Protein 9L0D (pdb70)

GO terms:
  GO:0005085 guanyl-nucleotide exchange factor activity (F, IDA)
  GO:0035658 Mon1-Ccz1 complex (C, IDA)
  GO:0005515 protein binding (F, IPI)
  GO:0005829 cytosol (C, TAS)

Solvent-accessible surface area: 75308 Å² total; per-residue (Å²): 186,121,80,34,111,70,86,73,60,54,87,47,33,48,90,71,96,25,1,0,0,0,0,1,30,3,0,2,2,13,16,13,38,88,18,80,45,67,45,17,0,4,17,0,0,0,0,8,0,2,9,7,13,2,63,40,68,158,13,25,6,87,2,0,24,13,94,29,5,34,1,3,5,20,92,88,86,9,0,1,0,0,0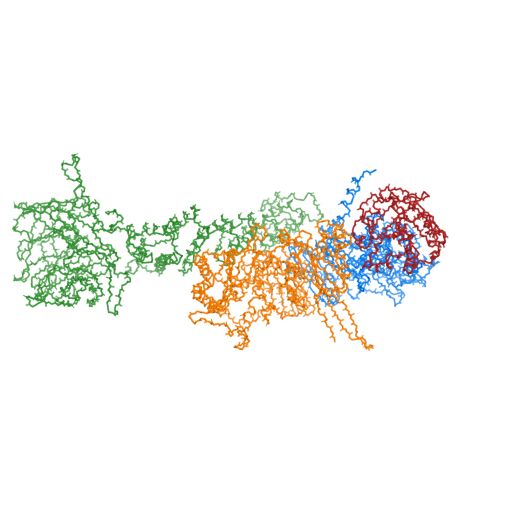,1,0,69,40,71,16,39,17,87,15,0,24,108,8,0,39,21,0,22,37,1,9,10,3,49,10,10,19,58,68,1,55,103,6,21,140,71,24,78,6,20,11,2,50,113,67,26,72,61,26,94,153,25,7,51,28,0,1,90,31,24,25,69,24,2,3,15,18,5,34,0,7,23,3,2,20,0,45,53,69,24,15,79,40,0,9,37,0,4,34,79,2,110,14,212,18,3,6,3,1,2,0,7,4,136,34,4,4,0,2,35,1,42,56,129,116,65,158,38,72,44,28,0,10,1,2,7,9,0,27,8,54,27,44,84,66,17,108,159,39,62,44,51,41,66,5,0,2,9,89,66,51,47,67,30,78,18,12,3,0,5,2,35,22,44,124,103,24,23,7,1,1,8,3,1,0,83,55,157,149,32,56,157,56,0,3,74,0,52,110,98,1,37,67,55,8,117,135,96,34,11,48,113,40,8,58,111,28,17,101,103,22,56,19,27,20,83,114,11,52,23,97,50,16,26,4,0,0,5,28,12,88,103,65,30,20,0,4,5,2,75,29,69,42,17,1,78,56,105,99,35,34,56,78,1,10,16,18,0,36,12,0,40,22,42,4,69,32,105,62,33,38,8,52,18,0,0,23,4,0,25,72,5,1,1,3,0,67,10,42,66,43,14,2,0,0,0,0,0,8,6,16,7,61,12,55,33,1,25,64,5,13,99,84,0,13,146,21,0,136,153,41,44,76,76,1,6,17,96,75,96,43,51,21,112,99,111,74,62,17,39,36,71,14,0,1,0,1,0,42,115,34,9,110,164,38,67,58,6,82,57,17,21,8,14,7,49,42,88,161,43,124,90,30,51,38,3,74,37,2,3,11,0,32,4,0,9,70,0,1,87,32,1,14,84,96,86,28,5,62,3,0,6,0,68,70,16,6,12,0,2,15,67,39,22,125,39,6,10,0,0,0,11,0,52,0,18,11,35,24,101,118,45,212,121,62,138,57,84,90,113,40,58,35,78,46,20,36,42,71,1,10,13,21,11,0,115,42,0,26,27,12,0,34,0,43,33,2,14,0,87,89,2,57,149,100,34,34,54,163,47,0,72,101,61,0,87,146,33,0,112,174,38,10,118,78,30,104,4,121,42,31,26,3,33,31,33,10,20,14,0,30,26,6,105,23,62,63,37,0,0,0,55,0,6,7,0,4,16,66,5,17,53,46,0,127,54,8,83,53,1,0,0,0,7,56,30,49,0,0,11,2,27,5,84,43,91,5,0,80,15,0,19,79,24,0,22,29,53,3,8,22,155,26,57,89,12,82,133,60,20,213,127,13,118,65,83,79,98,28,62,58,54,175,125,4,135,1,50,4,2,11,9,4,57,40,24,99,73,102,133,22,143,26,159,13,17,98,0,20,0,33,22,143,129,77,50,25,58,0,19,0,0,0,0,18,2,92,34,0,0,0,0,1,0,0,48,27,106,56,124,5,79,23,106,16,0,102,108,0,9,68,45,0,0,59,65,0,20,108,8,1,56,44,0,50,89,44,76,60,63,81,132,152,140,73,44,125,124,166,99,51,87,16,38,1,0,15,8,3,79,5,14,5,16,28,96,32,34,0,18,76,128,162,66,66,49,65,44,73,53,48,30,105,97,48,3,21,28,6,1,2,24,6,4,48,12,2,60,99,69,122,73,29,3,2,0,1,2,22,0,99,66,47,59,5,0,0,0,5,26,5,36,136,13,17,0,1,0,4,1,82,76,99,146,15,57,7,74,84,0,14,87,26,1,85,116,0,12,66,97,61,9,95,63,31,25,25,30,106,159,42,95,117,24,25,2,1,21,4,20,119,180,26,24,56,5,75,97,48,54,144,91,10,50,42,60,27,1,38,28,37,56,21,2,0,2,4,104,27,71,42,45,8,20,6,32,1,52,4,68,117,41,196,101,61,46,86,36,129,19,59,57,79,34,109,18,74,26,9,20,0,0,76,130,48,100,8,0,0,8,11,16,42,47,59,38,1,3,2,1,39,14,79,90,160,87,107,36,100,43,13,78,45,61,4,97,34,153,112,0,65,12,68,1,0,3,3,18,25,30,63,38,0,2,2,2,2,42,65,2,4,4,0,4,48,1,50,13,125,133,103,46,16,112,75,79,104,34,96,110,58,98,20,53,12,50,36,25,6,35,91,13,16,2,2,2,2,2,25,48,138,42,19,15,32,4,4,0,9,3,6,109,104,11,68,19,37,125,8,52,99,22,92,2,79,42,34,89,48,86,204,100,93,132,39,79,13,47,90,212,30,18,12,9,2,40,0,53,74,85,9,20,1,2,10,12,68,67,51,38,190,76,117,118,44,106,10,1,34,0,10,0,9,33,2,22,109,129,43,72,16,109,91,51,27,14,0,44,4,87,63,53,34,122,23,11,15,1,10,3,36,35,0,0,0,0,1,7,30,75,80,80,20,1,3,0,0,1,11,130,9,147,22,117,119,80,65,77,20,22,56,8,109,26,8,6,79,38,56,32,0,46,58,24,97,8,69,79,108,44,140,69,48,150,78,118,119,90,68,97,84,4,103,28,10,18,116,29,18,80,37,70,38,22,21,3,0,14,0,31,69,43,0,28,9,0,57,5,87,24,46,16,112,5,0,13,88,29,13,98,88,32,16,58,0,0,40,0,0,19,64,3,123,90,0,54,127,5,0,16,52,0,1,34,49,2,4,46,81,101,76,89,17,64,2,72,51,0,20,54,0,1,38,51,2,0,94,32,20,50,131,36,60,67,42,53,124,60,40,52,104,17,63,136,68,71,69,74,136,108,27,126,138,6,150,142,34,132,97,68,70,3,4,0,24,4,61,12,1,55,90,85,0,0,35,43,7,8,98,128,132,103,15,72,67,89,9,6,11,4,0,1,2,2,2,0,28,0,0,24,77,49,149,14,78,23,77,99,50,1,8,38,6,2,0,98,2,0,32,85,48,106,41,31,13,36,0,2,2,0,6,45,10,83,0,2,43,54,22,71,67,3,1,52,42,0,49,70,13,81,83,141,25,92,28,0,20,17,22,0,6,3,0,5,50,61,33,93,114,1,54,115,44,4,14,81,4,13,29,85,94,98,65,5,16,25,0,0,21,39,9,55,55,100,41,26,52,59,132,32,18,4,120,73,2,0,54,22,2,124,102,57,123,79,14,34,36,0,11,25,0,3,77,26,0,0,79,34,19,0,110,160,66,35,27,40,66,15,45,93,71,106,111,1,82,102,39,44,54,24,69,138,96,65,64,51,151,28,75,86,10,191,36,58,97,248,18,2,0,0,0,4,7,3,58,42,74,45,32,22,71,52,13,16,86,50,24,11,108,71,146,73,17,89,67,17,11,0,6,11,3,0,17,0,3,16,68,75,22,133,0,84,143,112,124,12,9,0,0,0,1,9,18,5,45,25,128,61,9,110,64,10,7,78,16,5,17,68,5,6,5,0,0,2,0,3,3,14,9,26,29,40,94,11,22,129,53,0,75,57,31,33,82,77,0,33,121,77,13,73,16,167,88,34,128,93,21,12,3,3,0,10,0,6,51,79,82,96,122,128,152,125,1,51,29,152,108,0,52,59,18,5,159,85,66,108,96,10,39,21,52,81,5,2,13,124,72,44,100,35,16,87,92,2,4,34,30,2,0,113,61,0,28,115,37,27,60,43,17,59,122,152,20,158

B-factor: mean 89.88, std 47.04, range [20.57, 197.23]

Sequence (1718 aa):
TTEGDEEDATEAWRLHQKHVFVLSEAGKPVYSRYGSEEALSSTMGVMVALVSFLEADKNAIRSIHADGYKVVFVRRSPLVLVAVARTRQSAQELAQELLYIYYQILSLLTGAQLSHIFQQKQNYDLRRLLSGSERITDNLLQLMARDPSFLMGAARCLPLAAAVRDTVSASLQQARARSLVFSILLARNQLVALVRRKDQFLHPIDLHLLFNLISSSSSFREGEAWTPVCLPKFNAAGFFHAHISYLEPDTDLCLLLVSTDREDFFAVSDCRRRFQERLRKRGAHLALREALRTPYYSVAQVGIPDLRHFLYKSKSSGLFTSPEIEAPYTSEEEQERLLGLYQYLHSRAHNASRPLKTIYYTGPNENLLAWVTGAFELYMCYSPLGTKASAVSAIHKLMRWIRKEEDRLFILTPLTYEKQFPPALLSFFIYNPRFGPREGQEENKILFYHPNEVEKNEKIRNVGLCEAIVQFTRTFSPSKPAKSLHTQKNRQFFNEPEENFWMVMVVRNPIIEKQSKDGKPVIEYQEEELLDKVYSSVLRQCYSMYKLFNGTFLKAMEDGGVKLLKERLEKFFHRYLQTLHLQSCDLLDIFGGISFFPLDKMTYLKIQSFINRMEESLNIVKYTAFLYNDQLIWSGLEQDDMRILYKYLTTSLFPRHIEPELAGRDSPIRAEMPGNLQHYGRFLTGPLNLNDPDAKCRFPKIFVNTDDTYEELHLIVYKAMSAAVCFMIDASVHPTLDFCRRLDSIVGPQLTVLASDICEQFNINKRMSGSEKEPQFKFIYFNHMNLAEKSTVHMRKTPSVSLTSVHPDLMKILGDINSDFTRVDEDEEIIVKAMSDYWVVGKKSDRRELYVILNQKNANLIEVNEEVKKLCATQFNNIFFLDMGEEDYYLELCERPVQFEKANPVNCVFFDEANKQVFAVRSGGATGVVVKGPDDRNPISFRMDDKGEVKCIKFSLENKILAVQRTSKTVDFCNFIPDNSQLEYTQECKTKNANILGFCWTSSTEIVFITDQGIEFYQVLPEKRSLKLLKSHNLNVNWYMYCPESAVILLSTTVLENVLQPFHFRAGTMSKLPKFEIELPAAPKSTKPSLSERDIAMATIYGQLYVLFLRHHSRTSNSTGAEVVLYHLPREGACKKMHILKLNRTGKFALNVVDNLVVVHHQDTETSVIFDIKLRGEFDGSVTFHHPVLPARSIQPYQIPITGPAAVTSQSPVPCKLYSSSWIVFQPDIIISASQGYLWNLQVKLEPIVNLLPDKGRLMDFLLQRKECKMVILSVCSQMLSESDRASLPVIATVFDKLNHEYKKYLDAEQSYAMAVEAGQSRSSPLLKRPVRTQAVLDQSDVYTHVLSAFVEKKEMPHKFVIAVLMEYIRSLNQFQIAVQHYLHELVIKTLVQHNLFYMLHQFLQYHVLSDSKPLACLLLSLESFYPPAHQLSLDMLKRLSTANDEIVEVLLSKHQVLAALRFIRGIGGHDNISARKFLDAAKQTEDNMLFYTIFRFFEQRNQRLRGSPNFTPGEHCEEHVAFFKQIFGDQALMRPTTFLLKVIILGDSGVGKNSLMNQYVNKKFSNQYKATIGADFLTKEVMVDDRLVTMQIWDTAGQERFQSLGVAFYRGADCCVLVFDVTAPNTFKTLDSWRDEFLIQASPRDPENFPFVVLGNKIDLENRQVATKRAQAWCYSKNNIPYFETSAKEAINVEQAFQTIARNALKQETEVELYNE

Secondary structure (DSSP, 8-state):
--HHHHHHHHHSSSS-SEEEEEEETTS-EEEESSS-TTGGGHHHHHHHHHHHHHTTTT--EEEEE-SS-EEEEEEETTEEEEEEE-SS--HHHHHHHHHHHHHHHHHHS-HHHHHHHHHH-TT---TTTS-STTHHHHSHHHHHHH-THHHHTSEEB----TTHHHHHHHHHHH---SS-SEEEEESSSSEEEEEEPTT----HHHHHHHHHHHHH-SGGGTS--EEEE--TTT-SSS-EEEEEEE-SSSS--EEEEEBSSTT-HHHHHHHHHHHHHHHHHTSHHHHHHHHHHS----SGGG--SS--EEEEEETTT-EEE-----SSTTSHHHHHHHHHHHHHHHHHT--SSS-EEEEEE--SS--EEEEE-SSEEEEEE--SS--HHHHHHHHHHHHHHHHHHHHHHS--S-EE-/-EEE---EEEEEEE-TTSS-STT-GGGGEEEEESTTS-HHHHHHHHHHHHHHHHHHTTT-TTS---EEEESS-EEEEEEEETTEEEEEEEPPPEEEE--TTS--EEEE-TT---HHHHHHHHHHHHHHHHHHH--HHHHHHHHHHHHHHHHHHHHHHHHGGG--GGG--HHHHH----B----HHHHHHHHHHHHHHHHHSTTEEEEEEEETTEEEEE-S-SHHHHHHHHHIIIIIHHHHHTHHHH-TT-TTGGG----SS---EESSS-S-TTSTT------EEEE-TTTT-EEEEEEEEE-SSEEEEEEEESS-PPPHHHHHHHHHHHHHHHHHHHHHHHHHHHHHHHHS------SEEEEEEETTT--EEESSEE-SSSSS-EE-S-HHHHHHHHHHHHHHTTS-S-EEEEEEETT--EEEEEEETTEEEEEEE--TT--HHHHHHHHHHHHHHHSTTS----/--GGG--EE--SS-EE-PPPBTTEEEEEETTTTEEEEEE-SSEEEEEEE-SS-SS-EEEEEE--S---EEEEPGGG-EEEEE-SSSEEEEEE--TTS----EEEE-SSTT--EEEEE--SSSEEEEEETTEEEEEEEETTTTEEEEEEEE----SEEEEETTTTEEEEE-STTS-EEEEEEEETTEEEE---EE-PPPP--TTSPPP--GGGEEEEEETTEEEEEEEE---S-TT----EEEEEE--SSS--EEEEEEE----S-EEEEEETTEEEEEETTTTEEEEE-SSS--EE-SSSEEE--SS--BPPPPP-BPP-SGGGGS-PPPB---TT-TTEEEETTTEEEETTTTEEEE-EE-SSTHHHH---HHHHHHHHTTSSS-SHHHHHHHHHTSSSSSPPPHHHHHHHHHHHHHHHHHHHHHHHHHHHHHHTT--TTSTT--PPP--SS---HHHIIIIIIHHHHHT--S-HHHHHHHHHHHHHHHHHTT----HHHHHHHHHHHHHTT--HHHHHHHHTTSS---HHHHHHHHHGGGTSTTHHHHHHHHHHHHSS-HHHHHHHHHHTT-HHHHHHHHHHHTGGGT--HHHHHHS-TTT--THHHHTTHHHHHHHHHHHH--SS--GGGSTTT-----SS--SS---------/-EEEEEE--TTS-TTTSSTTTS-STT-S-TTTTTTEEEEEEEEEETTEEEEEEEEEEP--GGG-TTHHHHTTT-SEEEEEEETT-SHHHHTHHHHHHHHHHHT--SSGGG--EEEEEE--SSSS--S-HHHHHHHHHHTT---EEE-BTTTTBSHHHHHHHHHHHHHHHHHHHHHH--

Foldseek 3Di:
DDCPVVCVCVVPQPVDFKWKWKPWLVQQTQDTQRDDSPVCSVVSSVVNCQQVVQVVVVGGDAWDDDPQWIWGWDDDDTMIMIITGRDPAPNVVSNLLVVLLVLLVCFVDFPQVSCVVCVVPVVDHNCVVCPPVVLLSNCLVVCVQFPLCSLVQFQFAFLAALVLLVVLQVLLQVLDDPQFAKKFKAFLRHGSAIAGAPPDDDGSSLVSSVSSVVVRDPVLLPAWDKDKTQRCVRPRHDIWIWTWYQDDNVGGITMITIGDDRPCCPVCVVSVCSSVVSCVVVVSVVSVVVCRVDRADADCVLVAAFFQWKKKAWPVPGHIHIHDRDDPQPPSVSSSVVSVVVSVVSCQQPVVVDHDAKDWAQDPAWTWIWGHDDTMTMITTGGNPADPVSVVVVVVSSVVVCVVSVSSRDPDDHHYD/DDKAFKDFPKKFKFFCVQQVDPVRLLRRTLGIPPPPDDSVVVSVVVVVVVVQQVVQCVVPVVDGDAWDFDQFWIKGWDPPDPRIIMITIMGAIWDFAQDPVGDTDIGRPRPQDFSLQVSLVRVLVQVLLCWQPNHQVVLCVVPHSVSSSVSVCVPCVPVVVPDPVSFTFVVSSQLFAAADDDDDPLLVVVVVVVVVLCVVLVQFDWKWKDFLLHGYGGRADQSNVSSVSLCCQAPFVQVVCCDVVVDPPDPPVVQQDADDVFQKAWRAAQRRLPPQPGGRGFRWTWGPSPPPTWIWGWTWIAGPGMIMTTTGGDPPDDDSVNVVVSCVPVGVVVRVSNVVVVVVVVVVVVVPPCDDDLQKFKWKAAQPNGHIDTDQWACPDRNDTHGNDDVVVRSVVSVVVVVPVPDQAWDKDWDADPQRKIWIWTHHPRMIMIIIGNDHPDDPVVVVVSVVVVCCVPVVVPDDDD/DDPLPFWKAWDPDWDFDDFDDPQWDWDADPLQGWIWTFRADQWTWIWIDHDPDPHIQTDTDGCPAAWDDWDAAPVRQKIWTDHDFFKIWIWRDDPPDDTDTAIDGDPDPPWGFPDKDNQHRFKIKTDTQFWIWIWGADRVVSDTHTDDIDTAHFPDWDADRVQAKIWTQHDQLSFKIWMWHADPSDIGGFDIDGDDAADDDPPDRDRQDPVQWAWAQAPNFIWIWGWHAHPDDPPGQGIKIWTFGRGPDDDGHTAEIEGDSHGDDWAWAAAQRWIWIADLVVQWIFTWHPQQQACDPVRYGYTYTPFPIDHHDFDFADDDDPPVPDPDGTDTPDGSDPQWHDHPHQWTAHSVRGIIIRIHTHLQSCLPRPPQLLSNLVVLLRGAPSQVVLLVSLQQCPPPVNVHDDVSLLSSLLSLVVLQLVLVVLQVVLVVVVVVDDDPPPPVRDHDDNTSSRQDVVNCCVRHLVCSLVVPPDDLVVNLSSLVSNLVSQVVSVHDDPLVSLVVNVCSCPVVPNVVVVVVCLVVQVNPADDVVLVVLCVCCVPPPCSVVSSLVSCVVVVPNLVVNLVSCVVVVVLVVSQVVCVVVPCLLVDDLCPSQVCPVVVPPCCNNVCPQLVNQVVPLQPPFFFGDDVPVDCVVVPDPCPVDDDDDPTHPRDYD/DAEEEEEEAPDDCLQQQPCPPLVDPPWHPPCPLVAWTWGWDWDCAPNDTDIYTYTYGHPDPVRPVCLLVSLARHLEYEYEDEQQDVVVVVCVVVVLVVSCVRSVDPDSLLRAYEYEHEDPVDPNGDHDVVSVVVVCVVSVNHHYDYYYSVVGPPVSVRVRVSCVVSVVVVVVVVVVVD

Nearest PDB structures (foldseek):
  8c7g-assembly1_C  TM=9.350E-01  e=1.320E-43  Drosophila melanogaster
  8jbe-assembly1_C  TM=9.454E-01  e=1.330E-42  Drosophila
  7qla-assembly1_A  TM=8.973E-01  e=1.290E-32  Thermochaetoides thermophila
  5ldd-assembly2_D  TM=7.441E-01  e=3.637E-09  Thermochaetoides thermophila DSM 1495
  5ldd-assembly1_A  TM=7.427E-01  e=1.321E-08  Thermochaetoides thermophila DSM 1495

Structure (mmCIF, N/CA/C/O backbone):
data_9L0D
#
_entry.id   9L0D
#
loop_
_entity.id
_entity.type
_entity.pdbx_description
1 polymer 'Vacuolar fusion protein MON1 homolog A'
2 polymer 'Vacuolar fusion protein CCZ1 homolog B'
3 polymer 'Regulator of MON1-CCZ1 complex'
4 polymer 'Ras-related protein Rab-7a'
#
loop_
_atom_site.group_PDB
_atom_site.id
_atom_site.type_symbol
_atom_site.label_atom_id
_atom_site.label_alt_id
_atom_site.label_comp_id
_atom_site.label_asym_id
_atom_site.label_entity_id
_atom_site.label_seq_id
_atom_site.pdbx_PDB_ins_code
_atom_site.Cartn_x
_atom_site.Cartn_y
_atom_site.Cartn_z
_atom_site.occupancy
_atom_site.B_iso_or_equiv
_atom_site.auth_seq_id
_atom_site.auth_comp_id
_atom_site.auth_asym_id
_atom_site.auth_atom_id
_atom_site.pdbx_PDB_model_num
ATOM 1 N N . THR A 1 2 ? 194.705 145.450 110.180 1.00 167.78 236 THR A N 1
ATOM 2 C CA . THR A 1 2 ? 194.077 146.395 111.098 1.00 167.78 236 THR A CA 1
ATOM 3 C C . THR A 1 2 ? 193.588 145.693 112.362 1.00 167.78 236 THR A C 1
ATOM 4 O O . THR A 1 2 ? 192.718 144.823 112.306 1.00 167.78 236 THR A O 1
ATOM 8 N N . THR A 1 3 ? 194.156 146.083 113.499 1.00 166.90 237 THR A N 1
ATOM 9 C CA . THR A 1 3 ? 193.833 145.499 114.791 1.00 166.90 237 THR A CA 1
ATOM 10 C C . THR A 1 3 ? 192.373 145.761 115.145 1.00 166.90 237 THR A C 1
ATOM 11 O O . THR A 1 3 ? 191.750 146.699 114.639 1.00 166.90 237 THR A O 1
ATOM 15 N N . GLU A 1 4 ? 191.831 144.916 116.024 1.00 160.31 238 GLU A N 1
ATOM 16 C CA . GLU A 1 4 ? 190.454 145.082 116.471 1.00 160.31 238 GLU A CA 1
ATOM 17 C C . GLU A 1 4 ? 190.295 146.236 117.454 1.00 160.31 238 GLU A C 1
ATOM 18 O O . GLU A 1 4 ? 189.177 146.491 117.910 1.00 160.31 238 GLU A O 1
ATOM 24 N N . GLY A 1 5 ? 191.385 146.927 117.798 1.00 152.21 239 GLY A N 1
ATOM 25 C CA . GLY A 1 5 ? 191.274 148.060 118.703 1.00 152.21 239 GLY A CA 1
ATOM 26 C C . GLY A 1 5 ? 190.405 149.173 118.148 1.00 152.21 239 GLY A C 1
ATOM 27 O O . GLY A 1 5 ? 189.596 149.761 118.872 1.00 152.21 239 GLY A O 1
ATOM 28 N N . ASP A 1 6 ? 190.559 149.475 116.857 1.00 150.77 240 ASP A N 1
ATOM 29 C CA . ASP A 1 6 ? 189.746 150.517 116.236 1.00 150.77 240 ASP A CA 1
ATOM 30 C C . ASP A 1 6 ? 188.274 150.128 116.218 1.00 150.77 240 ASP A C 1
ATOM 31 O O . ASP A 1 6 ? 187.404 150.948 116.538 1.00 150.77 240 ASP A O 1
ATOM 36 N N . GLU A 1 7 ? 187.974 148.883 115.841 1.00 144.16 241 GLU A N 1
ATOM 37 C CA . GLU A 1 7 ? 186.592 148.417 115.866 1.00 144.16 241 GLU A CA 1
ATOM 38 C C . GLU A 1 7 ? 186.023 148.465 117.278 1.00 144.16 241 GLU A C 1
ATOM 39 O O . GLU A 1 7 ? 184.837 148.758 117.466 1.00 144.16 241 GLU A O 1
ATOM 45 N N . GLU A 1 8 ? 186.858 148.182 118.280 1.00 137.08 242 GLU A N 1
ATOM 46 C CA . GLU A 1 8 ? 186.400 148.241 119.663 1.00 137.08 242 GLU A CA 1
ATOM 47 C C . GLU A 1 8 ? 186.052 149.667 120.067 1.00 137.08 242 GLU A C 1
ATOM 48 O O . GLU A 1 8 ? 184.975 149.917 120.624 1.00 137.08 242 GLU A O 1
ATOM 54 N N . ASP A 1 9 ? 186.953 150.616 119.798 1.00 132.42 243 ASP A N 1
ATOM 55 C CA . ASP A 1 9 ? 186.650 152.019 120.073 1.00 132.42 243 ASP A CA 1
ATOM 56 C C . ASP A 1 9 ? 185.394 152.465 119.334 1.00 132.42 243 ASP A C 1
ATOM 57 O O . ASP A 1 9 ? 184.614 153.272 119.852 1.00 132.42 243 ASP A O 1
ATOM 62 N N . ALA A 1 10 ? 185.182 151.949 118.121 1.00 121.67 244 ALA A N 1
ATOM 63 C CA . ALA A 1 10 ? 184.016 152.354 117.342 1.00 121.67 244 ALA A CA 1
ATOM 64 C C . ALA A 1 10 ? 182.725 151.834 117.961 1.00 121.67 244 ALA A C 1
ATOM 65 O O . ALA A 1 10 ? 181.845 152.621 118.329 1.00 121.67 244 ALA A O 1
ATOM 67 N N . THR A 1 11 ? 182.592 150.511 118.088 1.00 112.58 245 THR A N 1
ATOM 68 C CA . THR A 1 11 ? 181.356 149.935 118.607 1.00 112.58 245 THR A CA 1
ATOM 69 C C . THR A 1 11 ? 181.115 150.277 120.069 1.00 112.58 245 THR A C 1
ATOM 70 O O . THR A 1 11 ? 179.969 150.202 120.525 1.00 112.58 245 THR A O 1
ATOM 74 N N . GLU A 1 12 ? 182.160 150.639 120.816 1.00 112.55 246 GLU A N 1
ATOM 75 C CA . GLU A 1 12 ? 181.951 151.079 122.190 1.00 112.55 246 GLU A CA 1
ATOM 76 C C . GLU A 1 12 ? 181.334 152.470 122.224 1.00 112.55 246 GLU A C 1
ATOM 77 O O . GLU A 1 12 ? 180.652 152.832 123.189 1.00 112.55 246 GLU A O 1
ATOM 83 N N . ALA A 1 13 ? 181.566 153.262 121.179 1.00 92.17 247 ALA A N 1
ATOM 84 C CA . ALA A 1 13 ? 180.974 154.583 121.032 1.00 92.17 247 ALA A CA 1
ATOM 85 C C . ALA A 1 13 ? 179.878 154.614 119.980 1.00 92.17 247 ALA A C 1
ATOM 86 O O . ALA A 1 13 ? 179.462 155.698 119.564 1.00 92.17 247 ALA A O 1
ATOM 88 N N . TRP A 1 14 ? 179.423 153.449 119.521 1.00 71.82 248 TRP A N 1
ATOM 89 C CA . TRP A 1 14 ? 178.356 153.407 118.532 1.00 71.82 248 TRP A CA 1
ATOM 90 C C . TRP A 1 14 ? 176.989 153.302 119.192 1.00 71.82 248 TRP A C 1
ATOM 91 O O . TRP A 1 14 ? 175.965 153.493 118.530 1.00 71.82 248 TRP A O 1
ATOM 102 N N . ARG A 1 15 ? 176.948 153.043 120.497 1.00 65.80 249 ARG A N 1
ATOM 103 C CA . ARG A 1 15 ? 175.689 152.765 121.170 1.00 65.80 249 ARG A CA 1
ATOM 104 C C . ARG A 1 15 ? 175.234 153.879 122.101 1.00 65.80 249 ARG A C 1
ATOM 105 O O . ARG A 1 15 ? 174.134 153.782 122.652 1.00 65.80 249 ARG A O 1
ATOM 113 N N . LEU A 1 16 ? 176.037 154.928 122.300 1.00 66.34 250 LEU A N 1
ATOM 114 C CA . LEU A 1 16 ? 175.572 156.033 123.134 1.00 66.34 250 LEU A CA 1
ATOM 115 C C . LEU A 1 16 ? 174.861 157.096 122.308 1.00 66.34 250 LEU A C 1
ATOM 116 O O . LEU A 1 16 ? 174.305 158.044 122.872 1.00 66.34 250 LEU A O 1
ATOM 121 N N . HIS A 1 17 ? 174.885 156.971 120.983 1.00 59.93 251 HIS A N 1
ATOM 122 C CA . HIS A 1 17 ? 174.042 157.801 120.143 1.00 59.93 251 HIS A CA 1
ATOM 123 C C . HIS A 1 17 ? 172.593 157.677 120.595 1.00 59.93 251 HIS A C 1
ATOM 124 O O . HIS A 1 17 ? 172.166 156.649 121.121 1.00 59.93 251 HIS A O 1
ATOM 131 N N . GLN A 1 18 ? 171.824 158.740 120.385 1.00 48.47 252 GLN A N 1
ATOM 132 C CA . GLN A 1 18 ? 170.570 158.836 121.116 1.00 48.47 252 GLN A CA 1
ATOM 133 C C . GLN A 1 18 ? 169.348 158.480 120.283 1.00 48.47 252 GLN A C 1
ATOM 134 O O . GLN A 1 18 ? 168.291 158.201 120.854 1.00 48.47 252 GLN A O 1
ATOM 140 N N . LYS A 1 19 ? 169.442 158.486 118.957 1.00 41.47 253 LYS A N 1
ATOM 141 C CA . LYS A 1 19 ? 168.258 158.291 118.133 1.00 41.47 253 LYS A CA 1
ATOM 142 C C . LYS A 1 19 ? 168.546 157.361 116.956 1.00 41.47 253 LYS A C 1
ATOM 143 O O . LYS A 1 19 ? 168.161 157.624 115.823 1.00 41.47 253 LYS A O 1
ATOM 149 N N . HIS A 1 20 ? 169.273 156.280 117.220 1.00 44.55 254 HIS A N 1
ATOM 150 C CA . HIS A 1 20 ? 169.501 155.262 116.204 1.00 44.55 254 HIS A CA 1
ATOM 151 C C . HIS A 1 20 ? 168.213 154.922 115.471 1.00 44.55 254 HIS A C 1
ATOM 152 O O . HIS A 1 20 ? 167.220 154.526 116.081 1.00 44.55 254 HIS A O 1
ATOM 159 N N . VAL A 1 21 ? 168.228 155.083 114.154 1.00 40.03 255 VAL A N 1
ATOM 160 C CA . VAL A 1 21 ? 167.119 154.679 113.302 1.00 40.03 255 VAL A CA 1
ATOM 161 C C . VAL A 1 21 ? 167.664 153.761 112.222 1.00 40.03 255 VAL A C 1
ATOM 162 O O . VAL A 1 21 ? 168.649 154.098 111.558 1.00 40.03 255 VAL A O 1
ATOM 166 N N . PHE A 1 22 ? 167.041 152.597 112.058 1.00 40.50 256 PHE A N 1
ATOM 167 C CA . PHE A 1 22 ? 167.319 151.724 110.933 1.00 40.50 256 PHE A CA 1
ATOM 168 C C . PHE A 1 22 ? 166.018 151.425 110.210 1.00 40.50 256 PHE A C 1
ATOM 169 O O . PHE A 1 22 ? 164.942 151.416 110.811 1.00 40.50 256 PHE A O 1
ATOM 177 N N . VAL A 1 23 ? 166.125 151.190 108.909 1.00 48.09 257 VAL A N 1
ATOM 178 C CA . VAL A 1 23 ? 164.990 150.827 108.073 1.00 48.09 257 VAL A CA 1
ATOM 179 C C . VAL A 1 23 ? 165.449 149.717 107.147 1.00 48.09 257 VAL A C 1
ATOM 180 O O . VAL A 1 23 ? 166.408 149.897 106.390 1.00 48.09 257 VAL A O 1
ATOM 184 N N . LEU A 1 24 ? 164.788 148.567 107.218 1.00 57.60 258 LEU A N 1
ATOM 185 C CA . LEU A 1 24 ? 165.220 147.418 106.442 1.00 57.60 258 LEU A CA 1
ATOM 186 C C . LEU A 1 24 ? 164.052 146.837 105.660 1.00 57.60 258 LEU A C 1
ATOM 187 O O . LEU A 1 24 ? 162.891 147.183 105.903 1.00 57.60 258 LEU A O 1
ATOM 192 N N . SER A 1 25 ? 164.368 145.956 104.718 1.00 63.04 259 SER A N 1
ATOM 193 C CA . SER A 1 25 ? 163.366 145.355 103.861 1.00 63.04 259 SER A CA 1
ATOM 194 C C . SER A 1 25 ? 162.816 144.082 104.492 1.00 63.04 259 SER A C 1
ATOM 195 O O . SER A 1 25 ? 163.420 143.489 105.386 1.00 63.04 259 SER A O 1
ATOM 198 N N . GLU A 1 26 ? 161.653 143.656 103.999 1.00 66.79 260 GLU A N 1
ATOM 199 C CA . GLU A 1 26 ? 160.962 142.521 104.596 1.00 66.79 260 GLU A CA 1
ATOM 200 C C . GLU A 1 26 ? 161.743 141.222 104.461 1.00 66.79 260 GLU A C 1
ATOM 201 O O . GLU A 1 26 ? 161.314 140.197 104.998 1.00 66.79 260 GLU A O 1
ATOM 207 N N . ALA A 1 27 ? 162.870 141.237 103.753 1.00 69.58 261 ALA A N 1
ATOM 208 C CA . ALA A 1 27 ? 163.749 140.080 103.675 1.00 69.58 261 ALA A CA 1
ATOM 209 C C . ALA A 1 27 ? 164.796 140.088 104.778 1.00 69.58 261 ALA A C 1
ATOM 210 O O . ALA A 1 27 ? 165.107 139.037 105.345 1.00 69.58 261 ALA A O 1
ATOM 212 N N . GLY A 1 28 ? 165.341 141.257 105.093 1.00 61.74 262 GLY A N 1
ATOM 213 C CA . GLY A 1 28 ? 166.373 141.362 106.098 1.00 61.74 262 GLY A CA 1
ATOM 214 C C . GLY A 1 28 ? 167.614 142.036 105.562 1.00 61.74 262 GLY A C 1
ATOM 215 O O . GLY A 1 28 ? 168.695 141.931 106.147 1.00 61.74 262 GLY A O 1
ATOM 216 N N . LYS A 1 29 ? 167.466 142.733 104.442 1.00 71.44 263 LYS A N 1
ATOM 217 C CA . LYS A 1 29 ? 168.561 143.463 103.832 1.00 71.44 263 LYS A CA 1
ATOM 218 C C . LYS A 1 29 ? 168.492 144.924 104.237 1.00 71.44 263 LYS A C 1
ATOM 219 O O . LYS A 1 29 ? 167.440 145.556 104.083 1.00 71.44 263 LYS A O 1
ATOM 225 N N . PRO A 1 30 ? 169.577 145.487 104.753 1.00 65.19 264 PRO A N 1
ATOM 226 C CA . PRO A 1 30 ? 169.530 146.863 105.266 1.00 65.19 264 PRO A CA 1
ATOM 227 C C . PRO A 1 30 ? 169.280 147.912 104.194 1.00 65.19 264 PRO A C 1
ATOM 228 O O . PRO A 1 30 ? 170.087 148.073 103.276 1.00 65.19 264 PRO A O 1
ATOM 232 N N . VAL A 1 31 ? 168.163 148.636 104.308 1.00 60.00 265 VAL A N 1
ATOM 233 C CA . VAL A 1 31 ? 167.896 149.738 103.391 1.00 60.00 265 VAL A CA 1
ATOM 234 C C . VAL A 1 31 ? 168.618 151.000 103.842 1.00 60.00 265 VAL A C 1
ATOM 235 O O . VAL A 1 31 ? 169.335 151.632 103.060 1.00 60.00 265 VAL A O 1
ATOM 239 N N . TYR A 1 32 ? 168.444 151.389 105.104 1.00 52.01 266 TYR A N 1
ATOM 240 C CA . TYR A 1 32 ? 169.025 152.634 105.590 1.00 52.01 266 TYR A CA 1
ATOM 241 C C . TYR A 1 32 ? 169.472 152.463 107.031 1.00 52.01 266 TYR A C 1
ATOM 242 O O . TYR A 1 32 ? 168.744 151.884 107.843 1.00 52.01 266 TYR A O 1
ATOM 251 N N . SER A 1 33 ? 170.653 152.988 107.346 1.00 59.66 267 SER A N 1
ATOM 252 C CA . SER A 1 33 ? 171.191 153.011 108.698 1.00 59.66 267 SER A CA 1
ATOM 253 C C . SER A 1 33 ? 171.671 154.421 109.004 1.00 59.66 267 SER A C 1
ATOM 254 O O . SER A 1 33 ? 172.442 154.996 108.230 1.00 59.66 267 SER A O 1
ATOM 257 N N . ARG A 1 34 ? 171.226 154.969 110.136 1.00 49.58 268 ARG A N 1
ATOM 258 C CA . ARG A 1 34 ? 171.389 156.402 110.368 1.00 49.58 268 ARG A CA 1
ATOM 259 C C . ARG A 1 34 ? 172.748 156.733 110.974 1.00 49.58 268 ARG A C 1
ATOM 260 O O . ARG A 1 34 ? 173.425 157.661 110.520 1.00 49.58 268 ARG A O 1
ATOM 268 N N . TYR A 1 35 ? 173.172 155.992 111.998 1.00 56.42 269 TYR A N 1
ATOM 269 C CA . TYR A 1 35 ? 174.396 156.331 112.713 1.00 56.42 269 TYR A CA 1
ATOM 270 C C . TYR A 1 35 ? 175.439 155.224 112.630 1.00 56.42 269 TYR A C 1
ATOM 271 O O . TYR A 1 35 ? 176.445 155.279 113.342 1.00 56.42 269 TYR A O 1
ATOM 280 N N . GLY A 1 36 ? 175.229 154.224 111.778 1.00 66.84 270 GLY A N 1
ATOM 281 C CA . GLY A 1 36 ? 176.164 153.131 111.657 1.00 66.84 270 GLY A CA 1
ATOM 282 C C . GLY A 1 36 ? 176.375 152.749 110.206 1.00 66.84 270 GLY A C 1
ATOM 283 O O . GLY A 1 36 ? 175.592 153.098 109.324 1.00 66.84 270 GLY A O 1
ATOM 284 N N . SER A 1 37 ? 177.465 152.021 109.973 1.00 75.38 271 SER A N 1
ATOM 285 C CA . SER A 1 37 ? 177.754 151.532 108.633 1.00 75.38 271 SER A CA 1
ATOM 286 C C . SER A 1 37 ? 176.710 150.505 108.213 1.00 75.38 271 SER A C 1
ATOM 287 O O . SER A 1 37 ? 176.237 149.704 109.021 1.00 75.38 271 SER A O 1
ATOM 290 N N . GLU A 1 38 ? 176.341 150.543 106.933 1.00 76.37 272 GLU A N 1
ATOM 291 C CA . GLU A 1 38 ? 175.275 149.674 106.447 1.00 76.37 272 GLU A CA 1
ATOM 292 C C . GLU A 1 38 ? 175.728 148.227 106.323 1.00 76.37 272 GLU A C 1
ATOM 293 O O . GLU A 1 38 ? 174.902 147.342 106.073 1.00 76.37 272 GLU A O 1
ATOM 299 N N . GLU A 1 39 ? 177.024 147.963 106.484 1.00 82.35 273 GLU A N 1
ATOM 300 C CA . GLU A 1 39 ? 177.536 146.617 106.250 1.00 82.35 273 GLU A CA 1
ATOM 301 C C . GLU A 1 39 ? 177.450 145.760 107.507 1.00 82.35 273 GLU A C 1
ATOM 302 O O . GLU A 1 39 ? 176.825 144.693 107.498 1.00 82.35 273 GLU A O 1
ATOM 308 N N . ALA A 1 40 ? 178.088 146.198 108.593 1.00 77.16 274 ALA A N 1
ATOM 309 C CA . ALA A 1 40 ? 177.980 145.471 109.852 1.00 77.16 274 ALA A CA 1
ATOM 310 C C . ALA A 1 40 ? 176.529 145.392 110.309 1.00 77.16 274 ALA A C 1
ATOM 311 O O . ALA A 1 40 ? 175.991 144.296 110.545 1.00 77.16 274 ALA A O 1
ATOM 313 N N . LEU A 1 41 ? 175.851 146.538 110.350 1.00 76.67 275 LEU A N 1
ATOM 314 C CA . LEU A 1 41 ? 174.488 146.552 110.855 1.00 76.67 275 LEU A CA 1
ATOM 315 C C . LEU A 1 41 ? 173.554 145.974 109.809 1.00 76.67 275 LEU A C 1
ATOM 316 O O . LEU A 1 41 ? 172.516 146.557 109.490 1.00 76.67 275 LEU A O 1
ATOM 321 N N . SER A 1 42 ? 173.932 144.817 109.280 1.00 71.88 276 SER A N 1
ATOM 322 C CA . SER A 1 42 ? 173.005 143.806 108.812 1.00 71.88 276 SER A CA 1
ATOM 323 C C . SER A 1 42 ? 172.820 142.742 109.877 1.00 71.88 276 SER A C 1
ATOM 324 O O . SER A 1 42 ? 171.731 142.650 110.478 1.00 71.88 276 SER A O 1
ATOM 327 N N . SER A 1 43 ? 173.921 142.061 110.230 1.00 77.62 277 SER A N 1
ATOM 328 C CA . SER A 1 43 ? 173.853 140.954 111.180 1.00 77.62 277 SER A CA 1
ATOM 329 C C . SER A 1 43 ? 173.001 141.336 112.376 1.00 77.62 277 SER A C 1
ATOM 330 O O . SER A 1 43 ? 171.933 140.759 112.605 1.00 77.62 277 SER A O 1
ATOM 333 N N . THR A 1 44 ? 173.424 142.351 113.111 1.00 67.60 278 THR A N 1
ATOM 334 C CA . THR A 1 44 ? 172.461 143.184 113.803 1.00 67.60 278 THR A CA 1
ATOM 335 C C . THR A 1 44 ? 171.603 143.843 112.736 1.00 67.60 278 THR A C 1
ATOM 336 O O . THR A 1 44 ? 172.133 144.457 111.811 1.00 67.60 278 THR A O 1
ATOM 340 N N . MET A 1 45 ? 170.296 143.821 112.950 1.00 66.00 279 MET A N 1
ATOM 341 C CA . MET A 1 45 ? 169.184 144.094 112.042 1.00 66.00 279 MET A CA 1
ATOM 342 C C . MET A 1 45 ? 168.776 142.871 111.239 1.00 66.00 279 MET A C 1
ATOM 343 O O . MET A 1 45 ? 167.612 142.769 110.839 1.00 66.00 279 MET A O 1
ATOM 348 N N . GLY A 1 46 ? 169.625 141.849 111.170 1.00 64.07 280 GLY A N 1
ATOM 349 C CA . GLY A 1 46 ? 169.090 140.536 110.872 1.00 64.07 280 GLY A CA 1
ATOM 350 C C . GLY A 1 46 ? 168.166 140.113 111.991 1.00 64.07 280 GLY A C 1
ATOM 351 O O . GLY A 1 46 ? 166.992 139.800 111.768 1.00 64.07 280 GLY A O 1
ATOM 352 N N . VAL A 1 47 ? 168.669 140.193 113.222 1.00 59.74 281 VAL A N 1
ATOM 353 C CA . VAL A 1 47 ? 167.846 140.073 114.418 1.00 59.74 281 VAL A CA 1
ATOM 354 C C . VAL A 1 47 ? 166.571 140.892 114.276 1.00 59.74 281 VAL A C 1
ATOM 355 O O . VAL A 1 47 ? 165.504 140.502 114.760 1.00 59.74 281 VAL A O 1
ATOM 359 N N . MET A 1 48 ? 166.661 142.050 113.618 1.00 55.93 282 MET A N 1
ATOM 360 C CA . MET A 1 48 ? 165.531 142.969 113.677 1.00 55.93 282 MET A CA 1
ATOM 361 C C . MET A 1 48 ? 164.366 142.474 112.836 1.00 55.93 282 MET A C 1
ATOM 362 O O . MET A 1 48 ? 163.217 142.837 113.099 1.00 55.93 282 MET A O 1
ATOM 367 N N . VAL A 1 49 ? 164.626 141.644 111.824 1.00 54.78 283 VAL A N 1
ATOM 368 C CA . VAL A 1 49 ? 163.499 141.154 111.035 1.00 54.78 283 VAL A CA 1
ATOM 369 C C . VAL A 1 49 ? 162.953 139.864 111.636 1.00 54.78 283 VAL A C 1
ATOM 370 O O . VAL A 1 49 ? 161.733 139.673 111.722 1.00 54.78 283 VAL A O 1
ATOM 374 N N . ALA A 1 50 ? 163.845 138.973 112.081 1.00 50.30 284 ALA A N 1
ATOM 375 C CA . ALA A 1 50 ? 163.418 137.760 112.769 1.00 50.30 284 ALA A CA 1
ATOM 376 C C . ALA A 1 50 ? 162.449 138.072 113.899 1.00 50.30 284 ALA A C 1
ATOM 377 O O . ALA A 1 50 ? 161.355 137.505 113.959 1.00 50.30 284 ALA A O 1
ATOM 379 N N . LEU A 1 51 ? 162.839 138.973 114.805 1.00 45.76 285 LEU A N 1
ATOM 380 C CA . LEU A 1 51 ? 161.975 139.344 115.920 1.00 45.76 285 LEU A CA 1
ATOM 381 C C . LEU A 1 51 ? 160.599 139.785 115.441 1.00 45.76 285 LEU A C 1
ATOM 382 O O . LEU A 1 51 ? 159.597 139.548 116.121 1.00 45.76 285 LEU A O 1
ATOM 387 N N . VAL A 1 52 ? 160.526 140.428 114.275 1.00 48.87 286 VAL A N 1
ATOM 388 C CA . VAL A 1 52 ? 159.217 140.778 113.738 1.00 48.87 286 VAL A CA 1
ATOM 389 C C . VAL A 1 52 ? 158.547 139.552 113.139 1.00 48.87 286 VAL A C 1
ATOM 390 O O . VAL A 1 52 ? 157.360 139.300 113.375 1.00 48.87 286 VAL A O 1
ATOM 394 N N . SER A 1 53 ? 159.290 138.769 112.362 1.00 50.80 287 SER A N 1
ATOM 395 C CA . SER A 1 53 ? 158.748 137.582 111.722 1.00 50.80 287 SER A CA 1
ATOM 396 C C . SER A 1 53 ? 158.633 136.405 112.677 1.00 50.80 287 SER A C 1
ATOM 397 O O . SER A 1 53 ? 158.041 135.385 112.317 1.00 50.80 287 SER A O 1
ATOM 400 N N . PHE A 1 54 ? 159.186 136.518 113.883 1.00 49.79 288 PHE A N 1
ATOM 401 C CA . PHE A 1 54 ? 158.913 135.552 114.940 1.00 49.79 288 PHE A CA 1
ATOM 402 C C . PHE A 1 54 ? 157.505 135.757 115.485 1.00 49.79 288 PHE A C 1
ATOM 403 O O . PHE A 1 54 ? 156.672 134.850 115.439 1.00 49.79 288 PHE A O 1
ATOM 411 N N . LEU A 1 55 ? 157.229 136.956 115.993 1.00 46.28 289 LEU A N 1
ATOM 412 C CA . LEU A 1 55 ? 155.915 137.235 116.552 1.00 46.28 289 LEU A CA 1
ATOM 413 C C . LEU A 1 55 ? 154.844 137.298 115.475 1.00 46.28 289 LEU A C 1
ATOM 414 O O . LEU A 1 55 ? 153.651 137.315 115.791 1.00 46.28 289 LEU A O 1
ATOM 419 N N . GLU A 1 56 ? 155.236 137.325 114.201 1.00 55.17 290 GLU A N 1
ATOM 420 C CA . GLU A 1 56 ? 154.234 137.271 113.144 1.00 55.17 290 GLU A CA 1
ATOM 421 C C . GLU A 1 56 ? 153.754 135.852 112.879 1.00 55.17 290 GLU A C 1
ATOM 422 O O . GLU A 1 56 ? 152.673 135.676 112.309 1.00 55.17 290 GLU A O 1
ATOM 428 N N . ALA A 1 57 ? 154.521 134.842 113.291 1.00 55.15 291 ALA A N 1
ATOM 429 C CA . ALA A 1 57 ? 154.081 133.463 113.125 1.00 55.15 291 ALA A CA 1
ATOM 430 C C . ALA A 1 57 ? 152.819 133.193 113.932 1.00 55.15 291 ALA A C 1
ATOM 431 O O . ALA A 1 57 ? 151.823 132.690 113.401 1.00 55.15 291 ALA A O 1
ATOM 433 N N . ASP A 1 58 ? 152.837 133.533 115.217 1.00 55.35 292 ASP A N 1
ATOM 434 C CA . ASP A 1 58 ? 151.727 133.217 116.115 1.00 55.35 292 ASP A CA 1
ATOM 435 C C . ASP A 1 58 ? 150.733 134.377 116.193 1.00 55.35 292 ASP A C 1
ATOM 436 O O . ASP A 1 58 ? 150.412 134.893 117.263 1.00 55.35 292 ASP A O 1
ATOM 441 N N . LYS A 1 59 ? 150.231 134.761 115.016 1.00 56.45 293 LYS A N 1
ATOM 442 C CA . LYS A 1 59 ? 149.165 135.748 114.861 1.00 56.45 293 LYS A CA 1
ATOM 443 C C . LYS A 1 59 ? 149.325 136.938 115.796 1.00 56.45 293 LYS A C 1
ATOM 444 O O . LYS A 1 59 ? 148.382 137.327 116.491 1.00 56.45 293 LYS A O 1
ATOM 450 N N . ASN A 1 60 ? 150.517 137.515 115.822 1.00 45.40 294 ASN A N 1
ATOM 451 C CA . ASN A 1 60 ? 150.799 138.670 116.654 1.00 45.40 294 ASN A CA 1
ATOM 452 C C . ASN A 1 60 ? 151.682 139.614 115.856 1.00 45.40 294 ASN A C 1
ATOM 453 O O . ASN A 1 60 ? 151.842 139.469 114.643 1.00 45.40 294 ASN A O 1
ATOM 458 N N . ALA A 1 61 ? 152.258 140.586 116.550 1.00 42.95 295 ALA A N 1
ATOM 459 C CA . ALA A 1 61 ? 153.200 141.506 115.940 1.00 42.95 295 ALA A CA 1
ATOM 460 C C . ALA A 1 61 ? 153.973 142.192 117.047 1.00 42.95 295 ALA A C 1
ATOM 461 O O . ALA A 1 61 ? 153.384 142.643 118.030 1.00 42.95 295 ALA A O 1
ATOM 463 N N . ILE A 1 62 ? 155.288 142.262 116.893 1.00 37.38 296 ILE A N 1
ATOM 464 C CA . ILE A 1 62 ? 156.097 142.999 117.853 1.00 37.38 296 ILE A CA 1
ATOM 465 C C . ILE A 1 62 ? 155.805 144.474 117.648 1.00 37.38 296 ILE A C 1
ATOM 466 O O . ILE A 1 62 ? 155.677 144.939 116.512 1.00 37.38 296 ILE A O 1
ATOM 471 N N . ARG A 1 63 ? 155.648 145.205 118.742 1.00 37.98 297 ARG A N 1
ATOM 472 C CA . ARG A 1 63 ? 155.245 146.593 118.631 1.00 37.98 297 ARG A CA 1
ATOM 473 C C . ARG A 1 63 ? 156.225 147.547 119.277 1.00 37.98 297 ARG A C 1
ATOM 474 O O . ARG A 1 63 ? 156.362 148.676 118.800 1.00 37.98 297 ARG A O 1
ATOM 482 N N . SER A 1 64 ? 156.917 147.120 120.327 1.00 61.24 298 SER A N 1
ATOM 483 C CA . SER A 1 64 ? 157.911 147.953 120.987 1.00 61.24 298 SER A CA 1
ATOM 484 C C . SER A 1 64 ? 158.621 147.166 122.073 1.00 61.24 298 SER A C 1
ATOM 485 O O . SER A 1 64 ? 158.061 146.212 122.615 1.00 61.24 298 SER A O 1
ATOM 488 N N . ILE A 1 65 ? 159.847 147.549 122.400 1.00 41.37 299 ILE A N 1
ATOM 489 C CA . ILE A 1 65 ? 160.565 147.002 123.540 1.00 41.37 299 ILE A CA 1
ATOM 490 C C . ILE A 1 65 ? 160.927 148.168 124.440 1.00 41.37 299 ILE A C 1
ATOM 491 O O . ILE A 1 65 ? 161.223 149.260 123.950 1.00 41.37 299 ILE A O 1
ATOM 496 N N . HIS A 1 66 ? 160.896 147.948 125.747 1.00 43.32 300 HIS A N 1
ATOM 497 C CA . HIS A 1 66 ? 161.252 148.978 126.708 1.00 43.32 300 HIS A CA 1
ATOM 498 C C . HIS A 1 66 ? 162.269 148.444 127.698 1.00 43.32 300 HIS A C 1
ATOM 499 O O . HIS A 1 66 ? 161.995 147.489 128.428 1.00 43.32 300 HIS A O 1
ATOM 506 N N . ALA A 1 67 ? 163.445 149.055 127.715 1.00 39.90 301 ALA A N 1
ATOM 507 C CA . ALA A 1 67 ? 164.319 148.963 128.859 1.00 39.90 301 ALA A CA 1
ATOM 508 C C . ALA A 1 67 ? 163.924 150.098 129.798 1.00 39.90 301 ALA A C 1
ATOM 509 O O . ALA A 1 67 ? 162.876 150.731 129.612 1.00 39.90 301 ALA A O 1
ATOM 511 N N . ASP A 1 68 ? 164.745 150.361 130.799 1.00 45.59 302 ASP A N 1
ATOM 512 C CA . ASP A 1 68 ? 164.525 151.508 131.673 1.00 45.59 302 ASP A CA 1
ATOM 513 C C . ASP A 1 68 ? 165.567 152.547 131.293 1.00 45.59 302 ASP A C 1
ATOM 514 O O . ASP A 1 68 ? 166.725 152.462 131.711 1.00 45.59 302 ASP A O 1
ATOM 519 N N . GLY A 1 69 ? 165.150 153.530 130.504 1.00 42.13 303 GLY A N 1
ATOM 520 C CA . GLY A 1 69 ? 166.075 154.511 129.985 1.00 42.13 303 GLY A CA 1
ATOM 521 C C . GLY A 1 69 ? 165.917 154.785 128.505 1.00 42.13 303 GLY A C 1
ATOM 522 O O . GLY A 1 69 ? 166.153 155.912 128.065 1.00 42.13 303 GLY A O 1
ATOM 523 N N . TYR A 1 70 ? 165.508 153.784 127.725 1.00 37.66 304 TYR A N 1
ATOM 524 C CA . TYR A 1 70 ? 165.444 153.951 126.280 1.00 37.66 304 TYR A CA 1
ATOM 525 C C . TYR A 1 70 ? 164.488 152.945 125.658 1.00 37.66 304 TYR A C 1
ATOM 526 O O . TYR A 1 70 ? 164.651 151.738 125.837 1.00 37.66 304 TYR A O 1
ATOM 535 N N . LYS A 1 71 ? 163.503 153.451 124.924 1.00 33.87 305 LYS A N 1
ATOM 536 C CA . LYS A 1 71 ? 162.573 152.617 124.184 1.00 33.87 305 LYS A CA 1
ATOM 537 C C . LYS A 1 71 ? 163.240 152.055 122.931 1.00 33.87 305 LYS A C 1
ATOM 538 O O . LYS A 1 71 ? 164.320 152.483 122.526 1.00 33.87 305 LYS A O 1
ATOM 544 N N . VAL A 1 72 ? 162.589 151.070 122.312 1.00 32.36 306 VAL A N 1
ATOM 545 C CA . VAL A 1 72 ? 162.959 150.557 120.996 1.00 32.36 306 VAL A CA 1
ATOM 546 C C . VAL A 1 72 ? 161.668 150.242 120.257 1.00 32.36 306 VAL A C 1
ATOM 547 O O . VAL A 1 72 ? 160.954 149.305 120.624 1.00 32.36 306 VAL A O 1
ATOM 551 N N . VAL A 1 73 ? 161.351 151.006 119.217 1.00 34.99 307 VAL A N 1
ATOM 552 C CA . VAL A 1 73 ? 160.040 150.951 118.584 1.00 34.99 307 VAL A CA 1
ATOM 553 C C . VAL A 1 73 ? 160.157 150.288 117.221 1.00 34.99 307 VAL A C 1
ATOM 554 O O . VAL A 1 73 ? 161.071 150.596 116.450 1.00 34.99 307 VAL A O 1
ATOM 558 N N . PHE A 1 74 ? 159.228 149.379 116.932 1.00 33.90 308 PHE A N 1
ATOM 559 C CA . PHE A 1 74 ? 159.102 148.726 115.638 1.00 33.90 308 PHE A CA 1
ATOM 560 C C . PHE A 1 74 ? 157.858 149.247 114.930 1.00 33.90 308 PHE A C 1
ATOM 561 O O . PHE A 1 74 ? 156.807 149.408 115.555 1.00 33.90 308 PHE A O 1
ATOM 569 N N . VAL A 1 75 ? 157.970 149.499 113.629 1.00 45.53 309 VAL A N 1
ATOM 570 C CA . VAL A 1 75 ? 156.821 149.848 112.805 1.00 45.53 309 VAL A CA 1
ATOM 571 C C . VAL A 1 75 ? 156.925 149.063 111.505 1.00 45.53 309 VAL A C 1
ATOM 572 O O . VAL A 1 75 ? 158.014 148.868 110.959 1.00 45.53 309 VAL A O 1
ATOM 576 N N . ARG A 1 76 ? 155.780 148.591 111.020 1.00 57.90 310 ARG A N 1
ATOM 577 C CA . ARG A 1 76 ? 155.715 147.727 109.847 1.00 57.90 310 ARG A CA 1
ATOM 578 C C . ARG A 1 76 ? 154.932 148.438 108.756 1.00 57.90 310 ARG A C 1
ATOM 579 O O . ARG A 1 76 ? 153.880 149.027 109.026 1.00 57.90 310 ARG A O 1
ATOM 587 N N . ARG A 1 77 ? 155.447 148.396 107.531 1.00 58.14 311 ARG A N 1
ATOM 588 C CA . ARG A 1 77 ? 154.707 148.793 106.344 1.00 58.14 311 ARG A CA 1
ATOM 589 C C . ARG A 1 77 ? 155.048 147.764 105.282 1.00 58.14 311 ARG A C 1
ATOM 590 O O . ARG A 1 77 ? 156.125 147.165 105.337 1.00 58.14 311 ARG A O 1
ATOM 598 N N . SER A 1 78 ? 154.128 147.536 104.345 1.00 68.88 312 SER A N 1
ATOM 599 C CA . SER A 1 78 ? 154.169 146.370 103.465 1.00 68.88 312 SER A CA 1
ATOM 600 C C . SER A 1 78 ? 155.576 145.999 102.987 1.00 68.88 312 SER A C 1
ATOM 601 O O . SER A 1 78 ? 155.965 144.836 103.146 1.00 68.88 312 SER A O 1
ATOM 604 N N . PRO A 1 79 ? 156.378 146.905 102.426 1.00 63.04 313 PRO A N 1
ATOM 605 C CA . PRO A 1 79 ? 157.704 146.500 101.944 1.00 63.04 313 PRO A CA 1
ATOM 606 C C . PRO A 1 79 ? 158.871 146.810 102.872 1.00 63.04 313 PRO A C 1
ATOM 607 O O . PRO A 1 79 ? 160.000 146.451 102.531 1.00 63.04 313 PRO A O 1
ATOM 611 N N . LEU A 1 80 ? 158.657 147.453 104.021 1.00 59.01 314 LEU A N 1
ATOM 612 C CA . LEU A 1 80 ? 159.757 147.883 104.878 1.00 59.01 314 LEU A CA 1
ATOM 613 C C . LEU A 1 80 ? 159.357 147.839 106.344 1.00 59.01 314 LEU A C 1
ATOM 614 O O . LEU A 1 80 ? 158.238 148.222 106.696 1.00 59.01 314 LEU A O 1
ATOM 619 N N . VAL A 1 81 ? 160.282 147.417 107.200 1.00 50.48 315 VAL A N 1
ATOM 620 C CA . VAL A 1 81 ? 160.107 147.542 108.642 1.00 50.48 315 VAL A CA 1
ATOM 621 C C . VAL A 1 81 ? 161.144 148.526 109.163 1.00 50.48 315 VAL A C 1
ATOM 622 O O . VAL A 1 81 ? 162.307 148.512 108.739 1.00 50.48 315 VAL A O 1
ATOM 626 N N . LEU A 1 82 ? 160.717 149.398 110.071 1.00 41.86 316 LEU A N 1
ATOM 627 C CA . LEU A 1 82 ? 161.535 150.493 110.577 1.00 41.86 316 LEU A CA 1
ATOM 628 C C . LEU A 1 82 ? 161.658 150.344 112.087 1.00 41.86 316 LEU A C 1
ATOM 629 O O . LEU A 1 82 ? 160.657 150.152 112.781 1.00 41.86 316 LEU A O 1
ATOM 634 N N . VAL A 1 83 ? 162.880 150.433 112.597 1.00 35.92 317 VAL A N 1
ATOM 635 C CA . VAL A 1 83 ? 163.163 150.225 114.010 1.00 35.92 317 VAL A CA 1
ATOM 636 C C . VAL A 1 83 ? 163.966 151.405 114.537 1.00 35.92 317 VAL A C 1
ATOM 637 O O . VAL A 1 83 ? 164.949 151.829 113.920 1.00 35.92 317 VAL A O 1
ATOM 641 N N . ALA A 1 84 ? 163.554 151.929 115.689 1.00 35.58 318 ALA A N 1
ATOM 642 C CA . ALA A 1 84 ? 164.125 153.154 116.243 1.00 35.58 318 ALA A CA 1
ATOM 643 C C . ALA A 1 84 ? 164.485 152.932 117.701 1.00 35.58 318 ALA A C 1
ATOM 644 O O . ALA A 1 84 ? 163.599 152.755 118.541 1.00 35.58 318 ALA A O 1
ATOM 646 N N . VAL A 1 85 ? 165.780 152.949 117.999 1.00 36.84 319 VAL A N 1
ATOM 647 C CA . VAL A 1 85 ? 166.273 152.817 119.363 1.00 36.84 319 VAL A CA 1
ATOM 648 C C . VAL A 1 85 ? 166.535 154.224 119.882 1.00 36.84 319 VAL A C 1
ATOM 649 O O . VAL A 1 85 ? 167.653 154.725 119.798 1.00 36.84 319 VAL A O 1
ATOM 653 N N . ALA A 1 86 ? 165.516 154.863 120.435 1.00 32.67 320 ALA A N 1
ATOM 654 C CA . ALA A 1 86 ? 165.703 156.198 120.975 1.00 32.67 320 ALA A CA 1
ATOM 655 C C . ALA A 1 86 ? 166.378 156.099 122.336 1.00 32.67 320 ALA A C 1
ATOM 656 O O . ALA A 1 86 ? 166.636 155.007 122.842 1.00 32.67 320 ALA A O 1
ATOM 658 N N . ARG A 1 87 ? 166.709 157.242 122.926 1.00 41.89 321 ARG A N 1
ATOM 659 C CA . ARG A 1 87 ? 167.144 157.284 124.314 1.00 41.89 321 ARG A CA 1
ATOM 660 C C . ARG A 1 87 ? 166.539 158.494 125.013 1.00 41.89 321 ARG A C 1
ATOM 661 O O . ARG A 1 87 ? 167.208 159.160 125.807 1.00 41.89 321 ARG A O 1
ATOM 669 N N . THR A 1 88 ? 165.273 158.788 124.726 1.00 49.15 322 THR A N 1
ATOM 670 C CA . THR A 1 88 ? 164.628 160.010 125.181 1.00 49.15 322 THR A CA 1
ATOM 671 C C . THR A 1 88 ? 163.315 159.685 125.877 1.00 49.15 322 THR A C 1
ATOM 672 O O . THR A 1 88 ? 162.935 158.523 126.032 1.00 49.15 322 THR A O 1
ATOM 676 N N . ARG A 1 89 ? 162.614 160.743 126.288 1.00 57.99 323 ARG A N 1
ATOM 677 C CA . ARG A 1 89 ? 161.328 160.618 126.972 1.00 57.99 323 ARG A CA 1
ATOM 678 C C . ARG A 1 89 ? 160.160 160.698 125.983 1.00 57.99 323 ARG A C 1
ATOM 679 O O . ARG A 1 89 ? 159.192 161.439 126.153 1.00 57.99 323 ARG A O 1
ATOM 687 N N . GLN A 1 90 ? 160.240 159.870 124.944 1.00 52.04 324 GLN A N 1
ATOM 688 C CA . GLN A 1 90 ? 159.249 159.866 123.876 1.00 52.04 324 GLN A CA 1
ATOM 689 C C . GLN A 1 90 ? 158.455 158.570 123.925 1.00 52.04 324 GLN A C 1
ATOM 690 O O . GLN A 1 90 ? 159.012 157.488 123.723 1.00 52.04 324 GLN A O 1
ATOM 696 N N . SER A 1 91 ? 157.155 158.689 124.192 1.00 53.73 325 SER A N 1
ATOM 697 C CA . SER A 1 91 ? 156.233 157.555 124.221 1.00 53.73 325 SER A CA 1
ATOM 698 C C . SER A 1 91 ? 156.276 156.852 122.869 1.00 53.73 325 SER A C 1
ATOM 699 O O . SER A 1 91 ? 156.590 157.442 121.833 1.00 53.73 325 SER A O 1
ATOM 702 N N . ALA A 1 92 ? 155.962 155.557 122.891 1.00 50.26 326 ALA A N 1
ATOM 703 C CA . ALA A 1 92 ? 156.015 154.703 121.711 1.00 50.26 326 ALA A CA 1
ATOM 704 C C . ALA A 1 92 ? 155.342 155.329 120.497 1.00 50.26 326 ALA A C 1
ATOM 705 O O . ALA A 1 92 ? 155.802 155.143 119.369 1.00 50.26 326 ALA A O 1
ATOM 707 N N . GLN A 1 93 ? 154.254 156.068 120.714 1.00 53.03 327 GLN A N 1
ATOM 708 C CA . GLN A 1 93 ? 153.526 156.652 119.594 1.00 53.03 327 GLN A CA 1
ATOM 709 C C . GLN A 1 93 ? 154.371 157.674 118.843 1.00 53.03 327 GLN A C 1
ATOM 710 O O . GLN A 1 93 ? 154.369 157.703 117.607 1.00 53.03 327 GLN A O 1
ATOM 716 N N . GLU A 1 94 ? 155.086 158.532 119.570 1.00 55.27 328 GLU A N 1
ATOM 717 C CA . GLU A 1 94 ? 155.836 159.600 118.918 1.00 55.27 328 GLU A CA 1
ATOM 718 C C . GLU A 1 94 ? 156.964 159.042 118.067 1.00 55.27 328 GLU A C 1
ATOM 719 O O . GLU A 1 94 ? 157.196 159.501 116.943 1.00 55.27 328 GLU A O 1
ATOM 725 N N . LEU A 1 95 ? 157.699 158.071 118.599 1.00 43.98 329 LEU A N 1
ATOM 726 C CA . LEU A 1 95 ? 158.743 157.435 117.815 1.00 43.98 329 LEU A CA 1
ATOM 727 C C . LEU A 1 95 ? 158.159 156.735 116.594 1.00 43.98 329 LEU A C 1
ATOM 728 O O . LEU A 1 95 ? 158.788 156.702 115.528 1.00 43.98 329 LEU A O 1
ATOM 733 N N . ALA A 1 96 ? 156.944 156.199 116.718 1.00 44.88 330 ALA A N 1
ATOM 734 C CA . ALA A 1 96 ? 156.279 155.613 115.563 1.00 44.88 330 ALA A CA 1
ATOM 735 C C . ALA A 1 96 ? 155.963 156.675 114.522 1.00 44.88 330 ALA A C 1
ATOM 736 O O . ALA A 1 96 ? 156.068 156.421 113.319 1.00 44.88 330 ALA A O 1
ATOM 738 N N . GLN A 1 97 ? 155.575 157.872 114.962 1.00 51.28 331 GLN A N 1
ATOM 739 C CA . GLN A 1 97 ? 155.364 158.962 114.015 1.00 51.28 331 GLN A CA 1
ATOM 740 C C . GLN A 1 97 ? 156.657 159.355 113.317 1.00 51.28 331 GLN A C 1
ATOM 741 O O . GLN A 1 97 ? 156.651 159.636 112.115 1.00 51.28 331 GLN A O 1
ATOM 747 N N . GLU A 1 98 ? 157.763 159.404 114.053 1.00 50.04 332 GLU A N 1
ATOM 748 C CA . GLU A 1 98 ? 159.046 159.711 113.428 1.00 50.04 332 GLU A CA 1
ATOM 749 C C . GLU A 1 98 ? 159.405 158.670 112.372 1.00 50.04 332 GLU A C 1
ATOM 750 O O . GLU A 1 98 ? 159.867 159.008 111.270 1.00 50.04 332 GLU A O 1
ATOM 756 N N . LEU A 1 99 ? 159.179 157.395 112.678 1.00 44.83 333 LEU A N 1
ATOM 757 C CA . LEU A 1 99 ? 159.463 156.354 111.698 1.00 44.83 333 LEU A CA 1
ATOM 758 C C . LEU A 1 99 ? 158.522 156.446 110.503 1.00 44.83 333 LEU A C 1
ATOM 759 O O . LEU A 1 99 ? 158.928 156.196 109.365 1.00 44.83 333 LEU A O 1
ATOM 764 N N . LEU A 1 100 ? 157.258 156.797 110.741 1.00 47.38 334 LEU A N 1
ATOM 765 C CA . LEU A 1 100 ? 156.326 156.962 109.632 1.00 47.38 334 LEU A CA 1
ATOM 766 C C . LEU A 1 100 ? 156.723 158.139 108.758 1.00 47.38 334 LEU A C 1
ATOM 767 O O . LEU A 1 100 ? 156.474 158.133 107.551 1.00 47.38 334 LEU A O 1
ATOM 772 N N . TYR A 1 101 ? 157.336 159.164 109.347 1.00 50.36 335 TYR A N 1
ATOM 773 C CA . TYR A 1 101 ? 157.870 160.248 108.532 1.00 50.36 335 TYR A CA 1
ATOM 774 C C . TYR A 1 101 ? 159.025 159.761 107.674 1.00 50.36 335 TYR A C 1
ATOM 775 O O . TYR A 1 101 ? 159.107 160.096 106.490 1.00 50.36 335 TYR A O 1
ATOM 784 N N . ILE A 1 102 ? 159.926 158.965 108.251 1.00 49.50 336 ILE A N 1
ATOM 785 C CA . ILE A 1 102 ? 161.007 158.388 107.449 1.00 49.50 336 ILE A CA 1
ATOM 786 C C . ILE A 1 102 ? 160.441 157.551 106.302 1.00 49.50 336 ILE A C 1
ATOM 787 O O . ILE A 1 102 ? 160.940 157.595 105.168 1.00 49.50 336 ILE A O 1
ATOM 792 N N . TYR A 1 103 ? 159.378 156.796 106.568 1.00 52.23 337 TYR A N 1
ATOM 793 C CA . TYR A 1 103 ? 158.784 155.964 105.529 1.00 52.23 337 TYR A CA 1
ATOM 794 C C . TYR A 1 103 ? 158.056 156.771 104.464 1.00 52.23 337 TYR A C 1
ATOM 795 O O . TYR A 1 103 ? 158.222 156.481 103.277 1.00 52.23 337 TYR A O 1
ATOM 804 N N . TYR A 1 104 ? 157.260 157.766 104.848 1.00 51.29 338 TYR A N 1
ATOM 805 C CA . TYR A 1 104 ? 156.640 158.657 103.881 1.00 51.29 338 TYR A CA 1
ATOM 806 C C . TYR A 1 104 ? 157.671 159.426 103.078 1.00 51.29 338 TYR A C 1
ATOM 807 O O . TYR A 1 104 ? 157.404 159.790 101.929 1.00 51.29 338 TYR A O 1
ATOM 816 N N . GLN A 1 105 ? 158.836 159.667 103.659 1.00 50.91 339 GLN A N 1
ATOM 817 C CA . GLN A 1 105 ? 159.984 160.222 102.968 1.00 50.91 339 GLN A CA 1
ATOM 818 C C . GLN A 1 105 ? 160.531 159.287 101.906 1.00 50.91 339 GLN A C 1
ATOM 819 O O . GLN A 1 105 ? 160.814 159.730 100.790 1.00 50.91 339 GLN A O 1
ATOM 825 N N . ILE A 1 106 ? 160.683 158.007 102.227 1.00 57.72 340 ILE A N 1
ATOM 826 C CA . ILE A 1 106 ? 161.133 157.035 101.238 1.00 57.72 340 ILE A CA 1
ATOM 827 C C . ILE A 1 106 ? 160.062 156.917 100.161 1.00 57.72 340 ILE A C 1
ATOM 828 O O . ILE A 1 106 ? 160.363 156.652 98.995 1.00 57.72 340 ILE A O 1
ATOM 833 N N . LEU A 1 107 ? 158.804 157.144 100.542 1.00 62.58 341 LEU A N 1
ATOM 834 C CA . LEU A 1 107 ? 157.718 157.184 99.569 1.00 62.58 341 LEU A CA 1
ATOM 835 C C . LEU A 1 107 ? 157.859 158.382 98.637 1.00 62.58 341 LEU A C 1
ATOM 836 O O . LEU A 1 107 ? 157.493 158.321 97.459 1.00 62.58 341 LEU A O 1
ATOM 841 N N . SER A 1 108 ? 158.355 159.502 99.162 1.00 66.54 342 SER A N 1
ATOM 842 C CA . SER A 1 108 ? 158.512 160.688 98.331 1.00 66.54 342 SER A CA 1
ATOM 843 C C . SER A 1 108 ? 159.680 160.567 97.363 1.00 66.54 342 SER A C 1
ATOM 844 O O . SER A 1 108 ? 159.632 161.156 96.278 1.00 66.54 342 SER A O 1
ATOM 847 N N . LEU A 1 109 ? 160.728 159.824 97.725 1.00 67.16 343 LEU A N 1
ATOM 848 C CA . LEU A 1 109 ? 161.862 159.671 96.820 1.00 67.16 343 LEU A CA 1
ATOM 849 C C . LEU A 1 109 ? 161.478 158.834 95.605 1.00 67.16 343 LEU A C 1
ATOM 850 O O . LEU A 1 109 ? 161.948 159.095 94.491 1.00 67.16 343 LEU A O 1
ATOM 855 N N . LEU A 1 110 ? 160.618 157.836 95.793 1.00 75.08 344 LEU A N 1
ATOM 856 C CA . LEU A 1 110 ? 160.088 157.034 94.699 1.00 75.08 344 LEU A CA 1
ATOM 857 C C . LEU A 1 110 ? 158.704 156.546 95.095 1.00 75.08 344 LEU A C 1
ATOM 858 O O . LEU A 1 110 ? 158.474 156.208 96.258 1.00 75.08 344 LEU A O 1
ATOM 863 N N . THR A 1 111 ? 157.791 156.509 94.126 1.00 84.44 345 THR A N 1
ATOM 864 C CA . THR A 1 111 ? 156.373 156.362 94.423 1.00 84.44 345 THR A CA 1
ATOM 865 C C . THR A 1 111 ? 156.089 155.128 95.273 1.00 84.44 345 THR A C 1
ATOM 866 O O . THR A 1 111 ? 156.861 154.167 95.301 1.00 84.44 345 THR A O 1
ATOM 870 N N . GLY A 1 112 ? 154.955 155.166 95.967 1.00 82.56 346 GLY A N 1
ATOM 871 C CA . GLY A 1 112 ? 154.517 154.116 96.859 1.00 82.56 346 GLY A CA 1
ATOM 872 C C . GLY A 1 112 ? 153.718 153.021 96.200 1.00 82.56 346 GLY A C 1
ATOM 873 O O . GLY A 1 112 ? 153.440 152.000 96.835 1.00 82.56 346 GLY A O 1
ATOM 874 N N . ALA A 1 113 ? 153.325 153.207 94.944 1.00 90.75 347 ALA A N 1
ATOM 875 C CA . ALA A 1 113 ? 152.859 152.111 94.117 1.00 90.75 347 ALA A CA 1
ATOM 876 C C . ALA A 1 113 ? 153.980 151.505 93.295 1.00 90.75 347 ALA A C 1
ATOM 877 O O . ALA A 1 113 ? 153.745 150.522 92.584 1.00 90.75 347 ALA A O 1
ATOM 879 N N . GLN A 1 114 ? 155.187 152.065 93.372 1.00 93.08 348 GLN A N 1
ATOM 880 C CA . GLN A 1 114 ? 156.368 151.496 92.750 1.00 93.08 348 GLN A CA 1
ATOM 881 C C . GLN A 1 114 ? 157.224 150.710 93.728 1.00 93.08 348 GLN A C 1
ATOM 882 O O . GLN A 1 114 ? 158.079 149.937 93.289 1.00 93.08 348 GLN A O 1
ATOM 888 N N . LEU A 1 115 ? 157.021 150.883 95.034 1.00 90.17 349 LEU A N 1
ATOM 889 C CA . LEU A 1 115 ? 157.662 150.001 96.002 1.00 90.17 349 LEU A CA 1
ATOM 890 C C . LEU A 1 115 ? 156.943 148.662 96.068 1.00 90.17 349 LEU A C 1
ATOM 891 O O . LEU A 1 115 ? 157.578 147.601 95.995 1.00 90.17 349 LEU A O 1
ATOM 896 N N . SER A 1 116 ? 155.617 148.699 96.218 1.00 95.80 350 SER A N 1
ATOM 897 C CA . SER A 1 116 ? 154.827 147.475 96.216 1.00 95.80 350 SER A CA 1
ATOM 898 C C . SER A 1 116 ? 155.115 146.638 94.981 1.00 95.80 350 SER A C 1
ATOM 899 O O . SER A 1 116 ? 155.188 145.411 95.063 1.00 95.80 350 SER A O 1
ATOM 902 N N . HIS A 1 117 ? 155.341 147.283 93.840 1.00 102.42 351 HIS A N 1
ATOM 903 C CA . HIS A 1 117 ? 155.611 146.547 92.614 1.00 102.42 351 HIS A CA 1
ATOM 904 C C . HIS A 1 117 ? 157.007 145.942 92.567 1.00 102.42 351 HIS A C 1
ATOM 905 O O . HIS A 1 117 ? 157.142 144.768 92.209 1.00 102.42 351 HIS A O 1
ATOM 912 N N . ILE A 1 118 ? 158.047 146.701 92.912 1.00 100.13 352 ILE A N 1
ATOM 913 C CA . ILE A 1 118 ? 159.400 146.164 92.810 1.00 100.13 352 ILE A CA 1
ATOM 914 C C . ILE A 1 118 ? 159.682 145.184 93.938 1.00 100.13 352 ILE A C 1
ATOM 915 O O . ILE A 1 118 ? 160.699 144.481 93.921 1.00 100.13 352 ILE A O 1
ATOM 920 N N . PHE A 1 119 ? 158.806 145.123 94.942 1.00 96.40 353 PHE A N 1
ATOM 921 C CA . PHE A 1 119 ? 158.966 144.118 95.985 1.00 96.40 353 PHE A CA 1
ATOM 922 C C . PHE A 1 119 ? 157.932 143.003 95.915 1.00 96.40 353 PHE A C 1
ATOM 923 O O . PHE A 1 119 ? 158.058 142.019 96.650 1.00 96.40 353 PHE A O 1
ATOM 931 N N . GLN A 1 120 ? 156.914 143.134 95.066 1.00 105.08 354 GLN A N 1
ATOM 932 C CA . GLN A 1 120 ? 156.048 142.001 94.774 1.00 105.08 354 GLN A CA 1
ATOM 933 C C . GLN A 1 120 ? 156.604 141.197 93.612 1.00 105.08 354 GLN A C 1
ATOM 934 O O . GLN A 1 120 ? 156.134 140.093 93.317 1.00 105.08 354 GLN A O 1
ATOM 940 N N . GLN A 1 121 ? 157.619 141.740 92.941 1.00 110.80 355 GLN A N 1
ATOM 941 C CA . GLN A 1 121 ? 158.227 141.030 91.824 1.00 110.80 355 GLN A CA 1
ATOM 942 C C . GLN A 1 121 ? 159.408 140.190 92.291 1.00 110.80 355 GLN A C 1
ATOM 943 O O . GLN A 1 121 ? 159.620 139.075 91.801 1.00 110.80 355 GLN A O 1
ATOM 949 N N . LYS A 1 122 ? 160.184 140.703 93.243 1.00 106.78 356 LYS A N 1
ATOM 950 C CA . LYS A 1 122 ? 161.299 139.952 93.813 1.00 106.78 356 LYS A CA 1
ATOM 951 C C . LYS A 1 122 ? 161.580 140.471 95.214 1.00 106.78 356 LYS A C 1
ATOM 952 O O . LYS A 1 122 ? 162.052 141.600 95.376 1.00 106.78 356 LYS A O 1
ATOM 958 N N . GLN A 1 123 ? 161.311 139.640 96.224 1.00 92.33 357 GLN A N 1
ATOM 959 C CA . GLN A 1 123 ? 161.588 140.016 97.604 1.00 92.33 357 GLN A CA 1
ATOM 960 C C . GLN A 1 123 ? 163.076 140.134 97.891 1.00 92.33 357 GLN A C 1
ATOM 961 O O . GLN A 1 123 ? 163.448 140.586 98.979 1.00 92.33 357 GLN A O 1
ATOM 967 N N . ASN A 1 124 ? 163.926 139.742 96.951 1.00 93.98 358 ASN A N 1
ATOM 968 C CA . ASN A 1 124 ? 165.372 139.830 97.083 1.00 93.98 358 ASN A CA 1
ATOM 969 C C . ASN A 1 124 ? 165.901 141.223 96.766 1.00 93.98 358 ASN A C 1
ATOM 970 O O . ASN A 1 124 ? 167.075 141.503 97.025 1.00 93.98 358 ASN A O 1
ATOM 975 N N . TYR A 1 125 ? 165.049 142.115 96.266 1.00 96.88 359 TYR A N 1
ATOM 976 C CA . TYR A 1 125 ? 165.506 143.378 95.699 1.00 96.88 359 TYR A CA 1
ATOM 977 C C . TYR A 1 125 ? 166.243 144.222 96.730 1.00 96.88 359 TYR A C 1
ATOM 978 O O . TYR A 1 125 ? 165.671 144.623 97.748 1.00 96.88 359 TYR A O 1
ATOM 987 N N . ASP A 1 126 ? 167.515 144.487 96.455 1.00 87.58 360 ASP A N 1
ATOM 988 C CA . ASP A 1 126 ? 168.284 145.457 97.219 1.00 87.58 360 ASP A CA 1
ATOM 989 C C . ASP A 1 126 ? 167.764 146.854 96.906 1.00 87.58 360 ASP A C 1
ATOM 990 O O . ASP A 1 126 ? 167.704 147.248 95.737 1.00 87.58 360 ASP A O 1
ATOM 995 N N . LEU A 1 127 ? 167.380 147.600 97.940 1.00 81.46 361 LEU A N 1
ATOM 996 C CA . LEU A 1 127 ? 166.826 148.935 97.764 1.00 81.46 361 LEU A CA 1
ATOM 997 C C . LEU A 1 127 ? 167.821 150.039 98.099 1.00 81.46 361 LEU A C 1
ATOM 998 O O . LEU A 1 127 ? 167.495 151.219 97.945 1.00 81.46 361 LEU A O 1
ATOM 1003 N N . ARG A 1 128 ? 169.030 149.693 98.539 1.00 79.91 362 ARG A N 1
ATOM 1004 C CA . ARG A 1 128 ? 170.056 150.687 98.829 1.00 79.91 362 ARG A CA 1
ATOM 1005 C C . ARG A 1 128 ? 170.896 151.013 97.600 1.00 79.91 362 ARG A C 1
ATOM 1006 O O . ARG A 1 128 ? 171.920 151.695 97.709 1.00 79.91 362 ARG A O 1
ATOM 1014 N N . ARG A 1 129 ? 170.483 150.533 96.429 1.00 87.53 363 ARG A N 1
ATOM 1015 C CA . ARG A 1 129 ? 171.120 150.916 95.177 1.00 87.53 363 ARG A CA 1
ATOM 1016 C C . ARG A 1 129 ? 170.062 151.369 94.182 1.00 87.53 363 ARG A C 1
ATOM 1017 O O . ARG A 1 129 ? 170.281 151.345 92.968 1.00 87.53 363 ARG A O 1
ATOM 1025 N N . LEU A 1 130 ? 168.905 151.774 94.699 1.00 79.25 364 LEU A N 1
ATOM 1026 C CA . LEU A 1 130 ? 167.908 152.497 93.923 1.00 79.25 364 LEU A CA 1
ATOM 1027 C C . LEU A 1 130 ? 167.791 153.889 94.527 1.00 79.25 364 LEU A C 1
ATOM 1028 O O . LEU A 1 130 ? 167.861 154.894 93.815 1.00 79.25 364 LEU A O 1
ATOM 1033 N N . LEU A 1 131 ? 167.603 153.945 95.846 1.00 71.30 365 LEU A N 1
ATOM 1034 C CA . LEU A 1 131 ? 167.716 155.190 96.602 1.00 71.30 365 LEU A CA 1
ATOM 1035 C C . LEU A 1 131 ? 169.098 155.255 97.252 1.00 71.30 365 LEU A C 1
ATOM 1036 O O . LEU A 1 131 ? 169.257 155.241 98.474 1.00 71.30 365 LEU A O 1
ATOM 1041 N N . SER A 1 132 ? 170.112 155.321 96.397 1.00 75.84 366 SER A N 1
ATOM 1042 C CA . SER A 1 132 ? 171.490 155.469 96.833 1.00 75.84 366 SER A CA 1
ATOM 1043 C C . SER A 1 132 ? 171.918 156.908 96.613 1.00 75.84 366 SER A C 1
ATOM 1044 O O . SER A 1 132 ? 171.433 157.582 95.700 1.00 75.84 366 SER A O 1
ATOM 1047 N N . GLY A 1 133 ? 172.839 157.376 97.454 1.00 76.81 367 GLY A N 1
ATOM 1048 C CA . GLY A 1 133 ? 173.251 158.754 97.456 1.00 76.81 367 GLY A CA 1
ATOM 1049 C C . GLY A 1 133 ? 172.266 159.676 98.145 1.00 76.81 367 GLY A C 1
ATOM 1050 O O . GLY A 1 133 ? 172.679 160.520 98.948 1.00 76.81 367 GLY A O 1
ATOM 1051 N N . SER A 1 134 ? 170.975 159.524 97.860 1.00 72.80 368 SER A N 1
ATOM 1052 C CA . SER A 1 134 ? 169.940 160.350 98.475 1.00 72.80 368 SER A CA 1
ATOM 1053 C C . SER A 1 134 ? 169.633 159.853 99.889 1.00 72.80 368 SER A C 1
ATOM 1054 O O . SER A 1 134 ? 168.503 159.518 100.243 1.00 72.80 368 SER A O 1
ATOM 1057 N N . GLU A 1 135 ? 170.689 159.795 100.700 1.00 73.97 369 GLU A N 1
ATOM 1058 C CA . GLU A 1 135 ? 170.519 159.509 102.117 1.00 73.97 369 GLU A CA 1
ATOM 1059 C C . GLU A 1 135 ? 170.331 160.796 102.904 1.00 73.97 369 GLU A C 1
ATOM 1060 O O . GLU A 1 135 ? 169.526 160.854 103.841 1.00 73.97 369 GLU A O 1
ATOM 1066 N N . ARG A 1 136 ? 171.055 161.852 102.526 1.00 67.79 370 ARG A N 1
ATOM 1067 C CA . ARG A 1 136 ? 170.952 163.111 103.251 1.00 67.79 370 ARG A CA 1
ATOM 1068 C C . ARG A 1 136 ? 169.624 163.804 103.010 1.00 67.79 370 ARG A C 1
ATOM 1069 O O . ARG A 1 136 ? 169.377 164.863 103.592 1.00 67.79 370 ARG A O 1
ATOM 1077 N N . ILE A 1 137 ? 168.767 163.241 102.161 1.00 63.39 371 ILE A N 1
ATOM 1078 C CA . ILE A 1 137 ? 167.385 163.694 102.121 1.00 63.39 371 ILE A CA 1
ATOM 1079 C C . ILE A 1 137 ? 166.598 163.039 103.246 1.00 63.39 371 ILE A C 1
ATOM 1080 O O . ILE A 1 137 ? 165.600 163.584 103.728 1.00 63.39 371 ILE A O 1
ATOM 1085 N N . THR A 1 138 ? 167.039 161.860 103.685 1.00 57.95 372 THR A N 1
ATOM 1086 C CA . THR A 1 138 ? 166.371 161.089 104.724 1.00 57.95 372 THR A CA 1
ATOM 1087 C C . THR A 1 138 ? 167.187 161.064 106.010 1.00 57.95 372 THR A C 1
ATOM 1088 O O . THR A 1 138 ? 166.706 160.599 107.048 1.00 57.95 372 THR A O 1
ATOM 1092 N N . ASP A 1 139 ? 168.415 161.583 105.968 1.00 62.72 373 ASP A N 1
ATOM 1093 C CA . ASP A 1 139 ? 169.258 161.667 107.149 1.00 62.72 373 ASP A CA 1
ATOM 1094 C C . ASP A 1 139 ? 169.146 162.999 107.874 1.00 62.72 373 ASP A C 1
ATOM 1095 O O . ASP A 1 139 ? 169.413 163.050 109.077 1.00 62.72 373 ASP A O 1
ATOM 1100 N N . ASN A 1 140 ? 168.749 164.065 107.184 1.00 54.74 374 ASN A N 1
ATOM 1101 C CA . ASN A 1 140 ? 168.508 165.335 107.851 1.00 54.74 374 ASN A CA 1
ATOM 1102 C C . ASN A 1 140 ? 167.094 165.444 108.383 1.00 54.74 374 ASN A C 1
ATOM 1103 O O . ASN A 1 140 ? 166.876 166.122 109.390 1.00 54.74 374 ASN A O 1
ATOM 1108 N N . LEU A 1 141 ? 166.128 164.810 107.710 1.00 50.30 375 LEU A N 1
ATOM 1109 C CA . LEU A 1 141 ? 164.735 164.886 108.138 1.00 50.30 375 LEU A CA 1
ATOM 1110 C C . LEU A 1 141 ? 164.587 164.627 109.628 1.00 50.30 375 LEU A C 1
ATOM 1111 O O . LEU A 1 141 ? 163.716 165.212 110.279 1.00 50.30 375 LEU A O 1
ATOM 1116 N N . LEU A 1 142 ? 165.443 163.780 110.193 1.00 55.25 376 LEU A N 1
ATOM 1117 C CA . LEU A 1 142 ? 165.439 163.589 111.638 1.00 55.25 376 LEU A CA 1
ATOM 1118 C C . LEU A 1 142 ? 165.939 164.833 112.359 1.00 55.25 376 LEU A C 1
ATOM 1119 O O . LEU A 1 142 ? 165.427 165.187 113.427 1.00 55.25 376 LEU A O 1
ATOM 1124 N N . GLN A 1 143 ? 166.941 165.513 111.795 1.00 56.61 377 GLN A N 1
ATOM 1125 C CA . GLN A 1 143 ? 167.430 166.737 112.419 1.00 56.61 377 GLN A CA 1
ATOM 1126 C C . GLN A 1 143 ? 166.355 167.815 112.421 1.00 56.61 377 GLN A C 1
ATOM 1127 O O . GLN A 1 143 ? 166.135 168.476 113.441 1.00 56.61 377 GLN A O 1
ATOM 1133 N N . LEU A 1 144 ? 165.679 168.012 111.288 1.00 52.39 378 LEU A N 1
ATOM 1134 C CA . LEU A 1 144 ? 164.501 168.872 111.280 1.00 52.39 378 LEU A CA 1
ATOM 1135 C C . LEU A 1 144 ? 163.468 168.388 112.287 1.00 52.39 378 LEU A C 1
ATOM 1136 O O . LEU A 1 144 ? 162.753 169.193 112.892 1.00 52.39 378 LEU A O 1
ATOM 1141 N N . MET A 1 145 ? 163.370 167.071 112.473 1.00 52.49 379 MET A N 1
ATOM 1142 C CA . MET A 1 145 ? 162.426 166.529 113.443 1.00 52.49 379 MET A CA 1
ATOM 1143 C C . MET A 1 145 ? 162.859 166.845 114.864 1.00 52.49 379 MET A C 1
ATOM 1144 O O . MET A 1 145 ? 162.051 166.776 115.798 1.00 52.49 379 MET A O 1
ATOM 1149 N N . ALA A 1 146 ? 164.127 167.197 115.053 1.00 55.15 380 ALA A N 1
ATOM 1150 C CA . ALA A 1 146 ? 164.681 167.380 116.392 1.00 55.15 380 ALA A CA 1
ATOM 1151 C C . ALA A 1 146 ? 164.905 168.850 116.728 1.00 55.15 380 ALA A C 1
ATOM 1152 O O . ALA A 1 146 ? 165.185 169.200 117.870 1.00 55.15 380 ALA A O 1
ATOM 1154 N N . ARG A 1 147 ? 164.790 169.735 115.741 1.00 58.37 381 ARG A N 1
ATOM 1155 C CA . ARG A 1 147 ? 164.943 171.156 116.021 1.00 58.37 381 ARG A CA 1
ATOM 1156 C C . ARG A 1 147 ? 163.694 171.943 115.655 1.00 58.37 381 ARG A C 1
ATOM 1157 O O . ARG A 1 147 ? 163.182 172.722 116.462 1.00 58.37 381 ARG A O 1
ATOM 1165 N N . ASP A 1 148 ? 163.198 171.742 114.445 1.00 52.66 382 ASP A N 1
ATOM 1166 C CA . ASP A 1 148 ? 162.037 172.487 113.997 1.00 52.66 382 ASP A CA 1
ATOM 1167 C C . ASP A 1 148 ? 160.779 171.901 114.632 1.00 52.66 382 ASP A C 1
ATOM 1168 O O . ASP A 1 148 ? 160.584 170.682 114.611 1.00 52.66 382 ASP A O 1
ATOM 1173 N N . PRO A 1 149 ? 159.912 172.730 115.211 1.00 49.58 383 PRO A N 1
ATOM 1174 C CA . PRO A 1 149 ? 158.721 172.216 115.898 1.00 49.58 383 PRO A CA 1
ATOM 1175 C C . PRO A 1 149 ? 157.490 172.029 115.024 1.00 49.58 383 PRO A C 1
ATOM 1176 O O . PRO A 1 149 ? 156.412 171.796 115.574 1.00 49.58 383 PRO A O 1
ATOM 1180 N N . SER A 1 150 ? 157.600 172.120 113.700 1.00 49.26 384 SER A N 1
ATOM 1181 C CA . SER A 1 150 ? 156.410 171.946 112.873 1.00 49.26 384 SER A CA 1
ATOM 1182 C C . SER A 1 150 ? 155.957 170.495 112.865 1.00 49.26 384 SER A C 1
ATOM 1183 O O . SER A 1 150 ? 154.755 170.214 112.802 1.00 49.26 384 SER A O 1
ATOM 1186 N N . PHE A 1 151 ? 156.907 169.562 112.922 1.00 50.41 385 PHE A N 1
ATOM 1187 C CA . PHE A 1 151 ? 156.571 168.143 112.896 1.00 50.41 385 PHE A CA 1
ATOM 1188 C C . PHE A 1 151 ? 155.717 167.753 114.093 1.00 50.41 385 PHE A C 1
ATOM 1189 O O . PHE A 1 151 ? 154.595 167.260 113.935 1.00 50.41 385 PHE A O 1
ATOM 1197 N N . LEU A 1 152 ? 156.249 167.943 115.300 1.00 47.02 386 LEU A N 1
ATOM 1198 C CA . LEU A 1 152 ? 155.491 167.633 116.507 1.00 47.02 386 LEU A CA 1
ATOM 1199 C C . LEU A 1 152 ? 154.113 168.276 116.483 1.00 47.02 386 LEU A C 1
ATOM 1200 O O . LEU A 1 152 ? 153.161 167.729 117.049 1.00 47.02 386 LEU A O 1
ATOM 1205 N N . MET A 1 153 ? 153.981 169.428 115.830 1.00 48.72 387 MET A N 1
ATOM 1206 C CA . MET A 1 153 ? 152.693 170.105 115.783 1.00 48.72 387 MET A CA 1
ATOM 1207 C C . MET A 1 153 ? 151.874 169.745 114.554 1.00 48.72 387 MET A C 1
ATOM 1208 O O . MET A 1 153 ? 150.668 170.010 114.540 1.00 48.72 387 MET A O 1
ATOM 1213 N N . GLY A 1 154 ? 152.487 169.140 113.539 1.00 48.31 388 GLY A N 1
ATOM 1214 C CA . GLY A 1 154 ? 151.770 168.779 112.333 1.00 48.31 388 GLY A CA 1
ATOM 1215 C C . GLY A 1 154 ? 151.072 169.957 111.688 1.00 48.31 388 GLY A C 1
ATOM 1216 O O . GLY A 1 154 ? 149.865 169.914 111.438 1.00 48.31 388 GLY A O 1
ATOM 1217 N N . ALA A 1 155 ? 151.829 171.017 111.424 1.00 44.63 389 ALA A N 1
ATOM 1218 C CA . ALA A 1 155 ? 151.298 172.222 110.809 1.00 44.63 389 ALA A CA 1
ATOM 1219 C C . ALA A 1 155 ? 152.467 173.065 110.332 1.00 44.63 389 ALA A C 1
ATOM 1220 O O . ALA A 1 155 ? 153.567 172.983 110.880 1.00 44.63 389 ALA A O 1
ATOM 1222 N N . ALA A 1 156 ? 152.222 173.873 109.309 1.00 47.62 390 ALA A N 1
ATOM 1223 C CA . ALA A 1 156 ? 153.265 174.683 108.699 1.00 47.62 390 ALA A CA 1
ATOM 1224 C C . ALA A 1 156 ? 153.353 176.036 109.389 1.00 47.62 390 ALA A C 1
ATOM 1225 O O . ALA A 1 156 ? 152.333 176.678 109.653 1.00 47.62 390 ALA A O 1
ATOM 1227 N N . ARG A 1 157 ? 154.580 176.471 109.664 1.00 54.57 391 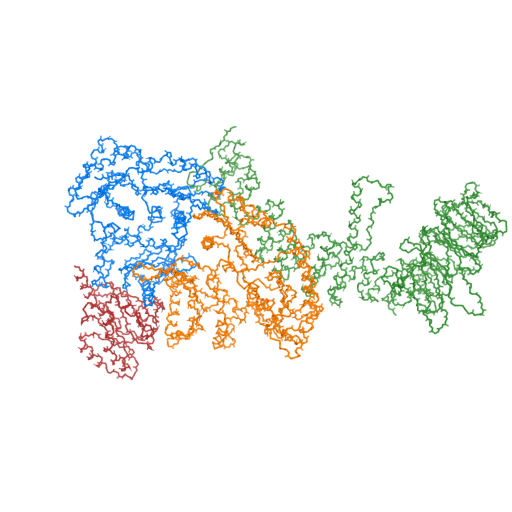ARG A N 1
ATOM 1228 C CA . ARG A 1 157 ? 154.827 177.710 110.395 1.00 54.57 391 ARG A CA 1
ATOM 1229 C C . ARG A 1 157 ? 154.904 178.866 109.408 1.00 54.57 391 ARG A C 1
ATOM 1230 O O . ARG A 1 157 ? 155.909 179.029 108.712 1.00 54.57 391 ARG A O 1
ATOM 1238 N N . CYS A 1 158 ? 153.854 179.681 109.364 1.00 63.63 392 CYS A N 1
ATOM 1239 C CA . CYS A 1 158 ? 153.772 180.751 108.379 1.00 63.63 392 CYS A CA 1
ATOM 1240 C C . CYS A 1 158 ? 154.670 181.923 108.751 1.00 63.63 392 CYS A C 1
ATOM 1241 O O . CYS A 1 158 ? 154.901 182.202 109.928 1.00 63.63 392 CYS A O 1
ATOM 1244 N N . LEU A 1 159 ? 155.161 182.618 107.732 1.00 66.05 393 LEU A N 1
ATOM 1245 C CA . LEU A 1 159 ? 156.080 183.724 107.951 1.00 66.05 393 LEU A CA 1
ATOM 1246 C C . LEU A 1 159 ? 155.316 184.964 108.408 1.00 66.05 393 LEU A C 1
ATOM 1247 O O . LEU A 1 159 ? 154.283 185.305 107.827 1.00 66.05 393 LEU A O 1
ATOM 1252 N N . PRO A 1 160 ? 155.797 185.661 109.439 1.00 68.92 394 PRO A N 1
ATOM 1253 C CA . PRO A 1 160 ? 155.106 186.872 109.899 1.00 68.92 394 PRO A CA 1
ATOM 1254 C C . PRO A 1 160 ? 155.334 188.054 108.973 1.00 68.92 394 PRO A C 1
ATOM 1255 O O . PRO A 1 160 ? 156.224 188.876 109.205 1.00 68.92 394 PRO A O 1
ATOM 1259 N N . LEU A 1 161 ? 154.536 188.142 107.913 1.00 74.99 395 LEU A N 1
ATOM 1260 C CA . LEU A 1 161 ? 154.690 189.174 106.899 1.00 74.99 395 LEU A CA 1
ATOM 1261 C C . LEU A 1 161 ? 153.728 190.313 107.189 1.00 74.99 395 LEU A C 1
ATOM 1262 O O . LEU A 1 161 ? 152.773 190.148 107.951 1.00 74.99 395 LEU A O 1
ATOM 1267 N N . ALA A 1 162 ? 153.994 191.471 106.588 1.00 77.78 396 ALA A N 1
ATOM 1268 C CA . ALA A 1 162 ? 153.091 192.609 106.686 1.00 77.78 396 ALA A CA 1
ATOM 1269 C C . ALA A 1 162 ? 151.673 192.203 106.315 1.00 77.78 396 ALA A C 1
ATOM 1270 O O . ALA A 1 162 ? 151.464 191.320 105.482 1.00 77.78 396 ALA A O 1
ATOM 1272 N N . ALA A 1 163 ? 150.696 192.851 106.951 1.00 75.13 397 ALA A N 1
ATOM 1273 C CA . ALA A 1 163 ? 149.302 192.459 106.768 1.00 75.13 397 ALA A CA 1
ATOM 1274 C C . ALA A 1 163 ? 148.878 192.557 105.310 1.00 75.13 397 ALA A C 1
ATOM 1275 O O . ALA A 1 163 ? 148.230 191.647 104.783 1.00 75.13 397 ALA A O 1
ATOM 1277 N N . ALA A 1 164 ? 149.237 193.652 104.638 1.00 80.30 398 ALA A N 1
ATOM 1278 C CA . ALA A 1 164 ? 148.769 193.865 103.272 1.00 80.30 398 ALA A CA 1
ATOM 1279 C C . ALA A 1 164 ? 149.726 193.264 102.250 1.00 80.30 398 ALA A C 1
ATOM 1280 O O . ALA A 1 164 ? 149.287 192.731 101.225 1.00 80.30 398 ALA A O 1
ATOM 1282 N N . VAL A 1 165 ? 151.036 193.353 102.507 1.00 81.86 399 VAL A N 1
ATOM 1283 C CA . VAL A 1 165 ? 152.039 192.841 101.573 1.00 81.86 399 VAL A CA 1
ATOM 1284 C C . VAL A 1 165 ? 151.800 191.370 101.263 1.00 81.86 399 VAL A C 1
ATOM 1285 O O . VAL A 1 165 ? 152.060 190.907 100.141 1.00 81.86 399 VAL A O 1
ATOM 1289 N N . ARG A 1 166 ? 151.300 190.614 102.241 1.00 74.13 400 ARG A N 1
ATOM 1290 C CA . ARG A 1 166 ? 150.993 189.212 102.000 1.00 74.13 400 ARG A CA 1
ATOM 1291 C C . ARG A 1 166 ? 149.915 189.063 100.940 1.00 74.13 400 ARG A C 1
ATOM 1292 O O . ARG A 1 166 ? 149.991 188.172 100.090 1.00 74.13 400 ARG A O 1
ATOM 1300 N N . ASP A 1 167 ? 148.907 189.936 100.961 1.00 85.85 401 ASP A N 1
ATOM 1301 C CA . ASP A 1 167 ? 147.861 189.848 99.951 1.00 85.85 401 ASP A CA 1
ATOM 1302 C C . ASP A 1 167 ? 148.408 190.157 98.565 1.00 85.85 401 ASP A C 1
ATOM 1303 O O . ASP A 1 167 ? 148.022 189.516 97.585 1.00 85.85 401 ASP A O 1
ATOM 1308 N N . THR A 1 168 ? 149.342 191.102 98.466 1.00 87.55 402 THR A N 1
ATOM 1309 C CA . THR A 1 168 ? 149.918 191.428 97.166 1.00 87.55 402 THR A CA 1
ATOM 1310 C C . THR A 1 168 ? 150.754 190.274 96.628 1.00 87.55 402 THR A C 1
ATOM 1311 O O . THR A 1 168 ? 150.619 189.890 95.458 1.00 87.55 402 THR A O 1
ATOM 1315 N N . VAL A 1 169 ? 151.642 189.718 97.459 1.00 89.67 403 VAL A N 1
ATOM 1316 C CA . VAL A 1 169 ? 152.477 188.613 96.990 1.00 89.67 403 VAL A CA 1
ATOM 1317 C C . VAL A 1 169 ? 151.616 187.402 96.650 1.00 89.67 403 VAL A C 1
ATOM 1318 O O . VAL A 1 169 ? 151.829 186.731 95.630 1.00 89.67 403 VAL A O 1
ATOM 1322 N N . SER A 1 170 ? 150.607 187.121 97.473 1.00 91.25 404 SER A N 1
ATOM 1323 C CA . SER A 1 170 ? 149.731 185.994 97.198 1.00 91.25 404 SER A CA 1
ATOM 1324 C C . SER A 1 170 ? 148.895 186.230 95.949 1.00 91.25 404 SER A C 1
ATOM 1325 O O . SER A 1 170 ? 148.553 185.280 95.246 1.00 91.25 404 SER A O 1
ATOM 1328 N N . ALA A 1 171 ? 148.569 187.487 95.640 1.00 94.79 405 ALA A N 1
ATOM 1329 C CA . ALA A 1 171 ? 147.857 187.770 94.399 1.00 94.79 405 ALA A CA 1
ATOM 1330 C C . ALA A 1 171 ? 148.758 187.560 93.192 1.00 94.79 405 ALA A C 1
ATOM 1331 O O . ALA A 1 171 ? 148.337 186.972 92.187 1.00 94.79 405 ALA A O 1
ATOM 1333 N N . SER A 1 172 ? 149.996 188.056 93.268 1.00 101.93 406 SER A N 1
ATOM 1334 C CA . SER A 1 172 ? 150.966 187.793 92.210 1.00 101.93 406 SER A CA 1
ATOM 1335 C C . SER A 1 172 ? 151.121 186.298 91.972 1.00 101.93 406 SER A C 1
ATOM 1336 O O . SER A 1 172 ? 151.300 185.856 90.832 1.00 101.93 406 SER A O 1
ATOM 1339 N N . LEU A 1 173 ? 151.061 185.504 93.041 1.00 99.30 407 LEU A N 1
ATOM 1340 C CA . LEU A 1 173 ? 151.024 184.054 92.878 1.00 99.30 407 LEU A CA 1
ATOM 1341 C C . LEU A 1 173 ? 149.732 183.607 92.205 1.00 99.30 407 LEU A C 1
ATOM 1342 O O . LEU A 1 173 ? 149.755 182.804 91.268 1.00 99.30 407 LEU A O 1
ATOM 1347 N N . GLN A 1 174 ? 148.598 184.127 92.677 1.00 104.91 408 GLN A N 1
ATOM 1348 C CA . GLN A 1 174 ? 147.287 183.645 92.258 1.00 104.91 408 GLN A CA 1
ATOM 1349 C C . GLN A 1 174 ? 147.057 183.854 90.768 1.00 104.91 408 GLN A C 1
ATOM 1350 O O . GLN A 1 174 ? 146.360 183.067 90.119 1.00 104.91 408 GLN A O 1
ATOM 1356 N N . GLN A 1 175 ? 147.649 184.907 90.201 1.00 107.91 409 GLN A N 1
ATOM 1357 C CA . GLN A 1 175 ? 147.390 185.202 88.795 1.00 107.91 409 GLN A CA 1
ATOM 1358 C C . GLN A 1 175 ? 148.016 184.170 87.865 1.00 107.91 409 GLN A C 1
ATOM 1359 O O . GLN A 1 175 ? 147.383 183.759 86.887 1.00 107.91 409 GLN A O 1
ATOM 1365 N N . ALA A 1 176 ? 149.242 183.737 88.146 1.00 111.70 410 ALA A N 1
ATOM 1366 C CA . ALA A 1 176 ? 149.951 182.845 87.236 1.00 111.70 410 ALA A CA 1
ATOM 1367 C C . ALA A 1 176 ? 149.464 181.406 87.353 1.00 111.70 410 ALA A C 1
ATOM 1368 O O . ALA A 1 176 ? 150.235 180.514 87.721 1.00 111.70 410 ALA A O 1
ATOM 1370 N N . ARG A 1 177 ? 148.192 181.166 87.041 1.00 114.27 411 ARG A N 1
ATOM 1371 C CA . ARG A 1 177 ? 147.615 179.824 87.134 1.00 114.27 411 ARG A CA 1
ATOM 1372 C C . ARG A 1 177 ? 147.760 179.121 85.789 1.00 114.27 411 ARG A C 1
ATOM 1373 O O . ARG A 1 177 ? 147.209 179.542 84.773 1.00 114.27 411 ARG A O 1
ATOM 1381 N N . ALA A 1 178 ? 148.539 178.044 85.781 1.00 120.75 412 ALA A N 1
ATOM 1382 C CA . ALA A 1 178 ? 148.632 177.188 84.611 1.00 120.75 412 ALA A CA 1
ATOM 1383 C C . ALA A 1 178 ? 147.748 175.960 84.783 1.00 120.75 412 ALA A C 1
ATOM 1384 O O . ALA A 1 178 ? 147.426 175.552 85.902 1.00 120.75 412 ALA A O 1
ATOM 1386 N N . ARG A 1 179 ? 147.350 175.368 83.656 1.00 126.94 413 ARG A N 1
ATOM 1387 C CA . ARG A 1 179 ? 146.483 174.198 83.714 1.00 126.94 413 ARG A CA 1
ATOM 1388 C C . ARG A 1 179 ? 147.180 173.014 84.369 1.00 126.94 413 ARG A C 1
ATOM 1389 O O . ARG A 1 179 ? 146.600 172.362 85.243 1.00 126.94 413 ARG A O 1
ATOM 1397 N N . SER A 1 180 ? 148.413 172.725 83.967 1.00 127.21 414 SER A N 1
ATOM 1398 C CA . SER A 1 180 ? 149.197 171.645 84.566 1.00 127.21 414 SER A CA 1
ATOM 1399 C C . SER A 1 180 ? 149.833 172.087 85.878 1.00 127.21 414 SER A C 1
ATOM 1400 O O . SER A 1 180 ? 151.047 172.040 86.053 1.00 127.21 414 SER A O 1
ATOM 1403 N N . LEU A 1 181 ? 148.996 172.536 86.809 1.00 115.17 415 LEU A N 1
ATOM 1404 C CA . LEU A 1 181 ? 149.438 172.989 88.116 1.00 115.17 415 LEU A CA 1
ATOM 1405 C C . LEU A 1 181 ? 148.406 172.570 89.149 1.00 115.17 415 LEU A C 1
ATOM 1406 O O . LEU A 1 181 ? 147.209 172.501 88.861 1.00 115.17 415 LEU A O 1
ATOM 1411 N N . VAL A 1 182 ? 148.876 172.284 90.360 1.00 110.69 416 VAL A N 1
ATOM 1412 C CA . VAL A 1 182 ? 147.957 171.907 91.427 1.00 110.69 416 VAL A CA 1
ATOM 1413 C C . VAL A 1 182 ? 148.132 172.823 92.635 1.00 110.69 416 VAL A C 1
ATOM 1414 O O . VAL A 1 182 ? 147.156 173.408 93.117 1.00 110.69 416 VAL A O 1
ATOM 1418 N N . PHE A 1 183 ? 149.363 172.973 93.124 1.00 102.86 417 PHE A N 1
ATOM 1419 C CA . PHE A 1 183 ? 149.655 173.874 94.235 1.00 102.86 417 PHE A CA 1
ATOM 1420 C C . PHE A 1 183 ? 150.773 174.825 93.838 1.00 102.86 417 PHE A C 1
ATOM 1421 O O . PHE A 1 183 ? 151.721 174.424 93.156 1.00 102.86 417 PHE A O 1
ATOM 1429 N N . SER A 1 184 ? 150.660 176.078 94.269 1.00 100.54 418 SER A N 1
ATOM 1430 C CA . SER A 1 184 ? 151.727 177.064 94.171 1.00 100.54 418 SER A CA 1
ATOM 1431 C C . SER A 1 184 ? 152.102 177.482 95.582 1.00 100.54 418 SER A C 1
ATOM 1432 O O . SER A 1 184 ? 151.322 178.160 96.257 1.00 100.54 418 SER A O 1
ATOM 1435 N N . ILE A 1 185 ? 153.288 177.081 96.023 1.00 89.64 419 ILE A N 1
ATOM 1436 C CA . ILE A 1 185 ? 153.733 177.302 97.391 1.00 89.64 419 ILE A CA 1
ATOM 1437 C C . ILE A 1 185 ? 154.953 178.205 97.353 1.00 89.64 419 ILE A C 1
ATOM 1438 O O . ILE A 1 185 ? 155.910 177.931 96.624 1.00 89.64 419 ILE A O 1
ATOM 1443 N N . LEU A 1 186 ? 154.928 179.281 98.143 1.00 85.78 420 LEU A N 1
ATOM 1444 C CA . LEU A 1 186 ? 156.031 180.238 98.207 1.00 85.78 420 LEU A CA 1
ATOM 1445 C C . LEU A 1 186 ? 156.539 180.224 99.642 1.00 85.78 420 LEU A C 1
ATOM 1446 O O . LEU A 1 186 ? 155.980 180.884 100.516 1.00 85.78 420 LEU A O 1
ATOM 1451 N N . LEU A 1 187 ? 157.591 179.454 99.886 1.00 79.23 421 LEU A N 1
ATOM 1452 C CA . LEU A 1 187 ? 158.128 179.334 101.229 1.00 79.23 421 LEU A CA 1
ATOM 1453 C C . LEU A 1 187 ? 159.465 180.053 101.341 1.00 79.23 421 LEU A C 1
ATOM 1454 O O . LEU A 1 187 ? 160.170 180.255 100.351 1.00 79.23 421 LEU A O 1
ATOM 1459 N N . ALA A 1 188 ? 159.807 180.447 102.565 1.00 73.21 422 ALA A N 1
ATOM 1460 C CA . ALA A 1 188 ? 161.037 181.182 102.840 1.00 73.21 422 ALA A CA 1
ATOM 1461 C C . ALA A 1 188 ? 161.726 180.565 104.048 1.00 73.21 422 ALA A C 1
ATOM 1462 O O . ALA A 1 188 ? 161.361 180.859 105.191 1.00 73.21 422 ALA A O 1
ATOM 1464 N N . ARG A 1 189 ? 162.722 179.723 103.791 1.00 75.32 423 ARG A N 1
ATOM 1465 C CA . ARG A 1 189 ? 163.565 179.120 104.823 1.00 75.32 423 ARG A CA 1
ATOM 1466 C C . ARG A 1 189 ? 162.733 178.484 105.935 1.00 75.32 423 ARG A C 1
ATOM 1467 O O . ARG A 1 189 ? 162.716 178.936 107.080 1.00 75.32 423 ARG A O 1
ATOM 1475 N N . ASN A 1 190 ? 162.009 177.431 105.561 1.00 72.33 424 ASN A N 1
ATOM 1476 C CA . ASN A 1 190 ? 161.195 176.592 106.431 1.00 72.33 424 ASN A CA 1
ATOM 1477 C C . ASN A 1 190 ? 159.967 177.328 106.939 1.00 72.33 424 ASN A C 1
ATOM 1478 O O . ASN A 1 190 ? 159.384 176.898 107.936 1.00 72.33 424 ASN A O 1
ATOM 1483 N N . GLN A 1 191 ? 159.558 178.422 106.305 1.00 64.81 425 GLN A N 1
ATOM 1484 C CA . GLN A 1 191 ? 158.360 179.140 106.698 1.00 64.81 425 GLN A CA 1
ATOM 1485 C C . GLN A 1 191 ? 157.526 179.440 105.464 1.00 64.81 425 GLN A C 1
ATOM 1486 O O . GLN A 1 191 ? 158.050 179.648 104.370 1.00 64.81 425 GLN A O 1
ATOM 1492 N N . LEU A 1 192 ? 156.213 179.470 105.662 1.00 69.93 426 LEU A N 1
ATOM 1493 C CA . LEU A 1 192 ? 155.252 179.496 104.561 1.00 69.93 426 LEU A CA 1
ATOM 1494 C C . LEU A 1 192 ? 154.775 180.926 104.348 1.00 69.93 426 LEU A C 1
ATOM 1495 O O . LEU A 1 192 ? 153.947 181.446 105.094 1.00 69.93 426 LEU A O 1
ATOM 1500 N N . VAL A 1 193 ? 155.303 181.569 103.303 1.00 77.22 427 VAL A N 1
ATOM 1501 C CA . VAL A 1 193 ? 154.881 182.930 102.978 1.00 77.22 427 VAL A CA 1
ATOM 1502 C C . VAL A 1 193 ? 153.450 182.929 102.462 1.00 77.22 427 VAL A C 1
ATOM 1503 O O . VAL A 1 193 ? 152.571 183.599 103.015 1.00 77.22 427 VAL A O 1
ATOM 1507 N N . ALA A 1 194 ? 153.190 182.180 101.394 1.00 81.64 428 ALA A N 1
ATOM 1508 C CA . ALA A 1 194 ? 151.848 182.109 100.843 1.00 81.64 428 ALA A CA 1
ATOM 1509 C C . ALA A 1 194 ? 151.669 180.802 100.087 1.00 81.64 428 ALA A C 1
ATOM 1510 O O . ALA A 1 194 ? 152.640 180.125 99.735 1.00 81.64 428 ALA A O 1
ATOM 1512 N N . LEU A 1 195 ? 150.409 180.452 99.842 1.00 90.62 429 LEU A N 1
ATOM 1513 C CA . LEU A 1 195 ? 150.076 179.221 99.138 1.00 90.62 429 LEU A CA 1
ATOM 1514 C C . LEU A 1 195 ? 148.760 179.419 98.407 1.00 90.62 429 LEU A C 1
ATOM 1515 O O . LEU A 1 195 ? 147.838 180.041 98.942 1.00 90.62 429 LEU A O 1
ATOM 1520 N N . VAL A 1 196 ? 148.685 178.916 97.177 1.00 101.81 430 VAL A N 1
ATOM 1521 C CA . VAL A 1 196 ? 147.464 178.925 96.382 1.00 101.81 430 VAL A CA 1
ATOM 1522 C C . VAL A 1 196 ? 147.274 177.533 95.803 1.00 101.81 430 VAL A C 1
ATOM 1523 O O . VAL A 1 196 ? 148.074 177.085 94.976 1.00 101.81 430 VAL A O 1
ATOM 1527 N N . ARG A 1 197 ? 146.221 176.853 96.231 1.00 113.57 431 ARG A N 1
ATOM 1528 C CA . ARG A 1 197 ? 145.921 175.515 95.758 1.00 113.57 431 ARG A CA 1
ATOM 1529 C C . ARG A 1 197 ? 144.873 175.579 94.657 1.00 113.57 431 ARG A C 1
ATOM 1530 O O . ARG A 1 197 ? 144.088 176.527 94.577 1.00 113.57 431 ARG A O 1
ATOM 1538 N N . ARG A 1 198 ? 144.883 174.566 93.792 1.00 119.37 432 ARG A N 1
ATOM 1539 C CA . ARG A 1 198 ? 143.780 174.373 92.860 1.00 119.37 432 ARG A CA 1
ATOM 1540 C C . ARG A 1 198 ? 142.468 174.381 93.627 1.00 119.37 432 ARG A C 1
ATOM 1541 O O . ARG A 1 198 ? 142.405 173.920 94.769 1.00 119.37 432 ARG A O 1
ATOM 1549 N N . LYS A 1 199 ? 141.425 174.912 92.998 1.00 127.74 433 LYS A N 1
ATOM 1550 C CA . LYS A 1 199 ? 140.168 175.125 93.701 1.00 127.74 433 LYS A CA 1
ATOM 1551 C C . LYS A 1 199 ? 139.636 173.815 94.267 1.00 127.74 433 LYS A C 1
ATOM 1552 O O . LYS A 1 199 ? 139.742 172.758 93.639 1.00 127.74 433 LYS A O 1
ATOM 1558 N N . ASP A 1 200 ? 139.079 173.895 95.477 1.00 128.04 434 ASP A N 1
ATOM 1559 C CA . ASP A 1 200 ? 138.439 172.756 96.135 1.00 128.04 434 ASP A CA 1
ATOM 1560 C C . ASP A 1 200 ? 139.401 171.581 96.301 1.00 128.04 434 ASP A C 1
ATOM 1561 O O . ASP A 1 200 ? 139.017 170.415 96.189 1.00 128.04 434 ASP A O 1
ATOM 1566 N N . GLN A 1 201 ? 140.668 171.889 96.566 1.00 114.95 435 GLN A N 1
ATOM 1567 C CA . GLN A 1 201 ? 141.673 170.879 96.855 1.00 114.95 435 GLN A CA 1
ATOM 1568 C C . GLN A 1 201 ? 142.276 171.137 98.228 1.00 114.95 435 GLN A C 1
ATOM 1569 O O . GLN A 1 201 ? 142.142 172.226 98.791 1.00 114.95 435 GLN A O 1
ATOM 1575 N N . PHE A 1 202 ? 142.950 170.123 98.765 1.00 101.98 436 PHE A N 1
ATOM 1576 C CA . PHE A 1 202 ? 143.458 170.194 100.128 1.00 101.98 436 PHE A CA 1
ATOM 1577 C C . PHE A 1 202 ? 144.827 169.545 100.217 1.00 101.98 436 PHE A C 1
ATOM 1578 O O . PHE A 1 202 ? 145.019 168.424 99.737 1.00 101.98 436 PHE A O 1
ATOM 1586 N N . LEU A 1 203 ? 145.767 170.250 100.838 1.00 79.71 437 LEU A N 1
ATOM 1587 C CA . LEU A 1 203 ? 147.104 169.734 101.072 1.00 79.71 437 LEU A CA 1
ATOM 1588 C C . LEU A 1 203 ? 147.202 169.122 102.468 1.00 79.71 437 LEU A C 1
ATOM 1589 O O . LEU A 1 203 ? 146.427 169.445 103.373 1.00 79.71 437 LEU A O 1
ATOM 1594 N N . HIS A 1 204 ? 148.169 168.221 102.633 1.00 69.01 438 HIS A N 1
ATOM 1595 C CA . HIS A 1 204 ? 148.434 167.570 103.901 1.00 69.01 438 HIS A CA 1
ATOM 1596 C C . HIS A 1 204 ? 149.769 168.052 104.453 1.00 69.01 438 HIS A C 1
ATOM 1597 O O . HIS A 1 204 ? 150.759 168.097 103.711 1.00 69.01 438 HIS A O 1
ATOM 1604 N N . PRO A 1 205 ? 149.840 168.419 105.733 1.00 63.75 439 PRO A N 1
ATOM 1605 C CA . PRO A 1 205 ? 151.089 168.979 106.269 1.00 63.75 439 PRO A CA 1
ATOM 1606 C C . PRO A 1 205 ? 152.279 168.048 106.161 1.00 63.75 439 PRO A C 1
ATOM 1607 O O . PRO A 1 205 ? 153.415 168.533 106.081 1.00 63.75 439 PRO A O 1
ATOM 1611 N N . ILE A 1 206 ? 152.066 166.731 106.161 1.00 59.96 440 ILE A N 1
ATOM 1612 C CA . ILE A 1 206 ? 153.187 165.812 105.993 1.00 59.96 440 ILE A CA 1
ATOM 1613 C C . ILE A 1 206 ? 153.864 166.046 104.654 1.00 59.96 440 ILE A C 1
ATOM 1614 O O . ILE A 1 206 ? 155.094 166.003 104.546 1.00 59.96 440 ILE A O 1
ATOM 1619 N N . ASP A 1 207 ? 153.073 166.306 103.611 1.00 67.18 441 ASP A N 1
ATOM 1620 C CA . ASP A 1 207 ? 153.651 166.570 102.299 1.00 67.18 441 ASP A CA 1
ATOM 1621 C C . ASP A 1 207 ? 154.435 167.874 102.306 1.00 67.18 441 ASP A C 1
ATOM 1622 O O . ASP A 1 207 ? 155.532 167.956 101.737 1.00 67.18 441 ASP A O 1
ATOM 1627 N N . LEU A 1 208 ? 153.871 168.911 102.926 1.00 63.94 442 LEU A N 1
ATOM 1628 C CA . LEU A 1 208 ? 154.564 170.189 103.013 1.00 63.94 442 LEU A CA 1
ATOM 1629 C C . LEU A 1 208 ? 155.900 170.036 103.720 1.00 63.94 442 LEU A C 1
ATOM 1630 O O . LEU A 1 208 ? 156.899 170.631 103.306 1.00 63.94 442 LEU A O 1
ATOM 1635 N N . HIS A 1 209 ? 155.945 169.233 104.781 1.00 57.48 443 HIS A N 1
ATOM 1636 C CA . HIS A 1 209 ? 157.210 169.029 105.471 1.00 57.48 443 HIS A CA 1
ATOM 1637 C C . HIS A 1 209 ? 158.196 168.228 104.636 1.00 57.48 443 HIS A C 1
ATOM 1638 O O . HIS A 1 209 ? 159.405 168.474 104.717 1.00 57.48 443 HIS A O 1
ATOM 1645 N N . LEU A 1 210 ? 157.711 167.303 103.810 1.00 61.19 444 LEU A N 1
ATOM 1646 C CA . LEU A 1 210 ? 158.613 166.574 102.929 1.00 61.19 444 LEU A CA 1
ATOM 1647 C C . LEU A 1 210 ? 159.192 167.489 101.858 1.00 61.19 444 LEU A C 1
ATOM 1648 O O . LEU A 1 210 ? 160.356 167.346 101.477 1.00 61.19 444 LEU A O 1
ATOM 1653 N N . LEU A 1 211 ? 158.404 168.454 101.378 1.00 58.92 445 LEU A N 1
ATOM 1654 C CA . LEU A 1 211 ? 158.954 169.430 100.436 1.00 58.92 445 LEU A CA 1
ATOM 1655 C C . LEU A 1 211 ? 159.942 170.363 101.127 1.00 58.92 445 LEU A C 1
ATOM 1656 O O . LEU A 1 211 ? 160.982 170.714 100.553 1.00 58.92 445 LEU A O 1
ATOM 1661 N N . PHE A 1 212 ? 159.618 170.795 102.348 1.00 64.90 446 PHE A N 1
ATOM 1662 C CA . PHE A 1 212 ? 160.565 171.563 103.147 1.00 64.90 446 PHE A CA 1
ATOM 1663 C C . PHE A 1 212 ? 161.899 170.844 103.238 1.00 64.90 446 PHE A C 1
ATOM 1664 O O . PHE A 1 212 ? 162.957 171.448 103.032 1.00 64.90 446 PHE A O 1
ATOM 1672 N N . ASN A 1 213 ? 161.864 169.552 103.563 1.00 63.47 447 ASN A N 1
ATOM 1673 C CA . ASN A 1 213 ? 163.086 168.767 103.653 1.00 63.47 447 ASN A CA 1
ATOM 1674 C C . ASN A 1 213 ? 163.774 168.618 102.307 1.00 63.47 447 ASN A C 1
ATOM 1675 O O . ASN A 1 213 ? 165.004 168.710 102.233 1.00 63.47 447 ASN A O 1
ATOM 1680 N N . LEU A 1 214 ? 163.001 168.369 101.247 1.00 69.47 448 LEU A N 1
ATOM 1681 C CA . LEU A 1 214 ? 163.555 168.291 99.901 1.00 69.47 448 LEU A CA 1
ATOM 1682 C C . LEU A 1 214 ? 164.402 169.514 99.596 1.00 69.47 448 LEU A C 1
ATOM 1683 O O . LEU A 1 214 ? 165.549 169.399 99.157 1.00 69.47 448 LEU A O 1
ATOM 1688 N N . ILE A 1 215 ? 163.855 170.701 99.859 1.00 73.95 449 ILE A N 1
ATOM 1689 C CA . ILE A 1 215 ? 164.550 171.932 99.497 1.00 73.95 449 ILE A CA 1
ATOM 1690 C C . ILE A 1 215 ? 165.716 172.199 100.438 1.00 73.95 449 ILE A C 1
ATOM 1691 O O . ILE A 1 215 ? 166.826 172.516 99.994 1.00 73.95 449 ILE A O 1
ATOM 1696 N N . SER A 1 216 ? 165.492 172.084 101.746 1.00 71.77 450 SER A N 1
ATOM 1697 C CA . SER A 1 216 ? 166.537 172.434 102.700 1.00 71.77 450 SER A CA 1
ATOM 1698 C C . SER A 1 216 ? 167.682 171.431 102.667 1.00 71.77 450 SER A C 1
ATOM 1699 O O . SER A 1 216 ? 168.778 171.719 103.161 1.00 71.77 450 SER A O 1
ATOM 1702 N N . SER A 1 217 ? 167.453 170.252 102.088 1.00 73.65 451 SER A N 1
ATOM 1703 C CA . SER A 1 217 ? 168.475 169.214 102.103 1.00 73.65 451 SER A CA 1
ATOM 1704 C C . SER A 1 217 ? 169.622 169.544 101.159 1.00 73.65 451 SER A C 1
ATOM 1705 O O . SER A 1 217 ? 170.764 169.721 101.599 1.00 73.65 451 SER A O 1
ATOM 1708 N N . SER A 1 218 ? 169.344 169.626 99.862 1.00 89.62 452 SER A N 1
ATOM 1709 C CA . SER A 1 218 ? 170.386 169.815 98.862 1.00 89.62 452 SER A CA 1
ATOM 1710 C C . SER A 1 218 ? 170.595 171.295 98.573 1.00 89.62 452 SER A C 1
ATOM 1711 O O . SER A 1 218 ? 169.687 172.109 98.766 1.00 89.62 452 SER A O 1
ATOM 1714 N N . SER A 1 219 ? 171.799 171.634 98.115 1.00 96.26 453 SER A N 1
ATOM 1715 C CA . SER A 1 219 ? 172.162 172.999 97.765 1.00 96.26 453 SER A CA 1
ATOM 1716 C C . SER A 1 219 ? 171.944 173.321 96.293 1.00 96.26 453 SER A C 1
ATOM 1717 O O . SER A 1 219 ? 171.947 174.502 95.930 1.00 96.26 453 SER A O 1
ATOM 1720 N N . SER A 1 220 ? 171.767 172.304 95.444 1.00 97.97 454 SER A N 1
ATOM 1721 C CA . SER A 1 220 ? 171.571 172.537 94.016 1.00 97.97 454 SER A CA 1
ATOM 1722 C C . SER A 1 220 ? 170.410 173.485 93.759 1.00 97.97 454 SER A C 1
ATOM 1723 O O . SER A 1 220 ? 170.444 174.281 92.815 1.00 97.97 454 SER A O 1
ATOM 1726 N N . PHE A 1 221 ? 169.378 173.419 94.598 1.00 96.74 455 PHE A N 1
ATOM 1727 C CA . PHE A 1 221 ? 168.152 174.185 94.412 1.00 96.74 455 PHE A CA 1
ATOM 1728 C C . PHE A 1 221 ? 168.390 175.690 94.370 1.00 96.74 455 PHE A C 1
ATOM 1729 O O . PHE A 1 221 ? 167.478 176.451 94.036 1.00 96.74 455 PHE A O 1
ATOM 1737 N N . ARG A 1 222 ? 169.606 176.133 94.697 1.00 102.00 456 ARG A N 1
ATOM 1738 C CA . ARG A 1 222 ? 169.855 177.563 94.836 1.00 102.00 456 ARG A CA 1
ATOM 1739 C C . ARG A 1 222 ? 170.393 178.195 93.559 1.00 102.00 456 ARG A C 1
ATOM 1740 O O . ARG A 1 222 ? 170.251 179.409 93.371 1.00 102.00 456 ARG A O 1
ATOM 1748 N N . GLU A 1 223 ? 171.011 177.408 92.679 1.00 103.89 457 GLU A N 1
ATOM 1749 C CA . GLU A 1 223 ? 171.654 177.991 91.506 1.00 103.89 457 GLU A CA 1
ATOM 1750 C C . GLU A 1 223 ? 170.628 178.439 90.473 1.00 103.89 457 GLU A C 1
ATOM 1751 O O . GLU A 1 223 ? 170.559 179.623 90.126 1.00 103.89 457 GLU A O 1
ATOM 1757 N N . GLY A 1 224 ? 169.824 177.510 89.972 1.00 110.63 458 GLY A N 1
ATOM 1758 C CA . GLY A 1 224 ? 168.877 177.835 88.926 1.00 110.63 458 GLY A CA 1
ATOM 1759 C C . GLY A 1 224 ? 167.679 176.919 89.005 1.00 110.63 458 GLY A C 1
ATOM 1760 O O . GLY A 1 224 ? 167.604 176.029 89.854 1.00 110.63 458 GLY A O 1
ATOM 1761 N N . GLU A 1 225 ? 166.731 177.153 88.102 1.00 118.68 459 GLU A N 1
ATOM 1762 C CA . GLU A 1 225 ? 165.514 176.353 88.048 1.00 118.68 459 GLU A CA 1
ATOM 1763 C C . GLU A 1 225 ? 165.878 174.930 87.646 1.00 118.68 459 GLU A C 1
ATOM 1764 O O . GLU A 1 225 ? 166.223 174.670 86.489 1.00 118.68 459 GLU A O 1
ATOM 1770 N N . ALA A 1 226 ? 165.808 174.011 88.604 1.00 117.58 460 ALA A N 1
ATOM 1771 C CA . ALA A 1 226 ? 166.044 172.587 88.375 1.00 117.58 460 ALA A CA 1
ATOM 1772 C C . ALA A 1 226 ? 164.698 171.884 88.513 1.00 117.58 460 ALA A C 1
ATOM 1773 O O . ALA A 1 226 ? 164.130 171.818 89.606 1.00 117.58 460 ALA A O 1
ATOM 1775 N N . TRP A 1 227 ? 164.193 171.371 87.400 1.00 117.53 461 TRP A N 1
ATOM 1776 C CA . TRP A 1 227 ? 162.861 170.795 87.361 1.00 117.53 461 TRP A CA 1
ATOM 1777 C C . TRP A 1 227 ? 162.930 169.320 87.724 1.00 117.53 461 TRP A C 1
ATOM 1778 O O . TRP A 1 227 ? 163.468 168.502 86.972 1.00 117.53 461 TRP A O 1
ATOM 1789 N N . THR A 1 228 ? 162.392 168.988 88.888 1.00 109.26 462 THR A N 1
ATOM 1790 C CA . THR A 1 228 ? 162.566 167.689 89.519 1.00 109.26 462 THR A CA 1
ATOM 1791 C C . THR A 1 228 ? 161.224 167.011 89.719 1.00 109.26 462 THR A C 1
ATOM 1792 O O . THR A 1 228 ? 160.173 167.663 89.734 1.00 109.26 462 THR A O 1
ATOM 1796 N N . PRO A 1 229 ? 161.219 165.681 89.819 1.00 102.42 463 PRO A N 1
ATOM 1797 C CA . PRO A 1 229 ? 159.994 164.974 90.200 1.00 102.42 463 PRO A CA 1
ATOM 1798 C C . PRO A 1 229 ? 159.929 164.716 91.694 1.00 102.42 463 PRO A C 1
ATOM 1799 O O . PRO A 1 229 ? 160.960 164.535 92.351 1.00 102.42 463 PRO A O 1
ATOM 1803 N N . VAL A 1 230 ? 158.719 164.708 92.239 1.00 90.98 464 VAL A N 1
ATOM 1804 C CA . VAL A 1 230 ? 158.484 164.383 93.639 1.00 90.98 464 VAL A CA 1
ATOM 1805 C C . VAL A 1 230 ? 157.071 163.840 93.778 1.00 90.98 464 VAL A C 1
ATOM 1806 O O . VAL A 1 230 ? 156.119 164.402 93.227 1.00 90.98 464 VAL A O 1
ATOM 1810 N N . CYS A 1 231 ? 156.924 162.722 94.476 1.00 80.86 465 CYS A N 1
ATOM 1811 C CA . CYS A 1 231 ? 155.595 162.270 94.843 1.00 80.86 465 CYS A CA 1
ATOM 1812 C C . CYS A 1 231 ? 155.284 162.710 96.264 1.00 80.86 465 CYS A C 1
ATOM 1813 O O . CYS A 1 231 ? 156.098 162.553 97.176 1.00 80.86 465 CYS A O 1
ATOM 1816 N N . LEU A 1 232 ? 154.101 163.289 96.445 1.00 76.85 466 LEU A N 1
ATOM 1817 C CA . LEU A 1 232 ? 153.621 163.660 97.773 1.00 76.85 466 LEU A CA 1
ATOM 1818 C C . LEU A 1 232 ? 152.770 162.500 98.265 1.00 76.85 466 LEU A C 1
ATOM 1819 O O . LEU A 1 232 ? 151.621 162.334 97.816 1.00 76.85 466 LEU A O 1
ATOM 1824 N N . PRO A 1 233 ? 153.293 161.682 99.177 1.00 70.11 467 PRO A N 1
ATOM 1825 C CA . PRO A 1 233 ? 152.629 160.405 99.480 1.00 70.11 467 PRO A CA 1
ATOM 1826 C C . PRO A 1 233 ? 151.258 160.556 100.110 1.00 70.11 467 PRO A C 1
ATOM 1827 O O . PRO A 1 233 ? 150.370 159.736 99.849 1.00 70.11 467 PRO A O 1
ATOM 1831 N N . LYS A 1 234 ? 151.053 161.579 100.938 1.00 71.63 468 LYS A N 1
ATOM 1832 C CA . LYS A 1 234 ? 149.775 161.691 101.630 1.00 71.63 468 LYS A CA 1
ATOM 1833 C C . LYS A 1 234 ? 148.665 162.166 100.704 1.00 71.63 468 LYS A C 1
ATOM 1834 O O . LYS A 1 234 ? 147.488 161.903 100.968 1.00 71.63 468 LYS A O 1
ATOM 1840 N N . PHE A 1 235 ? 149.011 162.861 99.619 1.00 84.66 469 PHE A N 1
ATOM 1841 C CA . PHE A 1 235 ? 147.982 163.374 98.722 1.00 84.66 469 PHE A CA 1
ATOM 1842 C C . PHE A 1 235 ? 147.579 162.329 97.689 1.00 84.66 469 PHE A C 1
ATOM 1843 O O . PHE A 1 235 ? 146.412 161.927 97.620 1.00 84.66 469 PHE A O 1
ATOM 1851 N N . ASN A 1 236 ? 148.533 161.874 96.880 1.00 91.42 470 ASN A N 1
ATOM 1852 C CA . ASN A 1 236 ? 148.266 160.862 95.863 1.00 91.42 470 ASN A CA 1
ATOM 1853 C C . ASN A 1 236 ? 149.462 159.920 95.840 1.00 91.42 470 ASN A C 1
ATOM 1854 O O . ASN A 1 236 ? 150.491 160.237 95.238 1.00 91.42 470 ASN A O 1
ATOM 1859 N N . ALA A 1 237 ? 149.326 158.771 96.503 1.00 87.34 471 ALA A N 1
ATOM 1860 C CA . ALA A 1 237 ? 150.458 157.861 96.641 1.00 87.34 471 ALA A CA 1
ATOM 1861 C C . ALA A 1 237 ? 150.771 157.151 95.332 1.00 87.34 471 ALA A C 1
ATOM 1862 O O . ALA A 1 237 ? 151.824 156.517 95.198 1.00 87.34 471 ALA A O 1
ATOM 1864 N N . ALA A 1 238 ? 149.870 157.246 94.352 1.00 90.20 472 ALA A N 1
ATOM 1865 C CA . ALA A 1 238 ? 149.999 156.438 93.145 1.00 90.20 472 ALA A CA 1
ATOM 1866 C C . ALA A 1 238 ? 151.113 156.948 92.240 1.00 90.20 472 ALA A C 1
ATOM 1867 O O . ALA A 1 238 ? 152.078 156.229 91.960 1.00 90.20 472 ALA A O 1
ATOM 1869 N N . GLY A 1 239 ? 151.002 158.190 91.772 1.00 95.24 473 GLY A N 1
ATOM 1870 C CA . GLY A 1 239 ? 151.872 158.674 90.722 1.00 95.24 473 GLY A CA 1
ATOM 1871 C C . GLY A 1 239 ? 152.688 159.874 91.159 1.00 95.24 473 GLY A C 1
ATOM 1872 O O . GLY A 1 239 ? 152.466 160.462 92.219 1.00 95.24 473 GLY A O 1
ATOM 1873 N N . PHE A 1 240 ? 153.644 160.228 90.304 1.00 94.68 474 PHE A N 1
ATOM 1874 C CA . PHE A 1 240 ? 154.553 161.328 90.574 1.00 94.68 474 PHE A CA 1
ATOM 1875 C C . PHE A 1 240 ? 153.884 162.676 90.325 1.00 94.68 474 PHE A C 1
ATOM 1876 O O . PHE A 1 240 ? 152.925 162.798 89.558 1.00 94.68 474 PHE A O 1
ATOM 1884 N N . PHE A 1 241 ? 154.423 163.698 90.982 1.00 101.39 475 PHE A N 1
ATOM 1885 C CA . PHE A 1 241 ? 154.196 165.089 90.627 1.00 101.39 475 PHE A CA 1
ATOM 1886 C C . PHE A 1 241 ? 155.537 165.687 90.228 1.00 101.39 475 PHE A C 1
ATOM 1887 O O . PHE A 1 241 ? 156.581 165.051 90.364 1.00 101.39 475 PHE A O 1
ATOM 1895 N N . HIS A 1 242 ? 155.513 166.921 89.745 1.00 110.45 476 HIS A N 1
ATOM 1896 C CA . HIS A 1 242 ? 156.733 167.587 89.315 1.00 110.45 476 HIS A CA 1
ATOM 1897 C C . HIS A 1 242 ? 156.741 169.035 89.777 1.00 110.45 476 HIS A C 1
ATOM 1898 O O . HIS A 1 242 ? 155.707 169.707 89.780 1.00 110.45 476 HIS A O 1
ATOM 1905 N N . ALA A 1 243 ? 157.926 169.517 90.141 1.00 113.29 477 ALA A N 1
ATOM 1906 C CA . ALA A 1 243 ? 158.059 170.880 90.624 1.00 113.29 477 ALA A CA 1
ATOM 1907 C C . ALA A 1 243 ? 159.490 171.345 90.422 1.00 113.29 477 ALA A C 1
ATOM 1908 O O . ALA A 1 243 ? 160.409 170.531 90.314 1.00 113.29 477 ALA A O 1
ATOM 1910 N N . HIS A 1 244 ? 159.670 172.665 90.382 1.00 114.16 478 HIS A N 1
ATOM 1911 C CA . HIS A 1 244 ? 160.988 173.248 90.192 1.00 114.16 478 HIS A CA 1
ATOM 1912 C C . HIS A 1 244 ? 161.145 174.448 91.111 1.00 114.16 478 HIS A C 1
ATOM 1913 O O . HIS A 1 244 ? 160.172 174.993 91.636 1.00 114.16 478 HIS A O 1
ATOM 1920 N N . ILE A 1 245 ? 162.398 174.853 91.293 1.00 112.13 479 ILE A N 1
ATOM 1921 C CA . ILE A 1 245 ? 162.798 175.616 92.469 1.00 112.13 479 ILE A CA 1
ATOM 1922 C C . ILE A 1 245 ? 163.560 176.898 92.149 1.00 112.13 479 ILE A C 1
ATOM 1923 O O . ILE A 1 245 ? 164.788 176.905 92.024 1.00 112.13 479 ILE A O 1
ATOM 1928 N N . SER A 1 246 ? 162.840 178.005 92.055 1.00 108.84 480 SER A N 1
ATOM 1929 C CA . SER A 1 246 ? 163.491 179.290 91.858 1.00 108.84 480 SER A CA 1
ATOM 1930 C C . SER A 1 246 ? 163.782 179.944 93.201 1.00 108.84 480 SER A C 1
ATOM 1931 O O . SER A 1 246 ? 162.881 180.504 93.833 1.00 108.84 480 SER A O 1
ATOM 1934 N N . TYR A 1 247 ? 165.033 179.875 93.638 1.00 103.64 481 TYR A N 1
ATOM 1935 C CA . TYR A 1 247 ? 165.504 180.687 94.749 1.00 103.64 481 TYR A CA 1
ATOM 1936 C C . TYR A 1 247 ? 165.620 182.118 94.244 1.00 103.64 481 TYR A C 1
ATOM 1937 O O . TYR A 1 247 ? 166.625 182.478 93.623 1.00 103.64 481 TYR A O 1
ATOM 1946 N N . LEU A 1 248 ? 164.591 182.925 94.506 1.00 105.52 482 LEU A N 1
ATOM 1947 C CA . LEU A 1 248 ? 164.394 184.174 93.780 1.00 105.52 482 LEU A CA 1
ATOM 1948 C C . LEU A 1 248 ? 165.585 185.115 93.889 1.00 105.52 482 LEU A C 1
ATOM 1949 O O . LEU A 1 248 ? 166.218 185.434 92.878 1.00 105.52 482 LEU A O 1
ATOM 1954 N N . GLU A 1 249 ? 165.905 185.562 95.093 1.00 112.96 483 GLU A N 1
ATOM 1955 C CA . GLU A 1 249 ? 167.013 186.488 95.238 1.00 112.96 483 GLU A CA 1
ATOM 1956 C C . GLU A 1 249 ? 168.305 185.722 95.512 1.00 112.96 483 GLU A C 1
ATOM 1957 O O . GLU A 1 249 ? 168.344 184.868 96.404 1.00 112.96 483 GLU A O 1
ATOM 1963 N N . PRO A 1 250 ? 169.374 186.001 94.761 1.00 114.41 484 PRO A N 1
ATOM 1964 C CA . PRO A 1 250 ? 170.599 185.194 94.902 1.00 114.41 484 PRO A CA 1
ATOM 1965 C C . PRO A 1 250 ? 171.235 185.284 96.277 1.00 114.41 484 PRO A C 1
ATOM 1966 O O . PRO A 1 250 ? 171.971 184.373 96.675 1.00 114.41 484 PRO A O 1
ATOM 1970 N N . ASP A 1 251 ? 170.974 186.361 97.020 1.00 115.93 485 ASP A N 1
ATOM 1971 C CA . ASP A 1 251 ? 171.554 186.487 98.352 1.00 115.93 485 ASP A CA 1
ATOM 1972 C C . ASP A 1 251 ? 170.665 185.843 99.409 1.00 115.93 485 ASP A C 1
ATOM 1973 O O . ASP A 1 251 ? 171.144 185.068 100.244 1.00 115.93 485 ASP A O 1
ATOM 1978 N N . THR A 1 252 ? 169.370 186.144 99.386 1.00 112.15 486 THR A N 1
ATOM 1979 C CA . THR A 1 252 ? 168.460 185.598 100.378 1.00 112.15 486 THR A CA 1
ATOM 1980 C C . THR A 1 252 ? 167.945 184.230 99.938 1.00 112.15 486 THR A C 1
ATOM 1981 O O . THR A 1 252 ? 168.444 183.614 98.991 1.00 112.15 486 THR A O 1
ATOM 1985 N N . ASP A 1 253 ? 166.917 183.753 100.647 1.00 97.86 487 ASP A N 1
ATOM 1986 C CA . ASP A 1 253 ? 166.333 182.439 100.422 1.00 97.86 487 ASP A CA 1
ATOM 1987 C C . ASP A 1 253 ? 164.808 182.572 100.434 1.00 97.86 487 ASP A C 1
ATOM 1988 O O . ASP A 1 253 ? 164.152 182.610 101.472 1.00 97.86 487 ASP A O 1
ATOM 1993 N N . LEU A 1 254 ? 164.224 182.646 99.245 1.00 96.63 488 LEU A N 1
ATOM 1994 C CA . LEU A 1 254 ? 162.779 182.696 99.076 1.00 96.63 488 LEU A CA 1
ATOM 1995 C C . LEU A 1 254 ? 162.398 181.891 97.843 1.00 96.63 488 LEU A C 1
ATOM 1996 O O . LEU A 1 254 ? 162.435 182.410 96.724 1.00 96.63 488 LEU A O 1
ATOM 2001 N N . CYS A 1 255 ? 162.046 180.625 98.049 1.00 95.18 489 CYS A N 1
ATOM 2002 C CA . CYS A 1 255 ? 161.718 179.726 96.955 1.00 95.18 489 CYS A CA 1
ATOM 2003 C C . CYS A 1 255 ? 160.213 179.612 96.803 1.00 95.18 489 CYS A C 1
ATOM 2004 O O . CYS A 1 255 ? 159.474 179.571 97.789 1.00 95.18 489 CYS A O 1
ATOM 2007 N N . LEU A 1 256 ? 159.764 179.546 95.555 1.00 97.77 490 LEU A N 1
ATOM 2008 C CA . LEU A 1 256 ? 158.375 179.254 95.244 1.00 97.77 490 LEU A CA 1
ATOM 2009 C C . LEU A 1 256 ? 158.306 177.851 94.664 1.00 97.77 490 LEU A C 1
ATOM 2010 O O . LEU A 1 256 ? 159.232 177.413 93.974 1.00 97.77 490 LEU A O 1
ATOM 2015 N N . LEU A 1 257 ? 157.225 177.142 94.968 1.00 96.00 491 LEU A N 1
ATOM 2016 C CA . LEU A 1 257 ? 157.032 175.780 94.502 1.00 96.00 491 LEU A CA 1
ATOM 2017 C C . LEU A 1 257 ? 155.861 175.740 93.538 1.00 96.00 491 LEU A C 1
ATOM 2018 O O . LEU A 1 257 ? 154.769 176.224 93.844 1.00 96.00 491 LEU A O 1
ATOM 2023 N N . LEU A 1 258 ? 156.099 175.164 92.369 1.00 105.47 492 LEU A N 1
ATOM 2024 C CA . LEU A 1 258 ? 155.047 174.927 91.396 1.00 105.47 492 LEU A CA 1
ATOM 2025 C C . LEU A 1 258 ? 154.977 173.430 91.141 1.00 105.47 492 LEU A C 1
ATOM 2026 O O . LEU A 1 258 ? 155.679 172.912 90.268 1.00 105.47 492 LEU A O 1
ATOM 2031 N N . VAL A 1 259 ? 154.137 172.742 91.903 1.00 109.27 493 VAL A N 1
ATOM 2032 C CA . VAL A 1 259 ? 153.953 171.308 91.742 1.00 109.27 493 VAL A CA 1
ATOM 2033 C C . VAL A 1 259 ? 152.943 171.082 90.623 1.00 109.27 493 VAL A C 1
ATOM 2034 O O . VAL A 1 259 ? 151.889 171.726 90.583 1.00 109.27 493 VAL A O 1
ATOM 2038 N N . SER A 1 260 ? 153.282 170.191 89.696 1.00 113.30 494 SER A N 1
ATOM 2039 C CA . SER A 1 260 ? 152.590 170.066 88.420 1.00 113.30 494 SER A CA 1
ATOM 2040 C C . SER A 1 260 ? 152.114 168.637 88.208 1.00 113.30 494 SER A C 1
ATOM 2041 O O . SER A 1 260 ? 152.494 167.732 88.958 1.00 113.30 494 SER A O 1
ATOM 2044 N N . THR A 1 261 ? 151.294 168.441 87.176 1.00 121.28 495 THR A N 1
ATOM 2045 C CA . THR A 1 261 ? 150.673 167.149 86.924 1.00 121.28 495 THR A CA 1
ATOM 2046 C C . THR A 1 261 ? 151.300 166.382 85.766 1.00 121.28 495 THR A C 1
ATOM 2047 O O . THR A 1 261 ? 150.962 165.209 85.580 1.00 121.28 495 THR A O 1
ATOM 2051 N N . ASP A 1 262 ? 152.183 166.997 84.983 1.00 126.05 496 ASP A N 1
ATOM 2052 C CA . ASP A 1 262 ? 152.822 166.286 83.882 1.00 126.05 496 ASP A CA 1
ATOM 2053 C C . ASP A 1 262 ? 154.308 166.612 83.865 1.00 126.05 496 ASP A C 1
ATOM 2054 O O . ASP A 1 262 ? 154.746 167.625 84.417 1.00 126.05 496 ASP A O 1
ATOM 2059 N N . ARG A 1 263 ? 155.079 165.739 83.211 1.00 124.47 497 ARG A N 1
ATOM 2060 C CA . ARG A 1 263 ? 156.527 165.728 83.394 1.00 124.47 497 ARG A CA 1
ATOM 2061 C C . ARG A 1 263 ? 157.268 166.662 82.448 1.00 124.47 497 ARG A C 1
ATOM 2062 O O . ARG A 1 263 ? 158.343 167.154 82.805 1.00 124.47 497 ARG A O 1
ATOM 2070 N N . GLU A 1 264 ? 156.740 166.913 81.249 1.00 129.00 498 GLU A N 1
ATOM 2071 C CA . GLU A 1 264 ? 157.485 167.685 80.262 1.00 129.00 498 GLU A CA 1
ATOM 2072 C C . GLU A 1 264 ? 156.875 169.063 80.043 1.00 129.00 498 GLU A C 1
ATOM 2073 O O . GLU A 1 264 ? 157.042 169.657 78.972 1.00 129.00 498 GLU A O 1
ATOM 2079 N N . ASP A 1 265 ? 156.174 169.588 81.048 1.00 130.02 499 ASP A N 1
ATOM 2080 C CA . ASP A 1 265 ? 155.610 170.932 81.005 1.00 130.02 499 ASP A CA 1
ATOM 2081 C C . ASP A 1 265 ? 156.589 171.984 81.507 1.00 130.02 499 ASP A C 1
ATOM 2082 O O . ASP A 1 265 ? 156.159 173.039 81.990 1.00 130.02 499 ASP A O 1
ATOM 2087 N N . PHE A 1 266 ? 157.893 171.701 81.418 1.00 121.91 500 PHE A N 1
ATOM 2088 C CA . PHE A 1 266 ? 158.917 172.577 81.982 1.00 121.91 500 PHE A CA 1
ATOM 2089 C C . PHE A 1 266 ? 158.681 174.034 81.612 1.00 121.91 500 PHE A C 1
ATOM 2090 O O . PHE A 1 266 ? 158.782 174.922 82.462 1.00 121.91 500 PHE A O 1
ATOM 2098 N N . PHE A 1 267 ? 158.338 174.299 80.352 1.00 126.84 501 PHE A N 1
ATOM 2099 C CA . PHE A 1 267 ? 158.269 175.683 79.898 1.00 126.84 501 PHE A CA 1
ATOM 2100 C C . PHE A 1 267 ? 156.916 176.309 80.207 1.00 126.84 501 PHE A C 1
ATOM 2101 O O . PHE A 1 267 ? 156.847 177.471 80.624 1.00 126.84 501 PHE A O 1
ATOM 2109 N N . ALA A 1 268 ? 155.831 175.554 80.034 1.00 129.25 502 ALA A N 1
ATOM 2110 C CA . ALA A 1 268 ? 154.501 176.105 80.273 1.00 129.25 502 ALA A CA 1
ATOM 2111 C C . ALA A 1 268 ? 154.345 176.575 81.716 1.00 129.25 502 ALA A C 1
ATOM 2112 O O . ALA A 1 268 ? 153.613 177.532 81.992 1.00 129.25 502 ALA A O 1
ATOM 2114 N N . VAL A 1 269 ? 155.024 175.912 82.654 1.00 126.14 503 VAL A N 1
ATOM 2115 C CA . VAL A 1 269 ? 154.938 176.332 84.049 1.00 126.14 503 VAL A CA 1
ATOM 2116 C C . VAL A 1 269 ? 156.145 177.180 84.437 1.00 126.14 503 VAL A C 1
ATOM 2117 O O . VAL A 1 269 ? 156.060 178.021 85.338 1.00 126.14 503 VAL A O 1
ATOM 2121 N N . SER A 1 270 ? 157.287 176.977 83.778 1.00 124.54 504 SER A N 1
ATOM 2122 C CA . SER A 1 270 ? 158.455 177.797 84.073 1.00 124.54 504 SER A CA 1
ATOM 2123 C C . SER A 1 270 ? 158.270 179.230 83.607 1.00 124.54 504 SER A C 1
ATOM 2124 O O . SER A 1 270 ? 158.956 180.128 84.107 1.00 124.54 504 SER A O 1
ATOM 2127 N N . ASP A 1 271 ? 157.364 179.464 82.657 1.00 122.86 505 ASP A N 1
ATOM 2128 C CA . ASP A 1 271 ? 156.974 180.830 82.342 1.00 122.86 505 ASP A CA 1
ATOM 2129 C C . ASP A 1 271 ? 156.296 181.488 83.532 1.00 122.86 505 ASP A C 1
ATOM 2130 O O . ASP A 1 271 ? 156.444 182.698 83.736 1.00 122.86 505 ASP A O 1
ATOM 2135 N N . CYS A 1 272 ? 155.560 180.702 84.325 1.00 117.76 506 CYS A N 1
ATOM 2136 C CA . CYS A 1 272 ? 154.875 181.250 85.488 1.00 117.76 506 CYS A CA 1
ATOM 2137 C C . CYS A 1 272 ? 155.857 181.816 86.499 1.00 117.76 506 CYS A C 1
ATOM 2138 O O . CYS A 1 272 ? 155.500 182.722 87.255 1.00 117.76 506 CYS A O 1
ATOM 2141 N N . ARG A 1 273 ? 157.106 181.338 86.497 1.00 116.33 507 ARG A N 1
ATOM 2142 C CA . ARG A 1 273 ? 158.111 181.916 87.384 1.00 116.33 507 ARG A CA 1
ATOM 2143 C C . ARG A 1 273 ? 158.256 183.411 87.147 1.00 116.33 507 ARG A C 1
ATOM 2144 O O . ARG A 1 273 ? 158.084 184.212 88.072 1.00 116.33 507 ARG A O 1
ATOM 2152 N N . ARG A 1 274 ? 158.536 183.811 85.910 1.00 118.55 508 ARG A N 1
ATOM 2153 C CA . ARG A 1 274 ? 158.671 185.230 85.617 1.00 118.55 508 ARG A CA 1
ATOM 2154 C C . ARG A 1 274 ? 157.331 185.942 85.539 1.00 118.55 508 ARG A C 1
ATOM 2155 O O . ARG A 1 274 ? 157.241 187.099 85.955 1.00 118.55 508 ARG A O 1
ATOM 2163 N N . ARG A 1 275 ? 156.282 185.284 85.041 1.00 115.33 509 ARG A N 1
ATOM 2164 C CA . ARG A 1 275 ? 154.968 185.918 85.001 1.00 115.33 509 ARG A CA 1
ATOM 2165 C C . ARG A 1 275 ? 154.472 186.244 86.406 1.00 115.33 509 ARG A C 1
ATOM 2166 O O . ARG A 1 275 ? 153.642 187.141 86.591 1.00 115.33 509 ARG A O 1
ATOM 2174 N N . PHE A 1 276 ? 154.971 185.522 87.410 1.00 110.39 510 PHE A N 1
ATOM 2175 C CA . PHE A 1 276 ? 154.689 185.869 88.795 1.00 110.39 510 PHE A CA 1
ATOM 2176 C C . PHE A 1 276 ? 155.669 186.913 89.307 1.00 110.39 510 PHE A C 1
ATOM 2177 O O . PHE A 1 276 ? 155.257 187.940 89.860 1.00 110.39 510 PHE A O 1
ATOM 2185 N N . GLN A 1 277 ? 156.969 186.667 89.137 1.00 113.64 511 GLN A N 1
ATOM 2186 C CA . GLN A 1 277 ? 157.983 187.542 89.710 1.00 113.64 511 GLN A CA 1
ATOM 2187 C C . GLN A 1 277 ? 157.873 188.973 89.197 1.00 113.64 511 GLN A C 1
ATOM 2188 O O . GLN A 1 277 ? 158.141 189.915 89.949 1.00 113.64 511 GLN A O 1
ATOM 2194 N N . GLU A 1 278 ? 157.463 189.165 87.942 1.00 118.87 512 GLU A N 1
ATOM 2195 C CA . GLU A 1 278 ? 157.523 190.485 87.328 1.00 118.87 512 GLU A CA 1
ATOM 2196 C C . GLU A 1 278 ? 156.511 191.444 87.940 1.00 118.87 512 GLU A C 1
ATOM 2197 O O . GLU A 1 278 ? 156.859 192.583 88.273 1.00 118.87 512 GLU A O 1
ATOM 2203 N N . ARG A 1 279 ? 155.259 191.011 88.085 1.00 116.84 513 ARG A N 1
ATOM 2204 C CA . ARG A 1 279 ? 154.236 191.896 88.621 1.00 116.84 513 ARG A CA 1
ATOM 2205 C C . ARG A 1 279 ? 154.529 192.227 90.075 1.00 116.84 513 ARG A C 1
ATOM 2206 O O . ARG A 1 279 ? 154.355 193.368 90.518 1.00 116.84 513 ARG A O 1
ATOM 2214 N N . LEU A 1 280 ? 154.991 191.232 90.828 1.00 115.24 514 LEU A N 1
ATOM 2215 C CA . LEU A 1 280 ? 155.409 191.482 92.201 1.00 115.24 514 LEU A CA 1
ATOM 2216 C C . LEU A 1 280 ? 156.539 192.502 92.250 1.00 115.24 514 LEU A C 1
ATOM 2217 O O . LEU A 1 280 ? 156.501 193.443 93.053 1.00 115.24 514 LEU A O 1
ATOM 2222 N N . ARG A 1 281 ? 157.551 192.341 91.394 1.00 121.60 515 ARG A N 1
ATOM 2223 C CA . ARG A 1 281 ? 158.713 193.222 91.446 1.00 121.60 515 ARG A CA 1
ATOM 2224 C C . ARG A 1 281 ? 158.363 194.641 91.019 1.00 121.60 515 ARG A C 1
ATOM 2225 O O . ARG A 1 281 ? 158.902 195.604 91.575 1.00 121.60 515 ARG A O 1
ATOM 2233 N N . LYS A 1 282 ? 157.458 194.795 90.055 1.00 120.77 516 LYS A N 1
ATOM 2234 C CA . LYS A 1 282 ? 157.042 196.132 89.657 1.00 120.77 516 LYS A CA 1
ATOM 2235 C C . LYS A 1 282 ? 156.071 196.761 90.645 1.00 120.77 516 LYS A C 1
ATOM 2236 O O . LYS A 1 282 ? 155.971 197.991 90.691 1.00 120.77 516 LYS A O 1
ATOM 2242 N N . ARG A 1 283 ? 155.357 195.954 91.435 1.00 123.46 517 ARG A N 1
ATOM 2243 C CA . ARG A 1 283 ? 154.481 196.516 92.456 1.00 123.46 517 ARG A CA 1
ATOM 2244 C C . ARG A 1 283 ? 155.264 197.237 93.543 1.00 123.46 517 ARG A C 1
ATOM 2245 O O . ARG A 1 283 ? 154.671 197.942 94.367 1.00 123.46 517 ARG A O 1
ATOM 2253 N N . GLY A 1 284 ? 156.583 197.067 93.574 1.00 125.22 518 GLY A N 1
ATOM 2254 C CA . GLY A 1 284 ? 157.377 197.502 94.697 1.00 125.22 518 GLY A CA 1
ATOM 2255 C C . GLY A 1 284 ? 157.224 196.631 95.923 1.00 125.22 518 GLY A C 1
ATOM 2256 O O . GLY A 1 284 ? 158.063 196.707 96.829 1.00 125.22 518 GLY A O 1
ATOM 2257 N N . ALA A 1 285 ? 156.172 195.807 95.971 1.00 119.59 519 ALA A N 1
ATOM 2258 C CA . ALA A 1 285 ? 155.974 194.894 97.089 1.00 119.59 519 ALA A CA 1
ATOM 2259 C C . ALA A 1 285 ? 157.132 193.917 97.224 1.00 119.59 519 ALA A C 1
ATOM 2260 O O . ALA A 1 285 ? 157.305 193.296 98.277 1.00 119.59 519 ALA A O 1
ATOM 2262 N N . HIS A 1 286 ? 157.926 193.754 96.164 1.00 118.21 520 HIS A N 1
ATOM 2263 C CA . HIS A 1 286 ? 159.118 192.921 96.266 1.00 118.21 520 HIS A CA 1
ATOM 2264 C C . HIS A 1 286 ? 160.103 193.505 97.268 1.00 118.21 520 HIS A C 1
ATOM 2265 O O . HIS A 1 286 ? 160.786 192.763 97.984 1.00 118.21 520 HIS A O 1
ATOM 2272 N N . LEU A 1 287 ? 160.170 194.834 97.358 1.00 116.61 521 LEU A N 1
ATOM 2273 C CA . LEU A 1 287 ? 161.065 195.458 98.324 1.00 116.61 521 LEU A CA 1
ATOM 2274 C C . LEU A 1 287 ? 160.580 195.228 99.750 1.00 116.61 521 LEU A C 1
ATOM 2275 O O . LEU A 1 287 ? 161.383 194.943 100.644 1.00 116.61 521 LEU A O 1
ATOM 2280 N N . ALA A 1 288 ? 159.269 195.334 99.978 1.00 114.62 522 ALA A N 1
ATOM 2281 C CA . ALA A 1 288 ? 158.728 195.060 101.306 1.00 114.62 522 ALA A CA 1
ATOM 2282 C C . ALA A 1 288 ? 158.898 193.592 101.676 1.00 114.62 522 ALA A C 1
ATOM 2283 O O . ALA A 1 288 ? 159.156 193.264 102.840 1.00 114.62 522 ALA A O 1
ATOM 2285 N N . LEU A 1 289 ? 158.755 192.697 100.699 1.00 111.16 523 LEU A N 1
ATOM 2286 C CA . LEU A 1 289 ? 159.014 191.282 100.940 1.00 111.16 523 LEU A CA 1
ATOM 2287 C C . LEU A 1 289 ? 160.464 191.054 101.340 1.00 111.16 523 LEU A C 1
ATOM 2288 O O . LEU A 1 289 ? 160.742 190.372 102.332 1.00 111.16 523 LEU A O 1
ATOM 2293 N N . ARG A 1 290 ? 161.403 191.607 100.567 1.00 114.03 524 ARG A N 1
ATOM 2294 C CA . ARG A 1 290 ? 162.817 191.522 100.916 1.00 114.03 524 ARG A CA 1
ATOM 2295 C C . ARG A 1 290 ? 163.080 192.072 102.312 1.00 114.03 524 ARG A C 1
ATOM 2296 O O . ARG A 1 290 ? 163.873 191.503 103.072 1.00 114.03 524 ARG A O 1
ATOM 2304 N N . GLU A 1 291 ? 162.414 193.171 102.673 1.00 112.55 525 GLU A N 1
ATOM 2305 C CA . GLU A 1 291 ? 162.670 193.791 103.969 1.00 112.55 525 GLU A CA 1
ATOM 2306 C C . GLU A 1 291 ? 162.138 192.933 105.108 1.00 112.55 525 GLU A C 1
ATOM 2307 O O . GLU A 1 291 ? 162.807 192.766 106.133 1.00 112.55 525 GLU A O 1
ATOM 2313 N N . ALA A 1 292 ? 160.930 192.392 104.955 1.00 106.92 526 ALA A N 1
ATOM 2314 C CA . ALA A 1 292 ? 160.419 191.454 105.947 1.00 106.92 526 ALA A CA 1
ATOM 2315 C C . ALA A 1 292 ? 161.313 190.225 106.037 1.00 106.92 526 ALA A C 1
ATOM 2316 O O . ALA A 1 292 ? 161.453 189.619 107.105 1.00 106.92 526 ALA A O 1
ATOM 2318 N N . LEU A 1 293 ? 161.936 189.848 104.923 1.00 105.71 527 LEU A N 1
ATOM 2319 C CA . LEU A 1 293 ? 162.815 188.688 104.895 1.00 105.71 527 LEU A CA 1
ATOM 2320 C C . LEU A 1 293 ? 164.124 189.001 105.610 1.00 105.71 527 LEU A C 1
ATOM 2321 O O . LEU A 1 293 ? 164.776 188.094 106.135 1.00 105.71 527 LEU A O 1
ATOM 2326 N N . ARG A 1 294 ? 164.513 190.282 105.642 1.00 109.96 528 ARG A N 1
ATOM 2327 C CA . ARG A 1 294 ? 165.728 190.669 106.359 1.00 109.96 528 ARG A CA 1
ATOM 2328 C C . ARG A 1 294 ? 165.712 190.141 107.786 1.00 109.96 528 ARG A C 1
ATOM 2329 O O . ARG A 1 294 ? 166.731 189.659 108.294 1.00 109.96 528 ARG A O 1
ATOM 2337 N N . THR A 1 295 ? 164.563 190.223 108.447 1.00 99.36 529 THR A N 1
ATOM 2338 C CA . THR A 1 295 ? 164.405 189.652 109.776 1.00 99.36 529 THR A CA 1
ATOM 2339 C C . THR A 1 295 ? 163.082 188.891 109.856 1.00 99.36 529 THR A C 1
ATOM 2340 O O . THR A 1 295 ? 162.037 189.454 110.202 1.00 99.36 529 THR A O 1
ATOM 2344 N N . PRO A 1 296 ? 163.092 187.599 109.531 1.00 89.28 530 PRO A N 1
ATOM 2345 C CA . PRO A 1 296 ? 161.856 186.801 109.543 1.00 89.28 530 PRO A CA 1
ATOM 2346 C C . PRO A 1 296 ? 161.485 186.209 110.896 1.00 89.28 530 PRO A C 1
ATOM 2347 O O . PRO A 1 296 ? 160.363 185.712 111.034 1.00 89.28 530 PRO A O 1
ATOM 2351 N N . TYR A 1 297 ? 162.378 186.253 111.879 1.00 75.51 531 TYR A N 1
ATOM 2352 C CA . TYR A 1 297 ? 162.132 185.682 113.194 1.00 75.51 531 TYR A CA 1
ATOM 2353 C C . TYR A 1 297 ? 161.921 186.801 114.201 1.00 75.51 531 TYR A C 1
ATOM 2354 O O . TYR A 1 297 ? 162.760 187.698 114.321 1.00 75.51 531 TYR A O 1
ATOM 2363 N N . TYR A 1 298 ? 160.806 186.740 114.918 1.00 56.17 532 TYR A N 1
ATOM 2364 C CA . TYR A 1 298 ? 160.455 187.724 115.930 1.00 56.17 532 TYR A CA 1
ATOM 2365 C C . TYR A 1 298 ? 160.717 187.127 117.304 1.00 56.17 532 TYR A C 1
ATOM 2366 O O . TYR A 1 298 ? 160.179 186.068 117.637 1.00 56.17 532 TYR A O 1
ATOM 2375 N N . SER A 1 299 ? 161.555 187.794 118.090 1.00 53.24 533 SER A N 1
ATOM 2376 C CA . SER A 1 299 ? 161.878 187.299 119.416 1.00 53.24 533 SER A CA 1
ATOM 2377 C C . SER A 1 299 ? 160.657 187.383 120.328 1.00 53.24 533 SER A C 1
ATOM 2378 O O . SER A 1 299 ? 159.587 187.858 119.945 1.00 53.24 533 SER A O 1
ATOM 2381 N N . VAL A 1 300 ? 160.834 186.911 121.565 1.00 52.31 534 VAL A N 1
ATOM 2382 C CA . VAL A 1 300 ? 159.721 186.839 122.509 1.00 52.31 534 VAL A CA 1
ATOM 2383 C C . VAL A 1 300 ? 159.605 188.078 123.383 1.00 52.31 534 VAL A C 1
ATOM 2384 O O . VAL A 1 300 ? 158.525 188.345 123.921 1.00 52.31 534 VAL A O 1
ATOM 2388 N N . ALA A 1 301 ? 160.684 188.853 123.523 1.00 57.03 535 ALA A N 1
ATOM 2389 C CA . ALA A 1 301 ? 160.620 190.074 124.321 1.00 57.03 535 ALA A CA 1
ATOM 2390 C C . ALA A 1 301 ? 159.557 191.025 123.790 1.00 57.03 535 ALA A C 1
ATOM 2391 O O . ALA A 1 301 ? 158.969 191.798 124.554 1.00 57.03 535 ALA A O 1
ATOM 2393 N N . GLN A 1 302 ? 159.302 190.986 122.478 1.00 62.75 536 GLN A N 1
ATOM 2394 C CA . GLN A 1 302 ? 158.264 191.821 121.886 1.00 62.75 536 GLN A CA 1
ATOM 2395 C C . GLN A 1 302 ? 156.926 191.640 122.582 1.00 62.75 536 GLN A C 1
ATOM 2396 O O . GLN A 1 302 ? 156.102 192.562 122.595 1.00 62.75 536 GLN A O 1
ATOM 2402 N N . VAL A 1 303 ? 156.688 190.464 123.165 1.00 52.63 537 VAL A N 1
ATOM 2403 C CA . VAL A 1 303 ? 155.438 190.231 123.871 1.00 52.63 537 VAL A CA 1
ATOM 2404 C C . VAL A 1 303 ? 155.344 191.080 125.130 1.00 52.63 537 VAL A C 1
ATOM 2405 O O . VAL A 1 303 ? 154.244 191.492 125.519 1.00 52.63 537 VAL A O 1
ATOM 2409 N N . GLY A 1 304 ? 156.471 191.380 125.766 1.00 54.55 538 GLY A N 1
ATOM 2410 C CA . GLY A 1 304 ? 156.444 192.138 126.999 1.00 54.55 538 GLY A CA 1
ATOM 2411 C C . GLY A 1 304 ? 155.909 191.309 128.145 1.00 54.55 538 GLY A C 1
ATOM 2412 O O . GLY A 1 304 ? 154.918 191.674 128.784 1.00 54.55 538 GLY A O 1
ATOM 2413 N N . ILE A 1 305 ? 156.552 190.176 128.397 1.00 49.60 539 ILE A N 1
ATOM 2414 C CA . ILE A 1 305 ? 156.164 189.283 129.484 1.00 49.60 539 ILE A CA 1
ATOM 2415 C C . ILE A 1 305 ? 157.417 188.820 130.216 1.00 49.60 539 ILE A C 1
ATOM 2416 O O . ILE A 1 305 ? 158.269 188.150 129.617 1.00 49.60 539 ILE A O 1
ATOM 2421 N N . PRO A 1 306 ? 157.582 189.157 131.487 1.00 54.36 540 PRO A N 1
ATOM 2422 C CA . PRO A 1 306 ? 158.666 188.566 132.270 1.00 54.36 540 PRO A CA 1
ATOM 2423 C C . PRO A 1 306 ? 158.350 187.117 132.601 1.00 54.36 540 PRO A C 1
ATOM 2424 O O . PRO A 1 306 ? 157.191 186.711 132.697 1.00 54.36 540 PRO A O 1
ATOM 2428 N N . ASP A 1 307 ? 159.416 186.334 132.772 1.00 54.87 541 ASP A N 1
ATOM 2429 C CA . ASP A 1 307 ? 159.301 184.896 133.006 1.00 54.87 541 ASP A CA 1
ATOM 2430 C C . ASP A 1 307 ? 158.600 184.211 131.834 1.00 54.87 541 ASP A C 1
ATOM 2431 O O . ASP A 1 307 ? 157.507 183.664 131.972 1.00 54.87 541 ASP A O 1
ATOM 2436 N N . LEU A 1 308 ? 159.221 184.279 130.658 1.00 42.12 542 LEU A N 1
ATOM 2437 C CA . LEU A 1 308 ? 158.684 183.613 129.476 1.00 42.12 542 LEU A CA 1
ATOM 2438 C C . LEU A 1 308 ? 159.802 183.380 128.481 1.00 42.12 542 LEU A C 1
ATOM 2439 O O . LEU A 1 308 ? 160.352 184.340 127.938 1.00 42.12 542 LEU A O 1
ATOM 2444 N N . ARG A 1 309 ? 160.120 182.112 128.228 1.00 44.22 543 ARG A N 1
ATOM 2445 C CA . ARG A 1 309 ? 161.244 181.769 127.377 1.00 44.22 543 ARG A CA 1
ATOM 2446 C C . ARG A 1 309 ? 160.861 181.324 125.977 1.00 44.22 543 ARG A C 1
ATOM 2447 O O . ARG A 1 309 ? 161.663 181.516 125.058 1.00 44.22 543 ARG A O 1
ATOM 2455 N N . HIS A 1 310 ? 159.677 180.752 125.775 1.00 40.90 544 HIS A N 1
ATOM 2456 C CA . HIS A 1 310 ? 159.301 180.366 124.419 1.00 40.90 544 HIS A CA 1
ATOM 2457 C C . HIS A 1 310 ? 157.831 179.988 124.417 1.00 40.90 544 HIS A C 1
ATOM 2458 O O . HIS A 1 310 ? 157.250 179.722 125.469 1.00 40.90 544 HIS A O 1
ATOM 2465 N N . PHE A 1 311 ? 157.225 179.982 123.232 1.00 37.75 545 PHE A N 1
ATOM 2466 C CA . PHE A 1 311 ? 155.869 179.473 123.116 1.00 37.75 545 PHE A CA 1
ATOM 2467 C C . PHE A 1 311 ? 155.583 179.054 121.680 1.00 37.75 545 PHE A C 1
ATOM 2468 O O . PHE A 1 311 ? 156.281 179.439 120.742 1.00 37.75 545 PHE A O 1
ATOM 2476 N N . LEU A 1 312 ? 154.546 178.234 121.533 1.00 38.91 546 LEU A N 1
ATOM 2477 C CA . LEU A 1 312 ? 153.992 177.830 120.250 1.00 38.91 546 LEU A CA 1
ATOM 2478 C C . LEU A 1 312 ? 152.502 178.103 120.311 1.00 38.91 546 LEU A C 1
ATOM 2479 O O . LEU A 1 312 ? 151.890 177.953 121.371 1.00 38.91 546 LEU A O 1
ATOM 2484 N N . TYR A 1 313 ? 151.922 178.500 119.188 1.00 37.24 547 TYR A N 1
ATOM 2485 C CA . TYR A 1 313 ? 150.500 178.791 119.114 1.00 37.24 547 TYR A CA 1
ATOM 2486 C C . TYR A 1 313 ? 149.993 178.303 117.772 1.00 37.24 547 TYR A C 1
ATOM 2487 O O . TYR A 1 313 ? 150.529 178.691 116.733 1.00 37.24 547 TYR A O 1
ATOM 2496 N N . LYS A 1 314 ? 148.959 177.470 117.790 1.00 39.32 548 LYS A N 1
ATOM 2497 C CA . LYS A 1 314 ? 148.429 176.890 116.567 1.00 39.32 548 LYS A CA 1
ATOM 2498 C C . LYS A 1 314 ? 146.928 177.099 116.532 1.00 39.32 548 LYS A C 1
ATOM 2499 O O . LYS A 1 314 ? 146.252 176.894 117.541 1.00 39.32 548 LYS A O 1
ATOM 2505 N N . SER A 1 315 ? 146.407 177.501 115.381 1.00 45.83 549 SER A N 1
ATOM 2506 C CA . SER A 1 315 ? 144.995 177.820 115.227 1.00 45.83 549 SER A CA 1
ATOM 2507 C C . SER A 1 315 ? 144.295 176.669 114.520 1.00 45.83 549 SER A C 1
ATOM 2508 O O . SER A 1 315 ? 144.494 176.462 113.319 1.00 45.83 549 SER A O 1
ATOM 2511 N N . LYS A 1 316 ? 143.468 175.931 115.265 1.00 46.07 550 LYS A N 1
ATOM 2512 C CA . LYS A 1 316 ? 142.727 174.815 114.686 1.00 46.07 550 LYS A CA 1
ATOM 2513 C C . LYS A 1 316 ? 141.816 175.267 113.554 1.00 46.07 550 LYS A C 1
ATOM 2514 O O . LYS A 1 316 ? 141.494 174.473 112.665 1.00 46.07 550 LYS A O 1
ATOM 2520 N N . SER A 1 317 ? 141.375 176.526 113.580 1.00 52.32 551 SER A N 1
ATOM 2521 C CA . SER A 1 317 ? 140.513 177.036 112.518 1.00 52.32 551 SER A CA 1
ATOM 2522 C C . SER A 1 317 ? 141.215 176.974 111.166 1.00 52.32 551 SER A C 1
ATOM 2523 O O . SER A 1 317 ? 140.667 176.445 110.192 1.00 52.32 551 SER A O 1
ATOM 2526 N N . SER A 1 318 ? 142.436 177.502 111.091 1.00 50.14 552 SER A N 1
ATOM 2527 C CA . SER A 1 318 ? 143.163 177.581 109.833 1.00 50.14 552 SER A CA 1
ATOM 2528 C C . SER A 1 318 ? 144.145 176.439 109.627 1.00 50.14 552 SER A C 1
ATOM 2529 O O . SER A 1 318 ? 144.182 175.870 108.532 1.00 50.14 552 SER A O 1
ATOM 2532 N N . GLY A 1 319 ? 144.931 176.088 110.638 1.00 48.36 553 GLY A N 1
ATOM 2533 C CA . GLY A 1 319 ? 145.851 174.979 110.526 1.00 48.36 553 GLY A CA 1
ATOM 2534 C C . GLY A 1 319 ? 147.314 175.347 110.446 1.00 48.36 553 GLY A C 1
ATOM 2535 O O . GLY A 1 319 ? 148.126 174.495 110.073 1.00 48.36 553 GLY A O 1
ATOM 2536 N N . LEU A 1 320 ? 147.678 176.579 110.777 1.00 47.18 554 LEU A N 1
ATOM 2537 C CA . LEU A 1 320 ? 149.068 176.998 110.824 1.00 47.18 554 LEU A CA 1
ATOM 2538 C C . LEU A 1 320 ? 149.433 177.328 112.261 1.00 47.18 554 LEU A C 1
ATOM 2539 O O . LEU A 1 320 ? 148.573 177.366 113.143 1.00 47.18 554 LEU A O 1
ATOM 2544 N N . PHE A 1 321 ? 150.717 177.573 112.505 1.00 43.29 555 PHE A N 1
ATOM 2545 C CA . PHE A 1 321 ? 151.156 177.903 113.849 1.00 43.29 555 PHE A CA 1
ATOM 2546 C C . PHE A 1 321 ? 152.289 178.913 113.790 1.00 43.29 555 PHE A C 1
ATOM 2547 O O . PHE A 1 321 ? 152.894 179.143 112.743 1.00 43.29 555 PHE A O 1
ATOM 2555 N N . THR A 1 322 ? 152.565 179.525 114.940 1.00 41.50 556 THR A N 1
ATOM 2556 C CA . THR A 1 322 ? 153.612 180.525 115.078 1.00 41.50 556 THR A CA 1
ATOM 2557 C C . THR A 1 322 ? 154.446 180.233 116.313 1.00 41.50 556 THR A C 1
ATOM 2558 O O . THR A 1 322 ? 153.983 179.576 117.248 1.00 41.50 556 THR A O 1
ATOM 2562 N N . SER A 1 323 ? 155.674 180.744 116.319 1.00 42.89 557 SER A N 1
ATOM 2563 C CA . SER A 1 323 ? 156.571 180.557 117.449 1.00 42.89 557 SER A CA 1
ATOM 2564 C C . SER A 1 323 ? 157.740 181.509 117.309 1.00 42.89 557 SER A C 1
ATOM 2565 O O . SER A 1 323 ? 158.286 181.651 116.211 1.00 42.89 557 SER A O 1
ATOM 2568 N N . PRO A 1 324 ? 158.159 182.156 118.391 1.00 46.88 558 PRO A N 1
ATOM 2569 C CA . PRO A 1 324 ? 159.338 183.020 118.318 1.00 46.88 558 PRO A CA 1
ATOM 2570 C C . PRO A 1 324 ? 160.595 182.221 118.030 1.00 46.88 558 PRO A C 1
ATOM 2571 O O . PRO A 1 324 ? 160.580 180.992 117.973 1.00 46.88 558 PRO A O 1
ATOM 2575 N N . GLU A 1 325 ? 161.694 182.939 117.845 1.00 61.86 559 GLU A N 1
ATOM 2576 C CA . GLU A 1 325 ? 162.994 182.296 117.787 1.00 61.86 559 GLU A CA 1
ATOM 2577 C C . GLU A 1 325 ? 163.356 181.791 119.175 1.00 61.86 559 GLU A C 1
ATOM 2578 O O . GLU A 1 325 ? 163.245 182.532 120.156 1.00 61.86 559 GLU A O 1
ATOM 2584 N N . ILE A 1 326 ? 163.774 180.531 119.268 1.00 57.95 560 ILE A N 1
ATOM 2585 C CA . ILE A 1 326 ? 164.196 179.954 120.543 1.00 57.95 560 ILE A CA 1
ATOM 2586 C C . ILE A 1 326 ? 165.651 180.361 120.763 1.00 57.95 560 ILE A C 1
ATOM 2587 O O . ILE A 1 326 ? 166.560 179.879 120.088 1.00 57.95 560 ILE A O 1
ATOM 2592 N N . GLU A 1 327 ? 165.873 181.280 121.704 1.00 63.69 561 GLU A N 1
ATOM 2593 C CA . GLU A 1 327 ? 167.147 181.974 121.773 1.00 63.69 561 GLU A CA 1
ATOM 2594 C C . GLU A 1 327 ? 167.823 182.015 123.137 1.00 63.69 561 GLU A C 1
ATOM 2595 O O . GLU A 1 327 ? 169.043 181.833 123.191 1.00 63.69 561 GLU A O 1
ATOM 2601 N N . ALA A 1 328 ? 167.092 182.251 124.232 1.00 64.28 562 ALA A N 1
ATOM 2602 C CA . ALA A 1 328 ? 167.802 182.746 125.407 1.00 64.28 562 ALA A CA 1
ATOM 2603 C C . ALA A 1 328 ? 168.675 181.676 126.070 1.00 64.28 562 ALA A C 1
ATOM 2604 O O . ALA A 1 328 ? 169.904 181.794 125.993 1.00 64.28 562 ALA A O 1
ATOM 2606 N N . PRO A 1 329 ? 168.143 180.628 126.718 1.00 62.64 563 PRO A N 1
ATOM 2607 C CA . PRO A 1 329 ? 169.058 179.559 127.144 1.00 62.64 563 PRO A CA 1
ATOM 2608 C C . PRO A 1 329 ? 169.196 178.459 126.113 1.00 62.64 563 PRO A C 1
ATOM 2609 O O . PRO A 1 329 ? 170.263 177.845 125.996 1.00 62.64 563 PRO A O 1
ATOM 2613 N N . TYR A 1 330 ? 168.138 178.200 125.353 1.00 56.27 564 TYR A N 1
ATOM 2614 C CA . TYR A 1 330 ? 168.135 177.124 124.377 1.00 56.27 564 TYR A CA 1
ATOM 2615 C C . TYR A 1 330 ? 168.798 177.593 123.093 1.00 56.27 564 TYR A C 1
ATOM 2616 O O . TYR A 1 330 ? 168.116 177.946 122.127 1.00 56.27 564 TYR A O 1
ATOM 2625 N N . THR A 1 331 ? 170.126 177.602 123.081 1.00 60.10 565 THR A N 1
ATOM 2626 C CA . THR A 1 331 ? 170.863 177.959 121.878 1.00 60.10 565 THR A CA 1
ATOM 2627 C C . THR A 1 331 ? 171.705 176.774 121.433 1.00 60.10 565 THR A C 1
ATOM 2628 O O . THR A 1 331 ? 171.824 176.503 120.235 1.00 60.10 565 THR A O 1
ATOM 2632 N N . SER A 1 332 ? 172.300 176.079 122.397 1.00 62.46 566 SER A N 1
ATOM 2633 C CA . SER A 1 332 ? 173.023 174.850 122.108 1.00 62.46 566 SER A CA 1
ATOM 2634 C C . SER A 1 332 ? 172.101 173.854 121.422 1.00 62.46 566 SER A C 1
ATOM 2635 O O . SER A 1 332 ? 170.980 173.613 121.878 1.00 62.46 566 SER A O 1
ATOM 2638 N N . GLU A 1 333 ? 172.578 173.275 120.324 1.00 64.20 567 GLU A N 1
ATOM 2639 C CA . GLU A 1 333 ? 171.762 172.366 119.533 1.00 64.20 567 GLU A CA 1
ATOM 2640 C C . GLU A 1 333 ? 171.260 171.167 120.325 1.00 64.20 567 GLU A C 1
ATOM 2641 O O . GLU A 1 333 ? 170.407 170.434 119.818 1.00 64.20 567 GLU A O 1
ATOM 2647 N N . GLU A 1 334 ? 171.764 170.941 121.539 1.00 65.98 568 GLU A N 1
ATOM 2648 C CA . GLU A 1 334 ? 171.189 169.898 122.381 1.00 65.98 568 GLU A CA 1
ATOM 2649 C C . GLU A 1 334 ? 169.982 170.418 123.147 1.00 65.98 568 GLU A C 1
ATOM 2650 O O . GLU A 1 334 ? 168.914 169.796 123.124 1.00 65.98 568 GLU A O 1
ATOM 2656 N N . GLU A 1 335 ? 170.137 171.547 123.841 1.00 63.01 569 GLU A N 1
ATOM 2657 C CA . GLU A 1 335 ? 169.022 172.113 124.590 1.00 63.01 569 GLU A CA 1
ATOM 2658 C C . GLU A 1 335 ? 167.830 172.377 123.684 1.00 63.01 569 GLU A C 1
ATOM 2659 O O . GLU A 1 335 ? 166.682 172.383 124.141 1.00 63.01 569 GLU A O 1
ATOM 2665 N N . GLN A 1 336 ? 168.080 172.584 122.392 1.00 60.20 570 GLN A N 1
ATOM 2666 C CA . GLN A 1 336 ? 166.986 172.798 121.455 1.00 60.20 570 GLN A CA 1
ATOM 2667 C C . GLN A 1 336 ? 166.101 171.562 121.354 1.00 60.20 570 GLN A C 1
ATOM 2668 O O . GLN A 1 336 ? 164.869 171.667 121.398 1.00 60.20 570 GLN A O 1
ATOM 2674 N N . GLU A 1 337 ? 166.707 170.376 121.240 1.00 61.67 571 GLU A N 1
ATOM 2675 C CA . GLU A 1 337 ? 165.913 169.152 121.235 1.00 61.67 571 GLU A CA 1
ATOM 2676 C C . GLU A 1 337 ? 165.254 168.913 122.583 1.00 61.67 571 GLU A C 1
ATOM 2677 O O . GLU A 1 337 ? 164.099 168.475 122.638 1.00 61.67 571 GLU A O 1
ATOM 2683 N N . ARG A 1 338 ? 165.974 169.179 123.673 1.00 55.58 572 ARG A N 1
ATOM 2684 C CA . ARG A 1 338 ? 165.404 169.003 125.004 1.00 55.58 572 ARG A CA 1
ATOM 2685 C C . ARG A 1 338 ? 164.126 169.811 125.157 1.00 55.58 572 ARG A C 1
ATOM 2686 O O . ARG A 1 338 ? 163.089 169.275 125.562 1.00 55.58 572 ARG A O 1
ATOM 2694 N N . LEU A 1 339 ? 164.182 171.105 124.843 1.00 51.32 573 LEU A N 1
ATOM 2695 C CA . LEU A 1 339 ? 162.966 171.909 124.849 1.00 51.32 573 LEU A CA 1
ATOM 2696 C C . LEU A 1 339 ? 161.931 171.353 123.889 1.00 51.32 573 LEU A C 1
ATOM 2697 O O . LEU A 1 339 ? 160.744 171.288 124.229 1.00 51.32 573 LEU A O 1
ATOM 2702 N N . LEU A 1 340 ? 162.358 170.944 122.694 1.00 52.45 574 LEU A N 1
ATOM 2703 C CA . LEU A 1 340 ? 161.410 170.444 121.708 1.00 52.45 574 LEU A CA 1
ATOM 2704 C C . LEU A 1 340 ? 160.679 169.215 122.222 1.00 52.45 574 LEU A C 1
ATOM 2705 O O . LEU A 1 340 ? 159.476 169.056 121.993 1.00 52.45 574 LEU A O 1
ATOM 2710 N N . GLY A 1 341 ? 161.385 168.337 122.925 1.00 52.99 575 GLY A N 1
ATOM 2711 C CA . GLY A 1 341 ? 160.775 167.173 123.524 1.00 52.99 575 GLY A CA 1
ATOM 2712 C C . GLY A 1 341 ? 159.734 167.487 124.572 1.00 52.99 575 GLY A C 1
ATOM 2713 O O . GLY A 1 341 ? 158.890 166.630 124.858 1.00 52.99 575 GLY A O 1
ATOM 2714 N N . LEU A 1 342 ? 159.753 168.692 125.143 1.00 49.52 576 LEU A N 1
ATOM 2715 C CA . LEU A 1 342 ? 158.757 169.049 126.145 1.00 49.52 576 LEU A CA 1
ATOM 2716 C C . LEU A 1 342 ? 157.416 169.356 125.504 1.00 49.52 576 LEU A C 1
ATOM 2717 O O . LEU A 1 342 ? 156.376 168.889 125.979 1.00 49.52 576 LEU A O 1
ATOM 2722 N N . TYR A 1 343 ? 157.409 170.142 124.431 1.00 46.00 577 TYR A N 1
ATOM 2723 C CA . TYR A 1 343 ? 156.172 170.334 123.694 1.00 46.00 577 TYR A CA 1
ATOM 2724 C C . TYR A 1 343 ? 155.671 169.045 123.074 1.00 46.00 577 TYR A C 1
ATOM 2725 O O . TYR A 1 343 ? 154.460 168.876 122.942 1.00 46.00 577 TYR A O 1
ATOM 2734 N N . GLN A 1 344 ? 156.567 168.131 122.704 1.00 49.51 578 GLN A N 1
ATOM 2735 C CA . GLN A 1 344 ? 156.125 166.809 122.279 1.00 49.51 578 GLN A CA 1
ATOM 2736 C C . GLN A 1 344 ? 155.353 166.122 123.393 1.00 49.51 578 GLN A C 1
ATOM 2737 O O . GLN A 1 344 ? 154.281 165.549 123.159 1.00 49.51 578 GLN A O 1
ATOM 2743 N N . TYR A 1 345 ? 155.886 166.182 124.614 1.00 45.52 579 TYR A N 1
ATOM 2744 C CA . TYR A 1 345 ? 155.206 165.595 125.759 1.00 45.52 579 TYR A CA 1
ATOM 2745 C C . TYR A 1 345 ? 153.813 166.183 125.924 1.00 45.52 579 TYR A C 1
ATOM 2746 O O . TYR A 1 345 ? 152.828 165.445 126.005 1.00 45.52 579 TYR A O 1
ATOM 2755 N N . LEU A 1 346 ? 153.708 167.511 125.965 1.00 44.36 580 LEU A N 1
ATOM 2756 C CA . LEU A 1 346 ? 152.410 168.132 126.200 1.00 44.36 580 LEU A CA 1
ATOM 2757 C C . LEU A 1 346 ? 151.451 167.904 125.041 1.00 44.36 580 LEU A C 1
ATOM 2758 O O . LEU A 1 346 ? 150.251 167.710 125.262 1.00 44.36 580 LEU A O 1
ATOM 2763 N N . HIS A 1 347 ? 151.956 167.883 123.807 1.00 44.90 581 HIS A N 1
ATOM 2764 C CA . HIS A 1 347 ? 151.088 167.682 122.656 1.00 44.90 581 HIS A CA 1
ATOM 2765 C C . HIS A 1 347 ? 150.524 166.272 122.638 1.00 44.90 581 HIS A C 1
ATOM 2766 O O . HIS A 1 347 ? 149.342 166.075 122.341 1.00 44.90 581 HIS A O 1
ATOM 2773 N N . SER A 1 348 ? 151.354 165.275 122.950 1.00 45.82 582 SER A N 1
ATOM 2774 C CA . SER A 1 348 ? 150.842 163.913 123.038 1.00 45.82 582 SER A CA 1
ATOM 2775 C C . SER A 1 348 ? 149.907 163.757 124.225 1.00 45.82 582 SER A C 1
ATOM 2776 O O . SER A 1 348 ? 148.909 163.036 124.144 1.00 45.82 582 SER A O 1
ATOM 2779 N N . ARG A 1 349 ? 150.207 164.434 125.334 1.00 46.48 583 ARG A N 1
ATOM 2780 C CA . ARG A 1 349 ? 149.429 164.234 126.547 1.00 46.48 583 ARG A CA 1
ATOM 2781 C C . ARG A 1 349 ? 148.080 164.929 126.474 1.00 46.48 583 ARG A C 1
ATOM 2782 O O . ARG A 1 349 ? 147.141 164.525 127.165 1.00 46.48 583 ARG A O 1
ATOM 2790 N N . ALA A 1 350 ? 147.955 165.967 125.653 1.00 44.27 584 ALA A N 1
ATOM 2791 C CA . ALA A 1 350 ? 146.690 166.672 125.503 1.00 44.27 584 ALA A CA 1
ATOM 2792 C C . ALA A 1 350 ? 145.921 166.244 124.259 1.00 44.27 584 ALA A C 1
ATOM 2793 O O . ALA A 1 350 ? 144.899 166.854 123.934 1.00 44.27 584 ALA A O 1
ATOM 2795 N N . HIS A 1 351 ? 146.383 165.208 123.559 1.00 48.38 585 HIS A N 1
ATOM 2796 C CA . HIS A 1 351 ? 145.702 164.703 122.373 1.00 48.38 585 HIS A CA 1
ATOM 2797 C C . HIS A 1 351 ? 145.569 163.188 122.415 1.00 48.38 585 HIS A C 1
ATOM 2798 O O . HIS A 1 351 ? 145.439 162.543 121.373 1.00 48.38 585 HIS A O 1
ATOM 2805 N N . ASN A 1 352 ? 145.614 162.602 123.606 1.00 58.69 586 ASN A N 1
ATOM 2806 C CA . ASN A 1 352 ? 145.334 161.182 123.745 1.00 58.69 586 ASN A CA 1
ATOM 2807 C C . ASN A 1 352 ? 143.849 160.944 123.524 1.00 58.69 586 ASN A C 1
ATOM 2808 O O . ASN A 1 352 ? 143.029 161.244 124.396 1.00 58.69 586 ASN A O 1
ATOM 2813 N N . ALA A 1 353 ? 143.508 160.418 122.344 1.00 62.00 587 ALA A N 1
ATOM 2814 C CA . ALA A 1 353 ? 142.115 160.364 121.906 1.00 62.00 587 ALA A CA 1
ATOM 2815 C C . ALA A 1 353 ? 141.216 159.716 122.951 1.00 62.00 587 ALA A C 1
ATOM 2816 O O . ALA A 1 353 ? 140.026 160.038 123.047 1.00 62.00 587 ALA A O 1
ATOM 2818 N N . SER A 1 354 ? 141.766 158.801 123.747 1.00 64.70 588 SER A N 1
ATOM 2819 C CA . SER A 1 354 ? 140.985 158.197 124.820 1.00 64.70 588 SER A CA 1
ATOM 2820 C C . SER A 1 354 ? 140.759 159.192 125.952 1.00 64.70 588 SER A C 1
ATOM 2821 O O . SER A 1 354 ? 139.617 159.520 126.293 1.00 64.70 588 SER A O 1
ATOM 2824 N N . ARG A 1 355 ? 141.844 159.687 126.543 1.00 62.51 589 ARG A N 1
ATOM 2825 C CA . ARG A 1 355 ? 141.778 160.640 127.636 1.00 62.51 589 ARG A CA 1
ATOM 2826 C C . ARG A 1 355 ? 142.307 161.995 127.189 1.00 62.51 589 ARG A C 1
ATOM 2827 O O . ARG A 1 355 ? 143.529 162.206 127.187 1.00 62.51 589 ARG A O 1
ATOM 2835 N N . PRO A 1 356 ? 141.444 162.926 126.805 1.00 57.98 590 PRO A N 1
ATOM 2836 C CA . PRO A 1 356 ? 141.924 164.251 126.408 1.00 57.98 590 PRO A CA 1
ATOM 2837 C C . PRO A 1 356 ? 141.938 165.222 127.575 1.00 57.98 590 PRO A C 1
ATOM 2838 O O . PRO A 1 356 ? 141.062 165.169 128.440 1.00 57.98 590 PRO A O 1
ATOM 2842 N N . LEU A 1 357 ? 142.928 166.110 127.611 1.00 45.87 591 LEU A N 1
ATOM 2843 C CA . LEU A 1 357 ? 143.023 167.149 128.623 1.00 45.87 591 LEU A CA 1
ATOM 2844 C C . LEU A 1 357 ? 142.768 168.494 127.957 1.00 45.87 591 LEU A C 1
ATOM 2845 O O . LEU A 1 357 ? 142.739 168.601 126.729 1.00 45.87 591 LEU A O 1
ATOM 2850 N N . LYS A 1 358 ? 142.572 169.535 128.765 1.00 40.89 592 LYS A N 1
ATOM 2851 C CA . LYS A 1 358 ? 142.442 170.863 128.181 1.00 40.89 592 LYS A CA 1
ATOM 2852 C C . LYS A 1 358 ? 143.169 171.929 128.991 1.00 40.89 592 LYS A C 1
ATOM 2853 O O . LYS A 1 358 ? 142.909 173.121 128.799 1.00 40.89 592 LYS A O 1
ATOM 2859 N N . THR A 1 359 ? 144.074 171.531 129.879 1.00 30.82 593 THR A N 1
ATOM 2860 C CA . THR A 1 359 ? 144.984 172.442 130.559 1.00 30.82 593 THR A CA 1
ATOM 2861 C C . THR A 1 359 ? 146.038 171.612 131.269 1.00 30.82 593 THR A C 1
ATOM 2862 O O . THR A 1 359 ? 145.696 170.708 132.032 1.00 30.82 593 THR A O 1
ATOM 2866 N N . ILE A 1 360 ? 147.313 171.892 131.032 1.00 27.27 594 ILE A N 1
ATOM 2867 C CA . ILE A 1 360 ? 148.371 171.172 131.726 1.00 27.27 594 ILE A CA 1
ATOM 2868 C C . ILE A 1 360 ? 149.203 172.201 132.475 1.00 27.27 594 ILE A C 1
ATOM 2869 O O . ILE A 1 360 ? 148.966 173.405 132.353 1.00 27.27 594 ILE A O 1
ATOM 2874 N N . TYR A 1 361 ? 150.162 171.738 133.271 1.00 34.10 595 TYR A N 1
ATOM 2875 C CA . TYR A 1 361 ? 151.117 172.580 133.973 1.00 34.10 595 TYR A CA 1
ATOM 2876 C C . TYR A 1 361 ? 152.184 171.673 134.551 1.00 34.10 595 TYR A C 1
ATOM 2877 O O . TYR A 1 361 ? 151.866 170.614 135.084 1.00 34.10 595 TYR A O 1
ATOM 2886 N N . TYR A 1 362 ? 153.438 172.078 134.440 1.00 34.01 596 TYR A N 1
ATOM 2887 C CA . TYR A 1 362 ? 154.532 171.244 134.912 1.00 34.01 596 TYR A CA 1
ATOM 2888 C C . TYR A 1 362 ? 155.569 172.139 135.558 1.00 34.01 596 TYR A C 1
ATOM 2889 O O . TYR A 1 362 ? 156.197 172.940 134.869 1.00 34.01 596 TYR A O 1
ATOM 2898 N N . THR A 1 363 ? 155.764 171.998 136.862 1.00 45.39 597 THR A N 1
ATOM 2899 C CA . THR A 1 363 ? 156.691 172.839 137.611 1.00 45.39 597 THR A CA 1
ATOM 2900 C C . THR A 1 363 ? 157.887 171.991 138.029 1.00 45.39 597 THR A C 1
ATOM 2901 O O . THR A 1 363 ? 157.912 171.437 139.128 1.00 45.39 597 THR A O 1
ATOM 2905 N N . GLY A 1 364 ? 158.881 171.898 137.155 1.00 38.05 598 GLY A N 1
ATOM 2906 C CA . GLY A 1 364 ? 159.988 171.002 137.376 1.00 38.05 598 GLY A CA 1
ATOM 2907 C C . GLY A 1 364 ? 161.228 171.648 137.953 1.00 38.05 598 GLY A C 1
ATOM 2908 O O . GLY A 1 364 ? 161.209 172.783 138.434 1.00 38.05 598 GLY A O 1
ATOM 2909 N N . PRO A 1 365 ? 162.339 170.913 137.920 1.00 42.44 599 PRO A N 1
ATOM 2910 C CA . PRO A 1 365 ? 163.652 171.479 138.274 1.00 42.44 599 PRO A CA 1
ATOM 2911 C C . PRO A 1 365 ? 164.346 172.190 137.122 1.00 42.44 599 PRO A C 1
ATOM 2912 O O . PRO A 1 365 ? 165.552 172.445 137.221 1.00 42.44 599 PRO A O 1
ATOM 2916 N N . ASN A 1 366 ? 163.612 172.507 136.067 1.00 44.30 600 ASN A N 1
ATOM 2917 C CA . ASN A 1 366 ? 164.118 173.131 134.857 1.00 44.30 600 ASN A CA 1
ATOM 2918 C C . ASN A 1 366 ? 163.007 174.050 134.389 1.00 44.30 600 ASN A C 1
ATOM 2919 O O . ASN A 1 366 ? 162.175 174.451 135.204 1.00 44.30 600 ASN A O 1
ATOM 2924 N N . GLU A 1 367 ? 163.010 174.440 133.122 1.00 48.39 601 GLU A N 1
ATOM 2925 C CA . GLU A 1 367 ? 161.879 175.167 132.567 1.00 48.39 601 GLU A CA 1
ATOM 2926 C C . GLU A 1 367 ? 160.578 174.538 133.046 1.00 48.39 601 GLU A C 1
ATOM 2927 O O . GLU A 1 367 ? 160.425 173.316 133.020 1.00 48.39 601 GLU A O 1
ATOM 2933 N N . ASN A 1 368 ? 159.660 175.368 133.519 1.00 37.00 602 ASN A N 1
ATOM 2934 C CA . ASN A 1 368 ? 158.353 174.911 133.957 1.00 37.00 602 ASN A CA 1
ATOM 2935 C C . ASN A 1 368 ? 157.320 175.493 133.007 1.00 37.00 602 ASN A C 1
ATOM 2936 O O . ASN A 1 368 ? 157.333 176.695 132.735 1.00 37.00 602 ASN A O 1
ATOM 2941 N N . LEU A 1 369 ? 156.459 174.639 132.468 1.00 31.20 603 LEU A N 1
ATOM 2942 C CA . LEU A 1 369 ? 155.684 174.992 131.294 1.00 31.20 603 LEU A CA 1
ATOM 2943 C C . LEU A 1 369 ? 154.199 174.790 131.531 1.00 31.20 603 LEU A C 1
ATOM 2944 O O . LEU A 1 369 ? 153.780 174.000 132.376 1.00 31.20 603 LEU A O 1
ATOM 2949 N N . LEU A 1 370 ? 153.414 175.524 130.756 1.00 38.38 604 LEU A N 1
ATOM 2950 C CA . LEU A 1 370 ? 151.970 175.405 130.732 1.00 38.38 604 LEU A CA 1
ATOM 2951 C C . LEU A 1 370 ? 151.555 175.072 129.311 1.00 38.38 604 LEU A C 1
ATOM 2952 O O . LEU A 1 370 ? 152.277 175.365 128.359 1.00 38.38 604 LEU A O 1
ATOM 2957 N N . ALA A 1 371 ? 150.390 174.454 129.166 1.00 61.24 605 ALA A N 1
ATOM 2958 C CA . ALA A 1 371 ? 149.908 174.038 127.866 1.00 61.24 605 ALA A CA 1
ATOM 2959 C C . ALA A 1 371 ? 148.386 174.171 127.828 1.00 61.24 605 ALA A C 1
ATOM 2960 O O . ALA A 1 371 ? 147.643 173.274 128.206 1.00 61.24 605 ALA A O 1
ATOM 2962 N N . TRP A 1 372 ? 147.911 175.308 127.340 1.00 40.57 606 TRP A N 1
ATOM 2963 C CA . TRP A 1 372 ? 146.478 175.511 127.203 1.00 40.57 606 TRP A CA 1
ATOM 2964 C C . TRP A 1 372 ? 146.000 174.940 125.877 1.00 40.57 606 TRP A C 1
ATOM 2965 O O . TRP A 1 372 ? 146.735 174.932 124.889 1.00 40.57 606 TRP A O 1
ATOM 2976 N N . VAL A 1 373 ? 144.756 174.472 125.855 1.00 38.41 607 VAL A N 1
ATOM 2977 C CA . VAL A 1 373 ? 144.150 173.876 124.667 1.00 38.41 607 VAL A CA 1
ATOM 2978 C C . VAL A 1 373 ? 142.653 174.118 124.737 1.00 38.41 607 VAL A C 1
ATOM 2979 O O . VAL A 1 373 ? 142.039 173.923 125.787 1.00 38.41 607 VAL A O 1
ATOM 2983 N N . THR A 1 374 ? 142.063 174.554 123.632 1.00 42.72 608 THR A N 1
ATOM 2984 C CA . THR A 1 374 ? 140.620 174.730 123.540 1.00 42.72 608 THR A CA 1
ATOM 2985 C C . THR A 1 374 ? 140.162 174.411 122.123 1.00 42.72 608 THR A C 1
ATOM 2986 O O . THR A 1 374 ? 140.893 173.821 121.326 1.00 42.72 608 THR A O 1
ATOM 2990 N N . GLY A 1 375 ? 138.927 174.802 121.818 1.00 43.86 609 GLY A N 1
ATOM 2991 C CA . GLY A 1 375 ? 138.374 174.503 120.509 1.00 43.86 609 GLY A CA 1
ATOM 2992 C C . GLY A 1 375 ? 139.078 175.233 119.386 1.00 43.86 609 GLY A C 1
ATOM 2993 O O . GLY A 1 375 ? 139.274 174.684 118.301 1.00 43.86 609 GLY A O 1
ATOM 2994 N N . ALA A 1 376 ? 139.473 176.480 119.629 1.00 42.39 610 ALA A N 1
ATOM 2995 C CA . ALA A 1 376 ? 139.994 177.307 118.548 1.00 42.39 610 ALA A CA 1
ATOM 2996 C C . ALA A 1 376 ? 141.507 177.209 118.397 1.00 42.39 610 ALA A C 1
ATOM 2997 O O . ALA A 1 376 ? 142.011 177.277 117.272 1.00 42.39 610 ALA A O 1
ATOM 2999 N N . PHE A 1 377 ? 142.249 177.050 119.490 1.00 40.67 611 PHE A N 1
ATOM 3000 C CA . PHE A 1 377 ? 143.691 177.216 119.428 1.00 40.67 611 PHE A CA 1
ATOM 3001 C C . PHE A 1 377 ? 144.378 176.353 120.473 1.00 40.67 611 PHE A C 1
ATOM 3002 O O . PHE A 1 377 ? 143.856 176.146 121.568 1.00 40.67 611 PHE A O 1
ATOM 3010 N N . GLU A 1 378 ? 145.565 175.872 120.122 1.00 39.25 612 GLU A N 1
ATOM 3011 C CA . GLU A 1 378 ? 146.449 175.156 121.027 1.00 39.25 612 GLU A CA 1
ATOM 3012 C C . GLU A 1 378 ? 147.618 176.065 121.363 1.00 39.25 612 GLU A C 1
ATOM 3013 O O . GLU A 1 378 ? 148.378 176.451 120.471 1.00 39.25 612 GLU A O 1
ATOM 3019 N N . LEU A 1 379 ? 147.763 176.399 122.640 1.00 34.22 613 LEU A N 1
ATOM 3020 C CA . LEU A 1 379 ? 148.785 177.321 123.111 1.00 34.22 613 LEU A CA 1
ATOM 3021 C C . LEU A 1 379 ? 149.708 176.604 124.084 1.00 34.22 613 LEU A C 1
ATOM 3022 O O . LEU A 1 379 ? 149.268 176.176 125.153 1.00 34.22 613 LEU A O 1
ATOM 3027 N N . TYR A 1 380 ? 150.981 176.479 123.720 1.00 35.46 614 TYR A N 1
ATOM 3028 C CA . TYR A 1 380 ? 151.984 175.835 124.555 1.00 35.46 614 TYR A CA 1
ATOM 3029 C C . TYR A 1 380 ? 153.022 176.876 124.929 1.00 35.46 614 TYR A C 1
ATOM 3030 O O . TYR A 1 380 ? 153.421 177.673 124.084 1.00 35.46 614 TYR A O 1
ATOM 3039 N N . MET A 1 381 ? 153.447 176.889 126.185 1.00 35.26 615 MET A N 1
ATOM 3040 C CA . MET A 1 381 ? 154.397 177.889 126.645 1.00 35.26 615 MET A CA 1
ATOM 3041 C C . MET A 1 381 ? 155.593 177.223 127.310 1.00 35.26 615 MET A C 1
ATOM 3042 O O . MET A 1 381 ? 155.642 176.004 127.474 1.00 35.26 615 MET A O 1
ATOM 3047 N N . CYS A 1 382 ? 156.572 178.040 127.688 1.00 36.94 616 CYS A N 1
ATOM 3048 C CA . CYS A 1 382 ? 157.729 177.553 128.424 1.00 36.94 616 CYS A CA 1
ATOM 3049 C C . CYS A 1 382 ? 158.385 178.724 129.132 1.00 36.94 616 CYS A C 1
ATOM 3050 O O . CYS A 1 382 ? 158.851 179.666 128.477 1.00 36.94 616 CYS A O 1
ATOM 3053 N N . TYR A 1 383 ? 158.430 178.629 130.462 1.00 42.31 617 TYR A N 1
ATOM 3054 C CA . TYR A 1 383 ? 158.817 179.665 131.406 1.00 42.31 617 TYR A CA 1
ATOM 3055 C C . TYR A 1 383 ? 160.222 179.423 131.946 1.00 42.31 617 TYR A C 1
ATOM 3056 O O . TYR A 1 383 ? 160.962 178.559 131.472 1.00 42.31 617 TYR A O 1
ATOM 3065 N N . SER A 1 384 ? 160.589 180.202 132.958 1.00 43.21 618 SER A N 1
ATOM 3066 C CA . SER A 1 384 ? 161.715 179.968 133.840 1.00 43.21 618 SER A CA 1
ATOM 3067 C C . SER A 1 384 ? 161.197 179.408 135.158 1.00 43.21 618 SER A C 1
ATOM 3068 O O . SER A 1 384 ? 160.180 179.878 135.671 1.00 43.21 618 SER A O 1
ATOM 3071 N N . PRO A 1 385 ? 161.874 178.405 135.729 1.00 35.78 619 PRO A N 1
ATOM 3072 C CA . PRO A 1 385 ? 161.291 177.658 136.855 1.00 35.78 619 PRO A CA 1
ATOM 3073 C C . PRO A 1 385 ? 160.817 178.510 138.016 1.00 35.78 619 PRO A C 1
ATOM 3074 O O . PRO A 1 385 ? 159.951 178.053 138.771 1.00 35.78 619 PRO A O 1
ATOM 3078 N N . LEU A 1 386 ? 161.336 179.721 138.189 1.00 36.86 620 LEU A N 1
ATOM 3079 C CA . LEU A 1 386 ? 160.925 180.581 139.296 1.00 36.86 620 LEU A CA 1
ATOM 3080 C C . LEU A 1 386 ? 159.708 181.399 138.882 1.00 36.86 620 LEU A C 1
ATOM 3081 O O . LEU A 1 386 ? 159.687 182.625 138.933 1.00 36.86 620 LEU A O 1
ATOM 3086 N N . GLY A 1 387 ? 158.679 180.682 138.456 1.00 41.15 621 GLY A N 1
ATOM 3087 C CA . GLY A 1 387 ? 157.442 181.326 138.078 1.00 41.15 621 GLY A CA 1
ATOM 3088 C C . GLY A 1 387 ? 156.264 180.812 138.874 1.00 41.15 621 GLY A C 1
ATOM 3089 O O . GLY A 1 387 ? 155.866 179.655 138.730 1.00 41.15 621 GLY A O 1
ATOM 3090 N N . THR A 1 388 ? 155.702 181.663 139.722 1.00 42.64 622 THR A N 1
ATOM 3091 C CA . THR A 1 388 ? 154.504 181.297 140.454 1.00 42.64 622 THR A CA 1
ATOM 3092 C C . THR A 1 388 ? 153.372 180.985 139.486 1.00 42.64 622 THR A C 1
ATOM 3093 O O . THR A 1 388 ? 153.343 181.474 138.355 1.00 42.64 622 THR A O 1
ATOM 3097 N N . LYS A 1 389 ? 152.434 180.153 139.937 1.00 43.36 623 LYS A N 1
ATOM 3098 C CA . LYS A 1 389 ? 151.296 179.809 139.092 1.00 43.36 623 LYS A CA 1
ATOM 3099 C C . LYS A 1 389 ? 150.478 181.043 138.742 1.00 43.36 623 LYS A C 1
ATOM 3100 O O . LYS A 1 389 ? 149.923 181.136 137.643 1.00 43.36 623 LYS A O 1
ATOM 3106 N N . ALA A 1 390 ? 150.399 182.007 139.661 1.00 42.85 624 ALA A N 1
ATOM 3107 C CA . ALA A 1 390 ? 149.721 183.261 139.351 1.00 42.85 624 ALA A CA 1
ATOM 3108 C C . ALA A 1 390 ? 150.399 183.977 138.193 1.00 42.85 624 ALA A C 1
ATOM 3109 O O . ALA A 1 390 ? 149.728 184.464 137.274 1.00 42.85 624 ALA A O 1
ATOM 3111 N N . SER A 1 391 ? 151.730 184.049 138.218 1.00 44.04 625 SER A N 1
ATOM 3112 C CA . SER A 1 391 ? 152.455 184.709 137.139 1.00 44.04 625 SER A CA 1
ATOM 3113 C C . SER A 1 391 ? 152.237 184.000 135.812 1.00 44.04 625 SER A C 1
ATOM 3114 O O . SER A 1 391 ? 152.142 184.646 134.764 1.00 44.04 625 SER A O 1
ATOM 3117 N N . ALA A 1 392 ? 152.140 182.672 135.837 1.00 42.01 626 ALA A N 1
ATOM 3118 C CA . ALA A 1 392 ? 151.933 181.931 134.599 1.00 42.01 626 ALA A CA 1
ATOM 3119 C C . ALA A 1 392 ? 150.521 182.134 134.067 1.00 42.01 626 ALA A C 1
ATOM 3120 O O . ALA A 1 392 ? 150.322 182.296 132.859 1.00 42.01 626 ALA A O 1
ATOM 3122 N N . VAL A 1 393 ? 149.526 182.141 134.952 1.00 40.78 627 VAL A N 1
ATOM 3123 C CA . VAL A 1 393 ? 148.151 182.349 134.513 1.00 40.78 627 VAL A CA 1
ATOM 3124 C C . VAL A 1 393 ? 147.934 183.797 134.091 1.00 40.78 627 VAL A C 1
ATOM 3125 O O . VAL A 1 393 ? 146.985 184.109 133.362 1.00 40.78 627 VAL A O 1
ATOM 3129 N N . SER A 1 394 ? 148.818 184.701 134.509 1.00 43.01 628 SER A N 1
ATOM 3130 C CA . SER A 1 394 ? 148.746 186.068 134.004 1.00 43.01 628 SER A CA 1
ATOM 3131 C C . SER A 1 394 ? 149.420 186.189 132.642 1.00 43.01 628 SER A C 1
ATOM 3132 O O . SER A 1 394 ? 148.877 186.822 131.725 1.00 43.01 628 SER A O 1
ATOM 3135 N N . ALA A 1 395 ? 150.611 185.608 132.497 1.00 41.45 629 ALA A N 1
ATOM 3136 C CA . ALA A 1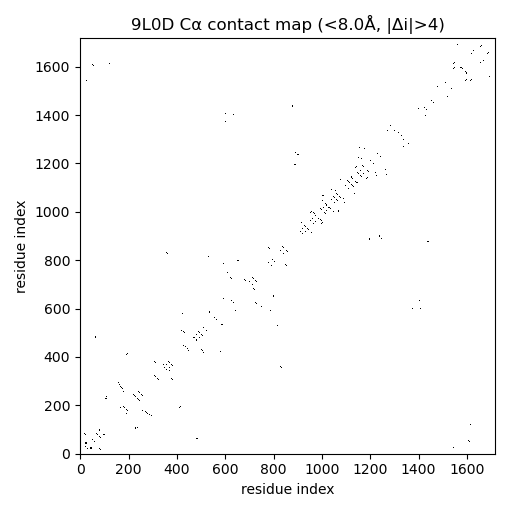 395 ? 151.282 185.564 131.206 1.00 41.45 629 ALA A CA 1
ATOM 3137 C C . ALA A 1 395 ? 150.463 184.850 130.142 1.00 41.45 629 ALA A C 1
ATOM 3138 O O . ALA A 1 395 ? 150.548 185.227 128.972 1.00 41.45 629 ALA A O 1
ATOM 3140 N N . ILE A 1 396 ? 149.650 183.859 130.519 1.00 44.67 630 ILE A N 1
ATOM 3141 C CA . ILE A 1 396 ? 148.840 183.134 129.544 1.00 44.67 630 ILE A CA 1
ATOM 3142 C C . ILE A 1 396 ? 147.674 183.952 129.017 1.00 44.67 630 ILE A C 1
ATOM 3143 O O . ILE A 1 396 ? 147.070 183.570 128.005 1.00 44.67 630 ILE A O 1
ATOM 3148 N N . HIS A 1 397 ? 147.324 185.053 129.669 1.00 45.67 631 HIS A N 1
ATOM 3149 C CA . HIS A 1 397 ? 146.341 185.963 129.107 1.00 45.67 631 HIS A CA 1
ATOM 3150 C C . HIS A 1 397 ? 146.997 187.153 128.433 1.00 45.67 631 HIS A C 1
ATOM 3151 O O . HIS A 1 397 ? 146.513 187.621 127.397 1.00 45.67 631 HIS A O 1
ATOM 3158 N N . LYS A 1 398 ? 148.116 187.624 128.982 1.00 46.13 632 LYS A N 1
ATOM 3159 C CA . LYS A 1 398 ? 148.863 188.688 128.320 1.00 46.13 632 LYS A CA 1
ATOM 3160 C C . LYS A 1 398 ? 149.325 188.257 126.933 1.00 46.13 632 LYS A C 1
ATOM 3161 O O . LYS A 1 398 ? 149.076 188.957 125.947 1.00 46.13 632 LYS A O 1
ATOM 3167 N N . LEU A 1 399 ? 150.007 187.113 126.839 1.00 46.64 633 LEU A N 1
ATOM 3168 C CA . LEU A 1 399 ? 150.463 186.615 125.546 1.00 46.64 633 LEU A CA 1
ATOM 3169 C C . LEU A 1 399 ? 149.301 186.395 124.591 1.00 46.64 633 LEU A C 1
ATOM 3170 O O . LEU A 1 399 ? 149.405 186.701 123.399 1.00 46.64 633 LEU A O 1
ATOM 3175 N N . MET A 1 400 ? 148.195 185.841 125.085 1.00 50.63 634 MET A N 1
ATOM 3176 C CA . MET A 1 400 ? 147.036 185.638 124.223 1.00 50.63 634 MET A CA 1
ATOM 3177 C C . MET A 1 400 ? 146.517 186.963 123.682 1.00 50.63 634 MET A C 1
ATOM 3178 O O . MET A 1 400 ? 146.071 187.042 122.531 1.00 50.63 634 MET A O 1
ATOM 3183 N N . ARG A 1 401 ? 146.574 188.019 124.495 1.00 52.14 635 ARG A N 1
ATOM 3184 C CA . ARG A 1 401 ? 146.160 189.327 124.007 1.00 52.14 635 ARG A CA 1
ATOM 3185 C C . ARG A 1 401 ? 147.117 189.838 122.937 1.00 52.14 635 ARG A C 1
ATOM 3186 O O . ARG A 1 401 ? 146.682 190.350 121.899 1.00 52.14 635 ARG A O 1
ATOM 3194 N N . TRP A 1 402 ? 148.425 189.699 123.169 1.00 53.18 636 TRP A N 1
ATOM 3195 C CA . TRP A 1 402 ? 149.404 190.124 122.173 1.00 53.18 636 TRP A CA 1
ATOM 3196 C C . TRP A 1 402 ? 149.230 189.356 120.872 1.00 53.18 636 TRP A C 1
ATOM 3197 O O . TRP A 1 402 ? 149.537 189.871 119.792 1.00 53.18 636 TRP A O 1
ATOM 3208 N N . ILE A 1 403 ? 148.744 188.121 120.955 1.00 54.91 637 ILE A N 1
ATOM 3209 C CA . ILE A 1 403 ? 148.519 187.337 119.747 1.00 54.91 637 ILE A CA 1
ATOM 3210 C C . ILE A 1 403 ? 147.277 187.831 119.022 1.00 54.91 637 ILE A C 1
ATOM 3211 O O . ILE A 1 403 ? 147.335 188.207 117.847 1.00 54.91 637 ILE A O 1
ATOM 3216 N N . ARG A 1 404 ? 146.135 187.844 119.712 1.00 60.61 638 ARG A N 1
ATOM 3217 C CA . ARG A 1 404 ? 144.894 188.269 119.069 1.00 60.61 638 ARG A CA 1
ATOM 3218 C C . ARG A 1 404 ? 145.001 189.689 118.527 1.00 60.61 638 ARG A C 1
ATOM 3219 O O . ARG A 1 404 ? 144.297 190.052 117.578 1.00 60.61 638 ARG A O 1
ATOM 3227 N N . LYS A 1 405 ? 145.884 190.505 119.105 1.00 60.37 639 LYS A N 1
ATOM 3228 C CA . LYS A 1 405 ? 146.065 191.863 118.603 1.00 60.37 639 LYS A CA 1
ATOM 3229 C C . LYS A 1 405 ? 146.958 191.884 117.369 1.00 60.37 639 LYS A C 1
ATOM 3230 O O . LYS A 1 405 ? 146.684 192.616 116.410 1.00 60.37 639 LYS A O 1
ATOM 3236 N N . GLU A 1 406 ? 148.027 191.094 117.369 1.00 63.75 640 GLU A N 1
ATOM 3237 C CA . GLU A 1 406 ? 148.999 191.095 116.284 1.00 63.75 640 GLU A CA 1
ATOM 3238 C C . GLU A 1 406 ? 148.791 189.911 115.338 1.00 63.75 640 GLU A C 1
ATOM 3239 O O . GLU A 1 406 ? 149.672 189.580 114.544 1.00 63.75 640 GLU A O 1
ATOM 3245 N N . GLU A 1 407 ? 147.615 189.285 115.389 1.00 65.31 641 GLU A N 1
ATOM 3246 C CA . GLU A 1 407 ? 147.384 188.037 114.669 1.00 65.31 641 GLU A CA 1
ATOM 3247 C C . GLU A 1 407 ? 147.575 188.191 113.168 1.00 65.31 641 GLU A C 1
ATOM 3248 O O . GLU A 1 407 ? 148.431 187.523 112.578 1.00 65.31 641 GLU A O 1
ATOM 3254 N N . ASP A 1 408 ? 146.794 189.078 112.545 1.00 65.56 642 ASP A N 1
ATOM 3255 C CA . ASP A 1 408 ? 146.787 189.190 111.090 1.00 65.56 642 ASP A CA 1
ATOM 3256 C C . ASP A 1 408 ? 148.171 189.426 110.503 1.00 65.56 642 ASP A C 1
ATOM 3257 O O . ASP A 1 408 ? 148.362 189.237 109.297 1.00 65.56 642 ASP A O 1
ATOM 3262 N N . ARG A 1 409 ? 149.147 189.826 111.319 1.00 64.23 643 ARG A N 1
ATOM 3263 C CA . ARG A 1 409 ? 150.494 189.999 110.799 1.00 64.23 643 ARG A CA 1
ATOM 3264 C C . ARG A 1 409 ? 151.248 188.677 110.756 1.00 64.23 643 ARG A C 1
ATOM 3265 O O . ARG A 1 409 ? 152.000 188.418 109.810 1.00 64.23 643 ARG A O 1
ATOM 3273 N N . LEU A 1 410 ? 151.063 187.823 111.762 1.00 58.96 644 LEU A N 1
ATOM 3274 C CA . LEU A 1 410 ? 151.882 186.621 111.864 1.00 58.96 644 LEU A CA 1
ATOM 3275 C C . LEU A 1 410 ? 151.230 185.382 111.269 1.00 58.96 644 LEU A C 1
ATOM 3276 O O . LEU A 1 410 ? 151.794 184.292 111.400 1.00 58.96 644 LEU A O 1
ATOM 3281 N N . PHE A 1 411 ? 150.074 185.510 110.621 1.00 52.25 645 PHE A N 1
ATOM 3282 C CA . PHE A 1 411 ? 149.358 184.356 110.105 1.00 52.25 645 PHE A CA 1
ATOM 3283 C C . PHE A 1 411 ? 149.025 184.537 108.625 1.00 52.25 645 PHE A C 1
ATOM 3284 O O . PHE A 1 411 ? 149.507 185.471 107.973 1.00 52.25 645 PHE A O 1
ATOM 3292 N N . ILE A 1 412 ? 148.214 183.628 108.096 1.00 66.20 646 ILE A N 1
ATOM 3293 C CA . ILE A 1 412 ? 147.683 183.713 106.741 1.00 66.20 646 ILE A CA 1
ATOM 3294 C C . ILE A 1 412 ? 146.177 183.553 106.891 1.00 66.20 646 ILE A C 1
ATOM 3295 O O . ILE A 1 412 ? 145.683 182.444 107.118 1.00 66.20 646 ILE A O 1
ATOM 3300 N N . LEU A 1 413 ? 145.440 184.659 106.771 1.00 76.17 647 LEU A N 1
ATOM 3301 C CA . LEU A 1 413 ? 144.052 184.666 107.218 1.00 76.17 647 LEU A CA 1
ATOM 3302 C C . LEU A 1 413 ? 143.088 184.197 106.138 1.00 76.17 647 LEU A C 1
ATOM 3303 O O . LEU A 1 413 ? 142.041 183.625 106.456 1.00 76.17 647 LEU A O 1
ATOM 3308 N N . THR A 1 414 ? 143.409 184.429 104.869 1.00 93.45 648 THR A N 1
ATOM 3309 C CA . THR A 1 414 ? 142.497 184.090 103.788 1.00 93.45 648 THR A CA 1
ATOM 3310 C C . THR A 1 414 ? 143.114 182.989 102.936 1.00 93.45 648 THR A C 1
ATOM 3311 O O . THR A 1 414 ? 144.219 183.169 102.396 1.00 93.45 648 THR A O 1
ATOM 3315 N N . PRO A 1 415 ? 142.447 181.848 102.785 1.00 100.44 649 PRO A N 1
ATOM 3316 C CA . PRO A 1 415 ? 142.972 180.812 101.892 1.00 100.44 649 PRO A CA 1
ATOM 3317 C C . PRO A 1 415 ? 142.773 181.209 100.440 1.00 100.44 649 PRO A C 1
ATOM 3318 O O . PRO A 1 415 ? 141.668 181.558 100.017 1.00 100.44 649 PRO A O 1
ATOM 3322 N N . LEU A 1 416 ? 143.858 181.156 99.677 1.00 103.58 650 LEU A N 1
ATOM 3323 C CA . LEU A 1 416 ? 143.854 181.560 98.279 1.00 103.58 650 LEU A CA 1
ATOM 3324 C C . LEU A 1 416 ? 143.649 180.334 97.405 1.00 103.58 650 LEU A C 1
ATOM 3325 O O . LEU A 1 416 ? 144.357 179.334 97.556 1.00 103.58 650 LEU A O 1
ATOM 3330 N N . THR A 1 417 ? 142.689 180.418 96.495 1.00 109.52 651 THR A N 1
ATOM 3331 C CA . THR A 1 417 ? 142.376 179.338 95.578 1.00 109.52 651 THR A CA 1
ATOM 3332 C C . THR A 1 417 ? 142.615 179.795 94.149 1.00 109.52 651 THR A C 1
ATOM 3333 O O . THR A 1 417 ? 142.362 180.953 93.806 1.00 109.52 651 THR A O 1
ATOM 3337 N N . TYR A 1 418 ? 143.110 178.880 93.325 1.00 113.22 652 TYR A N 1
ATOM 3338 C CA . TYR A 1 418 ? 143.360 179.165 91.922 1.00 113.22 652 TYR A CA 1
ATOM 3339 C C . TYR A 1 418 ? 142.075 179.466 91.164 1.00 113.22 652 TYR A C 1
ATOM 3340 O O . TYR A 1 418 ? 140.982 179.102 91.596 1.00 113.22 652 TYR A O 1
ATOM 3350 N N . GLU B 2 17 ? 128.104 145.355 123.988 1.00 120.06 17 GLU B N 1
ATOM 3351 C CA . GLU B 2 17 ? 129.480 145.831 124.080 1.00 120.06 17 GLU B CA 1
ATOM 3352 C C . GLU B 2 17 ? 130.262 145.012 125.093 1.00 120.06 17 GLU B C 1
ATOM 3353 O O . GLU B 2 17 ? 129.722 144.621 126.128 1.00 120.06 17 GLU B O 1
ATOM 3359 N N . LYS B 2 18 ? 131.535 144.748 124.806 1.00 98.21 18 LYS B N 1
ATOM 3360 C CA . LYS B 2 18 ? 132.376 143.980 125.711 1.00 98.21 18 LYS B CA 1
ATOM 3361 C C . LYS B 2 18 ? 133.702 144.692 125.924 1.00 98.21 18 LYS B C 1
ATOM 3362 O O . LYS B 2 18 ? 134.356 145.100 124.960 1.00 98.21 18 LYS B O 1
ATOM 3368 N N . GLN B 2 19 ? 134.089 144.845 127.184 1.00 87.55 19 GLN B N 1
ATOM 3369 C CA . GLN B 2 19 ? 135.388 145.388 127.550 1.00 87.55 19 GLN B CA 1
ATOM 3370 C C . GLN B 2 19 ? 136.167 144.313 128.291 1.00 87.55 19 GLN B C 1
ATOM 3371 O O . GLN B 2 19 ? 136.069 144.205 129.517 1.00 87.55 19 GLN B O 1
ATOM 3377 N N . PHE B 2 20 ? 136.933 143.519 127.545 1.00 69.08 20 PHE B N 1
ATOM 3378 C CA . PHE B 2 20 ? 137.754 142.471 128.130 1.00 69.08 20 PHE B CA 1
ATOM 3379 C C . PHE B 2 20 ? 138.890 143.122 128.896 1.00 69.08 20 PHE B C 1
ATOM 3380 O O . PHE B 2 20 ? 139.792 143.709 128.278 1.00 69.08 20 PHE B O 1
ATOM 3388 N N . PRO B 2 21 ? 138.902 143.050 130.226 1.00 58.46 21 PRO B N 1
ATOM 3389 C CA . PRO B 2 21 ? 139.986 143.667 130.975 1.00 58.46 21 PRO B CA 1
ATOM 3390 C C . PRO B 2 21 ? 141.255 142.849 130.832 1.00 58.46 21 PRO B C 1
ATOM 3391 O O . PRO B 2 21 ? 141.221 141.707 130.346 1.00 58.46 21 PRO B O 1
ATOM 3395 N N . PRO B 2 22 ? 142.399 143.393 131.234 1.00 49.09 22 PRO B N 1
ATOM 3396 C CA . PRO B 2 22 ? 143.629 142.603 131.194 1.00 49.09 22 PRO B CA 1
ATOM 3397 C C . PRO B 2 22 ? 143.526 141.397 132.110 1.00 49.09 22 PRO B C 1
ATOM 3398 O O . PRO B 2 22 ? 142.744 141.368 133.061 1.00 49.09 22 PRO B O 1
ATOM 3402 N N . ALA B 2 23 ? 144.330 140.385 131.806 1.00 37.62 23 ALA B N 1
ATOM 3403 C CA . ALA B 2 23 ? 144.290 139.137 132.547 1.00 37.62 23 ALA B CA 1
ATOM 3404 C C . ALA B 2 23 ? 145.593 138.398 132.308 1.00 37.62 23 ALA B C 1
ATOM 3405 O O . ALA B 2 23 ? 146.190 138.491 131.235 1.00 37.62 23 ALA B O 1
ATOM 3407 N N . LEU B 2 24 ? 146.019 137.654 133.319 1.00 32.42 24 LEU B N 1
ATOM 3408 C CA . LEU B 2 24 ? 147.305 136.978 133.271 1.00 32.42 24 LEU B CA 1
ATOM 3409 C C . LEU B 2 24 ? 147.289 135.932 132.166 1.00 32.42 24 LEU B C 1
ATOM 3410 O O . LEU B 2 24 ? 146.693 134.864 132.321 1.00 32.42 24 LEU B O 1
ATOM 3415 N N . LEU B 2 25 ? 147.948 136.237 131.050 1.00 32.51 25 LEU B N 1
ATOM 3416 C CA . LEU B 2 25 ? 148.014 135.284 129.949 1.00 32.51 25 LEU B CA 1
ATOM 3417 C C . LEU B 2 25 ? 148.983 134.155 130.259 1.00 32.51 25 LEU B C 1
ATOM 3418 O O . LEU B 2 25 ? 148.676 132.984 130.016 1.00 32.51 25 LEU B O 1
ATOM 3423 N N . SER B 2 26 ? 150.156 134.483 130.790 1.00 34.11 26 SER B N 1
ATOM 3424 C CA . SER B 2 26 ? 151.126 133.454 131.138 1.00 34.11 26 SER B CA 1
ATOM 3425 C C . SER B 2 26 ? 152.123 134.003 132.143 1.00 34.11 26 SER B C 1
ATOM 3426 O O . SER B 2 26 ? 152.196 135.206 132.385 1.00 34.11 26 SER B O 1
ATOM 3429 N N . PHE B 2 27 ? 152.913 133.098 132.708 1.00 31.16 27 PHE B N 1
ATOM 3430 C CA . PHE B 2 27 ? 153.935 133.461 133.686 1.00 31.16 27 PHE B CA 1
ATOM 3431 C C . PHE B 2 27 ? 154.987 132.369 133.650 1.00 31.16 27 PHE B C 1
ATOM 3432 O O . PHE B 2 27 ? 154.646 131.191 133.719 1.00 31.16 27 PHE B O 1
ATOM 3440 N N . PHE B 2 28 ? 156.258 132.726 133.549 1.00 25.34 28 PHE B N 1
ATOM 3441 C CA . PHE B 2 28 ? 157.231 131.651 133.606 1.00 25.34 28 PHE B CA 1
ATOM 3442 C C . PHE B 2 28 ? 158.538 132.137 134.199 1.00 25.34 28 PHE B C 1
ATOM 3443 O O . PHE B 2 28 ? 158.742 133.332 134.415 1.00 25.34 28 PHE B O 1
ATOM 3451 N N . ILE B 2 29 ? 159.401 131.174 134.498 1.00 29.16 29 ILE B N 1
ATOM 3452 C CA . ILE B 2 29 ? 160.689 131.399 135.138 1.00 29.16 29 ILE B CA 1
ATOM 3453 C C . ILE B 2 29 ? 161.689 130.477 134.478 1.00 29.16 29 ILE B C 1
ATOM 3454 O O . ILE B 2 29 ? 161.479 129.257 134.447 1.00 29.16 29 ILE B O 1
ATOM 3459 N N . TYR B 2 30 ? 162.775 131.049 133.971 1.00 31.56 30 TYR B N 1
ATOM 3460 C CA . TYR B 2 30 ? 163.795 130.267 133.304 1.00 31.56 30 TYR B CA 1
ATOM 3461 C C . TYR B 2 30 ? 165.168 130.716 133.771 1.00 31.56 30 TYR B C 1
ATOM 3462 O O . TYR B 2 30 ? 165.314 131.663 134.547 1.00 31.56 30 TYR B O 1
ATOM 3471 N N . ASN B 2 31 ? 166.175 130.017 133.279 1.00 38.92 31 ASN B N 1
ATOM 3472 C CA . ASN B 2 31 ? 167.569 130.266 133.595 1.00 38.92 31 ASN B CA 1
ATOM 3473 C C . ASN B 2 31 ? 168.392 129.887 132.376 1.00 38.92 31 ASN B C 1
ATOM 3474 O O . ASN B 2 31 ? 168.551 128.696 132.084 1.00 38.92 31 ASN B O 1
ATOM 3479 N N . PRO B 2 32 ? 168.930 130.856 131.637 1.00 38.13 32 PRO B N 1
ATOM 3480 C CA . PRO B 2 32 ? 169.588 130.552 130.364 1.00 38.13 32 PRO B CA 1
ATOM 3481 C C . PRO B 2 32 ? 170.934 129.857 130.479 1.00 38.13 32 PRO B C 1
ATOM 3482 O O . PRO B 2 32 ? 171.617 129.722 129.461 1.00 38.13 32 PRO B O 1
ATOM 3486 N N . ARG B 2 33 ? 171.352 129.413 131.662 1.00 49.69 33 ARG B N 1
ATOM 3487 C CA . ARG B 2 33 ? 172.533 128.563 131.743 1.00 49.69 33 ARG B CA 1
ATOM 3488 C C . ARG B 2 33 ? 172.181 127.086 131.746 1.00 49.69 33 ARG B C 1
ATOM 3489 O O . ARG B 2 33 ? 172.897 126.284 131.137 1.00 49.69 33 ARG B O 1
ATOM 3497 N N . PHE B 2 34 ? 171.103 126.712 132.428 1.00 51.24 34 PHE B N 1
ATOM 3498 C CA . PHE B 2 34 ? 170.664 125.324 132.490 1.00 51.24 34 PHE B CA 1
ATOM 3499 C C . PHE B 2 34 ? 170.355 124.856 131.078 1.00 51.24 34 PHE B C 1
ATOM 3500 O O . PHE B 2 34 ? 169.815 125.618 130.271 1.00 51.24 34 PHE B O 1
ATOM 3508 N N . GLY B 2 35 ? 170.679 123.604 130.784 1.00 70.40 35 GLY B N 1
ATOM 3509 C CA . GLY B 2 35 ? 170.560 123.087 129.445 1.00 70.40 35 GLY B CA 1
ATOM 3510 C C . GLY B 2 35 ? 171.260 123.971 128.433 1.00 70.40 35 GLY B C 1
ATOM 3511 O O . GLY B 2 35 ? 170.640 124.500 127.508 1.00 70.40 35 GLY B O 1
ATOM 3512 N N . PRO B 2 36 ? 172.574 124.155 128.594 1.00 77.53 36 PRO B N 1
ATOM 3513 C CA . PRO B 2 36 ? 173.307 125.035 127.678 1.00 77.53 36 PRO B CA 1
ATOM 3514 C C . PRO B 2 36 ? 173.411 124.493 126.267 1.00 77.53 36 PRO B C 1
ATOM 3515 O O . PRO B 2 36 ? 173.603 125.284 125.333 1.00 77.53 36 PRO B O 1
ATOM 3519 N N . ARG B 2 37 ? 173.284 123.186 126.082 1.00 91.13 37 ARG B N 1
ATOM 3520 C CA . ARG B 2 37 ? 173.430 122.570 124.775 1.00 91.13 37 ARG B CA 1
ATOM 3521 C C . ARG B 2 37 ? 172.073 122.125 124.240 1.00 91.13 37 ARG B C 1
ATOM 3522 O O . ARG B 2 37 ? 171.160 121.786 124.996 1.00 91.13 37 ARG B O 1
ATOM 3530 N N . GLU B 2 38 ? 171.953 122.134 122.914 1.00 94.41 38 GLU B N 1
ATOM 3531 C CA . GLU B 2 38 ? 170.697 121.763 122.278 1.00 94.41 38 GLU B CA 1
ATOM 3532 C C . GLU B 2 38 ? 170.345 120.318 122.611 1.00 94.41 38 GLU B C 1
ATOM 3533 O O . GLU B 2 38 ? 171.200 119.516 122.993 1.00 94.41 38 GLU B O 1
ATOM 3539 N N . GLY B 2 39 ? 169.065 119.991 122.467 1.00 88.72 39 GLY B N 1
ATOM 3540 C CA . GLY B 2 39 ? 168.536 118.783 123.057 1.00 88.72 39 GLY B CA 1
ATOM 3541 C C . GLY B 2 39 ? 168.256 118.887 124.538 1.00 88.72 39 GLY B C 1
ATOM 3542 O O . GLY B 2 39 ? 167.564 118.022 125.085 1.00 88.72 39 GLY B O 1
ATOM 3543 N N . GLN B 2 40 ? 168.771 119.919 125.204 1.00 85.36 40 GLN B N 1
ATOM 3544 C CA . GLN B 2 40 ? 168.471 120.188 126.599 1.00 85.36 40 GLN B CA 1
ATOM 3545 C C . GLN B 2 40 ? 167.777 121.527 126.798 1.00 85.36 40 GLN B C 1
ATOM 3546 O O . GLN B 2 40 ? 167.821 122.070 127.906 1.00 85.36 40 GLN B O 1
ATOM 3552 N N . GLU B 2 41 ? 167.158 122.083 125.756 1.00 77.98 41 GLU B N 1
ATOM 3553 C CA . GLU B 2 41 ? 166.515 123.384 125.889 1.00 77.98 41 GLU B CA 1
ATOM 3554 C C . GLU B 2 41 ? 165.386 123.352 126.906 1.00 77.98 41 GLU B C 1
ATOM 3555 O O . GLU B 2 41 ? 165.158 124.340 127.610 1.00 77.98 41 GLU B O 1
ATOM 3561 N N . GLU B 2 42 ? 164.679 122.226 127.010 1.00 66.88 42 GLU B N 1
ATOM 3562 C CA . GLU B 2 42 ? 163.597 122.123 127.984 1.00 66.88 42 GLU B CA 1
ATOM 3563 C C . GLU B 2 42 ? 164.105 122.288 129.408 1.00 66.88 42 GLU B C 1
ATOM 3564 O O . GLU B 2 42 ? 163.313 122.532 130.322 1.00 66.88 42 GLU B O 1
ATOM 3570 N N . ASN B 2 43 ? 165.413 122.156 129.618 1.00 59.25 43 ASN B N 1
ATOM 3571 C CA . ASN B 2 43 ? 165.961 122.335 130.954 1.00 59.25 43 ASN B CA 1
ATOM 3572 C C . ASN B 2 43 ? 166.097 123.799 131.337 1.00 59.25 43 ASN B C 1
ATOM 3573 O O . ASN B 2 43 ? 166.427 124.085 132.492 1.00 59.25 43 ASN B O 1
ATOM 3578 N N . LYS B 2 44 ? 165.867 124.729 130.409 1.00 45.82 44 LYS B N 1
ATOM 3579 C CA . LYS B 2 44 ? 165.888 126.138 130.773 1.00 45.82 44 LYS B CA 1
ATOM 3580 C C . LYS B 2 44 ? 164.683 126.541 131.603 1.00 45.82 44 LYS B C 1
ATOM 3581 O O . LYS B 2 44 ? 164.800 127.439 132.438 1.00 45.82 44 LYS B O 1
ATOM 3587 N N . ILE B 2 45 ? 163.545 125.894 131.410 1.00 40.71 45 ILE B N 1
ATOM 3588 C CA . ILE B 2 45 ? 162.299 126.315 132.032 1.00 40.71 45 ILE B CA 1
ATOM 3589 C C . ILE B 2 45 ? 162.199 125.694 133.414 1.00 40.71 45 ILE B C 1
ATOM 3590 O O . ILE B 2 45 ? 162.071 124.473 133.546 1.00 40.71 45 ILE B O 1
ATOM 3595 N N . LEU B 2 46 ? 162.245 126.534 134.447 1.00 29.55 46 LEU B N 1
ATOM 3596 C CA . LEU B 2 46 ? 161.989 126.084 135.804 1.00 29.55 46 LEU B CA 1
ATOM 3597 C C . LEU B 2 46 ? 160.531 126.209 136.206 1.00 29.55 46 LEU B C 1
ATOM 3598 O O . LEU B 2 46 ? 160.106 125.522 137.137 1.00 29.55 46 LEU B O 1
ATOM 3603 N N . PHE B 2 47 ? 159.750 127.044 135.529 1.00 26.48 47 PHE B N 1
ATOM 3604 C CA . PHE B 2 47 ? 158.325 127.071 135.833 1.00 26.48 47 PHE B CA 1
ATOM 3605 C C . PHE B 2 47 ? 157.587 127.706 134.666 1.00 26.48 47 PHE B C 1
ATOM 3606 O O . PHE B 2 47 ? 158.106 128.620 134.027 1.00 26.48 47 PHE B O 1
ATOM 3614 N N . TYR B 2 48 ? 156.374 127.220 134.402 1.00 36.08 48 TYR B N 1
ATOM 3615 C CA . TYR B 2 48 ? 155.553 127.761 133.321 1.00 36.08 48 TYR B CA 1
ATOM 3616 C C . TYR B 2 48 ? 154.084 127.556 133.658 1.00 36.08 48 TYR B C 1
ATOM 3617 O O . TYR B 2 48 ? 153.638 126.417 133.811 1.00 36.08 48 TYR B O 1
ATOM 3626 N N . HIS B 2 49 ? 153.332 128.653 133.736 1.00 35.09 49 HIS B N 1
ATOM 3627 C CA . HIS B 2 49 ? 151.904 128.660 133.977 1.00 35.09 49 HIS B CA 1
ATOM 3628 C C . HIS B 2 49 ? 151.201 129.346 132.825 1.00 35.09 49 HIS B C 1
ATOM 3629 O O . HIS B 2 49 ? 151.559 130.483 132.489 1.00 35.09 49 HIS B O 1
ATOM 3636 N N . PRO B 2 50 ? 150.199 128.709 132.195 1.00 45.75 50 PRO B N 1
ATOM 3637 C CA . PRO B 2 50 ? 149.673 127.391 132.559 1.00 45.75 50 PRO B CA 1
ATOM 3638 C C . PRO B 2 50 ? 150.564 126.266 132.058 1.00 45.75 50 PRO B C 1
ATOM 3639 O O . PRO B 2 50 ? 151.302 126.461 131.097 1.00 45.75 50 PRO B O 1
ATOM 3643 N N . ASN B 2 51 ? 150.499 125.107 132.701 1.00 53.03 51 ASN B N 1
ATOM 3644 C CA . ASN B 2 51 ? 151.411 124.021 132.377 1.00 53.03 51 ASN B CA 1
ATOM 3645 C C . ASN B 2 51 ? 150.909 123.142 131.244 1.00 53.03 51 ASN B C 1
ATOM 3646 O O . ASN B 2 51 ? 151.664 122.293 130.757 1.00 53.03 51 ASN B O 1
ATOM 3651 N N . GLU B 2 52 ? 149.669 123.328 130.801 1.00 64.08 52 GLU B N 1
ATOM 3652 C CA . GLU B 2 52 ? 149.084 122.494 129.760 1.00 64.08 52 GLU B CA 1
ATOM 3653 C C . GLU B 2 52 ? 149.510 122.889 128.354 1.00 64.08 52 GLU B C 1
ATOM 3654 O O . GLU B 2 52 ? 149.024 122.291 127.390 1.00 64.08 52 GLU B O 1
ATOM 3660 N N . VAL B 2 53 ? 150.391 123.879 128.208 1.00 57.47 53 VAL B N 1
ATOM 3661 C CA . VAL B 2 53 ? 150.779 124.344 126.883 1.00 57.47 53 VAL B CA 1
ATOM 3662 C C . VAL B 2 53 ? 151.731 123.347 126.245 1.00 57.47 53 VAL B C 1
ATOM 3663 O O . VAL B 2 53 ? 152.545 122.712 126.928 1.00 57.47 53 VAL B O 1
ATOM 3667 N N . GLU B 2 54 ? 151.621 123.192 124.929 1.00 63.47 54 GLU B N 1
ATOM 3668 C CA . GLU B 2 54 ? 152.494 122.286 124.202 1.00 63.47 54 GLU B CA 1
ATOM 3669 C C . GLU B 2 54 ? 153.952 122.669 124.432 1.00 63.47 54 GLU B C 1
ATOM 3670 O O . GLU B 2 54 ? 154.323 123.842 124.405 1.00 63.47 54 GLU B O 1
ATOM 3676 N N . LYS B 2 55 ? 154.782 121.649 124.674 1.00 61.24 55 LYS B N 1
ATOM 3677 C CA . LYS B 2 55 ? 156.172 121.877 125.066 1.00 61.24 55 LYS B CA 1
ATOM 3678 C C . LYS B 2 55 ? 156.904 122.786 124.089 1.00 61.24 55 LYS B C 1
ATOM 3679 O O . LYS B 2 55 ? 157.674 123.663 124.509 1.00 61.24 55 LYS B O 1
ATOM 3685 N N . ASN B 2 56 ? 156.679 122.597 122.790 1.00 65.22 56 ASN B N 1
ATOM 3686 C CA . ASN B 2 56 ? 157.322 123.456 121.802 1.00 65.22 56 ASN B CA 1
ATOM 3687 C C . ASN B 2 56 ? 156.905 124.908 121.991 1.00 65.22 56 ASN B C 1
ATOM 3688 O O . ASN B 2 56 ? 157.714 125.822 121.818 1.00 65.22 56 ASN B O 1
ATOM 3693 N N . GLU B 2 57 ? 155.647 125.139 122.373 1.00 52.72 57 GLU B N 1
ATOM 3694 C CA . GLU B 2 57 ? 155.201 126.507 122.620 1.00 52.72 57 GLU B CA 1
ATOM 3695 C C . GLU B 2 57 ? 155.874 127.095 123.852 1.00 52.72 57 GLU B C 1
ATOM 3696 O O . GLU B 2 57 ? 156.230 128.283 123.857 1.00 52.72 57 GLU B O 1
ATOM 3702 N N . LYS B 2 58 ? 156.043 126.290 124.905 1.00 46.53 58 LYS B N 1
ATOM 3703 C CA . LYS B 2 58 ? 156.846 126.715 126.046 1.00 46.53 58 LYS B CA 1
ATOM 3704 C C . LYS B 2 58 ? 158.202 127.213 125.587 1.00 46.53 58 LYS B C 1
ATOM 3705 O O . LYS B 2 58 ? 158.610 128.340 125.899 1.00 46.53 58 LYS B O 1
ATOM 3711 N N . ILE B 2 59 ? 158.923 126.374 124.846 1.00 52.69 59 ILE B N 1
ATOM 3712 C CA . ILE B 2 59 ? 160.284 126.747 124.491 1.00 52.69 59 ILE B CA 1
ATOM 3713 C C . ILE B 2 59 ? 160.292 127.896 123.503 1.00 52.69 59 ILE B C 1
ATOM 3714 O O . ILE B 2 59 ? 161.249 128.669 123.462 1.00 52.69 59 ILE B O 1
ATOM 3719 N N . ARG B 2 60 ? 159.220 128.075 122.737 1.00 51.18 60 ARG B N 1
ATOM 3720 C CA . ARG B 2 60 ? 159.180 129.223 121.841 1.00 51.18 60 ARG B CA 1
ATOM 3721 C C . ARG B 2 60 ? 159.031 130.523 122.621 1.00 51.18 60 ARG B C 1
ATOM 3722 O O . ARG B 2 60 ? 159.731 131.499 122.340 1.00 51.18 60 ARG B O 1
ATOM 3730 N N . ASN B 2 61 ? 158.133 130.558 123.608 1.00 46.71 61 ASN B N 1
ATOM 3731 C CA . ASN B 2 61 ? 157.998 131.771 124.414 1.00 46.71 61 ASN B CA 1
ATOM 3732 C C . ASN B 2 61 ? 159.270 132.060 125.203 1.00 46.71 61 ASN B C 1
ATOM 3733 O O . ASN B 2 61 ? 159.695 133.221 125.313 1.00 46.71 61 ASN B O 1
ATOM 3738 N N . VAL B 2 62 ? 159.901 131.020 125.752 1.00 39.83 62 VAL B N 1
ATOM 3739 C CA . VAL B 2 62 ? 161.143 131.236 126.487 1.00 39.83 62 VAL B CA 1
ATOM 3740 C C . VAL B 2 62 ? 162.236 131.718 125.547 1.00 39.83 62 VAL B C 1
ATOM 3741 O O . VAL B 2 62 ? 163.022 132.610 125.888 1.00 39.83 62 VAL B O 1
ATOM 3745 N N . GLY B 2 63 ? 162.293 131.152 124.343 1.00 44.59 63 GLY B N 1
ATOM 3746 C CA . GLY B 2 63 ? 163.271 131.604 123.378 1.00 44.59 63 GLY B CA 1
ATOM 3747 C C . GLY B 2 63 ? 163.053 133.044 122.974 1.00 44.59 63 GLY B C 1
ATOM 3748 O O . GLY B 2 63 ? 164.009 133.789 122.782 1.00 44.59 63 GLY B O 1
ATOM 3749 N N . LEU B 2 64 ? 161.794 133.460 122.860 1.00 41.60 64 LEU B N 1
ATOM 3750 C CA . LEU B 2 64 ? 161.515 134.836 122.466 1.00 41.60 64 LEU B CA 1
ATOM 3751 C C . LEU B 2 64 ? 161.936 135.809 123.556 1.00 41.60 64 LEU B C 1
ATOM 3752 O O . LEU B 2 64 ? 162.539 136.851 123.275 1.00 41.60 64 LEU B O 1
ATOM 3757 N N . CYS B 2 65 ? 161.636 135.486 124.814 1.00 39.56 65 CYS B N 1
ATOM 3758 C CA . CYS B 2 65 ? 162.056 136.381 125.887 1.00 39.56 65 CYS B CA 1
ATOM 3759 C C . CYS B 2 65 ? 163.577 136.436 125.994 1.00 39.56 65 CYS B C 1
ATOM 3760 O O . CYS B 2 65 ? 164.162 137.513 126.173 1.00 39.56 65 CYS B O 1
ATOM 3763 N N . GLU B 2 66 ? 164.240 135.291 125.840 1.00 41.53 66 GLU B N 1
ATOM 3764 C CA . GLU B 2 66 ? 165.695 135.286 125.919 1.00 41.53 66 GLU B CA 1
ATOM 3765 C C . GLU B 2 66 ? 166.307 136.011 124.731 1.00 41.53 66 GLU B C 1
ATOM 3766 O O . GLU B 2 66 ? 167.352 136.659 124.862 1.00 41.53 66 GLU B O 1
ATOM 3772 N N . ALA B 2 67 ? 165.653 135.945 123.572 1.00 36.54 67 ALA B N 1
ATOM 3773 C CA . ALA B 2 67 ? 166.141 136.657 122.401 1.00 36.54 67 ALA B CA 1
ATOM 3774 C C . ALA B 2 67 ? 165.998 138.155 122.579 1.00 36.54 67 ALA B C 1
ATOM 3775 O O . ALA B 2 67 ? 166.884 138.915 122.189 1.00 36.54 67 ALA B O 1
ATOM 3777 N N . ILE B 2 68 ? 164.895 138.601 123.180 1.00 31.81 68 ILE B N 1
ATOM 3778 C CA . ILE B 2 68 ? 164.709 140.033 123.398 1.00 31.81 68 ILE B CA 1
ATOM 3779 C C . ILE B 2 68 ? 165.739 140.560 124.388 1.00 31.81 68 ILE B C 1
ATOM 3780 O O . ILE B 2 68 ? 166.281 141.659 124.222 1.00 31.81 68 ILE B O 1
ATOM 3785 N N . VAL B 2 69 ? 166.008 139.799 125.449 1.00 34.20 69 VAL B N 1
ATOM 3786 C CA . VAL B 2 69 ? 167.064 140.207 126.372 1.00 34.20 69 VAL B CA 1
ATOM 3787 C C . VAL B 2 69 ? 168.407 140.281 125.657 1.00 34.20 69 VAL B C 1
ATOM 3788 O O . VAL B 2 69 ? 169.125 141.286 125.753 1.00 34.20 69 VAL B O 1
ATOM 3792 N N . GLN B 2 70 ? 168.775 139.218 124.936 1.00 41.98 70 GLN B N 1
ATOM 3793 C CA . GLN B 2 70 ? 170.042 139.213 124.216 1.00 41.98 70 GLN B CA 1
ATOM 3794 C C . GLN B 2 70 ? 170.101 140.331 123.187 1.00 41.98 70 GLN B C 1
ATOM 3795 O O . GLN B 2 70 ? 171.189 140.779 122.819 1.00 41.98 70 GLN B O 1
ATOM 3801 N N . PHE B 2 71 ? 168.943 140.789 122.714 1.00 37.46 71 PHE B N 1
ATOM 3802 C CA . PHE B 2 71 ? 168.894 141.865 121.735 1.00 37.46 71 PHE B CA 1
ATOM 3803 C C . PHE B 2 71 ? 169.137 143.215 122.388 1.00 37.46 71 PHE B C 1
ATOM 3804 O O . PHE B 2 71 ? 170.070 143.931 122.016 1.00 37.46 71 PHE B O 1
ATOM 3812 N N . THR B 2 72 ? 168.320 143.576 123.375 1.00 36.40 72 THR B N 1
ATOM 3813 C CA . THR B 2 72 ? 168.519 144.867 124.019 1.00 36.40 72 THR B CA 1
ATOM 3814 C C . THR B 2 72 ? 169.735 144.875 124.928 1.00 36.40 72 THR B C 1
ATOM 3815 O O . THR B 2 72 ? 169.952 145.860 125.635 1.00 36.40 72 THR B O 1
ATOM 3819 N N . ARG B 2 73 ? 170.522 143.802 124.945 1.00 41.15 73 ARG B N 1
ATOM 3820 C CA . ARG B 2 73 ? 171.868 143.918 125.493 1.00 41.15 73 ARG B CA 1
ATOM 3821 C C . ARG B 2 73 ? 172.900 144.289 124.438 1.00 41.15 73 ARG B C 1
ATOM 3822 O O . ARG B 2 73 ? 174.077 144.448 124.773 1.00 41.15 73 ARG B O 1
ATOM 3830 N N . THR B 2 74 ? 172.496 144.415 123.176 1.00 43.64 74 THR B N 1
ATOM 3831 C CA . THR B 2 74 ? 173.399 144.937 122.163 1.00 43.64 74 THR B CA 1
ATOM 3832 C C . THR B 2 74 ? 173.564 146.444 122.273 1.00 43.64 74 THR B C 1
ATOM 3833 O O . THR B 2 74 ? 174.609 146.973 121.883 1.00 43.64 74 THR B O 1
ATOM 3837 N N . PHE B 2 75 ? 172.563 147.145 122.808 1.00 43.87 75 PHE B N 1
ATOM 3838 C CA . PHE B 2 75 ? 172.569 148.599 122.858 1.00 43.87 75 PHE B CA 1
ATOM 3839 C C . PHE B 2 75 ? 172.924 149.172 124.220 1.00 43.87 75 PHE B C 1
ATOM 3840 O O . PHE B 2 75 ? 173.327 150.334 124.291 1.00 43.87 75 PHE B O 1
ATOM 3848 N N . SER B 2 76 ? 172.777 148.403 125.293 1.00 46.37 76 SER B N 1
ATOM 3849 C CA . SER B 2 76 ? 173.146 148.856 126.635 1.00 46.37 76 SER B CA 1
ATOM 3850 C C . SER B 2 76 ? 173.461 147.638 127.482 1.00 46.37 76 SER B C 1
ATOM 3851 O O . SER B 2 76 ? 172.607 147.133 128.220 1.00 46.37 76 SER B O 1
ATOM 3854 N N . PRO B 2 77 ? 174.698 147.143 127.415 1.00 50.70 77 PRO B N 1
ATOM 3855 C CA . PRO B 2 77 ? 175.011 145.838 128.020 1.00 50.70 77 PRO B CA 1
ATOM 3856 C C . PRO B 2 77 ? 174.742 145.752 129.513 1.00 50.70 77 PRO B C 1
ATOM 3857 O O . PRO B 2 77 ? 174.842 144.658 130.079 1.00 50.70 77 PRO B O 1
ATOM 3861 N N . SER B 2 78 ? 174.402 146.858 130.168 1.00 51.43 78 SER B N 1
ATOM 3862 C CA . SER B 2 78 ? 174.107 146.835 131.591 1.00 51.43 78 SER B CA 1
ATOM 3863 C C . SER B 2 78 ? 172.617 146.851 131.891 1.00 51.43 78 SER B C 1
ATOM 3864 O O . SER B 2 78 ? 172.205 146.327 132.932 1.00 51.43 78 SER B O 1
ATOM 3867 N N . LYS B 2 79 ? 171.804 147.447 131.019 1.00 47.23 79 LYS B N 1
ATOM 3868 C CA . LYS B 2 79 ? 170.367 147.599 131.232 1.00 47.23 79 LYS B CA 1
ATOM 3869 C C . LYS B 2 79 ? 169.610 146.757 130.212 1.00 47.23 79 LYS B C 1
ATOM 3870 O O . LYS B 2 79 ? 169.207 147.262 129.154 1.00 47.23 79 LYS B O 1
ATOM 3876 N N . PRO B 2 80 ? 169.391 145.478 130.495 1.00 40.75 80 PRO B N 1
ATOM 3877 C CA . PRO B 2 80 ? 168.613 144.646 129.580 1.00 40.75 80 PRO B CA 1
ATOM 3878 C C . PRO B 2 80 ? 167.151 145.050 129.582 1.00 40.75 80 PRO B C 1
ATOM 3879 O O . PRO B 2 80 ? 166.714 145.905 130.352 1.00 40.75 80 PRO B O 1
ATOM 3883 N N . ALA B 2 81 ? 166.391 144.402 128.703 1.00 39.30 81 ALA B N 1
ATOM 3884 C CA . ALA B 2 81 ? 164.988 144.730 128.492 1.00 39.30 81 ALA B CA 1
ATOM 3885 C C . ALA B 2 81 ? 164.201 144.694 129.790 1.00 39.30 81 ALA B C 1
ATOM 3886 O O . ALA B 2 81 ? 164.604 144.039 130.754 1.00 39.30 81 ALA B O 1
ATOM 3888 N N . LYS B 2 82 ? 163.078 145.399 129.819 1.00 46.17 82 LYS B N 1
ATOM 3889 C CA . LYS B 2 82 ? 162.217 145.433 130.987 1.00 46.17 82 LYS B CA 1
ATOM 3890 C C . LYS B 2 82 ? 160.769 145.125 130.672 1.00 46.17 82 LYS B C 1
ATOM 3891 O O . LYS B 2 82 ? 160.048 144.686 131.571 1.00 46.17 82 LYS B O 1
ATOM 3897 N N . SER B 2 83 ? 160.319 145.339 129.439 1.00 61.24 83 SER B N 1
ATOM 3898 C CA . SER B 2 83 ? 159.005 144.901 128.992 1.00 61.24 83 SER B CA 1
ATOM 3899 C C . SER B 2 83 ? 158.983 144.967 127.477 1.00 61.24 83 SER B C 1
ATOM 3900 O O . SER B 2 83 ? 159.657 145.810 126.885 1.00 61.24 83 SER B O 1
ATOM 3903 N N . LEU B 2 84 ? 158.227 144.071 126.862 1.00 33.45 84 LEU B N 1
ATOM 3904 C CA . LEU B 2 84 ? 158.000 144.072 125.425 1.00 33.45 84 LEU B CA 1
ATOM 3905 C C . LEU B 2 84 ? 156.510 144.226 125.192 1.00 33.45 84 LEU B C 1
ATOM 3906 O O . LEU B 2 84 ? 155.712 143.546 125.836 1.00 33.45 84 LEU B O 1
ATOM 3911 N N . HIS B 2 85 ? 156.130 145.121 124.299 1.00 33.83 85 HIS B N 1
ATOM 3912 C CA . HIS B 2 85 ? 154.719 145.277 124.009 1.00 33.83 85 HIS B CA 1
ATOM 3913 C C . HIS B 2 85 ? 154.405 144.693 122.643 1.00 33.83 85 HIS B C 1
ATOM 3914 O O . HIS B 2 85 ? 155.240 144.700 121.736 1.00 33.83 85 HIS B O 1
ATOM 3921 N N . THR B 2 86 ? 153.188 144.182 122.504 1.00 37.42 86 THR B N 1
ATOM 3922 C CA . THR B 2 86 ? 152.746 143.545 121.275 1.00 37.42 86 THR B CA 1
ATOM 3923 C C . THR B 2 86 ? 151.294 143.922 121.054 1.00 37.42 86 THR B C 1
ATOM 3924 O O . THR B 2 86 ? 150.776 144.861 121.659 1.00 37.42 86 THR B O 1
ATOM 3928 N N . GLN B 2 87 ? 150.634 143.192 120.163 1.00 46.82 87 GLN B N 1
ATOM 3929 C CA . GLN B 2 87 ? 149.239 143.482 119.878 1.00 46.82 87 GLN B CA 1
ATOM 3930 C C . GLN B 2 87 ? 148.309 142.786 120.867 1.00 46.82 87 GLN B C 1
ATOM 3931 O O . GLN B 2 87 ? 147.284 143.350 121.263 1.00 46.82 87 GLN B O 1
ATOM 3937 N N . LYS B 2 88 ? 148.639 141.563 121.280 1.00 45.27 88 LYS B N 1
ATOM 3938 C CA . LYS B 2 88 ? 147.780 140.810 122.184 1.00 45.27 88 LYS B CA 1
ATOM 3939 C C . LYS B 2 88 ? 148.392 140.545 123.553 1.00 45.27 88 LYS B C 1
ATOM 3940 O O . LYS B 2 88 ? 147.814 139.771 124.320 1.00 45.27 88 LYS B O 1
ATOM 3946 N N . ASN B 2 89 ? 149.526 141.158 123.890 1.00 33.77 89 ASN B N 1
ATOM 3947 C CA . ASN B 2 89 ? 150.139 140.914 125.189 1.00 33.77 89 ASN B CA 1
ATOM 3948 C C . ASN B 2 89 ? 151.274 141.897 125.423 1.00 33.77 89 ASN B C 1
ATOM 3949 O O . ASN B 2 89 ? 151.927 142.356 124.486 1.00 33.77 89 ASN B O 1
ATOM 3954 N N . ARG B 2 90 ? 151.488 142.219 126.693 1.00 32.36 90 ARG B N 1
ATOM 3955 C CA . ARG B 2 90 ? 152.685 142.890 127.164 1.00 32.36 90 ARG B CA 1
ATOM 3956 C C . ARG B 2 90 ? 153.436 141.942 128.081 1.00 32.36 90 ARG B C 1
ATOM 3957 O O . ARG B 2 90 ? 152.858 141.353 128.989 1.00 32.36 90 ARG B O 1
ATOM 3965 N N . GLN B 2 91 ? 154.734 141.807 127.865 1.00 26.57 91 GLN B N 1
ATOM 3966 C CA . GLN B 2 91 ? 155.506 140.822 128.599 1.00 26.57 91 GLN B CA 1
ATOM 3967 C C . GLN B 2 91 ? 156.606 141.514 129.381 1.00 26.57 91 GLN B C 1
ATOM 3968 O O . GLN B 2 91 ? 157.533 142.071 128.796 1.00 26.57 91 GLN B O 1
ATOM 3974 N N . PHE B 2 92 ? 156.494 141.471 130.701 1.00 27.96 92 PHE B N 1
ATOM 3975 C CA . PHE B 2 92 ? 157.396 142.174 131.597 1.00 27.96 92 PHE B CA 1
ATOM 3976 C C . PHE B 2 92 ? 158.401 141.194 132.172 1.00 27.96 92 PHE B C 1
ATOM 3977 O O . PHE B 2 92 ? 158.021 140.139 132.684 1.00 27.96 92 PHE B O 1
ATOM 3985 N N . PHE B 2 93 ? 159.679 141.538 132.081 1.00 27.06 93 PHE B N 1
ATOM 3986 C CA . PHE B 2 93 ? 160.748 140.670 132.545 1.00 27.06 93 PHE B CA 1
ATOM 3987 C C . PHE B 2 93 ? 161.167 141.099 133.942 1.00 27.06 93 PHE B C 1
ATOM 3988 O O . PHE B 2 93 ? 160.686 142.105 134.468 1.00 27.06 93 PHE B O 1
ATOM 3996 N N . ASN B 2 94 ? 162.050 140.308 134.546 1.00 31.78 94 ASN B N 1
ATOM 3997 C CA . ASN B 2 94 ? 162.658 140.652 135.825 1.00 31.78 94 ASN B CA 1
ATOM 3998 C C . ASN B 2 94 ? 163.802 139.688 136.085 1.00 31.78 94 ASN B C 1
ATOM 3999 O O . ASN B 2 94 ? 163.660 138.491 135.845 1.00 31.78 94 ASN B O 1
ATOM 4004 N N . GLU B 2 95 ? 164.933 140.198 136.567 1.00 36.27 95 GLU B N 1
ATOM 4005 C CA . GLU B 2 95 ? 166.071 139.363 136.940 1.00 36.27 95 GLU B CA 1
ATOM 4006 C C . GLU B 2 95 ? 166.321 139.577 138.424 1.00 36.27 95 GLU B C 1
ATOM 4007 O O . GLU B 2 95 ? 167.115 140.445 138.813 1.00 36.27 95 GLU B O 1
ATOM 4013 N N . PRO B 2 96 ? 165.640 138.822 139.286 1.00 31.35 96 PRO B N 1
ATOM 4014 C CA . PRO B 2 96 ? 165.836 139.034 140.724 1.00 31.35 96 PRO B CA 1
ATOM 4015 C C . PRO B 2 96 ? 167.174 138.526 141.209 1.00 31.35 96 PRO B C 1
ATOM 4016 O O . PRO B 2 96 ? 167.845 139.208 141.990 1.00 31.35 96 PRO B O 1
ATOM 4020 N N . GLU B 2 97 ? 167.587 137.349 140.763 1.00 41.97 97 GLU B N 1
ATOM 4021 C CA . GLU B 2 97 ? 168.876 136.780 141.106 1.00 41.97 97 GLU B CA 1
ATOM 4022 C C . GLU B 2 97 ? 169.605 136.433 139.822 1.00 41.97 97 GLU B C 1
ATOM 4023 O O . GLU B 2 97 ? 168.972 136.105 138.816 1.00 41.97 97 GLU B O 1
ATOM 4029 N N . GLU B 2 98 ? 170.931 136.509 139.860 1.00 44.62 98 GLU B N 1
ATOM 4030 C CA . GLU B 2 98 ? 171.757 136.401 138.667 1.00 44.62 98 GLU B CA 1
ATOM 4031 C C . GLU B 2 98 ? 171.353 135.216 137.805 1.00 44.62 98 GLU B C 1
ATOM 4032 O O . GLU B 2 98 ? 171.441 134.063 138.233 1.00 44.62 98 GLU B O 1
ATOM 4038 N N . ASN B 2 99 ? 170.891 135.512 136.591 1.00 39.75 99 ASN B N 1
ATOM 4039 C CA . ASN B 2 99 ? 170.507 134.543 135.573 1.00 39.75 99 ASN B CA 1
ATOM 4040 C C . ASN B 2 99 ? 169.241 133.770 135.907 1.00 39.75 99 ASN B C 1
ATOM 4041 O O . ASN B 2 99 ? 169.043 132.684 135.369 1.00 39.75 99 ASN B O 1
ATOM 4046 N N . PHE B 2 100 ? 168.361 134.276 136.759 1.00 32.20 100 PHE B N 1
ATOM 4047 C CA . PHE B 2 100 ? 167.097 133.594 137.022 1.00 32.20 100 PHE B CA 1
ATOM 4048 C C . PHE B 2 100 ? 165.968 134.522 136.603 1.00 32.20 100 PHE B C 1
ATOM 4049 O O . PHE B 2 100 ? 165.397 135.237 137.426 1.00 32.20 100 PHE B O 1
ATOM 4057 N N . TRP B 2 101 ? 165.618 134.480 135.327 1.00 28.25 101 TRP B N 1
ATOM 4058 C CA . TRP B 2 101 ? 164.700 135.453 134.758 1.00 28.25 101 TRP B CA 1
ATOM 4059 C C . TRP B 2 101 ? 163.264 135.021 134.998 1.00 28.25 101 TRP B C 1
ATOM 4060 O O . TRP B 2 101 ? 162.924 133.849 134.811 1.00 28.25 101 TRP B O 1
ATOM 4071 N N . MET B 2 102 ? 162.431 135.961 135.423 1.00 24.82 102 MET B N 1
ATOM 4072 C CA . MET B 2 102 ? 160.991 135.778 135.498 1.00 24.82 102 MET B CA 1
ATOM 4073 C C . MET B 2 102 ? 160.338 136.624 134.420 1.00 24.82 102 MET B C 1
ATOM 4074 O O . MET B 2 102 ? 160.852 137.684 134.059 1.00 24.82 102 MET B O 1
ATOM 4079 N N . VAL B 2 103 ? 159.203 136.158 133.915 1.00 23.48 103 VAL B N 1
ATOM 4080 C CA . VAL B 2 103 ? 158.474 136.847 132.861 1.00 23.48 103 VAL B CA 1
ATOM 4081 C C . VAL B 2 103 ? 156.992 136.711 133.147 1.00 23.48 103 VAL B C 1
ATOM 4082 O O . VAL B 2 103 ? 156.520 135.623 133.486 1.00 23.48 103 VAL B O 1
ATOM 4086 N N . MET B 2 104 ? 156.258 137.810 133.021 1.00 25.71 104 MET B N 1
ATOM 4087 C CA . MET B 2 104 ? 154.809 137.807 133.154 1.00 25.71 104 MET B CA 1
ATOM 4088 C C . MET B 2 104 ? 154.213 138.364 131.877 1.00 25.71 104 MET B C 1
ATOM 4089 O O . MET B 2 104 ? 154.532 139.488 131.486 1.00 25.71 104 MET B O 1
ATOM 4094 N N . VAL B 2 105 ? 153.347 137.589 131.235 1.00 28.65 105 VAL B N 1
ATOM 4095 C CA . VAL B 2 105 ? 152.720 137.970 129.979 1.00 28.65 105 VAL B CA 1
ATOM 4096 C C . VAL B 2 105 ? 151.275 138.313 130.287 1.00 28.65 105 VAL B C 1
ATOM 4097 O O . VAL B 2 105 ? 150.473 137.424 130.593 1.00 28.65 105 VAL B O 1
ATOM 4101 N N . VAL B 2 106 ? 150.953 139.597 130.215 1.00 28.23 106 VAL B N 1
ATOM 4102 C CA . VAL B 2 106 ? 149.617 140.103 130.440 1.00 28.23 106 VAL B CA 1
ATOM 4103 C C . VAL B 2 106 ? 148.954 140.316 129.088 1.00 28.23 106 VAL B C 1
ATOM 4104 O O . VAL B 2 106 ? 149.613 140.500 128.065 1.00 28.23 106 VAL B O 1
ATOM 4108 N N . ARG B 2 107 ? 147.629 140.280 129.070 1.00 39.67 107 ARG B N 1
ATOM 4109 C CA . ARG B 2 107 ? 146.869 140.527 127.857 1.00 39.67 107 ARG B CA 1
ATOM 4110 C C . ARG B 2 107 ? 146.318 141.947 127.870 1.00 39.67 107 ARG B C 1
ATOM 4111 O O . ARG B 2 107 ? 145.820 142.424 128.890 1.00 39.67 107 ARG B O 1
ATOM 4119 N N . ASN B 2 108 ? 146.415 142.624 126.727 1.00 41.49 108 ASN B N 1
ATOM 4120 C CA . ASN B 2 108 ? 145.890 143.976 126.637 1.00 41.49 108 ASN B CA 1
ATOM 4121 C C . ASN B 2 108 ? 144.369 143.953 126.726 1.00 41.49 108 ASN B C 1
ATOM 4122 O O . ASN B 2 108 ? 143.739 142.932 126.442 1.00 41.49 108 ASN B O 1
ATOM 4127 N N . PRO B 2 109 ? 143.755 145.066 127.120 1.00 51.85 109 PRO B N 1
ATOM 4128 C CA . PRO B 2 109 ? 142.297 145.152 127.065 1.00 51.85 109 PRO B CA 1
ATOM 4129 C C . PRO B 2 109 ? 141.797 144.908 125.654 1.00 51.85 109 PRO B C 1
ATOM 4130 O O . PRO B 2 109 ? 142.532 145.044 124.677 1.00 51.85 109 PRO B O 1
ATOM 4134 N N . ILE B 2 110 ? 140.526 144.544 125.553 1.00 67.29 110 ILE B N 1
ATOM 4135 C CA . ILE B 2 110 ? 139.883 144.331 124.265 1.00 67.29 110 ILE B CA 1
ATOM 4136 C C . ILE B 2 110 ? 138.565 145.079 124.267 1.00 67.29 110 ILE B C 1
ATOM 4137 O O . ILE B 2 110 ? 137.802 144.995 125.234 1.00 67.29 110 ILE B O 1
ATOM 4142 N N . ILE B 2 111 ? 138.288 145.807 123.194 1.00 84.21 111 ILE B N 1
ATOM 4143 C CA . ILE B 2 111 ? 136.963 146.364 122.973 1.00 84.21 111 ILE B CA 1
ATOM 4144 C C . ILE B 2 111 ? 136.308 145.537 121.883 1.00 84.21 111 ILE B C 1
ATOM 4145 O O . ILE B 2 111 ? 136.718 145.584 120.716 1.00 84.21 111 ILE B O 1
ATOM 4150 N N . GLU B 2 112 ? 135.328 144.738 122.277 1.00 114.65 112 GLU B N 1
ATOM 4151 C CA . GLU B 2 112 ? 134.571 143.899 121.364 1.00 114.65 112 GLU B CA 1
ATOM 4152 C C . GLU B 2 112 ? 133.267 144.630 121.082 1.00 114.65 112 GLU B C 1
ATOM 4153 O O . GLU B 2 112 ? 132.441 144.816 121.987 1.00 114.65 112 GLU B O 1
ATOM 4159 N N . LYS B 2 113 ? 133.091 145.046 119.832 1.00 129.60 113 LYS B N 1
ATOM 4160 C CA . LYS B 2 113 ? 131.997 145.922 119.441 1.00 129.60 113 LYS B CA 1
ATOM 4161 C C . LYS B 2 113 ? 131.225 145.305 118.287 1.00 129.60 113 LYS B C 1
ATOM 4162 O O . LYS B 2 113 ? 131.821 144.836 117.313 1.00 129.60 113 LYS B O 1
ATOM 4168 N N . GLN B 2 114 ? 129.900 145.309 118.404 1.00 146.68 114 GLN B N 1
ATOM 4169 C CA . GLN B 2 114 ? 129.033 144.735 117.378 1.00 146.68 114 GLN B CA 1
ATOM 4170 C C . GLN B 2 114 ? 129.057 145.650 116.160 1.00 146.68 114 GLN B C 1
ATOM 4171 O O . GLN B 2 114 ? 128.897 146.868 116.271 1.00 146.68 114 GLN B O 1
ATOM 4177 N N . SER B 2 115 ? 129.302 145.068 114.991 1.00 158.41 115 SER B N 1
ATOM 4178 C CA . SER B 2 115 ? 129.230 145.831 113.758 1.00 158.41 115 SER B CA 1
ATOM 4179 C C . SER B 2 115 ? 127.842 145.702 113.135 1.00 158.41 115 SER B C 1
ATOM 4180 O O . SER B 2 115 ? 127.099 144.751 113.394 1.00 158.41 115 SER B O 1
ATOM 4183 N N . LYS B 2 116 ? 127.495 146.688 112.305 1.00 165.90 116 LYS B N 1
ATOM 4184 C CA . LYS B 2 116 ? 126.174 146.713 111.686 1.00 165.90 116 LYS B CA 1
ATOM 4185 C C . LYS B 2 116 ? 125.954 145.540 110.737 1.00 165.90 116 LYS B C 1
ATOM 4186 O O . LYS B 2 116 ? 124.802 145.171 110.485 1.00 165.90 116 LYS B O 1
ATOM 4192 N N . ASP B 2 117 ? 127.025 144.944 110.208 1.00 165.11 117 ASP B N 1
ATOM 4193 C CA . ASP B 2 117 ? 126.875 143.784 109.338 1.00 165.11 117 ASP B CA 1
ATOM 4194 C C . ASP B 2 117 ? 126.536 142.511 110.104 1.00 165.11 117 ASP B C 1
ATOM 4195 O O . ASP B 2 117 ? 126.339 141.466 109.475 1.00 165.11 117 ASP B O 1
ATOM 4200 N N . GLY B 2 118 ? 126.470 142.571 111.431 1.00 162.94 118 GLY B N 1
ATOM 4201 C CA . GLY B 2 118 ? 126.156 141.410 112.233 1.00 162.94 118 GLY B CA 1
ATOM 4202 C C . GLY B 2 118 ? 127.347 140.672 112.800 1.00 162.94 118 GLY B C 1
ATOM 4203 O O . GLY B 2 118 ? 127.155 139.680 113.515 1.00 162.94 118 GLY B O 1
ATOM 4204 N N . LYS B 2 119 ? 128.571 141.118 112.513 1.00 154.60 119 LYS B N 1
ATOM 4205 C CA . LYS B 2 119 ? 129.762 140.461 113.031 1.00 154.60 119 LYS B CA 1
ATOM 4206 C C . LYS B 2 119 ? 130.453 141.371 114.037 1.00 154.60 119 LYS B C 1
ATOM 4207 O O . LYS B 2 119 ? 131.156 142.308 113.626 1.00 154.60 119 LYS B O 1
ATOM 4213 N N . PRO B 2 120 ? 130.279 141.154 115.340 1.00 145.55 120 PRO B N 1
ATOM 4214 C CA . PRO B 2 120 ? 131.063 141.900 116.336 1.00 145.55 120 PRO B CA 1
ATOM 4215 C C . PRO B 2 120 ? 132.547 141.592 116.186 1.00 145.55 120 PRO B C 1
ATOM 4216 O O . PRO B 2 120 ? 132.933 140.442 115.962 1.00 145.55 120 PRO B O 1
ATOM 4220 N N . VAL B 2 121 ? 133.379 142.625 116.311 1.00 125.36 121 VAL B N 1
ATOM 4221 C CA . VAL B 2 121 ? 134.810 142.528 116.041 1.00 125.36 121 VAL B CA 1
ATOM 4222 C C . VAL B 2 121 ? 135.596 142.995 117.260 1.00 125.36 121 VAL B C 1
ATOM 4223 O O . VAL B 2 121 ? 135.110 143.808 118.062 1.00 125.36 121 VAL B O 1
ATOM 4227 N N . ILE B 2 122 ? 136.821 142.483 117.386 1.00 103.16 122 ILE B N 1
ATOM 4228 C CA . ILE B 2 122 ? 137.705 142.744 118.518 1.00 103.16 122 ILE B CA 1
ATOM 4229 C C . ILE B 2 122 ? 138.739 143.781 118.109 1.00 103.16 122 ILE B C 1
ATOM 4230 O O . ILE B 2 122 ? 139.390 143.642 117.066 1.00 103.16 122 ILE B O 1
ATOM 4235 N N . GLU B 2 123 ? 138.898 144.814 118.927 1.00 82.11 123 GLU B N 1
ATOM 4236 C CA . GLU B 2 123 ? 139.968 145.783 118.768 1.00 82.11 123 GLU B CA 1
ATOM 4237 C C . GLU B 2 123 ? 140.836 145.769 120.016 1.00 82.11 123 GLU B C 1
ATOM 4238 O O . GLU B 2 123 ? 140.354 146.031 121.121 1.00 82.11 123 GLU B O 1
ATOM 4244 N N . TYR B 2 124 ? 142.109 145.433 119.840 1.00 58.90 124 TYR B N 1
ATOM 4245 C CA . TYR B 2 124 ? 143.057 145.341 120.944 1.00 58.90 124 TYR B CA 1
ATOM 4246 C C . TYR B 2 124 ? 143.473 146.751 121.334 1.00 58.90 124 TYR B C 1
ATOM 4247 O O . TYR B 2 124 ? 144.207 147.411 120.594 1.00 58.90 124 TYR B O 1
ATOM 4256 N N . GLN B 2 125 ? 143.019 147.212 122.496 1.00 62.16 125 GLN B N 1
ATOM 4257 C CA . GLN B 2 125 ? 143.372 148.554 122.934 1.00 62.16 125 GLN B CA 1
ATOM 4258 C C . GLN B 2 125 ? 144.828 148.572 123.377 1.00 62.16 125 GLN B C 1
ATOM 4259 O O . GLN B 2 125 ? 145.140 148.349 124.549 1.00 62.16 125 GLN B O 1
ATOM 4265 N N . GLU B 2 126 ? 145.723 148.851 122.427 1.00 61.45 126 GLU B N 1
ATOM 4266 C CA . GLU B 2 126 ? 147.146 148.598 122.601 1.00 61.45 126 GLU B CA 1
ATOM 4267 C C . GLU B 2 126 ? 147.776 149.419 123.719 1.00 61.45 126 GLU B C 1
ATOM 4268 O O . GLU B 2 126 ? 148.736 148.953 124.340 1.00 61.45 126 GLU B O 1
ATOM 4274 N N . GLU B 2 127 ? 147.264 150.615 124.002 1.00 56.96 127 GLU B N 1
ATOM 4275 C CA . GLU B 2 127 ? 147.953 151.560 124.874 1.00 56.96 127 GLU B CA 1
ATOM 4276 C C . GLU B 2 127 ? 147.174 151.871 126.148 1.00 56.96 127 GLU B C 1
ATOM 4277 O O . GLU B 2 127 ? 147.039 153.036 126.524 1.00 56.96 127 GLU B O 1
ATOM 4283 N N . GLU B 2 128 ? 146.659 150.846 126.825 1.00 52.98 128 GLU B N 1
ATOM 4284 C CA . GLU B 2 128 ? 145.875 151.051 128.036 1.00 52.98 128 GLU B CA 1
ATOM 4285 C C . GLU B 2 128 ? 146.560 150.561 129.304 1.00 52.98 128 GLU B C 1
ATOM 4286 O O . GLU B 2 128 ? 146.060 150.837 130.399 1.00 52.98 128 GLU B O 1
ATOM 4292 N N . LEU B 2 129 ? 147.678 149.851 129.195 1.00 44.31 129 LEU B N 1
ATOM 4293 C CA . LEU B 2 129 ? 148.325 149.282 130.366 1.00 44.31 129 LEU B CA 1
ATOM 4294 C C . LEU B 2 129 ? 149.505 150.135 130.815 1.00 44.31 129 LEU B C 1
ATOM 4295 O O . LEU B 2 129 ? 150.145 150.822 130.016 1.00 44.31 129 LEU B O 1
ATOM 4300 N N . LEU B 2 130 ? 149.788 150.076 132.113 1.00 37.31 130 LEU B N 1
ATOM 4301 C CA . LEU B 2 130 ? 150.897 150.796 132.719 1.00 37.31 130 LEU B CA 1
ATOM 4302 C C . LEU B 2 130 ? 152.028 149.820 133.007 1.00 37.31 130 LEU B C 1
ATOM 4303 O O . LEU B 2 130 ? 151.814 148.801 133.666 1.00 37.31 130 LEU B O 1
ATOM 4308 N N . ASP B 2 131 ? 153.222 150.122 132.508 1.00 39.22 131 ASP B N 1
ATOM 4309 C CA . ASP B 2 131 ? 154.356 149.237 132.746 1.00 39.22 131 ASP B CA 1
ATOM 4310 C C . ASP B 2 131 ? 154.647 149.105 134.235 1.00 39.22 131 ASP B C 1
ATOM 4311 O O . ASP B 2 131 ? 155.038 148.032 134.711 1.00 39.22 131 ASP B O 1
ATOM 4316 N N . LYS B 2 132 ? 154.452 150.185 134.989 1.00 31.17 132 LYS B N 1
ATOM 4317 C CA . LYS B 2 132 ? 154.899 150.200 136.375 1.00 31.17 132 LYS B CA 1
ATOM 4318 C C . LYS B 2 132 ? 154.060 149.286 137.247 1.00 31.17 132 LYS B C 1
ATOM 4319 O O . LYS B 2 132 ? 154.607 148.576 138.097 1.00 31.17 132 LYS B O 1
ATOM 4325 N N . VAL B 2 133 ? 152.743 149.274 137.047 1.00 35.87 133 VAL B N 1
ATOM 4326 C CA . VAL B 2 133 ? 151.880 148.435 137.867 1.00 35.87 133 VAL B CA 1
ATOM 4327 C C . VAL B 2 133 ? 152.314 146.982 137.782 1.00 35.87 133 VAL B C 1
ATOM 4328 O O . VAL B 2 133 ? 152.519 146.318 138.805 1.00 35.87 133 VAL B O 1
ATOM 4332 N N . TYR B 2 134 ? 152.502 146.472 136.571 1.00 24.02 134 TYR B N 1
ATOM 4333 C CA . TYR B 2 134 ? 152.770 145.054 136.408 1.00 24.02 134 TYR B CA 1
ATOM 4334 C C . TYR B 2 134 ? 154.230 144.692 136.637 1.00 24.02 134 TYR B C 1
ATOM 4335 O O . TYR B 2 134 ? 154.505 143.568 137.068 1.00 24.02 134 TYR B O 1
ATOM 4344 N N . SER B 2 135 ? 155.172 145.611 136.420 1.00 29.48 135 SER B N 1
ATOM 4345 C CA . SER B 2 135 ? 156.533 145.317 136.852 1.00 29.48 135 SER B CA 1
ATOM 4346 C C . SER B 2 135 ? 156.608 145.238 138.369 1.00 29.48 135 SER B C 1
ATOM 4347 O O . SER B 2 135 ? 157.289 144.362 138.923 1.00 29.48 135 SER B O 1
ATOM 4350 N N . SER B 2 136 ? 155.900 146.131 139.060 1.00 30.81 136 SER B N 1
ATOM 4351 C CA . SER B 2 136 ? 155.797 146.021 140.506 1.00 30.81 136 SER B CA 1
ATOM 4352 C C . SER B 2 136 ? 155.174 144.699 140.923 1.00 30.81 136 SER B C 1
ATOM 4353 O O . SER B 2 136 ? 155.684 144.049 141.834 1.00 30.81 136 SER B O 1
ATOM 4356 N N . VAL B 2 137 ? 154.059 144.303 140.303 1.00 25.51 137 VAL B N 1
ATOM 4357 C CA . VAL B 2 137 ? 153.436 143.021 140.634 1.00 25.51 137 VAL B CA 1
ATOM 4358 C C . VAL B 2 137 ? 154.411 141.864 140.432 1.00 25.51 137 VAL B C 1
ATOM 4359 O O . VAL B 2 137 ? 154.434 140.912 141.219 1.00 25.51 137 VAL B O 1
ATOM 4363 N N . LEU B 2 138 ? 155.235 141.920 139.387 1.00 31.71 138 LEU B N 1
ATOM 4364 C CA . LEU B 2 138 ? 156.179 140.831 139.147 1.00 31.71 138 LEU B CA 1
ATOM 4365 C C . LEU B 2 138 ? 157.249 140.781 140.234 1.00 31.71 138 LEU B C 1
ATOM 4366 O O . LEU B 2 138 ? 157.581 139.706 140.762 1.00 31.71 138 LEU B O 1
ATOM 4371 N N . ARG B 2 139 ? 157.787 141.942 140.604 1.00 30.15 139 ARG B N 1
ATOM 4372 C CA . ARG B 2 139 ? 158.773 141.960 141.679 1.00 30.15 139 ARG B CA 1
ATOM 4373 C C . ARG B 2 139 ? 158.138 141.563 143.005 1.00 30.15 139 ARG B C 1
ATOM 4374 O O . ARG B 2 139 ? 158.804 141.005 143.884 1.00 30.15 139 ARG B O 1
ATOM 4382 N N . GLN B 2 140 ? 156.841 141.814 143.151 1.00 36.16 140 GLN B N 1
ATOM 4383 C CA . GLN B 2 140 ? 156.132 141.400 144.353 1.00 36.16 140 GLN B CA 1
ATOM 4384 C C . GLN B 2 140 ? 155.989 139.891 144.408 1.00 36.16 140 GLN B C 1
ATOM 4385 O O . GLN B 2 140 ? 156.106 139.289 145.478 1.00 36.16 140 GLN B O 1
ATOM 4391 N N . CYS B 2 141 ? 155.715 139.266 143.266 1.00 39.26 141 CYS B N 1
ATOM 4392 C CA . CYS B 2 141 ? 155.728 137.811 143.194 1.00 39.26 141 CYS B CA 1
ATOM 4393 C C . CYS B 2 141 ? 157.068 137.269 143.668 1.00 39.26 141 CYS B C 1
ATOM 4394 O O . CYS B 2 141 ? 157.132 136.379 144.531 1.00 39.26 141 CYS B O 1
ATOM 4397 N N . TYR B 2 142 ? 158.160 137.805 143.120 1.00 61.24 142 TYR B N 1
ATOM 4398 C CA . TYR B 2 142 ? 159.456 137.278 143.539 1.00 61.24 142 TYR B CA 1
ATOM 4399 C C . TYR B 2 142 ? 159.688 137.484 145.026 1.00 61.24 142 TYR B C 1
ATOM 4400 O O . TYR B 2 142 ? 160.184 136.583 145.701 1.00 61.24 142 TYR B O 1
ATOM 4409 N N . SER B 2 143 ? 159.384 138.671 145.552 1.00 41.27 143 SER B N 1
ATOM 4410 C CA . SER B 2 143 ? 159.709 138.942 146.948 1.00 41.27 143 SER B CA 1
ATOM 4411 C C . SER B 2 143 ? 158.848 138.126 147.898 1.00 41.27 143 SER B C 1
ATOM 4412 O O . SER B 2 143 ? 159.325 137.716 148.960 1.00 41.27 143 SER B O 1
ATOM 4415 N N . MET B 2 144 ? 157.595 137.856 147.535 1.00 33.81 144 MET B N 1
ATOM 4416 C CA . MET B 2 144 ? 156.775 136.979 148.361 1.00 33.81 144 MET B CA 1
ATOM 4417 C C . MET B 2 144 ? 157.335 135.566 148.370 1.00 33.81 144 MET B C 1
ATOM 4418 O O . MET B 2 144 ? 157.401 134.922 149.428 1.00 33.81 144 MET B O 1
ATOM 4423 N N . TYR B 2 145 ? 157.758 135.067 147.207 1.00 32.01 145 TYR B N 1
ATOM 4424 C CA . TYR B 2 145 ? 158.401 133.759 147.196 1.00 32.01 145 TYR B CA 1
ATOM 4425 C C . TYR B 2 145 ? 159.671 133.772 148.032 1.00 32.01 145 TYR B C 1
ATOM 4426 O O . TYR B 2 145 ? 159.968 132.808 148.740 1.00 32.01 145 TYR B O 1
ATOM 4435 N N . LYS B 2 146 ? 160.453 134.844 147.938 1.00 33.80 146 LYS B N 1
ATOM 4436 C CA . LYS B 2 146 ? 161.680 134.927 148.718 1.00 33.80 146 LYS B CA 1
ATOM 4437 C C . LYS B 2 146 ? 161.383 134.856 150.201 1.00 33.80 146 LYS B C 1
ATOM 4438 O O . LYS B 2 146 ? 162.085 134.173 150.952 1.00 33.80 146 LYS B O 1
ATOM 4444 N N . LEU B 2 147 ? 160.340 135.555 150.642 1.00 31.46 147 LEU B N 1
ATOM 4445 C CA . LEU B 2 147 ? 159.965 135.514 152.049 1.00 31.46 147 LEU B CA 1
ATOM 4446 C C . LEU B 2 147 ? 159.586 134.108 152.472 1.00 31.46 147 LEU B C 1
ATOM 4447 O O . LEU B 2 147 ? 160.062 133.605 153.492 1.00 31.46 147 LEU B O 1
ATOM 4452 N N . PHE B 2 148 ? 158.724 133.455 151.701 1.00 32.28 148 PHE B N 1
ATOM 4453 C CA . PHE B 2 148 ? 158.132 132.217 152.182 1.00 32.28 148 PHE B CA 1
ATOM 4454 C C . PHE B 2 148 ? 158.939 130.964 151.876 1.00 32.28 148 PHE B C 1
ATOM 4455 O O . PHE B 2 148 ? 158.645 129.916 152.455 1.00 32.28 148 PHE B O 1
ATOM 4463 N N . ASN B 2 149 ? 159.922 131.016 150.977 1.00 29.91 149 ASN B N 1
ATOM 4464 C CA . ASN B 2 149 ? 160.604 129.793 150.579 1.00 29.91 149 ASN B CA 1
ATOM 4465 C C . ASN B 2 149 ? 162.108 129.910 150.381 1.00 29.91 149 ASN B C 1
ATOM 4466 O O . ASN B 2 149 ? 162.690 129.005 149.782 1.00 29.91 149 ASN B O 1
ATOM 4471 N N . GLY B 2 150 ? 162.754 130.970 150.831 1.00 34.18 150 GLY B N 1
ATOM 4472 C CA . GLY B 2 150 ? 164.187 131.073 150.646 1.00 34.18 150 GLY B CA 1
ATOM 4473 C C . GLY B 2 150 ? 164.551 131.983 149.494 1.00 34.18 150 GLY B C 1
ATOM 4474 O O . GLY B 2 150 ? 163.867 132.957 149.192 1.00 34.18 150 GLY B O 1
ATOM 4475 N N . THR B 2 151 ? 165.673 131.674 148.854 1.00 35.83 151 THR B N 1
ATOM 4476 C CA . THR B 2 151 ? 166.043 132.342 147.613 1.00 35.83 151 THR B CA 1
ATOM 4477 C C . THR B 2 151 ? 166.078 131.319 146.478 1.00 35.83 151 THR B C 1
ATOM 4478 O O . THR B 2 151 ? 165.730 130.150 146.653 1.00 35.83 151 THR B O 1
ATOM 4482 N N . PHE B 2 152 ? 166.492 131.751 145.287 1.00 36.70 152 PHE B N 1
ATOM 4483 C CA . PHE B 2 152 ? 166.601 130.824 144.165 1.00 36.70 152 PHE B CA 1
ATOM 4484 C C . PHE B 2 152 ? 167.883 130.005 144.254 1.00 36.70 152 PHE B C 1
ATOM 4485 O O . PHE B 2 152 ? 167.868 128.786 144.065 1.00 36.70 152 PHE B O 1
ATOM 4493 N N . LEU B 2 153 ? 169.007 130.664 144.536 1.00 41.25 153 LEU B N 1
ATOM 4494 C CA . LEU B 2 153 ? 170.296 129.985 144.470 1.00 41.25 153 LEU B CA 1
ATOM 4495 C C . LEU B 2 153 ? 170.617 129.231 145.753 1.00 41.25 153 LEU B C 1
ATOM 4496 O O . LEU B 2 153 ? 171.295 128.198 145.706 1.00 41.25 153 LEU B O 1
ATOM 4501 N N . LYS B 2 154 ? 170.185 129.741 146.906 1.00 43.23 154 LYS B N 1
ATOM 4502 C CA . LYS B 2 154 ? 170.337 128.981 148.142 1.00 43.23 154 LYS B CA 1
ATOM 4503 C C . LYS B 2 154 ? 169.633 127.637 148.033 1.00 43.23 154 LYS B C 1
ATOM 4504 O O . LYS B 2 154 ? 170.178 126.601 148.425 1.00 43.23 154 LYS B O 1
ATOM 4510 N N . ALA B 2 155 ? 168.407 127.639 147.508 1.00 41.97 155 ALA B N 1
ATOM 4511 C CA . ALA B 2 155 ? 167.713 126.384 147.251 1.00 41.97 155 ALA B CA 1
ATOM 4512 C C . ALA B 2 155 ? 168.504 125.493 146.306 1.00 41.97 155 ALA B C 1
ATOM 4513 O O . ALA B 2 155 ? 168.473 124.264 146.438 1.00 41.97 155 ALA B O 1
ATOM 4515 N N . MET B 2 156 ? 169.242 126.088 145.371 1.00 46.07 156 MET B N 1
ATOM 4516 C CA . MET B 2 156 ? 170.082 125.291 144.486 1.00 46.07 156 MET B CA 1
ATOM 4517 C C . MET B 2 156 ? 171.182 124.592 145.272 1.00 46.07 156 MET B C 1
ATOM 4518 O O . MET B 2 156 ? 171.231 123.360 145.321 1.00 46.07 156 MET B O 1
ATOM 4523 N N . GLU B 2 157 ? 172.051 125.372 145.926 1.00 48.15 157 GLU B N 1
ATOM 4524 C CA . GLU B 2 157 ? 173.112 124.802 146.754 1.00 48.15 157 GLU B CA 1
ATOM 4525 C C . GLU B 2 157 ? 172.581 123.813 147.782 1.00 48.15 157 GLU B C 1
ATOM 4526 O O . GLU B 2 157 ? 173.328 122.935 148.226 1.00 48.15 157 GLU B O 1
ATOM 4532 N N . ASP B 2 158 ? 171.317 123.945 148.177 1.00 46.38 158 ASP B N 1
ATOM 4533 C CA . ASP B 2 158 ? 170.718 123.005 149.113 1.00 46.38 158 ASP B CA 1
ATOM 4534 C C . ASP B 2 158 ? 170.405 121.679 148.431 1.00 46.38 158 ASP B C 1
ATOM 4535 O O . ASP B 2 158 ? 170.903 120.626 148.840 1.00 46.38 158 ASP B O 1
ATOM 4540 N N . GLY B 2 159 ? 169.590 121.709 147.379 1.00 44.32 159 GLY B N 1
ATOM 4541 C CA . GLY B 2 159 ? 169.059 120.464 146.866 1.00 44.32 159 GLY B CA 1
ATOM 4542 C C . GLY B 2 159 ? 168.926 120.291 145.367 1.00 44.32 159 GLY B C 1
ATOM 4543 O O . GLY B 2 159 ? 168.126 119.467 144.919 1.00 44.32 159 GLY B O 1
ATOM 4544 N N . GLY B 2 160 ? 169.686 121.037 144.575 1.00 45.30 160 GLY B N 1
ATOM 4545 C CA . GLY B 2 160 ? 169.690 120.846 143.141 1.00 45.30 160 GLY B CA 1
ATOM 4546 C C . GLY B 2 160 ? 168.441 121.350 142.437 1.00 45.30 160 GLY B C 1
ATOM 4547 O O . GLY B 2 160 ? 167.447 121.774 143.041 1.00 45.30 160 GLY B O 1
ATOM 4548 N N . VAL B 2 161 ? 168.513 121.290 141.104 1.00 42.64 161 VAL B N 1
ATOM 4549 C CA . VAL B 2 161 ? 167.444 121.785 140.248 1.00 42.64 161 VAL B CA 1
ATOM 4550 C C . VAL B 2 161 ? 166.131 121.086 140.547 1.00 42.64 161 VAL B C 1
ATOM 4551 O O . VAL B 2 161 ? 165.062 121.672 140.370 1.00 42.64 161 VAL B O 1
ATOM 4555 N N . LYS B 2 162 ? 166.177 119.830 140.991 1.00 44.21 162 LYS B N 1
ATOM 4556 C CA . LYS B 2 162 ? 164.941 119.114 141.295 1.00 44.21 162 LYS B CA 1
ATOM 4557 C C . LYS B 2 162 ? 164.206 119.765 142.459 1.00 44.21 162 LYS B C 1
ATOM 4558 O O . LYS B 2 162 ? 162.997 120.023 142.383 1.00 44.21 162 LYS B O 1
ATOM 4564 N N . LEU B 2 163 ? 164.929 120.060 143.541 1.00 43.47 163 LEU B N 1
ATOM 4565 C CA . LEU B 2 163 ? 164.320 120.746 144.672 1.00 43.47 163 LEU B CA 1
ATOM 4566 C C . LEU B 2 163 ? 163.881 122.148 144.287 1.00 43.47 163 LEU B C 1
ATOM 4567 O O . LEU B 2 163 ? 162.824 122.617 144.721 1.00 43.47 163 LEU B O 1
ATOM 4572 N N . LEU B 2 164 ? 164.686 122.836 143.474 1.00 40.11 164 LEU B N 1
ATOM 4573 C CA . LEU B 2 164 ? 164.299 124.170 143.026 1.00 40.11 164 LEU B CA 1
ATOM 4574 C C . LEU B 2 164 ? 162.976 124.132 142.274 1.00 40.11 164 LEU B C 1
ATOM 4575 O O . LEU B 2 164 ? 162.060 124.904 142.572 1.00 40.11 164 LEU B O 1
ATOM 4580 N N . LYS B 2 165 ? 162.870 123.252 141.276 1.00 34.95 165 LYS B N 1
ATOM 4581 C CA . LYS B 2 165 ? 161.634 123.131 140.512 1.00 34.95 165 LYS B CA 1
ATOM 4582 C C . LYS B 2 165 ? 160.465 122.756 141.407 1.00 34.95 165 LYS B C 1
ATOM 4583 O O . LYS B 2 165 ? 159.357 123.275 141.232 1.00 34.95 165 LYS B O 1
ATOM 4589 N N . GLU B 2 166 ? 160.681 121.854 142.368 1.00 42.22 166 GLU B N 1
ATOM 4590 C CA . GLU B 2 166 ? 159.572 121.431 143.217 1.00 42.22 166 GLU B CA 1
ATOM 4591 C C . GLU B 2 166 ? 159.079 122.578 144.085 1.00 42.22 166 GLU B C 1
ATOM 4592 O O . GLU B 2 166 ? 157.869 122.790 144.228 1.00 42.22 166 GLU B O 1
ATOM 4598 N N . ARG B 2 167 ? 160.007 123.340 144.666 1.00 40.04 167 ARG B N 1
ATOM 4599 C CA . ARG B 2 167 ? 159.621 124.496 145.468 1.00 40.04 167 ARG B CA 1
ATOM 4600 C C . ARG B 2 167 ? 158.895 125.528 144.620 1.00 40.04 167 ARG B C 1
ATOM 4601 O O . ARG B 2 167 ? 157.844 126.047 145.019 1.00 40.04 167 ARG B O 1
ATOM 4609 N N . LEU B 2 168 ? 159.447 125.839 143.445 1.00 32.64 168 LEU B N 1
ATOM 4610 C CA . LEU B 2 168 ? 158.829 126.825 142.567 1.00 32.64 168 LEU B CA 1
ATOM 4611 C C . LEU B 2 168 ? 157.415 126.417 142.193 1.00 32.64 168 LEU B C 1
ATOM 4612 O O . LEU B 2 168 ? 156.487 127.228 142.281 1.00 32.64 168 LEU B O 1
ATOM 4617 N N . GLU B 2 169 ? 157.232 125.174 141.754 1.00 38.74 169 GLU B N 1
ATOM 4618 C CA . GLU B 2 169 ? 155.896 124.707 141.416 1.00 38.74 169 GLU B CA 1
ATOM 4619 C C . GLU B 2 169 ? 154.967 124.815 142.614 1.00 38.74 169 GLU B C 1
ATOM 4620 O O . GLU B 2 169 ? 153.934 125.489 142.552 1.00 38.74 169 GLU B O 1
ATOM 4626 N N . LYS B 2 170 ? 155.338 124.194 143.737 1.00 42.79 170 LYS B N 1
ATOM 4627 C CA . LYS B 2 170 ? 154.431 124.177 144.877 1.00 42.79 170 LYS B CA 1
ATOM 4628 C C . LYS B 2 170 ? 154.066 125.571 145.360 1.00 42.79 170 LYS B C 1
ATOM 4629 O O . LYS B 2 170 ? 152.949 125.760 145.850 1.00 42.79 170 LYS B O 1
ATOM 4635 N N . PHE B 2 171 ? 154.948 126.557 145.214 1.00 33.16 171 PHE B N 1
ATOM 4636 C CA . PHE B 2 171 ? 154.537 127.884 145.650 1.00 33.16 171 PHE B CA 1
ATOM 4637 C C . PHE B 2 171 ? 153.715 128.611 144.593 1.00 33.16 171 PHE B C 1
ATOM 4638 O O . PHE B 2 171 ? 152.600 129.057 144.872 1.00 33.16 171 PHE B O 1
ATOM 4646 N N . PHE B 2 172 ? 154.250 128.744 143.379 1.00 30.99 172 PHE B N 1
ATOM 4647 C CA . PHE B 2 172 ? 153.604 129.586 142.382 1.00 30.99 172 PHE B CA 1
ATOM 4648 C C . PHE B 2 172 ? 152.301 128.985 141.873 1.00 30.99 172 PHE B C 1
ATOM 4649 O O . PHE B 2 172 ? 151.334 129.722 141.670 1.00 30.99 172 PHE B O 1
ATOM 4657 N N . HIS B 2 173 ? 152.254 127.671 141.642 1.00 37.84 173 HIS B N 1
ATOM 4658 C CA . HIS B 2 173 ? 151.026 127.038 141.184 1.00 37.84 173 HIS B CA 1
ATOM 4659 C C . HIS B 2 173 ? 149.830 127.412 142.043 1.00 37.84 173 HIS B C 1
ATOM 4660 O O . HIS B 2 173 ? 148.701 127.433 141.541 1.00 37.84 173 HIS B O 1
ATOM 4667 N N . ARG B 2 174 ? 150.050 127.722 143.319 1.00 40.67 174 ARG B N 1
ATOM 4668 C CA . ARG B 2 174 ? 149.006 128.221 144.197 1.00 40.67 174 ARG B CA 1
ATOM 4669 C C . ARG B 2 174 ? 148.958 129.737 144.268 1.00 40.67 174 ARG B C 1
ATOM 4670 O O . ARG B 2 174 ? 147.861 130.300 144.322 1.00 40.67 174 ARG B O 1
ATOM 4678 N N . TYR B 2 175 ? 150.110 130.410 144.264 1.00 34.58 175 TYR B N 1
ATOM 4679 C CA . TYR B 2 175 ? 150.135 131.861 144.397 1.00 34.58 175 TYR B CA 1
ATOM 4680 C C . TYR B 2 175 ? 149.443 132.542 143.223 1.00 34.58 175 TYR B C 1
ATOM 4681 O O . TYR B 2 175 ? 148.598 133.421 143.417 1.00 34.58 175 TYR B O 1
ATOM 4690 N N . LEU B 2 176 ? 149.778 132.138 141.998 1.00 33.85 176 LEU B N 1
ATOM 4691 C CA . LEU B 2 176 ? 149.259 132.815 140.815 1.00 33.85 176 LEU B CA 1
ATOM 4692 C C . LEU B 2 176 ? 147.750 132.698 140.683 1.00 33.85 176 LEU B C 1
ATOM 4693 O O . LEU B 2 176 ? 147.175 133.267 139.752 1.00 33.85 176 LEU B O 1
ATOM 4698 N N . GLN B 2 177 ? 147.093 131.968 141.583 1.00 43.71 177 GLN B N 1
ATOM 4699 C CA . GLN B 2 177 ? 145.639 131.967 141.597 1.00 43.71 177 GLN B CA 1
ATOM 4700 C C . GLN B 2 177 ? 145.085 133.188 142.314 1.00 43.71 177 GLN B C 1
ATOM 4701 O O . GLN B 2 177 ? 143.874 133.420 142.274 1.00 43.71 177 GLN B O 1
ATOM 4707 N N . THR B 2 178 ? 145.943 133.968 142.969 1.00 42.68 178 THR B N 1
ATOM 4708 C CA . THR B 2 178 ? 145.539 135.211 143.609 1.00 42.68 178 THR B CA 1
ATOM 4709 C C . THR B 2 178 ? 146.224 136.433 143.020 1.00 42.68 178 THR B C 1
ATOM 4710 O O . THR B 2 178 ? 146.514 137.377 143.759 1.00 42.68 178 THR B O 1
ATOM 4714 N N . LEU B 2 179 ? 146.503 136.435 141.720 1.00 42.18 179 LEU B N 1
ATOM 4715 C CA . LEU B 2 179 ? 146.891 137.646 141.007 1.00 42.18 179 LEU B CA 1
ATOM 4716 C C . LEU B 2 179 ? 145.694 138.105 140.186 1.00 42.18 179 LEU B C 1
ATOM 4717 O O . LEU B 2 179 ? 145.414 137.549 139.122 1.00 42.18 179 LEU B O 1
ATOM 4722 N N . HIS B 2 180 ? 144.982 139.110 140.682 1.00 52.04 180 HIS B N 1
ATOM 4723 C CA . HIS B 2 180 ? 143.790 139.615 140.010 1.00 52.04 180 HIS B CA 1
ATOM 4724 C C . HIS B 2 180 ? 144.188 140.862 139.233 1.00 52.04 180 HIS B C 1
ATOM 4725 O O . HIS B 2 180 ? 143.873 141.985 139.621 1.00 52.04 180 HIS B O 1
ATOM 4732 N N . LEU B 2 181 ? 144.876 140.653 138.109 1.00 42.12 181 LEU B N 1
ATOM 4733 C CA . LEU B 2 181 ? 145.383 141.765 137.316 1.00 42.12 181 LEU B CA 1
ATOM 4734 C C . LEU B 2 181 ? 144.277 142.633 136.737 1.00 42.12 181 LEU B C 1
ATOM 4735 O O . LEU B 2 181 ? 144.559 143.745 136.283 1.00 42.12 181 LEU B O 1
ATOM 4740 N N . GLN B 2 182 ? 143.032 142.161 136.739 1.00 56.36 182 GLN B N 1
ATOM 4741 C CA . GLN B 2 182 ? 141.939 142.992 136.251 1.00 56.36 182 GLN B CA 1
ATOM 4742 C C . GLN B 2 182 ? 141.741 144.227 137.119 1.00 56.36 182 GLN B C 1
ATOM 4743 O O . GLN B 2 182 ? 141.122 145.200 136.675 1.00 56.36 182 GLN B O 1
ATOM 4749 N N . SER B 2 183 ? 142.249 144.212 138.351 1.00 52.67 183 SER B N 1
ATOM 4750 C CA . SER B 2 183 ? 142.035 145.301 139.293 1.00 52.67 183 SER B CA 1
ATOM 4751 C C . SER B 2 183 ? 143.337 145.865 139.854 1.00 52.67 183 SER B C 1
ATOM 4752 O O . SER B 2 183 ? 143.326 146.472 140.930 1.00 52.67 183 SER B O 1
ATOM 4755 N N . CYS B 2 184 ? 144.452 145.678 139.158 1.00 46.30 184 CYS B N 1
ATOM 4756 C CA . CYS B 2 184 ? 145.701 146.291 139.582 1.00 46.30 184 CYS B CA 1
ATOM 4757 C C . CYS B 2 184 ? 145.708 147.766 139.199 1.00 46.30 184 CYS B C 1
ATOM 4758 O O . CYS B 2 184 ? 145.202 148.155 138.144 1.00 46.30 184 CYS B O 1
ATOM 4761 N N . ASP B 2 185 ? 146.287 148.592 140.062 1.00 48.15 185 ASP B N 1
ATOM 4762 C CA . ASP B 2 185 ? 146.283 150.039 139.848 1.00 48.15 185 ASP B CA 1
ATOM 4763 C C . ASP B 2 185 ? 147.541 150.638 140.467 1.00 48.15 185 ASP B C 1
ATOM 4764 O O . ASP B 2 185 ? 148.523 149.935 140.718 1.00 48.15 185 ASP B O 1
ATOM 4769 N N . LEU B 2 186 ? 147.511 151.955 140.684 1.00 40.73 186 LEU B N 1
ATOM 4770 C CA . LEU B 2 186 ? 148.661 152.702 141.187 1.00 40.73 186 LEU B CA 1
ATOM 4771 C C . LEU B 2 186 ? 149.155 152.166 142.529 1.00 40.73 186 LEU B C 1
ATOM 4772 O O . LEU B 2 186 ? 150.371 152.076 142.765 1.00 40.73 186 LEU B O 1
ATOM 4777 N N . LEU B 2 187 ? 148.232 151.806 143.420 1.00 37.26 187 LEU B N 1
ATOM 4778 C CA . LEU B 2 187 ? 148.598 151.336 144.749 1.00 37.26 187 LEU B CA 1
ATOM 4779 C C . LEU B 2 187 ? 149.458 150.082 144.683 1.00 37.26 187 LEU B C 1
ATOM 4780 O O . LEU B 2 187 ? 149.982 149.629 145.705 1.00 37.26 187 LEU B O 1
ATOM 4785 N N . ASP B 2 188 ? 149.602 149.509 143.493 1.00 36.89 188 ASP B N 1
ATOM 4786 C CA . ASP B 2 188 ? 150.545 148.421 143.293 1.00 36.89 188 ASP B CA 1
ATOM 4787 C C . ASP B 2 188 ? 151.907 148.921 142.853 1.00 36.89 188 ASP B C 1
ATOM 4788 O O . ASP B 2 188 ? 152.920 148.304 143.193 1.00 36.89 188 ASP B O 1
ATOM 4793 N N . ILE B 2 189 ? 151.961 150.021 142.102 1.00 30.75 189 ILE B N 1
ATOM 4794 C CA . ILE B 2 189 ? 153.239 150.694 141.903 1.00 30.75 189 ILE B CA 1
ATOM 4795 C C . ILE B 2 189 ? 153.828 151.073 143.243 1.00 30.75 189 ILE B C 1
ATOM 4796 O O . ILE B 2 189 ? 155.050 151.074 143.427 1.00 30.75 189 ILE B O 1
ATOM 4801 N N . PHE B 2 190 ? 152.968 151.395 144.205 1.00 30.02 190 PHE B N 1
ATOM 4802 C CA . PHE B 2 190 ? 153.480 151.841 145.496 1.00 30.02 190 PHE B CA 1
ATOM 4803 C C . PHE B 2 190 ? 153.981 150.670 146.330 1.00 30.02 190 PHE B C 1
ATOM 4804 O O . PHE B 2 190 ? 155.175 150.576 146.633 1.00 30.02 190 PHE B O 1
ATOM 4812 N N . GLY B 2 191 ? 153.087 149.753 146.686 1.00 35.66 191 GLY B N 1
ATOM 4813 C CA . GLY B 2 191 ? 153.456 148.652 147.552 1.00 35.66 191 GLY B CA 1
ATOM 4814 C C . GLY B 2 191 ? 153.936 149.148 148.897 1.00 35.66 191 GLY B C 1
ATOM 4815 O O . GLY B 2 191 ? 155.108 148.981 149.243 1.00 35.66 191 GLY B O 1
ATOM 4816 N N . GLY B 2 192 ? 153.038 149.764 149.665 1.00 25.35 192 GLY B N 1
ATOM 4817 C CA . GLY B 2 192 ? 153.389 150.426 150.897 1.00 25.35 192 GLY B CA 1
ATOM 4818 C C . GLY B 2 192 ? 152.666 149.858 152.106 1.00 25.35 192 GLY B C 1
ATOM 4819 O O . GLY B 2 192 ? 151.826 148.970 152.016 1.00 25.35 192 GLY B O 1
ATOM 4820 N N . ILE B 2 193 ? 153.013 150.414 153.255 1.00 27.31 193 ILE B N 1
ATOM 4821 C CA . ILE B 2 193 ? 152.579 149.907 154.552 1.00 27.31 193 ILE B CA 1
ATOM 4822 C C . ILE B 2 193 ? 151.663 150.962 155.157 1.00 27.31 193 ILE B C 1
ATOM 4823 O O . ILE B 2 193 ? 152.122 151.922 155.774 1.00 27.31 193 ILE B O 1
ATOM 4828 N N . SER B 2 194 ? 150.357 150.790 154.992 1.00 28.13 194 SER B N 1
ATOM 4829 C CA . SER B 2 194 ? 149.406 151.729 155.569 1.00 28.13 194 SER B CA 1
ATOM 4830 C C . SER B 2 194 ? 149.515 151.734 157.085 1.00 28.13 194 SER B C 1
ATOM 4831 O O . SER B 2 194 ? 149.127 150.764 157.739 1.00 28.13 194 SER B O 1
ATOM 4834 N N . PHE B 2 195 ? 150.021 152.821 157.655 1.00 25.80 195 PHE B N 1
ATOM 4835 C CA . PHE B 2 195 ? 150.267 152.900 159.087 1.00 25.80 195 PHE B CA 1
ATOM 4836 C C . PHE B 2 195 ? 149.013 153.330 159.837 1.00 25.80 195 PHE B C 1
ATOM 4837 O O . PHE B 2 195 ? 148.037 153.781 159.233 1.00 25.80 195 PHE B O 1
ATOM 4845 N N . PHE B 2 196 ? 149.050 153.187 161.162 1.00 28.86 196 PHE B N 1
ATOM 4846 C CA . PHE B 2 196 ? 147.962 153.578 162.051 1.00 28.86 196 PHE B CA 1
ATOM 4847 C C . PHE B 2 196 ? 148.344 154.845 162.799 1.00 28.86 196 PHE B C 1
ATOM 4848 O O . PHE B 2 196 ? 149.443 154.913 163.358 1.00 28.86 196 PHE B O 1
ATOM 4856 N N . PRO B 2 197 ? 147.485 155.860 162.836 1.00 32.83 197 PRO B N 1
ATOM 4857 C CA . PRO B 2 197 ? 147.861 157.122 163.483 1.00 32.83 197 PRO B CA 1
ATOM 4858 C C . PRO B 2 197 ? 147.718 157.052 164.994 1.00 32.83 197 PRO B C 1
ATOM 4859 O O . PRO B 2 197 ? 146.622 156.872 165.530 1.00 32.83 197 PRO B O 1
ATOM 4863 N N . LEU B 2 198 ? 148.843 157.217 165.686 1.00 33.10 198 LEU B N 1
ATOM 4864 C CA . LEU B 2 198 ? 148.873 157.105 167.137 1.00 33.10 198 LEU B CA 1
ATOM 4865 C C . LEU B 2 198 ? 149.664 158.253 167.739 1.00 33.10 198 LEU B C 1
ATOM 4866 O O . LEU B 2 198 ? 150.628 158.738 167.141 1.00 33.10 198 LEU B O 1
ATOM 4871 N N . ASP B 2 199 ? 149.250 158.678 168.927 1.00 39.36 199 ASP B N 1
ATOM 4872 C CA . ASP B 2 199 ? 149.931 159.739 169.644 1.00 39.36 199 ASP B CA 1
ATOM 4873 C C . ASP B 2 199 ? 151.061 159.174 170.494 1.00 39.36 199 ASP B C 1
ATOM 4874 O O . ASP B 2 199 ? 151.296 157.967 170.541 1.00 39.36 199 ASP B O 1
ATOM 4879 N N . LYS B 2 200 ? 151.777 160.077 171.164 1.00 40.43 200 LYS B N 1
ATOM 4880 C CA . LYS B 2 200 ? 152.934 159.682 171.960 1.00 40.43 200 LYS B CA 1
ATOM 4881 C C . LYS B 2 200 ? 152.570 158.629 172.996 1.00 40.43 200 LYS B C 1
ATOM 4882 O O . LYS B 2 200 ? 153.270 157.622 173.152 1.00 40.43 200 LYS B O 1
ATOM 4888 N N . MET B 2 201 ? 151.478 158.853 173.723 1.00 37.34 201 MET B N 1
ATOM 4889 C CA . MET B 2 201 ? 151.202 158.042 174.901 1.00 37.34 201 MET B CA 1
ATOM 4890 C C . MET B 2 201 ? 150.923 156.595 174.529 1.00 37.34 201 MET B C 1
ATOM 4891 O O . MET B 2 201 ? 151.545 155.674 175.069 1.00 37.34 201 MET B O 1
ATOM 4896 N N . THR B 2 202 ? 149.969 156.370 173.628 1.00 36.77 202 THR B N 1
ATOM 4897 C CA . THR B 2 202 ? 149.609 155.002 173.279 1.00 36.77 202 THR B CA 1
ATOM 4898 C C . THR B 2 202 ? 150.767 154.280 172.612 1.00 36.77 202 THR B C 1
ATOM 4899 O O . THR B 2 202 ? 150.977 153.084 172.840 1.00 36.77 202 THR B O 1
ATOM 4903 N N . TYR B 2 203 ? 151.547 154.990 171.802 1.00 34.24 203 TYR B N 1
ATOM 4904 C CA . TYR B 2 203 ? 152.670 154.343 171.139 1.00 34.24 203 TYR B CA 1
ATOM 4905 C C . TYR B 2 203 ? 153.739 153.935 172.142 1.00 34.24 203 TYR B C 1
ATOM 4906 O O . TYR B 2 203 ? 154.324 152.850 172.038 1.00 34.24 203 TYR B O 1
ATOM 4915 N N . LEU B 2 204 ? 154.005 154.784 173.131 1.00 32.48 204 LEU B N 1
ATOM 4916 C CA . LEU B 2 204 ? 154.966 154.399 174.152 1.00 32.48 204 LEU B CA 1
ATOM 4917 C C . LEU B 2 204 ? 154.430 153.267 175.017 1.00 32.48 204 LEU B C 1
ATOM 4918 O O . LEU B 2 204 ? 155.202 152.415 175.468 1.00 32.48 204 LEU B O 1
ATOM 4923 N N . LYS B 2 205 ? 153.118 153.231 175.247 1.00 33.16 205 LYS B N 1
ATOM 4924 C CA . LYS B 2 205 ? 152.533 152.091 175.944 1.00 33.16 205 LYS B CA 1
ATOM 4925 C C . LYS B 2 205 ? 152.754 150.813 175.153 1.00 33.16 205 LYS B C 1
ATOM 4926 O O . LYS B 2 205 ? 153.028 149.750 175.722 1.00 33.16 205 LYS B O 1
ATOM 4932 N N . ILE B 2 206 ? 152.644 150.903 173.828 1.00 28.75 206 ILE B N 1
ATOM 4933 C CA . ILE B 2 206 ? 152.840 149.733 172.982 1.00 28.75 206 ILE B CA 1
ATOM 4934 C C . ILE B 2 206 ? 154.285 149.271 173.045 1.00 28.75 206 ILE B C 1
ATOM 4935 O O . ILE B 2 206 ? 154.569 148.069 173.085 1.00 28.75 206 ILE B O 1
ATOM 4940 N N . GLN B 2 207 ? 155.221 150.215 173.052 1.00 32.36 207 GLN B N 1
ATOM 4941 C CA . GLN B 2 207 ? 156.623 149.853 173.232 1.00 32.36 207 GLN B CA 1
ATOM 4942 C C . GLN B 2 207 ? 156.859 149.162 174.568 1.00 32.36 207 GLN B C 1
ATOM 4943 O O . GLN B 2 207 ? 157.580 148.156 174.631 1.00 32.36 207 GLN B O 1
ATOM 4949 N N . SER B 2 208 ? 156.260 149.683 175.639 1.00 33.42 208 SER B N 1
ATOM 4950 C CA . SER B 2 208 ? 156.402 149.052 176.945 1.00 33.42 208 SER B CA 1
ATOM 4951 C C . SER B 2 208 ? 155.875 147.625 176.925 1.00 33.42 208 SER B C 1
ATOM 4952 O O . SER B 2 208 ? 156.529 146.702 177.427 1.00 33.42 208 SER B O 1
ATOM 4955 N N . PHE B 2 209 ? 154.701 147.422 176.332 1.00 32.07 209 PHE B N 1
ATOM 4956 C CA . PHE B 2 209 ? 154.117 146.088 176.293 1.00 32.07 209 PHE B CA 1
ATOM 4957 C C . PHE B 2 209 ? 154.958 145.136 175.460 1.00 32.07 209 PHE B C 1
ATOM 4958 O O . PHE B 2 209 ? 155.140 143.970 175.828 1.00 32.07 209 PHE B O 1
ATOM 4966 N N . ILE B 2 210 ? 155.460 145.599 174.321 1.00 30.81 210 ILE B N 1
ATOM 4967 C CA . ILE B 2 210 ? 156.246 144.721 173.464 1.00 30.81 210 ILE B CA 1
ATOM 4968 C C . ILE B 2 210 ? 157.532 144.312 174.166 1.00 30.81 210 ILE B C 1
ATOM 4969 O O . ILE B 2 210 ? 157.960 143.156 174.083 1.00 30.81 210 ILE B O 1
ATOM 4974 N N . ASN B 2 211 ? 158.161 145.244 174.883 1.00 34.42 211 ASN B N 1
ATOM 4975 C CA . ASN B 2 211 ? 159.376 144.880 175.605 1.00 34.42 211 ASN B CA 1
ATOM 4976 C C . ASN B 2 211 ? 159.073 143.890 176.723 1.00 34.42 211 ASN B C 1
ATOM 4977 O O . ASN B 2 211 ? 159.793 142.896 176.890 1.00 34.42 211 ASN B O 1
ATOM 4982 N N . ARG B 2 212 ? 158.012 144.145 177.496 1.00 33.15 212 ARG B N 1
ATOM 4983 C CA . ARG B 2 212 ? 157.534 143.179 178.481 1.00 33.15 212 ARG B CA 1
ATOM 4984 C C . ARG B 2 212 ? 157.434 141.786 177.881 1.00 33.15 212 ARG B C 1
ATOM 4985 O O . ARG B 2 212 ? 158.040 140.831 178.376 1.00 33.15 212 ARG B O 1
ATOM 4993 N N . MET B 2 213 ? 156.646 141.660 176.812 1.00 36.10 213 MET B N 1
ATOM 4994 C CA . MET B 2 213 ? 156.403 140.356 176.205 1.00 36.10 213 MET B CA 1
ATOM 4995 C C . MET B 2 213 ? 157.696 139.708 175.737 1.00 36.10 213 MET B C 1
ATOM 4996 O O . MET B 2 213 ? 158.005 138.576 176.121 1.00 36.10 213 MET B O 1
ATOM 5001 N N . GLU B 2 214 ? 158.462 140.404 174.900 1.00 37.16 214 GLU B N 1
ATOM 5002 C CA . GLU B 2 214 ? 159.677 139.814 174.359 1.00 37.16 214 GLU B CA 1
ATOM 5003 C C . GLU B 2 214 ? 160.644 139.389 175.451 1.00 37.16 214 GLU B C 1
ATOM 5004 O O . GLU B 2 214 ? 161.445 138.473 175.241 1.00 37.16 214 GLU B O 1
ATOM 5010 N N . GLU B 2 215 ? 160.598 140.033 176.621 1.00 40.11 215 GLU B N 1
ATOM 5011 C CA . GLU B 2 215 ? 161.504 139.615 177.684 1.00 40.11 215 GLU B CA 1
ATOM 5012 C C . GLU B 2 215 ? 160.927 138.472 178.508 1.00 40.11 215 GLU B C 1
ATOM 5013 O O . GLU B 2 215 ? 161.684 137.652 179.035 1.00 40.11 215 GLU B O 1
ATOM 5019 N N . SER B 2 216 ? 159.604 138.384 178.611 1.00 41.24 216 SER B N 1
ATOM 5020 C CA . SER B 2 216 ? 158.988 137.277 179.326 1.00 41.24 216 SER B CA 1
ATOM 5021 C C . SER B 2 216 ? 158.778 136.052 178.454 1.00 41.24 216 SER B C 1
ATOM 5022 O O . SER B 2 216 ? 158.169 135.083 178.915 1.00 41.24 216 SER B O 1
ATOM 5025 N N . LEU B 2 217 ? 159.257 136.078 177.215 1.00 42.96 217 LEU B N 1
ATOM 5026 C CA . LEU B 2 217 ? 159.134 134.997 176.239 1.00 42.96 217 LEU B CA 1
ATOM 5027 C C . LEU B 2 217 ? 160.459 134.802 175.525 1.00 42.96 217 LEU B C 1
ATOM 5028 O O . LEU B 2 217 ? 160.546 134.853 174.299 1.00 42.96 217 LEU B O 1
ATOM 5033 N N . ASN B 2 218 ? 161.514 134.558 176.298 1.00 46.62 218 ASN B N 1
ATOM 5034 C CA . ASN B 2 218 ? 162.881 134.863 175.887 1.00 46.62 218 ASN B CA 1
ATOM 5035 C C . ASN B 2 218 ? 163.305 134.243 174.561 1.00 46.62 218 ASN B C 1
ATOM 5036 O O . ASN B 2 218 ? 164.378 134.572 174.049 1.00 46.62 218 ASN B O 1
ATOM 5041 N N . ILE B 2 219 ? 162.491 133.348 173.990 1.00 43.02 219 ILE B N 1
ATOM 5042 C CA . ILE B 2 219 ? 162.812 132.806 172.673 1.00 43.02 219 ILE B CA 1
ATOM 5043 C C . ILE B 2 219 ? 162.266 133.658 171.537 1.00 43.02 219 ILE B C 1
ATOM 5044 O O . ILE B 2 219 ? 162.755 133.541 170.406 1.00 43.02 219 ILE B O 1
ATOM 5049 N N . VAL B 2 220 ? 161.274 134.510 171.795 1.00 35.38 220 VAL B N 1
ATOM 5050 C CA . VAL B 2 220 ? 160.771 135.407 170.762 1.00 35.38 220 VAL B CA 1
ATOM 5051 C C . VAL B 2 220 ? 161.897 136.320 170.307 1.00 35.38 220 VAL B C 1
ATOM 5052 O O . VAL B 2 220 ? 162.529 137.004 171.118 1.00 35.38 220 VAL B O 1
ATOM 5056 N N . LYS B 2 221 ? 162.161 136.327 169.002 1.00 39.32 221 LYS B N 1
ATOM 5057 C CA . LYS B 2 221 ? 163.320 137.022 168.463 1.00 39.32 221 LYS B CA 1
ATOM 5058 C C . LYS B 2 221 ? 162.970 138.297 167.717 1.00 39.32 221 LYS B C 1
ATOM 5059 O O . LYS B 2 221 ? 163.689 139.289 167.857 1.00 39.32 221 LYS B O 1
ATOM 5065 N N . TYR B 2 222 ? 161.900 138.301 166.929 1.00 37.78 222 TYR B N 1
ATOM 5066 C CA . TYR B 2 222 ? 161.454 139.544 166.314 1.00 37.78 222 TYR B CA 1
ATOM 5067 C C . TYR B 2 222 ? 159.980 139.741 166.617 1.00 37.78 222 TYR B C 1
ATOM 5068 O O . TYR B 2 222 ? 159.289 138.823 167.051 1.00 37.78 222 TYR B O 1
ATOM 5077 N N . THR B 2 223 ? 159.496 140.951 166.369 1.00 31.36 223 THR B N 1
ATOM 5078 C CA . THR B 2 223 ? 158.106 141.263 166.647 1.00 31.36 223 THR B CA 1
ATOM 5079 C C . THR B 2 223 ? 157.590 142.306 165.676 1.00 31.36 223 THR B C 1
ATOM 5080 O O . THR B 2 223 ? 158.333 143.181 165.231 1.00 31.36 223 THR B O 1
ATOM 5084 N N . ALA B 2 224 ? 156.313 142.189 165.346 1.00 26.75 224 ALA B N 1
ATOM 5085 C CA . ALA B 2 224 ? 155.564 143.234 164.676 1.00 26.75 224 ALA B CA 1
ATOM 5086 C C . ALA B 2 224 ? 154.277 143.455 165.448 1.00 26.75 224 ALA B C 1
ATOM 5087 O O . ALA B 2 224 ? 153.809 142.561 166.149 1.00 26.75 224 ALA B O 1
ATOM 5089 N N . PHE B 2 225 ? 153.701 144.644 165.322 1.00 28.78 225 PHE B N 1
ATOM 5090 C CA . PHE B 2 225 ? 152.475 144.982 166.038 1.00 28.78 225 PHE B CA 1
ATOM 5091 C C . PHE B 2 225 ? 151.585 145.730 165.061 1.00 28.78 225 PHE B C 1
ATOM 5092 O O . PHE B 2 225 ? 151.871 146.884 164.729 1.00 28.78 225 PHE B O 1
ATOM 5100 N N . LEU B 2 226 ? 150.543 145.051 164.586 1.00 23.03 226 LEU B N 1
ATOM 5101 C CA . LEU B 2 226 ? 149.535 145.616 163.709 1.00 23.03 226 LEU B CA 1
ATOM 5102 C C . LEU B 2 226 ? 148.295 145.946 164.519 1.00 23.03 226 LEU B C 1
ATOM 5103 O O . LEU B 2 226 ? 148.007 145.301 165.526 1.00 23.03 226 LEU B O 1
ATOM 5108 N N . TYR B 2 227 ? 147.558 146.949 164.069 1.00 32.99 227 TYR B N 1
ATOM 5109 C CA . TYR B 2 227 ? 146.249 147.241 164.625 1.00 32.99 227 TYR B CA 1
ATOM 5110 C C . TYR B 2 227 ? 145.296 147.520 163.476 1.00 32.99 227 TYR B C 1
ATOM 5111 O O . TYR B 2 227 ? 145.636 148.263 162.554 1.00 32.99 227 TYR B O 1
ATOM 5120 N N . ASN B 2 228 ? 144.108 146.920 163.534 1.00 37.88 228 ASN B N 1
ATOM 5121 C CA . ASN B 2 228 ? 143.070 147.136 162.524 1.00 37.88 228 ASN B CA 1
ATOM 5122 C C . ASN B 2 228 ? 143.604 146.931 161.110 1.00 37.88 228 ASN B C 1
ATOM 5123 O O . ASN B 2 228 ? 143.168 147.595 160.166 1.00 37.88 228 ASN B O 1
ATOM 5128 N N . ASP B 2 229 ? 144.575 146.027 160.969 1.00 42.16 229 ASP B N 1
ATOM 5129 C CA . ASP B 2 229 ? 145.272 145.722 159.723 1.00 42.16 229 ASP B CA 1
ATOM 5130 C C . ASP B 2 229 ? 146.201 146.846 159.284 1.00 42.16 229 ASP B C 1
ATOM 5131 O O . ASP B 2 229 ? 146.784 146.777 158.202 1.00 42.16 229 ASP B O 1
ATOM 5136 N N . GLN B 2 230 ? 146.368 147.876 160.104 1.00 28.51 230 GLN B N 1
ATOM 5137 C CA . GLN B 2 230 ? 147.261 148.984 159.806 1.00 28.51 230 GLN B CA 1
ATOM 5138 C C . GLN B 2 230 ? 148.458 148.884 160.732 1.00 28.51 230 GLN B C 1
ATOM 5139 O O . GLN B 2 230 ? 148.296 148.896 161.954 1.00 28.51 230 GLN B O 1
ATOM 5145 N N . LEU B 2 231 ? 149.648 148.773 160.151 1.00 23.75 231 LEU B N 1
ATOM 5146 C CA . LEU B 2 231 ? 150.856 148.555 160.935 1.00 23.75 231 LEU B CA 1
ATOM 5147 C C . LEU B 2 231 ? 151.032 149.635 161.989 1.00 23.75 231 LEU B C 1
ATOM 5148 O O . LEU B 2 231 ? 150.612 150.777 161.804 1.00 23.75 231 LEU B O 1
ATOM 5153 N N . ILE B 2 232 ? 151.650 149.266 163.107 1.00 22.91 232 ILE B N 1
ATOM 5154 C CA . ILE B 2 232 ? 152.083 150.219 164.125 1.00 22.91 232 ILE B CA 1
ATOM 5155 C C . ILE B 2 232 ? 153.576 150.112 164.375 1.00 22.91 232 ILE B C 1
ATOM 5156 O O . ILE B 2 232 ? 154.316 151.077 164.189 1.00 22.91 232 ILE B O 1
ATOM 5161 N N . TRP B 2 233 ? 154.040 148.948 164.806 1.00 25.78 233 TRP B N 1
ATOM 5162 C CA . TRP B 2 233 ? 155.455 148.764 165.088 1.00 25.78 233 TRP B CA 1
ATOM 5163 C C . TRP B 2 233 ? 155.972 147.581 164.288 1.00 25.78 233 TRP B C 1
ATOM 5164 O O . TRP B 2 233 ? 155.212 146.679 163.939 1.00 25.78 233 TRP B O 1
ATOM 5175 N N . SER B 2 234 ? 157.275 147.573 164.023 1.00 30.19 234 SER B N 1
ATOM 5176 C CA . SER B 2 234 ? 157.889 146.520 163.217 1.00 30.19 234 SER B CA 1
ATOM 5177 C C . SER B 2 234 ? 159.329 146.313 163.667 1.00 30.19 234 SER B C 1
ATOM 5178 O O . SER B 2 234 ? 160.187 147.166 163.426 1.00 30.19 234 SER B O 1
ATOM 5181 N N . GLY B 2 235 ? 159.595 145.171 164.303 1.00 29.96 235 GLY B N 1
ATOM 5182 C CA . GLY B 2 235 ? 160.948 144.859 164.720 1.00 29.96 235 GLY B CA 1
ATOM 5183 C C . GLY B 2 235 ? 161.863 144.467 163.583 1.00 29.96 235 GLY B C 1
ATOM 5184 O O . GLY B 2 235 ? 163.076 144.675 163.678 1.00 29.96 235 GLY B O 1
ATOM 5185 N N . LEU B 2 236 ? 161.309 143.906 162.514 1.00 31.75 236 LEU B N 1
ATOM 5186 C CA . LEU B 2 236 ? 162.069 143.475 161.352 1.00 31.75 236 LEU B CA 1
ATOM 5187 C C . LEU B 2 236 ? 162.693 144.674 160.650 1.00 31.75 236 LEU B C 1
ATOM 5188 O O . LEU B 2 236 ? 162.511 145.826 161.045 1.00 31.75 236 LEU B O 1
ATOM 5193 N N . GLU B 2 237 ? 163.426 144.411 159.576 1.00 38.13 237 GLU B N 1
ATOM 5194 C CA . GLU B 2 237 ? 163.975 145.492 158.784 1.00 38.13 237 GLU B CA 1
ATOM 5195 C C . GLU B 2 237 ? 162.880 146.081 157.907 1.00 38.13 237 GLU B C 1
ATOM 5196 O O . GLU B 2 237 ? 161.693 145.798 158.072 1.00 38.13 237 GLU B O 1
ATOM 5202 N N . GLN B 2 238 ? 163.282 146.926 156.965 1.00 37.39 238 GLN B N 1
ATOM 5203 C CA . GLN B 2 238 ? 162.296 147.628 156.156 1.00 37.39 238 GLN B CA 1
ATOM 5204 C C . GLN B 2 238 ? 161.900 146.814 154.934 1.00 37.39 238 GLN B C 1
ATOM 5205 O O . GLN B 2 238 ? 160.717 146.741 154.589 1.00 37.39 238 GLN B O 1
ATOM 5211 N N . ASP B 2 239 ? 162.873 146.188 154.270 1.00 43.42 239 ASP B N 1
ATOM 5212 C CA . ASP B 2 239 ? 162.569 145.448 153.051 1.00 43.42 239 ASP B CA 1
ATOM 5213 C C . ASP B 2 239 ? 161.784 144.180 153.350 1.00 43.42 239 ASP B C 1
ATOM 5214 O O . ASP B 2 239 ? 161.046 143.685 152.493 1.00 43.42 239 ASP B O 1
ATOM 5219 N N . ASP B 2 240 ? 161.923 143.643 154.557 1.00 40.61 240 ASP B N 1
ATOM 5220 C CA . ASP B 2 240 ? 161.262 142.407 154.940 1.00 40.61 240 ASP B CA 1
ATOM 5221 C C . ASP B 2 240 ? 159.958 142.636 155.677 1.00 40.61 240 ASP B C 1
ATOM 5222 O O . ASP B 2 240 ? 159.301 141.663 156.050 1.00 40.61 240 ASP B O 1
ATOM 5227 N N . MET B 2 241 ? 159.571 143.884 155.908 1.00 32.78 241 MET B N 1
ATOM 5228 C CA . MET B 2 241 ? 158.308 144.161 156.567 1.00 32.78 241 MET B CA 1
ATOM 5229 C C . MET B 2 241 ? 157.186 144.487 155.602 1.00 32.78 241 MET B C 1
ATOM 5230 O O . MET B 2 241 ? 156.039 144.169 155.901 1.00 32.78 241 MET B O 1
ATOM 5235 N N . ARG B 2 242 ? 157.473 145.084 154.452 1.00 30.56 242 ARG B N 1
ATOM 5236 C CA . ARG B 2 242 ? 156.420 145.341 153.482 1.00 30.56 242 ARG B CA 1
ATOM 5237 C C . ARG B 2 242 ? 155.858 144.064 152.880 1.00 30.56 242 ARG B C 1
ATOM 5238 O O . ARG B 2 242 ? 154.639 143.947 152.714 1.00 30.56 242 ARG B O 1
ATOM 5246 N N . ILE B 2 243 ? 156.713 143.079 152.592 1.00 33.13 243 ILE B N 1
ATOM 5247 C CA . ILE B 2 243 ? 156.222 141.803 152.089 1.00 33.13 243 ILE B CA 1
ATOM 5248 C C . ILE B 2 243 ? 155.388 141.111 153.151 1.00 33.13 243 ILE B C 1
ATOM 5249 O O . ILE B 2 243 ? 154.291 140.614 152.876 1.00 33.13 243 ILE B O 1
ATOM 5254 N N . LEU B 2 244 ? 155.904 141.055 154.377 1.00 33.23 244 LEU B N 1
ATOM 5255 C CA . LEU B 2 244 ? 155.179 140.383 155.443 1.00 33.23 244 LEU B CA 1
ATOM 5256 C C . LEU B 2 244 ? 153.871 141.094 155.749 1.00 33.23 244 LEU B C 1
ATOM 5257 O O . LEU B 2 244 ? 152.875 140.452 156.085 1.00 33.23 244 LEU B O 1
ATOM 5262 N N . TYR B 2 245 ? 153.838 142.417 155.603 1.00 33.78 245 TYR B N 1
ATOM 5263 C CA . TYR B 2 245 ? 152.594 143.142 155.811 1.00 33.78 245 TYR B CA 1
ATOM 5264 C C . TYR B 2 245 ? 151.593 142.825 154.714 1.00 33.78 245 TYR B C 1
ATOM 5265 O O . TYR B 2 245 ? 150.405 142.629 154.992 1.00 33.78 245 TYR B O 1
ATOM 5274 N N . LYS B 2 246 ? 152.047 142.786 153.460 1.00 38.55 246 LYS B N 1
ATOM 5275 C CA . LYS B 2 246 ? 151.144 142.438 152.371 1.00 38.55 246 LYS B CA 1
ATOM 5276 C C . LYS B 2 246 ? 150.591 141.035 152.566 1.00 38.55 246 LYS B C 1
ATOM 5277 O O . LYS B 2 246 ? 149.413 140.773 152.301 1.00 38.55 246 LYS B O 1
ATOM 5283 N N . TYR B 2 247 ? 151.421 140.129 153.081 1.00 38.23 247 TYR B N 1
ATOM 5284 C CA . TYR B 2 247 ? 150.956 138.770 153.328 1.00 38.23 247 TYR B CA 1
ATOM 5285 C C . TYR B 2 247 ? 149.959 138.735 154.479 1.00 38.23 247 TYR B C 1
ATOM 5286 O O . TYR B 2 247 ? 148.935 138.048 154.404 1.00 38.23 247 TYR B O 1
ATOM 5295 N N . LEU B 2 248 ? 150.238 139.476 155.550 1.00 41.15 248 LEU B N 1
ATOM 5296 C CA . LEU B 2 248 ? 149.349 139.481 156.704 1.00 41.15 248 LEU B CA 1
ATOM 5297 C C . LEU B 2 248 ? 147.992 140.072 156.368 1.00 41.15 248 LEU B C 1
ATOM 5298 O O . LEU B 2 248 ? 146.969 139.579 156.849 1.00 41.15 248 LEU B O 1
ATOM 5303 N N . THR B 2 249 ? 147.953 141.120 155.549 1.00 45.67 249 THR B N 1
ATOM 5304 C CA . THR B 2 249 ? 146.687 141.785 155.283 1.00 45.67 249 THR B CA 1
ATOM 5305 C C . THR B 2 249 ? 146.001 141.300 154.018 1.00 45.67 249 THR B C 1
ATOM 5306 O O . THR B 2 249 ? 144.873 141.726 153.749 1.00 45.67 249 THR B O 1
ATOM 5310 N N . THR B 2 250 ? 146.641 140.439 153.229 1.00 54.43 250 THR B N 1
ATOM 5311 C CA . THR B 2 250 ? 145.964 139.842 152.085 1.00 54.43 250 THR B CA 1
ATOM 5312 C C . THR B 2 250 ? 145.498 138.416 152.333 1.00 54.43 250 THR B C 1
ATOM 5313 O O . THR B 2 250 ? 144.332 138.105 152.074 1.00 54.43 250 THR B O 1
ATOM 5317 N N . SER B 2 251 ? 146.370 137.546 152.835 1.00 57.76 251 SER B N 1
ATOM 5318 C CA . SER B 2 251 ? 146.109 136.115 152.866 1.00 57.76 251 SER B CA 1
ATOM 5319 C C . SER B 2 251 ? 145.967 135.545 154.269 1.00 57.76 251 SER B C 1
ATOM 5320 O O . SER B 2 251 ? 145.698 134.351 154.419 1.00 57.76 251 SER B O 1
ATOM 5323 N N . LEU B 2 252 ? 146.143 136.354 155.311 1.00 57.80 252 LEU B N 1
ATOM 5324 C CA . LEU B 2 252 ? 146.065 135.807 156.662 1.00 57.80 252 LEU B CA 1
ATOM 5325 C C . LEU B 2 252 ? 144.883 136.382 157.428 1.00 57.80 252 LEU B C 1
ATOM 5326 O O . LEU B 2 252 ? 144.072 135.637 157.987 1.00 57.80 252 LEU B O 1
ATOM 5331 N N . PHE B 2 253 ? 144.769 137.700 157.473 1.00 64.57 253 PHE B N 1
ATOM 5332 C CA . PHE B 2 253 ? 143.712 138.340 158.247 1.00 64.57 253 PHE B CA 1
ATOM 5333 C C . PHE B 2 253 ? 142.325 138.190 157.624 1.00 64.57 253 PHE B C 1
ATOM 5334 O O . PHE B 2 253 ? 141.355 138.006 158.367 1.00 64.57 253 PHE B O 1
ATOM 5342 N N . PRO B 2 254 ? 142.161 138.256 156.295 1.00 78.71 254 PRO B N 1
ATOM 5343 C CA . PRO B 2 254 ? 140.795 138.138 155.754 1.00 78.71 254 PRO B CA 1
ATOM 5344 C C . PRO B 2 254 ? 140.175 136.770 155.960 1.00 78.71 254 PRO B C 1
ATOM 5345 O O . PRO B 2 254 ? 139.000 136.680 156.343 1.00 78.71 254 PRO B O 1
ATOM 5349 N N . ARG B 2 255 ? 140.928 135.696 155.720 1.00 84.51 255 ARG B N 1
ATOM 5350 C CA . ARG B 2 255 ? 140.367 134.357 155.875 1.00 84.51 255 ARG B CA 1
ATOM 5351 C C . ARG B 2 255 ? 139.999 134.082 157.329 1.00 84.51 255 ARG B C 1
ATOM 5352 O O . ARG B 2 255 ? 138.975 133.450 157.609 1.00 84.51 255 ARG B O 1
ATOM 5360 N N . HIS B 2 256 ? 140.819 134.553 158.267 1.00 90.30 256 HIS B N 1
ATOM 5361 C CA . HIS B 2 256 ? 140.548 134.347 159.687 1.00 90.30 256 HIS B CA 1
ATOM 5362 C C . HIS B 2 256 ? 139.631 135.402 160.285 1.00 90.30 256 HIS B C 1
ATOM 5363 O O . HIS B 2 256 ? 139.301 135.264 161.467 1.00 90.30 256 HIS B O 1
ATOM 5370 N N . ILE B 2 257 ? 139.205 136.446 159.578 1.00 114.47 257 ILE B N 1
ATOM 5371 C CA . ILE B 2 257 ? 138.182 137.354 160.072 1.00 114.47 257 ILE B CA 1
ATOM 5372 C C . ILE B 2 257 ? 136.833 137.082 159.420 1.00 114.47 257 ILE B C 1
ATOM 5373 O O . ILE B 2 257 ? 135.793 137.490 159.941 1.00 114.47 257 ILE B O 1
ATOM 5378 N N . GLU B 2 258 ? 136.830 136.389 158.282 1.00 138.60 258 GLU B N 1
ATOM 5379 C CA . GLU B 2 258 ? 135.575 136.059 157.613 1.00 138.60 258 GLU B CA 1
ATOM 5380 C C . GLU B 2 258 ? 134.597 135.243 158.455 1.00 138.60 258 GLU B C 1
ATOM 5381 O O . GLU B 2 258 ? 133.389 135.508 158.353 1.00 138.60 258 GLU B O 1
ATOM 5387 N N . PRO B 2 259 ? 135.009 134.256 159.261 1.00 146.37 259 PRO B N 1
ATOM 5388 C CA . PRO B 2 259 ? 134.018 133.518 160.069 1.00 146.37 259 PRO B CA 1
ATOM 5389 C C . PRO B 2 259 ? 133.133 134.404 160.930 1.00 146.37 259 PRO B C 1
ATOM 5390 O O . PRO B 2 259 ? 131.944 134.092 161.095 1.00 146.37 259 PRO B O 1
ATOM 5394 N N . GLU B 2 260 ? 133.667 135.501 161.473 1.00 143.49 260 GLU B N 1
ATOM 5395 C CA . GLU B 2 260 ? 132.856 136.447 162.229 1.00 143.49 260 GLU B CA 1
ATOM 5396 C C . GLU B 2 260 ? 131.833 137.165 161.359 1.00 143.49 260 GLU B C 1
ATOM 5397 O O . GLU B 2 260 ? 130.968 137.862 161.898 1.00 143.49 260 GLU B O 1
ATOM 5403 N N . LEU B 2 261 ? 131.914 137.012 160.037 1.00 154.90 261 LEU B N 1
ATOM 5404 C CA . LEU B 2 261 ? 130.913 137.545 159.123 1.00 154.90 261 LEU B CA 1
ATOM 5405 C C . LEU B 2 261 ? 130.093 136.451 158.455 1.00 154.90 261 LEU B C 1
ATOM 5406 O O . LEU B 2 261 ? 129.046 136.747 157.869 1.00 154.90 261 LEU B O 1
ATOM 5411 N N . ALA B 2 262 ? 130.548 135.199 158.527 1.00 162.99 262 ALA B N 1
ATOM 5412 C CA . ALA B 2 262 ? 129.825 134.083 157.937 1.00 162.99 262 ALA B CA 1
ATOM 5413 C C . ALA B 2 262 ? 128.930 133.374 158.941 1.00 162.99 262 ALA B C 1
ATOM 5414 O O . ALA B 2 262 ? 128.001 132.668 158.535 1.00 162.99 262 ALA B O 1
ATOM 5416 N N . GLY B 2 263 ? 129.189 133.541 160.237 1.00 169.72 263 GLY B N 1
ATOM 5417 C CA . GLY B 2 263 ? 128.260 133.062 161.242 1.00 169.72 263 GLY B CA 1
ATOM 5418 C C . GLY B 2 263 ? 128.696 131.834 162.013 1.00 169.72 263 GLY B C 1
ATOM 5419 O O . GLY B 2 263 ? 129.794 131.309 161.808 1.00 169.72 263 GLY B O 1
ATOM 5420 N N . ARG B 2 264 ? 127.824 131.374 162.913 1.00 172.77 264 ARG B N 1
ATOM 5421 C CA . ARG B 2 264 ? 128.153 130.247 163.779 1.00 172.77 264 ARG B CA 1
ATOM 5422 C C . ARG B 2 264 ? 128.350 128.955 162.993 1.00 172.77 264 ARG B C 1
ATOM 5423 O O . ARG B 2 264 ? 129.056 128.053 163.456 1.00 172.77 264 ARG B O 1
ATOM 5431 N N . ASP B 2 265 ? 127.741 128.845 161.812 1.00 176.26 265 ASP B N 1
ATOM 5432 C CA . ASP B 2 265 ? 127.753 127.614 161.029 1.00 176.26 265 ASP B CA 1
ATOM 5433 C C . ASP B 2 265 ? 129.046 127.406 160.245 1.00 176.26 265 ASP B C 1
ATOM 5434 O O . ASP B 2 265 ? 129.057 126.603 159.303 1.00 176.26 265 ASP B O 1
ATOM 5439 N N . SER B 2 266 ? 130.125 128.096 160.603 1.00 178.77 266 SER B N 1
ATOM 5440 C CA . SER B 2 266 ? 131.360 127.987 159.842 1.00 178.77 266 SER B CA 1
ATOM 5441 C C . SER B 2 266 ? 132.142 126.745 160.267 1.00 178.77 266 SER B C 1
ATOM 5442 O O . SER B 2 266 ? 132.143 126.384 161.448 1.00 178.77 266 SER B O 1
ATOM 5445 N N . PRO B 2 267 ? 132.814 126.067 159.329 1.00 179.04 267 PRO B N 1
ATOM 5446 C CA . PRO B 2 267 ? 133.547 124.843 159.692 1.00 179.04 267 PRO B CA 1
ATOM 5447 C C . PRO B 2 267 ? 134.851 125.099 160.426 1.00 179.04 267 PRO B C 1
ATOM 5448 O O . PRO B 2 267 ? 135.553 124.133 160.751 1.00 179.04 267 PRO B O 1
ATOM 5452 N N . ILE B 2 268 ? 135.213 126.353 160.681 1.00 176.66 268 ILE B N 1
ATOM 5453 C CA . ILE B 2 268 ? 136.438 126.645 161.420 1.00 176.66 268 ILE B CA 1
ATOM 5454 C C . ILE B 2 268 ? 136.135 127.303 162.761 1.00 176.66 268 ILE B C 1
ATOM 5455 O O . ILE B 2 268 ? 136.783 126.998 163.765 1.00 176.66 268 ILE B O 1
ATOM 5460 N N . ARG B 2 269 ? 135.143 128.197 162.809 1.00 172.92 269 ARG B N 1
ATOM 5461 C CA . ARG B 2 269 ? 134.793 128.849 164.068 1.00 172.92 269 ARG B CA 1
ATOM 5462 C C . ARG B 2 269 ? 134.204 127.861 165.068 1.00 172.92 269 ARG B C 1
ATOM 5463 O O . ARG B 2 269 ? 134.363 128.038 166.282 1.00 172.92 269 ARG B O 1
ATOM 5471 N N . ALA B 2 270 ? 133.524 126.819 164.583 1.00 176.89 270 ALA B N 1
ATOM 5472 C CA . ALA B 2 270 ? 132.950 125.820 165.478 1.00 176.89 270 ALA B CA 1
ATOM 5473 C C . ALA B 2 270 ? 134.014 125.108 166.298 1.00 176.89 270 ALA B C 1
ATOM 5474 O O . ALA B 2 270 ? 133.760 124.762 167.458 1.00 176.89 270 ALA B O 1
ATOM 5476 N N . GLU B 2 271 ? 135.192 124.880 165.728 1.00 173.24 271 GLU B N 1
ATOM 5477 C CA . GLU B 2 271 ? 136.315 124.303 166.451 1.00 173.24 271 GLU B CA 1
ATOM 5478 C C . GLU B 2 271 ? 137.197 125.359 167.104 1.00 173.24 271 GLU B C 1
ATOM 5479 O O . GLU B 2 271 ? 138.380 125.094 167.340 1.00 173.24 271 GLU B O 1
ATOM 5485 N N . MET B 2 272 ? 136.654 126.547 167.395 1.00 164.13 272 MET B N 1
ATOM 5486 C CA . MET B 2 272 ? 137.423 127.633 167.988 1.00 164.13 272 MET B CA 1
ATOM 5487 C C . MET B 2 272 ? 136.939 127.873 169.412 1.00 164.13 272 MET B C 1
ATOM 5488 O O . MET B 2 272 ? 136.187 128.831 169.648 1.00 164.13 272 MET B O 1
ATOM 5493 N N . PRO B 2 273 ? 137.331 127.056 170.392 1.00 154.56 273 PRO B N 1
ATOM 5494 C CA . PRO B 2 273 ? 136.879 127.283 171.770 1.00 154.56 273 PRO B CA 1
ATOM 5495 C C . PRO B 2 273 ? 137.571 128.501 172.361 1.00 154.56 273 PRO B C 1
ATOM 5496 O O . PRO B 2 273 ? 138.765 128.471 172.672 1.00 154.56 273 PRO B O 1
ATOM 5500 N N . GLY B 2 274 ? 136.812 129.584 172.520 1.00 139.45 274 GLY B N 1
ATOM 5501 C CA . GLY B 2 274 ? 137.390 130.845 172.950 1.00 139.45 274 GLY B CA 1
ATOM 5502 C C . GLY B 2 274 ? 137.617 130.869 174.447 1.00 139.45 274 GLY B C 1
ATOM 5503 O O . GLY B 2 274 ? 137.195 129.959 175.169 1.00 139.45 274 GLY B O 1
ATOM 5504 N N . ASN B 2 275 ? 138.297 131.913 174.917 1.00 115.32 275 ASN B N 1
ATOM 5505 C CA . ASN B 2 275 ? 138.498 132.113 176.343 1.00 115.32 275 ASN B CA 1
ATOM 5506 C C . ASN B 2 275 ? 137.612 133.250 176.839 1.00 115.32 275 ASN B C 1
ATOM 5507 O O . ASN B 2 275 ? 137.353 134.216 176.114 1.00 115.32 275 ASN B O 1
ATOM 5512 N N . LEU B 2 276 ? 137.146 133.129 178.084 1.00 115.96 276 LEU B N 1
ATOM 5513 C CA . LEU B 2 276 ? 136.162 134.079 178.594 1.00 115.96 276 LEU B CA 1
ATOM 5514 C C . LEU B 2 276 ? 136.815 135.250 179.318 1.00 115.96 276 LEU B C 1
ATOM 5515 O O . LEU B 2 276 ? 136.317 136.379 179.238 1.00 115.96 276 LEU B O 1
ATOM 5520 N N . GLN B 2 277 ? 137.921 135.012 180.023 1.00 109.69 277 GLN B N 1
ATOM 5521 C CA . GLN B 2 277 ? 138.578 136.084 180.759 1.00 109.69 277 GLN B CA 1
ATOM 5522 C C . GLN B 2 277 ? 139.412 136.993 179.862 1.00 109.69 277 GLN B C 1
ATOM 5523 O O . GLN B 2 277 ? 139.874 138.040 180.329 1.00 109.69 277 GLN B O 1
ATOM 5529 N N . HIS B 2 278 ? 139.610 136.626 178.598 1.00 83.28 278 HIS B N 1
ATOM 5530 C CA . HIS B 2 278 ? 140.370 137.449 177.672 1.00 83.28 278 HIS B CA 1
ATOM 5531 C C . HIS B 2 278 ? 140.069 137.013 176.246 1.00 83.28 278 HIS B C 1
ATOM 5532 O O . HIS B 2 278 ? 139.971 135.819 175.952 1.00 83.28 278 HIS B O 1
ATOM 5539 N N . TYR B 2 279 ? 139.928 137.998 175.360 1.00 74.27 279 TYR B N 1
ATOM 5540 C CA . TYR B 2 279 ? 139.561 137.763 173.969 1.00 74.27 279 TYR B CA 1
ATOM 5541 C C . TYR B 2 279 ? 140.694 137.197 173.128 1.00 74.27 279 TYR B C 1
ATOM 5542 O O . TYR B 2 279 ? 140.513 137.035 171.917 1.00 74.27 279 TYR B O 1
ATOM 5551 N N . GLY B 2 280 ? 141.849 136.908 173.718 1.00 66.73 280 GLY B N 1
ATOM 5552 C CA . GLY B 2 280 ? 142.963 136.409 172.943 1.00 66.73 280 GLY B CA 1
ATOM 5553 C C . GLY B 2 280 ? 142.630 135.121 172.218 1.00 66.73 280 GLY B C 1
ATOM 5554 O O . GLY B 2 280 ? 141.914 134.256 172.719 1.00 66.73 280 GLY B O 1
ATOM 5555 N N . ARG B 2 281 ? 143.164 135.005 171.006 1.00 64.42 281 ARG B N 1
ATOM 5556 C CA . ARG B 2 281 ? 142.913 133.849 170.155 1.00 64.42 281 ARG B CA 1
ATOM 5557 C C . ARG B 2 281 ? 143.916 133.849 169.014 1.00 64.42 281 ARG B C 1
ATOM 5558 O O . ARG B 2 281 ? 144.142 134.877 168.373 1.00 64.42 281 ARG B O 1
ATOM 5566 N N . PHE B 2 282 ? 144.517 132.690 168.775 1.00 55.90 282 PHE B N 1
ATOM 5567 C CA . PHE B 2 282 ? 145.571 132.581 167.783 1.00 55.90 282 PHE B CA 1
ATOM 5568 C C . PHE B 2 282 ? 145.025 132.833 166.382 1.00 55.90 282 PHE B C 1
ATOM 5569 O O . PHE B 2 282 ? 143.818 132.945 166.162 1.00 55.90 282 PHE B O 1
ATOM 5577 N N . LEU B 2 283 ? 145.946 132.924 165.421 1.00 60.53 283 LEU B N 1
ATOM 5578 C CA . LEU B 2 283 ? 145.597 132.929 164.006 1.00 60.53 283 LEU B CA 1
ATOM 5579 C C . LEU B 2 283 ? 146.460 132.006 163.166 1.00 60.53 283 LEU B C 1
ATOM 5580 O O . LEU B 2 283 ? 146.098 131.742 162.017 1.00 60.53 283 LEU B O 1
ATOM 5585 N N . THR B 2 284 ? 147.580 131.515 163.684 1.00 62.56 284 THR B N 1
ATOM 5586 C CA . THR B 2 284 ? 148.420 130.557 162.985 1.00 62.56 284 THR B CA 1
ATOM 5587 C C . THR B 2 284 ? 148.941 129.550 163.996 1.00 62.56 284 THR B C 1
ATOM 5588 O O . THR B 2 284 ? 149.065 129.863 165.183 1.00 62.56 284 THR B O 1
ATOM 5592 N N . GLY B 2 285 ? 149.240 128.343 163.527 1.00 80.89 285 GLY B N 1
ATOM 5593 C CA . GLY B 2 285 ? 149.675 127.284 164.402 1.00 80.89 285 GLY B CA 1
ATOM 5594 C C . GLY B 2 285 ? 148.488 126.594 165.031 1.00 80.89 285 GLY B C 1
ATOM 5595 O O . GLY B 2 285 ? 147.431 126.453 164.410 1.00 80.89 285 GLY B O 1
ATOM 5596 N N . PRO B 2 286 ? 148.632 126.147 166.274 1.00 88.60 286 PRO B N 1
ATOM 5597 C CA . PRO B 2 286 ? 147.471 125.601 166.983 1.00 88.60 286 PRO B CA 1
ATOM 5598 C C . PRO B 2 286 ? 146.407 126.665 167.168 1.00 88.60 286 PRO B C 1
ATOM 5599 O O . PRO B 2 286 ? 146.596 127.620 167.923 1.00 88.60 286 PRO B O 1
ATOM 5603 N N . LEU B 2 287 ? 145.283 126.508 166.476 1.00 106.76 287 LEU B N 1
ATOM 5604 C CA . LEU B 2 287 ? 144.196 127.470 166.544 1.00 106.76 287 LEU B CA 1
ATOM 5605 C C . LEU B 2 287 ? 143.173 127.137 167.622 1.00 106.76 287 LEU B C 1
ATOM 5606 O O . LEU B 2 287 ? 142.360 128.001 167.966 1.00 106.76 287 LEU B O 1
ATOM 5611 N N . ASN B 2 288 ? 143.192 125.918 168.152 1.00 128.82 288 ASN B N 1
ATOM 5612 C CA . ASN B 2 288 ? 142.311 125.491 169.237 1.00 128.82 288 ASN B CA 1
ATOM 5613 C C . ASN B 2 288 ? 143.182 124.839 170.308 1.00 128.82 288 ASN B C 1
ATOM 5614 O O . ASN B 2 288 ? 143.651 123.710 170.143 1.00 128.82 288 ASN B O 1
ATOM 5619 N N . LEU B 2 289 ? 143.399 125.559 171.407 1.00 120.47 289 LEU B N 1
ATOM 5620 C CA . LEU B 2 289 ? 144.367 125.158 172.419 1.00 120.47 289 LEU B CA 1
ATOM 5621 C C . LEU B 2 289 ? 143.911 123.977 173.267 1.00 120.47 289 LEU B C 1
ATOM 5622 O O . LEU B 2 289 ? 144.720 123.447 174.038 1.00 120.47 289 LEU B O 1
ATOM 5627 N N . ASN B 2 290 ? 142.652 123.551 173.150 1.00 131.43 290 ASN B N 1
ATOM 5628 C CA . ASN B 2 290 ? 142.118 122.527 174.040 1.00 131.43 290 ASN B CA 1
ATOM 5629 C C . ASN B 2 290 ? 142.403 121.109 173.571 1.00 131.43 290 ASN B C 1
ATOM 5630 O O . ASN B 2 290 ? 142.521 120.206 174.406 1.00 131.43 290 ASN B O 1
ATOM 5635 N N . ASP B 2 291 ? 142.509 120.885 172.269 1.00 130.13 291 ASP B N 1
ATOM 5636 C CA . ASP B 2 291 ? 142.864 119.567 171.767 1.00 130.13 291 ASP B CA 1
ATOM 5637 C C . ASP B 2 291 ? 144.308 119.277 172.156 1.00 130.13 291 ASP B C 1
ATOM 5638 O O . ASP B 2 291 ? 145.225 119.906 171.606 1.00 130.13 291 ASP B O 1
ATOM 5643 N N . PRO B 2 292 ? 144.560 118.347 173.082 1.00 128.12 292 PRO B N 1
ATOM 5644 C CA . PRO B 2 292 ? 145.906 118.229 173.665 1.00 128.12 292 PRO B CA 1
ATOM 5645 C C . PRO B 2 292 ? 146.975 117.772 172.689 1.00 128.12 292 PRO B C 1
ATOM 5646 O O . PRO B 2 292 ? 148.164 117.873 173.017 1.00 128.12 292 PRO B O 1
ATOM 5650 N N . ASP B 2 293 ? 146.603 117.275 171.509 1.00 124.56 293 ASP B N 1
ATOM 5651 C CA . ASP B 2 293 ? 147.571 116.920 170.480 1.00 124.56 293 ASP B CA 1
ATOM 5652 C C . ASP B 2 293 ? 147.524 117.875 169.296 1.00 124.56 293 ASP B C 1
ATOM 5653 O O . ASP B 2 293 ? 147.863 117.485 168.175 1.00 124.56 293 ASP B O 1
ATOM 5658 N N . ALA B 2 294 ? 147.095 119.116 169.522 1.00 112.63 294 ALA B N 1
ATOM 5659 C CA . ALA B 2 294 ? 147.125 120.120 168.469 1.00 112.63 294 ALA B CA 1
ATOM 5660 C C . ALA B 2 294 ? 148.554 120.306 167.988 1.00 112.63 294 ALA B C 1
ATOM 5661 O O . ALA B 2 294 ? 149.494 120.290 168.788 1.00 112.63 294 ALA B O 1
ATOM 5663 N N . LYS B 2 295 ? 148.718 120.475 166.681 1.00 100.16 295 LYS B N 1
ATOM 5664 C CA . LYS B 2 295 ? 150.045 120.547 166.089 1.00 100.16 295 LYS B CA 1
ATOM 5665 C C . LYS B 2 295 ? 150.499 121.998 166.033 1.00 100.16 295 LYS B C 1
ATOM 5666 O O . LYS B 2 295 ? 149.674 122.911 165.921 1.00 100.16 295 LYS B O 1
ATOM 5672 N N . CYS B 2 296 ? 151.809 122.209 166.116 1.00 85.13 296 CYS B N 1
ATOM 5673 C CA . CYS B 2 296 ? 152.381 123.545 166.003 1.00 85.13 296 CYS B CA 1
ATOM 5674 C C . CYS B 2 296 ? 152.881 123.761 164.576 1.00 85.13 296 CYS B C 1
ATOM 5675 O O . CYS B 2 296 ? 154.075 123.725 164.278 1.00 85.13 296 CYS B O 1
ATOM 5678 N N . ARG B 2 297 ? 151.919 123.980 163.685 1.00 78.41 297 ARG B N 1
ATOM 5679 C CA . ARG B 2 297 ? 152.190 124.250 162.281 1.00 78.41 297 ARG B CA 1
ATOM 5680 C C . ARG B 2 297 ? 152.248 125.759 162.094 1.00 78.41 297 ARG B C 1
ATOM 5681 O O . ARG B 2 297 ? 151.270 126.377 161.661 1.00 78.41 297 ARG B O 1
ATOM 5689 N N . PHE B 2 298 ? 153.350 126.326 162.409 1.00 59.20 298 PHE B N 1
ATOM 5690 C CA . PHE B 2 298 ? 153.504 127.749 162.195 1.00 59.20 298 PHE B CA 1
ATOM 5691 C C . PHE B 2 298 ? 154.101 128.011 160.822 1.00 59.20 298 PHE B C 1
ATOM 5692 O O . PHE B 2 298 ? 155.057 127.339 160.420 1.00 59.20 298 PHE B O 1
ATOM 5700 N N . PRO B 2 299 ? 153.559 128.964 160.065 1.00 47.80 299 PRO B N 1
ATOM 5701 C CA . PRO B 2 299 ? 154.227 129.376 158.831 1.00 47.80 299 PRO B CA 1
ATOM 5702 C C . PRO B 2 299 ? 155.665 129.757 159.137 1.00 47.80 299 PRO B C 1
ATOM 5703 O O . PRO B 2 299 ? 155.987 130.216 160.232 1.00 47.80 299 PRO B O 1
ATOM 5707 N N . LYS B 2 300 ? 156.537 129.558 158.166 1.00 40.98 300 LYS B N 1
ATOM 5708 C CA . LYS B 2 300 ? 157.964 129.673 158.400 1.00 40.98 300 LYS B CA 1
ATOM 5709 C C . LYS B 2 300 ? 158.579 130.578 157.349 1.00 40.98 300 LYS B C 1
ATOM 5710 O O . LYS B 2 300 ? 158.691 130.201 156.181 1.00 40.98 300 LYS B O 1
ATOM 5716 N N . ILE B 2 301 ? 158.985 131.767 157.778 1.00 33.48 301 ILE B N 1
ATOM 5717 C CA . ILE B 2 301 ? 159.411 132.821 156.875 1.00 33.48 301 ILE B CA 1
ATOM 5718 C C . ILE B 2 301 ? 160.924 132.929 156.920 1.00 33.48 301 ILE B C 1
ATOM 5719 O O . ILE B 2 301 ? 161.575 132.407 157.829 1.00 33.48 301 ILE B O 1
ATOM 5724 N N . PHE B 2 302 ? 161.484 133.610 155.931 1.00 37.66 302 PHE B N 1
ATOM 5725 C CA . PHE B 2 302 ? 162.922 133.836 155.822 1.00 37.66 302 PHE B CA 1
ATOM 5726 C C . PHE B 2 302 ? 163.130 135.346 155.790 1.00 37.66 302 PHE B C 1
ATOM 5727 O O . PHE B 2 302 ? 162.623 136.034 154.906 1.00 37.66 302 PHE B O 1
ATOM 5735 N N . VAL B 2 303 ? 163.882 135.861 156.747 1.00 38.09 303 VAL B N 1
ATOM 5736 C CA . VAL B 2 303 ? 164.138 137.293 156.819 1.00 38.09 303 VAL B CA 1
ATOM 5737 C C . VAL B 2 303 ? 165.636 137.541 156.769 1.00 38.09 303 VAL B C 1
ATOM 5738 O O . VAL B 2 303 ? 166.450 136.650 157.037 1.00 38.09 303 VAL B O 1
ATOM 5742 N N . ASN B 2 304 ? 165.995 138.780 156.428 1.00 50.81 304 ASN B N 1
ATOM 5743 C CA . ASN B 2 304 ? 167.386 139.201 156.248 1.00 50.81 304 ASN B CA 1
ATOM 5744 C C . ASN B 2 304 ? 168.142 138.244 155.330 1.00 50.81 304 ASN B C 1
ATOM 5745 O O . ASN B 2 304 ? 169.281 137.859 155.598 1.00 50.81 304 ASN B O 1
ATOM 5750 N N . THR B 2 305 ? 167.502 137.878 154.218 1.00 54.13 305 THR B N 1
ATOM 5751 C CA . THR B 2 305 ? 168.052 136.875 153.312 1.00 54.13 305 THR B CA 1
ATOM 5752 C C . THR B 2 305 ? 169.339 137.318 152.633 1.00 54.13 305 THR B C 1
ATOM 5753 O O . THR B 2 305 ? 169.886 136.555 151.832 1.00 54.13 305 THR B O 1
ATOM 5757 N N . ASP B 2 306 ? 169.833 138.518 152.921 1.00 67.12 306 ASP B N 1
ATOM 5758 C CA . ASP B 2 306 ? 171.053 139.004 152.290 1.00 67.12 306 ASP B CA 1
ATOM 5759 C C . ASP B 2 306 ? 172.285 138.737 153.146 1.00 67.12 306 ASP B C 1
ATOM 5760 O O . ASP B 2 306 ? 173.291 138.229 152.641 1.00 67.12 306 ASP B O 1
ATOM 5765 N N . ASP B 2 307 ? 172.224 139.050 154.439 1.00 71.44 307 ASP B N 1
ATOM 5766 C CA . ASP B 2 307 ? 173.398 139.049 155.300 1.00 71.44 307 ASP B CA 1
ATOM 5767 C C . ASP B 2 307 ? 173.386 137.889 156.287 1.00 71.44 307 ASP B C 1
ATOM 5768 O O . ASP B 2 307 ? 174.335 137.102 156.326 1.00 71.44 307 ASP B O 1
ATOM 5773 N N . THR B 2 308 ? 172.331 137.754 157.089 1.00 60.46 308 THR B N 1
ATOM 5774 C CA . THR B 2 308 ? 172.293 136.729 158.120 1.00 60.46 308 THR B CA 1
ATOM 5775 C C . THR B 2 308 ? 171.411 135.541 157.773 1.00 60.46 308 THR B C 1
ATOM 5776 O O . THR B 2 308 ? 171.648 134.450 158.299 1.00 60.46 308 THR B O 1
ATOM 5780 N N . TYR B 2 309 ? 170.416 135.719 156.903 1.00 52.89 309 TYR B N 1
ATOM 5781 C CA . TYR B 2 309 ? 169.624 134.617 156.357 1.00 52.89 309 TYR B CA 1
ATOM 5782 C C . TYR B 2 309 ? 168.948 133.810 157.468 1.00 52.89 309 TYR B C 1
ATOM 5783 O O . TYR B 2 309 ? 169.242 132.636 157.685 1.00 52.89 309 TYR B O 1
ATOM 5792 N N . GLU B 2 310 ? 168.030 134.457 158.166 1.00 48.18 310 GLU B N 1
ATOM 5793 C CA . GLU B 2 310 ? 167.371 133.816 159.289 1.00 48.18 310 GLU B CA 1
ATOM 5794 C C . GLU B 2 310 ? 166.059 133.178 158.858 1.00 48.18 310 GLU B C 1
ATOM 5795 O O . GLU B 2 310 ? 165.356 133.690 157.988 1.00 48.18 310 GLU B O 1
ATOM 5801 N N . GLU B 2 311 ? 165.735 132.053 159.485 1.00 43.85 311 GLU B N 1
ATOM 5802 C CA . GLU B 2 311 ? 164.473 131.356 159.277 1.00 43.85 311 GLU B CA 1
ATOM 5803 C C . GLU B 2 311 ? 163.696 131.398 160.581 1.00 43.85 311 GLU B C 1
ATOM 5804 O O . GLU B 2 311 ? 164.183 130.918 161.606 1.00 43.85 311 GLU B O 1
ATOM 5810 N N . LEU B 2 312 ? 162.497 131.970 160.553 1.00 40.81 312 LEU B N 1
ATOM 5811 C CA . LEU B 2 312 ? 161.737 132.184 161.775 1.00 40.81 312 LEU B CA 1
ATOM 5812 C C . LEU B 2 312 ? 160.320 131.659 161.634 1.00 40.81 312 LEU B C 1
ATOM 5813 O O . LEU B 2 312 ? 159.672 131.869 160.607 1.00 40.81 312 LEU B O 1
ATOM 5818 N N . HIS B 2 313 ? 159.847 130.982 162.673 1.00 42.33 313 HIS B N 1
ATOM 5819 C CA . HIS B 2 313 ? 158.435 130.658 162.782 1.00 42.33 313 HIS B CA 1
ATOM 5820 C C . HIS B 2 313 ? 157.653 131.922 163.095 1.00 42.33 313 HIS B C 1
ATOM 5821 O O . HIS B 2 313 ? 158.056 132.719 163.947 1.00 42.33 313 HIS B O 1
ATOM 5828 N N . LEU B 2 314 ? 156.522 132.088 162.422 1.00 37.44 314 LEU B N 1
ATOM 5829 C CA . LEU B 2 314 ? 155.688 133.274 162.543 1.00 37.44 314 LEU B CA 1
ATOM 5830 C C . LEU B 2 314 ? 154.451 132.929 163.358 1.00 37.44 314 LEU B C 1
ATOM 5831 O O . LEU B 2 314 ? 153.672 132.054 162.971 1.00 37.44 314 LEU B O 1
ATOM 5836 N N . ILE B 2 315 ? 154.270 133.621 164.477 1.00 42.87 315 ILE B N 1
ATOM 5837 C CA . ILE B 2 315 ? 153.172 133.383 165.401 1.00 42.87 315 ILE B CA 1
ATOM 5838 C C . ILE B 2 315 ? 152.317 134.635 165.468 1.00 42.87 315 ILE B C 1
ATOM 5839 O O . ILE B 2 315 ? 152.685 135.608 166.132 1.00 42.87 315 ILE B O 1
ATOM 5844 N N . VAL B 2 316 ? 151.188 134.620 164.774 1.00 40.83 316 VAL B N 1
ATOM 5845 C CA . VAL B 2 316 ? 150.281 135.755 164.753 1.00 40.83 316 VAL B CA 1
ATOM 5846 C C . VAL B 2 316 ? 149.258 135.531 165.853 1.00 40.83 316 VAL B C 1
ATOM 5847 O O . VAL B 2 316 ? 148.437 134.612 165.760 1.00 40.83 316 VAL B O 1
ATOM 5851 N N . TYR B 2 317 ? 149.312 136.353 166.892 1.00 43.22 317 TYR B N 1
ATOM 5852 C CA . TYR B 2 317 ? 148.351 136.314 167.985 1.00 43.22 317 TYR B CA 1
ATOM 5853 C C . TYR B 2 317 ? 147.475 137.551 167.871 1.00 43.22 317 TYR B C 1
ATOM 5854 O O . TYR B 2 317 ? 147.980 138.674 167.897 1.00 43.22 317 TYR B O 1
ATOM 5863 N N . LYS B 2 318 ? 146.166 137.357 167.766 1.00 44.54 318 LYS B N 1
ATOM 5864 C CA . LYS B 2 318 ? 145.244 138.456 167.531 1.00 44.54 318 LYS B CA 1
ATOM 5865 C C . LYS B 2 318 ? 144.272 138.597 168.692 1.00 44.54 318 LYS B C 1
ATOM 5866 O O . LYS B 2 318 ? 143.468 137.698 168.950 1.00 44.54 318 LYS B O 1
ATOM 5872 N N . ALA B 2 319 ? 144.344 139.732 169.371 1.00 41.88 319 ALA B N 1
ATOM 5873 C CA . ALA B 2 319 ? 143.392 140.126 170.400 1.00 41.88 319 ALA B CA 1
ATOM 5874 C C . ALA B 2 319 ? 142.146 140.693 169.714 1.00 41.88 319 ALA B C 1
ATOM 5875 O O . ALA B 2 319 ? 141.910 140.330 168.557 1.00 41.88 319 ALA B O 1
ATOM 5877 N N . MET B 2 320 ? 141.306 141.487 170.385 1.00 50.50 320 MET B N 1
ATOM 5878 C CA . MET B 2 320 ? 140.109 142.044 169.756 1.00 50.50 320 MET B CA 1
ATOM 5879 C C . MET B 2 320 ? 140.384 142.520 168.335 1.00 50.50 320 MET B C 1
ATOM 5880 O O . MET B 2 320 ? 139.800 142.004 167.376 1.00 50.50 320 MET B O 1
ATOM 5885 N N . SER B 2 321 ? 141.281 143.490 168.176 1.00 35.88 321 SER B N 1
ATOM 5886 C CA . SER B 2 321 ? 141.608 143.993 166.849 1.00 35.88 321 SER B CA 1
ATOM 5887 C C . SER B 2 321 ? 143.111 144.013 166.623 1.00 35.88 321 SER B C 1
ATOM 5888 O O . SER B 2 321 ? 143.573 143.781 165.503 1.00 35.88 321 SER B O 1
ATOM 5891 N N . ALA B 2 322 ? 143.881 144.294 167.671 1.00 32.78 322 ALA B N 1
ATOM 5892 C CA . ALA B 2 322 ? 145.329 144.306 167.546 1.00 32.78 322 ALA B CA 1
ATOM 5893 C C . ALA B 2 322 ? 145.842 142.915 167.202 1.00 32.78 322 ALA B C 1
ATOM 5894 O O . ALA B 2 322 ? 145.130 141.917 167.314 1.00 32.78 322 ALA B O 1
ATOM 5896 N N . ALA B 2 323 ? 147.100 142.853 166.781 1.00 31.66 323 ALA B N 1
ATOM 5897 C CA . ALA B 2 323 ? 147.665 141.588 166.323 1.00 31.66 323 ALA B CA 1
ATOM 5898 C C . ALA B 2 323 ? 149.183 141.674 166.428 1.00 31.66 323 ALA B C 1
ATOM 5899 O O . ALA B 2 323 ? 149.812 142.459 165.718 1.00 31.66 323 ALA B O 1
ATOM 5901 N N . VAL B 2 324 ? 149.757 140.872 167.311 1.00 31.18 324 VAL B N 1
ATOM 5902 C CA . VAL B 2 324 ? 151.201 140.794 167.447 1.00 31.18 324 VAL B CA 1
ATOM 5903 C C . VAL B 2 324 ? 151.694 139.662 166.565 1.00 31.18 324 VAL B C 1
ATOM 5904 O O . VAL B 2 324 ? 151.030 138.632 166.433 1.00 31.18 324 VAL B O 1
ATOM 5908 N N . CYS B 2 325 ? 152.842 139.857 165.945 1.00 38.33 325 CYS B N 1
ATOM 5909 C CA . CYS B 2 325 ? 153.483 138.832 165.134 1.00 38.33 325 CYS B CA 1
ATOM 5910 C C . CYS B 2 325 ? 154.824 138.545 165.785 1.00 38.33 325 CYS B C 1
ATOM 5911 O O . CYS B 2 325 ? 155.769 139.321 165.636 1.00 38.33 325 CYS B O 1
ATOM 5914 N N . PHE B 2 326 ? 154.899 137.449 166.529 1.00 36.51 326 PHE B N 1
ATOM 5915 C CA . PHE B 2 326 ? 156.143 137.021 167.146 1.00 36.51 326 PHE B CA 1
ATOM 5916 C C . PHE B 2 326 ? 156.907 136.187 166.133 1.00 36.51 326 PHE B C 1
ATOM 5917 O O . PHE B 2 326 ? 156.304 135.448 165.354 1.00 36.51 326 PHE B O 1
ATOM 5925 N N . MET B 2 327 ? 158.221 136.310 166.129 1.00 36.95 327 MET B N 1
ATOM 5926 C CA . MET B 2 327 ? 159.053 135.551 165.214 1.00 36.95 327 MET B CA 1
ATOM 5927 C C . MET B 2 327 ? 160.103 134.818 166.023 1.00 36.95 327 MET B C 1
ATOM 5928 O O . MET B 2 327 ? 161.048 135.440 166.523 1.00 36.95 327 MET B O 1
ATOM 5933 N N . ILE B 2 328 ? 159.915 133.509 166.150 1.00 41.83 328 ILE B N 1
ATOM 5934 C CA . ILE B 2 328 ? 160.783 132.632 166.919 1.00 41.83 328 ILE B CA 1
ATOM 5935 C C . ILE B 2 328 ? 161.816 132.043 165.978 1.00 41.83 328 ILE B C 1
ATOM 5936 O O . ILE B 2 328 ? 161.538 131.781 164.811 1.00 41.83 328 ILE B O 1
ATOM 5941 N N . ASP B 2 329 ? 163.023 131.822 166.489 1.00 51.28 329 ASP B N 1
ATOM 5942 C CA . ASP B 2 329 ? 164.061 131.291 165.621 1.00 51.28 329 ASP B CA 1
ATOM 5943 C C . ASP B 2 329 ? 163.693 129.882 165.150 1.00 51.28 329 ASP B C 1
ATOM 5944 O O . ASP B 2 329 ? 162.771 129.243 165.658 1.00 51.28 329 ASP B O 1
ATOM 5949 N N . ALA B 2 330 ? 164.443 129.404 164.155 1.00 51.19 330 ALA B N 1
ATOM 5950 C CA . ALA B 2 330 ? 164.070 128.195 163.425 1.00 51.19 330 ALA B CA 1
ATOM 5951 C C . ALA B 2 330 ? 164.042 126.968 164.322 1.00 51.19 330 ALA B C 1
ATOM 5952 O O . ALA B 2 330 ? 162.985 126.364 164.526 1.00 51.19 330 ALA B O 1
ATOM 5954 N N . SER B 2 331 ? 165.196 126.588 164.866 1.00 65.21 331 SER B N 1
ATOM 5955 C CA . SER B 2 331 ? 165.330 125.336 165.598 1.00 65.21 331 SER B CA 1
ATOM 5956 C C . SER B 2 331 ? 164.455 125.261 166.842 1.00 65.21 331 SER B C 1
ATOM 5957 O O . SER B 2 331 ? 164.130 124.153 167.279 1.00 65.21 331 SER B O 1
ATOM 5960 N N . VAL B 2 332 ? 164.049 126.391 167.408 1.00 66.48 332 VAL B N 1
ATOM 5961 C CA . VAL B 2 332 ? 163.377 126.395 168.716 1.00 66.48 332 VAL B CA 1
ATOM 5962 C C . VAL B 2 332 ? 161.919 126.049 168.443 1.00 66.48 332 VAL B C 1
ATOM 5963 O O . VAL B 2 332 ? 161.063 126.907 168.215 1.00 66.48 332 VAL B O 1
ATOM 5967 N N . HIS B 2 333 ? 161.629 124.761 168.474 1.00 80.73 333 HIS B N 1
ATOM 5968 C CA . HIS B 2 333 ? 160.284 124.287 168.175 1.00 80.73 333 HIS B CA 1
ATOM 5969 C C . HIS B 2 333 ? 159.327 124.619 169.311 1.00 80.73 333 HIS B C 1
ATOM 5970 O O . HIS B 2 333 ? 159.505 124.113 170.425 1.00 80.73 333 HIS B O 1
ATOM 5977 N N . PRO B 2 334 ? 158.309 125.442 169.081 1.00 81.28 334 PRO B N 1
ATOM 5978 C CA . PRO B 2 334 ? 157.329 125.711 170.138 1.00 81.28 334 PRO B CA 1
ATOM 5979 C C . PRO B 2 334 ? 156.472 124.488 170.418 1.00 81.28 334 PRO B C 1
ATOM 5980 O O . PRO B 2 334 ? 155.851 123.923 169.517 1.00 81.28 334 PRO B O 1
ATOM 5984 N N . THR B 2 335 ? 156.453 124.076 171.680 1.00 78.05 335 THR B N 1
ATOM 5985 C CA . THR B 2 335 ? 155.579 123.000 172.116 1.00 78.05 335 THR B CA 1
ATOM 5986 C C . THR B 2 335 ? 154.193 123.577 172.379 1.00 78.05 335 THR B C 1
ATOM 5987 O O . THR B 2 335 ? 154.022 124.789 172.531 1.00 78.05 335 THR B O 1
ATOM 5991 N N . LEU B 2 336 ? 153.177 122.720 172.439 1.00 79.98 336 LEU B N 1
ATOM 5992 C CA . LEU B 2 336 ? 151.842 123.208 172.751 1.00 79.98 336 LEU B CA 1
ATOM 5993 C C . LEU B 2 336 ? 151.765 123.786 174.154 1.00 79.98 336 LEU B C 1
ATOM 5994 O O . LEU B 2 336 ? 150.944 124.677 174.407 1.00 79.98 336 LEU B O 1
ATOM 5999 N N . ASP B 2 337 ? 152.619 123.314 175.064 1.00 73.72 337 ASP B N 1
ATOM 6000 C CA . ASP B 2 337 ? 152.782 123.992 176.343 1.00 73.72 337 ASP B CA 1
ATOM 6001 C C . ASP B 2 337 ? 153.201 125.440 176.143 1.00 73.72 337 ASP B C 1
ATOM 6002 O O . ASP B 2 337 ? 152.691 126.343 176.820 1.00 73.72 337 ASP B O 1
ATOM 6007 N N . PHE B 2 338 ? 154.134 125.682 175.220 1.00 63.10 338 PHE B N 1
ATOM 6008 C CA . PHE B 2 338 ? 154.555 127.050 174.950 1.00 63.10 338 PHE B CA 1
ATOM 6009 C C . PHE B 2 338 ? 153.394 127.896 174.457 1.00 63.10 338 PHE B C 1
ATOM 6010 O O . PHE B 2 338 ? 153.251 129.051 174.859 1.00 63.10 338 PHE B O 1
ATOM 6018 N N . CYS B 2 339 ? 152.561 127.345 173.580 1.00 70.50 339 CYS B N 1
ATOM 6019 C CA . CYS B 2 339 ? 151.434 128.114 173.073 1.00 70.50 339 CYS B CA 1
ATOM 6020 C C . CYS B 2 339 ? 150.405 128.401 174.156 1.00 70.50 339 CYS B C 1
ATOM 6021 O O . CYS B 2 339 ? 149.871 129.515 174.214 1.00 70.50 339 CYS B O 1
ATOM 6024 N N . ARG B 2 340 ? 150.121 127.427 175.022 1.00 78.73 340 ARG B N 1
ATOM 6025 C CA . ARG B 2 340 ? 149.199 127.682 176.124 1.00 78.73 340 ARG B CA 1
ATOM 6026 C C . ARG B 2 340 ? 149.740 128.759 177.050 1.00 78.73 340 ARG B C 1
ATOM 6027 O O . ARG B 2 340 ? 149.002 129.664 177.462 1.00 78.73 340 ARG B O 1
ATOM 6035 N N . ARG B 2 341 ? 151.033 128.688 177.372 1.00 63.84 341 ARG B N 1
ATOM 6036 C CA . ARG B 2 341 ? 151.643 129.697 178.229 1.00 63.84 341 ARG B CA 1
ATOM 6037 C C . ARG B 2 341 ? 151.608 131.068 177.569 1.00 63.84 341 ARG B C 1
ATOM 6038 O O . ARG B 2 341 ? 151.317 132.079 178.217 1.00 63.84 341 ARG B O 1
ATOM 6046 N N . LEU B 2 342 ? 151.916 131.116 176.273 1.00 53.14 342 LEU B N 1
ATOM 6047 C CA . LEU B 2 342 ? 151.921 132.377 175.545 1.00 53.14 342 LEU B CA 1
ATOM 6048 C C . LEU B 2 342 ? 150.540 133.003 175.536 1.00 53.14 342 LEU B C 1
ATOM 6049 O O . LEU B 2 342 ? 150.400 134.216 175.716 1.00 53.14 342 LEU B O 1
ATOM 6054 N N . ASP B 2 343 ? 149.505 132.196 175.318 1.00 65.40 343 ASP B N 1
ATOM 6055 C CA . ASP B 2 343 ? 148.150 132.724 175.387 1.00 65.40 343 ASP B CA 1
ATOM 6056 C C . ASP B 2 343 ? 147.852 133.256 176.779 1.00 65.40 343 ASP B C 1
ATOM 6057 O O . ASP B 2 343 ? 147.390 134.391 176.939 1.00 65.40 343 ASP B O 1
ATOM 6062 N N . SER B 2 344 ? 148.131 132.451 177.807 1.00 59.19 344 SER B N 1
ATOM 6063 C CA . SER B 2 344 ? 147.851 132.868 179.177 1.00 59.19 344 SER B CA 1
ATOM 6064 C C . SER B 2 344 ? 148.520 134.195 179.505 1.00 59.19 344 SER B C 1
ATOM 6065 O O . SER B 2 344 ? 147.930 135.051 180.174 1.00 59.19 344 SER B O 1
ATOM 6068 N N . ILE B 2 345 ? 149.754 134.382 179.043 1.00 51.08 345 ILE B N 1
ATOM 6069 C CA . ILE B 2 345 ? 150.478 135.618 179.322 1.00 51.08 345 ILE B CA 1
ATOM 6070 C C . ILE B 2 345 ? 149.886 136.775 178.525 1.00 51.08 345 ILE B C 1
ATOM 6071 O O . ILE B 2 345 ? 149.453 137.783 179.092 1.00 51.08 345 ILE B O 1
ATOM 6076 N N . VAL B 2 346 ? 149.841 136.637 177.199 1.00 47.10 346 VAL B N 1
ATOM 6077 C CA . VAL B 2 346 ? 149.568 137.771 176.325 1.00 47.10 346 VAL B CA 1
ATOM 6078 C C . VAL B 2 346 ? 148.098 138.174 176.281 1.00 47.10 346 VAL B C 1
ATOM 6079 O O . VAL B 2 346 ? 147.803 139.365 176.130 1.00 47.10 346 VAL B O 1
ATOM 6083 N N . GLY B 2 347 ? 147.165 137.238 176.442 1.00 51.03 347 GLY B N 1
ATOM 6084 C CA . GLY B 2 347 ? 145.755 137.517 176.287 1.00 51.03 347 GLY B CA 1
ATOM 6085 C C . GLY B 2 347 ? 145.230 138.712 177.061 1.00 51.03 347 GLY B C 1
ATOM 6086 O O . GLY B 2 347 ? 144.630 139.622 176.485 1.00 51.03 347 GLY B O 1
ATOM 6087 N N . PRO B 2 348 ? 145.439 138.739 178.381 1.00 50.87 348 PRO B N 1
ATOM 6088 C CA . PRO B 2 348 ? 144.920 139.879 179.154 1.00 50.87 348 PRO B CA 1
ATOM 6089 C C . PRO B 2 348 ? 145.628 141.179 178.831 1.00 50.87 348 PRO B C 1
ATOM 6090 O O . PRO B 2 348 ? 144.974 142.221 178.688 1.00 50.87 348 PRO B O 1
ATOM 6094 N N . GLN B 2 349 ? 146.955 141.144 178.716 1.00 44.94 349 GLN B N 1
ATOM 6095 C CA . GLN B 2 349 ? 147.715 142.343 178.385 1.00 44.94 349 GLN B CA 1
ATOM 6096 C C . GLN B 2 349 ? 147.301 142.892 177.026 1.00 44.94 349 GLN B C 1
ATOM 6097 O O . GLN B 2 349 ? 147.052 144.093 176.872 1.00 44.94 349 GLN B O 1
ATOM 6103 N N . LEU B 2 350 ? 147.209 142.014 176.028 1.00 40.89 350 LEU B N 1
ATOM 6104 C CA . LEU B 2 350 ? 146.843 142.458 174.692 1.00 40.89 350 LEU B CA 1
ATOM 6105 C C . LEU B 2 350 ? 145.396 142.911 174.627 1.00 40.89 350 LEU B C 1
ATOM 6106 O O . LEU B 2 350 ? 145.075 143.812 173.852 1.00 40.89 350 LEU B O 1
ATOM 6111 N N . THR B 2 351 ? 144.517 142.321 175.435 1.00 46.85 351 THR B N 1
ATOM 6112 C CA . THR B 2 351 ? 143.138 142.791 175.472 1.00 46.85 351 THR B CA 1
ATOM 6113 C C . THR B 2 351 ? 143.055 144.187 176.070 1.00 46.85 351 THR B C 1
ATOM 6114 O O . THR B 2 351 ? 142.343 145.054 175.547 1.00 46.85 351 THR B O 1
ATOM 6118 N N . VAL B 2 352 ? 143.783 144.423 177.162 1.00 45.07 352 VAL B N 1
ATOM 6119 C CA . VAL B 2 352 ? 143.874 145.762 177.731 1.00 45.07 352 VAL B CA 1
ATOM 6120 C C . VAL B 2 352 ? 144.382 146.756 176.695 1.00 45.07 352 VAL B C 1
ATOM 6121 O O . VAL B 2 352 ? 143.798 147.829 176.506 1.00 45.07 352 VAL B O 1
ATOM 6125 N N . LEU B 2 353 ? 145.472 146.414 176.002 1.00 42.03 353 LEU B N 1
ATOM 6126 C CA . LEU B 2 353 ? 146.056 147.348 175.043 1.00 42.03 353 LEU B CA 1
ATOM 6127 C C . LEU B 2 353 ? 145.124 147.602 173.867 1.00 42.03 353 LEU B C 1
ATOM 6128 O O . LEU B 2 353 ? 144.998 148.740 173.403 1.00 42.03 353 LEU B O 1
ATOM 6133 N N . ALA B 2 354 ? 144.488 146.552 173.349 1.00 45.34 354 ALA B N 1
ATOM 6134 C CA . ALA B 2 354 ? 143.565 146.733 172.239 1.00 45.34 354 ALA B CA 1
ATOM 6135 C C . ALA B 2 354 ? 142.384 147.594 172.646 1.00 45.34 354 ALA B C 1
ATOM 6136 O O . ALA B 2 354 ? 141.943 148.448 171.872 1.00 45.34 354 ALA B O 1
ATOM 6138 N N . SER B 2 355 ? 141.871 147.409 173.864 1.00 52.94 355 SER B N 1
ATOM 6139 C CA . SER B 2 355 ? 140.791 148.270 174.328 1.00 52.94 355 SER B CA 1
ATOM 6140 C C . SER B 2 355 ? 141.267 149.708 174.460 1.00 52.94 355 SER B C 1
ATOM 6141 O O . SER B 2 355 ? 140.532 150.647 174.132 1.00 52.94 355 SER B O 1
ATOM 6144 N N . ASP B 2 356 ? 142.505 149.896 174.919 1.00 55.03 356 ASP B N 1
ATOM 6145 C CA . ASP B 2 356 ? 143.060 151.238 175.045 1.00 55.03 356 ASP B CA 1
ATOM 6146 C C . ASP B 2 356 ? 143.128 151.934 173.693 1.00 55.03 356 ASP B C 1
ATOM 6147 O O . ASP B 2 356 ? 142.648 153.063 173.533 1.00 55.03 356 ASP B O 1
ATOM 6152 N N . ILE B 2 357 ? 143.720 151.268 172.703 1.00 47.26 357 ILE B N 1
ATOM 6153 C CA . ILE B 2 357 ? 143.879 151.892 171.394 1.00 47.26 357 ILE B CA 1
ATOM 6154 C C . ILE B 2 357 ? 142.527 152.094 170.728 1.00 47.26 357 ILE B C 1
ATOM 6155 O O . ILE B 2 357 ? 142.310 153.092 170.038 1.00 47.26 357 ILE B O 1
ATOM 6160 N N . CYS B 2 358 ? 141.594 151.157 170.920 1.00 63.28 358 CYS B N 1
ATOM 6161 C CA . CYS B 2 358 ? 140.268 151.316 170.333 1.00 63.28 358 CYS B CA 1
ATOM 6162 C C . CYS B 2 358 ? 139.548 152.518 170.921 1.00 63.28 358 CYS B C 1
ATOM 6163 O O . CYS B 2 358 ? 138.963 153.318 170.182 1.00 63.28 358 CYS B O 1
ATOM 6166 N N . GLU B 2 359 ? 139.576 152.659 172.246 1.00 72.17 359 GLU B N 1
ATOM 6167 C CA . GLU B 2 359 ? 138.983 153.829 172.876 1.00 72.17 359 GLU B CA 1
ATOM 6168 C C . GLU B 2 359 ? 139.630 155.107 172.362 1.00 72.17 359 GLU B C 1
ATOM 6169 O O . GLU B 2 359 ? 138.939 156.077 172.033 1.00 72.17 359 GLU B O 1
ATOM 6175 N N . GLN B 2 360 ? 140.963 155.128 172.288 1.00 68.29 360 GLN B N 1
ATOM 6176 C CA . GLN B 2 360 ? 141.658 156.338 171.858 1.00 68.29 360 GLN B CA 1
ATOM 6177 C C . GLN B 2 360 ? 141.306 156.697 170.419 1.00 68.29 360 GLN B C 1
ATOM 6178 O O . GLN B 2 360 ? 141.068 157.867 170.102 1.00 68.29 360 GLN B O 1
ATOM 6184 N N . PHE B 2 361 ? 141.272 155.701 169.533 1.00 78.55 361 PHE B N 1
ATOM 6185 C CA . PHE B 2 361 ? 140.948 155.969 168.138 1.00 78.55 361 PHE B CA 1
ATOM 6186 C C . PHE B 2 361 ? 139.507 156.437 167.996 1.00 78.55 361 PHE B C 1
ATOM 6187 O O . PHE B 2 361 ? 139.219 157.347 167.211 1.00 78.55 361 PHE B O 1
ATOM 6195 N N . ASN B 2 362 ? 138.587 155.837 168.754 1.00 91.19 362 ASN B N 1
ATOM 6196 C CA . ASN B 2 362 ? 137.202 156.293 168.726 1.00 91.19 362 ASN B CA 1
ATOM 6197 C C . ASN B 2 362 ? 137.097 157.744 169.179 1.00 91.19 362 ASN B C 1
ATOM 6198 O O . ASN B 2 362 ? 136.418 158.557 168.542 1.00 91.19 362 ASN B O 1
ATOM 6203 N N . ILE B 2 363 ? 137.778 158.089 170.274 1.00 100.58 363 ILE B N 1
ATOM 6204 C CA . ILE B 2 363 ? 137.675 159.446 170.801 1.00 100.58 363 ILE B CA 1
ATOM 6205 C C . ILE B 2 363 ? 138.327 160.444 169.851 1.00 100.58 363 ILE B C 1
ATOM 6206 O O . ILE B 2 363 ? 137.840 161.570 169.694 1.00 100.58 363 ILE B O 1
ATOM 6211 N N . ASN B 2 364 ? 139.418 160.055 169.188 1.00 104.56 364 ASN B N 1
ATOM 6212 C CA . ASN B 2 364 ? 140.042 160.956 168.225 1.00 104.56 364 ASN B CA 1
ATOM 6213 C C . ASN B 2 364 ? 139.174 161.124 166.985 1.00 104.56 364 ASN B C 1
ATOM 6214 O O . ASN B 2 364 ? 139.139 162.205 166.386 1.00 104.56 364 ASN B O 1
ATOM 6219 N N . LYS B 2 365 ? 138.468 160.066 166.581 1.00 113.63 365 LYS B N 1
ATOM 6220 C CA . LYS B 2 365 ? 137.540 160.176 165.461 1.00 113.63 365 LYS B CA 1
ATOM 6221 C C . LYS B 2 365 ? 136.373 161.092 165.809 1.00 113.63 365 LYS B C 1
ATOM 6222 O O . LYS B 2 365 ? 135.913 161.877 164.972 1.00 113.63 365 LYS B O 1
ATOM 6228 N N . ARG B 2 366 ? 135.882 161.010 167.049 1.00 119.10 366 ARG B N 1
ATOM 6229 C CA . ARG B 2 366 ? 134.782 161.879 167.455 1.00 119.10 366 ARG B CA 1
ATOM 6230 C C . ARG B 2 366 ? 135.241 163.325 167.597 1.00 119.10 366 ARG B C 1
ATOM 6231 O O . ARG B 2 366 ? 134.486 164.255 167.293 1.00 119.10 366 ARG B O 1
ATOM 6239 N N . MET B 2 367 ? 136.472 163.536 168.071 1.00 130.96 367 MET B N 1
ATOM 6240 C CA . MET B 2 367 ? 136.986 164.895 168.207 1.00 130.96 367 MET B CA 1
ATOM 6241 C C . MET B 2 367 ? 137.053 165.604 166.862 1.00 130.96 367 MET B C 1
ATOM 6242 O O . MET B 2 367 ? 136.779 166.808 166.782 1.00 130.96 367 MET B O 1
ATOM 6247 N N . SER B 2 368 ? 137.412 164.883 165.802 1.00 142.33 368 SER B N 1
ATOM 6248 C CA . SER B 2 368 ? 137.305 165.422 164.455 1.00 142.33 368 SER B CA 1
ATOM 6249 C C . SER B 2 368 ? 135.864 165.285 163.984 1.00 142.33 368 SER B C 1
ATOM 6250 O O . SER B 2 368 ? 135.473 164.231 163.472 1.00 142.33 368 SER B O 1
ATOM 6253 N N . GLY B 2 369 ? 135.070 166.341 164.163 1.00 157.67 369 GLY B N 1
ATOM 6254 C CA . GLY B 2 369 ? 133.657 166.310 163.837 1.00 157.67 369 GLY B CA 1
ATOM 6255 C C . GLY B 2 369 ? 133.365 165.894 162.411 1.00 157.67 369 GLY B C 1
ATOM 6256 O O . GLY B 2 369 ? 134.255 165.917 161.556 1.00 157.67 369 GLY B O 1
ATOM 6257 N N . SER B 2 370 ? 132.118 165.519 162.135 1.00 160.90 370 SER B N 1
ATOM 6258 C CA . SER B 2 370 ? 131.773 165.009 160.815 1.00 160.90 370 SER B CA 1
ATOM 6259 C C . SER B 2 370 ? 131.758 166.124 159.778 1.00 160.90 370 SER B C 1
ATOM 6260 O O . SER B 2 370 ? 130.700 166.457 159.234 1.00 160.90 370 SER B O 1
ATOM 6263 N N . GLU B 2 371 ? 132.923 166.710 159.505 1.00 156.26 371 GLU B N 1
ATOM 6264 C CA . GLU B 2 371 ? 133.042 167.638 158.392 1.00 156.26 371 GLU B CA 1
ATOM 6265 C C . GLU B 2 371 ? 132.675 166.927 157.098 1.00 156.26 371 GLU B C 1
ATOM 6266 O O . GLU B 2 371 ? 132.886 165.718 156.958 1.00 156.26 371 GLU B O 1
ATOM 6272 N N . LYS B 2 372 ? 132.101 167.677 156.156 1.00 136.72 372 LYS B N 1
ATOM 6273 C CA . LYS B 2 372 ? 131.701 167.086 154.887 1.00 136.72 372 LYS B CA 1
ATOM 6274 C C . LYS B 2 372 ? 132.889 166.396 154.232 1.00 136.72 372 LYS B C 1
ATOM 6275 O O . LYS B 2 372 ? 134.045 166.765 154.456 1.00 136.72 372 LYS B O 1
ATOM 6281 N N . GLU B 2 373 ? 132.589 165.361 153.441 1.00 111.56 373 GLU B N 1
ATOM 6282 C CA . GLU B 2 373 ? 133.590 164.557 152.750 1.00 111.56 373 GLU B CA 1
ATOM 6283 C C . GLU B 2 373 ? 134.630 165.467 152.112 1.00 111.56 373 GLU B C 1
ATOM 6284 O O . GLU B 2 373 ? 134.276 166.345 151.316 1.00 111.56 373 GLU B O 1
ATOM 6290 N N . PRO B 2 374 ? 135.907 165.307 152.450 1.00 98.77 374 PRO B N 1
ATOM 6291 C CA . PRO B 2 374 ? 136.916 166.254 151.968 1.00 98.77 374 PRO B CA 1
ATOM 6292 C C . PRO B 2 374 ? 137.012 166.209 150.454 1.00 98.77 374 PRO B C 1
ATOM 6293 O O . PRO B 2 374 ? 137.420 165.205 149.868 1.00 98.77 374 PRO B O 1
ATOM 6297 N N . GLN B 2 375 ? 136.637 167.321 149.822 1.00 93.05 375 GLN B N 1
ATOM 6298 C CA . GLN B 2 375 ? 136.395 167.379 148.385 1.00 93.05 375 GLN B CA 1
ATOM 6299 C C . GLN B 2 375 ? 137.625 167.053 147.560 1.00 93.05 375 GLN B C 1
ATOM 6300 O O . GLN B 2 375 ? 137.521 166.946 146.334 1.00 93.05 375 GLN B O 1
ATOM 6306 N N . PHE B 2 376 ? 138.780 166.890 148.196 1.00 69.11 376 PHE B N 1
ATOM 6307 C CA . PHE B 2 376 ? 139.983 166.416 147.533 1.00 69.11 376 PHE B CA 1
ATOM 6308 C C . PHE B 2 376 ? 140.166 164.942 147.856 1.00 69.11 376 PHE B C 1
ATOM 6309 O O . PHE B 2 376 ? 140.380 164.575 149.015 1.00 69.11 376 PHE B O 1
ATOM 6317 N N . LYS B 2 377 ? 140.057 164.102 146.834 1.00 48.18 377 LYS B N 1
ATOM 6318 C CA . LYS B 2 377 ? 140.329 162.680 146.967 1.00 48.18 377 LYS B CA 1
ATOM 6319 C C . LYS B 2 377 ? 141.785 162.460 146.604 1.00 48.18 377 LYS B C 1
ATOM 6320 O O . LYS B 2 377 ? 142.162 162.623 145.444 1.00 48.18 377 LYS B O 1
ATOM 6326 N N . PHE B 2 378 ? 142.606 162.098 147.577 1.00 32.02 378 PHE B N 1
ATOM 6327 C CA . PHE B 2 378 ? 144.034 162.099 147.334 1.00 32.02 378 PHE B CA 1
ATOM 6328 C C . PHE B 2 378 ? 144.602 160.700 147.462 1.00 32.02 378 PHE B C 1
ATOM 6329 O O . PHE B 2 378 ? 143.883 159.711 147.601 1.00 32.02 378 PHE B O 1
ATOM 6337 N N . ILE B 2 379 ? 145.923 160.649 147.365 1.00 27.71 379 ILE B N 1
ATOM 6338 C CA . ILE B 2 379 ? 146.734 159.448 147.461 1.00 27.71 379 ILE B CA 1
ATOM 6339 C C . ILE B 2 379 ? 148.115 159.927 147.872 1.00 27.71 379 ILE B C 1
ATOM 6340 O O . ILE B 2 379 ? 148.647 160.865 147.277 1.00 27.71 379 ILE B O 1
ATOM 6345 N N . TYR B 2 380 ? 148.706 159.304 148.878 1.00 29.27 380 TYR B N 1
ATOM 6346 C CA . TYR B 2 380 ? 149.975 159.754 149.422 1.00 29.27 380 TYR B CA 1
ATOM 6347 C C . TYR B 2 380 ? 150.887 158.562 149.647 1.00 29.27 380 TYR B C 1
ATOM 6348 O O . TYR B 2 380 ? 150.441 157.514 150.118 1.00 29.27 380 TYR B O 1
ATOM 6357 N N . PHE B 2 381 ? 152.170 158.742 149.337 1.00 24.68 381 PHE B N 1
ATOM 6358 C CA . PHE B 2 381 ? 153.155 157.687 149.544 1.00 24.68 381 PHE B CA 1
ATOM 6359 C C . PHE B 2 381 ? 154.494 158.315 149.894 1.00 24.68 381 PHE B C 1
ATOM 6360 O O . PHE B 2 381 ? 154.909 159.285 149.260 1.00 24.68 381 PHE B O 1
ATOM 6368 N N . ASN B 2 382 ? 155.170 157.756 150.891 1.00 29.21 382 ASN B N 1
ATOM 6369 C CA . ASN B 2 382 ? 156.409 158.310 151.425 1.00 29.21 382 ASN B CA 1
ATOM 6370 C C . ASN B 2 382 ? 157.522 157.302 151.182 1.00 29.21 382 ASN B C 1
ATOM 6371 O O . ASN B 2 382 ? 157.573 156.263 151.839 1.00 29.21 382 ASN B O 1
ATOM 6376 N N . HIS B 2 383 ? 158.426 157.625 150.257 1.00 33.86 383 HIS B N 1
ATOM 6377 C CA . HIS B 2 383 ? 159.371 156.639 149.744 1.00 33.86 383 HIS B CA 1
ATOM 6378 C C . HIS B 2 383 ? 160.319 156.087 150.799 1.00 33.86 383 HIS B C 1
ATOM 6379 O O . HIS B 2 383 ? 161.096 155.181 150.487 1.00 33.86 383 HIS B O 1
ATOM 6386 N N . MET B 2 384 ? 160.291 156.593 152.031 1.00 40.64 384 MET B N 1
ATOM 6387 C CA . MET B 2 384 ? 161.270 156.176 153.025 1.00 40.64 384 MET B CA 1
ATOM 6388 C C . MET B 2 384 ? 160.698 155.349 154.165 1.00 40.64 384 MET B C 1
ATOM 6389 O O . MET B 2 384 ? 161.310 154.345 154.536 1.00 40.64 384 MET B O 1
ATOM 6394 N N . ASN B 2 385 ? 159.568 155.732 154.744 1.00 30.49 385 ASN B N 1
ATOM 6395 C CA . ASN B 2 385 ? 158.942 154.882 155.745 1.00 30.49 385 ASN B CA 1
ATOM 6396 C C . ASN B 2 385 ? 157.791 154.107 155.129 1.00 30.49 385 ASN B C 1
ATOM 6397 O O . ASN B 2 385 ? 157.025 153.453 155.839 1.00 30.49 385 ASN B O 1
ATOM 6402 N N . LEU B 2 386 ? 157.664 154.185 153.808 1.00 31.92 386 LEU B N 1
ATOM 6403 C CA . LEU B 2 386 ? 156.620 153.518 153.042 1.00 31.92 386 LEU B CA 1
ATOM 6404 C C . LEU B 2 386 ? 155.252 153.683 153.676 1.00 31.92 386 LEU B C 1
ATOM 6405 O O . LEU B 2 386 ? 154.421 152.778 153.599 1.00 31.92 386 LEU B O 1
ATOM 6410 N N . ALA B 2 387 ? 155.001 154.823 154.308 1.00 20.57 387 ALA B N 1
ATOM 6411 C CA . ALA B 2 387 ? 153.634 155.146 154.669 1.00 20.57 387 ALA B CA 1
ATOM 6412 C C . ALA B 2 387 ? 152.826 155.297 153.395 1.00 20.57 387 ALA B C 1
ATOM 6413 O O . ALA B 2 387 ? 153.379 155.476 152.310 1.00 20.57 387 ALA B O 1
ATOM 6415 N N . GLU B 2 388 ? 151.511 155.239 153.525 1.00 28.33 388 GLU B N 1
ATOM 6416 C CA . GLU B 2 388 ? 150.661 155.296 152.349 1.00 28.33 388 GLU B CA 1
ATOM 6417 C C . GLU B 2 388 ? 149.235 155.534 152.797 1.00 28.33 388 GLU B C 1
ATOM 6418 O O . GLU B 2 388 ? 148.767 154.905 153.747 1.00 28.33 388 GLU B O 1
ATOM 6424 N N . LYS B 2 389 ? 148.556 156.436 152.112 1.00 27.75 389 LYS B N 1
ATOM 6425 C CA . LYS B 2 389 ? 147.217 156.839 152.494 1.00 27.75 389 LYS B CA 1
ATOM 6426 C C . LYS B 2 389 ? 146.402 157.067 151.236 1.00 27.75 389 LYS B C 1
ATOM 6427 O O . LYS B 2 389 ? 146.942 157.449 150.199 1.00 27.75 389 LYS B O 1
ATOM 6433 N N . SER B 2 390 ? 145.103 156.810 151.321 1.00 33.21 390 SER B N 1
ATOM 6434 C CA . SER B 2 390 ? 144.235 157.029 150.174 1.00 33.21 390 SER B CA 1
ATOM 6435 C C . SER B 2 390 ? 142.786 157.175 150.601 1.00 33.21 390 SER B C 1
ATOM 6436 O O . SER B 2 390 ? 142.321 156.467 151.498 1.00 33.21 390 SER B O 1
ATOM 6439 N N . THR B 2 391 ? 142.062 158.090 149.967 1.00 40.46 391 THR B N 1
ATOM 6440 C CA . THR B 2 391 ? 140.617 158.154 150.123 1.00 40.46 391 THR B CA 1
ATOM 6441 C C . THR B 2 391 ? 139.915 157.996 148.784 1.00 40.46 391 THR B C 1
ATOM 6442 O O . THR B 2 391 ? 138.727 158.311 148.667 1.00 40.46 391 THR B O 1
ATOM 6446 N N . VAL B 2 392 ? 140.633 157.518 147.770 1.00 55.29 392 VAL B N 1
ATOM 6447 C CA . VAL B 2 392 ? 140.008 157.135 146.512 1.00 55.29 392 VAL B CA 1
ATOM 6448 C C . VAL B 2 392 ? 139.718 155.643 146.460 1.00 55.29 392 VAL B C 1
ATOM 6449 O O . VAL B 2 392 ? 138.897 155.210 145.642 1.00 55.29 392 VAL B O 1
ATOM 6453 N N . HIS B 2 393 ? 140.364 154.848 147.307 1.00 66.37 393 HIS B N 1
ATOM 6454 C CA . HIS B 2 393 ? 140.155 153.411 147.353 1.00 66.37 393 HIS B CA 1
ATOM 6455 C C . HIS B 2 393 ? 139.285 153.060 148.553 1.00 66.37 393 HIS B C 1
ATOM 6456 O O . HIS B 2 393 ? 139.665 153.323 149.697 1.00 66.37 393 HIS B O 1
ATOM 6463 N N . MET B 2 394 ? 138.131 152.462 148.287 1.00 94.53 394 MET B N 1
ATOM 6464 C CA . MET B 2 394 ? 137.209 152.034 149.328 1.00 94.53 394 MET B CA 1
ATOM 6465 C C . MET B 2 394 ? 137.381 150.546 149.587 1.00 94.53 394 MET B C 1
ATOM 6466 O O . MET B 2 394 ? 137.448 149.749 148.645 1.00 94.53 394 MET B O 1
ATOM 6471 N N . ARG B 2 395 ? 137.452 150.175 150.862 1.00 125.33 395 ARG B N 1
ATOM 6472 C CA . ARG B 2 395 ? 137.547 148.771 151.249 1.00 125.33 395 ARG B CA 1
ATOM 6473 C C . ARG B 2 395 ? 136.165 148.153 151.073 1.00 125.33 395 ARG B C 1
ATOM 6474 O O . ARG B 2 395 ? 135.349 148.106 151.996 1.00 125.33 395 ARG B O 1
ATOM 6482 N N . LYS B 2 396 ? 135.876 147.719 149.844 1.00 137.72 396 LYS B N 1
ATOM 6483 C CA . LYS B 2 396 ? 134.702 146.883 149.628 1.00 137.72 396 LYS B CA 1
ATOM 6484 C C . LYS B 2 396 ? 134.927 145.487 150.188 1.00 137.72 396 LYS B C 1
ATOM 6485 O O . LYS B 2 396 ? 134.038 144.927 150.839 1.00 137.72 396 LYS B O 1
ATOM 6491 N N . THR B 2 397 ? 136.106 144.921 149.945 1.00 144.42 397 THR B N 1
ATOM 6492 C CA . THR B 2 397 ? 136.570 143.681 150.543 1.00 144.42 397 THR B CA 1
ATOM 6493 C C . THR B 2 397 ? 137.957 143.920 151.118 1.00 144.42 397 THR B C 1
ATOM 6494 O O . THR B 2 397 ? 138.771 144.624 150.508 1.00 144.42 397 THR B O 1
ATOM 6498 N N . PRO B 2 398 ? 138.252 143.357 152.291 1.00 140.46 398 PRO B N 1
ATOM 6499 C CA . PRO B 2 398 ? 139.541 143.658 152.938 1.00 140.46 398 PRO B CA 1
ATOM 6500 C C . PRO B 2 398 ? 140.743 143.051 152.235 1.00 140.46 398 PRO B C 1
ATOM 6501 O O . PRO B 2 398 ? 141.876 143.468 152.508 1.00 140.46 398 PRO B O 1
ATOM 6505 N N . SER B 2 399 ? 140.542 142.079 151.342 1.00 126.63 399 SER B N 1
ATOM 6506 C CA . SER B 2 399 ? 141.678 141.450 150.674 1.00 126.63 399 SER B CA 1
ATOM 6507 C C . SER B 2 399 ? 142.324 142.400 149.672 1.00 126.63 399 SER B C 1
ATOM 6508 O O . SER B 2 399 ? 143.545 142.587 149.681 1.00 126.63 399 SER B O 1
ATOM 6511 N N . VAL B 2 400 ? 141.518 143.008 148.805 1.00 128.05 400 VAL B N 1
ATOM 6512 C CA . VAL B 2 400 ? 141.957 144.063 147.898 1.00 128.05 400 VAL B CA 1
ATOM 6513 C C . VAL B 2 400 ? 140.859 145.120 147.867 1.00 128.05 400 VAL B C 1
ATOM 6514 O O . VAL B 2 400 ? 139.667 144.783 147.854 1.00 128.05 400 VAL B O 1
ATOM 6518 N N . SER B 2 401 ? 141.250 146.390 147.895 1.00 114.93 401 SER B N 1
ATOM 6519 C CA . SER B 2 401 ? 140.294 147.488 147.919 1.00 114.93 401 SER B CA 1
ATOM 6520 C C . SER B 2 401 ? 139.944 147.913 146.499 1.00 114.93 401 SER B C 1
ATOM 6521 O O . SER B 2 401 ? 140.720 147.699 145.565 1.00 114.93 401 SER B O 1
ATOM 6524 N N . LEU B 2 402 ? 138.765 148.512 146.343 1.00 99.55 402 LEU B N 1
ATOM 6525 C CA . LEU B 2 402 ? 138.268 148.948 145.046 1.00 99.55 402 LEU B CA 1
ATOM 6526 C C . LEU B 2 402 ? 138.031 150.453 145.075 1.00 99.55 402 LEU B C 1
ATOM 6527 O O . LEU B 2 402 ? 137.511 151.006 146.047 1.00 99.55 402 LEU B O 1
ATOM 6532 N N . THR B 2 403 ? 138.408 151.109 143.979 1.00 81.62 403 THR B N 1
ATOM 6533 C CA . THR B 2 403 ? 138.437 152.563 143.928 1.00 81.62 403 THR B CA 1
ATOM 6534 C C . THR B 2 403 ? 137.027 153.144 144.020 1.00 81.62 403 THR B C 1
ATOM 6535 O O . THR B 2 403 ? 136.024 152.426 144.073 1.00 81.62 403 THR B O 1
ATOM 6539 N N . SER B 2 404 ? 136.964 154.479 144.029 1.00 73.73 404 SER B N 1
ATOM 6540 C CA . SER B 2 404 ? 135.713 155.200 144.228 1.00 73.73 404 SER B CA 1
ATOM 6541 C C . SER B 2 404 ? 135.547 156.346 143.241 1.00 73.73 404 SER B C 1
ATOM 6542 O O . SER B 2 404 ? 134.697 157.216 143.451 1.00 73.73 404 SER B O 1
ATOM 6545 N N . VAL B 2 405 ? 136.339 156.369 142.172 1.00 72.77 405 VAL B N 1
ATOM 6546 C CA . VAL B 2 405 ? 136.322 157.454 141.202 1.00 72.77 405 VAL B CA 1
ATOM 6547 C C . VAL B 2 405 ? 136.414 156.849 139.806 1.00 72.77 405 VAL B C 1
ATOM 6548 O O . VAL B 2 405 ? 136.598 155.643 139.639 1.00 72.77 405 VAL B O 1
ATOM 6552 N N . HIS B 2 406 ? 136.259 157.701 138.801 1.00 73.44 406 HIS B N 1
ATOM 6553 C CA . HIS B 2 406 ? 136.203 157.251 137.420 1.00 73.44 406 HIS B CA 1
ATOM 6554 C C . HIS B 2 406 ? 137.482 156.511 137.046 1.00 73.44 406 HIS B C 1
ATOM 6555 O O . HIS B 2 406 ? 138.566 156.901 137.501 1.00 73.44 406 HIS B O 1
ATOM 6562 N N . PRO B 2 407 ? 137.409 155.450 136.238 1.00 65.57 407 PRO B N 1
ATOM 6563 C CA . PRO B 2 407 ? 138.640 154.797 135.767 1.00 65.57 407 PRO B CA 1
ATOM 6564 C C . PRO B 2 407 ? 139.492 155.693 134.893 1.00 65.57 407 PRO B C 1
ATOM 6565 O O . PRO B 2 407 ? 140.722 155.538 134.884 1.00 65.57 407 PRO B O 1
ATOM 6569 N N . ASP B 2 408 ? 138.872 156.609 134.149 1.00 62.29 408 ASP B N 1
ATOM 6570 C CA . ASP B 2 408 ? 139.628 157.574 133.364 1.00 62.29 408 ASP B CA 1
ATOM 6571 C C . ASP B 2 408 ? 140.611 158.346 134.229 1.00 62.29 408 ASP B C 1
ATOM 6572 O O . ASP B 2 408 ? 141.789 158.468 133.877 1.00 62.29 408 ASP B O 1
ATOM 6577 N N . LEU B 2 409 ? 140.146 158.868 135.363 1.00 50.98 409 LEU B N 1
ATOM 6578 C CA . LEU B 2 409 ? 141.031 159.614 136.244 1.00 50.98 409 LEU B CA 1
ATOM 6579 C C . LEU B 2 409 ? 142.122 158.720 136.808 1.00 50.98 409 LEU B C 1
ATOM 6580 O O . LEU B 2 409 ? 143.239 159.179 137.062 1.00 50.98 409 LEU B O 1
ATOM 6585 N N . MET B 2 410 ? 141.828 157.436 136.998 1.00 56.32 410 MET B N 1
ATOM 6586 C CA . MET B 2 410 ? 142.863 156.535 137.490 1.00 56.32 410 MET B CA 1
ATOM 6587 C C . MET B 2 410 ? 143.952 156.329 136.447 1.00 56.32 410 MET B C 1
ATOM 6588 O O . MET B 2 410 ? 145.143 156.320 136.780 1.00 56.32 410 MET B O 1
ATOM 6593 N N . LYS B 2 411 ? 143.577 156.194 135.177 1.00 50.69 411 LYS B N 1
ATOM 6594 C CA . LYS B 2 411 ? 144.607 156.079 134.152 1.00 50.69 411 LYS B CA 1
ATOM 6595 C C . LYS B 2 411 ? 145.344 157.399 133.969 1.00 50.69 411 LYS B C 1
ATOM 6596 O O . LYS B 2 411 ? 146.526 157.407 133.608 1.00 50.69 411 LYS B O 1
ATOM 6602 N N . ILE B 2 412 ? 144.678 158.520 134.251 1.00 45.77 412 ILE B N 1
ATOM 6603 C CA . ILE B 2 412 ? 145.350 159.817 134.202 1.00 45.77 412 ILE B CA 1
ATOM 6604 C C . ILE B 2 412 ? 146.411 159.898 135.293 1.00 45.77 412 ILE B C 1
ATOM 6605 O O . ILE B 2 412 ? 147.541 160.345 135.061 1.00 45.77 412 ILE B O 1
ATOM 6610 N N . LEU B 2 413 ? 146.052 159.469 136.504 1.00 40.37 413 LEU B N 1
ATOM 6611 C CA . LEU B 2 413 ? 147.025 159.387 137.588 1.00 40.37 413 LEU B CA 1
ATOM 6612 C C . LEU B 2 413 ? 148.173 158.459 137.226 1.00 40.37 413 LEU B C 1
ATOM 6613 O O . LEU B 2 413 ? 149.334 158.733 137.551 1.00 40.37 413 LEU B O 1
ATOM 6618 N N . GLY B 2 414 ? 147.865 157.342 136.571 1.00 44.14 414 GLY B N 1
ATOM 6619 C CA . GLY B 2 414 ? 148.922 156.464 136.103 1.00 44.14 414 GLY B CA 1
ATOM 6620 C C . GLY B 2 414 ? 149.878 157.165 135.159 1.00 44.14 414 GLY B C 1
ATOM 6621 O O . GLY B 2 414 ? 151.099 157.041 135.292 1.00 44.14 414 GLY B O 1
ATOM 6622 N N . ASP B 2 415 ? 149.338 157.907 134.191 1.00 49.04 415 ASP B N 1
ATOM 6623 C CA . ASP B 2 415 ? 150.190 158.622 133.245 1.00 49.04 415 ASP B CA 1
ATOM 6624 C C . ASP B 2 415 ? 151.042 159.660 133.959 1.00 49.04 415 ASP B C 1
ATOM 6625 O O . ASP B 2 415 ? 152.214 159.858 133.624 1.00 49.04 415 ASP B O 1
ATOM 6630 N N . ILE B 2 416 ? 150.464 160.334 134.954 1.00 40.74 416 ILE B N 1
ATOM 6631 C CA . ILE B 2 416 ? 151.213 161.341 135.706 1.00 40.74 416 ILE B CA 1
ATOM 6632 C C . ILE B 2 416 ? 152.372 160.688 136.448 1.00 40.74 416 ILE B C 1
ATOM 6633 O O . ILE B 2 416 ? 153.518 161.151 136.391 1.00 40.74 416 ILE B O 1
ATOM 6638 N N . ASN B 2 417 ? 152.084 159.598 137.160 1.00 40.20 417 ASN B N 1
ATOM 6639 C CA . ASN B 2 417 ? 153.138 158.868 137.856 1.00 40.20 417 ASN B CA 1
ATOM 6640 C C . ASN B 2 417 ? 154.224 158.420 136.892 1.00 40.20 417 ASN B C 1
ATOM 6641 O O . ASN B 2 417 ? 155.414 158.452 137.219 1.00 40.20 417 ASN B O 1
ATOM 6646 N N . SER B 2 418 ? 153.831 157.995 135.693 1.00 42.78 418 SER B N 1
ATOM 6647 C CA . SER B 2 418 ? 154.818 157.581 134.706 1.00 42.78 418 SER B CA 1
ATOM 6648 C C . SER B 2 418 ? 155.623 158.757 134.174 1.00 42.78 418 SER B C 1
ATOM 6649 O O . SER B 2 418 ? 156.758 158.564 133.729 1.00 42.78 418 SER B O 1
ATOM 6652 N N . ASP B 2 419 ? 155.057 159.962 134.202 1.00 48.05 419 ASP B N 1
ATOM 6653 C CA . ASP B 2 419 ? 155.794 161.143 133.766 1.00 48.05 419 ASP B CA 1
ATOM 6654 C C . ASP B 2 419 ? 156.709 161.684 134.856 1.00 48.05 419 ASP B C 1
ATOM 6655 O O . ASP B 2 419 ? 157.640 162.440 134.558 1.00 48.05 419 ASP B O 1
ATOM 6660 N N . PHE B 2 420 ? 156.458 161.325 136.114 1.00 46.85 420 PHE B N 1
ATOM 6661 C CA . PHE B 2 420 ? 157.233 161.886 137.218 1.00 46.85 420 PHE B CA 1
ATOM 6662 C C . PHE B 2 420 ? 158.670 161.381 137.218 1.00 46.85 420 PHE B C 1
ATOM 6663 O O . PHE B 2 420 ? 159.617 162.161 137.073 1.00 46.85 420 PHE B O 1
ATOM 6671 N N . THR B 2 421 ? 158.843 160.067 137.368 1.00 60.20 421 THR B N 1
ATOM 6672 C CA . THR B 2 421 ? 160.087 159.470 137.845 1.00 60.20 421 THR B CA 1
ATOM 6673 C C . THR B 2 421 ? 161.322 159.874 137.050 1.00 60.20 421 THR B C 1
ATOM 6674 O O . THR B 2 421 ? 162.439 159.652 137.534 1.00 60.20 421 THR B O 1
ATOM 6678 N N . ARG B 2 422 ? 161.159 160.457 135.861 1.00 69.37 422 ARG B N 1
ATOM 6679 C CA . ARG B 2 422 ? 162.290 160.645 134.958 1.00 69.37 422 ARG B CA 1
ATOM 6680 C C . ARG B 2 422 ? 163.421 161.451 135.583 1.00 69.37 422 ARG B C 1
ATOM 6681 O O . ARG B 2 422 ? 164.580 161.267 135.194 1.00 69.37 422 ARG B O 1
ATOM 6689 N N . VAL B 2 423 ? 163.124 162.334 136.536 1.00 69.28 423 VAL B N 1
ATOM 6690 C CA . VAL B 2 423 ? 164.145 162.992 137.341 1.00 69.28 423 VAL B CA 1
ATOM 6691 C C . VAL B 2 423 ? 163.637 163.046 138.774 1.00 69.28 423 VAL B C 1
ATOM 6692 O O . VAL B 2 423 ? 162.455 163.299 139.023 1.00 69.28 423 VAL B O 1
ATOM 6696 N N . ASP B 2 424 ? 164.540 162.804 139.726 1.00 73.08 424 ASP B N 1
ATOM 6697 C CA . ASP B 2 424 ? 164.175 162.666 141.138 1.00 73.08 424 ASP B CA 1
ATOM 6698 C C . ASP B 2 424 ? 164.392 163.998 141.854 1.00 73.08 424 ASP B C 1
ATOM 6699 O O . ASP B 2 424 ? 165.339 164.183 142.619 1.00 73.08 424 ASP B O 1
ATOM 6704 N N . GLU B 2 425 ? 163.482 164.937 141.604 1.00 61.66 425 GLU B N 1
ATOM 6705 C CA . GLU B 2 425 ? 163.576 166.289 142.144 1.00 61.66 425 GLU B CA 1
ATOM 6706 C C . GLU B 2 425 ? 162.184 166.724 142.586 1.00 61.66 425 GLU B C 1
ATOM 6707 O O . GLU B 2 425 ? 161.271 165.905 142.708 1.00 61.66 425 GLU B O 1
ATOM 6713 N N . ASP B 2 426 ? 162.024 168.020 142.831 1.00 50.22 426 ASP B N 1
ATOM 6714 C CA . ASP B 2 426 ? 160.746 168.589 143.237 1.00 50.22 426 ASP B CA 1
ATOM 6715 C C . ASP B 2 426 ? 159.931 168.949 142.002 1.00 50.22 426 ASP B C 1
ATOM 6716 O O . ASP B 2 426 ? 160.162 169.991 141.385 1.00 50.22 426 ASP B O 1
ATOM 6721 N N . GLU B 2 427 ? 158.972 168.096 141.652 1.00 43.97 427 GLU B N 1
ATOM 6722 C CA . GLU B 2 427 ? 158.157 168.297 140.466 1.00 43.97 427 GLU B CA 1
ATOM 6723 C C . GLU B 2 427 ? 156.694 168.391 140.862 1.00 43.97 427 GLU B C 1
ATOM 6724 O O . GLU B 2 427 ? 156.294 167.959 141.944 1.00 43.97 427 GLU B O 1
ATOM 6730 N N . GLU B 2 428 ? 155.890 168.931 139.951 1.00 43.85 428 GLU B N 1
ATOM 6731 C CA . GLU B 2 428 ? 154.452 169.015 140.155 1.00 43.85 428 GLU B CA 1
ATOM 6732 C C . GLU B 2 428 ? 153.779 169.126 138.800 1.00 43.85 428 GLU B C 1
ATOM 6733 O O . GLU B 2 428 ? 154.219 169.910 137.959 1.00 43.85 428 GLU B O 1
ATOM 6739 N N . ILE B 2 429 ? 152.719 168.354 138.597 1.00 37.56 429 ILE B N 1
ATOM 6740 C CA . ILE B 2 429 ? 152.000 168.301 137.332 1.00 37.56 429 ILE B CA 1
ATOM 6741 C C . ILE B 2 429 ? 150.520 168.467 137.622 1.00 37.56 429 ILE B C 1
ATOM 6742 O O . ILE B 2 429 ? 149.919 167.624 138.295 1.00 37.56 429 ILE B O 1
ATOM 6747 N N . ILE B 2 430 ? 149.936 169.549 137.124 1.00 61.24 430 ILE B N 1
ATOM 6748 C CA . ILE B 2 430 ? 148.508 169.811 137.233 1.00 61.24 430 ILE B CA 1
ATOM 6749 C C . ILE B 2 430 ? 147.892 169.555 135.871 1.00 61.24 430 ILE B C 1
ATOM 6750 O O . ILE B 2 430 ? 148.531 169.800 134.845 1.00 61.24 430 ILE B O 1
ATOM 6755 N N . VAL B 2 431 ? 146.657 169.074 135.853 1.00 37.23 431 VAL B N 1
ATOM 6756 C CA . VAL B 2 431 ? 146.010 168.642 134.626 1.00 37.23 431 VAL B CA 1
ATOM 6757 C C . VAL B 2 431 ? 144.515 168.869 134.769 1.00 37.23 431 VAL B C 1
ATOM 6758 O O . VAL B 2 431 ? 143.965 168.797 135.870 1.00 37.23 431 VAL B O 1
ATOM 6762 N N . LYS B 2 432 ? 143.853 169.157 133.657 1.00 41.43 432 LYS B N 1
ATOM 6763 C CA . LYS B 2 432 ? 142.402 169.259 133.635 1.00 41.43 432 LYS B CA 1
ATOM 6764 C C . LYS B 2 432 ? 141.870 168.387 132.510 1.00 41.43 432 LYS B C 1
ATOM 6765 O O . LYS B 2 432 ? 142.134 168.654 131.334 1.00 41.43 432 LYS B O 1
ATOM 6771 N N . ALA B 2 433 ? 141.130 167.347 132.869 1.00 53.98 433 ALA B N 1
ATOM 6772 C CA . ALA B 2 433 ? 140.573 166.446 131.876 1.00 53.98 433 ALA B CA 1
ATOM 6773 C C . ALA B 2 433 ? 139.307 167.044 131.283 1.00 53.98 433 ALA B C 1
ATOM 6774 O O . ALA B 2 433 ? 138.702 167.955 131.852 1.00 53.98 433 ALA B O 1
ATOM 6776 N N . MET B 2 434 ? 138.907 166.521 130.122 1.00 64.76 434 MET B N 1
ATOM 6777 C CA . MET B 2 434 ? 137.760 167.074 129.412 1.00 64.76 434 MET B CA 1
ATOM 6778 C C . MET B 2 434 ? 136.462 166.939 130.191 1.00 64.76 434 MET B C 1
ATOM 6779 O O . MET B 2 434 ? 135.486 167.618 129.856 1.00 64.76 434 MET B O 1
ATOM 6784 N N . SER B 2 435 ? 136.417 166.088 131.211 1.00 65.23 435 SER B N 1
ATOM 6785 C CA . SER B 2 435 ? 135.289 166.086 132.130 1.00 65.23 435 SER B CA 1
ATOM 6786 C C . SER B 2 435 ? 135.352 167.240 133.117 1.00 65.23 435 SER B C 1
ATOM 6787 O O . SER B 2 435 ? 134.493 167.324 134.002 1.00 65.23 435 SER B O 1
ATOM 6790 N N . ASP B 2 436 ? 136.351 168.114 132.983 1.00 67.49 436 ASP B N 1
ATOM 6791 C CA . ASP B 2 436 ? 136.601 169.258 133.855 1.00 67.49 436 ASP B CA 1
ATOM 6792 C C . ASP B 2 436 ? 137.036 168.843 135.257 1.00 67.49 436 ASP B C 1
ATOM 6793 O O . ASP B 2 436 ? 137.053 169.672 136.172 1.00 67.49 436 ASP B O 1
ATOM 6798 N N . TYR B 2 437 ? 137.392 167.576 135.447 1.00 55.97 437 TYR B N 1
ATOM 6799 C CA . TYR B 2 437 ? 137.995 167.115 136.687 1.00 55.97 437 TYR B CA 1
ATOM 6800 C C . TYR B 2 437 ? 139.435 167.590 136.761 1.00 55.97 437 TYR B C 1
ATOM 6801 O O . TYR B 2 437 ? 140.214 167.400 135.828 1.00 55.97 437 TYR B O 1
ATOM 6810 N N . TRP B 2 438 ? 139.792 168.202 137.880 1.00 44.71 438 TRP B N 1
ATOM 6811 C CA . TRP B 2 438 ? 141.150 168.681 138.076 1.00 44.71 438 TRP B CA 1
ATOM 6812 C C . TRP B 2 438 ? 141.973 167.608 138.767 1.00 44.71 438 TRP B C 1
ATOM 6813 O O . TRP B 2 438 ? 141.524 167.008 139.742 1.00 44.71 438 TRP B O 1
ATOM 6824 N N . VAL B 2 439 ? 143.171 167.352 138.257 1.00 41.37 439 VAL B N 1
ATOM 6825 C CA . VAL B 2 439 ? 144.028 166.295 138.779 1.00 41.37 439 VAL B CA 1
ATOM 6826 C C . VAL B 2 439 ? 145.399 166.893 139.037 1.00 41.37 439 VAL B C 1
ATOM 6827 O O . VAL B 2 439 ? 146.057 167.364 138.107 1.00 41.37 439 VAL B O 1
ATOM 6831 N N . VAL B 2 440 ? 145.836 166.866 140.287 1.00 61.24 440 VAL B N 1
ATOM 6832 C CA . VAL B 2 440 ? 147.093 167.472 140.704 1.00 61.24 440 VAL B CA 1
ATOM 6833 C C . VAL B 2 440 ? 148.023 166.341 141.101 1.00 61.24 440 VAL B C 1
ATOM 6834 O O . VAL B 2 440 ? 147.564 165.291 141.557 1.00 61.24 440 VAL B O 1
ATOM 6838 N N . GLY B 2 441 ? 149.325 166.529 140.926 1.00 61.24 441 GLY B N 1
ATOM 6839 C CA . GLY B 2 441 ? 150.262 165.582 141.491 1.00 61.24 441 GLY B CA 1
ATOM 6840 C C . GLY B 2 441 ? 151.605 166.193 141.821 1.00 61.24 441 GLY B C 1
ATOM 6841 O O . GLY B 2 441 ? 152.236 166.793 140.955 1.00 61.24 441 GLY B O 1
ATOM 6842 N N . LYS B 2 442 ? 152.065 166.043 143.056 1.00 50.45 442 LYS B N 1
ATOM 6843 C CA . LYS B 2 442 ? 153.357 166.559 143.475 1.00 50.45 442 LYS B CA 1
ATOM 6844 C C . LYS B 2 442 ? 154.296 165.411 143.796 1.00 50.45 442 LYS B C 1
ATOM 6845 O O . LYS B 2 442 ? 153.867 164.345 144.244 1.00 50.45 442 LYS B O 1
ATOM 6851 N N . LYS B 2 443 ? 155.587 165.652 143.600 1.00 43.34 443 LYS B N 1
ATOM 6852 C CA . LYS B 2 443 ? 156.632 164.702 143.960 1.00 43.34 443 LYS B CA 1
ATOM 6853 C C . LYS B 2 443 ? 157.787 165.504 144.533 1.00 43.34 443 LYS B C 1
ATOM 6854 O O . LYS B 2 443 ? 158.460 166.237 143.805 1.00 43.34 443 LYS B O 1
ATOM 6860 N N . SER B 2 444 ? 158.011 165.375 145.833 1.00 42.56 444 SER B N 1
ATOM 6861 C CA . SER B 2 444 ? 158.981 166.217 146.512 1.00 42.56 444 SER B CA 1
ATOM 6862 C C . SER B 2 444 ? 159.289 165.627 147.873 1.00 42.56 444 SER B C 1
ATOM 6863 O O . SER B 2 444 ? 158.409 165.032 148.500 1.00 42.56 444 SER B O 1
ATOM 6866 N N . ASP B 2 445 ? 160.527 165.804 148.327 1.00 40.99 445 ASP B N 1
ATOM 6867 C CA . ASP B 2 445 ? 160.948 165.333 149.641 1.00 40.99 445 ASP B CA 1
ATOM 6868 C C . ASP B 2 445 ? 160.683 163.840 149.794 1.00 40.99 445 ASP B C 1
ATOM 6869 O O . ASP B 2 445 ? 160.185 163.377 150.820 1.00 40.99 445 ASP B O 1
ATOM 6874 N N . ARG B 2 446 ? 161.005 163.084 148.748 1.00 34.43 446 ARG B N 1
ATOM 6875 C CA . ARG B 2 446 ? 160.796 161.647 148.683 1.00 34.43 446 ARG B CA 1
ATOM 6876 C C . ARG B 2 446 ? 159.353 161.262 148.958 1.00 34.43 446 ARG B C 1
ATOM 6877 O O . ARG B 2 446 ? 159.113 160.181 149.494 1.00 34.43 446 ARG B O 1
ATOM 6885 N N . ARG B 2 447 ? 158.390 162.116 148.636 1.00 30.28 447 ARG B N 1
ATOM 6886 C CA . ARG B 2 447 ? 156.980 161.825 148.821 1.00 30.28 447 ARG B CA 1
ATOM 6887 C C . ARG B 2 447 ? 156.231 162.119 147.535 1.00 30.28 447 ARG B C 1
ATOM 6888 O O . ARG B 2 447 ? 156.624 162.998 146.767 1.00 30.28 447 ARG B O 1
ATOM 6896 N N . GLU B 2 448 ? 155.144 161.400 147.313 1.00 33.69 448 GLU B N 1
ATOM 6897 C CA . GLU B 2 448 ? 154.280 161.621 146.168 1.00 33.69 448 GLU B CA 1
ATOM 6898 C C . GLU B 2 448 ? 152.857 161.804 146.658 1.00 33.69 448 GLU B C 1
ATOM 6899 O O . GLU B 2 448 ? 152.362 160.999 147.454 1.00 33.69 448 GLU B O 1
ATOM 6905 N N . LEU B 2 449 ? 152.211 162.868 146.197 1.00 61.24 449 LEU B N 1
ATOM 6906 C CA . LEU B 2 449 ? 150.838 163.168 146.579 1.00 61.24 449 LEU B CA 1
ATOM 6907 C C . LEU B 2 449 ? 150.034 163.478 145.329 1.00 61.24 449 LEU B C 1
ATOM 6908 O O . LEU B 2 449 ? 150.273 164.491 144.673 1.00 61.24 449 LEU B O 1
ATOM 6913 N N . TYR B 2 450 ? 149.084 162.614 145.002 1.00 34.34 450 TYR B N 1
ATOM 6914 C CA . TYR B 2 450 ? 148.176 162.831 143.887 1.00 34.34 450 TYR B CA 1
ATOM 6915 C C . TYR B 2 450 ? 146.829 163.241 144.454 1.00 34.34 450 TYR B C 1
ATOM 6916 O O . TYR B 2 450 ? 146.418 162.730 145.492 1.00 34.34 450 TYR B O 1
ATOM 6925 N N . VAL B 2 451 ? 146.163 164.185 143.802 1.00 34.65 451 VAL B N 1
ATOM 6926 C CA . VAL B 2 451 ? 144.900 164.721 144.286 1.00 34.65 451 VAL B CA 1
ATOM 6927 C C . VAL B 2 451 ? 143.932 164.803 143.122 1.00 34.65 451 VAL B C 1
ATOM 6928 O O . VAL B 2 451 ? 144.325 165.063 141.983 1.00 34.65 451 VAL B O 1
ATOM 6932 N N . ILE B 2 452 ? 142.655 164.591 143.414 1.00 38.56 452 ILE B N 1
ATOM 6933 C CA . ILE B 2 452 ? 141.582 164.777 142.453 1.00 38.56 452 ILE B CA 1
ATOM 6934 C C . ILE B 2 452 ? 140.574 165.740 143.059 1.00 38.56 452 ILE B C 1
ATOM 6935 O O . ILE B 2 452 ? 140.168 165.576 144.218 1.00 38.56 452 ILE B O 1
ATOM 6940 N N . LEU B 2 453 ? 140.176 166.741 142.276 1.00 53.98 453 LEU B N 1
ATOM 6941 C CA . LEU B 2 453 ? 139.235 167.772 142.680 1.00 53.98 453 LEU B CA 1
ATOM 6942 C C . LEU B 2 453 ? 138.116 167.828 141.655 1.00 53.98 453 LEU B C 1
ATOM 6943 O O . LEU B 2 453 ? 138.370 168.078 140.472 1.00 53.98 453 LEU B O 1
ATOM 6948 N N . ASN B 2 454 ? 136.885 167.595 142.104 1.00 66.01 454 ASN B N 1
ATOM 6949 C CA . ASN B 2 454 ? 135.729 167.574 141.213 1.00 66.01 454 ASN B CA 1
ATOM 6950 C C . ASN B 2 454 ? 135.124 168.975 141.159 1.00 66.01 454 ASN B C 1
ATOM 6951 O O . ASN B 2 454 ? 133.912 169.172 141.252 1.00 66.01 454 ASN B O 1
ATOM 6956 N N . GLN B 2 455 ? 135.991 169.963 140.960 1.00 69.18 455 GLN B N 1
ATOM 6957 C CA . GLN B 2 455 ? 135.588 171.367 140.957 1.00 69.18 455 GLN B CA 1
ATOM 6958 C C . GLN B 2 455 ? 135.390 171.817 139.515 1.00 69.18 455 GLN B C 1
ATOM 6959 O O . GLN B 2 455 ? 136.358 172.097 138.804 1.00 69.18 455 GLN B O 1
ATOM 6965 N N . LYS B 2 456 ? 134.134 171.887 139.088 1.00 68.32 456 LYS B N 1
ATOM 6966 C CA . LYS B 2 456 ? 133.830 172.393 137.760 1.00 68.32 456 LYS B CA 1
ATOM 6967 C C . LYS B 2 456 ? 133.967 173.909 137.735 1.00 68.32 456 LYS B C 1
ATOM 6968 O O . LYS B 2 456 ? 133.711 174.588 138.733 1.00 68.32 456 LYS B O 1
ATOM 6974 N N . ASN B 2 457 ? 134.387 174.433 136.583 1.00 77.06 457 ASN B N 1
ATOM 6975 C CA . ASN B 2 457 ? 134.547 175.871 136.372 1.00 77.06 457 ASN B CA 1
ATOM 6976 C C . ASN B 2 457 ? 135.590 176.464 137.320 1.00 77.06 457 ASN B C 1
ATOM 6977 O O . ASN B 2 457 ? 135.372 177.507 137.939 1.00 77.06 457 ASN B O 1
ATOM 6982 N N . ALA B 2 458 ? 136.730 175.794 137.436 1.00 61.33 458 ALA B N 1
ATOM 6983 C CA . ALA B 2 458 ? 137.836 176.297 138.233 1.00 61.33 458 ALA B CA 1
ATOM 6984 C C . ALA B 2 458 ? 138.964 176.785 137.329 1.00 61.33 458 ALA B C 1
ATOM 6985 O O . ALA B 2 458 ? 138.958 176.576 136.116 1.00 61.33 458 ALA B O 1
ATOM 6987 N N . ASN B 2 459 ? 139.942 177.441 137.936 1.00 53.91 459 ASN B N 1
ATOM 6988 C CA . ASN B 2 459 ? 141.143 177.880 137.242 1.00 53.91 459 ASN B CA 1
ATOM 6989 C C . ASN B 2 459 ? 142.366 177.456 138.043 1.00 53.91 459 ASN B C 1
ATOM 6990 O O . ASN B 2 459 ? 142.264 177.023 139.191 1.00 53.91 459 ASN B O 1
ATOM 6995 N N . LEU B 2 460 ? 143.534 177.587 137.413 1.00 49.15 460 LEU B N 1
ATOM 6996 C CA . LEU B 2 460 ? 144.759 177.020 137.967 1.00 49.15 460 LEU B CA 1
ATOM 6997 C C . LEU B 2 460 ? 145.044 177.536 139.372 1.00 49.15 460 LEU B C 1
ATOM 6998 O O . LEU B 2 460 ? 145.550 176.793 140.224 1.00 49.15 460 LEU B O 1
ATOM 7003 N N . ILE B 2 461 ? 144.711 178.796 139.644 1.00 45.19 461 ILE B N 1
ATOM 7004 C CA . ILE B 2 461 ? 145.101 179.393 140.915 1.00 45.19 461 ILE B CA 1
ATOM 7005 C C . ILE B 2 461 ? 144.241 178.865 142.053 1.00 45.19 461 ILE B C 1
ATOM 7006 O O . ILE B 2 461 ? 144.755 178.529 143.125 1.00 45.19 461 ILE B O 1
ATOM 7011 N N . GLU B 2 462 ? 142.925 178.782 141.847 1.00 54.53 462 GLU B N 1
ATOM 7012 C CA . GLU B 2 462 ? 142.058 178.197 142.864 1.00 54.53 462 GLU B CA 1
ATOM 7013 C C . GLU B 2 462 ? 142.435 176.749 143.141 1.00 54.53 462 GLU B C 1
ATOM 7014 O O . GLU B 2 462 ? 142.343 176.283 144.281 1.00 54.53 462 GLU B O 1
ATOM 7020 N N . VAL B 2 463 ? 142.882 176.027 142.116 1.00 49.45 463 VAL B N 1
ATOM 7021 C CA . VAL B 2 463 ? 143.248 174.628 142.304 1.00 49.45 463 VAL B CA 1
ATOM 7022 C C . VAL B 2 463 ? 144.535 174.515 143.109 1.00 49.45 463 VAL B C 1
ATOM 7023 O O . VAL B 2 463 ? 144.649 173.673 144.010 1.00 49.45 463 VAL B O 1
ATOM 7027 N N . ASN B 2 464 ? 145.524 175.358 142.805 1.00 49.13 464 ASN B N 1
ATOM 7028 C CA . ASN B 2 464 ? 146.719 175.391 143.642 1.00 49.13 464 ASN B CA 1
ATOM 7029 C C . ASN B 2 464 ? 146.371 175.752 145.078 1.00 49.13 464 ASN B C 1
ATOM 7030 O O . ASN B 2 464 ? 146.928 175.181 146.023 1.00 49.13 464 ASN B O 1
ATOM 7035 N N . GLU B 2 465 ? 145.455 176.703 145.262 1.00 51.59 465 GLU B N 1
ATOM 7036 C CA . GLU B 2 465 ? 144.994 177.053 146.601 1.00 51.59 465 GLU B CA 1
ATOM 7037 C C . GLU B 2 465 ? 144.399 175.842 147.313 1.00 51.59 465 GLU B C 1
ATOM 7038 O O . GLU B 2 465 ? 144.665 175.608 148.496 1.00 51.59 465 GLU B O 1
ATOM 7044 N N . GLU B 2 466 ? 143.569 175.074 146.606 1.00 51.88 466 GLU B N 1
ATOM 7045 C CA . GLU B 2 466 ? 142.933 173.906 147.207 1.00 51.88 466 GLU B CA 1
ATOM 7046 C C . GLU B 2 466 ? 143.957 172.853 147.613 1.00 51.88 466 GLU B C 1
ATOM 7047 O O . GLU B 2 466 ? 143.847 172.247 148.688 1.00 51.88 466 GLU B O 1
ATOM 7053 N N . VAL B 2 467 ? 144.948 172.600 146.760 1.00 51.34 467 VAL B N 1
ATOM 7054 C CA . VAL B 2 467 ? 145.996 171.658 147.141 1.00 51.34 467 VAL B CA 1
ATOM 7055 C C . VAL B 2 467 ? 146.769 172.181 148.342 1.00 51.34 467 VAL B C 1
ATOM 7056 O O . VAL B 2 467 ? 147.146 171.412 149.234 1.00 51.34 467 VAL B O 1
ATOM 7060 N N . LYS B 2 468 ? 147.020 173.492 148.386 1.00 48.98 468 LYS B N 1
ATOM 7061 C CA . LYS B 2 468 ? 147.665 174.079 149.556 1.00 48.98 468 LYS B CA 1
ATOM 7062 C C . LYS B 2 468 ? 146.849 173.821 150.813 1.00 48.98 468 LYS B C 1
ATOM 7063 O O . LYS B 2 468 ? 147.401 173.497 151.870 1.00 48.98 468 LYS B O 1
ATOM 7069 N N . LYS B 2 469 ? 145.529 173.958 150.706 1.00 54.50 469 LYS B N 1
ATOM 7070 C CA . LYS B 2 469 ? 144.662 173.813 151.868 1.00 54.50 469 LYS B CA 1
ATOM 7071 C C . LYS B 2 469 ? 144.644 172.375 152.368 1.00 54.50 469 LYS B C 1
ATOM 7072 O O . LYS B 2 469 ? 144.719 172.129 153.577 1.00 54.50 469 LYS B O 1
ATOM 7078 N N . LEU B 2 470 ? 144.552 171.408 151.456 1.00 49.13 470 LEU B N 1
ATOM 7079 C CA . LEU B 2 470 ? 144.634 170.010 151.875 1.00 49.13 470 LEU B CA 1
ATOM 7080 C C . LEU B 2 470 ? 145.993 169.692 152.493 1.00 49.13 470 LEU B C 1
ATOM 7081 O O . LEU B 2 470 ? 146.068 169.019 153.529 1.00 49.13 470 LEU B O 1
ATOM 7086 N N . CYS B 2 471 ? 147.078 170.153 151.865 1.00 53.61 471 CYS B N 1
ATOM 7087 C CA . CYS B 2 471 ? 148.406 169.910 152.413 1.00 53.61 471 CYS B CA 1
ATOM 7088 C C . CYS B 2 471 ? 148.550 170.505 153.805 1.00 53.61 471 CYS B C 1
ATOM 7089 O O . CYS B 2 471 ? 149.216 169.919 154.662 1.00 53.61 471 CYS B O 1
ATOM 7092 N N . ALA B 2 472 ? 147.934 171.658 154.056 1.00 51.27 472 ALA B N 1
ATOM 7093 C CA . ALA B 2 472 ? 147.993 172.249 155.384 1.00 51.27 472 ALA B CA 1
ATOM 7094 C C . ALA B 2 472 ? 147.105 171.523 156.381 1.00 51.27 472 ALA B C 1
ATOM 7095 O O . ALA B 2 472 ? 147.442 171.469 157.567 1.00 51.27 472 ALA B O 1
ATOM 7097 N N . THR B 2 473 ? 145.980 170.971 155.931 1.00 49.61 473 THR B N 1
ATOM 7098 C CA . THR B 2 473 ? 145.101 170.238 156.834 1.00 49.61 473 THR B CA 1
ATOM 7099 C C . THR B 2 473 ? 145.737 168.929 157.291 1.00 49.61 473 THR B C 1
ATOM 7100 O O . THR B 2 473 ? 145.721 168.606 158.483 1.00 49.61 473 THR B O 1
ATOM 7104 N N . GLN B 2 474 ? 146.325 168.171 156.362 1.00 51.40 474 GLN B N 1
ATOM 7105 C CA . GLN B 2 474 ? 146.818 166.839 156.704 1.00 51.40 474 GLN B CA 1
ATOM 7106 C C . GLN B 2 474 ? 148.334 166.726 156.745 1.00 51.40 474 GLN B C 1
ATOM 7107 O O . GLN B 2 474 ? 148.863 166.054 157.635 1.00 51.40 474 GLN B O 1
ATOM 7113 N N . PHE B 2 475 ? 149.045 167.349 155.810 1.00 49.79 475 PHE B N 1
ATOM 7114 C CA . PHE B 2 475 ? 150.487 167.170 155.696 1.00 49.79 475 PHE B CA 1
ATOM 7115 C C . PHE B 2 475 ? 151.239 168.427 156.112 1.00 49.79 475 PHE B C 1
ATOM 7116 O O . PHE B 2 475 ? 152.343 168.677 155.630 1.00 49.79 475 PHE B O 1
ATOM 7124 N N . ASN B 2 476 ? 150.639 169.245 156.982 1.00 57.52 476 ASN B N 1
ATOM 7125 C CA . ASN B 2 476 ? 151.290 170.478 157.418 1.00 57.52 476 ASN B CA 1
ATOM 7126 C C . ASN B 2 476 ? 152.681 170.200 157.974 1.00 57.52 476 ASN B C 1
ATOM 7127 O O . ASN B 2 476 ? 153.635 170.937 157.705 1.00 57.52 476 ASN B O 1
ATOM 7132 N N . ASN B 2 477 ? 152.814 169.122 158.742 1.00 58.62 477 ASN B N 1
ATOM 7133 C CA . ASN B 2 477 ? 154.092 168.683 159.276 1.00 58.62 477 ASN B CA 1
ATOM 7134 C C . ASN B 2 477 ? 154.849 167.809 158.289 1.00 58.62 477 ASN B C 1
ATOM 7135 O O . ASN B 2 477 ? 155.684 166.996 158.700 1.00 58.62 477 ASN B O 1
ATOM 7140 N N . ILE B 2 478 ? 154.554 167.948 157.001 1.00 50.60 478 ILE B N 1
ATOM 7141 C CA . ILE B 2 478 ? 155.113 167.119 155.944 1.00 50.60 478 ILE B CA 1
ATOM 7142 C C . ILE B 2 478 ? 155.540 168.055 154.824 1.00 50.60 478 ILE B C 1
ATOM 7143 O O . ILE B 2 478 ? 154.691 168.693 154.191 1.00 50.60 478 ILE B O 1
ATOM 7148 N N . PHE B 2 479 ? 156.850 168.143 154.585 1.00 51.87 479 PHE B N 1
ATOM 7149 C CA . PHE B 2 479 ? 157.420 169.123 153.666 1.00 51.87 479 PHE B CA 1
ATOM 7150 C C . PHE B 2 479 ? 156.706 169.122 152.319 1.00 51.87 479 PHE B C 1
ATOM 7151 O O . PHE B 2 479 ? 156.489 168.058 151.732 1.00 51.87 479 PHE B O 1
ATOM 7159 N N . PHE B 2 480 ? 156.340 170.304 151.827 1.00 52.51 480 PHE B N 1
ATOM 7160 C CA . PHE B 2 480 ? 155.670 170.449 150.544 1.00 52.51 480 PHE B CA 1
ATOM 7161 C C . PHE B 2 480 ? 155.809 171.886 150.063 1.00 52.51 480 PHE B C 1
ATOM 7162 O O . PHE B 2 480 ? 156.274 172.753 150.808 1.00 52.51 480 PHE B O 1
ATOM 7170 N N . LEU B 2 481 ? 155.412 172.130 148.816 1.00 51.89 481 LEU B N 1
ATOM 7171 C CA . LEU B 2 481 ? 155.631 173.417 148.176 1.00 51.89 481 LEU B CA 1
ATOM 7172 C C . LEU B 2 481 ? 154.316 174.179 148.016 1.00 51.89 481 LEU B C 1
ATOM 7173 O O . LEU B 2 481 ? 153.232 173.600 147.911 1.00 51.89 481 LEU B O 1
ATOM 7178 N N . ASP B 2 482 ? 154.433 175.502 147.994 1.00 60.06 482 ASP B N 1
ATOM 7179 C CA . ASP B 2 482 ? 153.302 176.396 147.790 1.00 60.06 482 ASP B CA 1
ATOM 7180 C C . ASP B 2 482 ? 153.419 177.111 146.445 1.00 60.06 482 ASP B C 1
ATOM 7181 O O . ASP B 2 482 ? 154.233 176.743 145.599 1.00 60.06 482 ASP B O 1
ATOM 7187 N N . MET C 3 1 ? 177.085 138.646 212.505 1.00 142.10 1 MET C N 1
ATOM 7188 C CA . MET C 3 1 ? 176.304 139.374 211.511 1.00 142.10 1 MET C CA 1
ATOM 7189 C C . MET C 3 1 ? 177.008 140.669 211.118 1.00 142.10 1 MET C C 1
ATOM 7190 O O . MET C 3 1 ? 177.339 141.490 211.972 1.00 142.10 1 MET C O 1
ATOM 7195 N N . GLY C 3 2 ? 177.233 140.846 209.819 1.00 148.00 2 GLY C N 1
ATOM 7196 C CA . GLY C 3 2 ? 177.894 142.036 209.320 1.00 148.00 2 GLY C CA 1
ATOM 7197 C C . GLY C 3 2 ? 177.057 143.292 209.449 1.00 148.00 2 GLY C C 1
ATOM 7198 O O . GLY C 3 2 ? 175.939 143.250 209.970 1.00 148.00 2 GLY C O 1
ATOM 7199 N N . GLU C 3 3 ? 177.592 144.420 208.978 1.00 142.40 3 GLU C N 1
ATOM 7200 C CA . GLU C 3 3 ? 176.843 145.670 209.017 1.00 142.40 3 GLU C CA 1
ATOM 7201 C C . GLU C 3 3 ? 175.605 145.620 208.132 1.00 142.40 3 GLU C C 1
ATOM 7202 O O . GLU C 3 3 ? 174.635 146.339 208.395 1.00 142.40 3 GLU C O 1
ATOM 7208 N N . GLU C 3 4 ? 175.608 144.770 207.109 1.00 137.20 4 GLU C N 1
ATOM 7209 C CA . GLU C 3 4 ? 174.488 144.631 206.189 1.00 137.20 4 GLU C CA 1
ATOM 7210 C C . GLU C 3 4 ? 173.292 143.913 206.809 1.00 137.20 4 GLU C C 1
ATOM 7211 O O . GLU C 3 4 ? 172.352 143.571 206.085 1.00 137.20 4 GLU C O 1
ATOM 7217 N N . ASP C 3 5 ? 173.308 143.674 208.121 1.00 132.37 5 ASP C N 1
ATOM 7218 C CA . ASP C 3 5 ? 172.231 142.967 208.796 1.00 132.37 5 ASP C CA 1
ATOM 7219 C C . ASP C 3 5 ? 171.398 143.852 209.712 1.00 132.37 5 ASP C C 1
ATOM 7220 O O . ASP C 3 5 ? 170.225 143.539 209.943 1.00 132.37 5 ASP C O 1
ATOM 7225 N N . TYR C 3 6 ? 171.961 144.940 210.237 1.00 125.85 6 TYR C N 1
ATOM 7226 C CA . TYR C 3 6 ? 171.243 145.845 211.121 1.00 125.85 6 TYR C CA 1
ATOM 7227 C C . TYR C 3 6 ? 170.986 147.159 210.405 1.00 125.85 6 TYR C C 1
ATOM 7228 O O . TYR C 3 6 ? 171.752 147.565 209.527 1.00 125.85 6 TYR C O 1
ATOM 7237 N N . TYR C 3 7 ? 169.902 147.832 210.793 1.00 92.58 7 TYR C N 1
ATOM 7238 C CA . TYR C 3 7 ? 169.552 149.103 210.183 1.00 92.58 7 TYR C CA 1
ATOM 7239 C C . TYR C 3 7 ? 169.457 150.260 211.169 1.00 92.58 7 TYR C C 1
ATOM 7240 O O . TYR C 3 7 ? 169.633 151.410 210.756 1.00 92.58 7 TYR C O 1
ATOM 7249 N N . LEU C 3 8 ? 169.188 150.003 212.447 1.00 98.67 8 LEU C N 1
ATOM 7250 C CA . LEU C 3 8 ? 169.128 151.047 213.465 1.00 98.67 8 LEU C CA 1
ATOM 7251 C C . LEU C 3 8 ? 170.513 151.217 214.075 1.00 98.67 8 LEU C C 1
ATOM 7252 O O . LEU C 3 8 ? 171.022 150.306 214.735 1.00 98.67 8 LEU C O 1
ATOM 7257 N N . GLU C 3 9 ? 171.115 152.379 213.856 1.00 108.27 9 GLU C N 1
ATOM 7258 C CA . GLU C 3 9 ? 172.418 152.711 214.412 1.00 108.27 9 GLU C CA 1
ATOM 7259 C C . GLU C 3 9 ? 172.269 153.780 215.487 1.00 108.27 9 GLU C C 1
ATOM 7260 O O . GLU C 3 9 ? 171.194 154.351 215.691 1.00 108.27 9 GLU C O 1
ATOM 7266 N N . LEU C 3 10 ? 173.375 154.064 216.167 1.00 121.70 10 LEU C N 1
ATOM 7267 C CA . LEU C 3 10 ? 173.425 155.131 217.152 1.00 121.70 10 LEU C CA 1
ATOM 7268 C C . LEU C 3 10 ? 174.253 156.291 216.616 1.00 121.70 10 LEU C C 1
ATOM 7269 O O . LEU C 3 10 ? 174.801 156.228 215.513 1.00 121.70 10 LEU C O 1
ATOM 7274 N N . CYS C 3 11 ? 174.332 157.359 217.407 1.00 131.43 11 CYS C N 1
ATOM 7275 C CA . CYS C 3 11 ? 175.034 158.559 216.970 1.00 131.43 11 CYS C CA 1
ATOM 7276 C C . CYS C 3 11 ? 176.538 158.323 216.929 1.00 131.43 11 CYS C C 1
ATOM 7277 O O . CYS C 3 11 ? 177.128 157.766 217.859 1.00 131.43 11 CYS C O 1
ATOM 7280 N N . GLU C 3 12 ? 177.167 158.767 215.838 1.00 130.84 12 GLU C N 1
ATOM 7281 C CA . GLU C 3 12 ? 178.618 158.648 215.730 1.00 130.84 12 GLU C CA 1
ATOM 7282 C C . GLU C 3 12 ? 179.319 159.491 216.786 1.00 130.84 12 GLU C C 1
ATOM 7283 O O . GLU C 3 12 ? 180.381 159.106 217.291 1.00 130.84 12 GLU C O 1
ATOM 7289 N N . ARG C 3 13 ? 178.744 160.642 217.132 1.00 136.30 13 ARG C N 1
ATOM 7290 C CA . ARG C 3 13 ? 179.279 161.516 218.171 1.00 136.30 13 ARG C CA 1
ATOM 7291 C C . ARG C 3 13 ? 178.264 161.610 219.301 1.00 136.30 13 ARG C C 1
ATOM 7292 O O . ARG C 3 13 ? 177.502 162.586 219.380 1.00 136.30 13 ARG C O 1
ATOM 7300 N N . PRO C 3 14 ? 178.209 160.632 220.198 1.00 140.66 14 PRO C N 1
ATOM 7301 C CA . PRO C 3 14 ? 177.237 160.687 221.292 1.00 140.66 14 PRO C CA 1
ATOM 7302 C C . PRO C 3 14 ? 177.630 161.735 222.319 1.00 140.66 14 PRO C C 1
ATOM 7303 O O . PRO C 3 14 ? 178.666 162.393 222.224 1.00 140.66 14 PRO C O 1
ATOM 7307 N N . VAL C 3 15 ? 176.771 161.884 223.319 1.00 152.18 15 VAL C N 1
ATOM 7308 C CA . VAL C 3 15 ? 176.986 162.838 224.400 1.00 152.18 15 VAL C CA 1
ATOM 7309 C C . VAL C 3 15 ? 177.403 162.054 225.635 1.00 152.18 15 VAL C C 1
ATOM 7310 O O . VAL C 3 15 ? 176.580 161.388 226.272 1.00 152.18 15 VAL C O 1
ATOM 7314 N N . GLN C 3 16 ? 178.688 162.121 225.969 1.00 159.43 16 GLN C N 1
ATOM 7315 C CA . GLN C 3 16 ? 179.215 161.532 227.189 1.00 159.43 16 GLN C CA 1
ATOM 7316 C C . GLN C 3 16 ? 179.254 162.588 228.285 1.00 159.43 16 GLN C C 1
ATOM 7317 O O . GLN C 3 16 ? 179.726 163.708 228.068 1.00 159.43 16 GLN C O 1
ATOM 7323 N N . PHE C 3 17 ? 178.757 162.223 229.462 1.00 160.93 17 PHE C N 1
ATOM 7324 C CA . PHE C 3 17 ? 178.656 163.141 230.586 1.00 160.93 17 PHE C CA 1
ATOM 7325 C C . PHE C 3 17 ? 178.925 162.366 231.868 1.00 160.93 17 PHE C C 1
ATOM 7326 O O . PHE C 3 17 ? 179.061 161.139 231.859 1.00 160.93 17 PHE C O 1
ATOM 7334 N N . GLU C 3 18 ? 179.000 163.096 232.980 1.00 157.26 18 GLU C N 1
ATOM 7335 C CA . GLU C 3 18 ? 179.289 162.483 234.269 1.00 157.26 18 GLU C CA 1
ATOM 7336 C C . GLU C 3 18 ? 178.169 161.527 234.662 1.00 157.26 18 GLU C C 1
ATOM 7337 O O . GLU C 3 18 ? 176.996 161.912 234.697 1.00 157.26 18 GLU C O 1
ATOM 7343 N N . LYS C 3 19 ? 178.531 160.280 234.953 1.00 153.22 19 LYS C N 1
ATOM 7344 C CA . LYS C 3 19 ? 177.565 159.218 235.183 1.00 153.22 19 LYS C CA 1
ATOM 7345 C C . LYS C 3 19 ? 176.748 159.486 236.445 1.00 153.22 19 LYS C C 1
ATOM 7346 O O . LYS C 3 19 ? 177.058 160.366 237.254 1.00 153.22 19 LYS C O 1
ATOM 7352 N N . ALA C 3 20 ? 175.684 158.705 236.609 1.00 152.10 20 ALA C N 1
ATOM 7353 C CA . ALA C 3 20 ? 174.782 158.878 237.738 1.00 152.10 20 ALA C CA 1
ATOM 7354 C C . ALA C 3 20 ? 175.336 158.201 238.986 1.00 152.10 20 ALA C C 1
ATOM 7355 O O . ALA C 3 20 ? 175.522 156.981 239.017 1.00 152.10 20 ALA C O 1
ATOM 7357 N N . ASN C 3 21 ? 175.599 159.003 240.014 1.00 149.50 21 ASN C N 1
ATOM 7358 C CA . ASN C 3 21 ? 176.029 158.497 241.310 1.00 149.50 21 ASN C CA 1
ATOM 7359 C C . ASN C 3 21 ? 175.256 159.247 242.382 1.00 149.50 21 ASN C C 1
ATOM 7360 O O . ASN C 3 21 ? 174.772 160.355 242.125 1.00 149.50 21 ASN C O 1
ATOM 7365 N N . PRO C 3 22 ? 175.105 158.671 243.582 1.00 143.79 22 PRO C N 1
ATOM 7366 C CA . PRO C 3 22 ? 174.254 159.302 244.606 1.00 143.79 22 PRO C CA 1
ATOM 7367 C C . PRO C 3 22 ? 174.634 160.732 244.963 1.00 143.79 22 PRO C C 1
ATOM 7368 O O . PRO C 3 22 ? 173.832 161.415 245.612 1.00 143.79 22 PRO C O 1
ATOM 7372 N N . VAL C 3 23 ? 175.815 161.213 244.567 1.00 149.36 23 VAL C N 1
ATOM 7373 C CA . VAL C 3 23 ? 176.186 162.605 244.810 1.00 149.36 23 VAL C CA 1
ATOM 7374 C C . VAL C 3 23 ? 175.753 163.530 243.681 1.00 149.36 23 VAL C C 1
ATOM 7375 O O . VAL C 3 23 ? 175.265 164.638 243.959 1.00 149.36 23 VAL C O 1
ATOM 7379 N N . ASN C 3 24 ? 175.905 163.116 242.425 1.00 156.88 24 ASN C N 1
ATOM 7380 C CA . ASN C 3 24 ? 175.533 163.929 241.276 1.00 156.88 24 ASN C CA 1
ATOM 7381 C C . ASN C 3 24 ? 174.191 163.452 240.743 1.00 156.88 24 ASN C C 1
ATOM 7382 O O . ASN C 3 24 ? 174.099 162.363 240.165 1.00 156.88 24 ASN C O 1
ATOM 7387 N N . CYS C 3 25 ? 173.160 164.268 240.933 1.00 161.36 25 CYS C N 1
ATOM 7388 C CA . CYS C 3 25 ? 171.840 163.973 240.400 1.00 161.36 25 CYS C CA 1
ATOM 7389 C C . CYS C 3 25 ? 171.805 164.292 238.912 1.00 161.36 25 CYS C C 1
ATOM 7390 O O . CYS C 3 25 ? 172.336 165.313 238.468 1.00 161.36 25 CYS C O 1
ATOM 7393 N N . VAL C 3 26 ? 171.180 163.409 238.142 1.00 162.87 26 VAL C N 1
ATOM 7394 C CA . VAL C 3 26 ? 171.086 163.558 236.697 1.00 162.87 26 VAL C CA 1
ATOM 7395 C C . VAL C 3 26 ? 169.618 163.638 236.305 1.00 162.87 26 VAL C C 1
ATOM 7396 O O . VAL C 3 26 ? 168.791 162.849 236.775 1.00 162.87 26 VAL C O 1
ATOM 7400 N N . PHE C 3 27 ? 169.296 164.611 235.457 1.00 162.31 27 PHE C N 1
ATOM 7401 C CA . PHE C 3 27 ? 167.953 164.737 234.911 1.00 162.31 27 PHE C CA 1
ATOM 7402 C C . PHE C 3 27 ? 168.060 165.106 233.440 1.00 162.31 27 PHE C C 1
ATOM 7403 O O . PHE C 3 27 ? 169.133 165.451 232.944 1.00 162.31 27 PHE C O 1
ATOM 7411 N N . PHE C 3 28 ? 166.933 165.032 232.739 1.00 154.50 28 PHE C N 1
ATOM 7412 C CA . PHE C 3 28 ? 166.927 165.313 231.312 1.00 154.50 28 PHE C CA 1
ATOM 7413 C C . PHE C 3 28 ? 165.743 166.196 230.951 1.00 154.50 28 PHE C C 1
ATOM 7414 O O . PHE C 3 28 ? 164.643 166.026 231.485 1.00 154.50 28 PHE C O 1
ATOM 7422 N N . ASP C 3 29 ? 165.979 167.136 230.037 1.00 155.23 29 ASP C N 1
ATOM 7423 C CA . ASP C 3 29 ? 164.956 168.038 229.526 1.00 155.23 29 ASP C CA 1
ATOM 7424 C C . ASP C 3 29 ? 164.727 167.673 228.064 1.00 155.23 29 ASP C C 1
ATOM 7425 O O . ASP C 3 29 ? 165.555 167.990 227.203 1.00 155.23 29 ASP C O 1
ATOM 7430 N N . GLU C 3 30 ? 163.608 167.001 227.790 1.00 151.40 30 GLU C N 1
ATOM 7431 C CA . GLU C 3 30 ? 163.300 166.621 226.417 1.00 151.40 30 GLU C CA 1
ATOM 7432 C C . GLU C 3 30 ? 162.902 167.827 225.575 1.00 151.40 30 GLU C C 1
ATOM 7433 O O . GLU C 3 30 ? 163.129 167.830 224.360 1.00 151.40 30 GLU C O 1
ATOM 7439 N N . ALA C 3 31 ? 162.303 168.850 226.195 1.00 150.33 31 ALA C N 1
ATOM 7440 C CA . ALA C 3 31 ? 161.901 170.036 225.445 1.00 150.33 31 ALA C CA 1
ATOM 7441 C C . ALA C 3 31 ? 163.097 170.689 224.769 1.00 150.33 31 ALA C C 1
ATOM 7442 O O . ALA C 3 31 ? 163.045 171.019 223.578 1.00 150.33 31 ALA C O 1
ATOM 7444 N N . ASN C 3 32 ? 164.182 170.878 225.509 1.00 153.89 32 ASN C N 1
ATOM 7445 C CA . ASN C 3 32 ? 165.426 171.374 224.944 1.00 153.89 32 ASN C CA 1
ATOM 7446 C C . ASN C 3 32 ? 166.429 170.260 224.693 1.00 153.89 32 ASN C C 1
ATOM 7447 O O . ASN C 3 32 ? 167.463 170.509 224.065 1.00 153.89 32 ASN C O 1
ATOM 7452 N N . LYS C 3 33 ? 166.146 169.050 225.179 1.00 153.03 33 LYS C N 1
ATOM 7453 C CA . LYS C 3 33 ? 167.027 167.893 225.017 1.00 153.03 33 LYS C CA 1
ATOM 7454 C C . LYS C 3 33 ? 168.389 168.143 225.655 1.00 153.03 33 LYS C C 1
ATOM 7455 O O . LYS C 3 33 ? 169.433 167.900 225.052 1.00 153.03 33 LYS C O 1
ATOM 7461 N N . GLN C 3 34 ? 168.382 168.625 226.894 1.00 158.25 34 GLN C N 1
ATOM 7462 C CA . GLN C 3 34 ? 169.613 168.917 227.612 1.00 158.25 34 GLN C CA 1
ATOM 7463 C C . GLN C 3 34 ? 169.649 168.107 228.896 1.00 158.25 34 GLN C C 1
ATOM 7464 O O . GLN C 3 34 ? 168.671 168.083 229.649 1.00 158.25 34 GLN C O 1
ATOM 7470 N N . VAL C 3 35 ? 170.764 167.439 229.132 1.00 161.40 35 VAL C N 1
ATOM 7471 C CA . VAL C 3 35 ? 170.946 166.685 230.362 1.00 161.40 35 VAL C CA 1
ATOM 7472 C C . VAL C 3 35 ? 171.612 167.579 231.396 1.00 161.40 35 VAL C C 1
ATOM 7473 O O . VAL C 3 35 ? 172.564 168.315 231.095 1.00 161.40 35 VAL C O 1
ATOM 7477 N N . PHE C 3 36 ? 171.085 167.529 232.619 1.00 163.26 36 PHE C N 1
ATOM 7478 C CA . PHE C 3 36 ? 171.617 168.242 233.772 1.00 163.26 36 PHE C CA 1
ATOM 7479 C C . PHE C 3 36 ? 172.316 167.218 234.654 1.00 163.26 36 PHE C C 1
ATOM 7480 O O . PHE C 3 36 ? 171.725 166.189 235.004 1.00 163.26 36 PHE C O 1
ATOM 7488 N N . ALA C 3 37 ? 173.565 167.500 235.010 1.00 163.42 37 ALA C N 1
ATOM 7489 C CA . ALA C 3 37 ? 174.289 166.756 236.033 1.00 163.42 37 ALA C CA 1
ATOM 7490 C C . ALA C 3 37 ? 174.677 167.752 237.118 1.00 163.42 37 ALA C C 1
ATOM 7491 O O . ALA C 3 37 ? 175.543 168.606 236.901 1.00 163.42 37 ALA C O 1
ATOM 7493 N N . VAL C 3 38 ? 174.014 167.664 238.267 1.00 163.92 38 VAL C N 1
ATOM 7494 C CA . VAL C 3 38 ? 174.200 168.604 239.365 1.00 163.92 38 VAL C CA 1
ATOM 7495 C C . VAL C 3 38 ? 174.898 167.862 240.497 1.00 163.92 38 VAL C C 1
ATOM 7496 O O . VAL C 3 38 ? 174.353 166.903 241.059 1.00 163.92 38 VAL C O 1
ATOM 7500 N N . ARG C 3 39 ? 176.117 168.290 240.809 1.00 164.98 39 ARG C N 1
ATOM 7501 C CA . ARG C 3 39 ? 176.862 167.813 241.971 1.00 164.98 39 ARG C CA 1
ATOM 7502 C C . ARG C 3 39 ? 176.379 168.611 243.172 1.00 164.98 39 ARG C C 1
ATOM 7503 O O . ARG C 3 39 ? 176.695 169.795 243.308 1.00 164.98 39 ARG C O 1
ATOM 7511 N N . SER C 3 40 ? 175.592 167.969 244.032 1.00 162.94 40 SER C N 1
ATOM 7512 C CA . SER C 3 40 ? 175.053 168.616 245.220 1.00 162.94 40 SER C CA 1
ATOM 7513 C C . SER C 3 40 ? 176.124 168.664 246.309 1.00 162.94 40 SER C C 1
ATOM 7514 O O . SER C 3 40 ? 177.285 168.303 246.097 1.00 162.94 40 SER C O 1
ATOM 7517 N N . GLY C 3 41 ? 175.736 169.107 247.502 1.00 166.10 41 GLY C N 1
ATOM 7518 C CA . GLY C 3 41 ? 176.680 169.270 248.589 1.00 166.10 41 GLY C CA 1
ATOM 7519 C C . GLY C 3 41 ? 176.833 170.718 249.002 1.00 166.10 41 GLY C C 1
ATOM 7520 O O . GLY C 3 41 ? 177.922 171.152 249.390 1.00 166.10 41 GLY C O 1
ATOM 7521 N N . GLY C 3 42 ? 175.741 171.475 248.930 1.00 166.34 42 GLY C N 1
ATOM 7522 C CA . GLY C 3 42 ? 175.788 172.903 249.171 1.00 166.34 42 GLY C CA 1
ATOM 7523 C C . GLY C 3 42 ? 175.981 173.689 247.891 1.00 166.34 42 GLY C C 1
ATOM 7524 O O . GLY C 3 42 ? 175.064 174.379 247.433 1.00 166.34 42 GLY C O 1
ATOM 7525 N N . ALA C 3 43 ? 177.169 173.592 247.303 1.00 168.76 43 ALA C N 1
ATOM 7526 C CA . ALA C 3 43 ? 177.455 174.231 246.021 1.00 168.76 43 ALA C CA 1
ATOM 7527 C C . ALA C 3 43 ? 177.074 173.254 244.918 1.00 168.76 43 ALA C C 1
ATOM 7528 O O . ALA C 3 43 ? 177.883 172.442 244.467 1.00 168.76 43 ALA C O 1
ATOM 7530 N N . THR C 3 44 ? 175.819 173.330 244.480 1.00 169.40 44 THR C N 1
ATOM 7531 C CA . THR C 3 44 ? 175.341 172.462 243.416 1.00 169.40 44 THR C CA 1
ATOM 7532 C C . THR C 3 44 ? 175.962 172.881 242.089 1.00 169.40 44 THR C C 1
ATOM 7533 O O . THR C 3 44 ? 175.497 173.827 241.446 1.00 169.40 44 THR C O 1
ATOM 7537 N N . GLY C 3 45 ? 177.039 172.206 241.704 1.00 166.77 45 GLY C N 1
ATOM 7538 C CA . GLY C 3 45 ? 177.670 172.450 240.419 1.00 166.77 45 GLY C CA 1
ATOM 7539 C C . GLY C 3 45 ? 176.947 171.742 239.293 1.00 166.77 45 GLY C C 1
ATOM 7540 O O . GLY C 3 45 ? 176.976 170.512 239.221 1.00 166.77 45 GLY C O 1
ATOM 7541 N N . VAL C 3 46 ? 176.283 172.491 238.420 1.00 167.65 46 VAL C N 1
ATOM 7542 C CA . VAL C 3 46 ? 175.420 171.916 237.396 1.00 167.65 46 VAL C CA 1
ATOM 7543 C C . VAL C 3 46 ? 176.090 172.069 236.040 1.00 167.65 46 VAL C C 1
ATOM 7544 O O . VAL C 3 46 ? 176.445 173.182 235.632 1.00 167.65 46 VAL C O 1
ATOM 7548 N N . VAL C 3 47 ? 176.252 170.952 235.336 1.00 166.37 47 VAL C N 1
ATOM 7549 C CA . VAL C 3 47 ? 176.714 170.943 233.954 1.00 166.37 47 VAL C CA 1
ATOM 7550 C C . VAL C 3 47 ? 175.552 170.516 233.066 1.00 166.37 47 VAL C C 1
ATOM 7551 O O . VAL C 3 47 ? 174.755 169.644 233.436 1.00 166.37 47 VAL C O 1
ATOM 7555 N N . VAL C 3 48 ? 175.444 171.151 231.903 1.00 165.24 48 VAL C N 1
ATOM 7556 C CA . VAL C 3 48 ? 174.326 170.960 230.990 1.00 165.24 48 VAL C CA 1
ATOM 7557 C C . VAL C 3 48 ? 174.887 170.581 229.631 1.00 165.24 48 VAL C C 1
ATOM 7558 O O . VAL C 3 48 ? 175.679 171.333 229.052 1.00 165.24 48 VAL C O 1
ATOM 7562 N N . LYS C 3 49 ? 174.470 169.428 229.116 1.00 162.07 49 LYS C N 1
ATOM 7563 C CA . LYS C 3 49 ? 174.957 168.955 227.826 1.00 162.07 49 LYS C CA 1
ATOM 7564 C C . LYS C 3 49 ? 173.787 168.722 226.885 1.00 162.07 49 LYS C C 1
ATOM 7565 O O . LYS C 3 49 ? 172.836 168.020 227.236 1.00 162.07 49 LYS C O 1
ATOM 7571 N N . GLY C 3 50 ? 173.863 169.311 225.695 1.00 164.74 50 GLY C N 1
ATOM 7572 C CA . GLY C 3 50 ? 172.851 169.129 224.683 1.00 164.74 50 GLY C CA 1
ATOM 7573 C C . GLY C 3 50 ? 173.420 168.511 223.423 1.00 164.74 50 GLY C C 1
ATOM 7574 O O . GLY C 3 50 ? 174.637 168.378 223.267 1.00 164.74 50 GLY C O 1
ATOM 7575 N N . PRO C 3 51 ? 172.545 168.113 222.494 1.00 164.31 51 PRO C N 1
ATOM 7576 C CA . PRO C 3 51 ? 173.050 167.535 221.240 1.00 164.31 51 PRO C CA 1
ATOM 7577 C C . PRO C 3 51 ? 173.731 168.556 220.348 1.00 164.31 51 PRO C C 1
ATOM 7578 O O . PRO C 3 51 ? 174.832 168.300 219.845 1.00 164.31 51 PRO C O 1
ATOM 7582 N N . ASP C 3 52 ? 173.106 169.713 220.141 1.00 166.47 52 ASP C N 1
ATOM 7583 C CA . ASP C 3 52 ? 173.688 170.786 219.347 1.00 166.47 52 ASP C CA 1
ATOM 7584 C C . ASP C 3 52 ? 174.720 171.597 220.116 1.00 166.47 52 ASP C C 1
ATOM 7585 O O . ASP C 3 52 ? 175.575 172.235 219.490 1.00 166.47 52 ASP C O 1
ATOM 7590 N N . ASP C 3 53 ? 174.660 171.585 221.445 1.00 168.97 53 ASP C N 1
ATOM 7591 C CA . ASP C 3 53 ? 175.441 172.503 222.262 1.00 168.97 53 ASP C CA 1
ATOM 7592 C C . ASP C 3 53 ? 176.922 172.157 222.195 1.00 168.97 53 ASP C C 1
ATOM 7593 O O . ASP C 3 53 ? 177.339 171.071 222.614 1.00 168.97 53 ASP C O 1
ATOM 7598 N N . ARG C 3 54 ? 177.718 173.091 221.671 1.00 166.15 54 ARG C N 1
ATOM 7599 C CA . ARG C 3 54 ? 179.149 172.862 221.507 1.00 166.15 54 ARG C CA 1
ATOM 7600 C C . ARG C 3 54 ? 179.873 172.897 222.847 1.00 166.15 54 ARG C C 1
ATOM 7601 O O . ARG C 3 54 ? 180.653 171.992 223.163 1.00 166.15 54 ARG C O 1
ATOM 7609 N N . ASN C 3 55 ? 179.626 173.931 223.647 1.00 166.86 55 ASN C N 1
ATOM 7610 C CA . ASN C 3 55 ? 180.226 174.057 224.960 1.00 166.86 55 ASN C CA 1
ATOM 7611 C C . ASN C 3 55 ? 179.173 173.816 226.034 1.00 166.86 55 ASN C C 1
ATOM 7612 O O . ASN C 3 55 ? 178.175 174.549 226.096 1.00 166.86 55 ASN C O 1
ATOM 7617 N N . PRO C 3 56 ? 179.344 172.803 226.879 1.00 166.17 56 PRO C N 1
ATOM 7618 C CA . PRO C 3 56 ? 178.330 172.513 227.899 1.00 166.17 56 PRO C CA 1
ATOM 7619 C C . PRO C 3 56 ? 178.148 173.679 228.855 1.00 166.17 56 PRO C C 1
ATOM 7620 O O . PRO C 3 56 ? 179.111 174.298 229.316 1.00 166.17 56 PRO C O 1
ATOM 7624 N N . ILE C 3 57 ? 176.886 173.975 229.154 1.00 166.31 57 ILE C N 1
ATOM 7625 C CA . ILE C 3 57 ? 176.531 175.097 230.015 1.00 166.31 57 ILE C CA 1
ATOM 7626 C C . ILE C 3 57 ? 176.855 174.671 231.443 1.00 166.31 57 ILE C C 1
ATOM 7627 O O . ILE C 3 57 ? 176.111 173.916 232.065 1.00 166.31 57 ILE C O 1
ATOM 7632 N N . SER C 3 58 ? 177.993 175.130 231.952 1.00 168.22 58 SER C N 1
ATOM 7633 C CA . SER C 3 58 ? 178.441 174.797 233.298 1.00 168.22 58 SER C CA 1
ATOM 7634 C C . SER C 3 58 ? 178.242 176.016 234.184 1.00 168.22 58 SER C C 1
ATOM 7635 O O . SER C 3 58 ? 178.557 177.139 233.775 1.00 168.22 58 SER C O 1
ATOM 7638 N N . PHE C 3 59 ? 177.724 175.798 235.388 1.00 172.12 59 PHE C N 1
ATOM 7639 C CA . PHE C 3 59 ? 177.465 176.897 236.307 1.00 172.12 59 PHE C CA 1
ATOM 7640 C C . PHE C 3 59 ? 177.314 176.330 237.713 1.00 172.12 59 PHE C C 1
ATOM 7641 O O . PHE C 3 59 ? 177.400 175.118 237.928 1.00 172.12 59 PHE C O 1
ATOM 7649 N N . ARG C 3 60 ? 177.089 177.220 238.674 1.00 173.18 60 ARG C N 1
ATOM 7650 C CA . ARG C 3 60 ? 176.924 176.859 240.072 1.00 173.18 60 ARG C CA 1
ATOM 7651 C C . ARG C 3 60 ? 175.617 177.434 240.596 1.00 173.18 60 ARG C C 1
ATOM 7652 O O . ARG C 3 60 ? 175.209 178.532 240.205 1.00 173.18 60 ARG C O 1
ATOM 7660 N N . MET C 3 61 ? 174.967 176.686 241.481 1.00 172.85 61 MET C N 1
ATOM 7661 C CA . MET C 3 61 ? 173.802 177.162 242.205 1.00 172.85 61 MET C CA 1
ATOM 7662 C C . MET C 3 61 ? 173.936 176.725 243.655 1.00 172.85 61 MET C C 1
ATOM 7663 O O . MET C 3 61 ? 174.866 176.003 244.019 1.00 172.85 61 MET C O 1
ATOM 7668 N N . ASP C 3 62 ? 173.007 177.170 244.491 1.00 170.17 62 ASP C N 1
ATOM 7669 C CA . ASP C 3 62 ? 173.063 176.747 245.879 1.00 170.17 62 ASP C CA 1
ATOM 7670 C C . ASP C 3 62 ? 172.140 175.556 246.114 1.00 170.17 62 ASP C C 1
ATOM 7671 O O . ASP C 3 62 ? 171.168 175.331 245.387 1.00 170.17 62 ASP C O 1
ATOM 7676 N N . ASP C 3 63 ? 172.467 174.778 247.143 1.00 168.85 63 ASP C N 1
ATOM 7677 C CA . ASP C 3 63 ? 171.626 173.660 247.564 1.00 168.85 63 ASP C CA 1
ATOM 7678 C C . ASP C 3 63 ? 170.628 174.198 248.578 1.00 168.85 63 ASP C C 1
ATOM 7679 O O . ASP C 3 63 ? 170.912 174.302 249.771 1.00 168.85 63 ASP C O 1
ATOM 7684 N N . LYS C 3 64 ? 169.438 174.544 248.091 1.00 168.43 64 LYS C N 1
ATOM 7685 C CA . LYS C 3 64 ? 168.349 175.024 248.931 1.00 168.43 64 LYS C CA 1
ATOM 7686 C C . LYS C 3 64 ? 167.455 173.869 249.378 1.00 168.43 64 LYS C C 1
ATOM 7687 O O . LYS C 3 64 ? 166.260 174.048 249.634 1.00 168.43 64 LYS C O 1
ATOM 7693 N N . GLY C 3 65 ? 168.032 172.682 249.490 1.00 168.02 65 GLY C N 1
ATOM 7694 C CA . GLY C 3 65 ? 167.306 171.458 249.762 1.00 168.02 65 GLY C CA 1
ATOM 7695 C C . GLY C 3 65 ? 167.522 170.443 248.653 1.00 168.02 65 GLY C C 1
ATOM 7696 O O . GLY C 3 65 ? 168.342 170.621 247.751 1.00 168.02 65 GLY C O 1
ATOM 7697 N N . GLU C 3 66 ? 166.763 169.356 248.743 1.00 168.15 66 GLU C N 1
ATOM 7698 C CA . GLU C 3 66 ? 166.834 168.320 247.722 1.00 168.15 66 GLU C CA 1
ATOM 7699 C C . GLU C 3 66 ? 166.221 168.827 246.425 1.00 168.15 66 GLU C C 1
ATOM 7700 O O . GLU C 3 66 ? 165.089 169.322 246.415 1.00 168.15 66 GLU C O 1
ATOM 7706 N N . VAL C 3 67 ? 166.969 168.707 245.331 1.00 166.01 67 VAL C N 1
ATOM 7707 C CA . VAL C 3 67 ? 166.470 169.141 244.030 1.00 166.01 67 VAL C CA 1
ATOM 7708 C C . VAL C 3 67 ? 165.508 168.090 243.493 1.00 166.01 67 VAL C C 1
ATOM 7709 O O . VAL C 3 67 ? 165.834 166.899 243.427 1.00 166.01 67 VAL C O 1
ATOM 7713 N N . LYS C 3 68 ? 164.301 168.523 243.126 1.00 166.02 68 LYS C N 1
ATOM 7714 C CA . LYS C 3 68 ? 163.311 167.604 242.582 1.00 166.02 68 LYS C CA 1
ATOM 7715 C C . LYS C 3 68 ? 163.243 167.651 241.063 1.00 166.02 68 LYS C C 1
ATOM 7716 O O . LYS C 3 68 ? 163.260 166.595 240.420 1.00 166.02 68 LYS C O 1
ATOM 7722 N N . CYS C 3 69 ? 163.175 168.840 240.468 1.00 166.79 69 CYS C N 1
ATOM 7723 C CA . CYS C 3 69 ? 163.152 168.926 239.014 1.00 166.79 69 CYS C CA 1
ATOM 7724 C C . CYS C 3 69 ? 163.783 170.244 238.590 1.00 166.79 69 CYS C C 1
ATOM 7725 O O . CYS C 3 69 ? 163.807 171.211 239.351 1.00 166.79 69 CYS C O 1
ATOM 7728 N N . ILE C 3 70 ? 164.298 170.267 237.361 1.00 162.95 70 ILE C N 1
ATOM 7729 C CA . ILE C 3 70 ? 165.008 171.437 236.852 1.00 162.95 70 ILE C CA 1
ATOM 7730 C C . ILE C 3 70 ? 164.833 171.544 235.342 1.00 162.95 70 ILE C C 1
ATOM 7731 O O . ILE C 3 70 ? 165.109 170.588 234.609 1.00 162.95 70 ILE C O 1
ATOM 7736 N N . LYS C 3 71 ? 164.380 172.705 234.865 1.00 158.54 71 LYS C N 1
ATOM 7737 C CA . LYS C 3 71 ? 164.185 172.914 233.435 1.00 158.54 71 LYS C CA 1
ATOM 7738 C C . LYS C 3 71 ? 164.483 174.355 233.042 1.00 158.54 71 LYS C C 1
ATOM 7739 O O . LYS C 3 71 ? 164.245 175.287 233.816 1.00 158.54 71 LYS C O 1
ATOM 7745 N N . PHE C 3 72 ? 164.991 174.522 231.824 1.00 154.51 72 PHE C N 1
ATOM 7746 C CA . PHE C 3 72 ? 165.226 175.838 231.251 1.00 154.51 72 PHE C CA 1
ATOM 7747 C C . PHE C 3 72 ? 164.084 176.240 230.326 1.00 154.51 72 PHE C C 1
ATOM 7748 O O . PHE C 3 72 ? 163.456 175.399 229.676 1.00 154.51 72 PHE C O 1
ATOM 7756 N N . SER C 3 73 ? 163.824 177.542 230.266 1.00 152.20 73 SER C N 1
ATOM 7757 C CA . SER C 3 73 ? 162.871 178.069 229.303 1.00 152.20 73 SER C CA 1
ATOM 7758 C C . SER C 3 73 ? 163.447 177.982 227.891 1.00 152.20 73 SER C C 1
ATOM 7759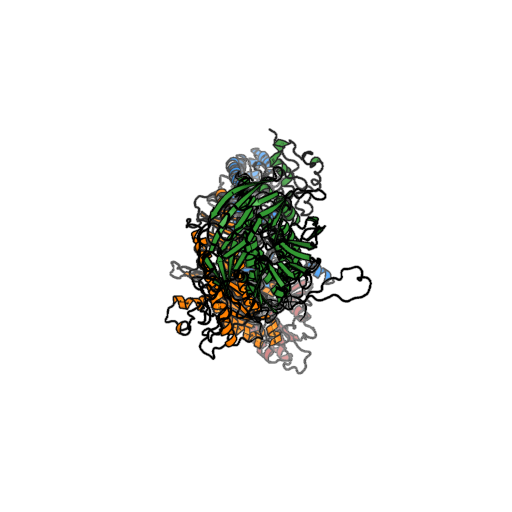 O O . SER C 3 73 ? 164.612 177.633 227.683 1.00 152.20 73 SER C O 1
ATOM 7762 N N . LEU C 3 74 ? 162.606 178.299 226.909 1.00 145.85 74 LEU C N 1
ATOM 7763 C CA . LEU C 3 74 ? 163.068 178.348 225.530 1.00 145.85 74 LEU C CA 1
ATOM 7764 C C . LEU C 3 74 ? 164.169 179.388 225.387 1.00 145.85 74 LEU C C 1
ATOM 7765 O O . LEU C 3 74 ? 164.190 180.393 226.103 1.00 145.85 74 LEU C O 1
ATOM 7770 N N . GLU C 3 75 ? 165.100 179.123 224.471 1.00 143.99 75 GLU C N 1
ATOM 7771 C CA . GLU C 3 75 ? 166.353 179.851 224.294 1.00 143.99 75 GLU C CA 1
ATOM 7772 C C . GLU C 3 75 ? 167.261 179.732 225.513 1.00 143.99 75 GLU C C 1
ATOM 7773 O O . GLU C 3 75 ? 168.305 180.394 225.553 1.00 143.99 75 GLU C O 1
ATOM 7779 N N . ASN C 3 76 ? 166.894 178.920 226.508 1.00 147.62 76 ASN C N 1
ATOM 7780 C CA . ASN C 3 76 ? 167.708 178.674 227.697 1.00 147.62 76 ASN C CA 1
ATOM 7781 C C . ASN C 3 76 ? 167.975 179.952 228.487 1.00 147.62 76 ASN C C 1
ATOM 7782 O O . ASN C 3 76 ? 169.058 180.128 229.048 1.00 147.62 76 ASN C O 1
ATOM 7787 N N . LYS C 3 77 ? 166.996 180.855 228.539 1.00 150.88 77 LYS C N 1
ATOM 7788 C CA . LYS C 3 77 ? 167.174 182.128 229.226 1.00 150.88 77 LYS C CA 1
ATOM 7789 C C . LYS C 3 77 ? 166.816 182.073 230.705 1.00 150.88 77 LYS C C 1
ATOM 7790 O O . LYS C 3 77 ? 167.490 182.714 231.518 1.00 150.88 77 LYS C O 1
ATOM 7796 N N . ILE C 3 78 ? 165.773 181.334 231.072 1.00 157.65 78 ILE C N 1
ATOM 7797 C CA . ILE C 3 78 ? 165.268 181.310 232.438 1.00 157.65 78 ILE C CA 1
ATOM 7798 C C . ILE C 3 78 ? 165.363 179.891 232.975 1.00 157.65 78 ILE C C 1
ATOM 7799 O O . ILE C 3 78 ? 164.957 178.936 232.304 1.00 157.65 78 ILE C O 1
ATOM 7804 N N . LEU C 3 79 ? 165.896 179.755 234.185 1.00 161.89 79 LEU C N 1
ATOM 7805 C CA . LEU C 3 79 ? 166.007 178.472 234.860 1.00 161.89 79 LEU C CA 1
ATOM 7806 C C . LEU C 3 79 ? 164.901 178.364 235.900 1.00 161.89 79 LEU C C 1
ATOM 7807 O O . LEU C 3 79 ? 164.574 179.349 236.569 1.00 161.89 79 LEU C O 1
ATOM 7812 N N . ALA C 3 80 ? 164.328 177.171 236.038 1.00 163.65 80 ALA C N 1
ATOM 7813 C CA . ALA C 3 80 ? 163.318 176.899 237.049 1.00 163.65 80 ALA C CA 1
ATOM 7814 C C . ALA C 3 80 ? 163.654 175.587 237.740 1.00 163.65 80 ALA C C 1
ATOM 7815 O O . ALA C 3 80 ? 163.958 174.590 237.074 1.00 163.65 80 ALA C O 1
ATOM 7817 N N . VAL C 3 81 ? 163.600 175.592 239.070 1.00 168.41 81 VAL C N 1
ATOM 7818 C CA . VAL C 3 81 ? 163.921 174.424 239.879 1.00 168.41 81 VAL C CA 1
ATOM 7819 C C . VAL C 3 81 ? 162.822 174.221 240.911 1.00 168.41 81 VAL C C 1
ATOM 7820 O O . VAL C 3 81 ? 162.503 175.136 241.680 1.00 168.41 81 VAL C O 1
ATOM 7824 N N . GLN C 3 82 ? 162.249 173.024 240.925 1.00 167.37 82 GLN C N 1
ATOM 7825 C CA . GLN C 3 82 ? 161.395 172.573 242.011 1.00 167.37 82 GLN C CA 1
ATOM 7826 C C . GLN C 3 82 ? 162.261 171.823 243.013 1.00 167.37 82 GLN C C 1
ATOM 7827 O O . GLN C 3 82 ? 162.827 170.772 242.686 1.00 167.37 82 GLN C O 1
ATOM 7833 N N . ARG C 3 83 ? 162.388 172.383 244.215 1.00 166.75 83 ARG C N 1
ATOM 7834 C CA . ARG C 3 83 ? 163.093 171.753 245.321 1.00 166.75 83 ARG C CA 1
ATOM 7835 C C . ARG C 3 83 ? 162.185 171.381 246.477 1.00 166.75 83 ARG C C 1
ATOM 7836 O O . ARG C 3 83 ? 162.560 170.535 247.291 1.00 166.75 83 ARG C O 1
ATOM 7844 N N . THR C 3 84 ? 161.010 171.993 246.574 1.00 166.78 84 THR C N 1
ATOM 7845 C CA . THR C 3 84 ? 160.061 171.732 247.640 1.00 166.78 84 THR C CA 1
ATOM 7846 C C . THR C 3 84 ? 158.775 171.156 247.057 1.00 166.78 84 THR C C 1
ATOM 7847 O O . THR C 3 84 ? 158.646 170.938 245.850 1.00 166.78 84 THR C O 1
ATOM 7851 N N . SER C 3 85 ? 157.805 170.914 247.933 1.00 165.13 85 SER C N 1
ATOM 7852 C CA . SER C 3 85 ? 156.531 170.333 247.539 1.00 165.13 85 SER C CA 1
ATOM 7853 C C . SER C 3 85 ? 155.535 171.365 247.026 1.00 165.13 85 SER C C 1
ATOM 7854 O O . SER C 3 85 ? 154.614 170.999 246.289 1.00 165.13 85 SER C O 1
ATOM 7857 N N . LYS C 3 86 ? 155.696 172.639 247.384 1.00 165.20 86 LYS C N 1
ATOM 7858 C CA . LYS C 3 86 ? 154.756 173.678 246.979 1.00 165.20 86 LYS C CA 1
ATOM 7859 C C . LYS C 3 86 ? 155.407 174.898 246.347 1.00 165.20 86 LYS C C 1
ATOM 7860 O O . LYS C 3 86 ? 154.709 175.653 245.659 1.00 165.20 86 LYS C O 1
ATOM 7866 N N . THR C 3 87 ? 156.702 175.120 246.548 1.00 167.83 87 THR C N 1
ATOM 7867 C CA . THR C 3 87 ? 157.372 176.334 246.107 1.00 167.83 87 THR C CA 1
ATOM 7868 C C . THR C 3 87 ? 158.437 175.999 245.075 1.00 167.83 87 THR C C 1
ATOM 7869 O O . THR C 3 87 ? 159.337 175.196 245.338 1.00 167.83 87 THR C O 1
ATOM 7873 N N . VAL C 3 88 ? 158.335 176.619 243.902 1.00 170.66 88 VAL C N 1
ATOM 7874 C CA . VAL C 3 88 ? 159.316 176.456 242.837 1.00 170.66 88 VAL C CA 1
ATOM 7875 C C . VAL C 3 88 ? 160.083 177.763 242.701 1.00 170.66 88 VAL C C 1
ATOM 7876 O O . VAL C 3 88 ? 159.480 178.844 242.677 1.00 170.66 88 VAL C O 1
ATOM 7880 N N . ASP C 3 89 ? 161.408 177.666 242.633 1.00 172.75 89 ASP C N 1
ATOM 7881 C CA . ASP C 3 89 ? 162.268 178.827 242.476 1.00 172.75 89 ASP C CA 1
ATOM 7882 C C . ASP C 3 89 ? 162.644 179.007 241.012 1.00 172.75 89 ASP C C 1
ATOM 7883 O O . ASP C 3 89 ? 162.612 178.062 240.220 1.00 172.75 89 ASP C O 1
ATOM 7888 N N . PHE C 3 90 ? 162.997 180.239 240.656 1.00 172.48 90 PHE C N 1
ATOM 7889 C CA . PHE C 3 90 ? 163.395 180.569 239.297 1.00 172.48 90 PHE C CA 1
ATOM 7890 C C . PHE C 3 90 ? 164.535 181.569 239.337 1.00 172.48 90 PHE C C 1
ATOM 7891 O O . PHE C 3 90 ? 164.686 182.318 240.308 1.00 172.48 90 PHE C O 1
ATOM 7899 N N . CYS C 3 91 ? 165.338 181.560 238.278 1.00 168.69 91 CYS C N 1
ATOM 7900 C CA . CYS C 3 91 ? 166.480 182.453 238.139 1.00 168.69 91 CYS C CA 1
ATOM 7901 C C . CYS C 3 91 ? 166.550 182.931 236.699 1.00 168.69 91 CYS C C 1
ATOM 7902 O O . CYS C 3 91 ? 166.579 182.114 235.771 1.00 168.69 91 CYS C O 1
ATOM 7905 N N . ASN C 3 92 ? 166.566 184.248 236.509 1.00 170.01 92 ASN C N 1
ATOM 7906 C CA . ASN C 3 92 ? 166.861 184.804 235.193 1.00 170.01 92 ASN C CA 1
ATOM 7907 C C . ASN C 3 92 ? 168.313 184.480 234.872 1.00 170.01 92 ASN C C 1
ATOM 7908 O O . ASN C 3 92 ? 169.230 185.106 235.411 1.00 170.01 92 ASN C O 1
ATOM 7913 N N . PHE C 3 93 ? 168.527 183.499 234.002 1.00 172.68 93 PHE C N 1
ATOM 7914 C CA . PHE C 3 93 ? 169.853 182.918 233.828 1.00 172.68 93 PHE C CA 1
ATOM 7915 C C . PHE C 3 93 ? 170.656 183.734 232.826 1.00 172.68 93 PHE C C 1
ATOM 7916 O O . PHE C 3 93 ? 170.411 183.671 231.617 1.00 172.68 93 PHE C O 1
ATOM 7924 N N . ILE C 3 94 ? 171.614 184.503 233.331 1.00 177.93 94 ILE C N 1
ATOM 7925 C CA . ILE C 3 94 ? 172.652 185.110 232.503 1.00 177.93 94 ILE C CA 1
ATOM 7926 C C . ILE C 3 94 ? 173.966 184.442 232.883 1.00 177.93 94 ILE C C 1
ATOM 7927 O O . ILE C 3 94 ? 174.348 184.465 234.063 1.00 177.93 94 ILE C O 1
ATOM 7932 N N . PRO C 3 95 ? 174.674 183.824 231.941 1.00 185.40 95 PRO C N 1
ATOM 7933 C CA . PRO C 3 95 ? 175.946 183.177 232.285 1.00 185.40 95 PRO C CA 1
ATOM 7934 C C . PRO C 3 95 ? 176.934 184.173 232.869 1.00 185.40 95 PRO C C 1
ATOM 7935 O O . PRO C 3 95 ? 176.957 185.351 232.504 1.00 185.40 95 PRO C O 1
ATOM 7939 N N . ASP C 3 96 ? 177.749 183.679 233.801 1.00 187.97 96 ASP C N 1
ATOM 7940 C CA . ASP C 3 96 ? 178.730 184.460 234.549 1.00 187.97 96 ASP C CA 1
ATOM 7941 C C . ASP C 3 96 ? 178.094 185.582 235.360 1.00 187.97 96 ASP C C 1
ATOM 7942 O O . ASP C 3 96 ? 178.774 186.563 235.685 1.00 187.97 96 ASP C O 1
ATOM 7947 N N . ASN C 3 97 ? 176.811 185.469 235.698 1.00 181.58 97 ASN C N 1
ATOM 7948 C CA . ASN C 3 97 ? 176.103 186.499 236.441 1.00 181.58 97 ASN C CA 1
ATOM 7949 C C . ASN C 3 97 ? 175.379 185.879 237.627 1.00 181.58 97 ASN C C 1
ATOM 7950 O O . ASN C 3 97 ? 174.741 184.829 237.507 1.00 181.58 97 ASN C O 1
ATOM 7955 N N . SER C 3 98 ? 175.488 186.540 238.778 1.00 174.61 98 SER C N 1
ATOM 7956 C CA . SER C 3 98 ? 174.769 186.107 239.969 1.00 174.61 98 SER C CA 1
ATOM 7957 C C . SER C 3 98 ? 173.297 186.469 239.834 1.00 174.61 98 SER C C 1
ATOM 7958 O O . SER C 3 98 ? 172.958 187.599 239.466 1.00 174.61 98 SER C O 1
ATOM 7961 N N . GLN C 3 99 ? 172.421 185.513 240.130 1.00 174.77 99 GLN C N 1
ATOM 7962 C CA . GLN C 3 99 ? 170.989 185.661 239.918 1.00 174.77 99 GLN C CA 1
ATOM 7963 C C . GLN C 3 99 ? 170.252 185.382 241.218 1.00 174.77 99 GLN C C 1
ATOM 7964 O O . GLN C 3 99 ? 170.604 184.451 241.950 1.00 174.77 99 GLN C O 1
ATOM 7970 N N . LEU C 3 100 ? 169.233 186.187 241.500 1.00 171.12 100 LEU C N 1
ATOM 7971 C CA . LEU C 3 100 ? 168.448 186.019 242.715 1.00 171.12 100 LEU C CA 1
ATOM 7972 C C . LEU C 3 100 ? 167.298 185.055 242.461 1.00 171.12 100 LEU C C 1
ATOM 7973 O O . LEU C 3 100 ? 166.465 185.283 241.577 1.00 171.12 100 LEU C O 1
ATOM 7978 N N . GLU C 3 101 ? 167.260 183.971 243.231 1.00 172.16 101 GLU C N 1
ATOM 7979 C CA . GLU C 3 101 ? 166.152 183.030 243.166 1.00 172.16 101 GLU C CA 1
ATOM 7980 C C . GLU C 3 101 ? 164.870 183.712 243.617 1.00 172.16 101 GLU C C 1
ATOM 7981 O O . GLU C 3 101 ? 164.791 184.219 244.741 1.00 172.16 101 GLU C O 1
ATOM 7987 N N . TYR C 3 102 ? 163.863 183.722 242.750 1.00 172.10 102 TYR C N 1
ATOM 7988 C CA . TYR C 3 102 ? 162.541 184.199 243.125 1.00 172.10 102 TYR C CA 1
ATOM 7989 C C . TYR C 3 102 ? 161.597 183.010 243.195 1.00 172.10 102 TYR C C 1
ATOM 7990 O O . TYR C 3 102 ? 161.603 182.148 242.313 1.00 172.10 102 TYR C O 1
ATOM 7999 N N . THR C 3 103 ? 160.807 182.958 244.261 1.00 171.07 103 THR C N 1
ATOM 8000 C CA . THR C 3 103 ? 160.012 181.789 244.603 1.00 171.07 103 THR C CA 1
ATOM 8001 C C . THR C 3 103 ? 158.543 182.042 244.302 1.00 171.07 103 THR C C 1
ATOM 8002 O O . THR C 3 103 ? 158.032 183.140 244.543 1.00 171.07 103 THR C O 1
ATOM 8006 N N . GLN C 3 104 ? 157.866 181.025 243.775 1.00 165.55 104 GLN C N 1
ATOM 8007 C CA . GLN C 3 104 ? 156.429 181.075 243.549 1.00 165.55 104 GLN C CA 1
ATOM 8008 C C . GLN C 3 104 ? 155.794 179.803 244.090 1.00 165.55 104 GLN C C 1
ATOM 8009 O O . GLN C 3 104 ? 156.293 178.699 243.841 1.00 165.55 104 GLN C O 1
ATOM 8015 N N . GLU C 3 105 ? 154.708 179.963 244.835 1.00 164.05 105 GLU C N 1
ATOM 8016 C CA . GLU C 3 105 ? 153.928 178.851 245.350 1.00 164.05 105 GLU C CA 1
ATOM 8017 C C . GLU C 3 105 ? 152.600 178.773 244.607 1.00 164.05 105 GLU C C 1
ATOM 8018 O O . GLU C 3 105 ? 152.050 179.782 244.156 1.00 164.05 105 GLU C O 1
ATOM 8024 N N . CYS C 3 106 ? 152.091 177.549 244.479 1.00 163.89 106 CYS C N 1
ATOM 8025 C CA . CYS C 3 106 ? 150.841 177.325 243.769 1.00 163.89 106 CYS C CA 1
ATOM 8026 C C . CYS C 3 106 ? 149.689 178.060 244.444 1.00 163.89 106 CYS C C 1
ATOM 8027 O O . CYS C 3 106 ? 149.739 178.386 245.633 1.00 163.89 106 CYS C O 1
ATOM 8030 N N . LYS C 3 107 ? 148.639 178.327 243.665 1.00 160.94 107 LYS C N 1
ATOM 8031 C CA . LYS C 3 107 ? 147.477 179.038 244.189 1.00 160.94 107 LYS C CA 1
ATOM 8032 C C . LYS C 3 107 ? 146.705 178.179 245.183 1.00 160.94 107 LYS C C 1
ATOM 8033 O O . LYS C 3 107 ? 146.420 178.615 246.303 1.00 160.94 107 LYS C O 1
ATOM 8039 N N . THR C 3 108 ? 146.354 176.960 244.787 1.00 161.97 108 THR C N 1
ATOM 8040 C CA . THR C 3 108 ? 145.682 176.024 245.681 1.00 161.97 108 THR C CA 1
ATOM 8041 C C . THR C 3 108 ? 146.676 175.545 246.732 1.00 161.97 108 THR C C 1
ATOM 8042 O O . THR C 3 108 ? 147.723 174.985 246.395 1.00 161.97 108 THR C O 1
ATOM 8046 N N . LYS C 3 109 ? 146.352 175.764 248.010 1.00 160.16 109 LYS C N 1
ATOM 8047 C CA . LYS C 3 109 ? 147.323 175.505 249.072 1.00 160.16 109 LYS C CA 1
ATOM 8048 C C . LYS C 3 109 ? 147.628 174.019 249.202 1.00 160.16 109 LYS C C 1
ATOM 8049 O O . LYS C 3 109 ? 148.791 173.629 249.354 1.00 160.16 109 LYS C O 1
ATOM 8055 N N . ASN C 3 110 ? 146.600 173.173 249.144 1.00 161.38 110 ASN C N 1
ATOM 8056 C CA . ASN C 3 110 ? 146.766 171.735 249.307 1.00 161.38 110 ASN C CA 1
ATOM 8057 C C . ASN C 3 110 ? 147.102 171.028 247.999 1.00 161.38 110 ASN C C 1
ATOM 8058 O O . ASN C 3 110 ? 146.856 169.822 247.876 1.00 161.38 110 ASN C O 1
ATOM 8063 N N . ALA C 3 111 ? 147.654 171.743 247.027 1.00 163.33 111 ALA C N 1
ATOM 8064 C CA . ALA C 3 111 ? 148.042 171.164 245.751 1.00 163.33 111 ALA C CA 1
ATOM 8065 C C . ALA C 3 111 ? 149.544 170.904 245.722 1.00 163.33 111 ALA C C 1
ATOM 8066 O O . ALA C 3 111 ? 150.351 171.732 246.150 1.00 163.33 111 ALA C O 1
ATOM 8068 N N . ASN C 3 112 ? 149.915 169.739 245.188 1.00 163.15 112 ASN C N 1
ATOM 8069 C CA . ASN C 3 112 ? 151.292 169.258 245.215 1.00 163.15 112 ASN C CA 1
ATOM 8070 C C . ASN C 3 112 ? 151.845 169.231 243.799 1.00 163.15 112 ASN C C 1
ATOM 8071 O O . ASN C 3 112 ? 151.298 168.548 242.926 1.00 163.15 112 ASN C O 1
ATOM 8076 N N . ILE C 3 113 ? 152.940 169.955 243.583 1.00 164.27 113 ILE C N 1
ATOM 8077 C CA . ILE C 3 113 ? 153.537 170.104 242.259 1.00 164.27 113 ILE C CA 1
ATOM 8078 C C . ILE C 3 113 ? 154.164 168.775 241.838 1.00 164.27 113 ILE C C 1
ATOM 8079 O O . ILE C 3 113 ? 155.072 168.261 242.497 1.00 164.27 113 ILE C O 1
ATOM 8084 N N . LEU C 3 114 ? 153.650 168.191 240.753 1.00 161.50 114 LEU C N 1
ATOM 8085 C CA . LEU C 3 114 ? 154.346 167.084 240.110 1.00 161.50 114 LEU C CA 1
ATOM 8086 C C . LEU C 3 114 ? 155.524 167.557 239.274 1.00 161.50 114 LEU C C 1
ATOM 8087 O O . LEU C 3 114 ? 156.479 166.796 239.080 1.00 161.50 114 LEU C O 1
ATOM 8092 N N . GLY C 3 115 ? 155.479 168.791 238.785 1.00 160.96 115 GLY C N 1
ATOM 8093 C CA . GLY C 3 115 ? 156.559 169.315 237.973 1.00 160.96 115 GLY C CA 1
ATOM 8094 C C . GLY C 3 115 ? 156.134 170.601 237.295 1.00 160.96 115 GLY C C 1
ATOM 8095 O O . GLY C 3 115 ? 155.286 171.336 237.804 1.00 160.96 115 GLY C O 1
ATOM 8096 N N . PHE C 3 116 ? 156.734 170.855 236.135 1.00 163.64 116 PHE C N 1
ATOM 8097 C CA . PHE C 3 116 ? 156.449 172.065 235.377 1.00 163.64 116 PHE C CA 1
ATOM 8098 C C . PHE C 3 116 ? 156.888 171.859 233.935 1.00 163.64 116 PHE C C 1
ATOM 8099 O O . PHE C 3 116 ? 157.665 170.952 233.625 1.00 163.64 116 PHE C O 1
ATOM 8107 N N . CYS C 3 117 ? 156.372 172.717 233.056 1.00 162.44 117 CYS C N 1
ATOM 8108 C CA . CYS C 3 117 ? 156.656 172.640 231.628 1.00 162.44 117 CYS C CA 1
ATOM 8109 C C . CYS C 3 117 ? 156.890 174.045 231.098 1.00 162.44 117 CYS C C 1
ATOM 8110 O O . CYS C 3 117 ? 155.992 174.891 231.160 1.00 162.44 117 CYS C O 1
ATOM 8113 N N . TRP C 3 118 ? 158.089 174.289 230.577 1.00 160.26 118 TRP C N 1
ATOM 8114 C CA . TRP C 3 118 ? 158.437 175.581 229.988 1.00 160.26 118 TRP C CA 1
ATOM 8115 C C . TRP C 3 118 ? 157.780 175.687 228.619 1.00 160.26 118 TRP C C 1
ATOM 8116 O O . TRP C 3 118 ? 158.398 175.395 227.594 1.00 160.26 118 TRP C O 1
ATOM 8127 N N . THR C 3 119 ? 156.516 176.116 228.601 1.00 157.09 119 THR C N 1
ATOM 8128 C CA . THR C 3 119 ? 155.720 176.125 227.379 1.00 157.09 119 THR C CA 1
ATOM 8129 C C . THR C 3 119 ? 156.290 177.040 226.302 1.00 157.09 119 THR C C 1
ATOM 8130 O O . THR C 3 119 ? 156.111 176.763 225.111 1.00 157.09 119 THR C O 1
ATOM 8134 N N . SER C 3 120 ? 157.001 178.093 226.684 1.00 155.17 120 SER C N 1
ATOM 8135 C CA . SER C 3 120 ? 157.550 179.041 225.724 1.00 155.17 120 SER C CA 1
ATOM 8136 C C . SER C 3 120 ? 158.733 179.743 226.381 1.00 155.17 120 SER C C 1
ATOM 8137 O O . SER C 3 120 ? 159.211 179.326 227.442 1.00 155.17 120 SER C O 1
ATOM 8140 N N . SER C 3 121 ? 159.210 180.814 225.747 1.00 153.70 121 SER C N 1
ATOM 8141 C CA . SER C 3 121 ? 160.370 181.523 226.272 1.00 153.70 121 SER C CA 1
ATOM 8142 C C . SER C 3 121 ? 160.031 182.383 227.482 1.00 153.70 121 SER C C 1
ATOM 8143 O O . SER C 3 121 ? 160.937 182.743 228.240 1.00 153.70 121 SER C O 1
ATOM 8146 N N . THR C 3 122 ? 158.756 182.717 227.684 1.00 161.99 122 THR C N 1
ATOM 8147 C CA . THR C 3 122 ? 158.374 183.608 228.769 1.00 161.99 122 THR C CA 1
ATOM 8148 C C . THR C 3 122 ? 157.105 183.160 229.492 1.00 161.99 122 THR C C 1
ATOM 8149 O O . THR C 3 122 ? 156.578 183.919 230.311 1.00 161.99 122 THR C O 1
ATOM 8153 N N . GLU C 3 123 ? 156.605 181.954 229.232 1.00 160.46 123 GLU C N 1
ATOM 8154 C CA . GLU C 3 123 ? 155.393 181.465 229.879 1.00 160.46 123 GLU C CA 1
ATOM 8155 C C . GLU C 3 123 ? 155.626 180.038 230.348 1.00 160.46 123 GLU C C 1
ATOM 8156 O O . GLU C 3 123 ? 156.384 179.298 229.715 1.00 160.46 123 GLU C O 1
ATOM 8162 N N . ILE C 3 124 ? 154.985 179.651 231.455 1.00 161.67 124 ILE C N 1
ATOM 8163 C CA . ILE C 3 124 ? 155.227 178.348 232.062 1.00 161.67 124 ILE C CA 1
ATOM 8164 C C . ILE C 3 124 ? 153.979 177.876 232.799 1.00 161.67 124 ILE C C 1
ATOM 8165 O O . ILE C 3 124 ? 153.233 178.673 233.377 1.00 161.67 124 ILE C O 1
ATOM 8170 N N . VAL C 3 125 ? 153.763 176.562 232.786 1.00 166.01 125 VAL C N 1
ATOM 8171 C CA . VAL C 3 125 ? 152.628 175.927 233.445 1.00 166.01 125 VAL C CA 1
ATOM 8172 C C . VAL C 3 125 ? 153.133 175.111 234.627 1.00 166.01 125 VAL C C 1
ATOM 8173 O O . VAL C 3 125 ? 154.226 174.536 234.577 1.00 166.01 125 VAL C O 1
ATOM 8177 N N . PHE C 3 126 ? 152.329 175.054 235.688 1.00 166.58 126 PHE C N 1
ATOM 8178 C CA . PHE C 3 126 ? 152.620 174.255 236.871 1.00 166.58 126 PHE C CA 1
ATOM 8179 C C . PHE C 3 126 ? 151.521 173.221 237.045 1.00 166.58 126 PHE C C 1
ATOM 8180 O O . PHE C 3 126 ? 150.346 173.578 237.205 1.00 166.58 126 PHE C O 1
ATOM 8188 N N . ILE C 3 127 ? 151.905 171.950 237.017 1.00 163.70 127 ILE C N 1
ATOM 8189 C CA . ILE C 3 127 ? 150.979 170.839 237.183 1.00 163.70 127 ILE C CA 1
ATOM 8190 C C . ILE C 3 127 ? 150.998 170.410 238.645 1.00 163.70 127 ILE C C 1
ATOM 8191 O O . ILE C 3 127 ? 152.044 170.030 239.181 1.00 163.70 127 ILE C O 1
ATOM 8196 N N . THR C 3 128 ? 149.843 170.485 239.297 1.00 165.14 128 THR C N 1
ATOM 8197 C CA . THR C 3 128 ? 149.683 170.033 240.664 1.00 165.14 128 THR C CA 1
ATOM 8198 C C . THR C 3 128 ? 148.661 168.908 240.698 1.00 165.14 128 THR C C 1
ATOM 8199 O O . THR C 3 128 ? 147.827 168.774 239.796 1.00 165.14 128 THR C O 1
ATOM 8203 N N . ASP C 3 129 ? 148.727 168.100 241.759 1.00 165.61 129 ASP C N 1
ATOM 8204 C CA . ASP C 3 129 ? 147.814 166.972 241.901 1.00 165.61 129 ASP C CA 1
ATOM 8205 C C . ASP C 3 129 ? 146.353 167.390 241.810 1.00 165.61 129 ASP C C 1
ATOM 8206 O O . ASP C 3 129 ? 145.496 166.551 241.516 1.00 165.61 129 ASP C O 1
ATOM 8211 N N . GLN C 3 130 ? 146.049 168.664 242.055 1.00 165.80 130 GLN C N 1
ATOM 8212 C CA . GLN C 3 130 ? 144.685 169.164 241.992 1.00 165.80 130 GLN C CA 1
ATOM 8213 C C . GLN C 3 130 ? 144.455 170.172 240.875 1.00 165.80 130 GLN C C 1
ATOM 8214 O O . GLN C 3 130 ? 143.502 170.952 240.959 1.00 165.80 130 GLN C O 1
ATOM 8220 N N . GLY C 3 131 ? 145.284 170.190 239.845 1.00 165.79 131 GLY C N 1
ATOM 8221 C CA . GLY C 3 131 ? 144.952 171.013 238.695 1.00 165.79 131 GLY C CA 1
ATOM 8222 C C . GLY C 3 131 ? 146.201 171.528 237.996 1.00 165.79 131 GLY C C 1
ATOM 8223 O O . GLY C 3 131 ? 147.270 170.928 238.083 1.00 165.79 131 GLY C O 1
ATOM 8224 N N . ILE C 3 132 ? 146.018 172.643 237.297 1.00 165.78 132 ILE C N 1
ATOM 8225 C CA . ILE C 3 132 ? 147.048 173.246 236.462 1.00 165.78 132 ILE C CA 1
ATOM 8226 C C . ILE C 3 132 ? 146.958 174.757 236.615 1.00 165.78 132 ILE C C 1
ATOM 8227 O O . ILE C 3 132 ? 145.857 175.315 236.682 1.00 165.78 132 ILE C O 1
ATOM 8232 N N . GLU C 3 133 ? 148.115 175.420 236.679 1.00 165.43 133 GLU C N 1
ATOM 8233 C CA . GLU C 3 133 ? 148.185 176.874 236.812 1.00 165.43 133 GLU C CA 1
ATOM 8234 C C . GLU C 3 133 ? 149.192 177.419 235.807 1.00 165.43 133 GLU C C 1
ATOM 8235 O O . GLU C 3 133 ? 150.392 177.153 235.920 1.00 165.43 133 GLU C O 1
ATOM 8241 N N . PHE C 3 134 ? 148.706 178.174 234.824 1.00 164.92 134 PHE C N 1
ATOM 8242 C CA . PHE C 3 134 ? 149.520 178.725 233.747 1.00 164.92 134 PHE C CA 1
ATOM 8243 C C . PHE C 3 134 ? 149.847 180.180 234.067 1.00 164.92 134 PHE C C 1
ATOM 8244 O O . PHE C 3 134 ? 148.939 181.017 234.145 1.00 164.92 134 PHE C O 1
ATOM 8252 N N . TYR C 3 135 ? 151.137 180.476 234.242 1.00 165.48 135 TYR C N 1
ATOM 8253 C CA . TYR C 3 135 ? 151.641 181.819 234.486 1.00 165.48 135 TYR C CA 1
ATOM 8254 C C . TYR C 3 135 ? 152.555 182.248 233.342 1.00 165.48 135 TYR C C 1
ATOM 8255 O O . TYR C 3 135 ? 152.908 181.460 232.459 1.00 165.48 135 TYR C O 1
ATOM 8264 N N . GLN C 3 136 ? 152.976 183.510 233.396 1.00 164.85 136 GLN C N 1
ATOM 8265 C CA . GLN C 3 136 ? 154.054 184.027 232.562 1.00 164.85 136 GLN C CA 1
ATOM 8266 C C . GLN C 3 136 ? 155.111 184.642 233.468 1.00 164.85 136 GLN C C 1
ATOM 8267 O O . GLN C 3 136 ? 154.775 185.282 234.470 1.00 164.85 136 GLN C O 1
ATOM 8273 N N . VAL C 3 137 ? 156.376 184.445 233.123 1.00 167.30 137 VAL C N 1
ATOM 8274 C CA . VAL C 3 137 ? 157.483 184.883 233.965 1.00 167.30 137 VAL C CA 1
ATOM 8275 C C . VAL C 3 137 ? 157.829 186.331 233.652 1.00 167.30 137 VAL C C 1
ATOM 8276 O O . VAL C 3 137 ? 157.951 186.727 232.486 1.00 167.30 137 VAL C O 1
ATOM 8280 N N . LEU C 3 138 ? 157.977 187.132 234.708 1.00 169.47 138 LEU C N 1
ATOM 8281 C CA . LEU C 3 138 ? 158.481 188.498 234.612 1.00 169.47 138 LEU C CA 1
ATOM 8282 C C . LEU C 3 138 ? 159.858 188.516 235.261 1.00 169.47 138 LEU C C 1
ATOM 8283 O O . LEU C 3 138 ? 159.988 188.854 236.447 1.00 169.47 138 LEU C O 1
ATOM 8288 N N . PRO C 3 139 ? 160.917 188.159 234.529 1.00 171.66 139 PRO C N 1
ATOM 8289 C CA . PRO C 3 139 ? 162.222 187.952 235.183 1.00 171.66 139 PRO C CA 1
ATOM 8290 C C . PRO C 3 139 ? 162.827 189.218 235.759 1.00 171.66 139 PRO C C 1
ATOM 8291 O O . PRO C 3 139 ? 163.349 189.189 236.879 1.00 171.66 139 PRO C O 1
ATOM 8295 N N . GLU C 3 140 ? 162.794 190.328 235.017 1.00 171.12 140 GLU C N 1
ATOM 8296 C CA . GLU C 3 140 ? 163.294 191.587 235.560 1.00 171.12 140 GLU C CA 1
ATOM 8297 C C . GLU C 3 140 ? 162.510 191.997 236.801 1.00 171.12 140 GLU C C 1
ATOM 8298 O O . GLU C 3 140 ? 163.067 192.604 237.723 1.00 171.12 140 GLU C O 1
ATOM 8304 N N . LYS C 3 141 ? 161.219 191.671 236.840 1.00 168.74 141 LYS C N 1
ATOM 8305 C CA . LYS C 3 141 ? 160.401 191.908 238.021 1.00 168.74 141 LYS C CA 1
ATOM 8306 C C . LYS C 3 141 ? 160.452 190.749 239.007 1.00 168.74 141 LYS C C 1
ATOM 8307 O O . LYS C 3 141 ? 160.093 190.937 240.175 1.00 168.74 141 LYS C O 1
ATOM 8313 N N . ARG C 3 142 ? 160.880 189.566 238.561 1.00 170.05 142 ARG C N 1
ATOM 8314 C CA . ARG C 3 142 ? 161.014 188.384 239.415 1.00 170.05 142 ARG C CA 1
ATOM 8315 C C . ARG C 3 142 ? 159.671 187.990 240.028 1.00 170.05 142 ARG C C 1
ATOM 8316 O O . ARG C 3 142 ? 159.557 187.736 241.228 1.00 170.05 142 ARG C O 1
ATOM 8324 N N . SER C 3 143 ? 158.646 187.932 239.179 1.00 167.16 143 SER C N 1
ATOM 8325 C CA . SER C 3 143 ? 157.307 187.555 239.607 1.00 167.16 143 SER C CA 1
ATOM 8326 C C . SER C 3 143 ? 156.647 186.735 238.509 1.00 167.16 143 SER C C 1
ATOM 8327 O O . SER C 3 143 ? 157.040 186.787 237.341 1.00 167.16 143 SER C O 1
ATOM 8330 N N . LEU C 3 144 ? 155.627 185.973 238.900 1.00 166.18 144 LEU C N 1
ATOM 8331 C CA . LEU C 3 144 ? 154.869 185.138 237.979 1.00 166.18 144 LEU C CA 1
ATOM 8332 C C . LEU C 3 144 ? 153.419 185.595 237.976 1.00 166.18 144 LEU C C 1
ATOM 8333 O O . LEU C 3 144 ? 152.723 185.461 238.988 1.00 166.18 144 LEU C O 1
ATOM 8338 N N . LYS C 3 145 ? 152.966 186.130 236.848 1.00 165.16 145 LYS C N 1
ATOM 8339 C CA . LYS C 3 145 ? 151.580 186.555 236.698 1.00 165.16 145 LYS C CA 1
ATOM 8340 C C . LYS C 3 145 ? 150.744 185.367 236.239 1.00 165.16 145 LYS C C 1
ATOM 8341 O O . LYS C 3 145 ? 150.954 184.843 235.141 1.00 165.16 145 LYS C O 1
ATOM 8347 N N . LEU C 3 146 ? 149.800 184.948 237.076 1.00 164.18 146 LEU C N 1
ATOM 8348 C CA . LEU C 3 146 ? 148.960 183.788 236.782 1.00 164.18 146 LEU C CA 1
ATOM 8349 C C . LEU C 3 146 ? 148.014 184.133 235.640 1.00 164.18 146 LEU C C 1
ATOM 8350 O O . LEU C 3 146 ? 147.091 184.934 235.799 1.00 164.18 146 LEU C O 1
ATOM 8355 N N . LEU C 3 147 ? 148.241 183.522 234.475 1.00 163.15 147 LEU C N 1
ATOM 8356 C CA . LEU C 3 147 ? 147.391 183.797 233.322 1.00 163.15 147 LEU C CA 1
ATOM 8357 C C . LEU C 3 147 ? 146.071 183.046 233.425 1.00 163.15 147 LEU C C 1
ATOM 8358 O O . LEU C 3 147 ? 144.994 183.648 233.339 1.00 163.15 147 LEU C O 1
ATOM 8363 N N . LYS C 3 148 ? 146.133 181.732 233.612 1.00 160.88 148 LYS C N 1
ATOM 8364 C CA . LYS C 3 148 ? 144.928 180.911 233.631 1.00 160.88 148 LYS C CA 1
ATOM 8365 C C . LYS C 3 148 ? 145.160 179.738 234.573 1.00 160.88 148 LYS C C 1
ATOM 8366 O O . LYS C 3 148 ? 146.242 179.580 235.141 1.00 160.88 148 LYS C O 1
ATOM 8372 N N . SER C 3 149 ? 144.136 178.901 234.721 1.00 162.01 149 SER C N 1
ATOM 8373 C CA . SER C 3 149 ? 144.234 177.729 235.581 1.00 162.01 149 SER C CA 1
ATOM 8374 C C . SER C 3 149 ? 142.998 176.868 235.387 1.00 162.01 149 SER C C 1
ATOM 8375 O O . SER C 3 149 ? 142.040 177.261 234.716 1.00 162.01 149 SER C O 1
ATOM 8378 N N . HIS C 3 150 ? 143.039 175.684 235.994 1.00 162.50 150 HIS C N 1
ATOM 8379 C CA . HIS C 3 150 ? 141.887 174.793 236.052 1.00 162.50 150 HIS C CA 1
ATOM 8380 C C . HIS C 3 150 ? 142.166 173.709 237.078 1.00 162.50 150 HIS C C 1
ATOM 8381 O O . HIS C 3 150 ? 143.192 173.029 236.996 1.00 162.50 150 HIS C O 1
ATOM 8388 N N . ASN C 3 151 ? 141.254 173.543 238.032 1.00 164.77 151 ASN C N 1
ATOM 8389 C CA . ASN C 3 151 ? 141.430 172.581 239.112 1.00 164.77 151 ASN C CA 1
ATOM 8390 C C . ASN C 3 151 ? 140.780 171.254 238.733 1.00 164.77 151 ASN C C 1
ATOM 8391 O O . ASN C 3 151 ? 139.573 171.197 238.480 1.00 164.77 151 ASN C O 1
ATOM 8396 N N . LEU C 3 152 ? 141.583 170.190 238.701 1.00 165.64 152 LEU C N 1
ATOM 8397 C CA . LEU C 3 152 ? 141.109 168.865 238.329 1.00 165.64 152 LEU C CA 1
ATOM 8398 C C . LEU C 3 152 ? 141.961 167.812 239.022 1.00 165.64 152 LEU C C 1
ATOM 8399 O O . LEU C 3 152 ? 143.166 167.991 239.218 1.00 165.64 152 LEU C O 1
ATOM 8404 N N . ASN C 3 153 ? 141.320 166.705 239.386 1.00 168.59 153 ASN C N 1
ATOM 8405 C CA . ASN C 3 153 ? 142.044 165.574 239.949 1.00 168.59 153 ASN C CA 1
ATOM 8406 C C . ASN C 3 153 ? 142.961 164.968 238.895 1.00 168.59 153 ASN C C 1
ATOM 8407 O O . ASN C 3 153 ? 142.611 164.893 237.715 1.00 168.59 153 ASN C O 1
ATOM 8412 N N . VAL C 3 154 ? 144.145 164.537 239.323 1.00 167.01 154 VAL C N 1
ATOM 8413 C CA . VAL C 3 154 ? 145.187 164.093 238.402 1.00 167.01 154 VAL C CA 1
ATOM 8414 C C . VAL C 3 154 ? 145.935 162.919 239.016 1.00 167.01 154 VAL C C 1
ATOM 8415 O O . VAL C 3 154 ? 146.283 162.947 240.201 1.00 167.01 154 VAL C O 1
ATOM 8419 N N . ASN C 3 155 ? 146.178 161.884 238.212 1.00 160.39 155 ASN C N 1
ATOM 8420 C CA . ASN C 3 155 ? 147.141 160.845 238.553 1.00 160.39 155 ASN C CA 1
ATOM 8421 C C . ASN C 3 155 ? 148.552 161.216 238.121 1.00 160.39 155 ASN C C 1
ATOM 8422 O O . ASN C 3 155 ? 149.488 161.118 238.920 1.00 160.39 155 ASN C O 1
ATOM 8427 N N . TRP C 3 156 ? 148.724 161.651 236.874 1.00 156.19 156 TRP C N 1
ATOM 8428 C CA . TRP C 3 156 ? 150.025 162.090 236.389 1.00 156.19 156 TRP C CA 1
ATOM 8429 C C . TRP C 3 156 ? 149.840 162.867 235.092 1.00 156.19 156 TRP C C 1
ATOM 8430 O O . TRP C 3 156 ? 148.733 162.978 234.558 1.00 156.19 156 TRP C O 1
ATOM 8441 N N . TYR C 3 157 ? 150.955 163.398 234.589 1.00 157.02 157 TYR C N 1
ATOM 8442 C CA . TYR C 3 157 ? 150.960 164.314 233.459 1.00 157.02 157 TYR C CA 1
ATOM 8443 C C . TYR C 3 157 ? 151.955 163.853 232.403 1.00 157.02 157 TYR C C 1
ATOM 8444 O O . TYR C 3 157 ? 152.786 162.976 232.653 1.00 157.02 157 TYR C O 1
ATOM 8453 N N . MET C 3 158 ? 151.861 164.458 231.219 1.00 149.68 158 MET C N 1
ATOM 8454 C CA . MET C 3 158 ? 152.838 164.232 230.159 1.00 149.68 158 MET C CA 1
ATOM 8455 C C . MET C 3 158 ? 152.825 165.397 229.181 1.00 149.68 158 MET C C 1
ATOM 8456 O O . MET C 3 158 ? 151.758 165.906 228.834 1.00 149.68 158 MET C O 1
ATOM 8461 N N . TYR C 3 159 ? 154.008 165.796 228.717 1.00 149.10 159 TYR C N 1
ATOM 8462 C CA . TYR C 3 159 ? 154.180 167.016 227.939 1.00 149.10 159 TYR C CA 1
ATOM 8463 C C . TYR C 3 159 ? 154.875 166.733 226.615 1.00 149.10 159 TYR C C 1
ATOM 8464 O O . TYR C 3 159 ? 155.885 166.025 226.570 1.00 149.10 159 TYR C O 1
ATOM 8473 N N . CYS C 3 160 ? 154.334 167.300 225.543 1.00 141.54 160 CYS C N 1
ATOM 8474 C CA . CYS C 3 160 ? 154.949 167.229 224.218 1.00 141.54 160 CYS C CA 1
ATOM 8475 C C . CYS C 3 160 ? 155.300 168.637 223.764 1.00 141.54 160 CYS C C 1
ATOM 8476 O O . CYS C 3 160 ? 154.390 169.456 223.529 1.00 141.54 160 CYS C O 1
ATOM 8479 N N . PRO C 3 161 ? 156.585 168.971 223.648 1.00 139.18 161 PRO C N 1
ATOM 8480 C CA . PRO C 3 161 ? 156.974 170.347 223.309 1.00 139.18 161 PRO C CA 1
ATOM 8481 C C . PRO C 3 161 ? 156.666 170.761 221.878 1.00 139.18 161 PRO C C 1
ATOM 8482 O O . PRO C 3 161 ? 156.101 171.836 221.653 1.00 139.18 161 PRO C O 1
ATOM 8486 N N . GLU C 3 162 ? 157.032 169.924 220.903 1.00 135.69 162 GLU C N 1
ATOM 8487 C CA . GLU C 3 162 ? 156.929 170.332 219.504 1.00 135.69 162 GLU C CA 1
ATOM 8488 C C . GLU C 3 162 ? 155.478 170.577 219.107 1.00 135.69 162 GLU C C 1
ATOM 8489 O O . GLU C 3 162 ? 155.188 171.450 218.280 1.00 135.69 162 GLU C O 1
ATOM 8495 N N . SER C 3 163 ? 154.552 169.820 219.686 1.00 140.79 163 SER C N 1
ATOM 8496 C CA . SER C 3 163 ? 153.136 170.121 219.540 1.00 140.79 163 SER C CA 1
ATOM 8497 C C . SER C 3 163 ? 152.584 170.904 220.723 1.00 140.79 163 SER C C 1
ATOM 8498 O O . SER C 3 163 ? 151.451 171.391 220.648 1.00 140.79 163 SER C O 1
ATOM 8501 N N . ALA C 3 164 ? 153.362 171.036 221.798 1.00 147.12 164 ALA C N 1
ATOM 8502 C CA . ALA C 3 164 ? 153.034 171.880 222.945 1.00 147.12 164 ALA C CA 1
ATOM 8503 C C . ALA C 3 164 ? 151.676 171.499 223.539 1.00 147.12 164 ALA C C 1
ATOM 8504 O O . ALA C 3 164 ? 150.731 172.286 223.577 1.00 147.12 164 ALA C O 1
ATOM 8506 N N . VAL C 3 165 ? 151.605 170.256 224.008 1.00 149.01 165 VAL C N 1
ATOM 8507 C CA . VAL C 3 165 ? 150.369 169.705 224.548 1.00 149.01 165 VAL C CA 1
ATOM 8508 C C . VAL C 3 165 ? 150.667 169.016 225.870 1.00 149.01 165 VAL C C 1
ATOM 8509 O O . VAL C 3 165 ? 151.648 168.274 225.984 1.00 149.01 165 VAL C O 1
ATOM 8513 N N . ILE C 3 166 ? 149.819 169.261 226.863 1.00 154.76 166 ILE C N 1
ATOM 8514 C CA . ILE C 3 166 ? 149.870 168.571 228.145 1.00 154.76 166 ILE C CA 1
ATOM 8515 C C . ILE C 3 166 ? 148.706 167.596 228.197 1.00 154.76 166 ILE C C 1
ATOM 8516 O O . ILE C 3 166 ? 147.622 167.875 227.674 1.00 154.76 166 ILE C O 1
ATOM 8521 N N . LEU C 3 167 ? 148.937 166.435 228.795 1.00 155.04 167 LEU C N 1
ATOM 8522 C CA . LEU C 3 167 ? 147.917 165.407 228.927 1.00 155.04 167 LEU C CA 1
ATOM 8523 C C . LEU C 3 167 ? 147.906 164.947 230.375 1.00 155.04 167 LEU C C 1
ATOM 8524 O O . LEU C 3 167 ? 148.970 164.720 230.962 1.00 155.04 167 LEU C O 1
ATOM 8529 N N . LEU C 3 168 ? 146.712 164.811 230.949 1.00 161.73 168 LEU C N 1
ATOM 8530 C CA . LEU C 3 168 ? 146.542 164.490 232.358 1.00 161.73 168 LEU C CA 1
ATOM 8531 C C . LEU C 3 168 ? 145.691 163.238 232.506 1.00 161.73 168 LEU C C 1
ATOM 8532 O O . LEU C 3 168 ? 144.618 163.135 231.902 1.00 161.73 168 LEU C O 1
ATOM 8537 N N . SER C 3 169 ? 146.174 162.290 233.304 1.00 163.85 169 SER C N 1
ATOM 8538 C CA . SER C 3 169 ? 145.396 161.115 233.679 1.00 163.85 169 SER C CA 1
ATOM 8539 C C . SER C 3 169 ? 144.651 161.436 234.972 1.00 163.85 169 SER C C 1
ATOM 8540 O O . SER C 3 169 ? 145.275 161.714 236.001 1.00 163.85 169 SER C O 1
ATOM 8543 N N . THR C 3 170 ? 143.320 161.402 234.923 1.00 166.38 170 THR C N 1
ATOM 8544 C CA . THR C 3 170 ? 142.491 161.876 236.027 1.00 166.38 170 THR C CA 1
ATOM 8545 C C . THR C 3 170 ? 141.814 160.760 236.809 1.00 166.38 170 THR C C 1
ATOM 8546 O O . THR C 3 170 ? 141.825 160.781 238.045 1.00 166.38 170 THR C O 1
ATOM 8550 N N . THR C 3 171 ? 141.229 159.779 236.128 1.00 161.88 171 THR C N 1
ATOM 8551 C CA . THR C 3 171 ? 140.449 158.742 236.787 1.00 161.88 171 THR C CA 1
ATOM 8552 C C . THR C 3 171 ? 141.373 157.812 237.577 1.00 161.88 171 THR C C 1
ATOM 8553 O O . THR C 3 171 ? 142.550 157.636 237.250 1.00 161.88 171 THR C O 1
ATOM 8557 N N . VAL C 3 172 ? 140.836 157.230 238.655 1.00 160.38 172 VAL C N 1
ATOM 8558 C CA . VAL C 3 172 ? 141.615 156.311 239.480 1.00 160.38 172 VAL C CA 1
ATOM 8559 C C . VAL C 3 172 ? 142.118 155.137 238.646 1.00 160.38 172 VAL C C 1
ATOM 8560 O O . VAL C 3 172 ? 143.214 154.614 238.876 1.00 160.38 172 VAL C O 1
ATOM 8564 N N . LEU C 3 173 ? 141.329 154.707 237.659 1.00 157.45 173 LEU C N 1
ATOM 8565 C CA . LEU C 3 173 ? 141.781 153.676 236.735 1.00 157.45 173 LEU C CA 1
ATOM 8566 C C . LEU C 3 173 ? 142.723 154.228 235.674 1.00 157.45 173 LEU C C 1
ATOM 8567 O O . LEU C 3 173 ? 143.275 153.450 234.887 1.00 157.45 173 LEU C O 1
ATOM 8572 N N . GLU C 3 174 ? 142.926 155.544 235.650 1.00 159.06 174 GLU C N 1
ATOM 8573 C CA . GLU C 3 174 ? 143.869 156.212 234.757 1.00 159.06 174 GLU C CA 1
ATOM 8574 C C . GLU C 3 174 ? 143.555 155.973 233.283 1.00 159.06 174 GLU C C 1
ATOM 8575 O O . GLU C 3 174 ? 144.435 156.111 232.428 1.00 159.06 174 GLU C O 1
ATOM 8581 N N . ASN C 3 175 ? 142.310 155.624 232.965 1.00 160.04 175 ASN C N 1
ATOM 8582 C CA . ASN C 3 175 ? 141.891 155.394 231.591 1.00 160.04 175 ASN C CA 1
ATOM 8583 C C . ASN C 3 175 ? 141.083 156.550 231.017 1.00 160.04 175 ASN C C 1
ATOM 8584 O O . ASN C 3 175 ? 140.429 156.378 229.983 1.00 160.04 175 ASN C O 1
ATOM 8589 N N . VAL C 3 176 ? 141.109 157.713 231.657 1.00 162.01 176 VAL C N 1
ATOM 8590 C CA . VAL C 3 176 ? 140.460 158.917 231.151 1.00 162.01 176 VAL C CA 1
ATOM 8591 C C . VAL C 3 176 ? 141.539 159.984 231.031 1.00 162.01 176 VAL C C 1
ATOM 8592 O O . VAL C 3 176 ? 142.355 160.160 231.944 1.00 162.01 176 VAL C O 1
ATOM 8596 N N . LEU C 3 177 ? 141.546 160.696 229.909 1.00 161.85 177 LEU C N 1
ATOM 8597 C CA . LEU C 3 177 ? 142.674 161.524 229.508 1.00 161.85 177 LEU C CA 1
ATOM 8598 C C . LEU C 3 177 ? 142.202 162.925 229.147 1.00 161.85 177 LEU C C 1
ATOM 8599 O O . LEU C 3 177 ? 141.496 163.111 228.151 1.00 161.85 177 LEU C O 1
ATOM 8604 N N . GLN C 3 178 ? 142.594 163.905 229.964 1.00 161.69 178 GLN C N 1
ATOM 8605 C CA . GLN C 3 178 ? 142.252 165.297 229.720 1.00 161.69 178 GLN C CA 1
ATOM 8606 C C . GLN C 3 178 ? 143.434 166.002 229.074 1.00 161.69 178 GLN C C 1
ATOM 8607 O O . GLN C 3 178 ? 144.461 166.206 229.742 1.00 161.69 178 GLN C O 1
ATOM 8613 N N . PRO C 3 179 ? 143.369 166.341 227.791 1.00 161.94 179 PRO C N 1
ATOM 8614 C CA . PRO C 3 179 ? 144.443 167.111 227.161 1.00 161.94 179 PRO C CA 1
ATOM 8615 C C . PRO C 3 179 ? 144.166 168.608 227.143 1.00 161.94 179 PRO C C 1
ATOM 8616 O O . PRO C 3 179 ? 143.024 169.066 227.187 1.00 161.94 179 PRO C O 1
ATOM 8620 N N . PHE C 3 180 ? 145.255 169.370 227.070 1.00 161.92 180 PHE C N 1
ATOM 8621 C CA . PHE C 3 180 ? 145.215 170.820 226.972 1.00 161.92 180 PHE C CA 1
ATOM 8622 C C . PHE C 3 180 ? 146.343 171.288 226.065 1.00 161.92 180 PHE C C 1
ATOM 8623 O O . PHE C 3 180 ? 147.482 170.830 226.192 1.00 161.92 180 PHE C O 1
ATOM 8631 N N . HIS C 3 181 ? 146.030 172.199 225.154 1.00 157.42 181 HIS C N 1
ATOM 8632 C CA . HIS C 3 181 ? 147.029 172.747 224.253 1.00 157.42 181 HIS C CA 1
ATOM 8633 C C . HIS C 3 181 ? 147.388 174.166 224.678 1.00 157.42 181 HIS C C 1
ATOM 8634 O O . HIS C 3 181 ? 146.681 174.799 225.465 1.00 157.42 181 HIS C O 1
ATOM 8641 N N . PHE C 3 182 ? 148.507 174.660 224.156 1.00 157.30 182 PHE C N 1
ATOM 8642 C CA . PHE C 3 182 ? 148.943 176.029 224.392 1.00 157.30 182 PHE C CA 1
ATOM 8643 C C . PHE C 3 182 ? 149.488 176.610 223.100 1.00 157.30 182 PHE C C 1
ATOM 8644 O O . PHE C 3 182 ? 150.370 176.015 222.472 1.00 157.30 182 PHE C O 1
ATOM 8652 N N . ARG C 3 183 ? 148.963 177.768 222.706 1.00 153.73 183 ARG C N 1
ATOM 8653 C CA . ARG C 3 183 ? 149.481 178.466 221.531 1.00 153.73 183 ARG C CA 1
ATOM 8654 C C . ARG C 3 183 ? 149.444 179.962 221.794 1.00 153.73 183 ARG C C 1
ATOM 8655 O O . ARG C 3 183 ? 148.447 180.474 222.313 1.00 153.73 183 ARG C O 1
ATOM 8663 N N . ALA C 3 184 ? 150.535 180.650 221.452 1.00 150.34 184 ALA C N 1
ATOM 8664 C CA . ALA C 3 184 ? 150.655 182.098 221.622 1.00 150.34 184 ALA C CA 1
ATOM 8665 C C . ALA C 3 184 ? 150.491 182.497 223.088 1.00 150.34 184 ALA C C 1
ATOM 8666 O O . ALA C 3 184 ? 149.939 183.548 223.417 1.00 150.34 184 ALA C O 1
ATOM 8668 N N . GLY C 3 185 ? 150.988 181.640 223.977 1.00 155.49 185 GLY C N 1
ATOM 8669 C CA . GLY C 3 185 ? 150.825 181.850 225.399 1.00 155.49 185 GLY C CA 1
ATOM 8670 C C . GLY C 3 185 ? 149.413 181.702 225.913 1.00 155.49 185 GLY C C 1
ATOM 8671 O O . GLY C 3 185 ? 149.142 182.097 227.053 1.00 155.49 185 GLY C O 1
ATOM 8672 N N . THR C 3 186 ? 148.502 181.160 225.113 1.00 157.29 186 THR C N 1
ATOM 8673 C CA . THR C 3 186 ? 147.112 180.984 225.499 1.00 157.29 186 THR C CA 1
ATOM 8674 C C . THR C 3 186 ? 146.797 179.505 225.664 1.00 157.29 186 THR C C 1
ATOM 8675 O O . THR C 3 186 ? 147.164 178.683 224.818 1.00 157.29 186 THR C O 1
ATOM 8679 N N . MET C 3 187 ? 146.119 179.176 226.760 1.00 160.41 187 MET C N 1
ATOM 8680 C CA . MET C 3 187 ? 145.693 177.817 227.065 1.00 160.41 187 MET C CA 1
ATOM 8681 C C . MET C 3 187 ? 144.404 177.517 226.309 1.00 160.41 187 MET C C 1
ATOM 8682 O O . MET C 3 187 ? 143.569 178.407 226.124 1.00 160.41 187 MET C O 1
ATOM 8687 N N . SER C 3 188 ? 144.245 176.269 225.875 1.00 161.29 188 SER C N 1
ATOM 8688 C CA . SER C 3 188 ? 143.071 175.839 225.130 1.00 161.29 188 SER C CA 1
ATOM 8689 C C . SER C 3 188 ? 142.686 174.430 225.557 1.00 161.29 188 SER C C 1
ATOM 8690 O O . SER C 3 188 ? 143.557 173.584 225.786 1.00 161.29 188 SER C O 1
ATOM 8693 N N . LYS C 3 189 ? 141.382 174.184 225.652 1.00 160.86 189 LYS C N 1
ATOM 8694 C CA . LYS C 3 189 ? 140.871 172.895 226.094 1.00 160.86 189 LYS C CA 1
ATOM 8695 C C . LYS C 3 189 ? 140.856 171.902 224.940 1.00 160.86 189 LYS C C 1
ATOM 8696 O O . LYS C 3 189 ? 140.419 172.228 223.831 1.00 160.86 189 LYS C O 1
ATOM 8702 N N . LEU C 3 190 ? 141.330 170.690 225.203 1.00 159.68 190 LEU C N 1
ATOM 8703 C CA . LEU C 3 190 ? 141.213 169.609 224.241 1.00 159.68 190 LEU C CA 1
ATOM 8704 C C . LEU C 3 190 ? 140.276 168.527 224.767 1.00 159.68 190 LEU C C 1
ATOM 8705 O O . LEU C 3 190 ? 140.286 168.215 225.962 1.00 159.68 190 LEU C O 1
ATOM 8710 N N . PRO C 3 191 ? 139.454 167.951 223.889 1.00 161.23 191 PRO C N 1
ATOM 8711 C CA . PRO C 3 191 ? 138.400 167.039 224.349 1.00 161.23 191 PRO C CA 1
ATOM 8712 C C . PRO C 3 191 ? 138.964 165.801 225.028 1.00 161.23 191 PRO C C 1
ATOM 8713 O O . PRO C 3 191 ? 140.060 165.336 224.711 1.00 161.23 191 PRO C O 1
ATOM 8717 N N . LYS C 3 192 ? 138.193 165.271 225.972 1.00 161.77 192 LYS C N 1
ATOM 8718 C CA . LYS C 3 192 ? 138.573 164.085 226.719 1.00 161.77 192 LYS C CA 1
ATOM 8719 C C . LYS C 3 192 ? 138.305 162.828 225.892 1.00 161.77 192 LYS C C 1
ATOM 8720 O O . LYS C 3 192 ? 137.462 162.810 224.991 1.00 161.77 192 LYS C O 1
ATOM 8726 N N . PHE C 3 193 ? 139.038 161.765 226.205 1.00 160.30 193 PHE C N 1
ATOM 8727 C CA . PHE C 3 193 ? 138.858 160.484 225.530 1.00 160.30 193 PHE C CA 1
ATOM 8728 C C . PHE C 3 193 ? 139.174 159.374 226.525 1.00 160.30 193 PHE C C 1
ATOM 8729 O O . PHE C 3 193 ? 139.591 159.634 227.659 1.00 160.30 193 PHE C O 1
ATOM 8737 N N . GLU C 3 194 ? 138.981 158.128 226.099 1.00 159.55 194 GLU C N 1
ATOM 8738 C CA . GLU C 3 194 ? 139.053 156.983 226.989 1.00 159.55 194 GLU C CA 1
ATOM 8739 C C . GLU C 3 194 ? 139.829 155.853 226.329 1.00 159.55 194 GLU C C 1
ATOM 8740 O O . GLU C 3 194 ? 139.822 155.705 225.104 1.00 159.55 194 GLU C O 1
ATOM 8746 N N . ILE C 3 195 ? 140.494 155.052 227.157 1.00 157.82 195 ILE C N 1
ATOM 8747 C CA . ILE C 3 195 ? 141.307 153.930 226.706 1.00 157.82 195 ILE C CA 1
ATOM 8748 C C . ILE C 3 195 ? 140.602 152.636 227.082 1.00 157.82 195 ILE C C 1
ATOM 8749 O O . ILE C 3 195 ? 140.352 152.379 228.265 1.00 157.82 195 ILE C O 1
ATOM 8754 N N . GLU C 3 196 ? 140.279 151.827 226.079 1.00 156.35 196 GLU C N 1
ATOM 8755 C CA . GLU C 3 196 ? 139.771 150.487 226.325 1.00 156.35 196 GLU C CA 1
ATOM 8756 C C . GLU C 3 196 ? 140.832 149.656 227.033 1.00 156.35 196 GLU C C 1
ATOM 8757 O O . GLU C 3 196 ? 142.019 149.728 226.704 1.00 156.35 196 GLU C O 1
ATOM 8763 N N . LEU C 3 197 ? 140.399 148.863 228.012 1.00 154.26 197 LEU C N 1
ATOM 8764 C CA . LEU C 3 197 ? 141.347 148.061 228.767 1.00 154.26 197 LEU C CA 1
ATOM 8765 C C . LEU C 3 197 ? 141.335 146.615 228.293 1.00 154.26 197 LEU C C 1
ATOM 8766 O O . LEU C 3 197 ? 140.277 146.089 227.930 1.00 154.26 197 LEU C O 1
ATOM 8771 N N . PRO C 3 198 ? 142.488 145.954 228.282 1.00 153.13 198 PRO C N 1
ATOM 8772 C CA . PRO C 3 198 ? 142.524 144.522 227.976 1.00 153.13 198 PRO C CA 1
ATOM 8773 C C . PRO C 3 198 ? 142.052 143.691 229.161 1.00 153.13 198 PRO C C 1
ATOM 8774 O O . PRO C 3 198 ? 141.832 144.192 230.266 1.00 153.13 198 PRO C O 1
ATOM 8778 N N . ALA C 3 199 ? 141.891 142.393 228.903 1.00 157.24 199 ALA C N 1
ATOM 8779 C CA . ALA C 3 199 ? 141.382 141.458 229.902 1.00 157.24 199 ALA C CA 1
ATOM 8780 C C . ALA C 3 199 ? 142.344 141.406 231.083 1.00 157.24 199 ALA C C 1
ATOM 8781 O O . ALA C 3 199 ? 143.557 141.256 230.902 1.00 157.24 199 ALA C O 1
ATOM 8783 N N . ALA C 3 200 ? 141.796 141.540 232.311 1.00 166.46 200 ALA C N 1
ATOM 8784 C CA . ALA C 3 200 ? 142.556 141.560 233.550 1.00 166.46 200 ALA C CA 1
ATOM 8785 C C . ALA C 3 200 ? 142.251 140.331 234.401 1.00 166.46 200 ALA C C 1
ATOM 8786 O O . ALA C 3 200 ? 141.116 139.842 234.415 1.00 166.46 200 ALA C O 1
ATOM 8788 N N . PRO C 3 201 ? 143.246 139.818 235.120 1.00 173.28 201 PRO C N 1
ATOM 8789 C CA . PRO C 3 201 ? 142.990 138.714 236.049 1.00 173.28 201 PRO C CA 1
ATOM 8790 C C . PRO C 3 201 ? 142.330 139.215 237.325 1.00 173.28 201 PRO C C 1
ATOM 8791 O O . PRO C 3 201 ? 142.279 140.414 237.604 1.00 173.28 201 PRO C O 1
ATOM 8795 N N . LYS C 3 202 ? 141.822 138.267 238.111 1.00 178.22 202 LYS C N 1
ATOM 8796 C CA . LYS C 3 202 ? 141.134 138.582 239.356 1.00 178.22 202 LYS C CA 1
ATOM 8797 C C . LYS C 3 202 ? 142.080 138.647 240.554 1.00 178.22 202 LYS C C 1
ATOM 8798 O O . LYS C 3 202 ? 141.645 138.448 241.695 1.00 178.22 202 LYS C O 1
ATOM 8804 N N . SER C 3 203 ? 143.363 138.922 240.320 1.00 177.99 203 SER C N 1
ATOM 8805 C CA . SER C 3 203 ? 144.321 139.088 241.403 1.00 177.99 203 SER C CA 1
ATOM 8806 C C . SER C 3 203 ? 144.562 140.545 241.772 1.00 177.99 203 SER C C 1
ATOM 8807 O O . SER C 3 203 ? 145.023 140.814 242.886 1.00 177.99 203 SER C O 1
ATOM 8810 N N . THR C 3 204 ? 144.260 141.483 240.875 1.00 173.27 204 THR C N 1
ATOM 8811 C CA . THR C 3 204 ? 144.461 142.900 241.141 1.00 173.27 204 THR C CA 1
ATOM 8812 C C . THR C 3 204 ? 143.674 143.721 240.132 1.00 173.27 204 THR C C 1
ATOM 8813 O O . THR C 3 204 ? 143.094 143.174 239.190 1.00 173.27 204 THR C O 1
ATOM 8817 N N . LYS C 3 205 ? 143.655 145.033 240.344 1.00 163.18 205 LYS C N 1
ATOM 8818 C CA . LYS C 3 205 ? 143.089 145.956 239.369 1.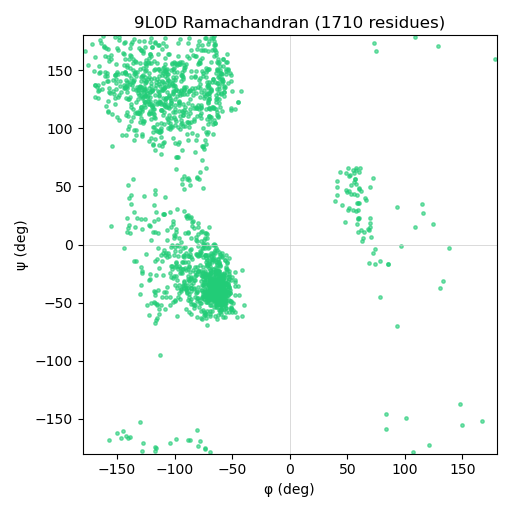00 163.18 205 LYS C CA 1
ATOM 8819 C C . LYS C 3 205 ? 144.214 146.581 238.549 1.00 163.18 205 LYS C C 1
ATOM 8820 O O . LYS C 3 205 ? 145.095 147.234 239.117 1.00 163.18 205 LYS C O 1
ATOM 8826 N N . PRO C 3 206 ? 144.221 146.406 237.225 1.00 156.49 206 PRO C N 1
ATOM 8827 C CA . PRO C 3 206 ? 145.336 146.925 236.421 1.00 156.49 206 PRO C CA 1
ATOM 8828 C C . PRO C 3 206 ? 145.396 148.444 236.403 1.00 156.49 206 PRO C C 1
ATOM 8829 O O . PRO C 3 206 ? 144.473 149.105 235.919 1.00 156.49 206 PRO C O 1
ATOM 8833 N N . SER C 3 207 ? 146.484 149.004 236.926 1.00 154.91 207 SER C N 1
ATOM 8834 C CA . SER C 3 207 ? 146.705 150.444 236.943 1.00 154.91 207 SER C CA 1
ATOM 8835 C C . SER C 3 207 ? 147.552 150.819 235.736 1.00 154.91 207 SER C C 1
ATOM 8836 O O . SER C 3 207 ? 148.592 150.198 235.487 1.00 154.91 207 SER C O 1
ATOM 8839 N N . LEU C 3 208 ? 147.108 151.828 234.991 1.00 152.80 208 LEU C N 1
ATOM 8840 C CA . LEU C 3 208 ? 147.822 152.283 233.800 1.00 152.80 208 LEU C CA 1
ATOM 8841 C C . LEU C 3 208 ? 148.901 153.267 234.230 1.00 152.80 208 LEU C C 1
ATOM 8842 O O . LEU C 3 208 ? 148.641 154.459 234.404 1.00 152.80 208 LEU C O 1
ATOM 8847 N N . SER C 3 209 ? 150.121 152.763 234.396 1.00 147.84 209 SER C N 1
ATOM 8848 C CA . SER C 3 209 ? 151.226 153.578 234.875 1.00 147.84 209 SER C CA 1
ATOM 8849 C C . SER C 3 209 ? 151.581 154.674 233.876 1.00 147.84 209 SER C C 1
ATOM 8850 O O . SER C 3 209 ? 151.075 154.726 232.753 1.00 147.84 209 SER C O 1
ATOM 8853 N N . GLU C 3 210 ? 152.476 155.562 234.313 1.00 153.20 210 GLU C N 1
ATOM 8854 C CA . GLU C 3 210 ? 153.020 156.581 233.426 1.00 153.20 210 GLU C CA 1
ATOM 8855 C C . GLU C 3 210 ? 153.744 155.972 232.238 1.00 153.20 210 GLU C C 1
ATOM 8856 O O . GLU C 3 210 ? 153.790 156.590 231.169 1.00 153.20 210 GLU C O 1
ATOM 8862 N N . ARG C 3 211 ? 154.307 154.775 232.398 1.00 148.37 211 ARG C N 1
ATOM 8863 C CA . ARG C 3 211 ? 155.130 154.152 231.370 1.00 148.37 211 ARG C CA 1
ATOM 8864 C C . ARG C 3 211 ? 154.318 153.464 230.281 1.00 148.37 211 ARG C C 1
ATOM 8865 O O . ARG C 3 211 ? 154.915 152.834 229.400 1.00 148.37 211 ARG C O 1
ATOM 8873 N N . ASP C 3 212 ? 152.990 153.561 230.311 1.00 147.48 212 ASP C N 1
ATOM 8874 C CA . ASP C 3 212 ? 152.157 152.904 229.314 1.00 147.48 212 ASP C CA 1
ATOM 8875 C C . ASP C 3 212 ? 151.629 153.850 228.247 1.00 147.48 212 ASP C C 1
ATOM 8876 O O . ASP C 3 212 ? 150.926 153.400 227.338 1.00 147.48 212 ASP C O 1
ATOM 8881 N N . ILE C 3 213 ? 151.963 155.134 228.324 1.00 142.74 213 ILE C N 1
ATOM 8882 C CA . ILE C 3 213 ? 151.475 156.144 227.393 1.00 142.74 213 ILE C CA 1
ATOM 8883 C C . ILE C 3 213 ? 152.683 156.885 226.838 1.00 142.74 213 ILE C C 1
ATOM 8884 O O . ILE C 3 213 ? 153.722 156.977 227.504 1.00 142.74 213 ILE C O 1
ATOM 8889 N N . ALA C 3 214 ? 152.556 157.398 225.617 1.00 133.03 214 ALA C N 1
ATOM 8890 C CA . ALA C 3 214 ? 153.588 158.232 225.022 1.00 133.03 214 ALA C CA 1
ATOM 8891 C C . ALA C 3 214 ? 152.948 159.136 223.980 1.00 133.03 214 ALA C C 1
ATOM 8892 O O . ALA C 3 214 ? 151.850 158.864 223.496 1.00 133.03 214 ALA C O 1
ATOM 8894 N N . MET C 3 215 ? 153.633 160.224 223.652 1.00 125.71 215 MET C N 1
ATOM 8895 C CA . MET C 3 215 ? 153.147 161.185 222.674 1.00 125.71 215 MET C CA 1
ATOM 8896 C C . MET C 3 215 ? 154.195 161.378 221.590 1.00 125.71 215 MET C C 1
ATOM 8897 O O . MET C 3 215 ? 155.394 161.426 221.880 1.00 125.71 215 MET C O 1
ATOM 8902 N N . ALA C 3 216 ? 153.748 161.486 220.339 1.00 113.17 216 ALA C N 1
ATOM 8903 C CA . ALA C 3 216 ? 154.680 161.495 219.220 1.00 113.17 216 ALA C CA 1
ATOM 8904 C C . ALA C 3 216 ? 154.206 162.429 218.119 1.00 113.17 216 ALA C C 1
ATOM 8905 O O . ALA C 3 216 ? 153.010 162.693 217.969 1.00 113.17 216 ALA C O 1
ATOM 8907 N N . THR C 3 217 ? 155.171 162.913 217.340 1.00 105.62 217 THR C N 1
ATOM 8908 C CA . THR C 3 217 ? 154.931 163.772 216.188 1.00 105.62 217 THR C CA 1
ATOM 8909 C C . THR C 3 217 ? 155.290 163.003 214.925 1.00 105.62 217 THR C C 1
ATOM 8910 O O . THR C 3 217 ? 156.446 163.013 214.490 1.00 105.62 217 THR C O 1
ATOM 8914 N N . ILE C 3 218 ? 154.299 162.348 214.335 1.00 98.70 218 ILE C N 1
ATOM 8915 C CA . ILE C 3 218 ? 154.501 161.463 213.196 1.00 98.70 218 ILE C CA 1
ATOM 8916 C C . ILE C 3 218 ? 153.844 162.092 211.981 1.00 98.70 218 ILE C C 1
ATOM 8917 O O . ILE C 3 218 ? 152.636 162.362 211.992 1.00 98.70 218 ILE C O 1
ATOM 8922 N N . TYR C 3 219 ? 154.634 162.310 210.931 1.00 85.85 219 TYR C N 1
ATOM 8923 C CA . TYR C 3 219 ? 154.182 163.021 209.736 1.00 85.85 219 TYR C CA 1
ATOM 8924 C C . TYR C 3 219 ? 153.477 164.320 210.112 1.00 85.85 219 TYR C C 1
ATOM 8925 O O . TYR C 3 219 ? 152.394 164.635 209.615 1.00 85.85 219 TYR C O 1
ATOM 8934 N N . GLY C 3 220 ? 154.100 165.078 211.008 1.00 99.94 220 GLY C N 1
ATOM 8935 C CA . GLY C 3 220 ? 153.557 166.351 211.429 1.00 99.94 220 GLY C CA 1
ATOM 8936 C C . GLY C 3 220 ? 152.342 166.278 212.322 1.00 99.94 220 GLY C C 1
ATOM 8937 O O . GLY C 3 220 ? 151.909 167.308 212.840 1.00 99.94 220 GLY C O 1
ATOM 8938 N N . GLN C 3 221 ? 151.780 165.092 212.535 1.00 112.57 221 GLN C N 1
ATOM 8939 C CA . GLN C 3 221 ? 150.545 164.945 213.293 1.00 112.57 221 GLN C CA 1
ATOM 8940 C C . GLN C 3 221 ? 150.854 164.443 214.694 1.00 112.57 221 GLN C C 1
ATOM 8941 O O . GLN C 3 221 ? 151.895 163.822 214.922 1.00 112.57 221 GLN C O 1
ATOM 8947 N N . LEU C 3 222 ? 149.948 164.721 215.626 1.00 123.87 222 LEU C N 1
ATOM 8948 C CA . LEU C 3 222 ? 150.137 164.345 217.020 1.00 123.87 222 LEU C CA 1
ATOM 8949 C C . LEU C 3 222 ? 149.428 163.025 217.286 1.00 123.87 222 LEU C C 1
ATOM 8950 O O . LEU C 3 222 ? 148.217 162.911 217.075 1.00 123.87 222 LEU C O 1
ATOM 8955 N N . TYR C 3 223 ? 150.177 162.030 217.745 1.00 120.88 223 TYR C N 1
ATOM 8956 C CA . TYR C 3 223 ? 149.611 160.731 218.062 1.00 120.88 223 TYR C CA 1
ATOM 8957 C C . TYR C 3 223 ? 149.891 160.365 219.512 1.00 120.88 223 TYR C C 1
ATOM 8958 O O . TYR C 3 223 ? 150.926 160.724 220.085 1.00 120.88 223 TYR C O 1
ATOM 8967 N N . VAL C 3 224 ? 148.948 159.633 220.098 1.00 128.50 224 VAL C N 1
ATOM 8968 C CA . VAL C 3 224 ? 149.067 159.109 221.450 1.00 128.50 224 VAL C CA 1
ATOM 8969 C C . VAL C 3 224 ? 149.251 157.604 221.349 1.00 128.50 224 VAL C C 1
ATOM 8970 O O . VAL C 3 224 ? 148.350 156.892 220.892 1.00 128.50 224 VAL C O 1
ATOM 8974 N N . LEU C 3 225 ? 150.423 157.130 221.754 1.00 130.97 225 LEU C N 1
ATOM 8975 C CA . LEU C 3 225 ? 150.754 155.715 221.743 1.00 130.97 225 LEU C CA 1
ATOM 8976 C C . LEU C 3 225 ? 150.388 155.112 223.089 1.00 130.97 225 LEU C C 1
ATOM 8977 O O . LEU C 3 225 ? 150.713 155.682 224.136 1.00 130.97 225 LEU C O 1
ATOM 8982 N N . PHE C 3 226 ? 149.717 153.965 223.057 1.00 140.49 226 PHE C N 1
ATOM 8983 C CA . PHE C 3 226 ? 149.435 153.189 224.259 1.00 140.49 226 PHE C CA 1
ATOM 8984 C C . PHE C 3 226 ? 149.940 151.773 224.038 1.00 140.49 226 PHE C C 1
ATOM 8985 O O . PHE C 3 226 ? 149.612 151.145 223.026 1.00 140.49 226 PHE C O 1
ATOM 8993 N N . LEU C 3 227 ? 150.741 151.283 224.980 1.00 141.32 227 LEU C N 1
ATOM 8994 C CA . LEU C 3 227 ? 151.356 149.961 224.882 1.00 141.32 227 LEU C CA 1
ATOM 8995 C C . LEU C 3 227 ? 150.446 148.979 225.605 1.00 141.32 227 LEU C C 1
ATOM 8996 O O . LEU C 3 227 ? 150.401 148.925 226.835 1.00 141.32 227 LEU C O 1
ATOM 9001 N N . ARG C 3 228 ? 149.711 148.190 224.828 1.00 143.82 228 ARG C N 1
ATOM 9002 C CA . ARG C 3 228 ? 148.716 147.266 225.360 1.00 143.82 228 ARG C CA 1
ATOM 9003 C C . ARG C 3 228 ? 149.285 145.852 225.291 1.00 143.82 228 ARG C C 1
ATOM 9004 O O . ARG C 3 228 ? 149.486 145.305 224.201 1.00 143.82 228 ARG C O 1
ATOM 9012 N N . HIS C 3 229 ? 149.574 145.274 226.453 1.00 147.90 229 HIS C N 1
ATOM 9013 C CA . HIS C 3 229 ? 150.098 143.918 226.519 1.00 147.90 229 HIS C CA 1
ATOM 9014 C C . HIS C 3 229 ? 148.949 142.921 226.546 1.00 147.90 229 HIS C C 1
ATOM 9015 O O . HIS C 3 229 ? 148.066 143.002 227.407 1.00 147.90 229 HIS C O 1
ATOM 9022 N N . HIS C 3 230 ? 148.961 141.979 225.609 1.00 154.56 230 HIS C N 1
ATOM 9023 C CA . HIS C 3 230 ? 147.970 140.914 225.588 1.00 154.56 230 HIS C CA 1
ATOM 9024 C C . HIS C 3 230 ? 148.329 139.884 226.650 1.00 154.56 230 HIS C C 1
ATOM 9025 O O . HIS C 3 230 ? 149.355 139.205 226.542 1.00 154.56 230 HIS C O 1
ATOM 9032 N N . SER C 3 231 ? 147.487 139.780 227.678 1.00 157.14 231 SER C N 1
ATOM 9033 C CA . SER C 3 231 ? 147.733 138.833 228.756 1.00 157.14 231 SER C CA 1
ATOM 9034 C C . SER C 3 231 ? 147.755 137.408 228.217 1.00 157.14 231 SER C C 1
ATOM 9035 O O . SER C 3 231 ? 147.018 137.058 227.290 1.00 157.14 231 SER C O 1
ATOM 9038 N N . ARG C 3 232 ? 148.608 136.579 228.817 1.00 157.79 232 ARG C N 1
ATOM 9039 C CA . ARG C 3 232 ? 148.929 135.269 228.262 1.00 157.79 232 ARG C CA 1
ATOM 9040 C C . ARG C 3 232 ? 147.719 134.344 228.254 1.00 157.79 232 ARG C C 1
ATOM 9041 O O . ARG C 3 232 ? 147.316 133.818 229.297 1.00 157.79 232 ARG C O 1
ATOM 9049 N N . THR C 3 233 ? 147.137 134.146 227.073 1.00 160.72 233 THR C N 1
ATOM 9050 C CA . THR C 3 233 ? 146.066 133.179 226.880 1.00 160.72 233 THR C CA 1
ATOM 9051 C C . THR C 3 233 ? 146.385 132.307 225.672 1.00 160.72 233 THR C C 1
ATOM 9052 O O . THR C 3 233 ? 147.384 132.539 224.983 1.00 160.72 233 THR C O 1
ATOM 9056 N N . SER C 3 234 ? 145.551 131.300 225.408 1.00 159.81 234 SER C N 1
ATOM 9057 C CA . SER C 3 234 ? 145.743 130.480 224.218 1.00 159.81 234 SER C CA 1
ATOM 9058 C C . SER C 3 234 ? 145.563 131.278 222.934 1.00 159.81 234 SER C C 1
ATOM 9059 O O . SER C 3 234 ? 146.087 130.874 221.889 1.00 159.81 234 SER C O 1
ATOM 9062 N N . ASN C 3 235 ? 144.842 132.398 222.990 1.00 156.93 235 ASN C N 1
ATOM 9063 C CA . ASN C 3 235 ? 144.609 133.258 221.836 1.00 156.93 235 ASN C CA 1
ATOM 9064 C C . ASN C 3 235 ? 145.479 134.510 221.893 1.00 156.93 235 ASN C C 1
ATOM 9065 O O . ASN C 3 235 ? 145.113 135.554 221.352 1.00 156.93 235 ASN C O 1
ATOM 9070 N N . SER C 3 236 ? 146.635 134.416 222.548 1.00 156.48 236 SER C N 1
ATOM 9071 C CA . SER C 3 236 ? 147.509 135.568 222.729 1.00 156.48 236 SER C CA 1
ATOM 9072 C C . SER C 3 236 ? 148.108 135.978 221.389 1.00 156.48 236 SER C C 1
ATOM 9073 O O . SER C 3 236 ? 148.998 135.300 220.864 1.00 156.48 236 SER C O 1
ATOM 9076 N N . THR C 3 237 ? 147.616 137.089 220.838 1.00 153.29 237 THR C N 1
ATOM 9077 C CA . THR C 3 237 ? 148.124 137.640 219.588 1.00 153.29 237 THR C CA 1
ATOM 9078 C C . THR C 3 237 ? 149.334 138.541 219.800 1.00 153.29 237 THR C C 1
ATOM 9079 O O . THR C 3 237 ? 149.660 139.358 218.928 1.00 153.29 237 THR C O 1
ATOM 9083 N N . GLY C 3 238 ? 150.006 138.413 220.939 1.00 148.35 238 GLY C N 1
ATOM 9084 C CA . GLY C 3 238 ? 151.134 139.263 221.253 1.00 148.35 238 GLY C CA 1
ATOM 9085 C C . GLY C 3 238 ? 150.693 140.658 221.658 1.00 148.35 238 GLY C C 1
ATOM 9086 O O . GLY C 3 238 ? 149.549 141.071 221.476 1.00 148.35 238 GLY C O 1
ATOM 9087 N N . ALA C 3 239 ? 151.640 141.396 222.226 1.00 142.22 239 ALA C N 1
ATOM 9088 C CA . ALA C 3 239 ? 151.381 142.769 222.621 1.00 142.22 239 ALA C CA 1
ATOM 9089 C C . ALA C 3 239 ? 151.249 143.658 221.390 1.00 142.22 239 ALA C C 1
ATOM 9090 O O . ALA C 3 239 ? 151.593 143.272 220.269 1.00 142.22 239 ALA C O 1
ATOM 9092 N N . GLU C 3 240 ? 150.744 144.866 221.608 1.00 137.41 240 GLU C N 1
ATOM 9093 C CA . GLU C 3 240 ? 150.520 145.802 220.521 1.00 137.41 240 GLU C CA 1
ATOM 9094 C C . GLU C 3 240 ? 150.684 147.230 221.020 1.00 137.41 240 GLU C C 1
ATOM 9095 O O . GLU C 3 240 ? 150.756 147.495 222.223 1.00 137.41 240 GLU C O 1
ATOM 9101 N N . VAL C 3 241 ? 150.764 148.152 220.066 1.00 128.30 241 VAL C N 1
ATOM 9102 C CA . VAL C 3 241 ? 150.886 149.582 220.334 1.00 128.30 241 VAL C CA 1
ATOM 9103 C C . VAL C 3 241 ? 149.804 150.282 219.529 1.00 128.30 241 VAL C C 1
ATOM 9104 O O . VAL C 3 241 ? 149.813 150.225 218.295 1.00 128.30 241 VAL C O 1
ATOM 9108 N N . VAL C 3 242 ? 148.877 150.936 220.209 1.00 132.70 242 VAL C N 1
ATOM 9109 C CA . VAL C 3 242 ? 147.774 151.601 219.529 1.00 132.70 242 VAL C CA 1
ATOM 9110 C C . VAL C 3 242 ? 148.066 153.091 219.432 1.00 132.70 242 VAL C C 1
ATOM 9111 O O . VAL C 3 242 ? 148.463 153.727 220.419 1.00 132.70 242 VAL C O 1
ATOM 9115 N N . LEU C 3 243 ? 147.881 153.641 218.232 1.00 128.75 243 LEU C N 1
ATOM 9116 C CA . LEU C 3 243 ? 148.062 155.053 217.923 1.00 128.75 243 LEU C CA 1
ATOM 9117 C C . LEU C 3 243 ? 146.681 155.686 217.838 1.00 128.75 243 LEU C C 1
ATOM 9118 O O . LEU C 3 243 ? 145.974 155.511 216.835 1.00 128.75 243 LEU C O 1
ATOM 9123 N N . TYR C 3 244 ? 146.294 156.388 218.902 1.00 135.70 244 TYR C N 1
ATOM 9124 C CA . TYR C 3 244 ? 145.117 157.248 218.894 1.00 135.70 244 TYR C CA 1
ATOM 9125 C C . TYR C 3 244 ? 145.519 158.566 218.246 1.00 135.70 244 TYR C C 1
ATOM 9126 O O . TYR C 3 244 ? 146.411 159.261 218.744 1.00 135.70 244 TYR C O 1
ATOM 9135 N N . HIS C 3 245 ? 144.883 158.907 217.133 1.00 134.08 245 HIS C N 1
ATOM 9136 C CA . HIS C 3 245 ? 145.120 160.207 216.522 1.00 134.08 245 HIS C CA 1
ATOM 9137 C C . HIS C 3 245 ? 144.520 161.274 217.424 1.00 134.08 245 HIS C C 1
ATOM 9138 O O . HIS C 3 245 ? 143.305 161.296 217.645 1.00 134.08 245 HIS C O 1
ATOM 9145 N N . LEU C 3 246 ? 145.369 162.145 217.959 1.00 137.18 246 LEU C N 1
ATOM 9146 C CA . LEU C 3 246 ? 144.890 163.280 218.729 1.00 137.18 246 LEU C CA 1
ATOM 9147 C C . LEU C 3 246 ? 144.977 164.510 217.842 1.00 137.18 246 LEU C C 1
ATOM 9148 O O . LEU C 3 246 ? 146.075 165.056 217.653 1.00 137.18 246 LEU C O 1
ATOM 9153 N N . PRO C 3 247 ? 143.880 164.968 217.253 1.00 144.28 247 PRO C N 1
ATOM 9154 C CA . PRO C 3 247 ? 143.941 166.178 216.435 1.00 144.28 247 PRO C CA 1
ATOM 9155 C C . PRO C 3 247 ? 143.957 167.422 217.302 1.00 144.28 247 PRO C C 1
ATOM 9156 O O . PRO C 3 247 ? 143.514 167.418 218.453 1.00 144.28 247 PRO C O 1
ATOM 9160 N N . ARG C 3 248 ? 144.486 168.504 216.730 1.00 146.29 248 ARG C N 1
ATOM 9161 C CA . ARG C 3 248 ? 144.421 169.784 217.420 1.00 146.29 248 ARG C CA 1
ATOM 9162 C C . ARG C 3 248 ? 142.985 170.279 217.506 1.00 146.29 248 ARG C C 1
ATOM 9163 O O . ARG C 3 248 ? 142.626 170.990 218.452 1.00 146.29 248 ARG C O 1
ATOM 9171 N N . GLU C 3 249 ? 142.156 169.909 216.534 1.00 143.67 249 GLU C N 1
ATOM 9172 C CA . GLU C 3 249 ? 140.733 170.207 216.535 1.00 143.67 249 GLU C CA 1
ATOM 9173 C C . GLU C 3 249 ? 139.969 168.912 216.303 1.00 143.67 249 GLU C C 1
ATOM 9174 O O . GLU C 3 249 ? 140.230 168.200 215.328 1.00 143.67 249 GLU C O 1
ATOM 9180 N N . GLY C 3 250 ? 139.031 168.611 217.195 1.00 148.07 250 GLY C N 1
ATOM 9181 C CA . GLY C 3 250 ? 138.211 167.421 217.077 1.00 148.07 250 GLY C CA 1
ATOM 9182 C C . GLY C 3 250 ? 138.556 166.374 218.118 1.00 148.07 250 GLY C C 1
ATOM 9183 O O . GLY C 3 250 ? 139.463 166.529 218.942 1.00 148.07 250 GLY C O 1
ATOM 9184 N N . ALA C 3 251 ? 137.805 165.278 218.064 1.00 147.04 251 ALA C N 1
ATOM 9185 C CA . ALA C 3 251 ? 137.932 164.211 219.045 1.00 147.04 251 ALA C CA 1
ATOM 9186 C C . ALA C 3 251 ? 139.138 163.328 218.747 1.00 147.04 251 ALA C C 1
ATOM 9187 O O . ALA C 3 251 ? 139.453 163.032 217.591 1.00 147.04 251 ALA C O 1
ATOM 9189 N N . CYS C 3 252 ? 139.816 162.910 219.814 1.00 146.55 252 CYS C N 1
ATOM 9190 C CA . CYS C 3 252 ? 140.931 161.980 219.687 1.00 146.55 252 CYS C CA 1
ATOM 9191 C C . CYS C 3 252 ? 140.410 160.621 219.239 1.00 146.55 252 CYS C C 1
ATOM 9192 O O . CYS C 3 252 ? 139.618 159.986 219.943 1.00 146.55 252 CYS C O 1
ATOM 9195 N N . LYS C 3 253 ? 140.853 160.177 218.068 1.00 135.87 253 LYS C N 1
ATOM 9196 C CA . LYS C 3 253 ? 140.320 158.987 217.420 1.00 135.87 253 LYS C CA 1
ATOM 9197 C C . LYS C 3 253 ? 141.388 157.905 217.363 1.00 135.87 253 LYS C C 1
ATOM 9198 O O . LYS C 3 253 ? 142.526 158.171 216.961 1.00 135.87 253 LYS C O 1
ATOM 9204 N N . LYS C 3 254 ? 141.026 156.693 217.776 1.00 133.92 254 LYS C N 1
ATOM 9205 C CA . LYS C 3 254 ? 141.909 155.556 217.561 1.00 133.92 254 LYS C CA 1
ATOM 9206 C C . LYS C 3 254 ? 142.010 155.276 216.069 1.00 133.92 254 LYS C C 1
ATOM 9207 O O . LYS C 3 254 ? 141.007 154.989 215.409 1.00 133.92 254 LYS C O 1
ATOM 9213 N N . MET C 3 255 ? 143.221 155.386 215.526 1.00 133.06 255 MET C N 1
ATOM 9214 C CA . MET C 3 255 ? 143.375 155.221 214.088 1.00 133.06 255 MET C CA 1
ATOM 9215 C C . MET C 3 255 ? 144.265 154.043 213.723 1.00 133.06 255 MET C C 1
ATOM 9216 O O . MET C 3 255 ? 143.886 153.224 212.882 1.00 133.06 255 MET C O 1
ATOM 9221 N N . HIS C 3 256 ? 145.441 153.932 214.332 1.00 121.39 256 HIS C N 1
ATOM 9222 C CA . HIS C 3 256 ? 146.396 152.940 213.866 1.00 121.39 256 HIS C CA 1
ATOM 9223 C C . HIS C 3 256 ? 146.684 151.929 214.964 1.00 121.39 256 HIS C C 1
ATOM 9224 O O . HIS C 3 256 ? 146.597 152.230 216.153 1.00 121.39 256 HIS C O 1
ATOM 9231 N N . ILE C 3 257 ? 147.004 150.708 214.551 1.00 121.41 257 ILE C N 1
ATOM 9232 C CA . ILE C 3 257 ? 147.397 149.650 215.473 1.00 121.41 257 ILE C CA 1
ATOM 9233 C C . ILE C 3 257 ? 148.700 149.048 214.971 1.00 121.41 257 ILE C C 1
ATOM 9234 O O . ILE C 3 257 ? 148.913 148.929 213.760 1.00 121.41 257 ILE C O 1
ATOM 9239 N N . LEU C 3 258 ? 149.566 148.661 215.902 1.00 108.56 258 LEU C N 1
ATOM 9240 C CA . LEU C 3 258 ? 150.866 148.092 215.587 1.00 108.56 258 LEU C CA 1
ATOM 9241 C C . LEU C 3 258 ? 151.006 146.758 216.301 1.00 108.56 258 LEU C C 1
ATOM 9242 O O . LEU C 3 258 ? 150.973 146.709 217.533 1.00 108.56 258 LEU C O 1
ATOM 9247 N N . LYS C 3 259 ? 151.168 145.687 215.528 1.00 108.22 259 LYS C N 1
ATOM 9248 C CA . LYS C 3 259 ? 151.284 144.336 216.062 1.00 108.22 259 LYS C CA 1
ATOM 9249 C C . LYS C 3 259 ? 152.751 144.047 216.347 1.00 108.22 259 LYS C C 1
ATOM 9250 O O . LYS C 3 259 ? 153.609 144.239 215.481 1.00 108.22 259 LYS C O 1
ATOM 9256 N N . LEU C 3 260 ? 153.035 143.574 217.557 1.00 120.97 260 LEU C N 1
ATOM 9257 C CA . LEU C 3 260 ? 154.399 143.226 217.931 1.00 120.97 260 LEU C CA 1
ATOM 9258 C C . LEU C 3 260 ? 154.670 141.731 217.864 1.00 120.97 260 LEU C C 1
ATOM 9259 O O . LEU C 3 260 ? 155.822 141.331 217.656 1.00 120.97 260 LEU C O 1
ATOM 9264 N N . ASN C 3 261 ? 153.638 140.905 218.035 1.00 127.55 261 ASN C N 1
ATOM 9265 C CA . ASN C 3 261 ? 153.796 139.453 218.102 1.00 127.55 261 ASN C CA 1
ATOM 9266 C C . ASN C 3 261 ? 154.826 139.072 219.161 1.00 127.55 261 ASN C C 1
ATOM 9267 O O . ASN C 3 261 ? 155.758 138.307 218.910 1.00 127.55 261 ASN C O 1
ATOM 9272 N N . ARG C 3 262 ? 154.647 139.617 220.363 1.00 131.90 262 ARG C N 1
ATOM 9273 C CA . ARG C 3 262 ? 155.552 139.374 221.475 1.00 131.90 262 ARG C CA 1
ATOM 9274 C C . ARG C 3 262 ? 154.842 139.733 222.770 1.00 131.90 262 ARG C C 1
ATOM 9275 O O . ARG C 3 262 ? 153.765 140.334 222.769 1.00 131.90 262 ARG C O 1
ATOM 9283 N N . THR C 3 263 ? 155.467 139.362 223.885 1.00 138.07 263 THR C N 1
ATOM 9284 C CA . THR C 3 263 ? 154.948 139.691 225.205 1.00 138.07 263 THR C CA 1
ATOM 9285 C C . THR C 3 263 ? 156.111 140.026 226.122 1.00 138.07 263 THR C C 1
ATOM 9286 O O . THR C 3 263 ? 157.127 139.324 226.117 1.00 138.07 263 THR C O 1
ATOM 9290 N N . GLY C 3 264 ? 155.962 141.082 226.896 1.00 136.53 264 GLY C N 1
ATOM 9291 C CA . GLY C 3 264 ? 156.978 141.466 227.853 1.00 136.53 264 GLY C CA 1
ATOM 9292 C C . GLY C 3 264 ? 157.001 142.975 228.030 1.00 136.53 264 GLY C C 1
ATOM 9293 O O . GLY C 3 264 ? 155.955 143.614 228.128 1.00 136.53 264 GLY C O 1
ATOM 9294 N N . LYS C 3 265 ? 158.216 143.513 228.071 1.00 131.27 265 LYS C N 1
ATOM 9295 C CA . LYS C 3 265 ? 158.445 144.942 228.234 1.00 131.27 265 LYS C CA 1
ATOM 9296 C C . LYS C 3 265 ? 158.904 145.516 226.900 1.00 131.27 265 LYS C C 1
ATOM 9297 O O . LYS C 3 265 ? 159.526 144.810 226.098 1.00 131.27 265 LYS C O 1
ATOM 9303 N N . PHE C 3 266 ? 158.600 146.789 226.664 1.00 126.04 266 PHE C N 1
ATOM 9304 C CA . PHE C 3 266 ? 158.929 147.447 225.410 1.00 126.04 266 PHE C CA 1
ATOM 9305 C C . PHE C 3 266 ? 159.343 148.893 225.649 1.00 126.04 266 PHE C C 1
ATOM 9306 O O . PHE C 3 266 ? 158.869 149.564 226.569 1.00 126.04 266 PHE C O 1
ATOM 9314 N N . ALA C 3 267 ? 160.237 149.366 224.786 1.00 112.86 267 ALA C N 1
ATOM 9315 C CA . ALA C 3 267 ? 160.712 150.742 224.819 1.00 112.86 267 ALA C CA 1
ATOM 9316 C C . ALA C 3 267 ? 160.496 151.371 223.451 1.00 112.86 267 ALA C C 1
ATOM 9317 O O . ALA C 3 267 ? 161.007 150.872 222.448 1.00 112.86 267 ALA C O 1
ATOM 9319 N N . LEU C 3 268 ? 159.749 152.469 223.415 1.00 104.14 268 LEU C N 1
ATOM 9320 C CA . LEU C 3 268 ? 159.289 153.052 222.165 1.00 104.14 268 LEU C CA 1
ATOM 9321 C C . LEU C 3 268 ? 160.121 154.272 221.795 1.00 104.14 268 LEU C C 1
ATOM 9322 O O . LEU C 3 268 ? 160.711 154.929 222.655 1.00 104.14 268 LEU C O 1
ATOM 9327 N N . ASN C 3 269 ? 160.154 154.566 220.497 1.00 93.60 269 ASN C N 1
ATOM 9328 C CA . ASN C 3 269 ? 160.879 155.707 219.958 1.00 93.60 269 ASN C CA 1
ATOM 9329 C C . ASN C 3 269 ? 160.268 156.055 218.611 1.00 93.60 269 ASN C C 1
ATOM 9330 O O . ASN C 3 269 ? 159.497 155.280 218.044 1.00 93.60 269 ASN C O 1
ATOM 9335 N N . VAL C 3 270 ? 160.649 157.214 218.080 1.00 82.05 270 VAL C N 1
ATOM 9336 C CA . VAL C 3 270 ? 160.202 157.651 216.763 1.00 82.05 270 VAL C CA 1
ATOM 9337 C C . VAL C 3 270 ? 161.398 158.224 216.022 1.00 82.05 270 VAL C C 1
ATOM 9338 O O . VAL C 3 270 ? 161.887 159.305 216.366 1.00 82.05 270 VAL C O 1
ATOM 9342 N N . VAL C 3 271 ? 161.862 157.511 215.000 1.00 72.89 271 VAL C N 1
ATOM 9343 C CA . VAL C 3 271 ? 163.059 157.888 214.258 1.00 72.89 271 VAL C CA 1
ATOM 9344 C C . VAL C 3 271 ? 162.684 158.061 212.791 1.00 72.89 271 VAL C C 1
ATOM 9345 O O . VAL C 3 271 ? 162.175 157.129 212.159 1.00 72.89 271 VAL C O 1
ATOM 9349 N N . ASP C 3 272 ? 162.920 159.257 212.255 1.00 63.83 272 ASP C N 1
ATOM 9350 C CA . ASP C 3 272 ? 162.701 159.545 210.837 1.00 63.83 272 ASP C CA 1
ATOM 9351 C C . ASP C 3 272 ? 161.289 159.166 210.394 1.00 63.83 272 ASP C C 1
ATOM 9352 O O . ASP C 3 272 ? 161.085 158.561 209.341 1.00 63.83 272 ASP C O 1
ATOM 9357 N N . ASN C 3 273 ? 160.310 159.517 211.227 1.00 70.57 273 ASN C N 1
ATOM 9358 C CA . ASN C 3 273 ? 158.883 159.284 211.008 1.00 70.57 273 ASN C CA 1
ATOM 9359 C C . ASN C 3 273 ? 158.496 157.813 211.101 1.00 70.57 273 ASN C C 1
ATOM 9360 O O . ASN C 3 273 ? 157.397 157.442 210.678 1.00 70.57 273 ASN C O 1
ATOM 9365 N N . LEU C 3 274 ? 159.357 156.967 211.654 1.00 67.72 274 LEU C N 1
ATOM 9366 C CA . LEU C 3 274 ? 159.044 155.562 211.870 1.00 67.72 274 LEU C CA 1
ATOM 9367 C C . LEU C 3 274 ? 158.884 155.307 213.360 1.00 67.72 274 LEU C C 1
ATOM 9368 O O . LEU C 3 274 ? 159.560 155.939 214.174 1.00 67.72 274 LEU C O 1
ATOM 9373 N N . VAL C 3 275 ? 158.011 154.369 213.712 1.00 71.64 275 VAL C N 1
ATOM 9374 C CA . VAL C 3 275 ? 157.800 154.020 215.113 1.00 71.64 275 VAL C CA 1
ATOM 9375 C C . VAL C 3 275 ? 158.670 152.811 215.432 1.00 71.64 275 VAL C C 1
ATOM 9376 O O . VAL C 3 275 ? 158.417 151.712 214.939 1.00 71.64 275 VAL C O 1
ATOM 9380 N N . VAL C 3 276 ? 159.693 153.006 216.243 1.00 83.68 276 VAL C N 1
ATOM 9381 C CA . VAL C 3 276 ? 160.605 151.930 216.606 1.00 83.68 276 VAL C CA 1
ATOM 9382 C C . VAL C 3 276 ? 160.214 151.401 217.976 1.00 83.68 276 VAL C C 1
ATOM 9383 O O . VAL C 3 276 ? 159.902 152.176 218.888 1.00 83.68 276 VAL C O 1
ATOM 9387 N N . VAL C 3 277 ? 160.211 150.079 218.120 1.00 95.70 277 VAL C N 1
ATOM 9388 C CA . VAL C 3 277 ? 159.898 149.428 219.384 1.00 95.70 277 VAL C CA 1
ATOM 9389 C C . VAL C 3 277 ? 161.001 148.429 219.695 1.00 95.70 277 VAL C C 1
ATOM 9390 O O . VAL C 3 277 ? 161.329 147.580 218.860 1.00 95.70 277 VAL C O 1
ATOM 9394 N N . HIS C 3 278 ? 161.565 148.529 220.894 1.00 113.36 278 HIS C N 1
ATOM 9395 C CA . HIS C 3 278 ? 162.568 147.596 221.377 1.00 113.36 278 HIS C CA 1
ATOM 9396 C C . HIS C 3 278 ? 161.937 146.634 222.372 1.00 113.36 278 HIS C C 1
ATOM 9397 O O . HIS C 3 278 ? 161.344 147.055 223.371 1.00 113.36 278 HIS C O 1
ATOM 9404 N N . HIS C 3 279 ? 162.078 145.344 222.083 1.00 130.36 279 HIS C N 1
ATOM 9405 C CA . HIS C 3 279 ? 161.693 144.246 222.962 1.00 130.36 279 HIS C CA 1
ATOM 9406 C C . HIS C 3 279 ? 162.957 143.866 223.723 1.00 130.36 279 HIS C C 1
ATOM 9407 O O . HIS C 3 279 ? 163.893 143.298 223.147 1.00 130.36 279 HIS C O 1
ATOM 9414 N N . GLN C 3 280 ? 162.984 144.220 225.010 1.00 135.95 280 GLN C N 1
ATOM 9415 C CA . GLN C 3 280 ? 164.205 144.093 225.799 1.00 135.95 280 GLN C CA 1
ATOM 9416 C C . GLN C 3 280 ? 164.433 142.655 226.246 1.00 135.95 280 GLN C C 1
ATOM 9417 O O . GLN C 3 280 ? 165.565 142.271 226.563 1.00 135.95 280 GLN C O 1
ATOM 9423 N N . ASP C 3 281 ? 163.369 141.850 226.293 1.00 135.84 281 ASP C N 1
ATOM 9424 C CA . ASP C 3 281 ? 163.511 140.463 226.719 1.00 135.84 281 ASP C CA 1
ATOM 9425 C C . ASP C 3 281 ? 164.459 139.700 225.805 1.00 135.84 281 ASP C C 1
ATOM 9426 O O . ASP C 3 281 ? 165.306 138.933 226.274 1.00 135.84 281 ASP C O 1
ATOM 9431 N N . THR C 3 282 ? 164.331 139.902 224.493 1.00 134.08 282 THR C N 1
ATOM 9432 C CA . THR C 3 282 ? 165.184 139.240 223.514 1.00 134.08 282 THR C CA 1
ATOM 9433 C C . THR C 3 282 ? 166.031 140.216 222.708 1.00 134.08 282 THR C C 1
ATOM 9434 O O . THR C 3 282 ? 166.642 139.810 221.713 1.00 134.08 282 THR C O 1
ATOM 9438 N N . GLU C 3 283 ? 166.086 141.486 223.113 1.00 132.62 283 GLU C N 1
ATOM 9439 C CA . GLU C 3 283 ? 166.974 142.481 222.513 1.00 132.62 283 GLU C CA 1
ATOM 9440 C C . GLU C 3 283 ? 166.721 142.614 221.012 1.00 132.62 283 GLU C C 1
ATOM 9441 O O . GLU C 3 283 ? 167.635 142.532 220.188 1.00 132.62 283 GLU C O 1
ATOM 9447 N N . THR C 3 284 ? 165.455 142.817 220.663 1.00 126.62 284 THR C N 1
ATOM 9448 C CA . THR C 3 284 ? 165.060 142.957 219.267 1.00 126.62 284 THR C CA 1
ATOM 9449 C C . THR C 3 284 ? 164.481 144.344 219.052 1.00 126.62 284 THR C C 1
ATOM 9450 O O . THR C 3 284 ? 163.954 144.950 219.987 1.00 126.62 284 THR C O 1
ATOM 9454 N N . SER C 3 285 ? 164.613 144.858 217.838 1.00 106.66 285 SER C N 1
ATOM 9455 C CA . SER C 3 285 ? 164.034 146.135 217.457 1.00 106.66 285 SER C CA 1
ATOM 9456 C C . SER C 3 285 ? 163.188 145.955 216.205 1.00 106.66 285 SER C C 1
ATOM 9457 O O . SER C 3 285 ? 163.618 145.312 215.243 1.00 106.66 285 SER C O 1
ATOM 9460 N N . VAL C 3 286 ? 161.988 146.525 216.218 1.00 87.37 286 VAL C N 1
ATOM 9461 C CA . VAL C 3 286 ? 161.084 146.465 215.077 1.00 87.37 286 VAL C CA 1
ATOM 9462 C C . VAL C 3 286 ? 160.662 147.877 214.705 1.00 87.37 286 VAL C C 1
ATOM 9463 O O . VAL C 3 286 ? 160.338 148.690 215.577 1.00 87.37 286 VAL C O 1
ATOM 9467 N N . ILE C 3 287 ? 160.666 148.169 213.408 1.00 79.19 287 ILE C N 1
ATOM 9468 C CA . ILE C 3 287 ? 160.245 149.463 212.890 1.00 79.19 287 ILE C CA 1
ATOM 9469 C C . ILE C 3 287 ? 158.872 149.299 212.262 1.00 79.19 287 ILE C C 1
ATOM 9470 O O . ILE C 3 287 ? 158.605 148.302 211.582 1.00 79.19 287 ILE C O 1
ATOM 9475 N N . PHE C 3 288 ? 157.992 150.254 212.515 1.00 83.23 288 PHE C N 1
ATOM 9476 C CA . PHE C 3 288 ? 156.705 150.325 211.850 1.00 83.23 288 PHE C CA 1
ATOM 9477 C C . PHE C 3 288 ? 156.649 151.603 211.032 1.00 83.23 288 PHE C C 1
ATOM 9478 O O . PHE C 3 288 ? 157.109 152.660 211.481 1.00 83.23 288 PHE C O 1
ATOM 9486 N N . ASP C 3 289 ? 156.077 151.504 209.840 1.00 82.34 289 ASP C N 1
ATOM 9487 C CA . ASP C 3 289 ? 155.761 152.663 209.014 1.00 82.34 289 ASP C CA 1
ATOM 9488 C C . ASP C 3 289 ? 154.250 152.823 209.104 1.00 82.34 289 ASP C C 1
ATOM 9489 O O . ASP C 3 289 ? 153.516 151.832 209.130 1.00 82.34 289 ASP C O 1
ATOM 9494 N N . ILE C 3 290 ? 153.785 154.065 209.160 1.00 86.07 290 ILE C N 1
ATOM 9495 C CA . ILE C 3 290 ? 152.369 154.337 209.360 1.00 86.07 290 ILE C CA 1
ATOM 9496 C C . ILE C 3 290 ? 151.729 154.663 208.017 1.00 86.07 290 ILE C C 1
ATOM 9497 O O . ILE C 3 290 ? 150.508 154.561 207.852 1.00 86.07 290 ILE C O 1
ATOM 9502 N N . LYS C 3 291 ? 152.550 155.031 207.038 1.00 78.37 291 LYS C N 1
ATOM 9503 C CA . LYS C 3 291 ? 152.062 155.385 205.714 1.00 78.37 291 LYS C CA 1
ATOM 9504 C C . LYS C 3 291 ? 152.206 154.252 204.709 1.00 78.37 291 LYS C C 1
ATOM 9505 O O . LYS C 3 291 ? 151.743 154.387 203.573 1.00 78.37 291 LYS C O 1
ATOM 9511 N N . LEU C 3 292 ? 152.838 153.149 205.091 1.00 79.43 292 LEU C N 1
ATOM 9512 C CA . LEU C 3 292 ? 152.839 151.951 204.268 1.00 79.43 292 LEU C CA 1
ATOM 9513 C C . LEU C 3 292 ? 151.462 151.309 204.314 1.00 79.43 292 LEU C C 1
ATOM 9514 O O . LEU C 3 292 ? 150.781 151.338 205.342 1.00 79.43 292 LEU C O 1
ATOM 9519 N N . ARG C 3 293 ? 151.050 150.740 203.182 1.00 90.39 293 ARG C N 1
ATOM 9520 C CA . ARG C 3 293 ? 149.715 150.161 203.085 1.00 90.39 293 ARG C CA 1
ATOM 9521 C C . ARG C 3 293 ? 149.546 149.067 204.133 1.00 90.39 293 ARG C C 1
ATOM 9522 O O . ARG C 3 293 ? 150.245 148.049 204.113 1.00 90.39 293 ARG C O 1
ATOM 9530 N N . GLY C 3 294 ? 148.645 149.299 205.090 1.00 108.63 294 GLY C N 1
ATOM 9531 C CA . GLY C 3 294 ? 148.426 148.385 206.185 1.00 108.63 294 GLY C CA 1
ATOM 9532 C C . GLY C 3 294 ? 147.030 147.785 206.128 1.00 108.63 294 GLY C C 1
ATOM 9533 O O . GLY C 3 294 ? 146.140 148.278 205.426 1.00 108.63 294 GLY C O 1
ATOM 9534 N N . GLU C 3 295 ? 146.852 146.706 206.883 1.00 126.87 295 GLU C N 1
ATOM 9535 C CA . GLU C 3 295 ? 145.566 146.027 206.927 1.00 126.87 295 GLU C CA 1
ATOM 9536 C C . GLU C 3 295 ? 144.506 146.965 207.483 1.00 126.87 295 GLU C C 1
ATOM 9537 O O . GLU C 3 295 ? 144.518 147.290 208.673 1.00 126.87 295 GLU C O 1
ATOM 9543 N N . PHE C 3 296 ? 143.593 147.398 206.621 1.00 135.90 296 PHE C N 1
ATOM 9544 C CA . PHE C 3 296 ? 142.490 148.273 207.002 1.00 135.90 296 PHE C CA 1
ATOM 9545 C C . PHE C 3 296 ? 141.254 147.405 207.194 1.00 135.90 296 PHE C C 1
ATOM 9546 O O . PHE C 3 296 ? 140.657 146.942 206.216 1.00 135.90 296 PHE C O 1
ATOM 9554 N N . ASP C 3 297 ? 140.869 147.192 208.448 1.00 142.19 297 ASP C N 1
ATOM 9555 C CA . ASP C 3 297 ? 139.710 146.369 208.764 1.00 142.19 297 ASP C CA 1
ATOM 9556 C C . ASP C 3 297 ? 138.390 147.109 208.584 1.00 142.19 297 ASP C C 1
ATOM 9557 O O . ASP C 3 297 ? 137.362 146.639 209.082 1.00 142.19 297 ASP C O 1
ATOM 9562 N N . GLY C 3 298 ? 138.399 148.249 207.895 1.00 142.15 298 GLY C N 1
ATOM 9563 C CA . GLY C 3 298 ? 137.236 149.091 207.752 1.00 142.15 298 GLY C CA 1
ATOM 9564 C C . GLY C 3 298 ? 137.039 150.071 208.889 1.00 142.15 298 GLY C C 1
ATOM 9565 O O . GLY C 3 298 ? 136.274 151.031 208.746 1.00 142.15 298 GLY C O 1
ATOM 9566 N N . SER C 3 299 ? 137.709 149.850 210.018 1.00 143.45 299 SER C N 1
ATOM 9567 C CA . SER C 3 299 ? 137.645 150.745 211.164 1.00 143.45 299 SER C CA 1
ATOM 9568 C C . SER C 3 299 ? 139.003 151.361 211.473 1.00 143.45 299 SER C C 1
ATOM 9569 O O . SER C 3 299 ? 139.118 152.581 211.617 1.00 143.45 299 SER C O 1
ATOM 9572 N N . VAL C 3 300 ? 140.043 150.537 211.576 1.00 136.89 300 VAL C N 1
ATOM 9573 C CA . VAL C 3 300 ? 141.388 150.993 211.890 1.00 136.89 300 VAL C CA 1
ATOM 9574 C C . VAL C 3 300 ? 142.374 150.219 211.027 1.00 136.89 300 VAL C C 1
ATOM 9575 O O . VAL C 3 300 ? 142.063 149.142 210.508 1.00 136.89 300 VAL C O 1
ATOM 9579 N N . THR C 3 301 ? 143.569 150.776 210.868 1.00 125.26 301 THR C N 1
ATOM 9580 C CA . THR C 3 301 ? 144.587 150.201 210.000 1.00 125.26 301 THR C CA 1
ATOM 9581 C C . THR C 3 301 ? 145.644 149.503 210.847 1.00 125.26 301 THR C C 1
ATOM 9582 O O . THR C 3 301 ? 146.277 150.132 211.702 1.00 125.26 301 THR C O 1
ATOM 9586 N N . PHE C 3 302 ? 145.833 148.209 210.603 1.00 119.87 302 PHE C N 1
ATOM 9587 C CA . PHE C 3 302 ? 146.821 147.411 211.316 1.00 119.87 302 PHE C CA 1
ATOM 9588 C C . PHE C 3 302 ? 148.071 147.292 210.456 1.00 119.87 302 PHE C C 1
ATOM 9589 O O . PHE C 3 302 ? 147.976 147.204 209.228 1.00 119.87 302 PHE C O 1
ATOM 9597 N N . HIS C 3 303 ? 149.236 147.286 211.095 1.00 103.67 303 HIS C N 1
ATOM 9598 C CA . HIS C 3 303 ? 150.509 147.264 210.390 1.00 103.67 303 HIS C CA 1
ATOM 9599 C C . HIS C 3 303 ? 151.444 146.234 211.001 1.00 103.67 303 HIS C C 1
ATOM 9600 O O . HIS C 3 303 ? 151.750 146.296 212.195 1.00 103.67 303 HIS C O 1
ATOM 9607 N N . HIS C 3 304 ? 151.889 145.299 210.187 1.00 93.76 304 HIS C N 1
ATOM 9608 C CA . HIS C 3 304 ? 153.004 144.445 210.551 1.00 93.76 304 HIS C CA 1
ATOM 9609 C C . HIS C 3 304 ? 154.270 145.272 210.669 1.00 93.76 304 HIS C C 1
ATOM 9610 O O . HIS C 3 304 ? 154.342 146.391 210.158 1.00 93.76 304 HIS C O 1
ATOM 9617 N N . PRO C 3 305 ? 155.296 144.755 211.338 1.00 83.57 305 PRO C N 1
ATOM 9618 C CA . PRO C 3 305 ? 156.609 145.393 211.254 1.00 83.57 305 PRO C CA 1
ATOM 9619 C C . PRO C 3 305 ? 157.081 145.422 209.809 1.00 83.57 305 PRO C C 1
ATOM 9620 O O . PRO C 3 305 ? 156.786 144.521 209.024 1.00 83.57 305 PRO C O 1
ATOM 9624 N N . VAL C 3 306 ? 157.815 146.475 209.456 1.00 77.12 306 VAL C N 1
ATOM 9625 C CA . VAL C 3 306 ? 158.272 146.618 208.078 1.00 77.12 306 VAL C CA 1
ATOM 9626 C C . VAL C 3 306 ? 159.329 145.573 207.755 1.00 77.12 306 VAL C C 1
ATOM 9627 O O . VAL C 3 306 ? 159.283 144.927 206.702 1.00 77.12 306 VAL C O 1
ATOM 9631 N N . LEU C 3 307 ? 160.283 145.381 208.651 1.00 84.18 307 LEU C N 1
ATOM 9632 C CA . LEU C 3 307 ? 161.417 144.496 208.441 1.00 84.18 307 LEU C CA 1
ATOM 9633 C C . LEU C 3 307 ? 161.445 143.421 209.511 1.00 84.18 307 LEU C C 1
ATOM 9634 O O . LEU C 3 307 ? 160.767 143.531 210.537 1.00 84.18 307 LEU C O 1
ATOM 9639 N N . PRO C 3 308 ? 162.212 142.350 209.296 1.00 90.64 308 PRO C N 1
ATOM 9640 C CA . PRO C 3 308 ? 162.371 141.344 210.349 1.00 90.64 308 PRO C CA 1
ATOM 9641 C C . PRO C 3 308 ? 163.089 141.927 211.553 1.00 90.64 308 PRO C C 1
ATOM 9642 O O . PRO C 3 308 ? 164.030 142.710 211.421 1.00 90.64 308 PRO C O 1
ATOM 9646 N N . ALA C 3 309 ? 162.617 141.542 212.738 1.00 99.35 309 ALA C N 1
ATOM 9647 C CA . ALA C 3 309 ? 163.192 142.047 213.976 1.00 99.35 309 ALA C CA 1
ATOM 9648 C C . ALA C 3 309 ? 164.694 141.817 214.011 1.00 99.35 309 ALA C C 1
ATOM 9649 O O . ALA C 3 309 ? 165.192 140.769 213.595 1.00 99.35 309 ALA C O 1
ATOM 9651 N N . ARG C 3 310 ? 165.418 142.816 214.504 1.00 110.14 310 ARG C N 1
ATOM 9652 C CA . ARG C 3 310 ? 166.857 142.724 214.678 1.00 110.14 310 ARG C CA 1
ATOM 9653 C C . ARG C 3 310 ? 167.225 143.465 215.950 1.00 110.14 310 ARG C C 1
ATOM 9654 O O . ARG C 3 310 ? 166.387 144.108 216.586 1.00 110.14 310 ARG C O 1
ATOM 9662 N N . SER C 3 311 ? 168.494 143.374 216.313 1.00 122.66 311 SER C N 1
ATOM 9663 C CA . SER C 3 311 ? 169.039 144.167 217.397 1.00 122.66 311 SER C CA 1
ATOM 9664 C C . SER C 3 311 ? 169.613 145.459 216.834 1.00 122.66 311 SER C C 1
ATOM 9665 O O . SER C 3 311 ? 170.023 145.519 215.673 1.00 122.66 311 SER C O 1
ATOM 9668 N N . ILE C 3 312 ? 169.619 146.501 217.666 1.00 123.64 312 ILE C N 1
ATOM 9669 C CA . ILE C 3 312 ? 170.333 147.718 217.309 1.00 123.64 312 ILE C CA 1
ATOM 9670 C C . ILE C 3 312 ? 171.781 147.359 217.010 1.00 123.64 312 ILE C C 1
ATOM 9671 O O . ILE C 3 312 ? 172.339 146.419 217.592 1.00 123.64 312 ILE C O 1
ATOM 9676 N N . GLN C 3 313 ? 172.386 148.076 216.074 1.00 124.57 313 GLN C N 1
ATOM 9677 C CA . GLN C 3 313 ? 173.751 147.780 215.685 1.00 124.57 313 GLN C CA 1
ATOM 9678 C C . GLN C 3 313 ? 174.673 147.903 216.894 1.00 124.57 313 GLN C C 1
ATOM 9679 O O . GLN C 3 313 ? 174.599 148.908 217.619 1.00 124.57 313 GLN C O 1
ATOM 9685 N N . PRO C 3 314 ? 175.520 146.908 217.165 1.00 135.99 314 PRO C N 1
ATOM 9686 C CA . PRO C 3 314 ? 176.467 147.026 218.283 1.00 135.99 314 PRO C CA 1
ATOM 9687 C C . PRO C 3 314 ? 177.341 148.257 218.115 1.00 135.99 314 PRO C C 1
ATOM 9688 O O . PRO C 3 314 ? 177.962 148.458 217.069 1.00 135.99 314 PRO C O 1
ATOM 9692 N N . TYR C 3 315 ? 177.388 149.078 219.155 1.00 151.57 315 TYR C N 1
ATOM 9693 C CA . TYR C 3 315 ? 178.019 150.383 219.073 1.00 151.57 315 TYR C CA 1
ATOM 9694 C C . TYR C 3 315 ? 179.413 150.360 219.685 1.00 151.57 315 TYR C C 1
ATOM 9695 O O . TYR C 3 315 ? 179.687 149.623 220.635 1.00 151.57 315 TYR C O 1
ATOM 9704 N N . GLN C 3 316 ? 180.290 151.187 219.125 1.00 158.03 316 GLN C N 1
ATOM 9705 C CA . GLN C 3 316 ? 181.670 151.320 219.578 1.00 158.03 316 GLN C CA 1
ATOM 9706 C C . GLN C 3 316 ? 181.857 152.731 220.120 1.00 158.03 316 GLN C C 1
ATOM 9707 O O . GLN C 3 316 ? 181.976 153.689 219.348 1.00 158.03 316 GLN C O 1
ATOM 9713 N N . ILE C 3 317 ? 181.882 152.855 221.443 1.00 165.16 317 ILE C N 1
ATOM 9714 C CA . ILE C 3 317 ? 182.044 154.147 222.103 1.00 165.16 317 ILE C CA 1
ATOM 9715 C C . ILE C 3 317 ? 183.474 154.635 221.907 1.00 165.16 317 ILE C C 1
ATOM 9716 O O . ILE C 3 317 ? 184.423 153.919 222.254 1.00 165.16 317 ILE C O 1
ATOM 9721 N N . PRO C 3 318 ? 183.676 155.830 221.357 1.00 167.52 318 PRO C N 1
ATOM 9722 C CA . PRO C 3 318 ? 185.042 156.340 221.195 1.00 167.52 318 PRO C CA 1
ATOM 9723 C C . PRO C 3 318 ? 185.681 156.629 222.543 1.00 167.52 318 PRO C C 1
ATOM 9724 O O . PRO C 3 318 ? 185.034 157.137 223.462 1.00 167.52 318 PRO C O 1
ATOM 9728 N N . ILE C 3 319 ? 186.967 156.295 222.654 1.00 170.80 319 ILE C N 1
ATOM 9729 C CA . ILE C 3 319 ? 187.682 156.461 223.913 1.00 170.80 319 ILE C CA 1
ATOM 9730 C C . ILE C 3 319 ? 187.855 157.943 224.218 1.00 170.80 319 ILE C C 1
ATOM 9731 O O . ILE C 3 319 ? 188.228 158.740 223.346 1.00 170.80 319 ILE C O 1
ATOM 9736 N N . THR C 3 320 ? 187.555 158.325 225.456 1.00 173.87 320 THR C N 1
ATOM 9737 C CA . THR C 3 320 ? 187.731 159.688 225.929 1.00 173.87 320 THR C CA 1
ATOM 9738 C C . THR C 3 320 ? 188.269 159.670 227.352 1.00 173.87 320 THR C C 1
ATOM 9739 O O . THR C 3 320 ? 187.942 158.784 228.147 1.00 173.87 320 THR C O 1
ATOM 9743 N N . GLY C 3 321 ? 189.101 160.659 227.669 1.00 170.94 321 GLY C N 1
ATOM 9744 C CA . GLY C 3 321 ? 189.704 160.757 228.975 1.00 170.94 321 GLY C CA 1
ATOM 9745 C C . GLY C 3 321 ? 191.206 160.934 228.901 1.00 170.94 321 GLY C C 1
ATOM 9746 O O . GLY C 3 321 ? 191.817 160.817 227.835 1.00 170.94 321 GLY C O 1
ATOM 9747 N N . PRO C 3 322 ? 191.833 161.224 230.045 1.00 172.26 322 PRO C N 1
ATOM 9748 C CA . PRO C 3 322 ? 193.292 161.421 230.048 1.00 172.26 322 PRO C CA 1
ATOM 9749 C C . PRO C 3 322 ? 194.080 160.144 229.817 1.00 172.26 322 PRO C C 1
ATOM 9750 O O . PRO C 3 322 ? 195.250 160.222 229.424 1.00 172.26 322 PRO C O 1
ATOM 9754 N N . ALA C 3 323 ? 193.483 158.974 230.046 1.00 170.78 323 ALA C N 1
ATOM 9755 C CA . ALA C 3 323 ? 194.151 157.700 229.820 1.00 170.78 323 ALA C CA 1
ATOM 9756 C C . ALA C 3 323 ? 194.098 157.246 228.366 1.00 170.78 323 ALA C C 1
ATOM 9757 O O . ALA C 3 323 ? 194.384 156.075 228.091 1.00 170.78 323 ALA C O 1
ATOM 9759 N N . ALA C 3 324 ? 193.744 158.133 227.436 1.00 170.66 324 ALA C N 1
ATOM 9760 C CA . ALA C 3 324 ? 193.585 157.765 226.034 1.00 170.66 324 ALA C CA 1
ATOM 9761 C C . ALA C 3 324 ? 194.908 157.552 225.310 1.00 170.66 324 ALA C C 1
ATOM 9762 O O . ALA C 3 324 ? 194.887 157.243 224.113 1.00 170.66 324 ALA C O 1
ATOM 9764 N N . VAL C 3 325 ? 196.048 157.707 225.986 1.00 170.49 325 VAL C N 1
ATOM 9765 C CA . VAL C 3 325 ? 197.334 157.539 225.315 1.00 170.49 325 VAL C CA 1
ATOM 9766 C C . VAL C 3 325 ? 197.614 156.068 225.043 1.00 170.49 325 VAL C C 1
ATOM 9767 O O . VAL C 3 325 ? 198.096 155.709 223.961 1.00 170.49 325 VAL C O 1
ATOM 9771 N N . THR C 3 326 ? 197.308 155.196 225.999 1.00 170.34 326 THR C N 1
ATOM 9772 C CA . THR C 3 326 ? 197.559 153.772 225.838 1.00 170.34 326 THR C CA 1
ATOM 9773 C C . THR C 3 326 ? 196.578 153.153 224.846 1.00 170.34 326 THR C C 1
ATOM 9774 O O . THR C 3 326 ? 195.429 153.589 224.716 1.00 170.34 326 THR C O 1
ATOM 9778 N N . SER C 3 327 ? 197.051 152.128 224.137 1.00 169.59 327 SER C N 1
ATOM 9779 C CA . SER C 3 327 ? 196.299 151.504 223.046 1.00 169.59 327 SER C CA 1
ATOM 9780 C C . SER C 3 327 ? 195.199 150.606 223.613 1.00 169.59 327 SER C C 1
ATOM 9781 O O . SER C 3 327 ? 195.262 149.375 223.577 1.00 169.59 327 SER C O 1
ATOM 9784 N N . GLN C 3 328 ? 194.166 151.253 224.149 1.00 169.25 328 GLN C N 1
ATOM 9785 C CA . GLN C 3 328 ? 193.015 150.547 224.690 1.00 169.25 328 GLN C CA 1
ATOM 9786 C C . GLN C 3 328 ? 191.925 150.417 223.634 1.00 169.25 328 GLN C C 1
ATOM 9787 O O . GLN C 3 328 ? 191.730 151.313 222.809 1.00 169.25 328 GLN C O 1
ATOM 9793 N N . SER C 3 329 ? 191.219 149.290 223.669 1.00 175.01 329 SER C N 1
ATOM 9794 C CA . SER C 3 329 ? 190.180 149.024 222.690 1.00 175.01 329 SER C CA 1
ATOM 9795 C C . SER C 3 329 ? 188.916 149.815 223.032 1.00 175.01 329 SER C C 1
ATOM 9796 O O . SER C 3 329 ? 188.728 150.232 224.180 1.00 175.01 329 SER C O 1
ATOM 9799 N N . PRO C 3 330 ? 188.032 150.042 222.058 1.00 176.37 330 PRO C N 1
ATOM 9800 C CA . PRO C 3 330 ? 186.788 150.766 222.354 1.00 176.37 330 PRO C CA 1
ATOM 9801 C C . PRO C 3 330 ? 185.853 149.919 223.207 1.00 176.37 330 PRO C C 1
ATOM 9802 O O . PRO C 3 330 ? 185.872 148.688 223.140 1.00 176.37 330 PRO C O 1
ATOM 9806 N N . VAL C 3 331 ? 185.038 150.592 224.012 1.00 171.89 331 VAL C N 1
ATOM 9807 C CA . VAL C 3 331 ? 184.098 149.925 224.910 1.00 171.89 331 VAL C CA 1
ATOM 9808 C C . VAL C 3 331 ? 182.740 149.801 224.230 1.00 171.89 331 VAL C C 1
ATOM 9809 O O . VAL C 3 331 ? 182.092 150.822 223.955 1.00 171.89 331 VAL C O 1
ATOM 9813 N N . PRO C 3 332 ? 182.270 148.590 223.941 1.00 169.87 332 PRO C N 1
ATOM 9814 C CA . PRO C 3 332 ? 180.918 148.439 223.396 1.00 169.87 332 PRO C CA 1
ATOM 9815 C C . PRO C 3 332 ? 179.871 148.596 224.486 1.00 169.87 332 PRO C C 1
ATOM 9816 O O . PRO C 3 332 ? 179.823 147.825 225.448 1.00 169.87 332 PRO C O 1
ATOM 9820 N N . CYS C 3 333 ? 179.033 149.617 224.330 1.00 162.22 333 CYS C N 1
ATOM 9821 C CA . CYS C 3 333 ? 178.007 149.897 225.324 1.00 162.22 333 CYS C CA 1
ATOM 9822 C C . CYS C 3 333 ? 177.040 148.726 225.431 1.00 162.22 333 CYS C C 1
ATOM 9823 O O . CYS C 3 333 ? 176.802 148.003 224.459 1.00 162.22 333 CYS C O 1
ATOM 9826 N N . LYS C 3 334 ? 176.482 148.537 226.624 1.00 151.68 334 LYS C N 1
ATOM 9827 C CA . LYS C 3 334 ? 175.600 147.405 226.860 1.00 151.68 334 LYS C CA 1
ATOM 9828 C C . LYS C 3 334 ? 174.278 147.628 226.139 1.00 151.68 334 LYS C C 1
ATOM 9829 O O . LYS C 3 334 ? 173.380 148.301 226.657 1.00 151.68 334 LYS C O 1
ATOM 9835 N N . LEU C 3 335 ? 174.173 147.084 224.931 1.00 145.29 335 LEU C N 1
ATOM 9836 C CA . LEU C 3 335 ? 172.942 147.168 224.162 1.00 145.29 335 LEU C CA 1
ATOM 9837 C C . LEU C 3 335 ? 171.773 146.602 224.958 1.00 145.29 335 LEU C C 1
ATOM 9838 O O . LEU C 3 335 ? 171.877 145.548 225.591 1.00 145.29 335 LEU C O 1
ATOM 9843 N N . TYR C 3 336 ? 170.654 147.325 224.928 1.00 138.95 336 TYR C N 1
ATOM 9844 C CA . TYR C 3 336 ? 169.422 146.901 225.590 1.00 138.95 336 TYR C CA 1
ATOM 9845 C C . TYR C 3 336 ? 169.616 146.716 227.091 1.00 138.95 336 TYR C C 1
ATOM 9846 O O . TYR C 3 336 ? 168.955 145.881 227.713 1.00 138.95 336 TYR C O 1
ATOM 9855 N N . SER C 3 337 ? 170.534 147.478 227.679 1.00 147.51 337 SER C N 1
ATOM 9856 C CA . SER C 3 337 ? 170.714 147.455 229.122 1.00 147.51 337 SER C CA 1
ATOM 9857 C C . SER C 3 337 ? 169.427 147.879 229.822 1.00 147.51 337 SER C C 1
ATOM 9858 O O . SER C 3 337 ? 168.637 148.665 229.292 1.00 147.51 337 SER C O 1
ATOM 9861 N N . SER C 3 338 ? 169.213 147.343 231.024 1.00 152.08 338 SER C N 1
ATOM 9862 C CA . SER C 3 338 ? 168.040 147.734 231.796 1.00 152.08 338 SER C CA 1
ATOM 9863 C C . SER C 3 338 ? 168.120 149.181 232.262 1.00 152.08 338 SER C C 1
ATOM 9864 O O . SER C 3 338 ? 167.102 149.741 232.684 1.00 152.08 338 SER C O 1
ATOM 9867 N N . SER C 3 339 ? 169.302 149.793 232.195 1.00 152.98 339 SER C N 1
ATOM 9868 C CA . SER C 3 339 ? 169.458 151.208 232.497 1.00 152.98 339 SER C CA 1
ATOM 9869 C C . SER C 3 339 ? 169.047 152.107 231.341 1.00 152.98 339 SER C C 1
ATOM 9870 O O . SER C 3 339 ? 169.136 153.332 231.471 1.00 152.98 339 SER C O 1
ATOM 9873 N N . TRP C 3 340 ? 168.627 151.538 230.215 1.00 148.95 340 TRP C N 1
ATOM 9874 C CA . TRP C 3 340 ? 168.209 152.340 229.074 1.00 148.95 340 TRP C CA 1
ATOM 9875 C C . TRP C 3 340 ? 166.816 152.907 229.322 1.00 148.95 340 TRP C C 1
ATOM 9876 O O . TRP C 3 340 ? 165.856 152.152 229.509 1.00 148.95 340 TRP C O 1
ATOM 9887 N N . ILE C 3 341 ? 166.705 154.232 229.326 1.00 143.07 341 ILE C N 1
ATOM 9888 C CA . ILE C 3 341 ? 165.418 154.912 229.440 1.00 143.07 341 ILE C CA 1
ATOM 9889 C C . ILE C 3 341 ? 165.173 155.654 228.134 1.00 143.07 341 ILE C C 1
ATOM 9890 O O . ILE C 3 341 ? 166.126 156.054 227.455 1.00 143.07 341 ILE C O 1
ATOM 9895 N N . VAL C 3 342 ? 163.903 155.828 227.776 1.00 132.03 342 VAL C N 1
ATOM 9896 C CA . VAL C 3 342 ? 163.522 156.382 226.482 1.00 132.03 342 VAL C CA 1
ATOM 9897 C C . VAL C 3 342 ? 162.713 157.654 226.696 1.00 132.03 342 VAL C C 1
ATOM 9898 O O . VAL C 3 342 ? 161.917 157.751 227.638 1.00 132.03 342 VAL C O 1
ATOM 9902 N N . PHE C 3 343 ? 162.938 158.631 225.825 1.00 129.90 343 PHE C N 1
ATOM 9903 C CA . PHE C 3 343 ? 162.166 159.860 225.767 1.00 129.90 343 PHE C CA 1
ATOM 9904 C C . PHE C 3 343 ? 161.866 160.196 224.315 1.00 129.90 343 PHE C C 1
ATOM 9905 O O . PHE C 3 343 ? 162.736 160.075 223.439 1.00 129.90 343 PHE C O 1
ATOM 9913 N N . GLN C 3 344 ? 160.641 160.614 224.076 1.00 121.79 344 GLN C N 1
ATOM 9914 C CA . GLN C 3 344 ? 160.189 160.986 222.751 1.00 121.79 344 GLN C CA 1
ATOM 9915 C C . GLN C 3 344 ? 160.674 162.392 222.406 1.00 121.79 344 GLN C C 1
ATOM 9916 O O . GLN C 3 344 ? 160.600 163.296 223.242 1.00 121.79 344 GLN C O 1
ATOM 9922 N N . PRO C 3 345 ? 161.183 162.598 221.187 1.00 117.41 345 PRO C N 1
ATOM 9923 C CA . PRO C 3 345 ? 161.347 161.483 220.260 1.00 117.41 345 PRO C CA 1
ATOM 9924 C C . PRO C 3 345 ? 162.778 160.972 220.211 1.00 117.41 345 PRO C C 1
ATOM 9925 O O . PRO C 3 345 ? 163.704 161.709 220.546 1.00 117.41 345 PRO C O 1
ATOM 9929 N N . ASP C 3 346 ? 162.934 159.713 219.800 1.00 108.49 346 ASP C N 1
ATOM 9930 C CA . ASP C 3 346 ? 164.211 159.085 219.473 1.00 108.49 346 ASP C CA 1
ATOM 9931 C C . ASP C 3 346 ? 165.357 159.436 220.414 1.00 108.49 346 ASP C C 1
ATOM 9932 O O . ASP C 3 346 ? 166.487 159.642 219.963 1.00 108.49 346 ASP C O 1
ATOM 9937 N N . ILE C 3 347 ? 165.108 159.468 221.720 1.00 125.15 347 ILE C N 1
ATOM 9938 C CA . ILE C 3 347 ? 166.158 159.764 222.687 1.00 125.15 347 ILE C CA 1
ATOM 9939 C C . ILE C 3 347 ? 166.282 158.597 223.652 1.00 125.15 347 ILE C C 1
ATOM 9940 O O . ILE C 3 347 ? 165.300 158.209 224.291 1.00 125.15 347 ILE C O 1
ATOM 9945 N N . ILE C 3 348 ? 167.482 158.028 223.747 1.00 135.66 348 ILE C N 1
ATOM 9946 C CA . ILE C 3 348 ? 167.751 156.940 224.678 1.00 135.66 348 ILE C CA 1
ATOM 9947 C C . ILE C 3 348 ? 168.918 157.325 225.573 1.00 135.66 348 ILE C C 1
ATOM 9948 O O . ILE C 3 348 ? 169.994 157.698 225.093 1.00 135.66 348 ILE C O 1
ATOM 9953 N N . ILE C 3 349 ? 168.698 157.224 226.881 1.00 147.01 349 ILE C N 1
AT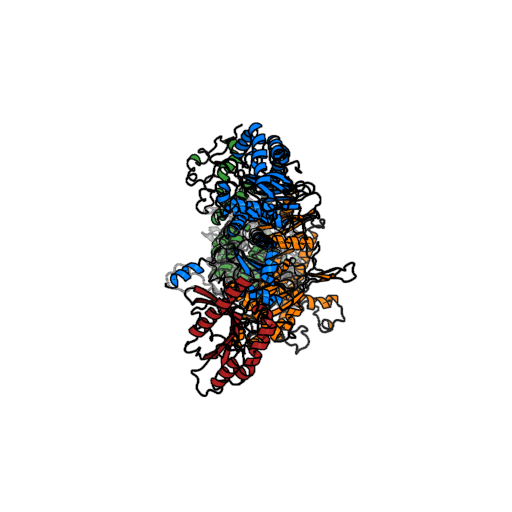OM 9954 C CA . ILE C 3 349 ? 169.660 157.642 227.892 1.00 147.01 349 ILE C CA 1
ATOM 9955 C C . ILE C 3 349 ? 170.119 156.411 228.663 1.00 147.01 349 ILE C C 1
ATOM 9956 O O . ILE C 3 349 ? 169.332 155.488 228.913 1.00 147.01 349 ILE C O 1
ATOM 9961 N N . SER C 3 350 ? 171.408 156.388 229.009 1.00 156.48 350 SER C N 1
ATOM 9962 C CA . SER C 3 350 ? 172.042 155.263 229.696 1.00 156.48 350 SER C CA 1
ATOM 9963 C C . SER C 3 350 ? 172.765 155.810 230.924 1.00 156.48 350 SER C C 1
ATOM 9964 O O . SER C 3 350 ? 173.903 156.279 230.826 1.00 156.48 350 SER C O 1
ATOM 9967 N N . ALA C 3 351 ? 172.088 155.760 232.074 1.00 160.21 351 ALA C N 1
ATOM 9968 C CA . ALA C 3 351 ? 172.682 156.246 233.313 1.00 160.21 351 ALA C CA 1
ATOM 9969 C C . ALA C 3 351 ? 173.826 155.357 233.782 1.00 160.21 351 ALA C C 1
ATOM 9970 O O . ALA C 3 351 ? 174.810 155.862 234.334 1.00 160.21 351 ALA C O 1
ATOM 9972 N N . SER C 3 352 ? 173.711 154.039 233.581 1.00 162.38 352 SER C N 1
ATOM 9973 C CA . SER C 3 352 ? 174.776 153.121 233.980 1.00 162.38 352 SER C CA 1
ATOM 9974 C C . SER C 3 352 ? 176.115 153.537 233.390 1.00 162.38 352 SER C C 1
ATOM 9975 O O . SER C 3 352 ? 177.166 153.351 234.015 1.00 162.38 352 SER C O 1
ATOM 9978 N N . GLN C 3 353 ? 176.097 154.098 232.184 1.00 160.96 353 GLN C N 1
ATOM 9979 C CA . GLN C 3 353 ? 177.303 154.587 231.538 1.00 160.96 353 GLN C CA 1
ATOM 9980 C C . GLN C 3 353 ? 177.288 156.092 231.331 1.00 160.96 353 GLN C C 1
ATOM 9981 O O . GLN C 3 353 ? 178.331 156.669 231.007 1.00 160.96 353 GLN C O 1
ATOM 9987 N N . GLY C 3 354 ? 176.138 156.735 231.514 1.00 160.17 354 GLY C N 1
ATOM 9988 C CA . GLY C 3 354 ? 176.030 158.168 231.353 1.00 160.17 354 GLY C CA 1
ATOM 9989 C C . GLY C 3 354 ? 176.171 158.623 229.917 1.00 160.17 354 GLY C C 1
ATOM 9990 O O . GLY C 3 354 ? 176.944 159.540 229.628 1.00 160.17 354 GLY C O 1
ATOM 9991 N N . TYR C 3 355 ? 175.427 157.998 229.004 1.00 156.92 355 TYR C N 1
ATOM 9992 C CA . TYR C 3 355 ? 175.497 158.357 227.595 1.00 156.92 355 TYR C CA 1
ATOM 9993 C C . TYR C 3 355 ? 174.114 158.735 227.089 1.00 156.92 355 TYR C C 1
ATOM 9994 O O . TYR C 3 355 ? 173.099 158.318 227.655 1.00 156.92 355 TYR C O 1
ATOM 10003 N N . LEU C 3 356 ? 174.087 159.520 226.015 1.00 148.93 356 LEU C N 1
ATOM 10004 C CA . LEU C 3 356 ? 172.854 159.990 225.391 1.00 148.93 356 LEU C CA 1
ATOM 10005 C C . LEU C 3 356 ? 172.932 159.680 223.901 1.00 148.93 356 LEU C C 1
ATOM 10006 O O . LEU C 3 356 ? 173.934 159.997 223.251 1.00 148.93 356 LEU C O 1
ATOM 10011 N N . TRP C 3 357 ? 171.881 159.071 223.355 1.00 138.43 357 TRP C N 1
ATOM 10012 C CA . TRP C 3 357 ? 171.878 158.670 221.959 1.00 138.43 357 TRP C CA 1
ATOM 10013 C C . TRP C 3 357 ? 170.580 159.071 221.271 1.00 138.43 357 TRP C C 1
ATOM 10014 O O . TRP C 3 357 ? 169.498 159.053 221.870 1.00 138.43 357 TRP C O 1
ATOM 10025 N N . ASN C 3 358 ? 170.715 159.428 219.995 1.00 118.27 358 ASN C N 1
ATOM 10026 C CA . ASN C 3 358 ? 169.603 159.727 219.100 1.00 118.27 358 ASN C CA 1
ATOM 10027 C C . ASN C 3 358 ? 169.579 158.630 218.044 1.00 118.27 358 ASN C C 1
ATOM 10028 O O . ASN C 3 358 ? 170.348 158.677 217.080 1.00 118.27 358 ASN C O 1
ATOM 10033 N N . LEU C 3 359 ? 168.711 157.641 218.239 1.00 101.04 359 LEU C N 1
ATOM 10034 C CA . LEU C 3 359 ? 168.655 156.482 217.357 1.00 101.04 359 LEU C CA 1
ATOM 10035 C C . LEU C 3 359 ? 168.419 156.915 215.915 1.00 101.04 359 LEU C C 1
ATOM 10036 O O . LEU C 3 359 ? 167.573 157.770 215.648 1.00 101.04 359 LEU C O 1
ATOM 10041 N N . GLN C 3 360 ? 169.172 156.337 214.981 1.00 96.44 360 GLN C N 1
ATOM 10042 C CA . GLN C 3 360 ? 169.058 156.696 213.575 1.00 96.44 360 GLN C CA 1
ATOM 10043 C C . GLN C 3 360 ? 168.774 155.460 212.740 1.00 96.44 360 GLN C C 1
ATOM 10044 O O . GLN C 3 360 ? 169.080 154.335 213.143 1.00 96.44 360 GLN C O 1
ATOM 10050 N N . VAL C 3 361 ? 168.216 155.684 211.554 1.00 79.05 361 VAL C N 1
ATOM 10051 C CA . VAL C 3 361 ? 167.904 154.618 210.610 1.00 79.05 361 VAL C CA 1
ATOM 10052 C C . VAL C 3 361 ? 168.914 154.653 209.475 1.00 79.05 361 VAL C C 1
ATOM 10053 O O . VAL C 3 361 ? 169.016 155.654 208.754 1.00 79.05 361 VAL C O 1
ATOM 10057 N N . LYS C 3 362 ? 169.669 153.571 209.316 1.00 87.76 362 LYS C N 1
ATOM 10058 C CA . LYS C 3 362 ? 170.451 153.391 208.106 1.00 87.76 362 LYS C CA 1
ATOM 10059 C C . LYS C 3 362 ? 169.552 152.844 207.009 1.00 87.76 362 LYS C C 1
ATOM 10060 O O . LYS C 3 362 ? 168.591 152.119 207.272 1.00 87.76 362 LYS C O 1
ATOM 10066 N N . LEU C 3 363 ? 169.870 153.189 205.771 1.00 67.71 363 LEU C N 1
ATOM 10067 C CA . LEU C 3 363 ? 169.006 152.830 204.660 1.00 67.71 363 LEU C CA 1
ATOM 10068 C C . LEU C 3 363 ? 169.649 151.881 203.665 1.00 67.71 363 LEU C C 1
ATOM 10069 O O . LEU C 3 363 ? 168.928 151.148 202.987 1.00 67.71 363 LEU C O 1
ATOM 10074 N N . GLU C 3 364 ? 170.976 151.875 203.553 1.00 72.56 364 GLU C N 1
ATOM 10075 C CA . GLU C 3 364 ? 171.638 150.859 202.744 1.00 72.56 364 GLU C CA 1
ATOM 10076 C C . GLU C 3 364 ? 171.239 149.430 203.109 1.00 72.56 364 GLU C C 1
ATOM 10077 O O . GLU C 3 364 ? 170.927 148.662 202.183 1.00 72.56 364 GLU C O 1
ATOM 10083 N N . PRO C 3 365 ? 171.214 149.011 204.382 1.00 79.02 365 PRO C N 1
ATOM 10084 C CA . PRO C 3 365 ? 170.896 147.604 204.668 1.00 79.02 365 PRO C CA 1
ATOM 10085 C C . PRO C 3 365 ? 169.511 147.181 204.214 1.00 79.02 365 PRO C C 1
ATOM 10086 O O . PRO C 3 365 ? 169.314 146.003 203.897 1.00 79.02 365 PRO C O 1
ATOM 10090 N N . ILE C 3 366 ? 168.541 148.100 204.161 1.00 71.51 366 ILE C N 1
ATOM 10091 C CA . ILE C 3 366 ? 167.203 147.736 203.701 1.00 71.51 366 ILE C CA 1
ATOM 10092 C C . ILE C 3 366 ? 167.168 147.449 202.210 1.00 71.51 366 ILE C C 1
ATOM 10093 O O . ILE C 3 366 ? 166.158 146.942 201.708 1.00 71.51 366 ILE C O 1
ATOM 10098 N N . VAL C 3 367 ? 168.251 147.729 201.485 1.00 69.81 367 VAL C N 1
ATOM 10099 C CA . VAL C 3 367 ? 168.318 147.310 200.089 1.00 69.81 367 VAL C CA 1
ATOM 10100 C C . VAL C 3 367 ? 168.303 145.789 199.990 1.00 69.81 367 VAL C C 1
ATOM 10101 O O . VAL C 3 367 ? 167.904 145.229 198.960 1.00 69.81 367 VAL C O 1
ATOM 10105 N N . ASN C 3 368 ? 168.688 145.094 201.059 1.00 74.81 368 ASN C N 1
ATOM 10106 C CA . ASN C 3 368 ? 168.760 143.639 201.063 1.00 74.81 368 ASN C CA 1
ATOM 10107 C C . ASN C 3 368 ? 167.615 142.965 201.798 1.00 74.81 368 ASN C C 1
ATOM 10108 O O . ASN C 3 368 ? 166.968 142.084 201.227 1.00 74.81 368 ASN C O 1
ATOM 10113 N N . LEU C 3 369 ? 167.346 143.350 203.042 1.00 75.09 369 LEU C N 1
ATOM 10114 C CA . LEU C 3 369 ? 166.308 142.707 203.837 1.00 75.09 369 LEU C CA 1
ATOM 10115 C C . LEU C 3 369 ? 164.905 142.945 203.298 1.00 75.09 369 LEU C C 1
ATOM 10116 O O . LEU C 3 369 ? 163.942 142.442 203.884 1.00 75.09 369 LEU C O 1
ATOM 10121 N N . LEU C 3 370 ? 164.758 143.691 202.213 1.00 65.23 370 LEU C N 1
ATOM 10122 C CA . LEU C 3 370 ? 163.444 143.918 201.632 1.00 65.23 370 LEU C CA 1
ATOM 10123 C C . LEU C 3 370 ? 163.564 143.865 200.115 1.00 65.23 370 LEU C C 1
ATOM 10124 O O . LEU C 3 370 ? 164.035 144.824 199.493 1.00 65.23 370 LEU C O 1
ATOM 10129 N N . PRO C 3 371 ? 163.164 142.761 199.487 1.00 62.26 371 PRO C N 1
ATOM 10130 C CA . PRO C 3 371 ? 163.406 142.599 198.049 1.00 62.26 371 PRO C CA 1
ATOM 10131 C C . PRO C 3 371 ? 162.309 143.168 197.161 1.00 62.26 371 PRO C C 1
ATOM 10132 O O . PRO C 3 371 ? 162.551 143.451 195.984 1.00 62.26 371 PRO C O 1
ATOM 10136 N N . ASP C 3 372 ? 161.107 143.344 197.703 1.00 58.34 372 ASP C N 1
ATOM 10137 C CA . ASP C 3 372 ? 159.949 143.767 196.915 1.00 58.34 372 ASP C CA 1
ATOM 10138 C C . ASP C 3 372 ? 160.106 145.240 196.556 1.00 58.34 372 ASP C C 1
ATOM 10139 O O . ASP C 3 372 ? 159.589 146.121 197.243 1.00 58.34 372 ASP C O 1
ATOM 10144 N N . LYS C 3 373 ? 160.812 145.504 195.449 1.00 48.88 373 LYS C N 1
ATOM 10145 C CA . LYS C 3 373 ? 161.175 146.874 195.087 1.00 48.88 373 LYS C CA 1
ATOM 10146 C C . LYS C 3 373 ? 159.980 147.815 195.061 1.00 48.88 373 LYS C C 1
ATOM 10147 O O . LYS C 3 373 ? 160.138 149.019 195.282 1.00 48.88 373 LYS C O 1
ATOM 10153 N N . GLY C 3 374 ? 158.779 147.294 194.809 1.00 52.92 374 GLY C N 1
ATOM 10154 C CA . GLY C 3 374 ? 157.594 148.123 194.942 1.00 52.92 374 GLY C CA 1
ATOM 10155 C C . GLY C 3 374 ? 157.422 148.650 196.354 1.00 52.92 374 GLY C C 1
ATOM 10156 O O . GLY C 3 374 ? 157.367 149.863 196.579 1.00 52.92 374 GLY C O 1
ATOM 10157 N N . ARG C 3 375 ? 157.362 147.744 197.329 1.00 57.12 375 ARG C N 1
ATOM 10158 C CA . ARG C 3 375 ? 157.261 148.171 198.718 1.00 57.12 375 ARG C CA 1
ATOM 10159 C C . ARG C 3 375 ? 158.515 148.908 199.164 1.00 57.12 375 ARG C C 1
ATOM 10160 O O . ARG C 3 375 ? 158.434 149.862 199.941 1.00 57.12 375 ARG C O 1
ATOM 10168 N N . LEU C 3 376 ? 159.684 148.465 198.704 1.00 48.75 376 L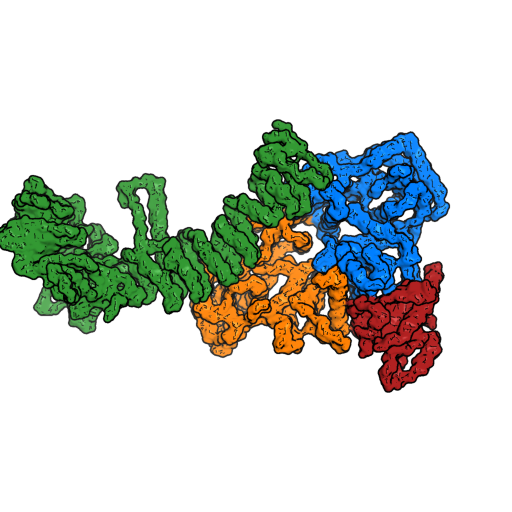EU C N 1
ATOM 10169 C CA . LEU C 3 376 ? 160.916 149.162 199.053 1.00 48.75 376 LEU C CA 1
ATOM 10170 C C . LEU C 3 376 ? 160.847 150.632 198.669 1.00 48.75 376 LEU C C 1
ATOM 10171 O O . LEU C 3 376 ? 161.216 151.503 199.462 1.00 48.75 376 LEU C O 1
ATOM 10176 N N . MET C 3 377 ? 160.384 150.931 197.456 1.00 48.81 377 MET C N 1
ATOM 10177 C CA . MET C 3 377 ? 160.262 152.325 197.045 1.00 48.81 377 MET C CA 1
ATOM 10178 C C . MET C 3 377 ? 159.135 153.026 197.794 1.00 48.81 377 MET C C 1
ATOM 10179 O O . MET C 3 377 ? 159.235 154.216 198.105 1.00 48.81 377 MET C O 1
ATOM 10184 N N . ASP C 3 378 ? 158.054 152.307 198.097 1.00 54.51 378 ASP C N 1
ATOM 10185 C CA . ASP C 3 378 ? 156.991 152.899 198.901 1.00 54.51 378 ASP C CA 1
ATOM 10186 C C . ASP C 3 378 ? 157.522 153.291 200.270 1.00 54.51 378 ASP C C 1
ATOM 10187 O O . ASP C 3 378 ? 156.950 154.146 200.952 1.00 54.51 378 ASP C O 1
ATOM 10192 N N . PHE C 3 379 ? 158.617 152.658 200.673 1.00 52.83 379 PHE C N 1
ATOM 10193 C CA . PHE C 3 379 ? 159.238 152.909 201.966 1.00 52.83 379 PHE C CA 1
ATOM 10194 C C . PHE C 3 379 ? 160.334 153.959 201.927 1.00 52.83 379 PHE C C 1
ATOM 10195 O O . PHE C 3 379 ? 160.462 154.713 202.897 1.00 52.83 379 PHE C O 1
ATOM 10203 N N . LEU C 3 380 ? 161.123 154.038 200.862 1.00 49.35 380 LEU C N 1
ATOM 10204 C CA . LEU C 3 380 ? 162.205 155.005 200.764 1.00 49.35 380 LEU C CA 1
ATOM 10205 C C . LEU C 3 380 ? 161.758 156.350 200.216 1.00 49.35 380 LEU C C 1
ATOM 10206 O O . LEU C 3 380 ? 162.570 157.275 200.159 1.00 49.35 380 LEU C O 1
ATOM 10211 N N . LEU C 3 381 ? 160.501 156.490 199.807 1.00 47.20 381 LEU C N 1
ATOM 10212 C CA . LEU C 3 381 ? 159.981 157.766 199.338 1.00 47.20 381 LEU C CA 1
ATOM 10213 C C . LEU C 3 381 ? 159.360 158.581 200.461 1.00 47.20 381 LEU C C 1
ATOM 10214 O O . LEU C 3 381 ? 158.705 159.592 200.196 1.00 47.20 381 LEU C O 1
ATOM 10219 N N . GLN C 3 382 ? 159.542 158.162 201.701 1.00 55.63 382 GLN C N 1
ATOM 10220 C CA . GLN C 3 382 ? 159.076 158.918 202.853 1.00 55.63 382 GLN C CA 1
ATOM 10221 C C . GLN C 3 382 ? 160.206 159.386 203.751 1.00 55.63 382 GLN C C 1
ATOM 10222 O O . GLN C 3 382 ? 160.166 160.515 204.245 1.00 55.63 382 GLN C O 1
ATOM 10228 N N . ARG C 3 383 ? 161.211 158.546 203.979 1.00 61.10 383 ARG C N 1
ATOM 10229 C CA . ARG C 3 383 ? 162.351 158.942 204.789 1.00 61.10 383 ARG C CA 1
ATOM 10230 C C . ARG C 3 383 ? 163.095 160.093 204.126 1.00 61.10 383 ARG C C 1
ATOM 10231 O O . ARG C 3 383 ? 163.078 160.235 202.903 1.00 61.10 383 ARG C O 1
ATOM 10239 N N . LYS C 3 384 ? 163.732 160.931 204.938 1.00 58.94 384 LYS C N 1
ATOM 10240 C CA . LYS C 3 384 ? 164.621 161.939 204.383 1.00 58.94 384 LYS C CA 1
ATOM 10241 C C . LYS C 3 384 ? 165.912 161.291 203.892 1.00 58.94 384 LYS C C 1
ATOM 10242 O O . LYS C 3 384 ? 166.123 160.084 204.029 1.00 58.94 384 LYS C O 1
ATOM 10248 N N . GLU C 3 385 ? 166.789 162.118 203.323 1.00 63.04 385 GLU C N 1
ATOM 10249 C CA . GLU C 3 385 ? 168.121 161.693 202.884 1.00 63.04 385 GLU C CA 1
ATOM 10250 C C . GLU C 3 385 ? 168.066 160.449 202.003 1.00 63.04 385 GLU C C 1
ATOM 10251 O O . GLU C 3 385 ? 168.997 159.643 201.988 1.00 63.04 385 GLU C O 1
ATOM 10257 N N . CYS C 3 386 ? 166.972 160.275 201.273 1.00 60.67 386 CYS C N 1
ATOM 10258 C CA . CYS C 3 386 ? 166.753 159.057 200.513 1.00 60.67 386 CYS C CA 1
ATOM 10259 C C . CYS C 3 386 ? 167.127 159.187 199.048 1.00 60.67 386 CYS C C 1
ATOM 10260 O O . CYS C 3 386 ? 166.485 158.545 198.218 1.00 60.67 386 CYS C O 1
ATOM 10263 N N . LYS C 3 387 ? 168.109 160.012 198.692 1.00 55.59 387 LYS C N 1
ATOM 10264 C CA . LYS C 3 387 ? 168.434 160.165 197.280 1.00 55.59 387 LYS C CA 1
ATOM 10265 C C . LYS C 3 387 ? 169.597 159.264 196.890 1.00 55.59 387 LYS C C 1
ATOM 10266 O O . LYS C 3 387 ? 169.579 158.622 195.833 1.00 55.59 387 LYS C O 1
ATOM 10272 N N . MET C 3 388 ? 170.614 159.185 197.747 1.00 57.64 388 MET C N 1
ATOM 10273 C CA . MET C 3 388 ? 171.742 158.306 197.465 1.00 57.64 388 MET C CA 1
ATOM 10274 C C . MET C 3 388 ? 171.309 156.847 197.434 1.00 57.64 388 MET C C 1
ATOM 10275 O O . MET C 3 388 ? 171.697 156.095 196.532 1.00 57.64 388 MET C O 1
ATOM 10280 N N . VAL C 3 389 ? 170.475 156.436 198.388 1.00 50.33 389 VAL C N 1
ATOM 10281 C CA . VAL C 3 389 ? 170.086 155.033 198.473 1.00 50.33 389 VAL C CA 1
ATOM 10282 C C . VAL C 3 389 ? 169.075 154.689 197.385 1.00 50.33 389 VAL C C 1
ATOM 10283 O O . VAL C 3 389 ? 169.094 153.586 196.831 1.00 50.33 389 VAL C O 1
ATOM 10287 N N . ILE C 3 390 ? 168.194 155.627 197.042 1.00 48.35 390 ILE C N 1
ATOM 10288 C CA . ILE C 3 390 ? 167.261 155.371 195.951 1.00 48.35 390 ILE C CA 1
ATOM 10289 C C . ILE C 3 390 ? 168.005 155.270 194.628 1.00 48.35 390 ILE C C 1
ATOM 10290 O O . ILE C 3 390 ? 167.682 154.425 193.787 1.00 48.35 390 ILE C O 1
ATOM 10295 N N . LEU C 3 391 ? 169.019 156.111 194.418 1.00 51.17 391 LEU C N 1
ATOM 10296 C CA . LEU C 3 391 ? 169.810 155.976 193.199 1.00 51.17 391 LEU C CA 1
ATOM 10297 C C . LEU C 3 391 ? 170.614 154.686 193.196 1.00 51.17 391 LEU C C 1
ATOM 10298 O O . LEU C 3 391 ? 170.775 154.061 192.141 1.00 51.17 391 LEU C O 1
ATOM 10303 N N . SER C 3 392 ? 171.113 154.264 194.358 1.00 54.41 392 SER C N 1
ATOM 10304 C CA . SER C 3 392 ? 171.804 152.983 194.434 1.00 54.41 392 SER C CA 1
ATOM 10305 C C . SER C 3 392 ? 170.871 151.833 194.082 1.00 54.41 392 SER C C 1
ATOM 10306 O O . SER C 3 392 ? 171.276 150.893 193.393 1.00 54.41 392 SER C O 1
ATOM 10309 N N . VAL C 3 393 ? 169.623 151.884 194.550 1.00 51.75 393 VAL C N 1
ATOM 10310 C CA . VAL C 3 393 ? 168.649 150.860 194.180 1.00 51.75 393 VAL C CA 1
ATOM 10311 C C . VAL C 3 393 ? 168.394 150.893 192.679 1.00 51.75 393 VAL C C 1
ATOM 10312 O O . VAL C 3 393 ? 168.450 149.864 191.999 1.00 51.75 393 VAL C O 1
ATOM 10316 N N . CYS C 3 394 ? 168.105 152.081 192.144 1.00 56.14 394 CYS C N 1
ATOM 10317 C CA . CYS C 3 394 ? 167.763 152.195 190.730 1.00 56.14 394 CYS C CA 1
ATOM 10318 C C . CYS C 3 394 ? 168.904 151.720 189.842 1.00 56.14 394 CYS C C 1
ATOM 10319 O O . CYS C 3 394 ? 168.668 151.182 188.756 1.00 56.14 394 CYS C O 1
ATOM 10322 N N . SER C 3 395 ? 170.148 151.897 190.288 1.00 53.43 395 SER C N 1
ATOM 10323 C CA . SER C 3 395 ? 171.272 151.440 189.480 1.00 53.43 395 SER C CA 1
ATOM 10324 C C . SER C 3 395 ? 171.610 149.980 189.741 1.00 53.43 395 SER C C 1
ATOM 10325 O O . SER C 3 395 ? 172.199 149.329 188.874 1.00 53.43 395 SER C O 1
ATOM 10328 N N . GLN C 3 396 ? 171.251 149.456 190.911 1.00 59.89 396 GLN C N 1
ATOM 10329 C CA . GLN C 3 396 ? 171.428 148.037 191.191 1.00 59.89 396 GLN C CA 1
ATOM 10330 C C . GLN C 3 396 ? 170.300 147.220 190.578 1.00 59.89 396 GLN C C 1
ATOM 10331 O O . GLN C 3 396 ? 170.478 146.039 190.263 1.00 59.89 396 GLN C O 1
ATOM 10337 N N . MET C 3 397 ? 169.142 147.845 190.375 1.00 58.89 397 MET C N 1
ATOM 10338 C CA . MET C 3 397 ? 168.040 147.210 189.669 1.00 58.89 397 MET C CA 1
ATOM 10339 C C . MET C 3 397 ? 168.356 146.941 188.208 1.00 58.89 397 MET C C 1
ATOM 10340 O O . MET C 3 397 ? 167.540 146.318 187.522 1.00 58.89 397 MET C O 1
ATOM 10345 N N . LEU C 3 398 ? 169.499 147.406 187.711 1.00 55.78 398 LEU C N 1
ATOM 10346 C CA . LEU C 3 398 ? 169.867 147.227 186.319 1.00 55.78 398 LEU C CA 1
ATOM 10347 C C . LEU C 3 398 ? 171.214 146.552 186.127 1.00 55.78 398 LEU C C 1
ATOM 10348 O O . LEU C 3 398 ? 171.561 146.227 184.988 1.00 55.78 398 LEU C O 1
ATOM 10353 N N . SER C 3 399 ? 171.986 146.348 187.188 1.00 67.92 399 SER C N 1
ATOM 10354 C CA . SER C 3 399 ? 173.217 145.588 187.061 1.00 67.92 399 SER C CA 1
ATOM 10355 C C . SER C 3 399 ? 172.902 144.152 186.666 1.00 67.92 399 SER C C 1
ATOM 10356 O O . SER C 3 399 ? 171.864 143.598 187.034 1.00 67.92 399 SER C O 1
ATOM 10359 N N . GLU C 3 400 ? 173.812 143.549 185.899 1.00 78.73 400 GLU C N 1
ATOM 10360 C CA . GLU C 3 400 ? 173.576 142.202 185.390 1.00 78.73 400 GLU C CA 1
ATOM 10361 C C . GLU C 3 400 ? 173.436 141.175 186.504 1.00 78.73 400 GLU C C 1
ATOM 10362 O O . GLU C 3 400 ? 172.810 140.131 186.295 1.00 78.73 400 GLU C O 1
ATOM 10368 N N . SER C 3 401 ? 173.995 141.446 187.684 1.00 78.12 401 SER C N 1
ATOM 10369 C CA . SER C 3 401 ? 173.834 140.519 188.796 1.00 78.12 401 SER C CA 1
ATOM 10370 C C . SER C 3 401 ? 172.386 140.470 189.267 1.00 78.12 401 SER C C 1
ATOM 10371 O O . SER C 3 401 ? 171.827 139.385 189.461 1.00 78.12 401 SER C O 1
ATOM 10374 N N . ASP C 3 402 ? 171.761 141.635 189.452 1.00 76.46 402 ASP C N 1
ATOM 10375 C CA . ASP C 3 402 ? 170.411 141.709 189.992 1.00 76.46 402 ASP C CA 1
ATOM 10376 C C . ASP C 3 402 ? 169.425 142.296 188.992 1.00 76.46 402 ASP C C 1
ATOM 10377 O O . ASP C 3 402 ? 168.437 142.919 189.396 1.00 76.46 402 ASP C O 1
ATOM 10382 N N . ARG C 3 403 ? 169.683 142.138 187.695 1.00 67.03 403 ARG C N 1
ATOM 10383 C CA . ARG C 3 403 ? 168.805 142.685 186.665 1.00 67.03 403 ARG C CA 1
ATOM 10384 C C . ARG C 3 403 ? 167.360 142.282 186.909 1.00 67.03 403 ARG C C 1
ATOM 10385 O O . ARG C 3 403 ? 167.022 141.096 186.893 1.00 67.03 403 ARG C O 1
ATOM 10393 N N . ALA C 3 404 ? 166.509 143.272 187.146 1.00 54.72 404 ALA C N 1
ATOM 10394 C CA . ALA C 3 404 ? 165.143 143.041 187.585 1.00 54.72 404 ALA C CA 1
ATOM 10395 C C . ALA C 3 404 ? 164.195 142.941 186.400 1.00 54.72 404 ALA C C 1
ATOM 10396 O O . ALA C 3 404 ? 164.442 143.505 185.333 1.00 54.72 404 ALA C O 1
ATOM 10398 N N . SER C 3 405 ? 163.104 142.210 186.603 1.00 47.48 405 SER C N 1
ATOM 10399 C CA . SER C 3 405 ? 162.069 142.093 185.591 1.00 47.48 405 SER C CA 1
ATOM 10400 C C . SER C 3 405 ? 161.528 143.468 185.223 1.00 47.48 405 SER C C 1
ATOM 10401 O O . SER C 3 405 ? 161.656 144.436 185.974 1.00 47.48 405 SER C O 1
ATOM 10404 N N . LEU C 3 406 ? 160.902 143.549 184.056 1.00 33.32 406 LEU C N 1
ATOM 10405 C CA . LEU C 3 406 ? 160.582 144.862 183.513 1.00 33.32 406 LEU C CA 1
ATOM 10406 C C . LEU C 3 406 ? 159.393 145.545 184.181 1.00 33.32 406 LEU C C 1
ATOM 10407 O O . LEU C 3 406 ? 159.438 146.766 184.363 1.00 33.32 406 LEU C O 1
ATOM 10412 N N . PRO C 3 407 ? 158.310 144.845 184.540 1.00 39.09 407 PRO C N 1
ATOM 10413 C CA . PRO C 3 407 ? 157.254 145.533 185.301 1.00 39.09 407 PRO C CA 1
ATOM 10414 C C . PRO C 3 407 ? 157.743 146.112 186.616 1.00 39.09 407 PRO C C 1
ATOM 10415 O O . PRO C 3 407 ? 157.206 147.128 187.073 1.00 39.09 407 PRO C O 1
ATOM 10419 N N . VAL C 3 408 ? 158.769 145.513 187.223 1.00 36.15 408 VAL C N 1
ATOM 10420 C CA . VAL C 3 408 ? 159.364 146.091 188.422 1.00 36.15 408 VAL C CA 1
ATOM 10421 C C . VAL C 3 408 ? 159.971 147.451 188.110 1.00 36.15 408 VAL C C 1
ATOM 10422 O O . VAL C 3 408 ? 159.768 148.422 188.848 1.00 36.15 408 VAL C O 1
ATOM 10426 N N . ILE C 3 409 ? 160.710 147.547 187.004 1.00 33.29 409 ILE C N 1
ATOM 10427 C CA . ILE C 3 409 ? 161.297 148.821 186.609 1.00 33.29 409 ILE C CA 1
ATOM 10428 C C . ILE C 3 409 ? 160.207 149.826 186.274 1.00 33.29 409 ILE C C 1
ATOM 10429 O O . ILE C 3 409 ? 160.308 151.012 186.612 1.00 33.29 409 ILE C O 1
ATOM 10434 N N . ALA C 3 410 ? 159.145 149.372 185.612 1.00 30.68 410 ALA C N 1
ATOM 10435 C CA . ALA C 3 410 ? 158.046 150.269 185.284 1.00 30.68 410 ALA C CA 1
ATOM 10436 C C . ALA C 3 410 ? 157.416 150.845 186.541 1.00 30.68 410 ALA C C 1
ATOM 10437 O O . ALA C 3 410 ? 157.145 152.047 186.615 1.00 30.68 410 ALA C O 1
ATOM 10439 N N . THR C 3 411 ? 157.202 150.007 187.554 1.00 32.60 411 THR C N 1
ATOM 10440 C CA . THR C 3 411 ? 156.594 150.490 188.787 1.00 32.60 411 THR C CA 1
ATOM 10441 C C . THR C 3 411 ? 157.528 151.435 189.531 1.00 32.60 411 THR C C 1
ATOM 10442 O O . THR C 3 411 ? 157.089 152.472 190.046 1.00 32.60 411 THR C O 1
ATOM 10446 N N . VAL C 3 412 ? 158.819 151.109 189.582 1.00 29.83 412 VAL C N 1
ATOM 10447 C CA . VAL C 3 412 ? 159.773 151.986 190.254 1.00 29.83 412 VAL C CA 1
ATOM 10448 C C . VAL C 3 412 ? 159.777 153.365 189.607 1.00 29.83 412 VAL C C 1
ATOM 10449 O O . VAL C 3 412 ? 159.678 154.394 190.291 1.00 29.83 412 VAL C O 1
ATOM 10453 N N . PHE C 3 413 ? 159.909 153.408 188.281 1.00 31.59 413 PHE C N 1
ATOM 10454 C CA . PHE C 3 413 ? 159.889 154.693 187.593 1.00 31.59 413 PHE C CA 1
ATOM 10455 C C . PHE C 3 413 ? 158.561 155.409 187.777 1.00 31.59 413 PHE C C 1
ATOM 10456 O O . PHE C 3 413 ? 158.539 156.638 187.886 1.00 31.59 413 PHE C O 1
ATOM 10464 N N . ASP C 3 414 ? 157.449 154.674 187.820 1.00 35.97 414 ASP C N 1
ATOM 10465 C CA . ASP C 3 414 ? 156.163 155.321 188.050 1.00 35.97 414 ASP C CA 1
ATOM 10466 C C . ASP C 3 414 ? 156.129 156.008 189.405 1.00 35.97 414 ASP C C 1
ATOM 10467 O O . ASP C 3 414 ? 155.586 157.108 189.538 1.00 35.97 414 ASP C O 1
ATOM 10472 N N . LYS C 3 415 ? 156.736 155.396 190.419 1.00 33.87 415 LYS C N 1
ATOM 10473 C CA . LYS C 3 415 ? 156.715 156.020 191.740 1.00 33.87 415 LYS C CA 1
ATOM 10474 C C . LYS C 3 415 ? 157.633 157.237 191.793 1.00 33.87 415 LYS C C 1
ATOM 10475 O O . LYS C 3 415 ? 157.253 158.296 192.325 1.00 33.87 415 LYS C O 1
ATOM 10481 N N . LEU C 3 416 ? 158.843 157.110 191.242 1.00 32.52 416 LEU C N 1
ATOM 10482 C CA . LEU C 3 416 ? 159.752 158.253 191.198 1.00 32.52 416 LEU C CA 1
ATOM 10483 C C . LEU C 3 416 ? 159.114 159.426 190.465 1.00 32.52 416 LEU C C 1
ATOM 10484 O O . LEU C 3 416 ? 159.188 160.575 190.919 1.00 32.52 416 LEU C O 1
ATOM 10489 N N . ASN C 3 417 ? 158.463 159.154 189.333 1.00 35.25 417 ASN C N 1
ATOM 10490 C CA . ASN C 3 417 ? 157.825 160.221 188.580 1.00 35.25 417 ASN C CA 1
ATOM 10491 C C . ASN C 3 417 ? 156.554 160.721 189.238 1.00 35.25 417 ASN C C 1
ATOM 10492 O O . ASN C 3 417 ? 156.172 161.862 188.999 1.00 35.25 417 ASN C O 1
ATOM 10497 N N . HIS C 3 418 ? 155.903 159.923 190.081 1.00 41.31 418 HIS C N 1
ATOM 10498 C CA . HIS C 3 418 ? 154.801 160.476 190.857 1.00 41.31 418 HIS C CA 1
ATOM 10499 C C . HIS C 3 418 ? 155.301 161.528 191.829 1.00 41.31 418 HIS C C 1
ATOM 10500 O O . HIS C 3 418 ? 154.722 162.617 191.930 1.00 41.31 418 HIS C O 1
ATOM 10507 N N . GLU C 3 419 ? 156.385 161.227 192.545 1.00 47.00 419 GLU C N 1
ATOM 10508 C CA . GLU C 3 419 ? 156.976 162.234 193.426 1.00 47.00 419 GLU C CA 1
ATOM 10509 C C . GLU C 3 419 ? 157.392 163.476 192.642 1.00 47.00 419 GLU C C 1
ATOM 10510 O O . GLU C 3 419 ? 157.064 164.611 193.020 1.00 47.00 419 GLU C O 1
ATOM 10516 N N . TYR C 3 420 ? 158.148 163.273 191.560 1.00 40.44 420 TYR C N 1
ATOM 10517 C CA . TYR C 3 420 ? 158.589 164.383 190.720 1.00 40.44 420 TYR C CA 1
ATOM 10518 C C . TYR C 3 420 ? 157.413 165.223 190.230 1.00 40.44 420 TYR C C 1
ATOM 10519 O O . TYR C 3 420 ? 157.474 166.456 190.247 1.00 40.44 420 TYR C O 1
ATOM 10528 N N . LYS C 3 421 ? 156.341 164.576 189.771 1.00 46.54 421 LYS C N 1
ATOM 10529 C CA . LYS C 3 421 ? 155.181 165.304 189.276 1.00 46.54 421 LYS C CA 1
ATOM 10530 C C . LYS C 3 421 ? 154.523 166.102 190.388 1.00 46.54 421 LYS C C 1
ATOM 10531 O O . LYS C 3 421 ? 154.059 167.224 190.164 1.00 46.54 421 LYS C O 1
ATOM 10537 N N . LYS C 3 422 ? 154.446 165.529 191.589 1.00 47.76 422 LYS C N 1
ATOM 10538 C CA . LYS C 3 422 ? 153.904 166.281 192.715 1.00 47.76 422 LYS C CA 1
ATOM 10539 C C . LYS C 3 422 ? 154.708 167.551 192.947 1.00 47.76 422 LYS C C 1
ATOM 10540 O O . LYS C 3 422 ? 154.146 168.636 193.136 1.00 47.76 422 LYS C O 1
ATOM 10546 N N . TYR C 3 423 ? 156.035 167.434 192.914 1.00 55.30 423 TYR C N 1
ATOM 10547 C CA . TYR C 3 423 ? 156.862 168.616 193.141 1.00 55.30 423 TYR C CA 1
ATOM 10548 C C . TYR C 3 423 ? 156.681 169.639 192.030 1.00 55.30 423 TYR C C 1
ATOM 10549 O O . TYR C 3 423 ? 156.630 170.845 192.293 1.00 55.30 423 TYR C O 1
ATOM 10558 N N . LEU C 3 424 ? 156.577 169.181 190.781 1.00 54.28 424 LEU C N 1
ATOM 10559 C CA . LEU C 3 424 ? 156.410 170.115 189.669 1.00 54.28 424 LEU C CA 1
ATOM 10560 C C . LEU C 3 424 ? 155.069 170.826 189.741 1.00 54.28 424 LEU C C 1
ATOM 10561 O O . LEU C 3 424 ? 154.983 172.028 189.470 1.00 54.28 424 LEU C O 1
ATOM 10566 N N . ASP C 3 425 ? 154.009 170.100 190.099 1.00 64.27 425 ASP C N 1
ATOM 10567 C CA . ASP C 3 425 ? 152.701 170.722 190.259 1.00 64.27 425 ASP C CA 1
ATOM 10568 C C . ASP C 3 425 ? 152.719 171.753 191.375 1.00 64.27 425 ASP C C 1
ATOM 10569 O O . ASP C 3 425 ? 152.174 172.853 191.223 1.00 64.27 425 ASP C O 1
ATOM 10574 N N . ALA C 3 426 ? 153.333 171.414 192.509 1.00 70.15 426 ALA C N 1
ATOM 10575 C CA . ALA C 3 426 ? 153.410 172.366 193.611 1.00 70.15 426 ALA C CA 1
ATOM 10576 C C . ALA C 3 426 ? 154.179 173.615 193.200 1.00 70.15 426 ALA C C 1
ATOM 10577 O O . ALA C 3 426 ? 153.759 174.738 193.492 1.00 70.15 426 ALA C O 1
ATOM 10579 N N . GLU C 3 427 ? 155.305 173.435 192.506 1.00 77.49 427 GLU C N 1
ATOM 10580 C CA . GLU C 3 427 ? 156.102 174.581 192.081 1.00 77.49 427 GLU C CA 1
ATOM 10581 C C . GLU C 3 427 ? 155.344 175.452 191.087 1.00 77.49 427 GLU C C 1
ATOM 10582 O O . GLU C 3 427 ? 155.391 176.686 191.170 1.00 77.49 427 GLU C O 1
ATOM 10588 N N . GLN C 3 428 ? 154.642 174.831 190.136 1.00 91.62 428 GLN C N 1
ATOM 10589 C CA . GLN C 3 428 ? 153.876 175.602 189.164 1.00 91.62 428 GLN C CA 1
ATOM 10590 C C . GLN C 3 428 ? 152.753 176.373 189.840 1.00 91.62 428 GLN C C 1
ATOM 10591 O O . GLN C 3 428 ? 152.526 177.548 189.532 1.00 91.62 428 GLN C O 1
ATOM 10597 N N . SER C 3 429 ? 152.040 175.733 190.770 1.00 94.68 429 SER C N 1
ATOM 10598 C CA . SER C 3 429 ? 150.977 176.432 191.485 1.00 94.68 429 SER C CA 1
ATOM 10599 C C . SER C 3 429 ? 151.534 177.591 192.298 1.00 94.68 429 SER C C 1
ATOM 10600 O O . SER C 3 429 ? 150.938 178.674 192.337 1.00 94.68 429 SER C O 1
ATOM 10603 N N . TYR C 3 430 ? 152.678 177.384 192.955 1.00 106.43 430 TYR C N 1
ATOM 10604 C CA . TYR C 3 430 ? 153.303 178.462 193.712 1.00 106.43 430 TYR C CA 1
ATOM 10605 C C . TYR C 3 430 ? 153.646 179.638 192.813 1.00 106.43 430 TYR C C 1
ATOM 10606 O O . TYR C 3 430 ? 153.304 180.784 193.118 1.00 106.43 430 TYR C O 1
ATOM 10615 N N . ALA C 3 431 ? 154.348 179.378 191.707 1.00 107.90 431 ALA C N 1
ATOM 10616 C CA . ALA C 3 431 ? 154.749 180.470 190.825 1.00 107.90 431 ALA C CA 1
ATOM 10617 C C . ALA C 3 431 ? 153.536 181.167 190.216 1.00 107.90 431 ALA C C 1
ATOM 10618 O O . ALA C 3 431 ? 153.545 182.390 190.021 1.00 107.90 431 ALA C O 1
ATOM 10620 N N . MET C 3 432 ? 152.469 180.414 189.935 1.00 117.34 432 MET C N 1
ATOM 10621 C CA . MET C 3 432 ? 151.276 181.023 189.360 1.00 117.34 432 MET C CA 1
ATOM 10622 C C . MET C 3 432 ? 150.579 181.920 190.374 1.00 117.34 432 MET C C 1
ATOM 10623 O O . MET C 3 432 ? 150.143 183.027 190.038 1.00 117.34 432 MET C O 1
ATOM 10628 N N . ALA C 3 433 ? 150.462 181.462 191.623 1.00 123.67 433 ALA C N 1
ATOM 10629 C CA . ALA C 3 433 ? 149.875 182.310 192.655 1.00 123.67 433 ALA C CA 1
ATOM 10630 C C . ALA C 3 433 ? 150.777 183.491 192.987 1.00 123.67 433 ALA C C 1
ATOM 10631 O O . ALA C 3 433 ? 150.293 184.522 193.467 1.00 123.67 433 ALA C O 1
ATOM 10633 N N . VAL C 3 434 ? 152.080 183.363 192.741 1.00 124.07 434 VAL C N 1
ATOM 10634 C CA . VAL C 3 434 ? 152.991 184.482 192.958 1.00 124.07 434 VAL C CA 1
ATOM 10635 C C . VAL C 3 434 ? 152.790 185.547 191.891 1.00 124.07 434 VAL C C 1
ATOM 10636 O O . VAL C 3 434 ? 152.720 186.744 192.192 1.00 124.07 434 VAL C O 1
ATOM 10640 N N . GLU C 3 435 ? 152.682 185.132 190.627 1.00 131.88 435 GLU C N 1
ATOM 10641 C CA . GLU C 3 435 ? 152.378 186.103 189.580 1.00 131.88 435 GLU C CA 1
ATOM 10642 C C . GLU C 3 435 ? 150.930 186.570 189.664 1.00 131.88 435 GLU C C 1
ATOM 10643 O O . GLU C 3 435 ? 150.574 187.593 189.070 1.00 131.88 435 GLU C O 1
ATOM 10649 N N . ALA C 3 436 ? 150.083 185.836 190.388 1.00 134.67 436 ALA C N 1
ATOM 10650 C CA . ALA C 3 436 ? 148.693 186.230 190.567 1.00 134.67 436 ALA C CA 1
ATOM 10651 C C . ALA C 3 436 ? 148.518 187.354 191.579 1.00 134.67 436 ALA C C 1
ATOM 10652 O O . ALA C 3 436 ? 147.399 187.857 191.730 1.00 134.67 436 ALA C O 1
ATOM 10654 N N . GLY C 3 437 ? 149.580 187.758 192.269 1.00 136.73 437 GLY C N 1
ATOM 10655 C CA . GLY C 3 437 ? 149.508 188.887 193.173 1.00 136.73 437 GLY C CA 1
ATOM 10656 C C . GLY C 3 437 ? 149.202 188.563 194.616 1.00 136.73 437 GLY C C 1
ATOM 10657 O O . GLY C 3 437 ? 148.547 189.369 195.287 1.00 136.73 437 GLY C O 1
ATOM 10658 N N . GLN C 3 438 ? 149.645 187.415 195.121 1.00 142.76 438 GLN C N 1
ATOM 10659 C CA . GLN C 3 438 ? 149.476 187.100 196.533 1.00 142.76 438 GLN C CA 1
ATOM 10660 C C . GLN C 3 438 ? 150.786 187.325 197.280 1.00 142.76 438 GLN C C 1
ATOM 10661 O O . GLN C 3 438 ? 151.866 186.985 196.788 1.00 142.76 438 GLN C O 1
ATOM 10667 N N . SER C 3 439 ? 150.685 187.906 198.474 1.00 153.57 439 SER C N 1
ATOM 10668 C CA . SER C 3 439 ? 151.875 188.338 199.196 1.00 153.57 439 SER C CA 1
ATOM 10669 C C . SER C 3 439 ? 152.488 187.189 199.989 1.00 153.57 439 SER C C 1
ATOM 10670 O O . SER C 3 439 ? 151.843 186.167 200.238 1.00 153.57 439 SER C O 1
ATOM 10673 N N . ARG C 3 440 ? 153.750 187.372 200.389 1.00 151.16 440 ARG C N 1
ATOM 10674 C CA . ARG C 3 440 ? 154.450 186.341 201.150 1.00 151.16 440 ARG C CA 1
ATOM 10675 C C . ARG C 3 440 ? 153.885 186.198 202.556 1.00 151.16 440 ARG C C 1
ATOM 10676 O O . ARG C 3 440 ? 153.970 185.118 203.152 1.00 151.16 440 ARG C O 1
ATOM 10684 N N . SER C 3 441 ? 153.314 187.271 203.106 1.00 157.70 441 SER C N 1
ATOM 10685 C CA . SER C 3 441 ? 152.707 187.204 204.429 1.00 157.70 441 SER C CA 1
ATOM 10686 C C . SER C 3 441 ? 151.447 186.352 204.454 1.00 157.70 441 SER C C 1
ATOM 10687 O O . SER C 3 441 ? 150.938 186.065 205.545 1.00 157.70 441 SER C O 1
ATOM 10690 N N . SER C 3 442 ? 150.939 185.941 203.298 1.00 156.21 442 SER C N 1
ATOM 10691 C CA . SER C 3 442 ? 149.805 185.033 203.268 1.00 156.21 442 SER C CA 1
ATOM 10692 C C . SER C 3 442 ? 150.240 183.648 203.744 1.00 156.21 442 SER C C 1
ATOM 10693 O O . SER C 3 442 ? 151.245 183.113 203.265 1.00 156.21 442 SER C O 1
ATOM 10696 N N . PRO C 3 443 ? 149.508 183.046 204.685 1.00 159.13 443 PRO C N 1
ATOM 10697 C CA . PRO C 3 443 ? 149.926 181.741 205.226 1.00 159.13 443 PRO C CA 1
ATOM 10698 C C . PRO C 3 443 ? 149.878 180.609 204.215 1.00 159.13 443 PRO C C 1
ATOM 10699 O O . PRO C 3 443 ? 150.430 179.536 204.491 1.00 159.13 443 PRO C O 1
ATOM 10703 N N . LEU C 3 444 ? 149.240 180.805 203.062 1.00 153.75 444 LEU C N 1
ATOM 10704 C CA . LEU C 3 444 ? 149.171 179.775 202.037 1.00 153.75 444 LEU C CA 1
ATOM 10705 C C . LEU C 3 444 ? 150.328 179.847 201.049 1.00 153.75 444 LEU C C 1
ATOM 10706 O O . LEU C 3 444 ? 150.654 178.832 200.424 1.00 153.75 444 LEU C O 1
ATOM 10711 N N . LEU C 3 445 ? 150.977 181.002 200.917 1.00 145.91 445 LEU C N 1
ATOM 10712 C CA . LEU C 3 445 ? 152.063 181.180 199.957 1.00 145.91 445 LEU C CA 1
ATOM 10713 C C . LEU C 3 445 ? 153.383 180.960 200.687 1.00 145.91 445 LEU C C 1
ATOM 10714 O O . LEU C 3 445 ? 153.995 181.894 201.207 1.00 145.91 445 LEU C O 1
ATOM 10719 N N . LYS C 3 446 ? 153.811 179.703 200.730 1.00 132.49 446 LYS C N 1
ATOM 10720 C CA . LYS C 3 446 ? 155.160 179.323 201.127 1.00 132.49 446 LYS C CA 1
ATOM 10721 C C . LYS C 3 446 ? 155.770 178.594 199.940 1.00 132.49 446 LYS C C 1
ATOM 10722 O O . LYS C 3 446 ? 155.096 177.772 199.311 1.00 132.49 446 LYS C O 1
ATOM 10728 N N . ARG C 3 447 ? 157.019 178.902 199.619 1.00 117.17 447 ARG C N 1
ATOM 10729 C CA . ARG C 3 447 ? 157.635 178.220 198.492 1.00 117.17 447 ARG C CA 1
ATOM 10730 C C . ARG C 3 447 ? 157.737 176.732 198.794 1.00 117.17 447 ARG C C 1
ATOM 10731 O O . ARG C 3 447 ? 158.292 176.357 199.838 1.00 117.17 447 ARG C O 1
ATOM 10739 N N . PRO C 3 448 ? 157.217 175.860 197.932 1.00 100.97 448 PRO C N 1
ATOM 10740 C CA . PRO C 3 448 ? 157.305 174.425 198.199 1.00 100.97 448 PRO C CA 1
ATOM 10741 C C . PRO C 3 448 ? 158.755 173.974 198.210 1.00 100.97 448 PRO C C 1
ATOM 10742 O O . PRO C 3 448 ? 159.518 174.248 197.283 1.00 100.97 448 PRO C O 1
ATOM 10746 N N . VAL C 3 449 ? 159.133 173.284 199.272 1.00 83.30 449 VAL C N 1
ATOM 10747 C CA . VAL C 3 449 ? 160.497 172.811 199.435 1.00 83.30 449 VAL C CA 1
ATOM 10748 C C . VAL C 3 449 ? 160.645 171.499 198.679 1.00 83.30 449 VAL C C 1
ATOM 10749 O O . VAL C 3 449 ? 159.809 170.593 198.795 1.00 83.30 449 VAL C O 1
ATOM 10753 N N . ARG C 3 450 ? 161.673 171.426 197.844 1.00 66.60 450 ARG C N 1
ATOM 10754 C CA . ARG C 3 450 ? 161.963 170.212 197.091 1.00 66.60 450 ARG C CA 1
ATOM 10755 C C . ARG C 3 450 ? 162.637 169.235 198.039 1.00 66.60 450 ARG C C 1
ATOM 10756 O O . ARG C 3 450 ? 163.771 169.450 198.473 1.00 66.60 450 ARG C O 1
ATOM 10764 N N . THR C 3 451 ? 161.935 168.158 198.371 1.00 62.72 451 THR C N 1
ATOM 10765 C CA . THR C 3 451 ? 162.465 167.187 199.310 1.00 62.72 451 THR C CA 1
ATOM 10766 C C . THR C 3 451 ? 163.573 166.367 198.656 1.00 62.72 451 THR C C 1
ATOM 10767 O O . THR C 3 451 ? 163.985 166.613 197.522 1.00 62.72 451 THR C O 1
ATOM 10771 N N . GLN C 3 452 ? 164.069 165.387 199.398 1.00 62.55 452 GLN C N 1
ATOM 10772 C CA . GLN C 3 452 ? 165.125 164.538 198.872 1.00 62.55 452 GLN C CA 1
ATOM 10773 C C . GLN C 3 452 ? 164.588 163.384 198.037 1.00 62.55 452 GLN C C 1
ATOM 10774 O O . GLN C 3 452 ? 165.366 162.733 197.334 1.00 62.55 452 GLN C O 1
ATOM 10780 N N . ALA C 3 453 ? 163.282 163.125 198.085 1.00 53.11 453 ALA C N 1
ATOM 10781 C CA . ALA C 3 453 ? 162.705 162.062 197.275 1.00 53.11 453 ALA C CA 1
ATOM 10782 C C . ALA C 3 453 ? 162.607 162.446 195.806 1.00 53.11 453 ALA C C 1
ATOM 10783 O O . ALA C 3 453 ? 162.757 161.583 194.935 1.00 53.11 453 ALA C O 1
ATOM 10785 N N . VAL C 3 454 ? 162.358 163.718 195.513 1.00 52.03 454 VAL C N 1
ATOM 10786 C CA . VAL C 3 454 ? 162.126 164.170 194.145 1.00 52.03 454 VAL C CA 1
ATOM 10787 C C . VAL C 3 454 ? 163.388 163.953 193.323 1.00 52.03 454 VAL C C 1
ATOM 10788 O O . VAL C 3 454 ? 164.428 164.560 193.594 1.00 52.03 454 VAL C O 1
ATOM 10792 N N . LEU C 3 455 ? 163.295 163.093 192.311 1.00 48.58 455 LEU C N 1
ATOM 10793 C CA . LEU C 3 455 ? 164.410 162.753 191.430 1.00 48.58 455 LEU C CA 1
ATOM 10794 C C . LEU C 3 455 ? 164.064 163.217 190.020 1.00 48.58 455 LEU C C 1
ATOM 10795 O O . LEU C 3 455 ? 163.347 162.531 189.292 1.00 48.58 455 LEU C O 1
ATOM 10800 N N . ASP C 3 456 ? 164.580 164.378 189.629 1.00 52.71 456 ASP C N 1
ATOM 10801 C CA . ASP C 3 456 ? 164.305 164.884 188.296 1.00 52.71 456 ASP C CA 1
ATOM 10802 C C . ASP C 3 456 ? 165.209 164.198 187.273 1.00 52.71 456 ASP C C 1
ATOM 10803 O O . ASP C 3 456 ? 166.170 163.505 187.614 1.00 52.71 456 ASP C O 1
ATOM 10808 N N . GLN C 3 457 ? 164.882 164.408 185.994 1.00 46.26 457 GLN C N 1
ATOM 10809 C CA . GLN C 3 457 ? 165.585 163.728 184.915 1.00 46.26 457 GLN C CA 1
ATOM 10810 C C . GLN C 3 457 ? 167.086 163.961 184.950 1.00 46.26 457 GLN C C 1
ATOM 10811 O O . GLN C 3 457 ? 167.838 163.117 184.458 1.00 46.26 457 GLN C O 1
ATOM 10817 N N . SER C 3 458 ? 167.540 165.081 185.514 1.00 52.03 458 SER C N 1
ATOM 10818 C CA . SER C 3 458 ? 168.975 165.305 185.657 1.00 52.03 458 SER C CA 1
ATOM 10819 C C . SER C 3 458 ? 169.614 164.211 186.502 1.00 52.03 458 SER C C 1
ATOM 10820 O O . SER C 3 458 ? 170.664 163.663 186.145 1.00 52.03 458 SER C O 1
ATOM 10823 N N . ASP C 3 459 ? 168.985 163.876 187.629 1.00 53.90 459 ASP C N 1
ATOM 10824 C CA . ASP C 3 459 ? 169.506 162.826 188.494 1.00 53.90 459 ASP C CA 1
ATOM 10825 C C . ASP C 3 459 ? 169.506 161.479 187.785 1.00 53.90 459 ASP C C 1
ATOM 10826 O O . ASP C 3 459 ? 170.540 160.806 187.703 1.00 53.90 459 ASP C O 1
ATOM 10831 N N . VAL C 3 460 ? 168.349 161.068 187.260 1.00 49.20 460 VAL C N 1
ATOM 10832 C CA . VAL C 3 460 ? 168.240 159.769 186.609 1.00 49.20 460 VAL C CA 1
ATOM 10833 C C . VAL C 3 460 ? 168.995 159.742 185.285 1.00 49.20 460 VAL C C 1
ATOM 10834 O O . VAL C 3 460 ? 169.048 158.702 184.619 1.00 49.20 460 VAL C O 1
ATOM 10838 N N . TYR C 3 461 ? 169.588 160.861 184.885 1.00 52.55 461 TYR C N 1
ATOM 10839 C CA . TYR C 3 461 ? 170.466 160.891 183.727 1.00 52.55 461 TYR C CA 1
ATOM 10840 C C . TYR C 3 461 ? 171.930 160.806 184.114 1.00 52.55 461 TYR C C 1
ATOM 10841 O O . TYR C 3 461 ? 172.715 160.165 183.406 1.00 52.55 461 TYR C O 1
ATOM 10850 N N . THR C 3 462 ? 172.317 161.443 185.216 1.00 53.84 462 THR C N 1
ATOM 10851 C CA . THR C 3 462 ? 173.702 161.420 185.668 1.00 53.84 462 THR C CA 1
ATOM 10852 C C . THR C 3 462 ? 174.045 160.148 186.431 1.00 53.84 462 THR C C 1
ATOM 10853 O O . THR C 3 462 ? 175.114 159.568 186.214 1.00 53.84 462 THR C O 1
ATOM 10857 N N . HIS C 3 463 ? 173.153 159.688 187.305 1.00 52.47 463 HIS C N 1
ATOM 10858 C CA . HIS C 3 463 ? 173.488 158.605 188.220 1.00 52.47 463 HIS C CA 1
ATOM 10859 C C . HIS C 3 463 ? 172.990 157.242 187.768 1.00 52.47 463 HIS C C 1
ATOM 10860 O O . HIS C 3 463 ? 173.486 156.223 188.260 1.00 52.47 463 HIS C O 1
ATOM 10867 N N . VAL C 3 464 ? 172.025 157.184 186.856 1.00 51.11 464 VAL C N 1
ATOM 10868 C CA . VAL C 3 464 ? 171.424 155.902 186.512 1.00 51.11 464 VAL C CA 1
ATOM 10869 C C . VAL C 3 464 ? 171.710 155.519 185.067 1.00 51.11 464 VAL C C 1
ATOM 10870 O O . VAL C 3 464 ? 172.384 154.520 184.806 1.00 51.11 464 VAL C O 1
ATOM 10874 N N . LEU C 3 465 ? 171.221 156.313 184.119 1.00 55.33 465 LEU C N 1
ATOM 10875 C CA . LEU C 3 465 ? 171.128 155.849 182.741 1.00 55.33 465 LEU C CA 1
ATOM 10876 C C . LEU C 3 465 ? 172.405 156.040 181.938 1.00 55.33 465 LEU C C 1
ATOM 10877 O O . LEU C 3 465 ? 172.649 155.273 181.001 1.00 55.33 465 LEU C O 1
ATOM 10882 N N . SER C 3 466 ? 173.235 157.027 182.272 1.00 56.99 466 SER C N 1
ATOM 10883 C CA . SER C 3 466 ? 174.439 157.266 181.481 1.00 56.99 466 SER C CA 1
ATOM 10884 C C . SER C 3 466 ? 175.427 156.117 181.630 1.00 56.99 466 SER C C 1
ATOM 10885 O O . SER C 3 466 ? 175.830 155.491 180.640 1.00 56.99 466 SER C O 1
ATOM 10888 N N . ALA C 3 467 ? 175.836 155.827 182.866 1.00 61.69 467 ALA C N 1
ATOM 10889 C CA . ALA C 3 467 ? 176.701 154.682 183.117 1.00 61.69 467 ALA C CA 1
ATOM 10890 C C . ALA C 3 467 ? 176.060 153.373 182.679 1.00 61.69 467 ALA C C 1
ATOM 10891 O O . ALA C 3 467 ? 176.755 152.507 182.136 1.00 61.69 467 ALA C O 1
ATOM 10893 N N . PHE C 3 468 ? 174.753 153.218 182.895 1.00 56.16 468 PHE C N 1
ATOM 10894 C CA . PHE C 3 468 ? 174.071 151.986 182.517 1.00 56.16 468 PHE C CA 1
ATOM 10895 C C . PHE C 3 468 ? 174.139 151.761 181.013 1.00 56.16 468 PHE C C 1
ATOM 10896 O O . PHE C 3 468 ? 174.328 150.631 180.551 1.00 56.16 468 PHE C O 1
ATOM 10904 N N . VAL C 3 469 ? 173.998 152.829 180.229 1.00 55.03 469 VAL C N 1
ATOM 10905 C CA . VAL C 3 469 ? 174.075 152.685 178.780 1.00 55.03 469 VAL C CA 1
ATOM 10906 C C . VAL C 3 469 ? 175.516 152.462 178.342 1.00 55.03 469 VAL C C 1
ATOM 10907 O O . VAL C 3 469 ? 175.787 151.662 177.438 1.00 55.03 469 VAL C O 1
ATOM 10911 N N . GLU C 3 470 ? 176.465 153.144 178.986 1.00 69.02 470 GLU C N 1
ATOM 10912 C CA . GLU C 3 470 ? 177.853 153.056 178.544 1.00 69.02 470 GLU C CA 1
ATOM 10913 C C . GLU C 3 470 ? 178.573 151.808 179.041 1.00 69.02 470 GLU C C 1
ATOM 10914 O O . GLU C 3 470 ? 179.702 151.560 178.609 1.00 69.02 470 GLU C O 1
ATOM 10920 N N . LYS C 3 471 ? 177.962 151.021 179.928 1.00 71.31 471 LYS C N 1
ATOM 10921 C CA . LYS C 3 471 ? 178.635 149.833 180.441 1.00 71.31 471 LYS C CA 1
ATOM 10922 C C . LYS C 3 471 ? 178.735 148.710 179.415 1.00 71.31 471 LYS C C 1
ATOM 10923 O O . LYS C 3 471 ? 179.640 147.875 179.524 1.00 71.31 471 LYS C O 1
ATOM 10929 N N . LYS C 3 472 ? 177.830 148.663 178.435 1.00 76.84 472 LYS C N 1
ATOM 10930 C CA . LYS C 3 472 ? 177.914 147.730 177.307 1.00 76.84 472 LYS C CA 1
ATOM 10931 C C . LYS C 3 472 ? 177.917 146.268 177.756 1.00 76.84 472 LYS C C 1
ATOM 10932 O O . LYS C 3 472 ? 178.389 145.384 177.038 1.00 76.84 472 LYS C O 1
ATOM 10938 N N . GLU C 3 473 ? 177.389 145.993 178.947 1.00 82.07 473 GLU C N 1
ATOM 10939 C CA . GLU C 3 473 ? 177.235 144.627 179.431 1.00 82.07 473 GLU C CA 1
ATOM 10940 C C . GLU C 3 473 ? 175.852 144.064 179.125 1.00 82.07 473 GLU C C 1
ATOM 10941 O O . GLU C 3 473 ? 175.725 142.897 178.746 1.00 82.07 473 GLU C O 1
ATOM 10947 N N . MET C 3 474 ? 174.816 144.885 179.265 1.00 76.68 474 MET C N 1
ATOM 10948 C CA . MET C 3 474 ? 173.455 144.425 179.071 1.00 76.68 474 MET C CA 1
ATOM 10949 C C . MET C 3 474 ? 173.175 144.172 177.594 1.00 76.68 474 MET C C 1
ATOM 10950 O O . MET C 3 474 ? 173.757 144.816 176.720 1.00 76.68 474 MET C O 1
ATOM 10955 N N . PRO C 3 475 ? 172.288 143.228 177.292 1.00 64.52 475 PRO C N 1
ATOM 10956 C CA . PRO C 3 475 ? 171.827 143.072 175.907 1.00 64.52 475 PRO C CA 1
ATOM 10957 C C . PRO C 3 475 ? 171.134 144.344 175.450 1.00 64.52 475 PRO C C 1
ATOM 10958 O O . PRO C 3 475 ? 170.160 144.786 176.060 1.00 64.52 475 PRO C O 1
ATOM 10962 N N . HIS C 3 476 ? 171.659 144.938 174.372 1.00 58.26 476 HIS C N 1
ATOM 10963 C CA . HIS C 3 476 ? 171.215 146.260 173.938 1.00 58.26 476 HIS C CA 1
ATOM 10964 C C . HIS C 3 476 ? 169.698 146.384 173.882 1.00 58.26 476 HIS C C 1
ATOM 10965 O O . HIS C 3 476 ? 169.157 147.477 174.098 1.00 58.26 476 HIS C O 1
ATOM 10972 N N . LYS C 3 477 ? 168.995 145.285 173.604 1.00 51.77 477 LYS C N 1
ATOM 10973 C CA . LYS C 3 477 ? 167.538 145.335 173.608 1.00 51.77 477 LYS C CA 1
ATOM 10974 C C . LYS C 3 477 ? 167.010 145.670 174.993 1.00 51.77 477 LYS C C 1
ATOM 10975 O O . LYS C 3 477 ? 166.065 146.453 175.130 1.00 51.77 477 LYS C O 1
ATOM 10981 N N . PHE C 3 478 ? 167.618 145.103 176.034 1.00 51.89 478 PHE C N 1
ATOM 10982 C CA . PHE C 3 478 ? 167.236 145.475 177.391 1.00 51.89 478 PHE C CA 1
ATOM 10983 C C . PHE C 3 478 ? 167.500 146.951 177.652 1.00 51.89 478 PHE C C 1
ATOM 10984 O O . PHE C 3 478 ? 166.694 147.625 178.302 1.00 51.89 478 PHE C O 1
ATOM 10992 N N . VAL C 3 479 ? 168.625 147.470 177.159 1.00 50.06 479 VAL C N 1
ATOM 10993 C CA . VAL C 3 479 ? 168.965 148.868 177.405 1.00 50.06 479 VAL C CA 1
ATOM 10994 C C . VAL C 3 479 ? 167.926 149.783 176.778 1.00 50.06 479 VAL C C 1
ATOM 10995 O O . VAL C 3 479 ? 167.410 150.706 177.422 1.00 50.06 479 VAL C O 1
ATOM 10999 N N . ILE C 3 480 ? 167.591 149.533 175.512 1.00 45.25 480 ILE C N 1
ATOM 11000 C CA . ILE C 3 480 ? 166.595 150.366 174.854 1.00 45.25 480 ILE C CA 1
ATOM 11001 C C . ILE C 3 480 ? 165.225 150.171 175.484 1.00 45.25 480 ILE C C 1
ATOM 11002 O O . ILE C 3 480 ? 164.432 151.117 175.560 1.00 45.25 480 ILE C O 1
ATOM 11007 N N . ALA C 3 481 ? 164.931 148.969 175.980 1.00 37.72 481 ALA C N 1
ATOM 11008 C CA . ALA C 3 481 ? 163.661 148.753 176.658 1.00 37.72 481 ALA C CA 1
ATOM 11009 C C . ALA C 3 481 ? 163.560 149.603 177.911 1.00 37.72 481 ALA C C 1
ATOM 11010 O O . ALA C 3 481 ? 162.530 150.232 178.162 1.00 37.72 481 ALA C O 1
ATOM 11012 N N . VAL C 3 482 ? 164.636 149.657 178.697 1.00 40.07 482 VAL C N 1
ATOM 11013 C CA . VAL C 3 482 ? 164.628 150.457 179.917 1.00 40.07 482 VAL C CA 1
ATOM 11014 C C . VAL C 3 482 ? 164.530 151.941 179.585 1.00 40.07 482 VAL C C 1
ATOM 11015 O O . VAL C 3 482 ? 163.828 152.701 180.267 1.00 40.07 482 VAL C O 1
ATOM 11019 N N . LEU C 3 483 ? 165.213 152.375 178.525 1.00 38.42 483 LEU C N 1
ATOM 11020 C CA . LEU C 3 483 ? 165.138 153.779 178.134 1.00 38.42 483 LEU C CA 1
ATOM 11021 C C . LEU C 3 483 ? 163.722 154.164 177.727 1.00 38.42 483 LEU C C 1
ATOM 11022 O O . LEU C 3 483 ? 163.170 155.158 178.221 1.00 38.42 483 LEU C O 1
ATOM 11027 N N . MET C 3 484 ? 163.115 153.394 176.824 1.00 36.57 484 MET C N 1
ATOM 11028 C CA . MET C 3 484 ? 161.750 153.704 176.421 1.00 36.57 484 MET C CA 1
ATOM 11029 C C . MET C 3 484 ? 160.768 153.502 177.566 1.00 36.57 484 MET C C 1
ATOM 11030 O O . MET C 3 484 ? 159.700 154.118 177.570 1.00 36.57 484 MET C O 1
ATOM 11035 N N . GLU C 3 485 ? 161.130 152.716 178.579 1.00 35.73 485 GLU C N 1
ATOM 11036 C CA . GLU C 3 485 ? 160.253 152.587 179.736 1.00 35.73 485 GLU C CA 1
ATOM 11037 C C . GLU C 3 485 ? 160.281 153.846 180.589 1.00 35.73 485 GLU C C 1
ATOM 11038 O O . GLU C 3 485 ? 159.231 154.328 181.042 1.00 35.73 485 GLU C O 1
ATOM 11044 N N . TYR C 3 486 ? 161.474 154.392 180.824 1.00 32.89 486 TYR C N 1
ATOM 11045 C CA . TYR C 3 486 ? 161.565 155.685 181.490 1.00 32.89 486 TYR C CA 1
ATOM 11046 C C . TYR C 3 486 ? 160.761 156.732 180.737 1.00 32.89 486 TYR C C 1
ATOM 11047 O O . TYR C 3 486 ? 159.966 157.473 181.328 1.00 32.89 486 TYR C O 1
ATOM 11056 N N . ILE C 3 487 ? 160.985 156.825 179.426 1.00 31.81 487 ILE C N 1
ATOM 11057 C CA . ILE C 3 487 ? 160.297 157.844 178.642 1.00 31.81 487 ILE C CA 1
ATOM 11058 C C . ILE C 3 487 ? 158.789 157.633 178.665 1.00 31.81 487 ILE C C 1
ATOM 11059 O O . ILE C 3 487 ? 158.020 158.601 178.664 1.00 31.81 487 ILE C O 1
ATOM 11064 N N . ARG C 3 488 ? 158.335 156.380 178.729 1.00 36.81 488 ARG C N 1
ATOM 11065 C CA . ARG C 3 488 ? 156.903 156.141 178.832 1.00 36.81 488 ARG C CA 1
ATOM 11066 C C . ARG C 3 488 ? 156.355 156.641 180.155 1.00 36.81 488 ARG C C 1
ATOM 11067 O O . ARG C 3 488 ? 155.299 157.282 180.189 1.00 36.81 488 ARG C O 1
ATOM 11075 N N . SER C 3 489 ? 157.052 156.361 181.259 1.00 34.78 489 SER C N 1
ATOM 11076 C CA . SER C 3 489 ? 156.584 156.853 182.553 1.00 34.78 489 SER C CA 1
ATOM 11077 C C . SER C 3 489 ? 156.520 158.373 182.555 1.00 34.78 489 SER C C 1
ATOM 11078 O O . SER C 3 489 ? 155.532 158.971 183.006 1.00 34.78 489 SER C O 1
ATOM 11081 N N . LEU C 3 490 ? 157.561 159.012 182.022 1.00 31.85 490 LEU C N 1
ATOM 11082 C CA . LEU C 3 490 ? 157.581 160.467 181.926 1.00 31.85 490 LEU C CA 1
ATOM 11083 C C . LEU C 3 490 ? 156.366 160.973 181.169 1.00 31.85 490 LEU C C 1
ATOM 11084 O O . LEU C 3 490 ? 155.531 161.696 181.719 1.00 31.85 490 LEU C O 1
ATOM 11089 N N . ASN C 3 491 ? 156.240 160.586 179.902 1.00 36.56 491 ASN C N 1
ATOM 11090 C CA . ASN C 3 491 ? 155.129 161.077 179.103 1.00 36.56 491 ASN C CA 1
ATOM 11091 C C . ASN C 3 491 ? 153.778 160.661 179.662 1.00 36.56 491 ASN C C 1
ATOM 11092 O O . ASN C 3 491 ? 152.759 161.247 179.282 1.00 36.56 491 ASN C O 1
ATOM 11097 N N . GLN C 3 492 ? 153.734 159.683 180.567 1.00 40.60 492 GLN C N 1
ATOM 11098 C CA . GLN C 3 492 ? 152.456 159.339 181.174 1.00 40.60 492 GLN C CA 1
ATOM 11099 C C . GLN C 3 492 ? 152.103 160.299 182.296 1.00 40.60 492 GLN C C 1
ATOM 11100 O O . GLN C 3 492 ? 150.936 160.677 182.451 1.00 40.60 492 GLN C O 1
ATOM 11106 N N . PHE C 3 493 ? 153.083 160.697 183.096 1.00 38.06 493 PHE C N 1
ATOM 11107 C CA . PHE C 3 493 ? 152.806 161.656 184.156 1.00 38.06 493 PHE C CA 1
ATOM 11108 C C . PHE C 3 493 ? 152.852 163.094 183.666 1.00 38.06 493 PHE C C 1
ATOM 11109 O O . PHE C 3 493 ? 152.989 164.008 184.481 1.00 38.06 493 PHE C O 1
ATOM 11117 N N . GLN C 3 494 ? 152.720 163.305 182.358 1.00 41.62 494 GLN C N 1
ATOM 11118 C CA . GLN C 3 494 ? 152.655 164.631 181.750 1.00 41.62 494 GLN C CA 1
ATOM 11119 C C . GLN C 3 494 ? 153.811 165.509 182.216 1.00 41.62 494 GLN C C 1
ATOM 11120 O O . GLN C 3 494 ? 153.631 166.572 182.808 1.00 41.62 494 GLN C O 1
ATOM 11126 N N . ILE C 3 495 ? 155.018 165.031 181.944 1.00 37.23 495 ILE C N 1
ATOM 11127 C CA . ILE C 3 495 ? 156.236 165.760 182.250 1.00 37.23 495 ILE C CA 1
ATOM 11128 C C . ILE C 3 495 ? 156.918 166.089 180.931 1.00 37.23 495 ILE C C 1
ATOM 11129 O O . ILE C 3 495 ? 156.703 165.432 179.911 1.00 37.23 495 ILE C O 1
ATOM 11134 N N . ALA C 3 496 ? 157.737 167.130 180.954 1.00 40.03 496 ALA C N 1
ATOM 11135 C CA . ALA C 3 496 ? 158.509 167.492 179.779 1.00 40.03 496 ALA C CA 1
ATOM 11136 C C . ALA C 3 496 ? 159.743 166.609 179.697 1.00 40.03 496 ALA C C 1
ATOM 11137 O O . ALA C 3 496 ? 160.476 166.461 180.678 1.00 40.03 496 ALA C O 1
ATOM 11139 N N . VAL C 3 497 ? 159.968 166.023 178.528 1.00 44.60 497 VAL C N 1
ATOM 11140 C CA . VAL C 3 497 ? 161.098 165.130 178.312 1.00 44.60 497 VAL C CA 1
ATOM 11141 C C . VAL C 3 497 ? 162.289 165.976 177.886 1.00 44.60 497 VAL C C 1
ATOM 11142 O O . VAL C 3 497 ? 162.340 166.458 176.752 1.00 44.60 497 VAL C O 1
ATOM 11146 N N . GLN C 3 498 ? 163.234 166.176 178.803 1.00 50.44 498 GLN C N 1
ATOM 11147 C CA . GLN C 3 498 ? 164.449 166.915 178.488 1.00 50.44 498 GLN C CA 1
ATOM 11148 C C . GLN C 3 498 ? 165.096 166.359 177.227 1.00 50.44 498 GLN C C 1
ATOM 11149 O O . GLN C 3 498 ? 165.139 165.147 177.009 1.00 50.44 498 GLN C O 1
ATOM 11155 N N . HIS C 3 499 ? 165.611 167.261 176.394 1.00 57.03 499 HIS C N 1
ATOM 11156 C CA . HIS C 3 499 ? 166.126 166.838 175.099 1.00 57.03 499 HIS C CA 1
ATOM 11157 C C . HIS C 3 499 ? 167.328 165.911 175.233 1.00 57.03 499 HIS C C 1
ATOM 11158 O O . HIS C 3 499 ? 167.574 165.097 174.336 1.00 57.03 499 HIS C O 1
ATOM 11165 N N . TYR C 3 500 ? 168.079 165.993 176.335 1.00 49.27 500 TYR C N 1
ATOM 11166 C CA . TYR C 3 500 ? 169.257 165.140 176.434 1.00 49.27 500 TYR C CA 1
ATOM 11167 C C . TYR C 3 500 ? 168.873 163.677 176.587 1.00 49.27 500 TYR C C 1
ATOM 11168 O O . TYR C 3 500 ? 169.635 162.791 176.184 1.00 49.27 500 TYR C O 1
ATOM 11177 N N . LEU C 3 501 ? 167.693 163.396 177.140 1.00 47.62 501 LEU C N 1
ATOM 11178 C CA . LEU C 3 501 ? 167.202 162.023 177.149 1.00 47.62 501 LEU C CA 1
ATOM 11179 C C . LEU C 3 501 ? 167.017 161.516 175.725 1.00 47.62 501 LEU C C 1
ATOM 11180 O O . LEU C 3 501 ? 167.363 160.374 175.405 1.00 47.62 501 LEU C O 1
ATOM 11185 N N . HIS C 3 502 ? 166.466 162.357 174.851 1.00 44.97 502 HIS C N 1
ATOM 11186 C CA . HIS C 3 502 ? 166.349 161.981 173.449 1.00 44.97 502 HIS C CA 1
ATOM 11187 C C . HIS C 3 502 ? 167.713 161.796 172.804 1.00 44.97 502 HIS C C 1
ATOM 11188 O O . HIS C 3 502 ? 167.894 160.877 172.000 1.00 44.97 502 HIS C O 1
ATOM 11195 N N . GLU C 3 503 ? 168.684 162.651 173.135 1.00 52.83 503 GLU C N 1
ATOM 11196 C CA . GLU C 3 503 ? 170.031 162.445 172.606 1.00 52.83 503 GLU C CA 1
ATOM 11197 C C . GLU C 3 503 ? 170.612 161.119 173.071 1.00 52.83 503 GLU C C 1
ATOM 11198 O O . GLU C 3 503 ? 171.345 160.468 172.319 1.00 52.83 503 GLU C O 1
ATOM 11204 N N . LEU C 3 504 ? 170.273 160.689 174.286 1.00 50.01 504 LEU C N 1
ATOM 11205 C CA . LEU C 3 504 ? 170.731 159.388 174.762 1.00 50.01 504 LEU C CA 1
ATOM 11206 C C . LEU C 3 504 ? 170.049 158.256 174.006 1.00 50.01 504 LEU C C 1
ATOM 11207 O O . LEU C 3 504 ? 170.696 157.270 173.634 1.00 50.01 504 LEU C O 1
ATOM 11212 N N . VAL C 3 505 ? 168.742 158.381 173.775 1.00 47.04 505 VAL C N 1
ATOM 11213 C CA . VAL C 3 505 ? 168.029 157.359 173.012 1.00 47.04 505 VAL C CA 1
ATOM 11214 C C . VAL C 3 505 ? 168.601 157.249 171.605 1.00 47.04 505 VAL C C 1
ATOM 11215 O O . VAL C 3 505 ? 168.750 156.147 171.071 1.00 47.04 505 VAL C O 1
ATOM 11219 N N . ILE C 3 506 ? 168.965 158.377 170.995 1.00 48.43 506 ILE C N 1
ATOM 11220 C CA . ILE C 3 506 ? 169.518 158.326 169.643 1.00 48.43 506 ILE C CA 1
ATOM 11221 C C . ILE C 3 506 ? 170.919 157.730 169.660 1.00 48.43 506 ILE C C 1
ATOM 11222 O O . ILE C 3 506 ? 171.265 156.909 168.803 1.00 48.43 506 ILE C O 1
ATOM 11227 N N . LYS C 3 507 ? 171.757 158.166 170.602 1.00 52.10 507 LYS C N 1
ATOM 11228 C CA . LYS C 3 507 ? 173.093 157.598 170.735 1.00 52.10 507 LYS C CA 1
ATOM 11229 C C . LYS C 3 507 ? 173.029 156.084 170.858 1.00 52.10 507 LYS C C 1
ATOM 11230 O O . LYS C 3 507 ? 173.799 155.361 170.217 1.00 52.10 507 LYS C O 1
ATOM 11236 N N . THR C 3 508 ? 172.091 155.582 171.660 1.00 50.95 508 THR C N 1
ATOM 11237 C CA . THR C 3 508 ? 171.986 154.141 171.852 1.00 50.95 508 THR C CA 1
ATOM 11238 C C . THR C 3 508 ? 171.428 153.459 170.607 1.00 50.95 508 THR C C 1
ATOM 11239 O O . THR C 3 508 ? 171.922 152.409 170.184 1.00 50.95 508 THR C O 1
ATOM 11243 N N . LEU C 3 509 ? 170.387 154.041 170.006 1.00 49.18 509 LEU C N 1
ATOM 11244 C CA . LEU C 3 509 ? 169.772 153.438 168.830 1.00 49.18 509 LEU C CA 1
ATOM 11245 C C . LEU C 3 509 ? 170.741 153.359 167.661 1.00 49.18 509 LEU C C 1
ATOM 11246 O O . LEU C 3 509 ? 170.655 152.433 166.848 1.00 49.18 509 LEU C O 1
ATOM 11251 N N . VAL C 3 510 ? 171.658 154.313 167.548 1.00 52.39 510 VAL C N 1
ATOM 11252 C CA . VAL C 3 510 ? 172.621 154.281 166.455 1.00 52.39 510 VAL C CA 1
ATOM 11253 C C . VAL C 3 510 ? 173.830 153.427 166.808 1.00 52.39 510 VAL C C 1
ATOM 11254 O O . VAL C 3 510 ? 174.388 152.748 165.945 1.00 52.39 510 VAL C O 1
ATOM 11258 N N . GLN C 3 511 ? 174.245 153.434 168.075 1.00 61.10 511 GLN C N 1
ATOM 11259 C CA . GLN C 3 511 ? 175.456 152.722 168.457 1.00 61.10 511 GLN C CA 1
ATOM 11260 C C . GLN C 3 511 ? 175.301 151.219 168.279 1.00 61.10 511 GLN C C 1
ATOM 11261 O O . GLN C 3 511 ? 176.291 150.518 168.040 1.00 61.10 511 GLN C O 1
ATOM 11267 N N . HIS C 3 512 ? 174.078 150.708 168.381 1.00 62.36 512 HIS C N 1
ATOM 11268 C CA . HIS C 3 512 ? 173.798 149.302 168.124 1.00 62.36 512 HIS C CA 1
ATOM 11269 C C . HIS C 3 512 ? 173.176 149.070 166.754 1.00 62.36 512 HIS C C 1
ATOM 11270 O O . HIS C 3 512 ? 172.537 148.035 166.545 1.00 62.36 512 HIS C O 1
ATOM 11277 N N . ASN C 3 513 ? 173.340 150.017 165.830 1.00 56.24 513 ASN C N 1
ATOM 11278 C CA . ASN C 3 513 ? 172.944 149.862 164.430 1.00 56.24 513 ASN C CA 1
ATOM 11279 C C . ASN C 3 513 ? 171.458 149.546 164.270 1.00 56.24 513 ASN C C 1
ATOM 11280 O O . ASN C 3 513 ? 171.051 148.893 163.308 1.00 56.24 513 ASN C O 1
ATOM 11285 N N . LEU C 3 514 ? 170.625 149.998 165.204 1.00 52.07 514 LEU C N 1
ATOM 11286 C CA . LEU C 3 514 ? 169.178 149.920 165.023 1.00 52.07 514 LEU C CA 1
ATOM 11287 C C . LEU C 3 514 ? 168.724 151.233 164.397 1.00 52.07 514 LEU C C 1
ATOM 11288 O O . LEU C 3 514 ? 168.605 152.269 165.051 1.00 52.07 514 LEU C O 1
ATOM 11293 N N . PHE C 3 515 ? 168.476 151.182 163.090 1.00 48.19 515 PHE C N 1
ATOM 11294 C CA . PHE C 3 515 ? 168.144 152.391 162.350 1.00 48.19 515 PHE C CA 1
ATOM 11295 C C . PHE C 3 515 ? 166.664 152.492 162.020 1.00 48.19 515 PHE C C 1
ATOM 11296 O O . PHE C 3 515 ? 166.071 153.562 162.189 1.00 48.19 515 PHE C O 1
ATOM 11304 N N . TYR C 3 516 ? 166.047 151.413 161.542 1.00 40.93 516 TYR C N 1
ATOM 11305 C CA . TYR C 3 516 ? 164.609 151.467 161.326 1.00 40.93 516 TYR C CA 1
ATOM 11306 C C . TYR C 3 516 ? 163.870 151.771 162.620 1.00 40.93 516 TYR C C 1
ATOM 11307 O O . TYR C 3 516 ? 162.795 152.375 162.592 1.00 40.93 516 TYR C O 1
ATOM 11316 N N . MET C 3 517 ? 164.439 151.389 163.765 1.00 41.45 517 MET C N 1
ATOM 11317 C CA . MET C 3 517 ? 163.858 151.789 165.043 1.00 41.45 517 MET C CA 1
ATOM 11318 C C . MET C 3 517 ? 163.887 153.301 165.200 1.00 41.45 517 MET C C 1
ATOM 11319 O O . MET C 3 517 ? 162.920 153.905 165.679 1.00 41.45 517 MET C O 1
ATOM 11324 N N . LEU C 3 518 ? 164.990 153.931 164.791 1.00 38.91 518 LEU C N 1
ATOM 11325 C CA . LEU C 3 518 ? 165.064 155.386 164.804 1.00 38.91 518 LEU C CA 1
ATOM 11326 C C . LEU C 3 518 ? 164.037 155.988 163.862 1.00 38.91 518 LEU C C 1
ATOM 11327 O O . LEU C 3 518 ? 163.382 156.983 164.192 1.00 38.91 518 LEU C O 1
ATOM 11332 N N . HIS C 3 519 ? 163.880 155.397 162.684 1.00 35.51 519 HIS C N 1
ATOM 11333 C CA . HIS C 3 519 ? 162.886 155.891 161.743 1.00 35.51 519 HIS C CA 1
ATOM 11334 C C . HIS C 3 519 ? 161.488 155.831 162.338 1.00 35.51 519 HIS C C 1
ATOM 11335 O O . HIS C 3 519 ? 160.699 156.769 162.182 1.00 35.51 519 HIS C O 1
ATOM 11342 N N . GLN C 3 520 ? 161.163 154.744 163.035 1.00 34.80 520 GLN C N 1
ATOM 11343 C CA . GLN C 3 520 ? 159.822 154.628 163.599 1.00 34.80 520 GLN C CA 1
ATOM 11344 C C . GLN C 3 520 ? 159.624 155.583 164.764 1.00 34.80 520 GLN C C 1
ATOM 11345 O O . GLN C 3 520 ? 158.550 156.176 164.908 1.00 34.80 520 GLN C O 1
ATOM 11351 N N . PHE C 3 521 ? 160.638 155.737 165.615 1.00 34.88 521 PHE C N 1
ATOM 11352 C CA . PHE C 3 521 ? 160.492 156.652 166.739 1.00 34.88 521 PHE C CA 1
ATOM 11353 C C . PHE C 3 521 ? 160.428 158.092 166.268 1.00 34.88 521 PHE C C 1
ATOM 11354 O O . PHE C 3 521 ? 159.863 158.945 166.957 1.00 34.88 521 PHE C O 1
ATOM 11362 N N . LEU C 3 522 ? 160.993 158.383 165.097 1.00 33.73 522 LEU C N 1
ATOM 11363 C CA . LEU C 3 522 ? 160.849 159.714 164.524 1.00 33.73 522 LEU C CA 1
ATOM 11364 C C . LEU C 3 522 ? 159.475 159.894 163.902 1.00 33.73 522 LEU C C 1
ATOM 11365 O O . LEU C 3 522 ? 158.872 160.965 164.007 1.00 33.73 522 LEU C O 1
ATOM 11370 N N . GLN C 3 523 ? 158.964 158.853 163.245 1.00 35.88 523 GLN C N 1
ATOM 11371 C CA . GLN C 3 523 ? 157.691 158.973 162.546 1.00 35.88 523 GLN C CA 1
ATOM 11372 C C . GLN C 3 523 ? 156.523 159.113 163.509 1.00 35.88 523 GLN C C 1
ATOM 11373 O O . GLN C 3 523 ? 155.545 159.801 163.198 1.00 35.88 523 GLN C O 1
ATOM 11379 N N . TYR C 3 524 ? 156.600 158.482 164.677 1.00 33.49 524 TYR C N 1
ATOM 11380 C CA . TYR C 3 524 ? 155.509 158.519 165.636 1.00 33.49 524 TYR C CA 1
ATOM 11381 C C . TYR C 3 524 ? 155.728 159.549 166.734 1.00 33.49 524 TYR C C 1
ATOM 11382 O O . TYR C 3 524 ? 155.027 159.518 167.749 1.00 33.49 524 TYR C O 1
ATOM 11391 N N . HIS C 3 525 ? 156.693 160.448 166.553 1.00 38.48 525 HIS C N 1
ATOM 11392 C CA . HIS C 3 525 ? 156.871 161.624 167.401 1.00 38.48 525 HIS C CA 1
ATOM 11393 C C . HIS C 3 525 ? 157.259 161.249 168.828 1.00 38.48 525 HIS C C 1
ATOM 11394 O O . HIS C 3 525 ? 156.792 161.858 169.784 1.00 38.48 525 HIS C O 1
ATOM 11401 N N . VAL C 3 526 ? 158.129 160.254 168.973 1.00 38.10 526 VAL C N 1
ATOM 11402 C CA . VAL C 3 526 ? 158.660 159.932 170.290 1.00 38.10 526 VAL C CA 1
ATOM 11403 C C . VAL C 3 526 ? 159.922 160.735 170.582 1.00 38.10 526 VAL C C 1
ATOM 11404 O O . VAL C 3 526 ? 160.153 161.135 171.727 1.00 38.10 526 VAL C O 1
ATOM 11408 N N . LEU C 3 527 ? 160.729 161.001 169.563 1.00 40.60 527 LEU C N 1
ATOM 11409 C CA . LEU C 3 527 ? 161.876 161.893 169.671 1.00 40.60 527 LEU C CA 1
ATOM 11410 C C . LEU C 3 527 ? 161.445 163.220 169.061 1.00 40.60 527 LEU C C 1
ATOM 11411 O O . LEU C 3 527 ? 161.571 163.443 167.860 1.00 40.60 527 LEU C O 1
ATOM 11416 N N . SER C 3 528 ? 160.932 164.107 169.907 1.00 44.70 528 SER C N 1
ATOM 11417 C CA . SER C 3 528 ? 160.291 165.322 169.434 1.00 44.70 528 SER C CA 1
ATOM 11418 C C . SER C 3 528 ? 161.291 166.236 168.736 1.00 44.70 528 SER C C 1
ATOM 11419 O O . SER C 3 528 ? 162.504 166.011 168.751 1.00 44.70 528 SER C O 1
ATOM 11422 N N . ASP C 3 529 ? 160.760 167.291 168.128 1.00 48.45 529 ASP C N 1
ATOM 11423 C CA . ASP C 3 529 ? 161.563 168.135 167.256 1.00 48.45 529 ASP C CA 1
ATOM 11424 C C . ASP C 3 529 ? 162.472 169.047 168.064 1.00 48.45 529 ASP C C 1
ATOM 11425 O O . ASP C 3 529 ? 162.231 169.305 169.244 1.00 48.45 529 ASP C O 1
ATOM 11430 N N . SER C 3 530 ? 163.510 169.549 167.408 1.00 41.56 530 SER C N 1
ATOM 11431 C CA . SER C 3 530 ? 164.484 170.434 168.027 1.00 41.56 530 SER C CA 1
ATOM 11432 C C . SER C 3 530 ? 165.482 170.846 166.963 1.00 41.56 530 SER C C 1
ATOM 11433 O O . SER C 3 530 ? 165.539 170.259 165.880 1.00 41.56 530 SER C O 1
ATOM 11436 N N . LYS C 3 531 ? 166.270 171.855 167.283 1.00 45.75 531 LYS C N 1
ATOM 11437 C CA . LYS C 3 531 ? 167.386 172.185 166.412 1.00 45.75 531 LYS C CA 1
ATOM 11438 C C . LYS C 3 531 ? 168.548 171.222 166.658 1.00 45.75 531 LYS C C 1
ATOM 11439 O O . LYS C 3 531 ? 169.101 170.688 165.689 1.00 45.75 531 LYS C O 1
ATOM 11445 N N . PRO C 3 532 ? 168.955 170.964 167.911 1.00 44.23 532 PRO C N 1
ATOM 11446 C CA . PRO C 3 532 ? 170.050 170.000 168.120 1.00 44.23 532 PRO C CA 1
ATOM 11447 C C . PRO C 3 532 ? 169.743 168.606 167.612 1.00 44.23 532 PRO C C 1
ATOM 11448 O O . PRO C 3 532 ? 170.640 167.943 167.074 1.00 44.23 532 PRO C O 1
ATOM 11452 N N . LEU C 3 533 ? 168.507 168.132 167.772 1.00 44.15 533 LEU C N 1
ATOM 11453 C CA . LEU C 3 533 ? 168.167 166.807 167.266 1.00 44.15 533 LEU C CA 1
ATOM 11454 C C . LEU C 3 533 ? 168.265 166.766 165.750 1.00 44.15 533 LEU C C 1
ATOM 11455 O O . LEU C 3 533 ? 168.754 165.786 165.177 1.00 44.15 533 LEU C O 1
ATOM 11460 N N . ALA C 3 534 ? 167.756 167.803 165.083 1.00 39.42 534 ALA C N 1
ATOM 11461 C CA . ALA C 3 534 ? 167.924 167.914 163.641 1.00 39.42 534 ALA C CA 1
ATOM 11462 C C . ALA C 3 534 ? 169.394 167.883 163.252 1.00 39.42 534 ALA C C 1
ATOM 11463 O O . ALA C 3 534 ? 169.763 167.234 162.266 1.00 39.42 534 ALA C O 1
ATOM 11465 N N . CYS C 3 535 ? 170.248 168.584 164.004 1.00 46.22 535 CYS C N 1
ATOM 11466 C CA . CYS C 3 535 ? 171.683 168.521 163.736 1.00 46.22 535 CYS C CA 1
ATOM 11467 C C . CYS C 3 535 ? 172.206 167.097 163.856 1.00 46.22 535 CYS C C 1
ATOM 11468 O O . CYS C 3 535 ? 172.998 166.646 163.022 1.00 46.22 535 CYS C O 1
ATOM 11471 N N . LEU C 3 536 ? 171.781 166.381 164.896 1.00 46.26 536 LEU C N 1
ATOM 11472 C CA . LEU C 3 536 ? 172.251 165.014 165.101 1.00 46.26 536 LEU C CA 1
ATOM 11473 C C . LEU C 3 536 ? 171.836 164.115 163.943 1.00 46.26 536 LEU C C 1
ATOM 11474 O O . LEU C 3 536 ? 172.652 163.361 163.396 1.00 46.26 536 LEU C O 1
ATOM 11479 N N . LEU C 3 537 ? 170.557 164.167 163.575 1.00 42.16 537 LEU C N 1
ATOM 11480 C CA . LEU C 3 537 ? 170.076 163.393 162.435 1.00 42.16 537 LEU C CA 1
ATOM 11481 C C . LEU C 3 537 ? 170.878 163.711 161.184 1.00 42.16 537 LEU C C 1
ATOM 11482 O O . LEU C 3 537 ? 171.421 162.810 160.536 1.00 42.16 537 LEU C O 1
ATOM 11487 N N . LEU C 3 538 ? 170.953 164.993 160.818 1.00 46.09 538 LEU C N 1
ATOM 11488 C CA . LEU C 3 538 ? 171.725 165.387 159.646 1.00 46.09 538 LEU C CA 1
ATOM 11489 C C . LEU C 3 538 ? 173.150 164.858 159.709 1.00 46.09 538 LEU C C 1
ATOM 11490 O O . LEU C 3 538 ? 173.700 164.438 158.687 1.00 46.09 538 LEU C O 1
ATOM 11495 N N . SER C 3 539 ? 173.761 164.860 160.896 1.00 49.14 539 SER C N 1
ATOM 11496 C CA . SER C 3 539 ? 175.087 164.273 161.045 1.00 49.14 539 SER C CA 1
ATOM 11497 C C . SER C 3 539 ? 175.072 162.783 160.750 1.00 49.14 539 SER C C 1
ATOM 11498 O O . SER C 3 539 ? 176.052 162.242 160.225 1.00 49.14 539 SER C O 1
ATOM 11501 N N . LEU C 3 540 ? 173.979 162.112 161.073 1.00 50.13 540 LEU C N 1
ATOM 11502 C CA . LEU C 3 540 ? 173.866 160.679 160.784 1.00 50.13 540 LEU C CA 1
ATOM 11503 C C . LEU C 3 540 ? 173.688 160.372 159.295 1.00 50.13 540 LEU C C 1
ATOM 11504 O O . LEU C 3 540 ? 173.486 159.197 158.973 1.00 50.13 540 LEU C O 1
ATOM 11509 N N . GLU C 3 541 ? 173.757 161.369 158.408 1.00 63.23 541 GLU C N 1
ATOM 11510 C CA . GLU C 3 541 ? 173.484 161.147 156.990 1.00 63.23 541 GLU C CA 1
ATOM 11511 C C . GLU C 3 541 ? 174.385 160.079 156.385 1.00 63.23 541 GLU C C 1
ATOM 11512 O O . GLU C 3 541 ? 174.021 159.464 155.377 1.00 63.23 541 GLU C O 1
ATOM 11518 N N . SER C 3 542 ? 175.557 159.846 156.970 1.00 62.75 542 SER C N 1
ATOM 11519 C CA . SER C 3 542 ? 176.522 158.947 156.347 1.00 62.75 542 SER C CA 1
ATOM 11520 C C . SER C 3 542 ? 176.112 157.489 156.511 1.00 62.75 542 SER C C 1
ATOM 11521 O O . SER C 3 542 ? 176.242 156.689 155.577 1.00 62.75 542 SER C O 1
ATOM 11524 N N . PHE C 3 543 ? 175.614 157.121 157.693 1.00 60.76 543 PHE C N 1
ATOM 11525 C CA . PHE C 3 543 ? 175.311 155.719 157.961 1.00 60.76 543 PHE C CA 1
ATOM 11526 C C . PHE C 3 543 ? 173.972 155.320 157.359 1.00 60.76 543 PHE C C 1
ATOM 11527 O O . PHE C 3 543 ? 173.904 154.447 156.488 1.00 60.76 543 PHE C O 1
ATOM 11535 N N . TYR C 3 544 ? 172.899 155.951 157.812 1.00 47.97 544 TYR C N 1
ATOM 11536 C CA . TYR C 3 544 ? 171.543 155.631 157.374 1.00 47.97 544 TYR C CA 1
ATOM 11537 C C . TYR C 3 544 ? 171.058 156.780 156.508 1.00 47.97 544 TYR C C 1
ATOM 11538 O O . TYR C 3 544 ? 170.718 157.850 157.044 1.00 47.97 544 TYR C O 1
ATOM 11547 N N . PRO C 3 545 ? 171.031 156.626 155.187 1.00 47.89 545 PRO C N 1
ATOM 11548 C CA . PRO C 3 545 ? 170.876 157.785 154.290 1.00 47.89 545 PRO C CA 1
ATOM 11549 C C . PRO C 3 545 ? 169.611 158.587 154.559 1.00 47.89 545 PRO C C 1
ATOM 11550 O O . PRO C 3 545 ? 169.695 159.817 154.702 1.00 47.89 545 PRO C O 1
ATOM 11554 N N . PRO C 3 546 ? 168.407 157.953 154.648 1.00 40.33 546 PRO C N 1
ATOM 11555 C CA . PRO C 3 546 ? 167.185 158.762 154.781 1.00 40.33 546 PRO C CA 1
ATOM 11556 C C . PRO C 3 546 ? 167.198 159.703 155.974 1.00 40.33 546 PRO C C 1
ATOM 11557 O O . PRO C 3 546 ? 166.372 160.621 156.054 1.00 40.33 546 PRO C O 1
ATOM 11561 N N . ALA C 3 547 ? 168.150 159.503 156.888 1.00 44.60 547 ALA C N 1
ATOM 11562 C CA . ALA C 3 547 ? 168.291 160.399 158.028 1.00 44.60 547 ALA C CA 1
ATOM 11563 C C . ALA C 3 547 ? 168.403 161.841 157.570 1.00 44.60 547 ALA C C 1
ATOM 11564 O O . ALA C 3 547 ? 167.803 162.741 158.168 1.00 44.60 547 ALA C O 1
ATOM 11566 N N . HIS C 3 548 ? 169.166 162.082 156.498 1.00 43.15 548 HIS C N 1
ATOM 11567 C CA . HIS C 3 548 ? 169.234 163.426 155.937 1.00 43.15 548 HIS C CA 1
ATOM 11568 C C . HIS C 3 548 ? 167.839 163.986 155.726 1.00 43.15 548 HIS C C 1
ATOM 11569 O O . HIS C 3 548 ? 167.483 165.033 156.275 1.00 43.15 548 HIS C O 1
ATOM 11576 N N . GLN C 3 549 ? 167.026 163.286 154.935 1.00 41.87 549 GLN C N 1
ATOM 11577 C CA . GLN C 3 549 ? 165.656 163.734 154.746 1.00 41.87 549 GLN C CA 1
ATOM 11578 C C . GLN C 3 549 ? 164.920 163.751 156.075 1.00 41.87 549 GLN C C 1
ATOM 11579 O O . GLN C 3 549 ? 164.170 164.689 156.365 1.00 41.87 549 GLN C O 1
ATOM 11585 N N . LEU C 3 550 ? 165.162 162.740 156.913 1.00 41.48 550 LEU C N 1
ATOM 11586 C CA . LEU C 3 550 ? 164.573 162.717 158.247 1.00 41.48 550 LEU C CA 1
ATOM 11587 C C . LEU C 3 550 ? 164.934 163.968 159.031 1.00 41.48 550 LEU C C 1
ATOM 11588 O O . LEU C 3 550 ? 164.139 164.439 159.850 1.00 41.48 550 LEU C O 1
ATOM 11593 N N . SER C 3 551 ? 166.128 164.513 158.799 1.00 41.74 551 SER C N 1
ATOM 11594 C CA . SER C 3 551 ? 166.480 165.789 159.407 1.00 41.74 551 SER C CA 1
ATOM 11595 C C . SER C 3 551 ? 165.708 166.926 158.757 1.00 41.74 551 SER C C 1
ATOM 11596 O O . SER C 3 551 ? 165.080 167.736 159.448 1.00 41.74 551 SER C O 1
ATOM 11599 N N . LEU C 3 552 ? 165.720 166.983 157.422 1.00 43.45 552 LEU C N 1
ATOM 11600 C CA . LEU C 3 552 ? 165.211 168.157 156.719 1.00 43.45 552 LEU C CA 1
ATOM 11601 C C . LEU C 3 552 ? 163.782 168.470 157.122 1.00 43.45 552 LEU C C 1
ATOM 11602 O O . LEU C 3 552 ? 163.483 169.581 157.573 1.00 43.45 552 LEU C O 1
ATOM 11607 N N . ASP C 3 553 ? 162.885 167.491 157.002 1.00 49.36 553 ASP C N 1
ATOM 11608 C CA . ASP C 3 553 ? 161.493 167.755 157.338 1.00 49.36 553 ASP C CA 1
ATOM 11609 C C . ASP C 3 553 ? 161.347 168.124 158.807 1.00 49.36 553 ASP C C 1
ATOM 11610 O O . ASP C 3 553 ? 160.495 168.948 159.164 1.00 49.36 553 ASP C O 1
ATOM 11615 N N . MET C 3 554 ? 162.188 167.549 159.669 1.00 46.40 554 MET C N 1
ATOM 11616 C CA . MET C 3 554 ? 162.237 167.993 161.056 1.00 46.40 554 MET C CA 1
ATOM 11617 C C . MET C 3 554 ? 162.400 169.501 161.121 1.00 46.40 554 MET C C 1
ATOM 11618 O O . MET C 3 554 ? 161.576 170.203 161.719 1.00 46.40 554 MET C O 1
ATOM 11623 N N . LEU C 3 555 ? 163.449 170.017 160.475 1.00 44.41 555 LEU C N 1
ATOM 11624 C CA . LEU C 3 555 ? 163.655 171.458 160.423 1.00 44.41 555 LEU C CA 1
ATOM 11625 C C . LEU C 3 555 ? 162.403 172.176 159.943 1.00 44.41 555 LEU C C 1
ATOM 11626 O O . LEU C 3 555 ? 162.015 173.206 160.507 1.00 44.41 555 LEU C O 1
ATOM 11631 N N . LYS C 3 556 ? 161.729 171.627 158.931 1.00 50.72 556 LYS C N 1
ATOM 11632 C CA . LYS C 3 556 ? 160.521 172.277 158.441 1.00 50.72 556 LYS C CA 1
ATOM 11633 C C . LYS C 3 556 ? 159.451 172.315 159.514 1.00 50.72 556 LYS C C 1
ATOM 11634 O O . LYS C 3 556 ? 158.792 173.341 159.708 1.00 50.72 556 LYS C O 1
ATOM 11640 N N . ARG C 3 557 ? 159.259 171.205 160.228 1.00 52.04 557 ARG C N 1
ATOM 11641 C CA . ARG C 3 557 ? 158.273 171.203 161.297 1.00 52.04 557 ARG C CA 1
ATOM 11642 C C . ARG C 3 557 ? 158.613 172.190 162.404 1.00 52.04 557 ARG C C 1
ATOM 11643 O O . ARG C 3 557 ? 157.753 172.469 163.246 1.00 52.04 557 ARG C O 1
ATOM 11651 N N . LEU C 3 558 ? 159.837 172.728 162.420 1.00 52.33 558 LEU C N 1
ATOM 11652 C CA . LEU C 3 558 ? 160.221 173.648 163.483 1.00 52.33 558 LEU C CA 1
ATOM 11653 C C . LEU C 3 558 ? 159.559 175.009 163.323 1.00 52.33 558 LEU C C 1
ATOM 11654 O O . LEU C 3 558 ? 159.144 175.613 164.319 1.00 52.33 558 LEU C O 1
ATOM 11659 N N . SER C 3 559 ? 159.461 175.509 162.095 1.00 60.18 559 SER C N 1
ATOM 11660 C CA . SER C 3 559 ? 158.961 176.840 161.760 1.00 60.18 559 SER C CA 1
ATOM 11661 C C . SER C 3 559 ? 159.760 177.959 162.419 1.00 60.18 559 SER C C 1
ATOM 11662 O O . SER C 3 559 ? 159.335 179.119 162.385 1.00 60.18 559 SER C O 1
ATOM 11665 N N . THR C 3 560 ? 160.910 177.645 163.024 1.00 63.47 560 THR C N 1
ATOM 11666 C CA . THR C 3 560 ? 161.795 178.664 163.576 1.00 63.47 560 THR C CA 1
ATOM 11667 C C . THR C 3 560 ? 163.251 178.391 163.217 1.00 63.47 560 THR C C 1
ATOM 11668 O O . THR C 3 560 ? 164.151 178.774 163.973 1.00 63.47 560 THR C O 1
ATOM 11672 N N . ALA C 3 561 ? 163.504 177.732 162.088 1.00 61.09 561 ALA C N 1
ATOM 11673 C CA . ALA C 3 561 ? 164.840 177.288 161.715 1.00 61.09 561 ALA C CA 1
ATOM 11674 C C . ALA C 3 561 ? 165.119 177.524 160.234 1.00 61.09 561 ALA C C 1
ATOM 11675 O O . ALA C 3 561 ? 165.802 176.726 159.590 1.00 61.09 561 ALA C O 1
ATOM 11677 N N . ASN C 3 562 ? 164.588 178.619 159.685 1.00 61.18 562 ASN C N 1
ATOM 11678 C CA . ASN C 3 562 ? 164.643 178.861 158.248 1.00 61.18 562 ASN C CA 1
ATOM 11679 C C . ASN C 3 562 ? 166.073 178.815 157.716 1.00 61.18 562 ASN C C 1
ATOM 11680 O O . ASN C 3 562 ? 166.386 178.035 156.811 1.00 61.18 562 ASN C O 1
ATOM 11685 N N . ASP C 3 563 ? 166.947 179.667 158.250 1.00 59.50 563 ASP C N 1
ATOM 11686 C CA . ASP C 3 563 ? 168.314 179.737 157.744 1.00 59.50 563 ASP C CA 1
ATOM 11687 C C . ASP C 3 563 ? 168.997 178.375 157.773 1.00 59.50 563 ASP C C 1
ATOM 11688 O O . ASP C 3 563 ? 169.850 178.083 156.926 1.00 59.50 563 ASP C O 1
ATOM 11693 N N . GLU C 3 564 ? 168.621 177.518 158.723 1.00 57.14 564 GLU C N 1
ATOM 11694 C CA . GLU C 3 564 ? 169.194 176.178 158.769 1.00 57.14 564 GLU C CA 1
ATOM 11695 C C . GLU C 3 564 ? 168.736 175.350 157.576 1.00 57.14 564 GLU C C 1
ATOM 11696 O O . GLU C 3 564 ? 169.544 174.671 156.926 1.00 57.14 564 GLU C O 1
ATOM 11702 N N . ILE C 3 565 ? 167.433 175.377 157.289 1.00 50.90 565 ILE C N 1
ATOM 11703 C CA . ILE C 3 565 ? 166.923 174.740 156.080 1.00 50.90 565 ILE C CA 1
ATOM 11704 C C . ILE C 3 565 ? 167.676 175.250 154.865 1.00 50.90 565 ILE C C 1
ATOM 11705 O O . ILE C 3 565 ? 168.031 174.483 153.965 1.00 50.90 565 ILE C O 1
ATOM 11710 N N . VAL C 3 566 ? 167.951 176.551 154.833 1.00 50.31 566 VAL C N 1
ATOM 11711 C CA . VAL C 3 566 ? 168.570 177.141 153.655 1.00 50.31 566 VAL C CA 1
ATOM 11712 C C . VAL C 3 566 ? 169.999 176.645 153.491 1.00 50.31 566 VAL C C 1
ATOM 11713 O O . VAL C 3 566 ? 170.428 176.306 152.381 1.00 50.31 566 VAL C O 1
ATOM 11717 N N . GLU C 3 567 ? 170.760 176.573 154.586 1.00 55.88 567 GLU C N 1
ATOM 11718 C CA . GLU C 3 567 ? 172.138 176.114 154.443 1.00 55.88 567 GLU C CA 1
ATOM 11719 C C . GLU C 3 567 ? 172.194 174.625 154.134 1.00 55.88 567 GLU C C 1
ATOM 11720 O O . GLU C 3 567 ? 173.060 174.191 153.368 1.00 55.88 567 GLU C O 1
ATOM 11726 N N . VAL C 3 568 ? 171.267 173.829 154.675 1.00 53.11 568 VAL C N 1
ATOM 11727 C CA . VAL C 3 568 ? 171.284 172.408 154.337 1.00 53.11 568 VAL C CA 1
ATOM 11728 C C . VAL C 3 568 ? 170.865 172.175 152.888 1.00 53.11 568 VAL C C 1
ATOM 11729 O O . VAL C 3 568 ? 171.393 171.266 152.234 1.00 53.11 568 VAL C O 1
ATOM 11733 N N . LEU C 3 569 ? 169.953 172.989 152.351 1.00 50.14 569 LEU C N 1
ATOM 11734 C CA . LEU C 3 569 ? 169.598 172.874 150.943 1.00 50.14 569 LEU C CA 1
ATOM 11735 C C . LEU C 3 569 ? 170.737 173.312 150.039 1.00 50.14 569 LEU C C 1
ATOM 11736 O O . LEU C 3 569 ? 170.995 172.665 149.020 1.00 50.14 569 LEU C O 1
ATOM 11741 N N . LEU C 3 570 ? 171.425 174.400 150.390 1.00 53.67 570 LEU C N 1
ATOM 11742 C CA . LEU C 3 570 ? 172.619 174.781 149.639 1.00 53.67 570 LEU C CA 1
ATOM 11743 C C . LEU C 3 570 ? 173.666 173.677 149.681 1.00 53.67 570 LEU C C 1
ATOM 11744 O O . LEU C 3 570 ? 174.375 173.443 148.695 1.00 53.67 570 LEU C O 1
ATOM 11749 N N . SER C 3 571 ? 173.788 172.995 150.822 1.00 54.69 571 SER C N 1
ATOM 11750 C CA . SER C 3 571 ? 174.701 171.862 150.907 1.00 54.69 571 SER C CA 1
ATOM 11751 C C . SER C 3 571 ? 174.281 170.750 149.958 1.00 54.69 571 SER C C 1
ATOM 11752 O O . SER C 3 571 ? 175.121 170.153 149.277 1.00 54.69 571 SER C O 1
ATOM 11755 N N . LYS C 3 572 ? 172.978 170.465 149.893 1.00 53.04 572 LYS C N 1
ATOM 11756 C CA . LYS C 3 572 ? 172.474 169.465 148.958 1.00 53.04 572 LYS C CA 1
ATOM 11757 C C . LYS C 3 572 ? 172.328 169.997 147.537 1.00 53.04 572 LYS C C 1
ATOM 11758 O O . LYS C 3 572 ? 171.747 169.307 146.694 1.00 53.04 572 LYS C O 1
ATOM 11764 N N . HIS C 3 573 ? 172.822 171.201 147.257 1.00 61.07 573 HIS C N 1
ATOM 11765 C CA . HIS C 3 573 ? 172.897 171.805 145.928 1.00 61.07 573 HIS C CA 1
ATOM 11766 C C . HIS C 3 573 ? 171.535 172.074 145.306 1.00 61.07 573 HIS C C 1
ATOM 11767 O O . HIS C 3 573 ? 171.469 172.393 144.114 1.00 61.07 573 HIS C O 1
ATOM 11774 N N . GLN C 3 574 ? 170.444 171.968 146.063 1.00 54.94 574 GLN C N 1
ATOM 11775 C CA . GLN C 3 574 ? 169.114 172.271 145.535 1.00 54.94 574 GLN C CA 1
ATOM 11776 C C . GLN C 3 574 ? 168.900 173.786 145.543 1.00 54.94 574 GLN C C 1
ATOM 11777 O O . GLN C 3 574 ? 167.969 174.318 146.151 1.00 54.94 574 GLN C O 1
ATOM 11783 N N . VAL C 3 575 ? 169.803 174.477 144.839 1.00 51.26 575 VAL C N 1
ATOM 11784 C CA . VAL C 3 575 ? 169.783 175.936 144.774 1.00 51.26 575 VAL C CA 1
ATOM 11785 C C . VAL C 3 575 ? 168.388 176.442 144.432 1.00 51.26 575 VAL C C 1
ATOM 11786 O O . VAL C 3 575 ? 167.841 177.325 145.106 1.00 51.26 575 VAL C O 1
ATOM 11790 N N . LEU C 3 576 ? 167.796 175.885 143.376 1.00 45.68 576 LEU C N 1
ATOM 11791 C CA . LEU C 3 576 ? 166.453 176.279 142.977 1.00 45.68 576 LEU C CA 1
ATOM 11792 C C . LEU C 3 576 ? 165.455 176.067 144.104 1.00 45.68 576 LEU C C 1
ATOM 11793 O O . LEU C 3 576 ? 164.547 176.882 144.296 1.00 45.68 576 LEU C O 1
ATOM 11798 N N . ALA C 3 577 ? 165.620 174.995 144.878 1.00 46.95 577 ALA C N 1
ATOM 11799 C CA . ALA C 3 577 ? 164.660 174.717 145.939 1.00 46.95 577 ALA C CA 1
ATOM 11800 C C . ALA C 3 577 ? 164.833 175.683 147.101 1.00 46.95 577 ALA C C 1
ATOM 11801 O O . ALA C 3 577 ? 163.846 176.171 147.662 1.00 46.95 577 ALA C O 1
ATOM 11803 N N . ALA C 3 578 ? 166.078 175.988 147.463 1.00 52.18 578 ALA C N 1
ATOM 11804 C CA . ALA C 3 578 ? 166.334 176.998 148.486 1.00 52.18 578 ALA C CA 1
ATOM 11805 C C . ALA C 3 578 ? 165.726 178.335 148.095 1.00 52.18 578 ALA C C 1
ATOM 11806 O O . ALA C 3 578 ? 165.121 179.026 148.921 1.00 52.18 578 ALA C O 1
ATOM 11808 N N . LEU C 3 579 ? 165.909 178.726 146.837 1.00 52.29 579 LEU C N 1
ATOM 11809 C CA . LEU C 3 579 ? 165.374 179.995 146.359 1.00 52.29 579 LEU C CA 1
ATOM 11810 C C . LEU C 3 579 ? 163.852 180.007 146.402 1.00 52.29 579 LEU C C 1
ATOM 11811 O O . LEU C 3 579 ? 163.242 180.947 146.930 1.00 52.29 579 LEU C O 1
ATOM 11816 N N . ARG C 3 580 ? 163.218 178.981 145.829 1.00 50.92 580 ARG C N 1
ATOM 11817 C CA . ARG C 3 580 ? 161.765 178.885 145.863 1.00 50.92 580 ARG C CA 1
ATOM 11818 C C . ARG C 3 580 ? 161.242 178.745 147.281 1.00 50.92 580 ARG C C 1
ATOM 11819 O O . ARG C 3 580 ? 160.043 178.931 147.515 1.00 50.92 580 ARG C O 1
ATOM 11827 N N . PHE C 3 581 ? 162.118 178.414 148.232 1.00 52.53 581 PHE C N 1
ATOM 11828 C CA . PHE C 3 581 ? 161.722 178.343 149.632 1.00 52.53 581 PHE C CA 1
ATOM 11829 C C . PHE C 3 581 ? 161.757 179.719 150.280 1.00 52.53 581 PHE C C 1
ATOM 11830 O O . PHE C 3 581 ? 160.776 180.148 150.896 1.00 52.53 581 PHE C O 1
ATOM 11838 N N . ILE C 3 582 ? 162.880 180.427 150.151 1.00 57.53 582 ILE C N 1
ATOM 11839 C CA . ILE C 3 582 ? 162.996 181.736 150.789 1.00 57.53 582 ILE C CA 1
ATOM 11840 C C . ILE C 3 582 ? 162.006 182.714 150.178 1.00 57.53 582 ILE C C 1
ATOM 11841 O O . ILE C 3 582 ? 161.491 183.603 150.863 1.00 57.53 582 ILE C O 1
ATOM 11846 N N . ARG C 3 583 ? 161.710 182.567 148.885 1.00 60.56 583 ARG C N 1
ATOM 11847 C CA . ARG C 3 583 ? 160.661 183.399 148.307 1.00 60.56 583 ARG C CA 1
ATOM 11848 C C . ARG C 3 583 ? 159.299 183.042 148.882 1.00 60.56 583 ARG C C 1
ATOM 11849 O O . ARG C 3 583 ? 158.335 183.798 148.722 1.00 60.56 583 ARG C O 1
ATOM 11857 N N . GLY C 3 584 ? 159.200 181.903 149.568 1.00 64.54 584 GLY C N 1
ATOM 11858 C CA . GLY C 3 584 ? 157.926 181.505 150.139 1.00 64.54 584 GLY C CA 1
ATOM 11859 C C . GLY C 3 584 ? 157.621 182.214 151.444 1.00 64.54 584 GLY C C 1
ATOM 11860 O O . GLY C 3 584 ? 156.520 182.734 151.635 1.00 64.54 584 GLY C O 1
ATOM 11861 N N . ILE C 3 585 ? 158.587 182.238 152.363 1.00 71.47 585 ILE C N 1
ATOM 11862 C CA . ILE C 3 585 ? 158.379 182.939 153.625 1.00 71.47 585 ILE C CA 1
ATOM 11863 C C . ILE C 3 585 ? 158.208 184.433 153.382 1.00 71.47 585 ILE C C 1
ATOM 11864 O O . ILE C 3 585 ? 157.270 185.057 153.893 1.00 71.47 585 ILE C O 1
ATOM 11869 N N . GLY C 3 586 ? 159.096 185.027 152.591 1.00 79.94 586 GLY C N 1
ATOM 11870 C CA . GLY C 3 586 ? 159.056 186.446 152.294 1.00 79.94 586 GLY C CA 1
ATOM 11871 C C . GLY C 3 586 ? 160.409 187.122 152.290 1.00 79.94 586 GLY C C 1
ATOM 11872 O O . GLY C 3 586 ? 160.481 188.319 151.982 1.00 79.94 586 GLY C O 1
ATOM 11873 N N . GLY C 3 587 ? 161.489 186.418 152.613 1.00 86.34 587 GLY C N 1
ATOM 11874 C CA . GLY C 3 587 ? 162.796 187.038 152.654 1.00 86.34 587 GLY C CA 1
ATOM 11875 C C . GLY C 3 587 ? 163.434 187.263 151.303 1.00 86.34 587 GLY C C 1
ATOM 11876 O O . GLY C 3 587 ? 164.614 187.626 151.255 1.00 86.34 587 GLY C O 1
ATOM 11877 N N . HIS C 3 588 ? 162.689 187.083 150.211 1.00 88.43 588 HIS C N 1
ATOM 11878 C CA . HIS C 3 588 ? 163.300 187.099 148.885 1.00 88.43 588 HIS C CA 1
ATOM 11879 C C . HIS C 3 588 ? 163.792 188.490 148.512 1.00 88.43 588 HIS C C 1
ATOM 11880 O O . HIS C 3 588 ? 164.461 188.667 147.488 1.00 88.43 588 HIS C O 1
ATOM 11887 N N . ASP C 3 589 ? 163.476 189.491 149.332 1.00 98.52 589 ASP C N 1
ATOM 11888 C CA . ASP C 3 589 ? 163.975 190.842 149.111 1.00 98.52 589 ASP C CA 1
ATOM 11889 C C . ASP C 3 589 ? 165.254 191.084 149.899 1.00 98.52 589 ASP C C 1
ATOM 11890 O O . ASP C 3 589 ? 166.042 191.971 149.554 1.00 98.52 589 ASP C O 1
ATOM 11895 N N . ASN C 3 590 ? 165.481 190.292 150.943 1.00 93.37 590 ASN C N 1
ATOM 11896 C CA . ASN C 3 590 ? 166.598 190.498 151.862 1.00 93.37 590 ASN C CA 1
ATOM 11897 C C . ASN C 3 590 ? 167.774 189.574 151.576 1.00 93.37 590 ASN C C 1
ATOM 11898 O O . ASN C 3 590 ? 168.754 189.566 152.325 1.00 93.37 590 ASN C O 1
ATOM 11903 N N . ILE C 3 591 ? 167.721 188.794 150.498 1.00 88.09 591 ILE C N 1
ATOM 11904 C CA . ILE C 3 591 ? 168.726 187.769 150.243 1.00 88.09 591 ILE C CA 1
ATOM 11905 C C . ILE C 3 591 ? 169.885 188.384 149.476 1.00 88.09 591 ILE C C 1
ATOM 11906 O O . ILE C 3 591 ? 169.756 189.443 148.856 1.00 88.09 591 ILE C O 1
ATOM 11911 N N . SER C 3 592 ? 171.026 187.706 149.526 1.00 92.23 592 SER C N 1
ATOM 11912 C CA . SER C 3 592 ? 172.277 188.231 149.008 1.00 92.23 592 SER C CA 1
ATOM 11913 C C . SER C 3 592 ? 172.546 187.656 147.631 1.00 92.23 592 SER C C 1
ATOM 11914 O O . SER C 3 592 ? 172.572 186.436 147.455 1.00 92.23 592 SER C O 1
ATOM 11917 N N . ALA C 3 593 ? 172.756 188.546 146.659 1.00 95.11 593 ALA C N 1
ATOM 11918 C CA . ALA C 3 593 ? 173.083 188.118 145.305 1.00 95.11 593 ALA C CA 1
ATOM 11919 C C . ALA C 3 593 ? 174.367 187.308 145.243 1.00 95.11 593 ALA C C 1
ATOM 11920 O O . ALA C 3 593 ? 174.678 186.744 144.189 1.00 95.11 593 ALA C O 1
ATOM 11922 N N . ARG C 3 594 ? 175.132 187.255 146.332 1.00 95.02 594 ARG C N 1
ATOM 11923 C CA . ARG C 3 594 ? 176.417 186.573 146.290 1.00 95.02 594 ARG C CA 1
ATOM 11924 C C . ARG C 3 594 ? 176.245 185.061 146.312 1.00 95.02 594 ARG C C 1
ATOM 11925 O O . ARG C 3 594 ? 176.550 184.378 145.329 1.00 95.02 594 ARG C O 1
ATOM 11933 N N . LYS C 3 595 ? 175.707 184.526 147.410 1.00 85.12 595 LYS C N 1
ATOM 11934 C CA . LYS C 3 595 ? 175.831 183.096 147.672 1.00 85.12 595 LYS C CA 1
ATOM 11935 C C . LYS C 3 595 ? 175.163 182.270 146.584 1.00 85.12 595 LYS C C 1
ATOM 11936 O O . LYS C 3 595 ? 175.721 181.273 146.115 1.00 85.12 595 LYS C O 1
ATOM 11942 N N . PHE C 3 596 ? 173.969 182.679 146.162 1.00 74.17 596 PHE C N 1
ATOM 11943 C CA . PHE C 3 596 ? 173.167 181.824 145.300 1.00 74.17 596 PHE C CA 1
ATOM 11944 C C . PHE C 3 596 ? 173.813 181.621 143.936 1.00 74.17 596 PHE C C 1
ATOM 11945 O O . PHE C 3 596 ? 173.701 180.538 143.354 1.00 74.17 596 PHE C O 1
ATOM 11953 N N . LEU C 3 597 ? 174.498 182.632 143.406 1.00 89.32 597 LEU C N 1
ATOM 11954 C CA . LEU C 3 597 ? 175.218 182.450 142.151 1.00 89.32 597 LEU C CA 1
ATOM 11955 C C . LEU C 3 597 ? 176.709 182.751 142.247 1.00 89.32 597 LEU C C 1
ATOM 11956 O O . LEU C 3 597 ? 177.346 182.965 141.214 1.00 89.32 597 LEU C O 1
ATOM 11961 N N . ASP C 3 598 ? 177.278 182.800 143.454 1.00 96.73 598 ASP C N 1
ATOM 11962 C CA . ASP C 3 598 ? 178.704 182.523 143.591 1.00 96.73 598 ASP C CA 1
ATOM 11963 C C . ASP C 3 598 ? 178.931 181.033 143.791 1.00 96.73 598 ASP C C 1
ATOM 11964 O O . ASP C 3 598 ? 179.989 180.503 143.438 1.00 96.73 598 ASP C O 1
ATOM 11969 N N . ALA C 3 599 ? 177.939 180.345 144.352 1.00 91.49 599 ALA C N 1
ATOM 11970 C CA . ALA C 3 599 ? 177.902 178.886 144.354 1.00 91.49 599 ALA C CA 1
ATOM 11971 C C . ALA C 3 599 ? 177.197 178.467 143.074 1.00 91.49 599 ALA C C 1
ATOM 11972 O O . ALA C 3 599 ? 176.190 177.760 143.090 1.00 91.49 599 ALA C O 1
ATOM 11974 N N . ALA C 3 600 ? 177.746 178.913 141.945 1.00 92.96 600 ALA C N 1
ATOM 11975 C CA . ALA C 3 600 ? 177.129 178.738 140.638 1.00 92.96 600 ALA C CA 1
ATOM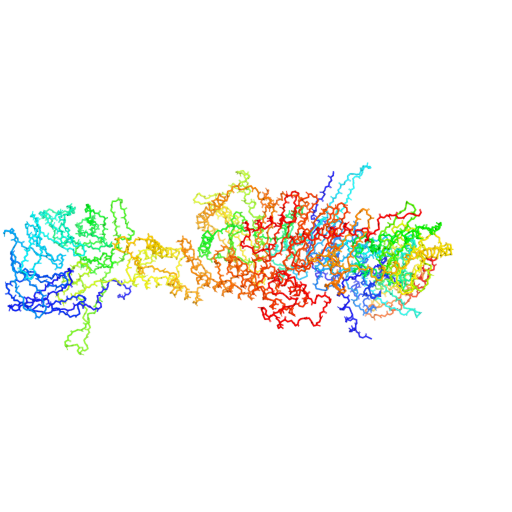 11976 C C . ALA C 3 600 ? 177.940 177.784 139.780 1.00 92.96 600 ALA C C 1
ATOM 11977 O O . ALA C 3 600 ? 177.405 176.818 139.233 1.00 92.96 600 ALA C O 1
ATOM 11979 N N . LYS C 3 601 ? 179.240 178.054 139.666 1.00 99.84 601 LYS C N 1
ATOM 11980 C CA . LYS C 3 601 ? 180.104 177.229 138.828 1.00 99.84 601 LYS C CA 1
ATOM 11981 C C . LYS C 3 601 ? 180.217 175.808 139.366 1.00 99.84 601 LYS C C 1
ATOM 11982 O O . LYS C 3 601 ? 180.916 174.971 138.781 1.00 99.84 601 LYS C O 1
ATOM 11988 N N . GLN C 3 602 ? 179.552 175.516 140.488 1.00 99.28 602 GLN C N 1
ATOM 11989 C CA . GLN C 3 602 ? 179.582 174.162 141.026 1.00 99.28 602 GLN C CA 1
ATOM 11990 C C . GLN C 3 602 ? 178.388 173.345 140.546 1.00 99.28 602 GLN C C 1
ATOM 11991 O O . GLN C 3 602 ? 178.221 172.187 140.942 1.00 99.28 602 GLN C O 1
ATOM 11997 N N . THR C 3 603 ? 177.544 173.930 139.698 1.00 97.91 603 THR C N 1
ATOM 11998 C CA . THR C 3 603 ? 176.464 173.202 139.045 1.00 97.91 603 THR C CA 1
ATOM 11999 C C . THR C 3 603 ? 176.358 173.542 137.560 1.00 97.91 603 THR C C 1
ATOM 12000 O O . THR C 3 603 ? 175.679 172.827 136.815 1.00 97.91 603 THR C O 1
ATOM 12004 N N . GLU C 3 604 ? 177.017 174.622 137.128 1.00 99.83 604 GLU C N 1
ATOM 12005 C CA . GLU C 3 604 ? 177.302 174.950 135.719 1.00 99.83 604 GLU C CA 1
ATOM 12006 C C . GLU C 3 604 ? 176.079 174.846 134.802 1.00 99.83 604 GLU C C 1
ATOM 12007 O O . GLU C 3 604 ? 176.047 174.050 133.862 1.00 99.83 604 GLU C O 1
ATOM 12013 N N . ASP C 3 605 ? 175.061 175.655 135.077 1.00 92.18 605 ASP C N 1
ATOM 12014 C CA . ASP C 3 605 ? 174.041 176.021 134.092 1.00 92.18 605 ASP C CA 1
ATOM 12015 C C . ASP C 3 605 ? 173.695 177.499 134.290 1.00 92.18 605 ASP C C 1
ATOM 12016 O O . ASP C 3 605 ? 172.540 177.887 134.393 1.00 92.18 605 ASP C O 1
ATOM 12021 N N . ASN C 3 606 ? 174.723 178.350 134.321 1.00 89.77 606 ASN C N 1
ATOM 12022 C CA . ASN C 3 606 ? 174.738 179.640 135.018 1.00 89.77 606 ASN C CA 1
ATOM 12023 C C . ASN C 3 606 ? 173.468 180.483 134.914 1.00 89.77 606 ASN C C 1
ATOM 12024 O O . ASN C 3 606 ? 173.268 181.379 135.739 1.00 89.77 606 ASN C O 1
ATOM 12029 N N . MET C 3 607 ? 172.631 180.270 133.897 1.00 82.38 607 MET C N 1
ATOM 12030 C CA . MET C 3 607 ? 171.280 180.815 133.973 1.00 82.38 607 MET C CA 1
ATOM 12031 C C . MET C 3 607 ? 170.421 180.072 134.981 1.00 82.38 607 MET C C 1
ATOM 12032 O O . MET C 3 607 ? 169.385 180.597 135.393 1.00 82.38 607 MET C O 1
ATOM 12037 N N . LEU C 3 608 ? 170.826 178.861 135.383 1.00 90.43 608 LEU C N 1
ATOM 12038 C CA . LEU C 3 608 ? 170.297 178.265 136.605 1.00 90.43 608 LEU C CA 1
ATOM 12039 C C . LEU C 3 608 ? 170.722 179.086 137.810 1.00 90.43 608 LEU C C 1
ATOM 12040 O O . LEU C 3 608 ? 170.257 178.858 138.933 1.00 90.43 608 LEU C O 1
ATOM 12045 N N . PHE C 3 609 ? 171.588 180.065 137.584 1.00 98.58 609 PHE C N 1
ATOM 12046 C CA . PHE C 3 609 ? 172.132 180.914 138.623 1.00 98.58 609 PHE C CA 1
ATOM 12047 C C . PHE C 3 609 ? 171.996 182.402 138.313 1.00 98.58 609 PHE C C 1
ATOM 12048 O O . PHE C 3 609 ? 172.006 183.213 139.244 1.00 98.58 609 PHE C O 1
ATOM 12056 N N . TYR C 3 610 ? 171.865 182.786 137.040 1.00 97.46 610 TYR C N 1
ATOM 12057 C CA . TYR C 3 610 ? 171.733 184.193 136.676 1.00 97.46 610 TYR C CA 1
ATOM 12058 C C . TYR C 3 610 ? 170.313 184.548 136.244 1.00 97.46 610 TYR C C 1
ATOM 12059 O O . TYR C 3 610 ? 170.040 185.708 135.915 1.00 97.46 610 TYR C O 1
ATOM 12068 N N . THR C 3 611 ? 169.378 183.595 136.318 1.00 96.34 611 THR C N 1
ATOM 12069 C CA . THR C 3 611 ? 167.957 183.941 136.281 1.00 96.34 611 THR C CA 1
ATOM 12070 C C . THR C 3 611 ? 167.651 185.004 137.327 1.00 96.34 611 THR C C 1
ATOM 12071 O O . THR C 3 611 ? 166.589 185.635 137.311 1.00 96.34 611 THR C O 1
ATOM 12075 N N . ILE C 3 612 ? 168.616 185.246 138.209 1.00 100.36 612 ILE C N 1
ATOM 12076 C CA . ILE C 3 612 ? 168.339 185.574 139.597 1.00 100.36 612 ILE C CA 1
ATOM 12077 C C . ILE C 3 612 ? 168.839 186.978 139.918 1.00 100.36 612 ILE C C 1
ATOM 12078 O O . ILE C 3 612 ? 168.146 187.768 140.566 1.00 100.36 612 ILE C O 1
ATOM 12083 N N . PHE C 3 613 ? 170.049 187.308 139.455 1.00 112.93 613 PHE C N 1
ATOM 12084 C CA . PHE C 3 613 ? 170.624 188.635 139.678 1.00 112.93 613 PHE C CA 1
ATOM 12085 C C . PHE C 3 613 ? 169.675 189.740 139.231 1.00 112.93 613 PHE C C 1
ATOM 12086 O O . PHE C 3 613 ? 169.301 190.602 140.034 1.00 112.93 613 PHE C O 1
ATOM 12094 N N . ARG C 3 614 ? 169.277 189.736 137.956 1.00 109.89 614 ARG C N 1
ATOM 12095 C CA . ARG C 3 614 ? 168.225 190.646 137.511 1.00 109.89 614 ARG C CA 1
ATOM 12096 C C . ARG C 3 614 ? 166.956 190.429 138.317 1.00 109.89 614 ARG C C 1
ATOM 12097 O O . ARG C 3 614 ? 166.298 191.391 138.731 1.00 109.89 614 ARG C O 1
ATOM 12105 N N . PHE C 3 615 ? 166.589 189.163 138.533 1.00 105.71 615 PHE C N 1
ATOM 12106 C CA . PHE C 3 615 ? 165.483 188.843 139.428 1.00 105.71 615 PHE C CA 1
ATOM 12107 C C . PHE C 3 615 ? 165.722 189.430 140.812 1.00 105.71 615 PHE C C 1
ATOM 12108 O O . PHE C 3 615 ? 164.787 189.924 141.454 1.00 105.71 615 PHE C O 1
ATOM 12116 N N . PHE C 3 616 ? 166.977 189.408 141.274 1.00 112.80 616 PHE C N 1
ATOM 12117 C CA . PHE C 3 616 ? 167.315 190.000 142.565 1.00 112.80 616 PHE C CA 1
ATOM 12118 C C . PHE C 3 616 ? 166.939 191.476 142.614 1.00 112.80 616 PHE C C 1
ATOM 12119 O O . PHE C 3 616 ? 166.675 192.022 143.689 1.00 112.80 616 PHE C O 1
ATOM 12127 N N . GLU C 3 617 ? 166.913 192.143 141.469 1.00 119.12 617 GLU C N 1
ATOM 12128 C CA . GLU C 3 617 ? 166.414 193.507 141.429 1.00 119.12 617 GLU C CA 1
ATOM 12129 C C . GLU C 3 617 ? 165.057 193.605 140.758 1.00 119.12 617 GLU C C 1
ATOM 12130 O O . GLU C 3 617 ? 164.449 194.679 140.783 1.00 119.12 617 GLU C O 1
ATOM 12136 N N . GLN C 3 618 ? 164.566 192.515 140.169 1.00 118.24 618 GLN C N 1
ATOM 12137 C CA . GLN C 3 618 ? 163.177 192.486 139.725 1.00 118.24 618 GLN C CA 1
ATOM 12138 C C . GLN C 3 618 ? 162.226 192.674 140.902 1.00 118.24 618 GLN C C 1
ATOM 12139 O O . GLN C 3 618 ? 161.039 192.963 140.714 1.00 118.24 618 GLN C O 1
ATOM 12145 N N . ARG C 3 619 ? 162.736 192.519 142.128 1.00 115.23 619 ARG C N 1
ATOM 12146 C CA . ARG C 3 619 ? 161.900 192.656 143.317 1.00 115.23 619 ARG C CA 1
ATOM 12147 C C . ARG C 3 619 ? 162.069 194.029 143.965 1.00 115.23 619 ARG C C 1
ATOM 12148 O O . ARG C 3 619 ? 161.081 194.700 144.283 1.00 115.23 619 ARG C O 1
ATOM 12156 N N . ASN C 3 620 ? 163.316 194.461 144.171 1.00 132.74 620 ASN C N 1
ATOM 12157 C CA . ASN C 3 620 ? 163.619 195.577 145.060 1.00 132.74 620 ASN C CA 1
ATOM 12158 C C . ASN C 3 620 ? 164.479 196.663 144.422 1.00 132.74 620 ASN C C 1
ATOM 12159 O O . ASN C 3 620 ? 165.012 197.509 145.149 1.00 132.74 620 ASN C O 1
ATOM 12164 N N . GLN C 3 621 ? 164.647 196.661 143.098 1.00 142.04 621 GLN C N 1
ATOM 12165 C CA . GLN C 3 621 ? 165.453 197.700 142.461 1.00 142.04 621 GLN C CA 1
ATOM 12166 C C . GLN C 3 621 ? 164.983 199.094 142.850 1.00 142.04 621 GLN C C 1
ATOM 12167 O O . GLN C 3 621 ? 165.806 200.000 143.017 1.00 142.04 621 GLN C O 1
ATOM 12173 N N . ARG C 3 622 ? 163.672 199.280 143.013 1.00 140.25 622 ARG C N 1
ATOM 12174 C CA . ARG C 3 622 ? 163.129 200.594 143.349 1.00 140.25 622 ARG C CA 1
ATOM 12175 C C . ARG C 3 622 ? 163.774 201.167 144.608 1.00 140.25 622 ARG C C 1
ATOM 12176 O O . ARG C 3 622 ? 163.744 202.382 144.832 1.00 140.25 622 ARG C O 1
ATOM 12184 N N . LEU C 3 623 ? 164.366 200.305 145.440 1.00 146.17 623 LEU C N 1
ATOM 12185 C CA . LEU C 3 623 ? 164.972 200.765 146.685 1.00 146.17 623 LEU C CA 1
ATOM 12186 C C . LEU C 3 623 ? 166.373 201.321 146.461 1.00 146.17 623 LEU C C 1
ATOM 12187 O O . LEU C 3 623 ? 166.816 202.215 147.191 1.00 146.17 623 LEU C O 1
ATOM 12192 N N . ARG C 3 624 ? 167.093 200.807 145.461 1.00 147.70 624 ARG C N 1
ATOM 12193 C CA . ARG C 3 624 ? 168.497 201.150 145.274 1.00 147.70 624 ARG C CA 1
ATOM 12194 C C . ARG C 3 624 ? 168.764 201.947 144.000 1.00 147.70 624 ARG C C 1
ATOM 12195 O O . ARG C 3 624 ? 169.257 203.075 144.087 1.00 147.70 624 ARG C O 1
ATOM 12203 N N . GLY C 3 625 ? 168.444 201.419 142.814 1.00 153.75 625 GLY C N 1
ATOM 12204 C CA . GLY C 3 625 ? 168.496 202.259 141.629 1.00 153.75 625 GLY C CA 1
ATOM 12205 C C . GLY C 3 625 ? 169.486 201.969 140.512 1.00 153.75 625 GLY C C 1
ATOM 12206 O O . GLY C 3 625 ? 169.868 202.908 139.806 1.00 153.75 625 GLY C O 1
ATOM 12207 N N . SER C 3 626 ? 169.926 200.725 140.311 1.00 152.04 626 SER C N 1
ATOM 12208 C CA . SER C 3 626 ? 170.956 200.500 139.298 1.00 152.04 626 SER C CA 1
ATOM 12209 C C . SER C 3 626 ? 170.718 199.193 138.554 1.00 152.04 626 SER C C 1
ATOM 12210 O O . SER C 3 626 ? 170.225 198.226 139.144 1.00 152.04 626 SER C O 1
ATOM 12213 N N . PRO C 3 627 ? 171.067 199.134 137.261 1.00 144.41 627 PRO C N 1
ATOM 12214 C CA . PRO C 3 627 ? 170.901 197.881 136.497 1.00 144.41 627 PRO C CA 1
ATOM 12215 C C . PRO C 3 627 ? 171.676 196.704 137.060 1.00 144.41 627 PRO C C 1
ATOM 12216 O O . PRO C 3 627 ? 171.126 195.602 137.164 1.00 144.41 627 PRO C O 1
ATOM 12220 N N . ASN C 3 628 ? 172.951 196.894 137.386 1.00 141.28 628 ASN C N 1
ATOM 12221 C CA . ASN C 3 628 ? 173.764 195.884 138.048 1.00 141.28 628 ASN C CA 1
ATOM 12222 C C . ASN C 3 628 ? 173.992 196.321 139.486 1.00 141.28 628 ASN C C 1
ATOM 12223 O O . ASN C 3 628 ? 173.837 197.500 139.813 1.00 141.28 628 ASN C O 1
ATOM 12228 N N . PHE C 3 629 ? 174.357 195.372 140.342 1.00 137.75 629 PHE C N 1
ATOM 12229 C CA . PHE C 3 629 ? 174.318 195.633 141.774 1.00 137.75 629 PHE C CA 1
ATOM 12230 C C . PHE C 3 629 ? 175.402 196.614 142.207 1.00 137.75 629 PHE C C 1
ATOM 12231 O O . PHE C 3 629 ? 176.542 196.579 141.736 1.00 137.75 629 PHE C O 1
ATOM 12239 N N . THR C 3 630 ? 175.013 197.499 143.117 1.00 152.80 630 THR C N 1
ATOM 12240 C CA . THR C 3 630 ? 175.850 198.471 143.802 1.00 152.80 630 THR C CA 1
ATOM 12241 C C . THR C 3 630 ? 176.270 197.862 145.140 1.00 152.80 630 THR C C 1
ATOM 12242 O O . THR C 3 630 ? 175.837 196.745 145.456 1.00 152.80 630 THR C O 1
ATOM 12246 N N . PRO C 3 631 ? 177.102 198.527 145.953 1.00 163.35 631 PRO C N 1
ATOM 12247 C CA . PRO C 3 631 ? 177.600 197.875 147.179 1.00 163.35 631 PRO C CA 1
ATOM 12248 C C . PRO C 3 631 ? 176.557 197.671 148.269 1.00 163.35 631 PRO C C 1
ATOM 12249 O O . PRO C 3 631 ? 176.956 197.437 149.418 1.00 163.35 631 PRO C O 1
ATOM 12253 N N . GLY C 3 632 ? 175.259 197.792 147.966 1.00 167.56 632 GLY C N 1
ATOM 12254 C CA . GLY C 3 632 ? 174.231 197.598 148.983 1.00 167.56 632 GLY C CA 1
ATOM 12255 C C . GLY C 3 632 ? 174.471 196.391 149.872 1.00 167.56 632 GLY C C 1
ATOM 12256 O O . GLY C 3 632 ? 174.298 196.460 151.091 1.00 167.56 632 GLY C O 1
ATOM 12257 N N . GLU C 3 633 ? 174.867 195.266 149.274 1.00 158.09 633 GLU C N 1
ATOM 12258 C CA . GLU C 3 633 ? 175.307 194.087 150.011 1.00 158.09 633 GLU C CA 1
ATOM 12259 C C . GLU C 3 633 ? 176.686 193.626 149.531 1.00 158.09 633 GLU C C 1
ATOM 12260 O O . GLU C 3 633 ? 176.916 192.430 149.327 1.00 158.09 633 GLU C O 1
ATOM 12266 N N . HIS C 3 634 ? 177.595 194.574 149.292 1.00 153.70 634 HIS C N 1
ATOM 12267 C CA . HIS C 3 634 ? 178.945 194.317 148.792 1.00 153.70 634 HIS C CA 1
ATOM 12268 C C . HIS C 3 634 ? 178.938 193.686 147.401 1.00 153.70 634 HIS C C 1
ATOM 12269 O O . HIS C 3 634 ? 179.999 193.375 146.848 1.00 153.70 634 HIS C O 1
ATOM 12276 N N . CYS C 3 635 ? 177.753 193.513 146.810 1.00 145.26 635 CYS C N 1
ATOM 12277 C CA . CYS C 3 635 ? 177.638 192.866 145.510 1.00 145.26 635 CYS C CA 1
ATOM 12278 C C . CYS C 3 635 ? 178.373 193.625 144.414 1.00 145.26 635 CYS C C 1
ATOM 12279 O O . CYS C 3 635 ? 178.719 193.022 143.393 1.00 145.26 635 CYS C O 1
ATOM 12282 N N . GLU C 3 636 ? 178.611 194.928 144.600 1.00 146.19 636 GLU C N 1
ATOM 12283 C CA . GLU C 3 636 ? 179.341 195.706 143.602 1.00 146.19 636 GLU C CA 1
ATOM 12284 C C . GLU C 3 636 ? 180.675 195.058 143.264 1.00 146.19 636 GLU C C 1
ATOM 12285 O O . GLU C 3 636 ? 181.155 195.154 142.129 1.00 146.19 636 GLU C O 1
ATOM 12291 N N . GLU C 3 637 ? 181.285 194.383 144.239 1.00 138.06 637 GLU C N 1
ATOM 12292 C CA . GLU C 3 637 ? 182.461 193.574 143.947 1.00 138.06 637 GLU C CA 1
ATOM 12293 C C . GLU C 3 637 ? 182.075 192.298 143.212 1.00 138.06 637 GLU C C 1
ATOM 12294 O O . GLU C 3 637 ? 182.832 191.805 142.367 1.00 138.06 637 GLU C O 1
ATOM 12300 N N . HIS C 3 638 ? 180.887 191.762 143.499 1.00 122.83 638 HIS C N 1
ATOM 12301 C CA . HIS C 3 638 ? 180.517 190.425 143.039 1.00 122.83 638 HIS C CA 1
ATOM 12302 C C . HIS C 3 638 ? 179.788 190.478 141.694 1.00 122.83 638 HIS C C 1
ATOM 12303 O O . HIS C 3 638 ? 178.652 190.036 141.538 1.00 122.83 638 HIS C O 1
ATOM 12310 N N . VAL C 3 639 ? 180.485 191.035 140.707 1.00 117.02 639 VAL C N 1
ATOM 12311 C CA . VAL C 3 639 ? 180.095 190.892 139.312 1.00 117.02 639 VAL C CA 1
ATOM 12312 C C . VAL C 3 639 ? 181.273 190.271 138.576 1.00 117.02 639 VAL C C 1
ATOM 12313 O O . VAL C 3 639 ? 182.136 190.975 138.042 1.00 117.02 639 VAL C O 1
ATOM 12317 N N . ALA C 3 640 ? 181.308 188.943 138.533 1.00 108.45 640 ALA C N 1
ATOM 12318 C CA . ALA C 3 640 ? 182.448 188.213 138.007 1.00 108.45 640 ALA C CA 1
ATOM 12319 C C . ALA C 3 640 ? 182.048 186.986 137.203 1.00 108.45 640 ALA C C 1
ATOM 12320 O O . ALA C 3 640 ? 182.914 186.170 136.876 1.00 108.45 640 ALA C O 1
ATOM 12322 N N . PHE C 3 641 ? 180.764 186.836 136.880 1.00 105.43 641 PHE C N 1
ATOM 12323 C CA . PHE C 3 641 ? 180.316 185.642 136.173 1.00 105.43 641 PHE C CA 1
ATOM 12324 C C . PHE C 3 641 ? 180.022 185.945 134.712 1.00 105.43 641 PHE C C 1
ATOM 12325 O O . PHE C 3 641 ? 179.762 185.033 133.918 1.00 105.43 641 PHE C O 1
ATOM 12333 N N . PHE C 3 642 ? 180.064 187.221 134.339 1.00 104.59 642 PHE C N 1
ATOM 12334 C CA . PHE C 3 642 ? 179.731 187.652 132.984 1.00 104.59 642 PHE C CA 1
ATOM 12335 C C . PHE C 3 642 ? 180.991 187.617 132.121 1.00 104.59 642 PHE C C 1
ATOM 12336 O O . PHE C 3 642 ? 181.417 188.607 131.527 1.00 104.59 642 PHE C O 1
ATOM 12344 N N . LYS C 3 643 ? 181.600 186.434 132.072 1.00 108.69 643 LYS C N 1
ATOM 12345 C CA . LYS C 3 643 ? 182.851 186.240 131.352 1.00 108.69 643 LYS C CA 1
ATOM 12346 C C . LYS C 3 643 ? 182.692 185.325 130.150 1.00 108.69 643 LYS C C 1
ATOM 12347 O O . LYS C 3 643 ? 183.036 185.713 129.027 1.00 108.69 643 LYS C O 1
ATOM 12353 N N . GLN C 3 644 ? 182.183 184.110 130.356 1.00 102.96 644 GLN C N 1
ATOM 12354 C CA . GLN C 3 644 ? 181.873 183.173 129.286 1.00 102.96 644 GLN C CA 1
ATOM 12355 C C . GLN C 3 644 ? 180.451 183.349 128.774 1.00 102.96 644 GLN C C 1
ATOM 12356 O O . GLN C 3 644 ? 179.887 182.416 128.192 1.00 102.96 644 GLN C O 1
ATOM 12362 N N . ILE C 3 645 ? 179.873 184.536 128.969 1.00 96.95 645 ILE C N 1
ATOM 12363 C CA . ILE C 3 645 ? 178.425 184.685 128.998 1.00 96.95 645 ILE C CA 1
ATOM 12364 C C . ILE C 3 645 ? 177.818 184.286 127.663 1.00 96.95 645 ILE C C 1
ATOM 12365 O O . ILE C 3 645 ? 178.417 184.475 126.598 1.00 96.95 645 ILE C O 1
ATOM 12370 N N . PHE C 3 646 ? 176.642 183.670 127.734 1.00 86.18 646 PHE C N 1
ATOM 12371 C CA . PHE C 3 646 ? 175.879 183.247 126.570 1.00 86.18 646 PHE C CA 1
ATOM 12372 C C . PHE C 3 646 ? 174.641 184.122 126.428 1.00 86.18 646 PHE C C 1
ATOM 12373 O O . PHE C 3 646 ? 173.950 184.393 127.416 1.00 86.18 646 PHE C O 1
ATOM 12381 N N . GLY C 3 647 ? 174.374 184.575 125.210 1.00 95.77 647 GLY C N 1
ATOM 12382 C CA . GLY C 3 647 ? 173.163 185.329 124.948 1.00 95.77 647 GLY C CA 1
ATOM 12383 C C . GLY C 3 647 ? 173.295 186.805 125.281 1.00 95.77 647 GLY C C 1
ATOM 12384 O O . GLY C 3 647 ? 174.391 187.372 125.351 1.00 95.77 647 GLY C O 1
ATOM 12385 N N . ASP C 3 648 ? 172.139 187.437 125.489 1.00 95.75 648 ASP C N 1
ATOM 12386 C CA . ASP C 3 648 ? 172.051 188.869 125.744 1.00 95.75 648 ASP C CA 1
ATOM 12387 C C . ASP C 3 648 ? 171.131 189.118 126.928 1.00 95.75 648 ASP C C 1
ATOM 12388 O O . ASP C 3 648 ? 169.910 189.206 126.760 1.00 95.75 648 ASP C O 1
ATOM 12393 N N . GLN C 3 649 ? 171.710 189.220 128.115 1.00 108.33 649 GLN C N 1
ATOM 12394 C CA . GLN C 3 649 ? 170.967 189.627 129.300 1.00 108.33 649 GLN C CA 1
ATOM 12395 C C . GLN C 3 649 ? 171.459 190.942 129.884 1.00 108.33 649 GLN C C 1
ATOM 12396 O O . GLN C 3 649 ? 170.718 191.929 129.891 1.00 108.33 649 GLN C O 1
ATOM 12402 N N . ALA C 3 650 ? 172.690 190.969 130.381 1.00 124.26 650 ALA C N 1
ATOM 12403 C CA . ALA C 3 650 ? 173.614 192.113 130.408 1.00 124.26 650 ALA C CA 1
ATOM 12404 C C . ALA C 3 650 ? 173.152 193.218 131.359 1.00 124.26 650 ALA C C 1
ATOM 12405 O O . ALA C 3 650 ? 173.994 194.047 131.737 1.00 124.26 650 ALA C O 1
ATOM 12407 N N . LEU C 3 651 ? 171.893 193.249 131.805 1.00 131.85 651 LEU C N 1
ATOM 12408 C CA . LEU C 3 651 ? 171.445 194.251 132.771 1.00 131.85 651 LEU C CA 1
ATOM 12409 C C . LEU C 3 651 ? 169.966 194.089 133.090 1.00 131.85 651 LEU C C 1
ATOM 12410 O O . LEU C 3 651 ? 169.194 193.525 132.310 1.00 131.85 651 LEU C O 1
ATOM 12415 N N . MET C 3 652 ? 169.576 194.645 134.237 1.00 139.02 652 MET C N 1
ATOM 12416 C CA . MET C 3 652 ? 168.171 194.905 134.515 1.00 139.02 652 MET C CA 1
ATOM 12417 C C . MET C 3 652 ? 167.822 196.333 134.132 1.00 139.02 652 MET C C 1
ATOM 12418 O O . MET C 3 652 ? 168.608 197.255 134.350 1.00 139.02 652 MET C O 1
ATOM 12423 N N . ARG C 3 653 ? 166.637 196.523 133.560 1.00 147.53 653 ARG C N 1
ATOM 12424 C CA . ARG C 3 653 ? 166.159 197.891 133.435 1.00 147.53 653 ARG C CA 1
ATOM 12425 C C . ARG C 3 653 ? 165.834 198.389 134.838 1.00 147.53 653 ARG C C 1
ATOM 12426 O O . ARG C 3 653 ? 164.858 197.936 135.449 1.00 147.53 653 ARG C O 1
ATOM 12434 N N . PRO C 3 654 ? 166.624 199.313 135.379 1.00 153.30 654 PRO C N 1
ATOM 12435 C CA . PRO C 3 654 ? 166.466 199.685 136.788 1.00 153.30 654 PRO C CA 1
ATOM 12436 C C . PRO C 3 654 ? 165.236 200.543 137.035 1.00 153.30 654 PRO C C 1
ATOM 12437 O O . PRO C 3 654 ? 165.338 201.772 137.104 1.00 153.30 654 PRO C O 1
ATOM 12441 N N . THR C 3 655 ? 164.074 199.901 137.155 1.00 161.68 655 THR C N 1
ATOM 12442 C CA . THR C 3 655 ? 162.830 200.614 137.427 1.00 161.68 655 THR C CA 1
ATOM 12443 C C . THR C 3 655 ? 162.985 201.543 138.625 1.00 161.68 655 THR C C 1
ATOM 12444 O O . THR C 3 655 ? 163.215 201.096 139.751 1.00 161.68 655 THR C O 1
ATOM 12448 N N . THR C 3 656 ? 162.853 202.842 138.373 1.00 184.63 656 THR C N 1
ATOM 12449 C CA . THR C 3 656 ? 163.034 203.863 139.396 1.00 184.63 656 THR C CA 1
ATOM 12450 C C . THR C 3 656 ? 161.815 204.775 139.430 1.00 184.63 656 THR C C 1
ATOM 12451 O O . THR C 3 656 ? 161.400 205.307 138.395 1.00 184.63 656 THR C O 1
ATOM 12455 N N . PHE C 3 657 ? 161.233 204.931 140.615 1.00 197.23 657 PHE C N 1
ATOM 12456 C CA . PHE C 3 657 ? 160.056 205.773 140.792 1.00 197.23 657 PHE C CA 1
ATOM 12457 C C . PHE C 3 657 ? 160.105 206.509 142.128 1.00 197.23 657 PHE C C 1
ATOM 12458 O O . PHE C 3 657 ? 159.207 206.379 142.959 1.00 197.23 657 PHE C O 1
ATOM 12467 N N . LEU D 4 8 ? 174.160 142.916 97.951 1.00 89.35 8 LEU D N 1
ATOM 12468 C CA . LEU D 4 8 ? 174.465 141.922 98.972 1.00 89.35 8 LEU D CA 1
ATOM 12469 C C . LEU D 4 8 ? 173.615 140.665 98.792 1.00 89.35 8 LEU D C 1
ATOM 12470 O O . LEU D 4 8 ? 172.576 140.692 98.133 1.00 89.35 8 LEU D O 1
ATOM 12475 N N . LEU D 4 9 ? 174.069 139.567 99.390 1.00 99.14 9 LEU D N 1
ATOM 12476 C CA . LEU D 4 9 ? 173.513 138.243 99.157 1.00 99.14 9 LEU D CA 1
ATOM 12477 C C . LEU D 4 9 ? 172.983 137.672 100.462 1.00 99.14 9 LEU D C 1
ATOM 12478 O O . LEU D 4 9 ? 173.753 137.462 101.406 1.00 99.14 9 LEU D O 1
ATOM 12483 N N . LYS D 4 10 ? 171.681 137.401 100.506 1.00 85.01 10 LYS D N 1
ATOM 12484 C CA . LYS D 4 10 ? 171.059 136.751 101.656 1.00 85.01 10 LYS D CA 1
ATOM 12485 C C . LYS D 4 10 ? 171.138 135.245 101.452 1.00 85.01 10 LYS D C 1
ATOM 12486 O O . LYS D 4 10 ? 170.392 134.682 100.646 1.00 85.01 10 LYS D O 1
ATOM 12492 N N . VAL D 4 11 ? 172.035 134.595 102.186 1.00 89.06 11 VAL D N 1
ATOM 12493 C CA . VAL D 4 11 ? 172.316 133.175 102.025 1.00 89.06 11 VAL D CA 1
ATOM 12494 C C . VAL D 4 11 ? 171.794 132.444 103.252 1.00 89.06 11 VAL D C 1
ATOM 12495 O O . VAL D 4 11 ? 172.153 132.782 104.386 1.00 89.06 11 VAL D O 1
ATOM 12499 N N . ILE D 4 12 ? 170.960 131.437 103.023 1.00 81.06 12 ILE D N 1
ATOM 12500 C CA . ILE D 4 12 ? 170.362 130.637 104.085 1.00 81.06 12 ILE D CA 1
ATOM 12501 C C . ILE D 4 12 ? 171.072 129.295 104.104 1.00 81.06 12 ILE D C 1
ATOM 12502 O O . ILE D 4 12 ? 171.198 128.639 103.064 1.00 81.06 12 ILE D O 1
ATOM 12507 N N . ILE D 4 13 ? 171.535 128.884 105.280 1.00 86.24 13 ILE D N 1
ATOM 12508 C CA . ILE D 4 13 ? 172.383 127.687 105.396 1.00 86.24 13 ILE D CA 1
ATOM 12509 C C . ILE D 4 13 ? 171.562 126.647 106.145 1.00 86.24 13 ILE D C 1
ATOM 12510 O O . ILE D 4 13 ? 171.483 126.619 107.375 1.00 86.24 13 ILE D O 1
ATOM 12515 N N . LEU D 4 14 ? 170.928 125.765 105.378 1.00 94.51 14 LEU D N 1
ATOM 12516 C CA . LEU D 4 14 ? 170.203 124.647 105.959 1.00 94.51 14 LEU D CA 1
ATOM 12517 C C . LEU D 4 14 ? 171.186 123.633 106.518 1.00 94.51 14 LEU D C 1
ATOM 12518 O O . LEU D 4 14 ? 172.138 123.238 105.838 1.00 94.51 14 LEU D O 1
ATOM 12523 N N . GLY D 4 15 ? 170.957 123.218 107.760 1.00 109.20 15 GLY D N 1
ATOM 12524 C CA . GLY D 4 15 ? 171.825 122.258 108.408 1.00 109.20 15 GLY D CA 1
ATOM 12525 C C . GLY D 4 15 ? 171.048 121.112 109.017 1.00 109.20 15 GLY D C 1
ATOM 12526 O O . GLY D 4 15 ? 169.958 120.778 108.548 1.00 109.20 15 GLY D O 1
ATOM 12527 N N . ASP D 4 16 ? 171.598 120.503 110.063 1.00 125.84 16 ASP D N 1
ATOM 12528 C CA . ASP D 4 16 ? 170.933 119.412 110.762 1.00 125.84 16 ASP D CA 1
ATOM 12529 C C . ASP D 4 16 ? 171.419 119.412 112.202 1.00 125.84 16 ASP D C 1
ATOM 12530 O O . ASP D 4 16 ? 172.628 119.436 112.449 1.00 125.84 16 ASP D O 1
ATOM 12535 N N . SER D 4 17 ? 170.481 119.377 113.143 1.00 127.01 17 SER D N 1
ATOM 12536 C CA . SER D 4 17 ? 170.844 119.484 114.547 1.00 127.01 17 SER D CA 1
ATOM 12537 C C . SER D 4 17 ? 171.543 118.219 115.022 1.00 127.01 17 SER D C 1
ATOM 12538 O O . SER D 4 17 ? 171.126 117.103 114.700 1.00 127.01 17 SER D O 1
ATOM 12541 N N . GLY D 4 18 ? 172.609 118.402 115.798 1.00 133.97 18 GLY D N 1
ATOM 12542 C CA . GLY D 4 18 ? 173.412 117.314 116.301 1.00 133.97 18 GLY D CA 1
ATOM 12543 C C . GLY D 4 18 ? 174.905 117.482 116.100 1.00 133.97 18 GLY D C 1
ATOM 12544 O O . GLY D 4 18 ? 175.679 117.104 116.987 1.00 133.97 18 GLY D O 1
ATOM 12545 N N . VAL D 4 19 ? 175.333 118.039 114.967 1.00 137.49 19 VAL D N 1
ATOM 12546 C CA . VAL D 4 19 ? 176.756 118.217 114.702 1.00 137.49 19 VAL D CA 1
ATOM 12547 C C . VAL D 4 19 ? 177.173 119.657 114.991 1.00 137.49 19 VAL D C 1
ATOM 12548 O O . VAL D 4 19 ? 177.185 120.512 114.099 1.00 137.49 19 VAL D O 1
ATOM 12552 N N . GLY D 4 20 ? 177.535 119.920 116.250 1.00 130.98 20 GLY D N 1
ATOM 12553 C CA . GLY D 4 20 ? 178.034 121.209 116.700 1.00 130.98 20 GLY D CA 1
ATOM 12554 C C . GLY D 4 20 ? 177.350 122.420 116.101 1.00 130.98 20 GLY D C 1
ATOM 12555 O O . GLY D 4 20 ? 178.023 123.365 115.683 1.00 130.98 20 GLY D O 1
ATOM 12556 N N . LYS D 4 21 ? 176.040 122.258 115.940 1.00 122.29 21 LYS D N 1
ATOM 12557 C CA . LYS D 4 21 ? 175.185 123.236 115.346 1.00 122.29 21 LYS D CA 1
ATOM 12558 C C . LYS D 4 21 ? 175.478 124.586 115.963 1.00 122.29 21 LYS D C 1
ATOM 12559 O O . LYS D 4 21 ? 175.289 125.617 115.340 1.00 122.29 21 LYS D O 1
ATOM 12565 N N . ASN D 4 22 ? 176.029 124.586 117.157 1.00 123.24 22 ASN D N 1
ATOM 12566 C CA . ASN D 4 22 ? 176.360 125.834 117.808 1.00 123.24 22 ASN D CA 1
ATOM 12567 C C . ASN D 4 22 ? 177.804 126.284 117.726 1.00 123.24 22 ASN D C 1
ATOM 12568 O O . ASN D 4 22 ? 178.224 127.191 118.423 1.00 123.24 22 ASN D O 1
ATOM 12573 N N . SER D 4 23 ? 178.561 125.602 116.881 1.00 130.04 23 SER D N 1
ATOM 12574 C CA . SER D 4 23 ? 179.954 125.930 116.632 1.00 130.04 23 SER D CA 1
ATOM 12575 C C . SER D 4 23 ? 180.382 125.430 115.245 1.00 130.04 23 SER D C 1
ATOM 12576 O O . SER D 4 23 ? 181.568 125.328 114.979 1.00 130.04 23 SER D O 1
ATOM 12579 N N . LEU D 4 24 ? 179.404 125.103 114.375 1.00 128.17 24 LEU D N 1
ATOM 12580 C CA . LEU D 4 24 ? 179.756 124.503 113.090 1.00 128.17 24 LEU D CA 1
ATOM 12581 C C . LEU D 4 24 ? 180.128 125.559 112.057 1.00 128.17 24 LEU D C 1
ATOM 12582 O O . LEU D 4 24 ? 181.028 125.345 111.238 1.00 128.17 24 LEU D O 1
ATOM 12587 N N . MET D 4 25 ? 179.442 126.702 112.062 1.00 120.86 25 MET D N 1
ATOM 12588 C CA . MET D 4 25 ? 179.665 127.689 111.010 1.00 120.86 25 MET D CA 1
ATOM 12589 C C . MET D 4 25 ? 180.711 128.728 111.401 1.00 120.86 25 MET D C 1
ATOM 12590 O O . MET D 4 25 ? 181.173 129.492 110.547 1.00 120.86 25 MET D O 1
ATOM 12595 N N . ASN D 4 26 ? 181.131 128.748 112.664 1.00 127.88 26 ASN D N 1
ATOM 12596 C CA . ASN D 4 26 ? 181.890 129.880 113.186 1.00 127.88 26 ASN D CA 1
ATOM 12597 C C . ASN D 4 26 ? 183.349 129.911 112.737 1.00 127.88 26 ASN D C 1
ATOM 12598 O O . ASN D 4 26 ? 184.142 130.689 113.277 1.00 127.88 26 ASN D O 1
ATOM 12603 N N . GLN D 4 27 ? 183.721 129.086 111.760 1.00 134.62 27 GLN D N 1
ATOM 12604 C CA . GLN D 4 27 ? 185.088 129.133 111.247 1.00 134.62 27 GLN D CA 1
ATOM 12605 C C . GLN D 4 27 ? 185.231 130.186 110.155 1.00 134.62 27 GLN D C 1
ATOM 12606 O O . GLN D 4 27 ? 186.260 130.864 110.059 1.00 134.62 27 GLN D O 1
ATOM 12612 N N . TYR D 4 28 ? 184.206 130.328 109.315 1.00 137.97 28 TYR D N 1
ATOM 12613 C CA . TYR D 4 28 ? 184.335 131.139 108.109 1.00 137.97 28 TYR D CA 1
ATOM 12614 C C . TYR D 4 28 ? 184.235 132.630 108.417 1.00 137.97 28 TYR D C 1
ATOM 12615 O O . TYR D 4 28 ? 185.084 133.419 107.988 1.00 137.97 28 TYR D O 1
ATOM 12624 N N . VAL D 4 29 ? 183.205 133.035 109.155 1.00 138.31 29 VAL D N 1
ATOM 12625 C CA . VAL D 4 29 ? 182.924 134.450 109.381 1.00 138.31 29 VAL D CA 1
ATOM 12626 C C . VAL D 4 29 ? 183.948 135.087 110.312 1.00 138.31 29 VAL D C 1
ATOM 12627 O O . VAL D 4 29 ? 184.001 136.317 110.439 1.00 138.31 29 VAL D O 1
ATOM 12631 N N . ASN D 4 30 ? 184.746 134.260 110.988 1.00 150.15 30 ASN D N 1
ATOM 12632 C CA . ASN D 4 30 ? 185.942 134.710 111.698 1.00 150.15 30 ASN D CA 1
ATOM 12633 C C . ASN D 4 30 ? 185.662 135.701 112.822 1.00 150.15 30 ASN D C 1
ATOM 12634 O O . ASN D 4 30 ? 186.594 136.320 113.345 1.00 150.15 30 ASN D O 1
ATOM 12639 N N . LYS D 4 31 ? 184.399 135.862 113.214 1.00 149.15 31 LYS D N 1
ATOM 12640 C CA . LYS D 4 31 ? 184.073 136.817 114.267 1.00 149.15 31 LYS D CA 1
ATOM 12641 C C . LYS D 4 31 ? 182.738 136.494 114.920 1.00 149.15 31 LYS D C 1
ATOM 12642 O O . LYS D 4 31 ? 181.804 136.032 114.256 1.00 149.15 31 LYS D O 1
ATOM 12648 N N . LYS D 4 32 ? 182.641 136.748 116.224 1.00 148.40 32 LYS D N 1
ATOM 12649 C CA . LYS D 4 32 ? 181.457 136.375 116.984 1.00 148.40 32 LYS D CA 1
ATOM 12650 C C . LYS D 4 32 ? 180.388 137.454 116.908 1.00 148.40 32 LYS D C 1
ATOM 12651 O O . LYS D 4 32 ? 179.862 137.890 117.937 1.00 148.40 32 LYS D O 1
ATOM 12657 N N . PHE D 4 33 ? 180.051 137.888 115.693 1.00 130.71 33 PHE D N 1
ATOM 12658 C CA . PHE D 4 33 ? 178.864 138.716 115.530 1.00 130.71 33 PHE D CA 1
ATOM 12659 C C . PHE D 4 33 ? 177.615 137.933 115.900 1.00 130.71 33 PHE D C 1
ATOM 12660 O O . PHE D 4 33 ? 176.821 138.370 116.739 1.00 130.71 33 PHE D O 1
ATOM 12668 N N . SER D 4 34 ? 177.438 136.766 115.289 1.00 114.97 34 SER D N 1
ATOM 12669 C CA . SER D 4 34 ? 176.322 135.896 115.615 1.00 114.97 34 SER D CA 1
ATOM 12670 C C . SER D 4 34 ? 176.589 135.125 116.897 1.00 114.97 34 SER D C 1
ATOM 12671 O O . SER D 4 34 ? 177.520 134.317 116.962 1.00 114.97 34 SER D O 1
ATOM 12674 N N . ASN D 4 35 ? 175.771 135.358 117.922 1.00 111.49 35 ASN D N 1
ATOM 12675 C CA . ASN D 4 35 ? 175.860 134.434 119.041 1.00 111.49 35 ASN D CA 1
ATOM 12676 C C . ASN D 4 35 ? 174.572 133.651 119.267 1.00 111.49 35 ASN D C 1
ATOM 12677 O O . ASN D 4 35 ? 174.541 132.440 119.034 1.00 111.49 35 ASN D O 1
ATOM 12682 N N . GLN D 4 36 ? 173.497 134.321 119.683 1.00 105.06 36 GLN D N 1
ATOM 12683 C CA . GLN D 4 36 ? 172.326 133.558 120.102 1.00 105.06 36 GLN D CA 1
ATOM 12684 C C . GLN D 4 36 ? 170.971 134.173 119.760 1.00 105.06 36 GLN D C 1
ATOM 12685 O O . GLN D 4 36 ? 169.946 133.533 120.016 1.00 105.06 36 GLN D O 1
ATOM 12691 N N . TYR D 4 37 ? 170.924 135.369 119.172 1.00 91.74 37 TYR D N 1
ATOM 12692 C CA . TYR D 4 37 ? 169.654 136.086 119.137 1.00 91.74 37 TYR D CA 1
ATOM 12693 C C . TYR D 4 37 ? 168.673 135.336 118.252 1.00 91.74 37 TYR D C 1
ATOM 12694 O O . TYR D 4 37 ? 168.629 135.544 117.036 1.00 91.74 37 TYR D O 1
ATOM 12703 N N . LYS D 4 38 ? 167.850 134.505 118.887 1.00 86.64 38 LYS D N 1
ATOM 12704 C CA . LYS D 4 38 ? 167.099 133.454 118.213 1.00 86.64 38 LYS D CA 1
ATOM 12705 C C . LYS D 4 38 ? 168.012 132.807 117.183 1.00 86.64 38 LYS D C 1
ATOM 12706 O O . LYS D 4 38 ? 167.681 132.743 115.996 1.00 86.64 38 LYS D O 1
ATOM 12712 N N . ALA D 4 39 ? 169.175 132.343 117.634 1.00 91.56 39 ALA D N 1
ATOM 12713 C CA . ALA D 4 39 ? 170.225 131.890 116.739 1.00 91.56 39 ALA D CA 1
ATOM 12714 C C . ALA D 4 39 ? 170.556 130.437 117.032 1.00 91.56 39 ALA D C 1
ATOM 12715 O O . ALA D 4 39 ? 170.954 130.073 118.141 1.00 91.56 39 ALA D O 1
ATOM 12717 N N . THR D 4 40 ? 170.389 129.607 116.006 1.00 98.17 40 THR D N 1
ATOM 12718 C CA . THR D 4 40 ? 170.471 128.149 116.094 1.00 98.17 40 THR D CA 1
ATOM 12719 C C . THR D 4 40 ? 169.642 127.625 117.268 1.00 98.17 40 THR D C 1
ATOM 12720 O O . THR D 4 40 ? 169.823 126.510 117.761 1.00 98.17 40 THR D O 1
ATOM 12724 N N . ILE D 4 41 ? 168.719 128.472 117.710 1.00 95.64 41 ILE D N 1
ATOM 12725 C CA . ILE D 4 41 ? 167.503 128.078 118.401 1.00 95.64 41 ILE D CA 1
ATOM 12726 C C . ILE D 4 41 ? 166.390 128.633 117.520 1.00 95.64 41 ILE D C 1
ATOM 12727 O O . ILE D 4 41 ? 165.289 128.080 117.440 1.00 95.64 41 ILE D O 1
ATOM 12732 N N . GLY D 4 42 ? 166.695 129.734 116.844 1.00 91.01 42 GLY D N 1
ATOM 12733 C CA . GLY D 4 42 ? 165.911 130.271 115.753 1.00 91.01 42 GLY D CA 1
ATOM 12734 C C . GLY D 4 42 ? 166.724 130.138 114.489 1.00 91.01 42 GLY D C 1
ATOM 12735 O O . GLY D 4 42 ? 166.706 129.095 113.829 1.00 91.01 42 GLY D O 1
ATOM 12736 N N . ALA D 4 43 ? 167.431 131.207 114.135 1.00 87.27 43 ALA D N 1
ATOM 12737 C CA . ALA D 4 43 ? 168.391 131.159 113.037 1.00 87.27 43 ALA D CA 1
ATOM 12738 C C . ALA D 4 43 ? 169.539 132.101 113.386 1.00 87.27 43 ALA D C 1
ATOM 12739 O O . ALA D 4 43 ? 169.311 133.247 113.771 1.00 87.27 43 ALA D O 1
ATOM 12741 N N . ASP D 4 44 ? 170.758 131.605 113.251 1.00 90.82 44 ASP D N 1
ATOM 12742 C CA . ASP D 4 44 ? 171.963 132.387 113.474 1.00 90.82 44 ASP D CA 1
ATOM 12743 C C . ASP D 4 44 ? 172.142 133.386 112.340 1.00 90.82 44 ASP D C 1
ATOM 12744 O O . ASP D 4 44 ? 171.912 133.049 111.176 1.00 90.82 44 ASP D O 1
ATOM 12749 N N . PHE D 4 45 ? 172.574 134.605 112.677 1.00 83.13 45 PHE D N 1
ATOM 12750 C CA . PHE D 4 45 ? 172.780 135.672 111.702 1.00 83.13 45 PHE D CA 1
ATOM 12751 C C . PHE D 4 45 ? 174.220 136.154 111.735 1.00 83.13 45 PHE D C 1
ATOM 12752 O O . PHE D 4 45 ? 174.649 136.773 112.711 1.00 83.13 45 PHE D O 1
ATOM 12760 N N . LEU D 4 46 ? 174.939 135.942 110.638 1.00 94.30 46 LEU D N 1
ATOM 12761 C CA . LEU D 4 46 ? 176.369 136.210 110.626 1.00 94.30 46 LEU D CA 1
ATOM 12762 C C . LEU D 4 46 ? 176.811 136.528 109.206 1.00 94.30 46 LEU D C 1
ATOM 12763 O O . LEU D 4 46 ? 176.333 135.932 108.244 1.00 94.30 46 LEU D O 1
ATOM 12768 N N . THR D 4 47 ? 177.725 137.486 109.076 1.00 106.25 47 THR D N 1
ATOM 12769 C CA . THR D 4 47 ? 178.034 138.002 107.748 1.00 106.25 47 THR D CA 1
ATOM 12770 C C . THR D 4 47 ? 179.519 137.972 107.421 1.00 106.25 47 THR D C 1
ATOM 12771 O O . THR D 4 47 ? 180.360 137.814 108.311 1.00 106.25 47 THR D O 1
ATOM 12775 N N . LYS D 4 48 ? 179.841 138.126 106.135 1.00 122.76 48 LYS D N 1
ATOM 12776 C CA . LYS D 4 48 ? 181.226 138.356 105.734 1.00 122.76 48 LYS D CA 1
ATOM 12777 C C . LYS D 4 48 ? 181.337 138.997 104.354 1.00 122.76 48 LYS D C 1
ATOM 12778 O O . LYS D 4 48 ? 180.499 138.772 103.474 1.00 122.76 48 LYS D O 1
ATOM 12784 N N . GLU D 4 49 ? 182.372 139.819 104.177 1.00 134.14 49 GLU D N 1
ATOM 12785 C CA . GLU D 4 49 ? 182.691 140.399 102.881 1.00 134.14 49 GLU D CA 1
ATOM 12786 C C . GLU D 4 49 ? 183.587 139.442 102.107 1.00 134.14 49 GLU D C 1
ATOM 12787 O O . GLU D 4 49 ? 184.574 138.932 102.646 1.00 134.14 49 GLU D O 1
ATOM 12793 N N . VAL D 4 50 ? 183.250 139.201 100.843 1.00 144.90 50 VAL D N 1
ATOM 12794 C CA . VAL D 4 50 ? 184.023 138.309 99.991 1.00 144.90 50 VAL D CA 1
ATOM 12795 C C . VAL D 4 50 ? 184.457 139.069 98.748 1.00 144.90 50 VAL D C 1
ATOM 12796 O O . VAL D 4 50 ? 183.702 139.889 98.213 1.00 144.90 50 VAL D O 1
ATOM 12800 N N . MET D 4 51 ? 185.674 138.790 98.288 1.00 153.84 51 MET D N 1
ATOM 12801 C CA . MET D 4 51 ? 186.183 139.335 97.036 1.00 153.84 51 MET D CA 1
ATOM 12802 C C . MET D 4 51 ? 185.944 138.313 95.932 1.00 153.84 51 MET D C 1
ATOM 12803 O O . MET D 4 51 ? 186.716 137.358 95.789 1.00 153.84 51 MET D O 1
ATOM 12808 N N . VAL D 4 52 ? 184.885 138.511 95.154 1.00 155.31 52 VAL D N 1
ATOM 12809 C CA . VAL D 4 52 ? 184.429 137.534 94.175 1.00 155.31 52 VAL D CA 1
ATOM 12810 C C . VAL D 4 52 ? 184.425 138.207 92.812 1.00 155.31 52 VAL D C 1
ATOM 12811 O O . VAL D 4 52 ? 183.634 139.128 92.570 1.00 155.31 52 VAL D O 1
ATOM 12815 N N . ASP D 4 53 ? 185.307 137.749 91.924 1.00 157.17 53 ASP D N 1
ATOM 12816 C CA . ASP D 4 53 ? 185.486 138.349 90.604 1.00 157.17 53 ASP D CA 1
ATOM 12817 C C . ASP D 4 53 ? 185.708 139.854 90.726 1.00 157.17 53 ASP D C 1
ATOM 12818 O O . ASP D 4 53 ? 185.108 140.664 90.013 1.00 157.17 53 ASP D O 1
ATOM 12823 N N . ASP D 4 54 ? 186.578 140.223 91.664 1.00 157.12 54 ASP D N 1
ATOM 12824 C CA . ASP D 4 54 ? 186.952 141.599 91.979 1.00 157.12 54 ASP D CA 1
ATOM 12825 C C . ASP D 4 54 ? 185.764 142.461 92.392 1.00 157.12 54 ASP D C 1
ATOM 12826 O O . ASP D 4 54 ? 185.863 143.692 92.372 1.00 157.12 54 ASP D O 1
ATOM 12831 N N . ARG D 4 55 ? 184.642 141.854 92.762 1.00 155.97 55 ARG D N 1
ATOM 12832 C CA . ARG D 4 55 ? 183.508 142.588 93.306 1.00 155.97 55 ARG D CA 1
ATOM 12833 C C . ARG D 4 55 ? 183.319 142.204 94.767 1.00 155.97 55 ARG D C 1
ATOM 12834 O O . ARG D 4 55 ? 183.427 141.026 95.125 1.00 155.97 55 ARG D O 1
ATOM 12842 N N . LEU D 4 56 ? 183.069 143.200 95.611 1.00 149.64 56 LEU D N 1
ATOM 12843 C CA . LEU D 4 56 ? 182.815 142.944 97.022 1.00 149.64 56 LEU D CA 1
ATOM 12844 C C . LEU D 4 56 ? 181.369 142.492 97.195 1.00 149.64 56 LEU D C 1
ATOM 12845 O O . LEU D 4 56 ? 180.434 143.206 96.816 1.00 149.64 56 LEU D O 1
ATOM 12850 N N . VAL D 4 57 ? 181.185 141.284 97.719 1.00 133.37 57 VAL D N 1
ATOM 12851 C CA . VAL D 4 57 ? 179.854 140.784 98.030 1.00 133.37 57 VAL D CA 1
ATOM 12852 C C . VAL D 4 57 ? 179.707 140.715 99.539 1.00 133.37 57 VAL D C 1
ATOM 12853 O O . VAL D 4 57 ? 180.637 140.339 100.261 1.00 133.37 57 VAL D O 1
ATOM 12857 N N . THR D 4 58 ? 178.526 141.089 100.011 1.00 115.04 58 THR D N 1
ATOM 12858 C CA . THR D 4 58 ? 178.190 141.056 101.426 1.00 115.04 58 THR D CA 1
ATOM 12859 C C . THR D 4 58 ? 177.295 139.851 101.668 1.00 115.04 58 THR D C 1
ATOM 12860 O O . THR D 4 58 ? 176.091 139.905 101.404 1.00 115.04 58 THR D O 1
ATOM 12864 N N . MET D 4 59 ? 177.873 138.765 102.164 1.00 111.64 59 MET D N 1
ATOM 12865 C CA . MET D 4 59 ? 177.093 137.582 102.476 1.00 111.64 59 MET D CA 1
ATOM 12866 C C . MET D 4 59 ? 176.486 137.767 103.858 1.00 111.64 59 MET D C 1
ATOM 12867 O O . MET D 4 59 ? 177.215 137.910 104.845 1.00 111.64 59 MET D O 1
ATOM 12872 N N . GLN D 4 60 ? 175.155 137.799 103.914 1.00 91.04 60 GLN D N 1
ATOM 12873 C CA . GLN D 4 60 ? 174.400 137.820 105.160 1.00 91.04 60 GLN D CA 1
ATOM 12874 C C . GLN D 4 60 ? 173.810 136.426 105.339 1.00 91.04 60 GLN D C 1
ATOM 12875 O O . GLN D 4 60 ? 172.981 135.992 104.535 1.00 91.04 60 GLN D O 1
ATOM 12881 N N . ILE D 4 61 ? 174.210 135.743 106.405 1.00 87.63 61 ILE D N 1
ATOM 12882 C CA . ILE D 4 61 ? 174.124 134.296 106.515 1.00 87.63 61 ILE D CA 1
ATOM 12883 C C . ILE D 4 61 ? 173.120 133.971 107.606 1.00 87.63 61 ILE D C 1
ATOM 12884 O O . ILE D 4 61 ? 173.286 134.394 108.755 1.00 87.63 61 ILE D O 1
ATOM 12889 N N . TRP D 4 62 ? 172.103 133.195 107.252 1.00 80.86 62 TRP D N 1
ATOM 12890 C CA . TRP D 4 62 ? 171.086 132.751 108.193 1.00 80.86 62 TRP D CA 1
ATOM 12891 C C . TRP D 4 62 ? 171.159 131.237 108.334 1.00 80.86 62 TRP D C 1
ATOM 12892 O O . TRP D 4 62 ? 170.631 130.510 107.489 1.00 80.86 62 TRP D O 1
ATOM 12903 N N . ASP D 4 63 ? 171.825 130.758 109.378 1.00 86.56 63 ASP D N 1
ATOM 12904 C CA . ASP D 4 63 ? 171.803 129.334 109.676 1.00 86.56 63 ASP D CA 1
ATOM 12905 C C . ASP D 4 63 ? 170.472 128.996 110.325 1.00 86.56 63 ASP D C 1
ATOM 12906 O O . ASP D 4 63 ? 170.169 129.494 111.410 1.00 86.56 63 ASP D O 1
ATOM 12911 N N . THR D 4 64 ? 169.697 128.138 109.677 1.00 87.97 64 THR D N 1
ATOM 12912 C CA . THR D 4 64 ? 168.354 127.817 110.127 1.00 87.97 64 THR D CA 1
ATOM 12913 C C . THR D 4 64 ? 168.374 126.548 110.965 1.00 87.97 64 THR D C 1
ATOM 12914 O O . THR D 4 64 ? 168.814 125.489 110.509 1.00 87.97 64 THR D O 1
ATOM 12918 N N . ALA D 4 65 ? 167.898 126.668 112.201 1.00 88.26 65 ALA D N 1
ATOM 12919 C CA . ALA D 4 65 ? 167.853 125.517 113.090 1.00 88.26 65 ALA D CA 1
ATOM 12920 C C . ALA D 4 65 ? 166.820 124.516 112.596 1.00 88.26 65 ALA D C 1
ATOM 12921 O O . ALA D 4 65 ? 165.696 124.886 112.250 1.00 88.26 65 ALA D O 1
ATOM 12923 N N . GLY D 4 66 ? 167.202 123.245 112.567 1.00 87.63 66 GLY D N 1
ATOM 12924 C CA . GLY D 4 66 ? 166.348 122.195 112.057 1.00 87.63 66 GLY D CA 1
ATOM 12925 C C . GLY D 4 66 ? 165.308 121.668 113.014 1.00 87.63 66 GLY D C 1
ATOM 12926 O O . GLY D 4 66 ? 164.623 120.692 112.695 1.00 87.63 66 GLY D O 1
ATOM 12927 N N . GLN D 4 67 ? 165.164 122.287 114.180 1.00 85.53 67 GLN D N 1
ATOM 12928 C CA . GLN D 4 67 ? 164.281 121.789 115.224 1.00 85.53 67 GLN D CA 1
ATOM 12929 C C . GLN D 4 67 ? 162.827 121.973 114.812 1.00 85.53 67 GLN D C 1
ATOM 12930 O O . GLN D 4 67 ? 162.393 123.097 114.542 1.00 85.53 67 GLN D O 1
ATOM 12936 N N . GLU D 4 68 ? 162.074 120.870 114.778 1.00 86.66 68 GLU D N 1
ATOM 12937 C CA . GLU D 4 68 ? 160.676 120.932 114.352 1.00 86.66 68 GLU D CA 1
ATOM 12938 C C . GLU D 4 68 ? 159.858 121.834 115.263 1.00 86.66 68 GLU D C 1
ATOM 12939 O O . GLU D 4 68 ? 158.756 122.267 114.907 1.00 86.66 68 GLU D O 1
ATOM 12945 N N . ARG D 4 69 ? 160.383 122.120 116.449 1.00 85.68 69 ARG D N 1
ATOM 12946 C CA . ARG D 4 69 ? 159.767 123.082 117.350 1.00 85.68 69 ARG D CA 1
ATOM 12947 C C . ARG D 4 69 ? 160.019 124.514 116.906 1.00 85.68 69 ARG D C 1
ATOM 12948 O O . ARG D 4 69 ? 159.215 125.401 117.210 1.00 85.68 69 ARG D O 1
ATOM 12956 N N . PHE D 4 70 ? 161.116 124.752 116.193 1.00 80.27 70 PHE D N 1
ATOM 12957 C CA . PHE D 4 70 ? 161.472 126.070 115.693 1.00 80.27 70 PHE D CA 1
ATOM 12958 C C . PHE D 4 70 ? 161.505 126.154 114.173 1.00 80.27 70 PHE D C 1
ATOM 12959 O O . PHE D 4 70 ? 162.441 126.745 113.627 1.00 80.27 70 PHE D O 1
ATOM 12967 N N . GLN D 4 71 ? 160.521 125.574 113.477 1.00 77.88 71 GLN D N 1
ATOM 12968 C CA . GLN D 4 71 ? 160.608 125.458 112.025 1.00 77.88 71 GLN D CA 1
ATOM 12969 C C . GLN D 4 71 ? 159.670 126.431 111.321 1.00 77.88 71 GLN D C 1
ATOM 12970 O O . GLN D 4 71 ? 160.010 126.960 110.257 1.00 77.88 71 GLN D O 1
ATOM 12976 N N . SER D 4 72 ? 158.478 126.662 111.883 1.00 74.53 72 SER D N 1
ATOM 12977 C CA . SER D 4 72 ? 157.480 127.507 111.230 1.00 74.53 72 SER D CA 1
ATOM 12978 C C . SER D 4 72 ? 158.015 128.891 110.892 1.00 74.53 72 SER D C 1
ATOM 12979 O O . SER D 4 72 ? 157.451 129.571 110.030 1.00 74.53 72 SER D O 1
ATOM 12982 N N . LEU D 4 73 ? 159.100 129.313 111.539 1.00 74.20 73 LEU D N 1
ATOM 12983 C CA . LEU D 4 73 ? 159.752 130.561 111.174 1.00 74.20 73 LEU D CA 1
ATOM 12984 C C . LEU D 4 73 ? 160.521 130.427 109.869 1.00 74.20 73 LEU D C 1
ATOM 12985 O O . LEU D 4 73 ? 161.287 131.326 109.510 1.00 74.20 73 LEU D O 1
ATOM 12990 N N . GLY D 4 74 ? 160.349 129.314 109.155 1.00 74.07 74 GLY D N 1
ATOM 12991 C CA . GLY D 4 74 ? 161.066 129.129 107.910 1.00 74.07 74 GLY D CA 1
ATOM 12992 C C . GLY D 4 74 ? 160.408 129.804 106.729 1.00 74.07 74 GLY D C 1
ATOM 12993 O O . GLY D 4 74 ? 161.096 130.225 105.797 1.00 74.07 74 GLY D O 1
ATOM 12994 N N . VAL D 4 75 ? 159.079 129.924 106.746 1.00 76.04 75 VAL D N 1
ATOM 12995 C CA . VAL D 4 75 ? 158.380 130.622 105.671 1.00 76.04 75 VAL D CA 1
ATOM 12996 C C . VAL D 4 75 ? 158.907 132.042 105.536 1.00 76.04 75 VAL D C 1
ATOM 12997 O O . VAL D 4 75 ? 159.132 132.538 104.426 1.00 76.04 75 VAL D O 1
ATOM 13001 N N . ALA D 4 76 ? 159.127 132.710 106.668 1.00 73.27 76 ALA D N 1
ATOM 13002 C CA . ALA D 4 76 ? 159.582 134.093 106.649 1.00 73.27 76 ALA D CA 1
ATOM 13003 C C . ALA D 4 76 ? 161.077 134.211 106.417 1.00 73.27 76 ALA D C 1
ATOM 13004 O O . ALA D 4 76 ? 161.499 135.026 105.593 1.00 73.27 76 ALA D O 1
ATOM 13006 N N . PHE D 4 77 ? 161.889 133.421 107.112 1.00 73.13 77 PHE D N 1
ATOM 13007 C CA . PHE D 4 77 ? 163.337 133.499 106.971 1.00 73.13 77 PHE D CA 1
ATOM 13008 C C . PHE D 4 77 ? 163.808 133.167 105.565 1.00 73.13 77 PHE D C 1
ATOM 13009 O O . PHE D 4 77 ? 164.974 133.414 105.242 1.00 73.13 77 PHE D O 1
ATOM 13017 N N . TYR D 4 78 ? 162.938 132.620 104.719 1.00 81.18 78 TYR D N 1
ATOM 13018 C CA . TYR D 4 78 ? 163.351 132.249 103.375 1.00 81.18 78 TYR D CA 1
ATOM 13019 C C . TYR D 4 78 ? 162.981 133.297 102.335 1.00 81.18 78 TYR D C 1
ATOM 13020 O O . TYR D 4 78 ? 163.280 133.102 101.153 1.00 81.18 78 TYR D O 1
ATOM 13029 N N . ARG D 4 79 ? 162.339 134.390 102.739 1.00 79.99 79 ARG D N 1
ATOM 13030 C CA . ARG D 4 79 ? 162.007 135.450 101.800 1.00 79.99 79 ARG D CA 1
ATOM 13031 C C . ARG D 4 79 ? 163.268 136.051 101.195 1.00 79.99 79 ARG D C 1
ATOM 13032 O O . ARG D 4 79 ? 164.233 136.365 101.897 1.00 79.99 79 ARG D O 1
ATOM 13040 N N . GLY D 4 80 ? 163.247 136.220 99.878 1.00 87.32 80 GLY D N 1
ATOM 13041 C CA . GLY D 4 80 ? 164.350 136.840 99.175 1.00 87.32 80 GLY D CA 1
ATOM 13042 C C . GLY D 4 80 ? 165.675 136.158 99.435 1.00 87.32 80 GLY D C 1
ATOM 13043 O O . GLY D 4 80 ? 166.584 136.756 100.016 1.00 87.32 80 GLY D O 1
ATOM 13044 N N . ALA D 4 81 ? 165.797 134.907 99.016 1.00 90.44 81 ALA D N 1
ATOM 13045 C CA . ALA D 4 81 ? 167.006 134.126 99.218 1.00 90.44 81 ALA D CA 1
ATOM 13046 C C . ALA D 4 81 ? 167.881 134.235 97.983 1.00 90.44 81 ALA D C 1
ATOM 13047 O O . ALA D 4 81 ? 167.391 134.097 96.859 1.00 90.44 81 ALA D O 1
ATOM 13049 N N . ASP D 4 82 ? 169.165 134.506 98.191 1.00 101.83 82 ASP D N 1
ATOM 13050 C CA . ASP D 4 82 ? 170.117 134.539 97.093 1.00 101.83 82 ASP D CA 1
ATOM 13051 C C . ASP D 4 82 ? 170.855 133.221 96.905 1.00 101.83 82 ASP D C 1
ATOM 13052 O O . ASP D 4 82 ? 171.321 132.946 95.794 1.00 101.83 82 ASP D O 1
ATOM 13057 N N . CYS D 4 83 ? 170.968 132.407 97.953 1.00 105.64 83 CYS D N 1
ATOM 13058 C CA . CYS D 4 83 ? 171.571 131.087 97.848 1.00 105.64 83 CYS D CA 1
ATOM 13059 C C . CYS D 4 83 ? 171.255 130.287 99.102 1.00 105.64 83 CYS D C 1
ATOM 13060 O O . CYS D 4 83 ? 171.416 130.776 100.224 1.00 105.64 83 CYS D O 1
ATOM 13063 N N . CYS D 4 84 ? 170.807 129.051 98.904 1.00 106.98 84 CYS D N 1
ATOM 13064 C CA . CYS D 4 84 ? 170.565 128.112 99.990 1.00 106.98 84 CYS D CA 1
ATOM 13065 C C . CYS D 4 84 ? 171.641 127.038 99.967 1.00 106.98 84 CYS D C 1
ATOM 13066 O O . CYS D 4 84 ? 171.854 126.391 98.938 1.00 106.98 84 CYS D O 1
ATOM 13069 N N . VAL D 4 85 ? 172.310 126.851 101.097 1.00 101.10 85 VAL D N 1
ATOM 13070 C CA . VAL D 4 85 ? 173.440 125.937 101.210 1.00 101.10 85 VAL D CA 1
ATOM 13071 C C . VAL D 4 85 ? 173.022 124.772 102.086 1.00 101.10 85 VAL D C 1
ATOM 13072 O O . VAL D 4 85 ? 172.657 124.964 103.250 1.00 101.10 85 VAL D O 1
ATOM 13076 N N . LEU D 4 86 ? 173.094 123.565 101.545 1.00 113.34 86 LEU D N 1
ATOM 13077 C CA . LEU D 4 86 ? 172.680 122.367 102.260 1.00 113.34 86 LEU D CA 1
ATOM 13078 C C . LEU D 4 86 ? 173.908 121.726 102.887 1.00 113.34 86 LEU D C 1
ATOM 13079 O O . LEU D 4 86 ? 174.873 121.408 102.184 1.00 113.34 86 LEU D O 1
ATOM 13084 N N . VAL D 4 87 ? 173.878 121.540 104.202 1.00 121.86 87 VAL D N 1
ATOM 13085 C CA . VAL D 4 87 ? 174.965 120.897 104.924 1.00 121.86 87 VAL D CA 1
ATOM 13086 C C . VAL D 4 87 ? 174.466 119.556 105.434 1.00 121.86 87 VAL D C 1
ATOM 13087 O O . VAL D 4 87 ? 173.553 119.499 106.265 1.00 121.86 87 VAL D O 1
ATOM 13091 N N . PHE D 4 88 ? 175.063 118.482 104.932 1.00 144.06 88 PHE D N 1
ATOM 13092 C CA . PHE D 4 88 ? 174.717 117.134 105.344 1.00 144.06 88 PHE D CA 1
ATOM 13093 C C . PHE D 4 88 ? 176.006 116.363 105.595 1.00 144.06 88 PHE D C 1
ATOM 13094 O O . PHE D 4 88 ? 177.072 116.714 105.086 1.00 144.06 88 PHE D O 1
ATOM 13102 N N . ASP D 4 89 ? 175.898 115.308 106.393 1.00 154.97 89 ASP D N 1
ATOM 13103 C CA . ASP D 4 89 ? 177.064 114.607 106.909 1.00 154.97 89 ASP D CA 1
ATOM 13104 C C . ASP D 4 89 ? 177.404 113.437 105.999 1.00 154.97 89 ASP D C 1
ATOM 13105 O O . ASP D 4 89 ? 176.534 112.622 105.674 1.00 154.97 89 ASP D O 1
ATOM 13110 N N . VAL D 4 90 ? 178.676 113.352 105.599 1.00 157.55 90 VAL D N 1
ATOM 13111 C CA . VAL D 4 90 ? 179.129 112.234 104.785 1.00 157.55 90 VAL D CA 1
ATOM 13112 C C . VAL D 4 90 ? 179.129 110.945 105.592 1.00 157.55 90 VAL D C 1
ATOM 13113 O O . VAL D 4 90 ? 178.923 109.861 105.036 1.00 157.55 90 VAL D O 1
ATOM 13117 N N . THR D 4 91 ? 179.332 111.038 106.905 1.00 159.31 91 THR D N 1
ATOM 13118 C CA . THR D 4 91 ? 179.302 109.880 107.785 1.00 159.31 91 THR D CA 1
ATOM 13119 C C . THR D 4 91 ? 177.892 109.388 108.084 1.00 159.31 91 THR D C 1
ATOM 13120 O O . THR D 4 91 ? 177.743 108.380 108.781 1.00 159.31 91 THR D O 1
ATOM 13124 N N . ALA D 4 92 ? 176.858 110.067 107.586 1.00 155.19 92 ALA D N 1
ATOM 13125 C CA . ALA D 4 92 ? 175.467 109.732 107.886 1.00 155.19 92 ALA D CA 1
ATOM 13126 C C . ALA D 4 92 ? 174.709 109.472 106.591 1.00 155.19 92 ALA D C 1
ATOM 13127 O O . ALA D 4 92 ? 174.668 110.333 105.700 1.00 155.19 92 ALA D O 1
ATOM 13129 N N . PRO D 4 93 ? 174.101 108.293 106.440 1.00 153.67 93 PRO D N 1
ATOM 13130 C CA . PRO D 4 93 ? 173.285 108.040 105.241 1.00 153.67 93 PRO D CA 1
ATOM 13131 C C . PRO D 4 93 ? 171.900 108.656 105.312 1.00 153.67 93 PRO D C 1
ATOM 13132 O O . PRO D 4 93 ? 171.280 108.896 104.266 1.00 153.67 93 PRO D O 1
ATOM 13136 N N . ASN D 4 94 ? 171.398 108.922 106.520 1.00 153.08 94 ASN D N 1
ATOM 13137 C CA . ASN D 4 94 ? 170.035 109.418 106.670 1.00 153.08 94 ASN D CA 1
ATOM 13138 C C . ASN D 4 94 ? 169.888 110.831 106.121 1.00 153.08 94 ASN D C 1
ATOM 13139 O O . ASN D 4 94 ? 168.917 111.126 105.410 1.00 153.08 94 ASN D O 1
ATOM 13144 N N . THR D 4 95 ? 170.832 111.717 106.442 1.00 151.12 95 THR D N 1
ATOM 13145 C CA . THR D 4 95 ? 170.778 113.070 105.906 1.00 151.12 95 THR D CA 1
ATOM 13146 C C . THR D 4 95 ? 171.163 113.120 104.432 1.00 151.12 95 THR D C 1
ATOM 13147 O O . THR D 4 95 ? 171.116 114.197 103.830 1.00 151.12 95 THR D O 1
ATOM 13151 N N . PHE D 4 96 ? 171.550 111.984 103.841 1.00 150.82 96 PHE D N 1
ATOM 13152 C CA . PHE D 4 96 ? 171.601 111.891 102.386 1.00 150.82 96 PHE D CA 1
ATOM 13153 C C . PHE D 4 96 ? 170.264 111.462 101.802 1.00 150.82 96 PHE D C 1
ATOM 13154 O O . PHE D 4 96 ? 169.829 112.022 100.790 1.00 150.82 96 PHE D O 1
ATOM 13162 N N . LYS D 4 97 ? 169.627 110.442 102.386 1.00 147.01 97 LYS D N 1
ATOM 13163 C CA . LYS D 4 97 ? 168.265 110.113 101.979 1.00 147.01 97 LYS D CA 1
ATOM 13164 C C . LYS D 4 97 ? 167.371 111.344 102.020 1.00 147.01 97 LYS D C 1
ATOM 13165 O O . LYS D 4 97 ? 166.536 111.538 101.129 1.00 147.01 97 LYS D O 1
ATOM 13171 N N . THR D 4 98 ? 167.546 112.186 103.033 1.00 143.39 98 THR D N 1
ATOM 13172 C CA . THR D 4 98 ? 166.761 113.399 103.205 1.00 143.39 98 THR D CA 1
ATOM 13173 C C . THR D 4 98 ? 167.138 114.496 102.199 1.00 143.39 98 THR D C 1
ATOM 13174 O O . THR D 4 98 ? 166.413 115.491 102.080 1.00 143.39 98 THR D O 1
ATOM 13178 N N . LEU D 4 99 ? 168.222 114.317 101.437 1.00 141.67 99 LEU D N 1
ATOM 13179 C CA . LEU D 4 99 ? 168.737 115.407 100.609 1.00 141.67 99 LEU D CA 1
ATOM 13180 C C . LEU D 4 99 ? 167.736 115.823 99.536 1.00 141.67 99 LEU D C 1
ATOM 13181 O O . LEU D 4 99 ? 167.687 116.992 99.141 1.00 141.67 99 LEU D O 1
ATOM 13186 N N . ASP D 4 100 ? 166.931 114.884 99.051 1.00 143.00 100 ASP D N 1
ATOM 13187 C CA . ASP D 4 100 ? 165.846 115.223 98.142 1.00 143.00 100 ASP D CA 1
ATOM 13188 C C . ASP D 4 100 ? 164.625 115.764 98.871 1.00 143.00 100 ASP D C 1
ATOM 13189 O O . ASP D 4 100 ? 163.703 116.266 98.220 1.00 143.00 100 ASP D O 1
ATOM 13194 N N . SER D 4 101 ? 164.597 115.673 100.198 1.00 136.22 101 SER D N 1
ATOM 13195 C CA . SER D 4 101 ? 163.566 116.318 100.995 1.00 136.22 101 SER D CA 1
ATOM 13196 C C . SER D 4 101 ? 164.030 117.640 101.584 1.00 136.22 101 SER D C 1
ATOM 13197 O O . SER D 4 101 ? 163.194 118.416 102.059 1.00 136.22 101 SER D O 1
ATOM 13200 N N . TRP D 4 102 ? 165.337 117.906 101.578 1.00 128.10 102 TRP D N 1
ATOM 13201 C CA . TRP D 4 102 ? 165.820 119.243 101.902 1.00 128.10 102 TRP D CA 1
ATOM 13202 C C . TRP D 4 102 ? 165.269 120.268 100.920 1.00 128.10 102 TRP D C 1
ATOM 13203 O O . TRP D 4 102 ? 164.612 121.236 101.317 1.00 128.10 102 TRP D O 1
ATOM 13214 N N . ARG D 4 103 ? 165.537 120.069 99.628 1.00 124.89 103 ARG D N 1
ATOM 13215 C CA . ARG D 4 103 ? 165.139 121.044 98.621 1.00 124.89 103 ARG D CA 1
ATOM 13216 C C . ARG D 4 103 ? 163.629 121.218 98.564 1.00 124.89 103 ARG D C 1
ATOM 13217 O O . ARG D 4 103 ? 163.139 122.299 98.224 1.00 124.89 103 ARG D O 1
ATOM 13225 N N . ASP D 4 104 ? 162.874 120.161 98.868 1.00 120.78 104 ASP D N 1
ATOM 13226 C CA . ASP D 4 104 ? 161.424 120.226 98.707 1.00 120.78 104 ASP D CA 1
ATOM 13227 C C . ASP D 4 104 ? 160.803 121.305 99.581 1.00 120.78 104 ASP D C 1
ATOM 13228 O O . ASP D 4 104 ? 160.110 122.195 99.071 1.00 120.78 104 ASP D O 1
ATOM 13233 N N . GLU D 4 105 ? 161.034 121.242 100.891 1.00 117.09 105 GLU D N 1
ATOM 13234 C CA . GLU D 4 105 ? 160.473 122.236 101.793 1.00 117.09 105 GLU D CA 1
ATOM 13235 C C . GLU D 4 105 ? 160.989 123.631 101.468 1.00 117.09 105 GLU D C 1
ATOM 13236 O O . GLU D 4 105 ? 160.234 124.606 101.533 1.00 117.09 105 GLU D O 1
ATOM 13242 N N . PHE D 4 106 ? 162.269 123.748 101.113 1.00 107.99 106 PHE D N 1
ATOM 13243 C CA . PHE D 4 106 ? 162.820 125.064 100.809 1.00 107.99 106 PHE D CA 1
ATOM 13244 C C . PHE D 4 106 ? 162.146 125.670 99.586 1.00 107.99 106 PHE D C 1
ATOM 13245 O O . PHE D 4 106 ? 161.870 126.873 99.550 1.00 107.99 106 PHE D O 1
ATOM 13253 N N . LEU D 4 107 ? 161.860 124.852 98.575 1.00 111.38 107 LEU D N 1
ATOM 13254 C CA . LEU D 4 107 ? 161.223 125.382 97.377 1.00 111.38 107 LEU D CA 1
ATOM 13255 C C . LEU D 4 107 ? 159.748 125.669 97.616 1.00 111.38 107 LEU D C 1
ATOM 13256 O O . LEU D 4 107 ? 159.176 126.568 96.991 1.00 111.38 107 LEU D O 1
ATOM 13261 N N . ILE D 4 108 ? 159.109 124.919 98.516 1.00 107.43 108 ILE D N 1
ATOM 13262 C CA . ILE D 4 108 ? 157.698 125.176 98.796 1.00 107.43 108 ILE D CA 1
ATOM 13263 C C . ILE D 4 108 ? 157.537 126.440 99.630 1.00 107.43 108 ILE D C 1
ATOM 13264 O O . ILE D 4 108 ? 156.585 127.209 99.444 1.00 107.43 108 ILE D O 1
ATOM 13269 N N . GLN D 4 109 ? 158.470 126.691 100.547 1.00 103.68 109 GLN D N 1
ATOM 13270 C CA . GLN D 4 109 ? 158.313 127.848 101.424 1.00 103.68 109 GLN D CA 1
ATOM 13271 C C . GLN D 4 109 ? 158.957 129.100 100.837 1.00 103.68 109 GLN D C 1
ATOM 13272 O O . GLN D 4 109 ? 158.286 130.127 100.688 1.00 103.68 109 GLN D O 1
ATOM 13278 N N . ALA D 4 110 ? 160.252 129.044 100.509 1.00 106.93 110 ALA D N 1
ATOM 13279 C CA . ALA D 4 110 ? 160.917 130.198 99.911 1.00 106.93 110 ALA D CA 1
ATOM 13280 C C . ALA D 4 110 ? 160.272 130.602 98.594 1.00 106.93 110 ALA D C 1
ATOM 13281 O O . ALA D 4 110 ? 160.075 131.796 98.347 1.00 106.93 110 ALA D O 1
ATOM 13283 N N . SER D 4 111 ? 159.924 129.627 97.759 1.00 114.06 111 SER D N 1
ATOM 13284 C CA . SER D 4 111 ? 159.264 129.856 96.479 1.00 114.06 111 SER D CA 1
ATOM 13285 C C . SER D 4 111 ? 159.872 131.012 95.679 1.00 114.06 111 SER D C 1
ATOM 13286 O O . SER D 4 111 ? 159.192 132.006 95.405 1.00 114.06 111 SER D O 1
ATOM 13289 N N . PRO D 4 112 ? 161.144 130.918 95.294 1.00 119.60 112 PRO D N 1
ATOM 13290 C CA . PRO D 4 112 ? 161.711 131.947 94.419 1.00 119.60 112 PRO D CA 1
ATOM 13291 C C . PRO D 4 112 ? 161.062 131.882 93.047 1.00 119.60 112 PRO D C 1
ATOM 13292 O O . PRO D 4 112 ? 160.359 130.924 92.716 1.00 119.60 112 PRO D O 1
ATOM 13296 N N . ARG D 4 113 ? 161.294 132.925 92.249 1.00 128.17 113 ARG D N 1
ATOM 13297 C CA . ARG D 4 113 ? 160.614 133.032 90.961 1.00 128.17 113 ARG D CA 1
ATOM 13298 C C . ARG D 4 113 ? 160.923 131.841 90.060 1.00 128.17 113 ARG D C 1
ATOM 13299 O O . ARG D 4 113 ? 160.006 131.164 89.582 1.00 128.17 113 ARG D O 1
ATOM 13307 N N . ASP D 4 114 ? 162.206 131.575 89.807 1.00 137.94 114 ASP D N 1
ATOM 13308 C CA . ASP D 4 114 ? 162.641 130.457 88.970 1.00 137.94 114 ASP D CA 1
ATOM 13309 C C . ASP D 4 114 ? 163.290 129.414 89.871 1.00 137.94 114 ASP D C 1
ATOM 13310 O O . ASP D 4 114 ? 164.515 129.429 90.072 1.00 137.94 114 ASP D O 1
ATOM 13315 N N . PRO D 4 115 ? 162.512 128.487 90.432 1.00 136.50 115 PRO D N 1
ATOM 13316 C CA . PRO D 4 115 ? 163.106 127.479 91.322 1.00 136.50 115 PRO D CA 1
ATOM 13317 C C . PRO D 4 115 ? 164.012 126.490 90.614 1.00 136.50 115 PRO D C 1
ATOM 13318 O O . PRO D 4 115 ? 165.063 126.144 91.169 1.00 136.50 115 PRO D O 1
ATOM 13322 N N . GLU D 4 116 ? 163.645 126.024 89.415 1.00 144.84 116 GLU D N 1
ATOM 13323 C CA . GLU D 4 116 ? 164.413 124.988 88.730 1.00 144.84 116 GLU D CA 1
ATOM 13324 C C . GLU D 4 116 ? 165.882 125.358 88.566 1.00 144.84 116 GLU D C 1
ATOM 13325 O O . GLU D 4 116 ? 166.724 124.467 88.411 1.00 144.84 116 GLU D O 1
ATOM 13331 N N . ASN D 4 117 ? 166.209 126.646 88.599 1.00 138.44 117 ASN D N 1
ATOM 13332 C CA . ASN D 4 117 ? 167.582 127.103 88.459 1.00 138.44 117 ASN D CA 1
ATOM 13333 C C . ASN D 4 117 ? 168.055 127.894 89.674 1.00 138.44 117 ASN D C 1
ATOM 13334 O O . ASN D 4 117 ? 169.175 128.415 89.663 1.00 138.44 117 ASN D O 1
ATOM 13339 N N . PHE D 4 118 ? 167.231 127.996 90.713 1.00 121.05 118 PHE D N 1
ATOM 13340 C CA . PHE D 4 118 ? 167.650 128.665 91.936 1.00 121.05 118 PHE D CA 1
ATOM 13341 C C . PHE D 4 118 ? 168.906 127.994 92.484 1.00 121.05 118 PHE D C 1
ATOM 13342 O O . PHE D 4 118 ? 168.945 126.761 92.593 1.00 121.05 118 PHE D O 1
ATOM 13350 N N . PRO D 4 119 ? 169.944 128.754 92.835 1.00 119.04 119 PRO D N 1
ATOM 13351 C CA . PRO D 4 119 ? 171.226 128.137 93.201 1.00 119.04 119 PRO D CA 1
ATOM 13352 C C . PRO D 4 119 ? 171.162 127.510 94.583 1.00 119.04 119 PRO D C 1
ATOM 13353 O O . PRO D 4 119 ? 170.800 128.166 95.561 1.00 119.04 119 PRO D O 1
ATOM 13357 N N . PHE D 4 120 ? 171.513 126.234 94.655 1.00 118.29 120 PHE D N 1
ATOM 13358 C CA . PHE D 4 120 ? 171.827 125.578 95.910 1.00 118.29 120 PHE D CA 1
ATOM 13359 C C . PHE D 4 120 ? 173.303 125.215 95.916 1.00 118.29 120 PHE D C 1
ATOM 13360 O O . PHE D 4 120 ? 173.989 125.327 94.898 1.00 118.29 120 PHE D O 1
ATOM 13368 N N . VAL D 4 121 ? 173.778 124.759 97.068 1.00 121.09 121 VAL D N 1
ATOM 13369 C CA . VAL D 4 121 ? 175.121 124.210 97.206 1.00 121.09 121 VAL D CA 1
ATOM 13370 C C . VAL D 4 121 ? 175.061 123.148 98.292 1.00 121.09 121 VAL D C 1
ATOM 13371 O O . VAL D 4 121 ? 174.555 123.406 99.389 1.00 121.09 121 VAL D O 1
ATOM 13375 N N . VAL D 4 122 ? 175.562 121.956 97.989 1.00 132.16 122 VAL D N 1
ATOM 13376 C CA . VAL D 4 122 ? 175.571 120.849 98.934 1.00 132.16 122 VAL D CA 1
ATOM 13377 C C . VAL D 4 122 ? 176.954 120.780 99.562 1.00 132.16 122 VAL D C 1
ATOM 13378 O O . VAL D 4 122 ? 177.970 120.862 98.861 1.00 132.16 122 VAL D O 1
ATOM 13382 N N . LEU D 4 123 ? 176.990 120.647 100.876 1.00 135.12 123 LEU D N 1
ATOM 13383 C CA . LEU D 4 123 ? 178.232 120.659 101.631 1.00 135.12 123 LEU D CA 1
ATOM 13384 C C . LEU D 4 123 ? 178.266 119.408 102.495 1.00 135.12 123 LEU D C 1
ATOM 13385 O O . LEU D 4 123 ? 177.348 119.167 103.285 1.00 135.12 123 LEU D O 1
ATOM 13390 N N . GLY D 4 124 ? 179.316 118.611 102.338 1.00 147.44 124 GLY D N 1
ATOM 13391 C CA . GLY D 4 124 ? 179.470 117.421 103.149 1.00 147.44 124 GLY D CA 1
ATOM 13392 C C . GLY D 4 124 ? 180.505 117.633 104.227 1.00 147.44 124 GLY D C 1
ATOM 13393 O O . GLY D 4 124 ? 181.706 117.638 103.945 1.00 147.44 124 GLY D O 1
ATOM 13394 N N . ASN D 4 125 ? 180.058 117.822 105.462 1.00 154.02 125 ASN D N 1
ATOM 13395 C CA . ASN D 4 125 ? 180.963 118.147 106.552 1.00 154.02 125 ASN D CA 1
ATOM 13396 C C . ASN D 4 125 ? 181.503 116.878 107.204 1.00 154.02 125 ASN D C 1
ATOM 13397 O O . ASN D 4 125 ? 181.089 115.759 106.893 1.00 154.02 125 ASN D O 1
ATOM 13402 N N . LYS D 4 126 ? 182.445 117.075 108.127 1.00 162.22 126 LYS D N 1
ATOM 13403 C CA . LYS D 4 126 ? 183.030 115.989 108.914 1.00 162.22 126 LYS D CA 1
ATOM 13404 C C . LYS D 4 126 ? 183.637 114.922 108.000 1.00 162.22 126 LYS D C 1
ATOM 13405 O O . LYS D 4 126 ? 183.253 113.753 108.034 1.00 162.22 126 LYS D O 1
ATOM 13411 N N . ILE D 4 127 ? 184.563 115.344 107.135 1.00 165.28 127 ILE D N 1
ATOM 13412 C CA . ILE D 4 127 ? 185.330 114.398 106.333 1.00 165.28 127 ILE D CA 1
ATOM 13413 C C . ILE D 4 127 ? 186.504 113.816 107.101 1.00 165.28 127 ILE D C 1
ATOM 13414 O O . ILE D 4 127 ? 186.982 112.729 106.758 1.00 165.28 127 ILE D O 1
ATOM 13419 N N . ASP D 4 128 ? 186.982 114.519 108.131 1.00 174.23 128 ASP D N 1
ATOM 13420 C CA . ASP D 4 128 ? 188.090 114.033 108.942 1.00 174.23 128 ASP D CA 1
ATOM 13421 C C . ASP D 4 128 ? 187.742 112.732 109.655 1.00 174.23 128 ASP D C 1
ATOM 13422 O O . ASP D 4 128 ? 188.614 111.874 109.813 1.00 174.23 128 ASP D O 1
ATOM 13427 N N . LEU D 4 129 ? 186.486 112.554 110.051 1.00 177.50 129 LEU D N 1
ATOM 13428 C CA . LEU D 4 129 ? 186.081 111.372 110.800 1.00 177.50 129 LEU D CA 1
ATOM 13429 C C . LEU D 4 129 ? 186.108 110.136 109.909 1.00 177.50 129 LEU D C 1
ATOM 13430 O O . LEU D 4 129 ? 185.641 110.163 108.766 1.00 177.50 129 LEU D O 1
ATOM 13435 N N . GLU D 4 130 ? 186.661 109.049 110.442 1.00 181.32 130 GLU D N 1
ATOM 13436 C CA . GLU D 4 130 ? 186.768 107.805 109.696 1.00 181.32 130 GLU D CA 1
ATOM 13437 C C . GLU D 4 130 ? 185.404 107.130 109.576 1.00 181.32 130 GLU D C 1
ATOM 13438 O O . GLU D 4 130 ? 184.372 107.663 109.995 1.00 181.32 130 GLU D O 1
ATOM 13444 N N . ASN D 4 131 ? 185.414 105.932 108.988 1.00 180.20 131 ASN D N 1
ATOM 13445 C CA . ASN D 4 131 ? 184.211 105.113 108.833 1.00 180.20 131 ASN D CA 1
ATOM 13446 C C . ASN D 4 131 ? 183.121 105.865 108.074 1.00 180.20 131 ASN D C 1
ATOM 13447 O O . ASN D 4 131 ? 182.003 106.035 108.564 1.00 180.20 131 ASN D O 1
ATOM 13452 N N . ARG D 4 132 ? 183.450 106.333 106.872 1.00 170.12 132 ARG D N 1
ATOM 13453 C CA . ARG D 4 132 ? 182.464 107.020 106.050 1.00 170.12 132 ARG D CA 1
ATOM 13454 C C . ARG D 4 132 ? 181.391 106.045 105.585 1.00 170.12 132 ARG D C 1
ATOM 13455 O O . ARG D 4 132 ? 181.690 104.948 105.106 1.00 170.12 132 ARG D O 1
ATOM 13463 N N . GLN D 4 133 ? 180.130 106.450 105.748 1.00 165.38 133 GLN D N 1
ATOM 13464 C CA . GLN D 4 133 ? 178.997 105.626 105.358 1.00 165.38 133 GLN D CA 1
ATOM 13465 C C . GLN D 4 133 ? 178.445 105.967 103.985 1.00 165.38 133 GLN D C 1
ATOM 13466 O O . GLN D 4 133 ? 178.008 105.060 103.270 1.00 165.38 133 GLN D O 1
ATOM 13472 N N . VAL D 4 134 ? 178.458 107.239 103.599 1.00 160.89 134 VAL D N 1
ATOM 13473 C CA . VAL D 4 134 ? 178.006 107.674 102.285 1.00 160.89 134 VAL D CA 1
ATOM 13474 C C . VAL D 4 134 ? 179.234 107.788 101.397 1.00 160.89 134 VAL D C 1
ATOM 13475 O O . VAL D 4 134 ? 180.116 108.618 101.647 1.00 160.89 134 VAL D O 1
ATOM 13479 N N . ALA D 4 135 ? 179.303 106.949 100.370 1.00 157.87 135 ALA D N 1
ATOM 13480 C CA . ALA D 4 135 ? 180.268 107.180 99.308 1.00 157.87 135 ALA D CA 1
ATOM 13481 C C . ALA D 4 135 ? 179.992 108.539 98.680 1.00 157.87 135 ALA D C 1
ATOM 13482 O O . ALA D 4 135 ? 178.850 108.861 98.344 1.00 157.87 135 ALA D O 1
ATOM 13484 N N . THR D 4 136 ? 181.042 109.353 98.559 1.00 155.70 136 THR D N 1
ATOM 13485 C CA . THR D 4 136 ? 180.884 110.703 98.025 1.00 155.70 136 THR D CA 1
ATOM 13486 C C . THR D 4 136 ? 180.169 110.679 96.678 1.00 155.70 136 THR D C 1
ATOM 13487 O O . THR D 4 136 ? 179.339 111.548 96.381 1.00 155.70 136 THR D O 1
ATOM 13491 N N . LYS D 4 137 ? 180.457 109.658 95.869 1.00 157.42 137 LYS D N 1
ATOM 13492 C CA . LYS D 4 137 ? 179.851 109.555 94.545 1.00 157.42 137 LYS D CA 1
ATOM 13493 C C . LYS D 4 137 ? 178.332 109.474 94.635 1.00 157.42 137 LYS D C 1
ATOM 13494 O O . LYS D 4 137 ? 177.629 109.882 93.707 1.00 157.42 137 LYS D O 1
ATOM 13500 N N . ARG D 4 138 ? 177.806 108.966 95.751 1.00 153.96 138 ARG D N 1
ATOM 13501 C CA . ARG D 4 138 ? 176.360 108.957 95.951 1.00 153.96 138 ARG D CA 1
ATOM 13502 C C . ARG D 4 138 ? 175.800 110.376 95.967 1.00 153.96 138 ARG D C 1
ATOM 13503 O O . ARG D 4 138 ? 174.833 110.684 95.253 1.00 153.96 138 ARG D O 1
ATOM 13511 N N . ALA D 4 139 ? 176.410 111.263 96.759 1.00 154.41 139 ALA D N 1
ATOM 13512 C CA . ALA D 4 139 ? 175.964 112.652 96.806 1.00 154.41 139 ALA D CA 1
ATOM 13513 C C . ALA D 4 139 ? 176.211 113.352 95.477 1.00 154.41 139 ALA D C 1
ATOM 13514 O O . ALA D 4 139 ? 175.403 114.179 95.035 1.00 154.41 139 ALA D O 1
ATOM 13516 N N . GLN D 4 140 ? 177.333 113.037 94.823 1.00 151.71 140 GLN D N 1
ATOM 13517 C CA . GLN D 4 140 ? 177.609 113.637 93.522 1.00 151.71 140 GLN D CA 1
ATOM 13518 C C . GLN D 4 140 ? 176.553 113.242 92.499 1.00 151.71 140 GLN D C 1
ATOM 13519 O O . GLN D 4 140 ? 176.129 114.066 91.679 1.00 151.71 140 GLN D O 1
ATOM 13525 N N . ALA D 4 141 ? 176.109 111.984 92.536 1.00 153.00 141 ALA D N 1
ATOM 13526 C CA . ALA D 4 141 ? 175.062 111.539 91.625 1.00 153.00 141 ALA D CA 1
ATOM 13527 C C . ALA D 4 141 ? 173.731 112.186 91.967 1.00 153.00 141 ALA D C 1
ATOM 13528 O O . ALA D 4 141 ? 172.946 112.513 91.069 1.00 153.00 141 ALA D O 1
ATOM 13530 N N . TRP D 4 142 ? 173.450 112.372 93.259 1.00 147.62 142 TRP D N 1
ATOM 13531 C CA . TRP D 4 142 ? 172.271 113.140 93.645 1.00 147.62 142 TRP D CA 1
ATOM 13532 C C . TRP D 4 142 ? 172.304 114.526 93.017 1.00 147.62 142 TRP D C 1
ATOM 13533 O O . TRP D 4 142 ? 171.317 114.983 92.424 1.00 147.62 142 TRP D O 1
ATOM 13544 N N . CYS D 4 143 ? 173.448 115.206 93.128 1.00 149.11 143 CYS D N 1
ATOM 13545 C CA . CYS D 4 143 ? 173.576 116.549 92.572 1.00 149.11 143 CYS D CA 1
ATOM 13546 C C . CYS D 4 143 ? 173.395 116.544 91.059 1.00 149.11 143 CYS D C 1
ATOM 13547 O O . CYS D 4 143 ? 172.683 117.393 90.509 1.00 149.11 143 CYS D O 1
ATOM 13550 N N . TYR D 4 144 ? 174.030 115.594 90.370 1.00 152.29 144 TYR D N 1
ATOM 13551 C CA . TYR D 4 144 ? 173.924 115.544 88.915 1.00 152.29 144 TYR D CA 1
ATOM 13552 C C . TYR D 4 144 ? 172.493 115.265 88.473 1.00 152.29 144 TYR D C 1
ATOM 13553 O O . TYR D 4 144 ? 171.994 115.892 87.531 1.00 152.29 144 TYR D O 1
ATOM 13562 N N . SER D 4 145 ? 171.814 114.325 89.137 1.00 151.79 145 SER D N 1
ATOM 13563 C CA . SER D 4 145 ? 170.402 114.093 88.867 1.00 151.79 145 SER D CA 1
ATOM 13564 C C . SER D 4 145 ? 169.535 115.266 89.300 1.00 151.79 145 SER D C 1
ATOM 13565 O O . SER D 4 145 ? 168.356 115.321 88.934 1.00 151.79 145 SER D O 1
ATOM 13568 N N . LYS D 4 146 ? 170.089 116.204 90.066 1.00 146.34 146 LYS D N 1
ATOM 13569 C CA . LYS D 4 146 ? 169.360 117.380 90.540 1.00 146.34 146 LYS D CA 1
ATOM 13570 C C . LYS D 4 146 ? 169.818 118.657 89.846 1.00 146.34 146 LYS D C 1
ATOM 13571 O O . LYS D 4 146 ? 169.977 119.697 90.489 1.00 146.34 146 LYS D O 1
ATOM 13577 N N . ASN D 4 147 ? 170.064 118.586 88.535 1.00 145.72 147 ASN D N 1
ATOM 13578 C CA . ASN D 4 147 ? 170.346 119.756 87.697 1.00 145.72 147 ASN D CA 1
ATOM 13579 C C . ASN D 4 147 ? 171.669 120.422 88.085 1.00 145.72 147 ASN D C 1
ATOM 13580 O O . ASN D 4 147 ? 171.791 121.647 88.082 1.00 145.72 147 ASN D O 1
ATOM 13585 N N . ASN D 4 148 ? 172.662 119.601 88.427 1.00 146.55 148 ASN D N 1
ATOM 13586 C CA . ASN D 4 148 ? 174.029 120.068 88.668 1.00 146.55 148 ASN D CA 1
ATOM 13587 C C . ASN D 4 148 ? 174.074 121.127 89.771 1.00 146.55 148 ASN D C 1
ATOM 13588 O O . ASN D 4 148 ? 174.414 122.289 89.540 1.00 146.55 148 ASN D O 1
ATOM 13593 N N . ILE D 4 149 ? 173.710 120.716 90.979 1.00 140.22 149 ILE D N 1
ATOM 13594 C CA . ILE D 4 149 ? 173.923 121.577 92.146 1.00 140.22 149 ILE D CA 1
ATOM 13595 C C . ILE D 4 149 ? 175.342 121.376 92.653 1.00 140.22 149 ILE D C 1
ATOM 13596 O O . ILE D 4 149 ? 175.712 120.243 93.012 1.00 140.22 149 ILE D O 1
ATOM 13601 N N . PRO D 4 150 ? 176.175 122.415 92.696 1.00 139.66 150 PRO D N 1
ATOM 13602 C CA . PRO D 4 150 ? 177.570 122.221 93.107 1.00 139.66 150 PRO D CA 1
ATOM 13603 C C . PRO D 4 150 ? 177.656 121.636 94.508 1.00 139.66 150 PRO D C 1
ATOM 13604 O O . PRO D 4 150 ? 176.901 122.014 95.408 1.00 139.66 150 PRO D O 1
ATOM 13608 N N . TYR D 4 151 ? 178.579 120.696 94.682 1.00 146.82 151 TYR D N 1
ATOM 13609 C CA . TYR D 4 151 ? 178.792 120.017 95.950 1.00 146.82 151 TYR D CA 1
ATOM 13610 C C . TYR D 4 151 ? 180.261 120.122 96.320 1.00 146.82 151 TYR D C 1
ATOM 13611 O O . TYR D 4 151 ? 181.130 120.109 95.443 1.00 146.82 151 TYR D O 1
ATOM 13620 N N . PHE D 4 152 ? 180.530 120.228 97.617 1.00 148.48 152 PHE D N 1
ATOM 13621 C CA . PHE D 4 152 ? 181.891 120.294 98.122 1.00 148.48 152 PHE D CA 1
ATOM 13622 C C . PHE D 4 152 ? 182.003 119.510 99.420 1.00 148.48 152 PHE D C 1
ATOM 13623 O O . PHE D 4 152 ? 181.131 119.603 100.290 1.00 148.48 152 PHE D O 1
ATOM 13631 N N . GLU D 4 153 ? 183.075 118.735 99.538 1.00 154.73 153 GLU D N 1
ATOM 13632 C CA . GLU D 4 153 ? 183.414 118.069 100.788 1.00 154.73 153 GLU D CA 1
ATOM 13633 C C . GLU D 4 153 ? 184.260 119.024 101.620 1.00 154.73 153 GLU D C 1
ATOM 13634 O O . GLU D 4 153 ? 185.196 119.647 101.105 1.00 154.73 153 GLU D O 1
ATOM 13640 N N . THR D 4 154 ? 183.903 119.179 102.889 1.00 155.33 154 THR D N 1
ATOM 13641 C CA . THR D 4 154 ? 184.578 120.112 103.771 1.00 155.33 154 THR D CA 1
ATOM 13642 C C . THR D 4 154 ? 184.651 119.519 105.168 1.00 155.33 154 THR D C 1
ATOM 13643 O O . THR D 4 154 ? 183.944 118.564 105.504 1.00 155.33 154 THR D O 1
ATOM 13647 N N . SER D 4 155 ? 185.525 120.101 105.980 1.00 159.06 155 SER D N 1
ATOM 13648 C CA . SER D 4 155 ? 185.687 119.714 107.376 1.00 159.06 155 SER D CA 1
ATOM 13649 C C . SER D 4 155 ? 185.578 120.973 108.220 1.00 159.06 155 SER D C 1
ATOM 13650 O O . SER D 4 155 ? 186.496 121.801 108.229 1.00 159.06 155 SER D O 1
ATOM 13653 N N . ALA D 4 156 ? 184.451 121.123 108.922 1.00 157.16 156 ALA D N 1
ATOM 13654 C CA . ALA D 4 156 ? 184.237 122.320 109.728 1.00 157.16 156 ALA D CA 1
ATOM 13655 C C . ALA D 4 156 ? 185.153 122.348 110.943 1.00 157.16 156 ALA D C 1
ATOM 13656 O O . ALA D 4 156 ? 185.290 123.389 111.593 1.00 157.16 156 ALA D O 1
ATOM 13658 N N . LYS D 4 157 ? 185.781 121.219 111.268 1.00 158.03 157 LYS D N 1
ATOM 13659 C CA . LYS D 4 157 ? 186.766 121.212 112.344 1.00 158.03 157 LYS D CA 1
ATOM 13660 C C . LYS D 4 157 ? 188.167 121.456 111.796 1.00 158.03 157 LYS D C 1
ATOM 13661 O O . LYS D 4 157 ? 189.121 121.652 112.559 1.00 158.03 157 LYS D O 1
ATOM 13667 N N . GLU D 4 158 ? 188.310 121.439 110.472 1.00 160.47 158 GLU D N 1
ATOM 13668 C CA . GLU D 4 158 ? 189.579 121.709 109.810 1.00 160.47 158 GLU D CA 1
ATOM 13669 C C . GLU D 4 158 ? 189.530 122.954 108.930 1.00 160.47 158 GLU D C 1
ATOM 13670 O O . GLU D 4 158 ? 190.586 123.440 108.511 1.00 160.47 158 GLU D O 1
ATOM 13676 N N . ALA D 4 159 ? 188.334 123.470 108.636 1.00 158.20 159 ALA D N 1
ATOM 13677 C CA . ALA D 4 159 ? 188.134 124.677 107.832 1.00 158.20 159 ALA D CA 1
ATOM 13678 C C . ALA D 4 159 ? 188.734 124.564 106.432 1.00 158.20 159 ALA D C 1
ATOM 13679 O O . ALA D 4 159 ? 189.363 125.507 105.945 1.00 158.20 159 ALA D O 1
ATOM 13681 N N . ILE D 4 160 ? 188.558 123.421 105.769 1.00 155.96 160 ILE D N 1
ATOM 13682 C CA . ILE D 4 160 ? 189.106 123.240 104.430 1.00 155.96 160 ILE D CA 1
ATOM 13683 C C . ILE D 4 160 ? 188.008 123.410 103.388 1.00 155.96 160 ILE D C 1
ATOM 13684 O O . ILE D 4 160 ? 186.913 122.848 103.520 1.00 155.96 160 ILE D O 1
ATOM 13689 N N . ASN D 4 161 ? 188.293 124.207 102.357 1.00 152.46 161 ASN D N 1
ATOM 13690 C CA . ASN D 4 161 ? 187.546 124.258 101.101 1.00 152.46 161 ASN D CA 1
ATOM 13691 C C . ASN D 4 161 ? 186.192 124.955 101.232 1.00 152.46 161 ASN D C 1
ATOM 13692 O O . ASN D 4 161 ? 185.497 125.144 100.226 1.00 152.46 161 ASN D O 1
ATOM 13697 N N . VAL D 4 162 ? 185.801 125.363 102.441 1.00 148.14 162 VAL D N 1
ATOM 13698 C CA . VAL D 4 162 ? 184.509 126.025 102.620 1.00 148.14 162 VAL D CA 1
ATOM 13699 C C . VAL D 4 162 ? 184.531 127.406 101.972 1.00 148.14 162 VAL D C 1
ATOM 13700 O O . VAL D 4 162 ? 183.509 127.903 101.476 1.00 148.14 162 VAL D O 1
ATOM 13704 N N . GLU D 4 163 ? 185.704 128.047 101.974 1.00 148.54 163 GLU D N 1
ATOM 13705 C CA . GLU D 4 163 ? 185.878 129.303 101.254 1.00 148.54 163 GLU D CA 1
ATOM 13706 C C . GLU D 4 163 ? 185.466 129.167 99.794 1.00 148.54 163 GLU D C 1
ATOM 13707 O O . GLU D 4 163 ? 184.795 130.047 99.252 1.00 148.54 163 GLU D O 1
ATOM 13713 N N . GLN D 4 164 ? 185.861 128.071 99.136 1.00 149.52 164 GLN D N 1
ATOM 13714 C CA . GLN D 4 164 ? 185.477 127.872 97.740 1.00 149.52 164 GLN D CA 1
ATOM 13715 C C . GLN D 4 164 ? 183.982 127.611 97.603 1.00 149.52 164 GLN D C 1
ATOM 13716 O O . GLN D 4 164 ? 183.375 127.945 96.578 1.00 149.52 164 GLN D O 1
ATOM 13722 N N . ALA D 4 165 ? 183.368 127.014 98.627 1.00 144.85 165 ALA D N 1
ATOM 13723 C CA . ALA D 4 165 ? 181.920 126.846 98.608 1.00 144.85 165 ALA D CA 1
ATOM 13724 C C . ALA D 4 165 ? 181.229 128.201 98.597 1.00 144.85 165 ALA D C 1
ATOM 13725 O O . ALA D 4 165 ? 180.361 128.462 97.756 1.00 144.85 165 ALA D O 1
ATOM 13727 N N . PHE D 4 166 ? 181.615 129.087 99.519 1.00 137.98 166 PHE D N 1
ATOM 13728 C CA . PHE D 4 166 ? 181.088 130.448 99.487 1.00 137.98 166 PHE D CA 1
ATOM 13729 C C . PHE D 4 166 ? 181.475 131.169 98.202 1.00 137.98 166 PHE D C 1
ATOM 13730 O O . PHE D 4 166 ? 180.731 132.032 97.728 1.00 137.98 166 PHE D O 1
ATOM 13738 N N . GLN D 4 167 ? 182.621 130.817 97.622 1.00 144.38 167 GLN D N 1
ATOM 13739 C CA . GLN D 4 167 ? 183.047 131.414 96.362 1.00 144.38 167 GLN D CA 1
ATOM 13740 C C . GLN D 4 167 ? 182.065 131.106 95.243 1.00 144.38 167 GLN D C 1
ATOM 13741 O O . GLN D 4 167 ? 181.618 132.013 94.530 1.00 144.38 167 GLN D O 1
ATOM 13747 N N . THR D 4 168 ? 181.724 129.828 95.066 1.00 142.31 168 THR D N 1
ATOM 13748 C CA . THR D 4 168 ? 180.766 129.477 94.022 1.00 142.31 168 THR D CA 1
ATOM 13749 C C . THR D 4 168 ? 179.375 129.994 94.368 1.00 142.31 168 THR D C 1
ATOM 13750 O O . THR D 4 168 ? 178.624 130.406 93.472 1.00 142.31 168 THR D O 1
ATOM 13754 N N . ILE D 4 169 ? 179.027 130.008 95.661 1.00 135.41 169 ILE D N 1
ATOM 13755 C CA . ILE D 4 169 ? 177.814 130.687 96.105 1.00 135.41 169 ILE D CA 1
ATOM 13756 C C . ILE D 4 169 ? 177.757 132.084 95.520 1.00 135.41 169 ILE D C 1
ATOM 13757 O O . ILE D 4 169 ? 176.806 132.451 94.822 1.00 135.41 169 ILE D O 1
ATOM 13762 N N . ALA D 4 170 ? 178.795 132.876 95.784 1.00 141.05 170 ALA D N 1
ATOM 13763 C CA . ALA D 4 170 ? 178.760 134.289 95.444 1.00 141.05 170 ALA D CA 1
ATOM 13764 C C . ALA D 4 170 ? 178.840 134.500 93.942 1.00 141.05 170 ALA D C 1
ATOM 13765 O O . ALA D 4 170 ? 178.210 135.413 93.413 1.00 141.05 170 ALA D O 1
ATOM 13767 N N . ARG D 4 171 ? 179.576 133.649 93.228 1.00 146.82 171 ARG D N 1
ATOM 13768 C CA . ARG D 4 171 ? 179.663 133.816 91.779 1.00 146.82 171 ARG D CA 1
ATOM 13769 C C . ARG D 4 171 ? 178.327 133.509 91.106 1.00 146.82 171 ARG D C 1
ATOM 13770 O O . ARG D 4 171 ? 177.804 134.322 90.326 1.00 146.82 171 ARG D O 1
ATOM 13778 N N . ASN D 4 172 ? 177.753 132.339 91.399 1.00 143.07 172 ASN D N 1
ATOM 13779 C CA . ASN D 4 172 ? 176.477 131.991 90.788 1.00 143.07 172 ASN D CA 1
ATOM 13780 C C . ASN D 4 172 ? 175.380 132.947 91.239 1.00 143.07 172 ASN D C 1
ATOM 13781 O O . ASN D 4 172 ? 174.527 133.347 90.439 1.00 143.07 172 ASN D O 1
ATOM 13786 N N . ALA D 4 173 ? 175.409 133.365 92.503 1.00 144.13 173 ALA D N 1
ATOM 13787 C CA . ALA D 4 173 ? 174.370 134.254 93.003 1.00 144.13 173 ALA D CA 1
ATOM 13788 C C . ALA D 4 173 ? 174.604 135.688 92.549 1.00 144.13 173 ALA D C 1
ATOM 13789 O O . ALA D 4 173 ? 173.681 136.501 92.557 1.00 144.13 173 ALA D O 1
ATOM 13791 N N . LEU D 4 174 ? 175.821 136.012 92.114 1.00 151.04 174 LEU D N 1
ATOM 13792 C CA . LEU D 4 174 ? 176.057 137.310 91.495 1.00 151.04 174 LEU D CA 1
ATOM 13793 C C . LEU D 4 174 ? 175.490 137.333 90.088 1.00 151.04 174 LEU D C 1
ATOM 13794 O O . LEU D 4 174 ? 174.879 138.324 89.670 1.00 151.04 174 LEU D O 1
ATOM 13799 N N . LYS D 4 175 ? 175.695 136.249 89.338 1.00 154.81 175 LYS D N 1
ATOM 13800 C CA . LYS D 4 175 ? 174.936 136.063 88.105 1.00 154.81 175 LYS D CA 1
ATOM 13801 C C . LYS D 4 175 ? 173.444 136.236 88.369 1.00 154.81 175 LYS D C 1
ATOM 13802 O O . LYS D 4 175 ? 172.749 136.991 87.671 1.00 154.81 175 LYS D O 1
ATOM 13808 N N . GLN D 4 176 ? 172.945 135.567 89.410 1.00 153.81 176 GLN D N 1
ATOM 13809 C CA . GLN D 4 176 ? 171.520 135.606 89.720 1.00 153.81 176 GLN D CA 1
ATOM 13810 C C . GLN D 4 176 ? 171.065 137.006 90.115 1.00 153.81 176 GLN D C 1
ATOM 13811 O O . GLN D 4 176 ? 169.945 137.407 89.803 1.00 153.81 176 GLN D O 1
ATOM 13817 N N . GLU D 4 177 ? 171.921 137.769 90.799 1.00 158.37 177 GLU D N 1
ATOM 13818 C CA . GLU D 4 177 ? 171.504 139.079 91.295 1.00 158.37 177 GLU D CA 1
ATOM 13819 C C . GLU D 4 177 ? 171.543 140.120 90.184 1.00 158.37 177 GLU D C 1
ATOM 13820 O O . GLU D 4 177 ? 170.690 141.016 90.132 1.00 158.37 177 GLU D O 1
ATOM 13826 N N . THR D 4 178 ? 172.526 140.021 89.287 1.00 160.42 178 THR D N 1
ATOM 13827 C CA . THR D 4 178 ? 172.452 140.785 88.047 1.00 160.42 178 THR D CA 1
ATOM 13828 C C . THR D 4 178 ? 171.163 140.463 87.304 1.00 160.42 178 THR D C 1
ATOM 13829 O O . THR D 4 178 ? 170.496 141.365 86.781 1.00 160.42 178 THR D O 1
ATOM 13833 N N . GLU D 4 179 ? 170.777 139.185 87.279 1.00 161.28 179 GLU D N 1
ATOM 13834 C CA . GLU D 4 179 ? 169.516 138.812 86.645 1.00 161.28 179 GLU D CA 1
ATOM 13835 C C . GLU D 4 179 ? 168.318 139.420 87.372 1.00 161.28 179 GLU D C 1
ATOM 13836 O O . GLU D 4 179 ? 167.361 139.860 86.733 1.00 161.28 179 GLU D O 1
ATOM 13842 N N . VAL D 4 180 ? 168.343 139.420 88.707 1.00 158.90 180 VAL D N 1
ATOM 13843 C CA . VAL D 4 180 ? 167.263 140.019 89.490 1.00 158.90 180 VAL D CA 1
ATOM 13844 C C . VAL D 4 180 ? 167.103 141.493 89.151 1.00 158.90 180 VAL D C 1
ATOM 13845 O O . VAL D 4 180 ? 165.989 141.971 88.903 1.00 158.90 180 VAL D O 1
ATOM 13849 N N . GLU D 4 181 ? 168.209 142.238 89.147 1.00 161.76 181 GLU D N 1
ATOM 13850 C CA . GLU D 4 181 ? 168.134 143.661 88.835 1.00 161.76 181 GLU D CA 1
ATOM 13851 C C . GLU D 4 181 ? 167.707 143.879 87.388 1.00 161.76 181 GLU D C 1
ATOM 13852 O O . GLU D 4 181 ? 167.020 144.857 87.072 1.00 161.76 181 GLU D O 1
ATOM 13858 N N . LEU D 4 182 ? 168.093 142.966 86.492 1.00 164.82 182 LEU D N 1
ATOM 13859 C CA . LEU D 4 182 ? 167.714 143.098 85.089 1.00 164.82 182 LEU D CA 1
ATOM 13860 C C . LEU D 4 182 ? 166.224 142.842 84.888 1.00 164.82 182 LEU D C 1
ATOM 13861 O O . LEU D 4 182 ? 165.567 143.535 84.102 1.00 164.82 182 LEU D O 1
ATOM 13866 N N . TYR D 4 183 ? 165.673 141.845 85.585 1.00 166.06 183 TYR D N 1
ATOM 13867 C CA . TYR D 4 183 ? 164.251 141.543 85.450 1.00 166.06 183 TYR D CA 1
ATOM 13868 C C . TYR D 4 183 ? 163.397 142.615 86.116 1.00 166.06 183 TYR D C 1
ATOM 13869 O O . TYR D 4 183 ? 162.422 143.094 85.525 1.00 166.06 183 TYR D O 1
ATOM 13878 N N . ASN D 4 184 ? 163.751 143.005 87.344 1.00 153.77 184 ASN D N 1
ATOM 13879 C CA . ASN D 4 184 ? 162.917 143.935 88.099 1.00 153.77 184 ASN D CA 1
ATOM 13880 C C . ASN D 4 184 ? 162.988 145.355 87.546 1.00 153.77 184 ASN D C 1
ATOM 13881 O O . ASN D 4 184 ? 162.347 146.259 88.093 1.00 153.77 184 ASN D O 1
ATOM 13886 N N . GLU D 4 185 ? 163.752 145.575 86.480 1.00 162.80 185 GLU D N 1
ATOM 13887 C CA . GLU D 4 185 ? 163.824 146.895 85.860 1.00 162.80 185 GLU D CA 1
ATOM 13888 C C . GLU D 4 185 ? 163.321 146.845 84.421 1.00 162.80 185 GLU D C 1
ATOM 13889 O O . GLU D 4 185 ? 162.161 147.152 84.145 1.00 162.80 185 GLU D O 1
#

Organism: Homo sapiens (NCBI:txid9606)

InterPro domains:
  IPR004353 Vacuolar fusion protein Mon1 [PR01546] (253-270)
  IPR004353 Vacuolar fusion protein Mon1 [PR01546] (271-291)
  IPR004353 Vacuolar fusion protein Mon1 [PR01546] (305-319)
  IPR004353 Vacuolar fusion protein Mon1 [PR01546] (328-356)
  IPR004353 Vacuolar fusion protein Mon1 [PR01546] (357-369)
  IPR004353 Vacuolar fusion protein Mon1 [PR01546] (386-407)
  IPR004353 Vacuolar fusion protein Mon1 [PR01546] (410-423)
  IPR004353 Vacuolar fusion protein Mon1 [PR01546] (434-450)
  IPR004353 Vacuolar fusion protein Mon1 [PR01546] (459-482)
  IPR004353 Vacuolar fusion protein Mon1 [PR01546] (489-515)
  IPR004353 Vacuolar fusion protein Mon1 [PR01546] (603-617)
  IPR004353 Vacuolar fusion protein Mon1 [PR01546] (619-632)
  IPR004353 Vacuolar fusion protein Mon1 [PR01546] (632-652)
  IPR004353 Vacuolar fusion protein Mon1 [PTHR13027] (114-651)
  IPR043970 FUZ/MON1/HPS1, third Longin domain [PF19038] (541-641)
  IPR043971 FUZ/MON1/HPS1, second Longin domain [PF19037] (414-511)
  IPR043972 FUZ/MON1/HPS1, first Longin domain [PF19036] (253-375)

Radius of gyration: 52.52 Å; Cα contacts (8 Å, |Δi|>4): 3000; chains: 4; bounding box: 71×101×170 Å